Protein 6L0L (pdb70)

Secondary structure (P-SEA, 3-state):
cccbbbbbbbccccbbbbbbbbccccaaaaaaaaaaacccccccbbbbcccbbbbccccccccccccbbbbbbccccccccc

CATH classification: 3.10.20.90

Nearest PDB structures (foldseek):
  6l0l-assembly1_A  TM=9.220E-01  e=3.354E-15  Homo sapiens
  3vdz-assembly2_B  TM=9.145E-01  e=5.511E-09  unclassified
  6njd-assembly2_C  TM=9.138E-01  e=9.697E-09  Homo sapiens
  3ai5-assembly1_A  TM=9.252E-01  e=2.819E-08  Aequorea victoria
  4fjv-assembly1_B  TM=8.820E-01  e=3.403E-08  Homo sapiens

Radius of gyration: 11.99 Å; Cα contacts (8 Å, |Δi|>4): 154; chains: 1; bounding box: 40×27×23 Å

Foldseek 3Di:
DPQWAWEWEQEPVRDIQTGIGHQQAFVLVVQVRVCVGPNDNCVQWFWAFPNHTGDRVGGNVVVVVHHYGYIYIDTDCPPPPD

Sequence (82 aa):
GPGSLEIKIRTTEGRTLTVDVKPDRTIEELMEKLKEQTGVPPEQLRVIYNGRELEPRTTLEEYNITPGVTLELKTRSSGHGTGPGSLEIKIRTTEGRTLTVDVKPDRTIEELMEKLKEQTGVPPEQLRVIYNGRELEPRTTLEEYNITPGVTLELKTRSSGHGTGPGSLEIKIRTTEGRTLTVDVKPDRTIEELMEKLKEQTGVPPEQLRVIYNGRELEPRTTLEEYNITPGVTLELKTRSSGHGTGPGSLEIKIRTTEGRTLTVDVKPDRTIEELMEKLKEQTGVPPEQLRVIYNGRELEPRTTLEEYNITPGVTLELKTRSSGHGTGPGSLEIKIRTTEGRTLTVDVKPDRTIEELMEKLKEQTGVPPEQLRVIYNGRELEPRTTLEEYNITPGVTLELKTRSSGHGTGPGSLEIKIRTTEGRTLTVDVKPDRTIEELMEKLKEQTGVPPEQLRVIYNGRELEPRTTLEEYNITPGVTLELKTRSSGHGTGPGSLEIKIRTTEGRTLTVDVKPDRTIEELMEKLKEQTGVPPEQLRVIYNGRELEPRTTLEEYNITPGVTLELKTRSSGHGTGPGSLEIKIRTTEGRTLTVDVKPDRTIEELMEKLKEQTGVPPEQLRVIYNGRELEPRTTLEEYNITPGVTLELKTRSSGHGTGPGSLEIKIRTTEGRTLTVDVKPDRTIEELMEKLKEQTGVPPEQLRVIYNGRELEPRTTLEEYNITPGVTLELKTRSSGHGTGPGSLEIKIRTTEGRTLTVDVKPDRTIEELMEKLKEQTGVPPEQLRVIYNGRELEPRTTLEEYNITPGVTLELKTRSSGHGTGPGSLEIKIRTTEGRTLTVDVKPDRTIEELMEKLKEQTGVPPEQLRVIYNGRELEPRTTLEEYNITPGVTLELKTRSSGHGTGPGSLEIKIRTTEGRTLTVDVKPDRTIEELMEKLKEQTGVPPEQLRVIYNGRELEPRTTLEEYNITPGVTLELKTRSSGHGTGPGSLEIKIRTTEGRTLTVDVKPDRTIEELMEKLKEQTGVPPEQLRVIYNGRELEPRTTLEEYNITPGVTLELKTRSSGHGTGPGSLEIKIRTTEGRTLTVDVKPDRTIEELMEKLKEQTGVPPEQLRVIYNGRELEPRTTLEEYNITPGVTLELKTRSSGHGTGPGSLEIKIRTTEGRTLTVDVKPDRTIEELMEKLKEQTGVPPEQLRVIYNGRELEPRTTLEEYNITPGVTLELKTRSSGHGTGPGSLEIKIRTTEGRTLTVDVKPDRTIEELMEKLKEQTGVPPEQLRVIYNGRELEPRTTLEEYNITPGVTLELKTRSSGHGTGPGSLEIKIRTTEGRTLTVDVKPDRTIEELMEKLKEQTGVPPEQLRVIYNGRELEPRTTLEEYNITPGVTLELKTRSSGHGTGPGSLEIKIRTTEGRTLTVDVKPDRTIEELMEKLKEQTGVPPEQLRVIYNGRELEPRTTLEEYNITPGVTLELKTRSSGHGTGPGSLEIKIRTTEGRTLTVDVKPDRTIEELMEKLKEQTGVPPEQLRVIYNGRELEPRTTLEEYNITPGVTLELKTRSSGHGTGPGSLEIKIRTTEGRTLTVDVKPDRTIEELMEKLKEQTGVPPEQLRVIYNGRELEPRTTLEEYNITPGVTLELKTRSSGHGT

Solvent-accessible surface area: 5006 Å² total; per-residue (Å²): 123,101,39,46,11,106,0,64,0,97,8,62,109,63,136,67,8,73,17,105,8,71,39,82,101,40,0,97,39,0,15,95,53,0,79,131,86,34,42,26,47,33,116,93,2,83,0,17,32,132,72,136,80,1,35,44,181,36,30,0,110,118,21,88,2,53,79,48,31,40,0,50,6,100,75,80,101,86,76,171,48,184

Structure (mmCIF, N/CA/C/O backbone):
data_6L0L
#
_entry.id   6L0L
#
loop_
_atom_site.group_PDB
_atom_site.id
_atom_site.type_symbol
_atom_site.label_atom_id
_atom_site.label_alt_id
_atom_site.label_comp_id
_atom_site.label_asym_id
_atom_site.label_entity_id
_atom_site.label_seq_id
_atom_site.pdbx_PDB_ins_code
_atom_site.Cartn_x
_atom_site.Cartn_y
_atom_site.Cartn_z
_atom_site.occupancy
_atom_site.B_iso_or_equiv
_atom_site.auth_seq_id
_atom_site.auth_comp_id
_atom_site.auth_asym_id
_atom_site.auth_atom_id
_atom_site.pdbx_PDB_model_num
ATOM 1 N N . GLY A 1 1 ? 1.263 -9.336 -6.335 1.00 0.00 1 GLY A N 1
ATOM 2 C CA . GLY A 1 1 ? 0.305 -8.238 -6.554 1.00 0.00 1 GLY A CA 1
ATOM 3 C C . GLY A 1 1 ? 0.633 -7.003 -5.729 1.00 0.00 1 GLY A C 1
ATOM 4 O O . GLY A 1 1 ? 1.586 -7.029 -4.932 1.00 0.00 1 GLY A O 1
ATOM 7 N N . PRO A 1 2 ? -0.127 -5.872 -5.913 1.00 0.00 2 PRO A N 1
ATOM 8 C CA . PRO A 1 2 ? 0.094 -4.617 -5.147 1.00 0.00 2 PRO A CA 1
ATOM 9 C C . PRO A 1 2 ? -0.467 -4.675 -3.705 1.00 0.00 2 PRO A C 1
ATOM 10 O O . PRO A 1 2 ? -0.106 -3.841 -2.867 1.00 0.00 2 PRO A O 1
ATOM 21 N N . GLY A 1 3 ? -1.348 -5.665 -3.437 1.00 0.00 3 GLY A N 1
ATOM 22 C CA . GLY A 1 3 ? -2.071 -5.763 -2.166 1.00 0.00 3 GLY A CA 1
ATOM 23 C C . GLY A 1 3 ? -3.276 -4.830 -2.147 1.00 0.00 3 GLY A C 1
ATOM 24 O O . GLY A 1 3 ? -4.423 -5.271 -2.292 1.00 0.00 3 GLY A O 1
ATOM 28 N N . SER A 1 4 ? -2.997 -3.533 -1.960 1.00 0.00 4 SER A N 1
ATOM 29 C CA . SER A 1 4 ? -3.964 -2.449 -2.120 1.00 0.00 4 SER A CA 1
ATOM 30 C C . SER A 1 4 ? -3.519 -1.518 -3.271 1.00 0.00 4 SER A C 1
ATOM 31 O O . SER A 1 4 ? -2.494 -1.763 -3.919 1.00 0.00 4 SER A O 1
ATOM 39 N N . LEU A 1 5 ? -4.289 -0.438 -3.499 1.00 0.00 5 LEU A N 1
ATOM 40 C CA . LEU A 1 5 ? -4.065 0.503 -4.608 1.00 0.00 5 LEU A CA 1
ATOM 41 C C . LEU A 1 5 ? -4.743 1.858 -4.304 1.00 0.00 5 LEU A C 1
ATOM 42 O O . LEU A 1 5 ? -5.873 1.902 -3.810 1.00 0.00 5 LEU A O 1
ATOM 58 N N . GLU A 1 6 ? -4.030 2.958 -4.599 1.00 0.00 6 GLU A N 1
ATOM 59 C CA . GLU A 1 6 ? -4.470 4.322 -4.255 1.00 0.00 6 GLU A CA 1
ATOM 60 C C . GLU A 1 6 ? -5.207 4.960 -5.449 1.00 0.00 6 GLU A C 1
ATOM 61 O O . GLU A 1 6 ? -4.585 5.300 -6.457 1.00 0.00 6 GLU A O 1
ATOM 73 N N . ILE A 1 7 ? -6.527 5.100 -5.327 1.00 0.00 7 ILE A N 1
ATOM 74 C CA . ILE A 1 7 ? -7.390 5.704 -6.368 1.00 0.00 7 ILE A CA 1
ATOM 75 C C . ILE A 1 7 ? -7.903 7.087 -5.917 1.00 0.00 7 ILE A C 1
ATOM 76 O O . ILE A 1 7 ? -7.652 7.516 -4.785 1.00 0.00 7 ILE A O 1
ATOM 92 N N . LYS A 1 8 ? -8.636 7.765 -6.819 1.00 0.00 8 LYS A N 1
ATOM 93 C CA . LYS A 1 8 ? -9.269 9.072 -6.549 1.00 0.00 8 LYS A CA 1
ATOM 94 C C . LYS A 1 8 ? -10.766 9.005 -6.866 1.00 0.00 8 LYS A C 1
ATOM 95 O O . LYS A 1 8 ? -11.171 8.267 -7.762 1.00 0.00 8 LYS A O 1
ATOM 114 N N . ILE A 1 9 ? -11.594 9.760 -6.096 1.00 0.00 9 ILE A N 1
ATOM 115 C CA . ILE A 1 9 ? -13.063 9.813 -6.297 1.00 0.00 9 ILE A CA 1
ATOM 116 C C . ILE A 1 9 ? -13.532 11.287 -6.334 1.00 0.00 9 ILE A C 1
ATOM 117 O O . ILE A 1 9 ? -13.736 11.906 -5.288 1.00 0.00 9 ILE A O 1
ATOM 133 N N . ARG A 1 10 ? -13.643 11.847 -7.543 1.00 0.00 10 ARG A N 1
ATOM 134 C CA . ARG A 1 10 ? -14.299 13.143 -7.780 1.00 0.00 10 ARG A CA 1
ATOM 135 C C . ARG A 1 10 ? -15.805 13.044 -7.447 1.00 0.00 10 ARG A C 1
ATOM 136 O O . ARG A 1 10 ? -16.483 12.141 -7.924 1.00 0.00 10 ARG A O 1
ATOM 157 N N . THR A 1 11 ? -16.308 13.957 -6.606 1.00 0.00 11 THR A N 1
ATOM 158 C CA . THR A 1 11 ? -17.693 13.927 -6.116 1.00 0.00 11 THR A CA 1
ATOM 159 C C . THR A 1 11 ? -18.615 14.882 -6.903 1.00 0.00 11 THR A C 1
ATOM 160 O O . THR A 1 11 ? -18.151 15.656 -7.753 1.00 0.00 11 THR A O 1
ATOM 171 N N . THR A 1 12 ? -19.930 14.825 -6.590 1.00 0.00 12 THR A N 1
ATOM 172 C CA . THR A 1 12 ? -20.928 15.821 -7.057 1.00 0.00 12 THR A CA 1
ATOM 173 C C . THR A 1 12 ? -20.656 17.217 -6.444 1.00 0.00 12 THR A C 1
ATOM 174 O O . THR A 1 12 ? -21.176 18.223 -6.930 1.00 0.00 12 THR A O 1
ATOM 185 N N . GLU A 1 13 ? -19.835 17.249 -5.378 1.00 0.00 13 GLU A N 1
ATOM 186 C CA . GLU A 1 13 ? -19.423 18.493 -4.699 1.00 0.00 13 GLU A CA 1
ATOM 187 C C . GLU A 1 13 ? -18.325 19.216 -5.521 1.00 0.00 13 GLU A C 1
ATOM 188 O O . GLU A 1 13 ? -18.012 20.372 -5.256 1.00 0.00 13 GLU A O 1
ATOM 200 N N . GLY A 1 14 ? -17.729 18.496 -6.501 1.00 0.00 14 GLY A N 1
ATOM 201 C CA . GLY A 1 14 ? -16.710 19.059 -7.398 1.00 0.00 14 GLY A CA 1
ATOM 202 C C . GLY A 1 14 ? -15.285 18.880 -6.886 1.00 0.00 14 GLY A C 1
ATOM 203 O O . GLY A 1 14 ? -14.332 19.333 -7.530 1.00 0.00 14 GLY A O 1
ATOM 207 N N . ARG A 1 15 ? -15.137 18.231 -5.713 1.00 0.00 15 ARG A N 1
ATOM 208 C CA . ARG A 1 15 ? -13.822 17.952 -5.099 1.00 0.00 15 ARG A CA 1
ATOM 209 C C . ARG A 1 15 ? -13.360 16.544 -5.503 1.00 0.00 15 ARG A C 1
ATOM 210 O O . ARG A 1 15 ? -14.192 15.660 -5.696 1.00 0.00 15 ARG A O 1
ATOM 231 N N . THR A 1 16 ? -12.043 16.336 -5.628 1.00 0.00 16 THR A N 1
ATOM 232 C CA . THR A 1 16 ? -11.470 15.012 -5.913 1.00 0.00 16 THR A CA 1
ATOM 233 C C . THR A 1 16 ? -10.830 14.440 -4.628 1.00 0.00 16 THR A C 1
ATOM 234 O O . THR A 1 16 ? -9.929 15.052 -4.038 1.00 0.00 16 THR A O 1
ATOM 245 N N . LEU A 1 17 ? -11.339 13.274 -4.191 1.00 0.00 17 LEU A N 1
ATOM 246 C CA . LEU A 1 17 ? -10.861 12.555 -2.993 1.00 0.00 17 LEU A CA 1
ATOM 247 C C . LEU A 1 17 ? -9.695 11.655 -3.397 1.00 0.00 17 LEU A C 1
ATOM 248 O O . LEU A 1 17 ? -9.476 11.447 -4.586 1.00 0.00 17 LEU A O 1
ATOM 264 N N . THR A 1 18 ? -8.932 11.142 -2.425 1.00 0.00 18 THR A N 1
ATOM 265 C CA . THR A 1 18 ? -7.846 10.178 -2.698 1.00 0.00 18 THR A CA 1
ATOM 266 C C . THR A 1 18 ? -7.803 9.120 -1.573 1.00 0.00 18 THR A C 1
ATOM 267 O O . THR A 1 18 ? -7.391 9.428 -0.452 1.00 0.00 18 THR A O 1
ATOM 278 N N . VAL A 1 19 ? -8.270 7.881 -1.862 1.00 0.00 19 VAL A N 1
ATOM 279 C CA . VAL A 1 19 ? -8.297 6.772 -0.871 1.00 0.00 19 VAL A CA 1
ATOM 280 C C . VAL A 1 19 ? -7.551 5.548 -1.423 1.00 0.00 19 VAL A C 1
ATOM 281 O O . VAL A 1 19 ? -7.417 5.395 -2.638 1.00 0.00 19 VAL A O 1
ATOM 294 N N . ASP A 1 20 ? -7.074 4.678 -0.521 1.00 0.00 20 ASP A N 1
ATOM 295 C CA . ASP A 1 20 ? -6.462 3.388 -0.895 1.00 0.00 20 ASP A CA 1
ATOM 296 C C . ASP A 1 20 ? -7.409 2.233 -0.517 1.00 0.00 20 ASP A C 1
ATOM 297 O O . ASP A 1 20 ? -7.980 2.226 0.574 1.00 0.00 20 ASP A O 1
ATOM 306 N N . VAL A 1 21 ? -7.584 1.283 -1.447 1.00 0.00 21 VAL A N 1
ATOM 307 C CA . VAL A 1 21 ? -8.469 0.101 -1.307 1.00 0.00 21 VAL A CA 1
ATOM 308 C C . VAL A 1 21 ? -7.832 -1.108 -2.016 1.00 0.00 21 VAL A C 1
ATOM 309 O O . VAL A 1 21 ? -6.910 -0.945 -2.806 1.00 0.00 21 VAL A O 1
ATOM 322 N N . LYS A 1 22 ? -8.343 -2.315 -1.744 1.00 0.00 22 LYS A N 1
ATOM 323 C CA . LYS A 1 22 ? -7.813 -3.562 -2.338 1.00 0.00 22 LYS A CA 1
ATOM 324 C C . LYS A 1 22 ? -8.662 -3.973 -3.565 1.00 0.00 22 LYS A C 1
ATOM 325 O O . LYS A 1 22 ? -9.870 -3.748 -3.550 1.00 0.00 22 LYS A O 1
ATOM 344 N N . PRO A 1 23 ? -8.056 -4.612 -4.632 1.00 0.00 23 PRO A N 1
ATOM 345 C CA . PRO A 1 23 ? -8.799 -5.010 -5.869 1.00 0.00 23 PRO A CA 1
ATOM 346 C C . PRO A 1 23 ? -9.862 -6.113 -5.618 1.00 0.00 23 PRO A C 1
ATOM 347 O O . PRO A 1 23 ? -10.808 -6.260 -6.397 1.00 0.00 23 PRO A O 1
ATOM 358 N N . ASP A 1 24 ? -9.685 -6.865 -4.516 1.00 0.00 24 ASP A N 1
ATOM 359 C CA . ASP A 1 24 ? -10.625 -7.921 -4.081 1.00 0.00 24 ASP A CA 1
ATOM 360 C C . ASP A 1 24 ? -11.893 -7.344 -3.419 1.00 0.00 24 ASP A C 1
ATOM 361 O O . ASP A 1 24 ? -12.867 -8.074 -3.225 1.00 0.00 24 ASP A O 1
ATOM 370 N N . ARG A 1 25 ? -11.869 -6.039 -3.079 1.00 0.00 25 ARG A N 1
ATOM 371 C CA . ARG A 1 25 ? -12.998 -5.347 -2.418 1.00 0.00 25 ARG A CA 1
ATOM 372 C C . ARG A 1 25 ? -14.115 -5.029 -3.419 1.00 0.00 25 ARG A C 1
ATOM 373 O O . ARG A 1 25 ? -13.883 -4.998 -4.623 1.00 0.00 25 ARG A O 1
ATOM 394 N N . THR A 1 26 ? -15.330 -4.803 -2.905 1.00 0.00 26 THR A N 1
ATOM 395 C CA . THR A 1 26 ? -16.500 -4.433 -3.719 1.00 0.00 26 THR A CA 1
ATOM 396 C C . THR A 1 26 ? -16.629 -2.907 -3.809 1.00 0.00 26 THR A C 1
ATOM 397 O O . THR A 1 26 ? -15.950 -2.171 -3.077 1.00 0.00 26 THR A O 1
ATOM 408 N N . ILE A 1 27 ? -17.499 -2.431 -4.718 1.00 0.00 27 ILE A N 1
ATOM 409 C CA . ILE A 1 27 ? -17.750 -0.990 -4.913 1.00 0.00 27 ILE A CA 1
ATOM 410 C C . ILE A 1 27 ? -18.421 -0.395 -3.653 1.00 0.00 27 ILE A C 1
ATOM 411 O O . ILE A 1 27 ? -18.270 0.791 -3.384 1.00 0.00 27 ILE A O 1
ATOM 427 N N . GLU A 1 28 ? -19.118 -1.260 -2.867 1.00 0.00 28 GLU A N 1
ATOM 428 C CA . GLU A 1 28 ? -19.658 -0.924 -1.516 1.00 0.00 28 GLU A CA 1
ATOM 429 C C . GLU A 1 28 ? -18.590 -0.241 -0.636 1.00 0.00 28 GLU A C 1
ATOM 430 O O . GLU A 1 28 ? -18.890 0.727 0.073 1.00 0.00 28 GLU A O 1
ATOM 442 N N . GLU A 1 29 ? -17.349 -0.768 -0.712 1.00 0.00 29 GLU A N 1
ATOM 443 C CA . GLU A 1 29 ? -16.177 -0.188 -0.038 1.00 0.00 29 GLU A CA 1
ATOM 444 C C . GLU A 1 29 ? -15.913 1.230 -0.522 1.00 0.00 29 GLU A C 1
ATOM 445 O O . GLU A 1 29 ? -15.823 2.127 0.290 1.00 0.00 29 GLU A O 1
ATOM 457 N N . LEU A 1 30 ? -15.851 1.425 -1.848 1.00 0.00 30 LEU A N 1
ATOM 458 C CA . LEU A 1 30 ? -15.574 2.750 -2.454 1.00 0.00 30 LEU A CA 1
ATOM 459 C C . LEU A 1 30 ? -16.597 3.790 -1.983 1.00 0.00 30 LEU A C 1
ATOM 460 O O . LEU A 1 30 ? -16.233 4.899 -1.590 1.00 0.00 30 LEU A O 1
ATOM 476 N N . MET A 1 31 ? -17.871 3.364 -1.993 1.00 0.00 31 MET A N 1
ATOM 477 C CA . MET A 1 31 ? -19.024 4.174 -1.588 1.00 0.00 31 MET A CA 1
ATOM 478 C C . MET A 1 31 ? -18.967 4.519 -0.083 1.00 0.00 31 MET A C 1
ATOM 479 O O . MET A 1 31 ? -19.389 5.607 0.333 1.00 0.00 31 MET A O 1
ATOM 493 N N . GLU A 1 32 ? -18.401 3.589 0.708 1.00 0.00 32 GLU A N 1
ATOM 494 C CA . GLU A 1 32 ? -18.201 3.751 2.159 1.00 0.00 32 GLU A CA 1
ATOM 495 C C . GLU A 1 32 ? -17.137 4.823 2.446 1.00 0.00 32 GLU A C 1
ATOM 496 O O . GLU A 1 32 ? -17.305 5.678 3.333 1.00 0.00 32 GLU A O 1
ATOM 508 N N . LYS A 1 33 ? -16.037 4.749 1.677 1.00 0.00 33 LYS A N 1
ATOM 509 C CA . LYS A 1 33 ? -14.874 5.627 1.863 1.00 0.00 33 LYS A CA 1
ATOM 510 C C . LYS A 1 33 ? -15.257 7.070 1.501 1.00 0.00 33 LYS A C 1
ATOM 511 O O . LYS A 1 33 ? -15.077 7.971 2.305 1.00 0.00 33 LYS A O 1
ATOM 530 N N . LEU A 1 34 ? -15.833 7.264 0.291 1.00 0.00 34 LEU A N 1
ATOM 531 C CA . LEU A 1 34 ? -16.241 8.601 -0.194 1.00 0.00 34 LEU A CA 1
ATOM 532 C C . LEU A 1 34 ? -17.280 9.243 0.749 1.00 0.00 34 LEU A C 1
ATOM 533 O O . LEU A 1 34 ? -17.282 10.461 0.925 1.00 0.00 34 LEU A O 1
ATOM 549 N N . LYS A 1 35 ? -18.119 8.398 1.384 1.00 0.00 35 LYS A N 1
ATOM 550 C CA . LYS A 1 35 ? -19.069 8.838 2.423 1.00 0.00 35 LYS A CA 1
ATOM 551 C C . LYS A 1 35 ? -18.342 9.513 3.608 1.00 0.00 35 LYS A C 1
ATOM 552 O O . LYS A 1 35 ? -18.691 10.621 3.988 1.00 0.00 35 LYS A O 1
ATOM 571 N N . GLU A 1 36 ? -17.333 8.846 4.183 1.00 0.00 36 GLU A N 1
ATOM 572 C CA . GLU A 1 36 ? -16.607 9.393 5.357 1.00 0.00 36 GLU A CA 1
ATOM 573 C C . GLU A 1 36 ? -15.599 10.496 4.962 1.00 0.00 36 GLU A C 1
ATOM 574 O O . GLU A 1 36 ? -15.100 11.216 5.831 1.00 0.00 36 GLU A O 1
ATOM 586 N N . GLN A 1 37 ? -15.304 10.625 3.650 1.00 0.00 37 GLN A N 1
ATOM 587 C CA . GLN A 1 37 ? -14.374 11.650 3.128 1.00 0.00 37 GLN A CA 1
ATOM 588 C C . GLN A 1 37 ? -15.087 13.003 2.929 1.00 0.00 37 GLN A C 1
ATOM 589 O O . GLN A 1 37 ? -14.776 13.975 3.621 1.00 0.00 37 GLN A O 1
ATOM 603 N N . THR A 1 38 ? -16.047 13.054 1.994 1.00 0.00 38 THR A N 1
ATOM 604 C CA . THR A 1 38 ? -16.753 14.307 1.627 1.00 0.00 38 THR A CA 1
ATOM 605 C C . THR A 1 38 ? -18.056 14.486 2.445 1.00 0.00 38 THR A C 1
ATOM 606 O O . THR A 1 38 ? -18.562 15.606 2.553 1.00 0.00 38 THR A O 1
ATOM 617 N N . GLY A 1 39 ? -18.603 13.376 2.991 1.00 0.00 39 GLY A N 1
ATOM 618 C CA . GLY A 1 39 ? -19.786 13.430 3.868 1.00 0.00 39 GLY A CA 1
ATOM 619 C C . GLY A 1 39 ? -21.089 13.032 3.181 1.00 0.00 39 GLY A C 1
ATOM 620 O O . GLY A 1 39 ? -22.091 12.776 3.864 1.00 0.00 39 GLY A O 1
ATOM 624 N N . VAL A 1 40 ? -21.079 12.968 1.835 1.00 0.00 40 VAL A N 1
ATOM 625 C CA . VAL A 1 40 ? -22.298 12.751 1.028 1.00 0.00 40 VAL A CA 1
ATOM 626 C C . VAL A 1 40 ? -22.768 11.260 1.121 1.00 0.00 40 VAL A C 1
ATOM 627 O O . VAL A 1 40 ? -21.931 10.347 1.045 1.00 0.00 40 VAL A O 1
ATOM 640 N N . PRO A 1 41 ? -24.105 10.995 1.367 1.00 0.00 41 PRO A N 1
ATOM 641 C CA . PRO A 1 41 ? -24.655 9.616 1.426 1.00 0.00 41 PRO A CA 1
ATOM 642 C C . PRO A 1 41 ? -24.590 8.901 0.049 1.00 0.00 41 PRO A C 1
ATOM 643 O O . PRO A 1 41 ? -25.214 9.365 -0.917 1.00 0.00 41 PRO A O 1
ATOM 654 N N . PRO A 1 42 ? -23.852 7.744 -0.046 1.00 0.00 42 PRO A N 1
ATOM 655 C CA . PRO A 1 42 ? -23.589 7.042 -1.328 1.00 0.00 42 PRO A CA 1
ATOM 656 C C . PRO A 1 42 ? -24.852 6.471 -2.004 1.00 0.00 42 PRO A C 1
ATOM 657 O O . PRO A 1 42 ? -24.826 6.193 -3.203 1.00 0.00 42 PRO A O 1
ATOM 668 N N . GLU A 1 43 ? -25.948 6.298 -1.228 1.00 0.00 43 GLU A N 1
ATOM 669 C CA . GLU A 1 43 ? -27.235 5.787 -1.760 1.00 0.00 43 GLU A CA 1
ATOM 670 C C . GLU A 1 43 ? -27.827 6.740 -2.826 1.00 0.00 43 GLU A C 1
ATOM 671 O O . GLU A 1 43 ? -28.638 6.329 -3.657 1.00 0.00 43 GLU A O 1
ATOM 683 N N . GLN A 1 44 ? -27.393 8.014 -2.783 1.00 0.00 44 GLN A N 1
ATOM 684 C CA . GLN A 1 44 ? -27.843 9.064 -3.721 1.00 0.00 44 GLN A CA 1
ATOM 685 C C . GLN A 1 44 ? -26.785 9.333 -4.812 1.00 0.00 44 GLN A C 1
ATOM 686 O O . GLN A 1 44 ? -26.878 10.341 -5.518 1.00 0.00 44 GLN A O 1
ATOM 700 N N . LEU A 1 45 ? -25.772 8.451 -4.922 1.00 0.00 45 LEU A N 1
ATOM 701 C CA . LEU A 1 45 ? -24.648 8.589 -5.888 1.00 0.00 45 LEU A CA 1
ATOM 702 C C . LEU A 1 45 ? -24.437 7.309 -6.713 1.00 0.00 45 LEU A C 1
ATOM 703 O O . LEU A 1 45 ? -24.936 6.228 -6.376 1.00 0.00 45 LEU A O 1
ATOM 719 N N . ARG A 1 46 ? -23.671 7.481 -7.809 1.00 0.00 46 ARG A N 1
ATOM 720 C CA . ARG A 1 46 ? -23.189 6.410 -8.699 1.00 0.00 46 ARG A CA 1
ATOM 721 C C . ARG A 1 46 ? -21.676 6.614 -8.863 1.00 0.00 46 ARG A C 1
ATOM 722 O O . ARG A 1 46 ? -21.246 7.722 -9.204 1.00 0.00 46 ARG A O 1
ATOM 743 N N . VAL A 1 47 ? -20.880 5.563 -8.627 1.00 0.00 47 VAL A N 1
ATOM 744 C CA . VAL A 1 47 ? -19.423 5.605 -8.849 1.00 0.00 47 VAL A CA 1
ATOM 745 C C . VAL A 1 47 ? -19.145 5.369 -10.349 1.00 0.00 47 VAL A C 1
ATOM 746 O O . VAL A 1 47 ? -19.741 4.477 -10.942 1.00 0.00 47 VAL A O 1
ATOM 759 N N . ILE A 1 48 ? -18.267 6.193 -10.962 1.00 0.00 48 ILE A N 1
ATOM 760 C CA . ILE A 1 48 ? -18.032 6.189 -12.430 1.00 0.00 48 ILE A CA 1
ATOM 761 C C . ILE A 1 48 ? -16.517 6.079 -12.748 1.00 0.00 48 ILE A C 1
ATOM 762 O O . ILE A 1 48 ? -15.796 7.080 -12.724 1.00 0.00 48 ILE A O 1
ATOM 778 N N . TYR A 1 49 ? -16.057 4.864 -13.066 1.00 0.00 49 TYR A N 1
ATOM 779 C CA . TYR A 1 49 ? -14.657 4.605 -13.467 1.00 0.00 49 TYR A CA 1
ATOM 780 C C . TYR A 1 49 ? -14.434 4.936 -14.948 1.00 0.00 49 TYR A C 1
ATOM 781 O O . TYR A 1 49 ? -14.963 4.232 -15.817 1.00 0.00 49 TYR A O 1
ATOM 799 N N . ASN A 1 50 ? -13.681 6.022 -15.212 1.00 0.00 50 ASN A N 1
ATOM 800 C CA . ASN A 1 50 ? -13.138 6.350 -16.558 1.00 0.00 50 ASN A CA 1
ATOM 801 C C . ASN A 1 50 ? -14.262 6.451 -17.640 1.00 0.00 50 ASN A C 1
ATOM 802 O O . ASN A 1 50 ? -14.014 6.284 -18.843 1.00 0.00 50 ASN A O 1
ATOM 813 N N . GLY A 1 51 ? -15.495 6.745 -17.183 1.00 0.00 51 GLY A N 1
ATOM 814 C CA . GLY A 1 51 ? -16.671 6.839 -18.049 1.00 0.00 51 GLY A CA 1
ATOM 815 C C . GLY A 1 51 ? -17.501 5.562 -18.079 1.00 0.00 51 GLY A C 1
ATOM 816 O O . GLY A 1 51 ? -18.180 5.292 -19.074 1.00 0.00 51 GLY A O 1
ATOM 820 N N . ARG A 1 52 ? -17.456 4.774 -16.990 1.00 0.00 52 ARG A N 1
ATOM 821 C CA . ARG A 1 52 ? -18.289 3.556 -16.826 1.00 0.00 52 ARG A CA 1
ATOM 822 C C . ARG A 1 52 ? -18.969 3.577 -15.457 1.00 0.00 52 ARG A C 1
ATOM 823 O O . ARG A 1 52 ? -18.319 3.854 -14.459 1.00 0.00 52 ARG A O 1
ATOM 844 N N . GLU A 1 53 ? -20.266 3.231 -15.433 1.00 0.00 53 GLU A N 1
ATOM 845 C CA . GLU A 1 53 ? -21.075 3.197 -14.208 1.00 0.00 53 GLU A CA 1
ATOM 846 C C . GLU A 1 53 ? -20.765 1.917 -13.408 1.00 0.00 53 GLU A C 1
ATOM 847 O O . GLU A 1 53 ? -20.647 0.839 -13.994 1.00 0.00 53 GLU A O 1
ATOM 859 N N . LEU A 1 54 ? -20.588 2.048 -12.076 1.00 0.00 54 LEU A N 1
ATOM 860 C CA . LEU A 1 54 ? -20.173 0.936 -11.193 1.00 0.00 54 LEU A CA 1
ATOM 861 C C . LEU A 1 54 ? -21.263 0.674 -10.140 1.00 0.00 54 LEU A C 1
ATOM 862 O O . LEU A 1 54 ? -21.608 1.578 -9.360 1.00 0.00 54 LEU A O 1
ATOM 878 N N . GLU A 1 55 ? -21.798 -0.556 -10.135 1.00 0.00 55 GLU A N 1
ATOM 879 C CA . GLU A 1 55 ? -22.793 -0.997 -9.144 1.00 0.00 55 GLU A CA 1
ATOM 880 C C . GLU A 1 55 ? -22.100 -1.486 -7.853 1.00 0.00 55 GLU A C 1
ATOM 881 O O . GLU A 1 55 ? -21.077 -2.169 -7.950 1.00 0.00 55 GLU A O 1
ATOM 893 N N . PRO A 1 56 ? -22.680 -1.172 -6.629 1.00 0.00 56 PRO A N 1
ATOM 894 C CA . PRO A 1 56 ? -22.056 -1.501 -5.311 1.00 0.00 56 PRO A CA 1
ATOM 895 C C . PRO A 1 56 ? -21.795 -3.015 -5.132 1.00 0.00 56 PRO A C 1
ATOM 896 O O . PRO A 1 56 ? -20.772 -3.420 -4.563 1.00 0.00 56 PRO A O 1
ATOM 907 N N . ARG A 1 57 ? -22.702 -3.827 -5.701 1.00 0.00 57 ARG A N 1
ATOM 908 C CA . ARG A 1 57 ? -22.702 -5.300 -5.576 1.00 0.00 57 ARG A CA 1
ATOM 909 C C . ARG A 1 57 ? -21.501 -5.970 -6.288 1.00 0.00 57 ARG A C 1
ATOM 910 O O . ARG A 1 57 ? -21.194 -7.140 -6.025 1.00 0.00 57 ARG A O 1
ATOM 931 N N . THR A 1 58 ? -20.836 -5.224 -7.187 1.00 0.00 58 THR A N 1
ATOM 932 C CA . THR A 1 58 ? -19.747 -5.752 -8.031 1.00 0.00 58 THR A CA 1
ATOM 933 C C . THR A 1 58 ? -18.358 -5.447 -7.419 1.00 0.00 58 THR A C 1
ATOM 934 O O . THR A 1 58 ? -18.229 -4.527 -6.608 1.00 0.00 58 THR A O 1
ATOM 945 N N . THR A 1 59 ? -17.333 -6.234 -7.808 1.00 0.00 59 THR A N 1
ATOM 946 C CA . THR A 1 59 ? -15.960 -6.111 -7.282 1.00 0.00 59 THR A CA 1
ATOM 947 C C . THR A 1 59 ? -15.137 -5.086 -8.115 1.00 0.00 59 THR A C 1
ATOM 948 O O . THR A 1 59 ? -15.517 -4.728 -9.238 1.00 0.00 59 THR A O 1
ATOM 959 N N . LEU A 1 60 ? -13.998 -4.654 -7.548 1.00 0.00 60 LEU A N 1
ATOM 960 C CA . LEU A 1 60 ? -13.063 -3.684 -8.153 1.00 0.00 60 LEU A CA 1
ATOM 961 C C . LEU A 1 60 ? -12.298 -4.302 -9.333 1.00 0.00 60 LEU A C 1
ATOM 962 O O . LEU A 1 60 ? -12.119 -3.653 -10.370 1.00 0.00 60 LEU A O 1
ATOM 978 N N . GLU A 1 61 ? -11.844 -5.554 -9.139 1.00 0.00 61 GLU A N 1
ATOM 979 C CA . GLU A 1 61 ? -11.125 -6.343 -10.169 1.00 0.00 61 GLU A CA 1
ATOM 980 C C . GLU A 1 61 ? -11.963 -6.517 -11.465 1.00 0.00 61 GLU A C 1
ATOM 981 O O . GLU A 1 61 ? -11.408 -6.671 -12.562 1.00 0.00 61 GLU A O 1
ATOM 993 N N . GLU A 1 62 ? -13.298 -6.470 -11.308 1.00 0.00 62 GLU A N 1
ATOM 994 C CA . GLU A 1 62 ? -14.258 -6.599 -12.416 1.00 0.00 62 GLU A CA 1
ATOM 995 C C . GLU A 1 62 ? -14.273 -5.337 -13.295 1.00 0.00 62 GLU A C 1
ATOM 996 O O . GLU A 1 62 ? -14.586 -5.410 -14.486 1.00 0.00 62 GLU A O 1
ATOM 1008 N N . TYR A 1 63 ? -13.924 -4.188 -12.689 1.00 0.00 63 TYR A N 1
ATOM 1009 C CA . TYR A 1 63 ? -13.884 -2.880 -13.378 1.00 0.00 63 TYR A CA 1
ATOM 1010 C C . TYR A 1 63 ? -12.445 -2.400 -13.623 1.00 0.00 63 TYR A C 1
ATOM 1011 O O . TYR A 1 63 ? -12.262 -1.330 -14.208 1.00 0.00 63 TYR A O 1
ATOM 1029 N N . ASN A 1 64 ? -11.443 -3.182 -13.166 1.00 0.00 64 ASN A N 1
ATOM 1030 C CA . ASN A 1 64 ? -10.007 -2.831 -13.285 1.00 0.00 64 ASN A CA 1
ATOM 1031 C C . ASN A 1 64 ? -9.725 -1.490 -12.566 1.00 0.00 64 ASN A C 1
ATOM 1032 O O . ASN A 1 64 ? -9.101 -0.571 -13.115 1.00 0.00 64 ASN A O 1
ATOM 1043 N N . ILE A 1 65 ? -10.228 -1.393 -11.325 1.00 0.00 65 ILE A N 1
ATOM 1044 C CA . ILE A 1 65 ? -9.966 -0.243 -10.447 1.00 0.00 65 ILE A CA 1
ATOM 1045 C C . ILE A 1 65 ? -8.505 -0.331 -9.967 1.00 0.00 65 ILE A C 1
ATOM 1046 O O . ILE A 1 65 ? -8.204 -0.991 -8.975 1.00 0.00 65 ILE A O 1
ATOM 1062 N N . THR A 1 66 ? -7.613 0.254 -10.769 1.00 0.00 66 THR A N 1
ATOM 1063 C CA .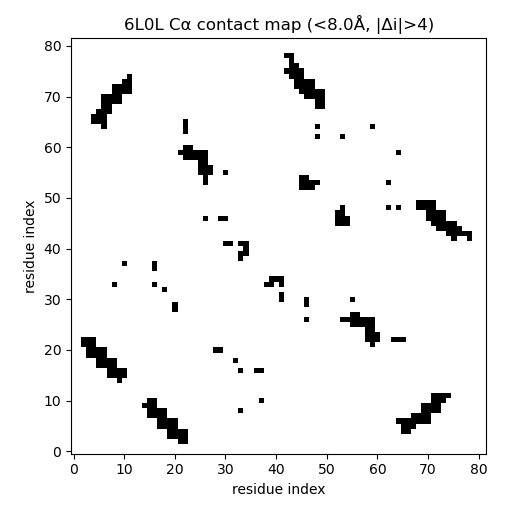 THR A 1 66 ? -6.157 0.250 -10.551 1.00 0.00 66 THR A CA 1
ATOM 1064 C C . THR A 1 66 ? -5.684 1.605 -9.961 1.00 0.00 66 THR A C 1
ATOM 1065 O O . THR A 1 66 ? -6.430 2.578 -10.026 1.00 0.00 66 THR A O 1
ATOM 1076 N N . PRO A 1 67 ? -4.446 1.692 -9.357 1.00 0.00 67 PRO A N 1
ATOM 1077 C CA . PRO A 1 67 ? -3.982 2.927 -8.681 1.00 0.00 67 PRO A CA 1
ATOM 1078 C C . PRO A 1 67 ? -3.725 4.091 -9.668 1.00 0.00 67 PRO A C 1
ATOM 1079 O O . PRO A 1 67 ? -3.143 3.890 -10.738 1.00 0.00 67 PRO A O 1
ATOM 1090 N N . GLY A 1 68 ? -4.199 5.296 -9.296 1.00 0.00 68 GLY A N 1
ATOM 1091 C CA . GLY A 1 68 ? -3.983 6.521 -10.067 1.00 0.00 68 GLY A CA 1
ATOM 1092 C C . GLY A 1 68 ? -5.175 6.916 -10.919 1.00 0.00 68 GLY A C 1
ATOM 1093 O O . GLY A 1 68 ? -5.122 7.943 -11.602 1.00 0.00 68 GLY A O 1
ATOM 1097 N N . VAL A 1 69 ? -6.258 6.116 -10.886 1.00 0.00 69 VAL A N 1
ATOM 1098 C CA . VAL A 1 69 ? -7.480 6.395 -11.674 1.00 0.00 69 VAL A CA 1
ATOM 1099 C C . VAL A 1 69 ? -8.397 7.405 -10.945 1.00 0.00 69 VAL A C 1
ATOM 1100 O O . VAL A 1 69 ? -8.267 7.609 -9.729 1.00 0.00 69 VAL A O 1
ATOM 1113 N N . THR A 1 70 ? -9.306 8.041 -11.708 1.00 0.00 70 THR A N 1
ATOM 1114 C CA . THR A 1 70 ? -10.282 9.004 -11.178 1.00 0.00 70 THR A CA 1
ATOM 1115 C C . THR A 1 70 ? -11.713 8.501 -11.442 1.00 0.00 70 THR A C 1
ATOM 1116 O O . THR A 1 70 ? -12.185 8.479 -12.588 1.00 0.00 70 THR A O 1
ATOM 1127 N N . LEU A 1 71 ? -12.348 8.044 -10.369 1.00 0.00 71 LEU A N 1
ATOM 1128 C CA . LEU A 1 71 ? -13.781 7.743 -10.317 1.00 0.00 71 LEU A CA 1
ATOM 1129 C C . LEU A 1 71 ? -14.550 9.056 -10.124 1.00 0.00 71 LEU A C 1
ATOM 1130 O O . LEU A 1 71 ? -14.071 9.951 -9.438 1.00 0.00 71 LEU A O 1
ATOM 1146 N N . GLU A 1 72 ? -15.718 9.175 -10.751 1.00 0.00 72 GLU A N 1
ATOM 1147 C CA . GLU A 1 72 ? -16.596 10.344 -10.607 1.00 0.00 72 GLU A CA 1
ATOM 1148 C C . GLU A 1 72 ? -17.898 9.922 -9.932 1.00 0.00 72 GLU A C 1
ATOM 1149 O O . GLU A 1 72 ? -18.279 8.754 -9.977 1.00 0.00 72 GLU A O 1
ATOM 1161 N N . LEU A 1 73 ? -18.562 10.874 -9.276 1.00 0.00 73 LEU A N 1
ATOM 1162 C CA . LEU A 1 73 ? -19.875 10.644 -8.661 1.00 0.00 73 LEU A CA 1
ATOM 1163 C C . LEU A 1 73 ? -20.940 11.396 -9.445 1.00 0.00 73 LEU A C 1
ATOM 1164 O O . LEU A 1 73 ? -20.984 12.627 -9.433 1.00 0.00 73 LEU A O 1
ATOM 1180 N N . LYS A 1 74 ? -21.746 10.627 -10.179 1.00 0.00 74 LYS A N 1
ATOM 1181 C CA . LYS A 1 74 ? -22.954 11.119 -10.846 1.00 0.00 74 LYS A CA 1
ATOM 1182 C C . LYS A 1 74 ? -24.139 10.747 -9.957 1.00 0.00 74 LYS A C 1
ATOM 1183 O O . LYS A 1 74 ? -24.154 9.664 -9.389 1.00 0.00 74 LYS A O 1
ATOM 1202 N N . THR A 1 75 ? -25.109 11.647 -9.821 1.00 0.00 75 THR A N 1
ATOM 1203 C CA . THR A 1 75 ? -26.207 11.499 -8.860 1.00 0.00 75 THR A CA 1
ATOM 1204 C C . THR A 1 75 ? -27.168 10.347 -9.259 1.00 0.00 75 THR A C 1
ATOM 1205 O O . THR A 1 75 ? -27.459 10.141 -10.442 1.00 0.00 75 THR A O 1
ATOM 1216 N N . ARG A 1 76 ? -27.635 9.620 -8.245 1.00 0.00 76 ARG A N 1
ATOM 1217 C CA . ARG A 1 76 ? -28.605 8.525 -8.375 1.00 0.00 76 ARG A CA 1
ATOM 1218 C C . ARG A 1 76 ? -29.909 9.008 -7.730 1.00 0.00 76 ARG A C 1
ATOM 1219 O O . ARG A 1 76 ? -30.267 8.601 -6.616 1.00 0.00 76 ARG A O 1
ATOM 1240 N N . SER A 1 77 ? -30.574 9.948 -8.434 1.00 0.00 77 SER A N 1
ATOM 1241 C CA . SER A 1 77 ? -31.750 10.671 -7.926 1.00 0.00 77 SER A CA 1
ATOM 1242 C C . SER A 1 77 ? -33.019 9.793 -8.005 1.00 0.00 77 SER A C 1
ATOM 1243 O O . SER A 1 77 ? -33.849 9.942 -8.910 1.00 0.00 77 SER A O 1
ATOM 1251 N N . SER A 1 78 ? -33.107 8.849 -7.056 1.00 0.00 78 SER A N 1
ATOM 1252 C CA . SER A 1 78 ? -34.242 7.941 -6.891 1.00 0.00 78 SER A CA 1
ATOM 1253 C C . SER A 1 78 ? -34.090 7.226 -5.539 1.00 0.00 78 SER A C 1
ATOM 1254 O O . SER A 1 78 ? -33.211 6.366 -5.383 1.00 0.00 78 SER A O 1
ATOM 1262 N N . GLY A 1 79 ? -34.898 7.636 -4.546 1.00 0.00 79 GLY A N 1
ATOM 1263 C CA . GLY A 1 79 ? -34.867 7.037 -3.214 1.00 0.00 79 GLY A CA 1
ATOM 1264 C C . GLY A 1 79 ? -35.512 5.658 -3.193 1.00 0.00 79 GLY A C 1
ATOM 1265 O O . GLY A 1 79 ? -36.434 5.395 -3.975 1.00 0.00 79 GLY A O 1
ATOM 1269 N N . HIS A 1 80 ? -35.016 4.772 -2.312 1.00 0.00 80 HIS A N 1
ATOM 1270 C CA . HIS A 1 80 ? -35.594 3.425 -2.116 1.00 0.00 80 HIS A CA 1
ATOM 1271 C C . HIS A 1 80 ? -37.046 3.528 -1.591 1.00 0.00 80 HIS A C 1
ATOM 1272 O O . HIS A 1 80 ? -37.900 2.696 -1.912 1.00 0.00 80 HIS A O 1
ATOM 1287 N N . GLY A 1 81 ? -37.292 4.584 -0.792 1.00 0.00 81 GLY A N 1
ATOM 1288 C CA . GLY A 1 81 ? -38.584 4.849 -0.165 1.00 0.00 81 GLY A CA 1
ATOM 1289 C C . GLY A 1 81 ? -38.415 5.562 1.171 1.00 0.00 81 GLY A C 1
ATOM 1290 O O . GLY A 1 81 ? -37.280 5.852 1.586 1.00 0.00 81 GLY A O 1
ATOM 1294 N N . THR A 1 82 ? -39.547 5.848 1.835 1.00 0.00 82 THR A N 1
ATOM 1295 C CA . THR A 1 82 ? -39.563 6.463 3.171 1.00 0.00 82 THR A CA 1
ATOM 1296 C C . THR A 1 82 ? -39.119 5.419 4.229 1.00 0.00 82 THR A C 1
ATOM 1307 N N . GLY A 1 1 ? 0.430 0.639 -1.259 1.00 0.00 1 GLY A N 2
ATOM 1308 C CA . GLY A 1 1 ? 1.482 -0.264 -1.772 1.00 0.00 1 GLY A CA 2
ATOM 1309 C C . GLY A 1 1 ? 0.907 -1.548 -2.364 1.00 0.00 1 GLY A C 2
ATOM 1310 O O . GLY A 1 1 ? -0.314 -1.647 -2.495 1.00 0.00 1 GLY A O 2
ATOM 1313 N N . PRO A 1 2 ? 1.782 -2.548 -2.749 1.00 0.00 2 PRO A N 2
ATOM 1314 C CA . PRO A 1 2 ? 1.355 -3.885 -3.255 1.00 0.00 2 PRO A CA 2
ATOM 1315 C C . PRO A 1 2 ? 0.277 -4.565 -2.374 1.00 0.00 2 PRO A C 2
ATOM 1316 O O . PRO A 1 2 ? 0.356 -4.525 -1.141 1.00 0.00 2 PRO A O 2
ATOM 1327 N N . GLY A 1 3 ? -0.719 -5.185 -3.025 1.00 0.00 3 GLY A N 2
ATOM 1328 C CA . GLY A 1 3 ? -1.885 -5.754 -2.331 1.00 0.00 3 GLY A CA 2
ATOM 1329 C C . GLY A 1 3 ? -3.079 -4.811 -2.355 1.00 0.00 3 GLY A C 2
ATOM 1330 O O . GLY A 1 3 ? -4.227 -5.249 -2.484 1.00 0.00 3 GLY A O 2
ATOM 1334 N N . SER A 1 4 ? -2.793 -3.509 -2.191 1.00 0.00 4 SER A N 2
ATOM 1335 C CA . SER A 1 4 ? -3.766 -2.428 -2.333 1.00 0.00 4 SER A CA 2
ATOM 1336 C C . SER A 1 4 ? -3.435 -1.578 -3.580 1.00 0.00 4 SER A C 2
ATOM 1337 O O . SER A 1 4 ? -2.516 -1.904 -4.346 1.00 0.00 4 SER A O 2
ATOM 1345 N N . LEU A 1 5 ? -4.205 -0.492 -3.766 1.00 0.00 5 LEU A N 2
ATOM 1346 C CA . LEU A 1 5 ? -4.039 0.453 -4.877 1.00 0.00 5 LEU A CA 2
ATOM 1347 C C . LEU A 1 5 ? -4.660 1.816 -4.505 1.00 0.00 5 LEU A C 2
ATOM 1348 O O . LEU A 1 5 ? -5.750 1.882 -3.924 1.00 0.00 5 LEU A O 2
ATOM 1364 N N . GLU A 1 6 ? -3.939 2.898 -4.828 1.00 0.00 6 GLU A N 2
ATOM 1365 C CA . GLU A 1 6 ? -4.344 4.268 -4.458 1.00 0.00 6 GLU A CA 2
ATOM 1366 C C . GLU A 1 6 ? -5.110 4.925 -5.616 1.00 0.00 6 GLU A C 2
ATOM 1367 O O . GLU A 1 6 ? -4.518 5.310 -6.631 1.00 0.00 6 GLU A O 2
ATOM 1379 N N . ILE A 1 7 ? -6.429 5.020 -5.458 1.00 0.00 7 ILE A N 2
ATOM 1380 C CA . ILE A 1 7 ? -7.326 5.643 -6.447 1.00 0.00 7 ILE A CA 2
ATOM 1381 C C . ILE A 1 7 ? -7.861 6.983 -5.910 1.00 0.00 7 ILE A C 2
ATOM 1382 O O . ILE A 1 7 ? -7.559 7.382 -4.778 1.00 0.00 7 ILE A O 2
ATOM 1398 N N . LYS A 1 8 ? -8.654 7.678 -6.743 1.00 0.00 8 LYS A N 2
ATOM 1399 C CA . LYS A 1 8 ? -9.210 9.009 -6.417 1.00 0.00 8 LYS A CA 2
ATOM 1400 C C . LYS A 1 8 ? -10.694 9.053 -6.801 1.00 0.00 8 LYS A C 2
ATOM 1401 O O . LYS A 1 8 ? -11.041 8.663 -7.909 1.00 0.00 8 LYS A O 2
ATOM 1420 N N . ILE A 1 9 ? -11.572 9.502 -5.881 1.00 0.00 9 ILE A N 2
ATOM 1421 C CA . ILE A 1 9 ? -13.027 9.581 -6.145 1.00 0.00 9 ILE A CA 2
ATOM 1422 C C . ILE A 1 9 ? -13.477 11.056 -6.136 1.00 0.00 9 ILE A C 2
ATOM 1423 O O . ILE A 1 9 ? -13.656 11.659 -5.076 1.00 0.00 9 ILE A O 2
ATOM 1439 N N . ARG A 1 10 ? -13.590 11.642 -7.327 1.00 0.00 10 ARG A N 2
ATOM 1440 C CA . ARG A 1 10 ? -14.241 12.943 -7.529 1.00 0.00 10 ARG A CA 2
ATOM 1441 C C . ARG A 1 10 ? -15.757 12.853 -7.219 1.00 0.00 10 ARG A C 2
ATOM 1442 O O . ARG A 1 10 ? -16.456 11.993 -7.751 1.00 0.00 10 ARG A O 2
ATOM 1463 N N . THR A 1 11 ? -16.236 13.722 -6.326 1.00 0.00 11 THR A N 2
ATOM 1464 C CA . THR A 1 11 ? -17.666 13.853 -6.007 1.00 0.00 11 THR A CA 2
ATOM 1465 C C . THR A 1 11 ? -18.402 14.745 -7.037 1.00 0.00 11 THR A C 2
ATOM 1466 O O . THR A 1 11 ? -17.765 15.370 -7.896 1.00 0.00 11 THR A O 2
ATOM 1477 N N . THR A 1 12 ? -19.745 14.816 -6.910 1.00 0.00 12 THR A N 2
ATOM 1478 C CA . THR A 1 12 ? -20.581 15.821 -7.608 1.00 0.00 12 THR A CA 2
ATOM 1479 C C . THR A 1 12 ? -20.170 17.253 -7.199 1.00 0.00 12 THR A C 2
ATOM 1480 O O . THR A 1 12 ? -20.254 18.191 -8.001 1.00 0.00 12 THR A O 2
ATOM 1491 N N . GLU A 1 13 ? -19.704 17.384 -5.939 1.00 0.00 13 GLU A N 2
ATOM 1492 C CA . GLU A 1 13 ? -19.277 18.660 -5.338 1.00 0.00 13 GLU A CA 2
ATOM 1493 C C . GLU A 1 13 ? -18.022 19.226 -6.044 1.00 0.00 13 GLU A C 2
ATOM 1494 O O . GLU A 1 13 ? -17.725 20.419 -5.934 1.00 0.00 13 GLU A O 2
ATOM 1506 N N . GLY A 1 14 ? -17.288 18.350 -6.764 1.00 0.00 14 GLY A N 2
ATOM 1507 C CA . GLY A 1 14 ? -16.109 18.754 -7.535 1.00 0.00 14 GLY A CA 2
ATOM 1508 C C . GLY A 1 14 ? -14.802 18.401 -6.839 1.00 0.00 14 GLY A C 2
ATOM 1509 O O . GLY A 1 14 ? -13.756 18.341 -7.489 1.00 0.00 14 GLY A O 2
ATOM 1513 N N . ARG A 1 15 ? -14.857 18.179 -5.507 1.00 0.00 15 ARG A N 2
ATOM 1514 C CA . ARG A 1 15 ? -13.682 17.763 -4.712 1.00 0.00 15 ARG A CA 2
ATOM 1515 C C . ARG A 1 15 ? -13.317 16.304 -5.053 1.00 0.00 15 ARG A C 2
ATOM 1516 O O . ARG A 1 15 ? -14.199 15.515 -5.390 1.00 0.00 15 ARG A O 2
ATOM 1537 N N . THR A 1 16 ? -12.030 15.950 -4.975 1.00 0.00 16 THR A N 2
ATOM 1538 C CA . THR A 1 16 ? -11.564 14.575 -5.239 1.00 0.00 16 THR A CA 2
ATOM 1539 C C . THR A 1 16 ? -10.993 13.962 -3.953 1.00 0.00 16 THR A C 2
ATOM 1540 O O . THR A 1 16 ? -10.328 14.645 -3.175 1.00 0.00 16 THR A O 2
ATOM 1551 N N . LEU A 1 17 ? -11.296 12.671 -3.734 1.00 0.00 17 LEU A N 2
ATOM 1552 C CA . LEU A 1 17 ? -10.990 11.946 -2.484 1.00 0.00 17 LEU A CA 2
ATOM 1553 C C . LEU A 1 17 ? -9.960 10.829 -2.765 1.00 0.00 17 LEU A C 2
ATOM 1554 O O . LEU A 1 17 ? -10.335 9.721 -3.172 1.00 0.00 17 LEU A O 2
ATOM 1570 N N . THR A 1 18 ? -8.666 11.136 -2.576 1.00 0.00 18 THR A N 2
ATOM 1571 C CA . THR A 1 18 ? -7.574 10.177 -2.827 1.00 0.00 18 THR A CA 2
ATOM 1572 C C . THR A 1 18 ? -7.468 9.164 -1.666 1.00 0.00 18 THR A C 2
ATOM 1573 O O . THR A 1 18 ? -6.955 9.494 -0.592 1.00 0.00 18 THR A O 2
ATOM 1584 N N . VAL A 1 19 ? -7.993 7.943 -1.882 1.00 0.00 19 VAL A N 2
ATOM 1585 C CA . VAL A 1 19 ? -7.973 6.856 -0.879 1.00 0.00 19 VAL A CA 2
ATOM 1586 C C . VAL A 1 19 ? -7.326 5.602 -1.481 1.00 0.00 19 VAL A C 2
ATOM 1587 O O . VAL A 1 19 ? -7.368 5.391 -2.699 1.00 0.00 19 VAL A O 2
ATOM 1600 N N . ASP A 1 20 ? -6.733 4.766 -0.621 1.00 0.00 20 ASP A N 2
ATOM 1601 C CA . ASP A 1 20 ? -6.136 3.485 -1.034 1.00 0.00 20 ASP A CA 2
ATOM 1602 C C . ASP A 1 20 ? -6.961 2.316 -0.478 1.00 0.00 20 ASP A C 2
ATOM 1603 O O . ASP A 1 20 ? -7.338 2.302 0.699 1.00 0.00 20 ASP A O 2
ATOM 1612 N N . VAL A 1 21 ? -7.255 1.361 -1.368 1.00 0.00 21 VAL A N 2
ATOM 1613 C CA . VAL A 1 21 ? -8.112 0.188 -1.117 1.00 0.00 21 VAL A CA 2
ATOM 1614 C C . VAL A 1 21 ? -7.573 -1.000 -1.931 1.00 0.00 21 VAL A C 2
ATOM 1615 O O . VAL A 1 21 ? -6.839 -0.806 -2.894 1.00 0.00 21 VAL A O 2
ATOM 1628 N N . LYS A 1 22 ? -7.935 -2.223 -1.541 1.00 0.00 22 LYS A N 2
ATOM 1629 C CA . LYS A 1 22 ? -7.540 -3.440 -2.280 1.00 0.00 22 LYS A CA 2
ATOM 1630 C C . LYS A 1 22 ? -8.455 -3.653 -3.510 1.00 0.00 22 LYS A C 2
ATOM 1631 O O . LYS A 1 22 ? -9.626 -3.266 -3.468 1.00 0.00 22 LYS A O 2
ATOM 1650 N N . PRO A 1 23 ? -7.943 -4.277 -4.627 1.00 0.00 23 PRO A N 2
ATOM 1651 C CA . PRO A 1 23 ? -8.792 -4.652 -5.798 1.00 0.00 23 PRO A CA 2
ATOM 1652 C C . PRO A 1 23 ? -9.828 -5.744 -5.437 1.00 0.00 23 PRO A C 2
ATOM 1653 O O . PRO A 1 23 ? -10.814 -5.953 -6.155 1.00 0.00 23 PRO A O 2
ATOM 1664 N N . ASP A 1 24 ? -9.578 -6.410 -4.300 1.00 0.00 24 ASP A N 2
ATOM 1665 C CA . ASP A 1 24 ? -10.396 -7.513 -3.771 1.00 0.00 24 ASP A CA 2
ATOM 1666 C C . ASP A 1 24 ? -11.694 -6.992 -3.116 1.00 0.00 24 ASP A C 2
ATOM 1667 O O . ASP A 1 24 ? -12.604 -7.776 -2.830 1.00 0.00 24 ASP A O 2
ATOM 1676 N N . ARG A 1 25 ? -11.756 -5.661 -2.871 1.00 0.00 25 ARG A N 2
ATOM 1677 C CA . ARG A 1 25 ? -12.917 -4.996 -2.230 1.00 0.00 25 ARG A CA 2
ATOM 1678 C C . ARG A 1 25 ? -14.050 -4.784 -3.254 1.00 0.00 25 ARG A C 2
ATOM 1679 O O . ARG A 1 25 ? -13.797 -4.759 -4.456 1.00 0.00 25 ARG A O 2
ATOM 1700 N N . THR A 1 26 ? -15.292 -4.632 -2.766 1.00 0.00 26 THR A N 2
ATOM 1701 C CA . THR A 1 26 ? -16.467 -4.334 -3.613 1.00 0.00 26 THR A CA 2
ATOM 1702 C C . THR A 1 26 ? -16.622 -2.814 -3.801 1.00 0.00 26 THR A C 2
ATOM 1703 O O . THR A 1 26 ? -15.967 -2.018 -3.112 1.00 0.00 26 THR A O 2
ATOM 1714 N N . ILE A 1 27 ? -17.488 -2.422 -4.752 1.00 0.00 27 ILE A N 2
ATOM 1715 C CA . ILE A 1 27 ? -17.780 -1.008 -5.046 1.00 0.00 27 ILE A CA 2
ATOM 1716 C C . ILE A 1 27 ? -18.492 -0.354 -3.841 1.00 0.00 27 ILE A C 2
ATOM 1717 O O . ILE A 1 27 ? -18.323 0.839 -3.598 1.00 0.00 27 ILE A O 2
ATOM 1733 N N . GLU A 1 28 ? -19.250 -1.175 -3.071 1.00 0.00 28 GLU A N 2
ATOM 1734 C CA . GLU A 1 28 ? -19.873 -0.762 -1.794 1.00 0.00 28 GLU A CA 2
ATOM 1735 C C . GLU A 1 28 ? -18.833 -0.196 -0.817 1.00 0.00 28 GLU A C 2
ATOM 1736 O O . GLU A 1 28 ? -19.069 0.845 -0.209 1.00 0.00 28 GLU A O 2
ATOM 1748 N N . GLU A 1 29 ? -17.676 -0.883 -0.714 1.00 0.00 29 GLU A N 2
ATOM 1749 C CA . GLU A 1 29 ? -16.551 -0.455 0.139 1.00 0.00 29 GLU A CA 2
ATOM 1750 C C . GLU A 1 29 ? -16.137 0.979 -0.212 1.00 0.00 29 GLU A C 2
ATOM 1751 O O . GLU A 1 29 ? -15.952 1.803 0.683 1.00 0.00 29 GLU A O 2
ATOM 1763 N N . LEU A 1 30 ? -16.065 1.264 -1.533 1.00 0.00 30 LEU A N 2
ATOM 1764 C CA . LEU A 1 30 ? -15.761 2.609 -2.059 1.00 0.00 30 LEU A CA 2
ATOM 1765 C C . LEU A 1 30 ? -16.828 3.621 -1.638 1.00 0.00 30 LEU A C 2
ATOM 1766 O O . LEU A 1 30 ? -16.486 4.719 -1.214 1.00 0.00 30 LEU A O 2
ATOM 1782 N N . MET A 1 31 ? -18.118 3.218 -1.763 1.00 0.00 31 MET A N 2
ATOM 1783 C CA . MET A 1 31 ? -19.280 4.081 -1.456 1.00 0.00 31 MET A CA 2
ATOM 1784 C C . MET A 1 31 ? -19.256 4.547 0.012 1.00 0.00 31 MET A C 2
ATOM 1785 O O . MET A 1 31 ? -19.666 5.669 0.323 1.00 0.00 31 MET A O 2
ATOM 1799 N N . GLU A 1 32 ? -18.742 3.675 0.896 1.00 0.00 32 GLU A N 2
ATOM 1800 C CA . GLU A 1 32 ? -18.520 4.006 2.313 1.00 0.00 32 GLU A CA 2
ATOM 1801 C C . GLU A 1 32 ? -17.308 4.931 2.492 1.00 0.00 32 GLU A C 2
ATOM 1802 O O . GLU A 1 32 ? -17.370 5.848 3.315 1.00 0.00 32 GLU A O 2
ATOM 1814 N N . LYS A 1 33 ? -16.220 4.696 1.723 1.00 0.00 33 LYS A N 2
ATOM 1815 C CA . LYS A 1 33 ? -14.996 5.516 1.829 1.00 0.00 33 LYS A CA 2
ATOM 1816 C C . LYS A 1 33 ? -15.310 6.977 1.477 1.00 0.00 33 LYS A C 2
ATOM 1817 O O . LYS A 1 33 ? -15.092 7.865 2.287 1.00 0.00 33 LYS A O 2
ATOM 1836 N N . LEU A 1 34 ? -15.888 7.192 0.284 1.00 0.00 34 LEU A N 2
ATOM 1837 C CA . LEU A 1 34 ? -16.247 8.533 -0.202 1.00 0.00 34 LEU A CA 2
ATOM 1838 C C . LEU A 1 34 ? -17.263 9.216 0.739 1.00 0.00 34 LEU A C 2
ATOM 1839 O O . LEU A 1 34 ? -17.164 10.417 0.971 1.00 0.00 34 LEU A O 2
ATOM 1855 N N . LYS A 1 35 ? -18.188 8.419 1.326 1.00 0.00 35 LYS A N 2
ATOM 1856 C CA . LYS A 1 35 ? -19.157 8.914 2.333 1.00 0.00 35 LYS A CA 2
ATOM 1857 C C . LYS A 1 35 ? -18.434 9.543 3.546 1.00 0.00 35 LYS A C 2
ATOM 1858 O O . LYS A 1 35 ? -18.708 10.688 3.901 1.00 0.00 35 LYS A O 2
ATOM 1877 N N . GLU A 1 36 ? -17.500 8.800 4.159 1.00 0.00 36 GLU A N 2
ATOM 1878 C CA . GLU A 1 36 ? -16.807 9.254 5.386 1.00 0.00 36 GLU A CA 2
ATOM 1879 C C . GLU A 1 36 ? -15.747 10.337 5.085 1.00 0.00 36 GLU A C 2
ATOM 1880 O O . GLU A 1 36 ? -15.303 11.029 6.003 1.00 0.00 36 GLU A O 2
ATOM 1892 N N . GLN A 1 37 ? -15.365 10.489 3.799 1.00 0.00 37 GLN A N 2
ATOM 1893 C CA . GLN A 1 37 ? -14.400 11.519 3.363 1.00 0.00 37 GLN A CA 2
ATOM 1894 C C . GLN A 1 37 ? -15.070 12.902 3.239 1.00 0.00 37 GLN A C 2
ATOM 1895 O O . GLN A 1 37 ? -14.611 13.871 3.850 1.00 0.00 37 GLN A O 2
ATOM 1909 N N . THR A 1 38 ? -16.155 12.990 2.441 1.00 0.00 38 THR A N 2
ATOM 1910 C CA . THR A 1 38 ? -16.828 14.280 2.136 1.00 0.00 38 THR A CA 2
ATOM 1911 C C . THR A 1 38 ? -18.096 14.494 2.986 1.00 0.00 38 THR A C 2
ATOM 1912 O O . THR A 1 38 ? -18.361 15.620 3.432 1.00 0.00 38 THR A O 2
ATOM 1923 N N . GLY A 1 39 ? -18.870 13.415 3.213 1.00 0.00 39 GLY A N 2
ATOM 1924 C CA . GLY A 1 39 ? -20.114 13.485 4.009 1.00 0.00 39 GLY A CA 2
ATOM 1925 C C . GLY A 1 39 ? -21.387 13.244 3.208 1.00 0.00 39 GLY A C 2
ATOM 1926 O O . GLY A 1 39 ? -22.458 13.032 3.801 1.00 0.00 39 GLY A O 2
ATOM 1930 N N . VAL A 1 40 ? -21.280 13.274 1.864 1.00 0.00 40 VAL A N 2
ATOM 1931 C CA . VAL A 1 40 ? -22.435 13.090 0.968 1.00 0.00 40 VAL A CA 2
ATOM 1932 C C . VAL A 1 40 ? -22.878 11.592 0.970 1.00 0.00 40 VAL A C 2
ATOM 1933 O O . VAL A 1 40 ? -22.022 10.700 0.891 1.00 0.00 40 VAL A O 2
ATOM 1946 N N . PRO A 1 41 ? -24.216 11.290 1.128 1.00 0.00 41 PRO A N 2
ATOM 1947 C CA . PRO A 1 41 ? -24.723 9.895 1.233 1.00 0.00 41 PRO A CA 2
ATOM 1948 C C . PRO A 1 41 ? -24.582 9.100 -0.090 1.00 0.00 41 PRO A C 2
ATOM 1949 O O . PRO A 1 41 ? -24.935 9.619 -1.152 1.00 0.00 41 PRO A O 2
ATOM 1960 N N . PRO A 1 42 ? -24.102 7.811 -0.039 1.00 0.00 42 PRO A N 2
ATOM 1961 C CA . PRO A 1 42 ? -23.861 6.993 -1.257 1.00 0.00 42 PRO A CA 2
ATOM 1962 C C . PRO A 1 42 ? -25.167 6.614 -1.997 1.00 0.00 42 PRO A C 2
ATOM 1963 O O . PRO A 1 42 ? -25.140 6.306 -3.188 1.00 0.00 42 PRO A O 2
ATOM 1974 N N . GLU A 1 43 ? -26.302 6.674 -1.270 1.00 0.00 43 GLU A N 2
ATOM 1975 C CA . GLU A 1 43 ? -27.656 6.431 -1.827 1.00 0.00 43 GLU A CA 2
ATOM 1976 C C . GLU A 1 43 ? -28.025 7.460 -2.930 1.00 0.00 43 GLU A C 2
ATOM 1977 O O . GLU A 1 43 ? -28.912 7.216 -3.758 1.00 0.00 43 GLU A O 2
ATOM 1989 N N . GLN A 1 44 ? -27.346 8.618 -2.898 1.00 0.00 44 GLN A N 2
ATOM 1990 C CA . GLN A 1 44 ? -27.597 9.739 -3.814 1.00 0.00 44 GLN A CA 2
ATOM 1991 C C . GLN A 1 44 ? -26.568 9.752 -4.968 1.00 0.00 44 GLN A C 2
ATOM 1992 O O . GLN A 1 44 ? -26.694 10.535 -5.910 1.00 0.00 44 GLN A O 2
ATOM 2006 N N . LEU A 1 45 ? -25.542 8.879 -4.901 1.00 0.00 45 LEU A N 2
ATOM 2007 C CA . LEU A 1 45 ? -24.443 8.862 -5.893 1.00 0.00 45 LEU A CA 2
ATOM 2008 C C . LEU A 1 45 ? -24.318 7.504 -6.588 1.00 0.00 45 LEU A C 2
ATOM 2009 O O . LEU A 1 45 ? -24.870 6.489 -6.147 1.00 0.00 45 LEU A O 2
ATOM 2025 N N . ARG A 1 46 ? -23.574 7.541 -7.701 1.00 0.00 46 ARG A N 2
ATOM 2026 C CA . ARG A 1 46 ? -23.182 6.383 -8.504 1.00 0.00 46 ARG A CA 2
ATOM 2027 C C . ARG A 1 46 ? -21.664 6.459 -8.678 1.00 0.00 46 ARG A C 2
ATOM 2028 O O . ARG A 1 46 ? -21.159 7.500 -9.131 1.00 0.00 46 ARG A O 2
ATOM 2049 N N . VAL A 1 47 ? -20.940 5.390 -8.314 1.00 0.00 47 VAL A N 2
ATOM 2050 C CA . VAL A 1 47 ? -19.489 5.309 -8.548 1.00 0.00 47 VAL A CA 2
ATOM 2051 C C . VAL A 1 47 ? -19.252 5.027 -10.045 1.00 0.00 47 VAL A C 2
ATOM 2052 O O . VAL A 1 47 ? -19.833 4.096 -10.601 1.00 0.00 47 VAL A O 2
ATOM 2065 N N . ILE A 1 48 ? -18.449 5.884 -10.690 1.00 0.00 48 ILE A N 2
ATOM 2066 C CA . ILE A 1 48 ? -18.184 5.840 -12.142 1.00 0.00 48 ILE A CA 2
ATOM 2067 C C . ILE A 1 48 ? -16.678 5.648 -12.374 1.00 0.00 48 ILE A C 2
ATOM 2068 O O . ILE A 1 48 ? -15.875 6.328 -11.754 1.00 0.00 48 ILE A O 2
ATOM 2084 N N . TYR A 1 49 ? -16.309 4.723 -13.263 1.00 0.00 49 TYR A N 2
ATOM 2085 C CA . TYR A 1 49 ? -14.910 4.514 -13.688 1.00 0.00 49 TYR A CA 2
ATOM 2086 C C . TYR A 1 49 ? -14.787 4.806 -15.176 1.00 0.00 49 TYR A C 2
ATOM 2087 O O . TYR A 1 49 ? -15.345 4.068 -15.994 1.00 0.00 49 TYR A O 2
ATOM 2105 N N . ASN A 1 50 ? -14.084 5.903 -15.513 1.00 0.00 50 ASN A N 2
ATOM 2106 C CA . ASN A 1 50 ? -13.655 6.208 -16.894 1.00 0.00 50 ASN A CA 2
ATOM 2107 C C . ASN A 1 50 ? -14.886 6.403 -17.842 1.00 0.00 50 ASN A C 2
ATOM 2108 O O . ASN A 1 50 ? -14.785 6.287 -19.069 1.00 0.00 50 ASN A O 2
ATOM 2119 N N . GLY A 1 51 ? -16.050 6.750 -17.232 1.00 0.00 51 GLY A N 2
ATOM 2120 C CA . GLY A 1 51 ? -17.313 6.977 -17.957 1.00 0.00 51 GLY A CA 2
ATOM 2121 C C . GLY A 1 51 ? -18.342 5.855 -17.777 1.00 0.00 51 GLY A C 2
ATOM 2122 O O . GLY A 1 51 ? -19.528 6.057 -18.054 1.00 0.00 51 GLY A O 2
ATOM 2126 N N . ARG A 1 52 ? -17.896 4.685 -17.286 1.00 0.00 52 ARG A N 2
ATOM 2127 C CA . ARG A 1 52 ? -18.769 3.506 -17.047 1.00 0.00 52 ARG A CA 2
ATOM 2128 C C . ARG A 1 52 ? -19.388 3.562 -15.637 1.00 0.00 52 ARG A C 2
ATOM 2129 O O . ARG A 1 52 ? -18.691 3.886 -14.681 1.00 0.00 52 ARG A O 2
ATOM 2150 N N . GLU A 1 53 ? -20.691 3.220 -15.512 1.00 0.00 53 GLU A N 2
ATOM 2151 C CA . GLU A 1 53 ? -21.347 3.102 -14.197 1.00 0.00 53 GLU A CA 2
ATOM 2152 C C . GLU A 1 53 ? -20.966 1.766 -13.544 1.00 0.00 53 GLU A C 2
ATOM 2153 O O . GLU A 1 53 ? -20.960 0.719 -14.208 1.00 0.00 53 GLU A O 2
ATOM 2165 N N . LEU A 1 54 ? -20.630 1.817 -12.249 1.00 0.00 54 LEU A N 2
ATOM 2166 C CA . LEU A 1 54 ? -20.175 0.646 -11.486 1.00 0.00 54 LEU A CA 2
ATOM 2167 C C . LEU A 1 54 ? -21.285 0.179 -10.546 1.00 0.00 54 LEU A C 2
ATOM 2168 O O . LEU A 1 54 ? -21.848 0.978 -9.786 1.00 0.00 54 LEU A O 2
ATOM 2184 N N . GLU A 1 55 ? -21.585 -1.123 -10.614 1.00 0.00 55 GLU A N 2
ATOM 2185 C CA . GLU A 1 55 ? -22.603 -1.753 -9.772 1.00 0.00 55 GLU A CA 2
ATOM 2186 C C . GLU A 1 55 ? -22.025 -1.980 -8.365 1.00 0.00 55 GLU A C 2
ATOM 2187 O O . GLU A 1 55 ? -20.921 -2.527 -8.256 1.00 0.00 55 GLU A O 2
ATOM 2199 N N . PRO A 1 56 ? -22.766 -1.582 -7.274 1.00 0.00 56 PRO A N 2
ATOM 2200 C CA . PRO A 1 56 ? -22.256 -1.643 -5.874 1.00 0.00 56 PRO A CA 2
ATOM 2201 C C . PRO A 1 56 ? -21.844 -3.076 -5.456 1.00 0.00 56 PRO A C 2
ATOM 2202 O O . PRO A 1 56 ? -20.803 -3.272 -4.809 1.00 0.00 56 PRO A O 2
ATOM 2213 N N . ARG A 1 57 ? -22.659 -4.055 -5.890 1.00 0.00 57 ARG A N 2
ATOM 2214 C CA . ARG A 1 57 ? -22.467 -5.495 -5.605 1.00 0.00 57 ARG A CA 2
ATOM 2215 C C . ARG A 1 57 ? -21.101 -6.020 -6.109 1.00 0.00 57 ARG A C 2
ATOM 2216 O O . ARG A 1 57 ? -20.475 -6.874 -5.469 1.00 0.00 57 ARG A O 2
ATOM 2237 N N . THR A 1 58 ? -20.656 -5.480 -7.252 1.00 0.00 58 THR A N 2
ATOM 2238 C CA . THR A 1 58 ? -19.515 -5.999 -8.017 1.00 0.00 58 THR A CA 2
ATOM 2239 C C . THR A 1 58 ? -18.164 -5.539 -7.408 1.00 0.00 58 THR A C 2
ATOM 2240 O O . THR A 1 58 ? -18.121 -4.569 -6.654 1.00 0.00 58 THR A O 2
ATOM 2251 N N . THR A 1 59 ? -17.079 -6.264 -7.729 1.00 0.00 59 THR A N 2
ATOM 2252 C CA . THR A 1 59 ? -15.734 -6.027 -7.174 1.00 0.00 59 THR A CA 2
ATOM 2253 C C . THR A 1 59 ? -14.950 -4.989 -8.017 1.00 0.00 59 THR A C 2
ATOM 2254 O O . THR A 1 59 ? -15.325 -4.688 -9.160 1.00 0.00 59 THR A O 2
ATOM 2265 N N . LEU A 1 60 ? -13.853 -4.471 -7.435 1.00 0.00 60 LEU A N 2
ATOM 2266 C CA . LEU A 1 60 ? -12.953 -3.486 -8.081 1.00 0.00 60 LEU A CA 2
ATOM 2267 C C . LEU A 1 60 ? -12.161 -4.120 -9.241 1.00 0.00 60 LEU A C 2
ATOM 2268 O O . LEU A 1 60 ? -12.066 -3.542 -10.331 1.00 0.00 60 LEU A O 2
ATOM 2284 N N . GLU A 1 61 ? -11.602 -5.312 -8.968 1.00 0.00 61 GLU A N 2
ATOM 2285 C CA . GLU A 1 61 ? -10.814 -6.119 -9.937 1.00 0.00 61 GLU A CA 2
ATOM 2286 C C . GLU A 1 61 ? -11.584 -6.363 -11.263 1.00 0.00 61 GLU A C 2
ATOM 2287 O O . GLU A 1 61 ? -10.975 -6.479 -12.335 1.00 0.00 61 GLU A O 2
ATOM 2299 N N . GLU A 1 62 ? -12.924 -6.438 -11.149 1.00 0.00 62 GLU A N 2
ATOM 2300 C CA . GLU A 1 62 ? -13.845 -6.615 -12.282 1.00 0.00 62 GLU A CA 2
ATOM 2301 C C . GLU A 1 62 ? -13.804 -5.409 -13.231 1.00 0.00 62 GLU A C 2
ATOM 2302 O O . GLU A 1 62 ? -13.708 -5.570 -14.447 1.00 0.00 62 GLU A O 2
ATOM 2314 N N . TYR A 1 63 ? -13.845 -4.201 -12.651 1.00 0.00 63 TYR A N 2
ATOM 2315 C CA . TYR A 1 63 ? -13.890 -2.936 -13.423 1.00 0.00 63 TYR A CA 2
ATOM 2316 C C . TYR A 1 63 ? -12.491 -2.383 -13.719 1.00 0.00 63 TYR A C 2
ATOM 2317 O O . TYR A 1 63 ? -12.381 -1.322 -14.344 1.00 0.00 63 TYR A O 2
ATOM 2335 N N . ASN A 1 64 ? -11.442 -3.105 -13.263 1.00 0.00 64 ASN A N 2
ATOM 2336 C CA . ASN A 1 64 ? -10.031 -2.696 -13.417 1.00 0.00 64 ASN A CA 2
ATOM 2337 C C . ASN A 1 64 ? -9.805 -1.331 -12.725 1.00 0.00 64 ASN A C 2
ATOM 2338 O O . ASN A 1 64 ? -9.274 -0.379 -13.306 1.00 0.00 64 ASN A O 2
ATOM 2349 N N . ILE A 1 65 ? -10.269 -1.241 -11.465 1.00 0.00 65 ILE A N 2
ATOM 2350 C CA . ILE A 1 65 ? -10.066 -0.048 -10.627 1.00 0.00 65 ILE A CA 2
ATOM 2351 C C . ILE A 1 65 ? -8.600 -0.032 -10.159 1.00 0.00 65 ILE A C 2
ATOM 2352 O O . ILE A 1 65 ? -8.275 -0.521 -9.082 1.00 0.00 65 ILE A O 2
ATOM 2368 N N . THR A 1 66 ? -7.724 0.467 -11.037 1.00 0.00 66 THR A N 2
ATOM 2369 C CA . THR A 1 66 ? -6.267 0.428 -10.863 1.00 0.00 66 THR A CA 2
ATOM 2370 C C . THR A 1 66 ? -5.735 1.752 -10.284 1.00 0.00 66 THR A C 2
ATOM 2371 O O . THR A 1 66 ? -6.393 2.784 -10.419 1.00 0.00 66 THR A O 2
ATOM 2382 N N . PRO A 1 67 ? -4.527 1.749 -9.622 1.00 0.00 67 PRO A N 2
ATOM 2383 C CA . PRO A 1 67 ? -4.010 2.937 -8.904 1.00 0.00 67 PRO A CA 2
ATOM 2384 C C . PRO A 1 67 ? -3.721 4.119 -9.858 1.00 0.00 67 PRO A C 2
ATOM 2385 O O . PRO A 1 67 ? -3.069 3.947 -10.897 1.00 0.00 67 PRO A O 2
ATOM 2396 N N . GLY A 1 68 ? -4.244 5.303 -9.498 1.00 0.00 68 GLY A N 2
ATOM 2397 C CA . GLY A 1 68 ? -4.016 6.540 -10.242 1.00 0.00 68 GLY A CA 2
ATOM 2398 C C . GLY A 1 68 ? -5.242 7.024 -11.003 1.00 0.00 68 GLY A C 2
ATOM 2399 O O . GLY A 1 68 ? -5.256 8.166 -11.478 1.00 0.00 68 GLY A O 2
ATOM 2403 N N . VAL A 1 69 ? -6.278 6.164 -11.132 1.00 0.00 69 VAL A N 2
ATOM 2404 C CA . VAL A 1 69 ? -7.513 6.523 -11.859 1.00 0.00 69 VAL A CA 2
ATOM 2405 C C . VAL A 1 69 ? -8.411 7.448 -11.025 1.00 0.00 69 VAL A C 2
ATOM 2406 O O . VAL A 1 69 ? -8.364 7.443 -9.784 1.00 0.00 69 VAL A O 2
ATOM 2419 N N . THR A 1 70 ? -9.228 8.239 -11.735 1.00 0.00 70 THR A N 2
ATOM 2420 C CA . THR A 1 70 ? -10.176 9.171 -11.131 1.00 0.00 70 THR A CA 2
ATOM 2421 C C . THR A 1 70 ? -11.608 8.656 -11.354 1.00 0.00 70 THR A C 2
ATOM 2422 O O . THR A 1 70 ? -12.168 8.777 -12.453 1.00 0.00 70 THR A O 2
ATOM 2433 N N . LEU A 1 71 ? -12.151 8.002 -10.323 1.00 0.00 71 LEU A N 2
ATOM 2434 C CA . LEU A 1 71 ? -13.585 7.702 -10.223 1.00 0.00 71 LEU A CA 2
ATOM 2435 C C . LEU A 1 71 ? -14.363 9.012 -10.068 1.00 0.00 71 LEU A C 2
ATOM 2436 O O . LEU A 1 71 ? -13.841 9.990 -9.529 1.00 0.00 71 LEU A O 2
ATOM 2452 N N . GLU A 1 72 ? -15.604 9.026 -10.549 1.00 0.00 72 GLU A N 2
ATOM 2453 C CA . GLU A 1 72 ? -16.489 10.192 -10.432 1.00 0.00 72 GLU A CA 2
ATOM 2454 C C . GLU A 1 72 ? -17.816 9.758 -9.818 1.00 0.00 72 GLU A C 2
ATOM 2455 O O . GLU A 1 72 ? -18.206 8.593 -9.917 1.00 0.00 72 GLU A O 2
ATOM 2467 N N . LEU A 1 73 ? -18.485 10.697 -9.149 1.00 0.00 73 LEU A N 2
ATOM 2468 C CA . LEU A 1 73 ? -19.793 10.463 -8.530 1.00 0.00 73 LEU A CA 2
ATOM 2469 C C . LEU A 1 73 ? -20.853 11.239 -9.287 1.00 0.00 73 LEU A C 2
ATOM 2470 O O . LEU A 1 73 ? -20.826 12.465 -9.309 1.00 0.00 73 LEU A O 2
ATOM 2486 N N . LYS A 1 74 ? -21.742 10.506 -9.964 1.00 0.00 74 LYS A N 2
ATOM 2487 C CA . LYS A 1 74 ? -22.903 11.071 -10.674 1.00 0.00 74 LYS A CA 2
ATOM 2488 C C . LYS A 1 74 ? -24.153 10.856 -9.811 1.00 0.00 74 LYS A C 2
ATOM 2489 O O . LYS A 1 74 ? -24.254 9.835 -9.130 1.00 0.00 74 LYS A O 2
ATOM 2508 N N . THR A 1 75 ? -25.088 11.818 -9.829 1.00 0.00 75 THR A N 2
ATOM 2509 C CA . THR A 1 75 ? -26.314 11.755 -9.005 1.00 0.00 75 THR A CA 2
ATOM 2510 C C . THR A 1 75 ? -27.210 10.555 -9.390 1.00 0.00 75 THR A C 2
ATOM 2511 O O . THR A 1 75 ? -27.264 10.150 -10.554 1.00 0.00 75 THR A O 2
ATOM 2522 N N . ARG A 1 76 ? -27.903 10.002 -8.385 1.00 0.00 76 ARG A N 2
ATOM 2523 C CA . ARG A 1 76 ? -28.780 8.841 -8.533 1.00 0.00 76 ARG A CA 2
ATOM 2524 C C . ARG A 1 76 ? -30.194 9.258 -8.124 1.00 0.00 76 ARG A C 2
ATOM 2525 O O . ARG A 1 76 ? -30.416 9.625 -6.966 1.00 0.00 76 ARG A O 2
ATOM 2546 N N . SER A 1 77 ? -31.126 9.239 -9.089 1.00 0.00 77 SER A N 2
ATOM 2547 C CA . SER A 1 77 ? -32.533 9.564 -8.853 1.00 0.00 77 SER A CA 2
ATOM 2548 C C . SER A 1 77 ? -33.182 8.439 -8.012 1.00 0.00 77 SER A C 2
ATOM 2549 O O . SER A 1 77 ? -33.576 7.396 -8.545 1.00 0.00 77 SER A O 2
ATOM 2557 N N . SER A 1 78 ? -33.216 8.645 -6.690 1.00 0.00 78 SER A N 2
ATOM 2558 C CA . SER A 1 78 ? -33.666 7.634 -5.725 1.00 0.00 78 SER A CA 2
ATOM 2559 C C . SER A 1 78 ? -34.402 8.310 -4.561 1.00 0.00 78 SER A C 2
ATOM 2560 O O . SER A 1 78 ? -34.066 9.441 -4.180 1.00 0.00 78 SER A O 2
ATOM 2568 N N . GLY A 1 79 ? -35.419 7.614 -4.022 1.00 0.00 79 GLY A N 2
ATOM 2569 C CA . GLY A 1 79 ? -36.009 7.963 -2.731 1.00 0.00 79 GLY A CA 2
ATOM 2570 C C . GLY A 1 79 ? -35.018 7.716 -1.595 1.00 0.00 79 GLY A C 2
ATOM 2571 O O . GLY A 1 79 ? -34.160 6.826 -1.714 1.00 0.00 79 GLY A O 2
ATOM 2575 N N . HIS A 1 80 ? -35.122 8.517 -0.515 1.00 0.00 80 HIS A N 2
ATOM 2576 C CA . HIS A 1 80 ? -34.201 8.464 0.641 1.00 0.00 80 HIS A CA 2
ATOM 2577 C C . HIS A 1 80 ? -34.113 7.037 1.247 1.00 0.00 80 HIS A C 2
ATOM 2578 O O . HIS A 1 80 ? -35.011 6.590 1.972 1.00 0.00 80 HIS A O 2
ATOM 2593 N N . GLY A 1 81 ? -33.011 6.336 0.917 1.00 0.00 81 GLY A N 2
ATOM 2594 C CA . GLY A 1 81 ? -32.875 4.905 1.171 1.00 0.00 81 GLY A CA 2
ATOM 2595 C C . GLY A 1 81 ? -32.291 4.581 2.534 1.00 0.00 81 GLY A C 2
ATOM 2596 O O . GLY A 1 81 ? -31.117 4.189 2.641 1.00 0.00 81 GLY A O 2
ATOM 2600 N N . THR A 1 82 ? -33.120 4.737 3.584 1.00 0.00 82 THR A N 2
ATOM 2601 C CA . THR A 1 82 ? -32.767 4.325 4.950 1.00 0.00 82 THR A CA 2
ATOM 2602 C C . THR A 1 82 ? -32.761 2.775 5.052 1.00 0.00 82 THR A C 2
ATOM 2613 N N . GLY A 1 1 ? 2.831 -6.873 3.607 1.00 0.00 1 GLY A N 3
ATOM 2614 C CA . GLY A 1 1 ? 2.790 -6.471 2.185 1.00 0.00 1 GLY A CA 3
ATOM 2615 C C . GLY A 1 1 ? 1.472 -6.863 1.522 1.00 0.00 1 GLY A C 3
ATOM 2616 O O . GLY A 1 1 ? 1.410 -7.908 0.862 1.00 0.00 1 GLY A O 3
ATOM 2619 N N . PRO A 1 2 ? 0.368 -6.064 1.712 1.00 0.00 2 PRO A N 3
ATOM 2620 C CA . PRO A 1 2 ? -0.923 -6.308 1.033 1.00 0.00 2 PRO A CA 3
ATOM 2621 C C . PRO A 1 2 ? -0.935 -5.721 -0.397 1.00 0.00 2 PRO A C 3
ATOM 2622 O O . PRO A 1 2 ? -0.310 -4.684 -0.661 1.00 0.00 2 PRO A O 3
ATOM 2633 N N . GLY A 1 3 ? -1.637 -6.401 -1.313 1.00 0.00 3 GLY A N 3
ATOM 2634 C CA . GLY A 1 3 ? -1.761 -5.953 -2.702 1.00 0.00 3 GLY A CA 3
ATOM 2635 C C . GLY A 1 3 ? -2.843 -4.894 -2.874 1.00 0.00 3 GLY A C 3
ATOM 2636 O O . GLY A 1 3 ? -3.867 -5.149 -3.504 1.00 0.00 3 GLY A O 3
ATOM 2640 N N . SER A 1 4 ? -2.620 -3.709 -2.285 1.00 0.00 4 SER A N 3
ATOM 2641 C CA . SER A 1 4 ? -3.563 -2.589 -2.337 1.00 0.00 4 SER A CA 3
ATOM 2642 C C . SER A 1 4 ? -3.167 -1.573 -3.436 1.00 0.00 4 SER A C 3
ATOM 2643 O O . SER A 1 4 ? -2.114 -1.698 -4.083 1.00 0.00 4 SER A O 3
ATOM 2651 N N . LEU A 1 5 ? -4.020 -0.558 -3.606 1.00 0.00 5 LEU A N 3
ATOM 2652 C CA . LEU A 1 5 ? -3.938 0.432 -4.687 1.00 0.00 5 LEU A CA 3
ATOM 2653 C C . LEU A 1 5 ? -4.683 1.707 -4.264 1.00 0.00 5 LEU A C 3
ATOM 2654 O O . LEU A 1 5 ? -5.731 1.625 -3.620 1.00 0.00 5 LEU A O 3
ATOM 2670 N N . GLU A 1 6 ? -4.151 2.881 -4.623 1.00 0.00 6 GLU A N 3
ATOM 2671 C CA . GLU A 1 6 ? -4.724 4.173 -4.193 1.00 0.00 6 GLU A CA 3
ATOM 2672 C C . GLU A 1 6 ? -5.373 4.900 -5.378 1.00 0.00 6 GLU A C 3
ATOM 2673 O O . GLU A 1 6 ? -4.688 5.301 -6.322 1.00 0.00 6 GLU A O 3
ATOM 2685 N N . ILE A 1 7 ? -6.703 5.048 -5.308 1.00 0.00 7 ILE A N 3
ATOM 2686 C CA . ILE A 1 7 ? -7.530 5.639 -6.378 1.00 0.00 7 ILE A CA 3
ATOM 2687 C C . ILE A 1 7 ? -8.107 6.996 -5.940 1.00 0.00 7 ILE A C 3
ATOM 2688 O O . ILE A 1 7 ? -7.864 7.458 -4.815 1.00 0.00 7 ILE A O 3
ATOM 2704 N N . LYS A 1 8 ? -8.895 7.617 -6.839 1.00 0.00 8 LYS A N 3
ATOM 2705 C CA . LYS A 1 8 ? -9.522 8.932 -6.605 1.00 0.00 8 LYS A CA 3
ATOM 2706 C C . LYS A 1 8 ? -11.024 8.886 -6.906 1.00 0.00 8 LYS A C 3
ATOM 2707 O O . LYS A 1 8 ? -11.453 8.120 -7.767 1.00 0.00 8 LYS A O 3
ATOM 2726 N N . ILE A 1 9 ? -11.823 9.696 -6.167 1.00 0.00 9 ILE A N 3
ATOM 2727 C CA . ILE A 1 9 ? -13.291 9.795 -6.371 1.00 0.00 9 ILE A CA 3
ATOM 2728 C C . ILE A 1 9 ? -13.695 11.286 -6.492 1.00 0.00 9 ILE A C 3
ATOM 2729 O O . ILE A 1 9 ? -13.711 12.024 -5.496 1.00 0.00 9 ILE A O 3
ATOM 2745 N N . ARG A 1 10 ? -14.014 11.711 -7.718 1.00 0.00 10 ARG A N 3
ATOM 2746 C CA . ARG A 1 10 ? -14.443 13.083 -8.028 1.00 0.00 10 ARG A CA 3
ATOM 2747 C C . ARG A 1 10 ? -15.957 13.226 -7.747 1.00 0.00 10 ARG A C 3
ATOM 2748 O O . ARG A 1 10 ? -16.786 12.708 -8.495 1.00 0.00 10 ARG A O 3
ATOM 2769 N N . THR A 1 11 ? -16.294 13.928 -6.665 1.00 0.00 11 THR A N 3
ATOM 2770 C CA . THR A 1 11 ? -17.660 13.996 -6.127 1.00 0.00 11 THR A CA 3
ATOM 2771 C C . THR A 1 11 ? -18.535 15.053 -6.836 1.00 0.00 11 THR A C 3
ATOM 2772 O O . THR A 1 11 ? -18.028 15.907 -7.576 1.00 0.00 11 THR A O 3
ATOM 2783 N N . THR A 1 12 ? -19.856 14.994 -6.567 1.00 0.00 12 THR A N 3
ATOM 2784 C CA . THR A 1 12 ? -20.824 16.043 -6.966 1.00 0.00 12 THR A CA 3
ATOM 2785 C C . THR A 1 12 ? -20.582 17.359 -6.203 1.00 0.00 12 THR A C 3
ATOM 2786 O O . THR A 1 12 ? -21.093 18.413 -6.600 1.00 0.00 12 THR A O 3
ATOM 2797 N N . GLU A 1 13 ? -19.818 17.273 -5.102 1.00 0.00 13 GLU A N 3
ATOM 2798 C CA . GLU A 1 13 ? -19.408 18.440 -4.307 1.00 0.00 13 GLU A CA 3
ATOM 2799 C C . GLU A 1 13 ? -18.355 19.267 -5.079 1.00 0.00 13 GLU A C 3
ATOM 2800 O O . GLU A 1 13 ? -18.163 20.454 -4.810 1.00 0.00 13 GLU A O 3
ATOM 2812 N N . GLY A 1 14 ? -17.671 18.610 -6.038 1.00 0.00 14 GLY A N 3
ATOM 2813 C CA . GLY A 1 14 ? -16.697 19.270 -6.917 1.00 0.00 14 GLY A CA 3
ATOM 2814 C C . GLY A 1 14 ? -15.260 19.108 -6.445 1.00 0.00 14 GLY A C 3
ATOM 2815 O O . GLY A 1 14 ? -14.369 19.838 -6.896 1.00 0.00 14 GLY A O 3
ATOM 2819 N N . ARG A 1 15 ? -15.035 18.146 -5.539 1.00 0.00 15 ARG A N 3
ATOM 2820 C CA . ARG A 1 15 ? -13.695 17.824 -5.007 1.00 0.00 15 ARG A CA 3
ATOM 2821 C C . ARG A 1 15 ? -13.292 16.414 -5.457 1.00 0.00 15 ARG A C 3
ATOM 2822 O O . ARG A 1 15 ? -14.155 15.564 -5.664 1.00 0.00 15 ARG A O 3
ATOM 2843 N N . THR A 1 16 ? -11.988 16.165 -5.617 1.00 0.00 16 THR A N 3
ATOM 2844 C CA . THR A 1 16 ? -11.475 14.827 -5.954 1.00 0.00 16 THR A CA 3
ATOM 2845 C C . THR A 1 16 ? -10.766 14.236 -4.722 1.00 0.00 16 THR A C 3
ATOM 2846 O O . THR A 1 16 ? -9.800 14.809 -4.216 1.00 0.00 16 THR A O 3
ATOM 2857 N N . LEU A 1 17 ? -11.278 13.097 -4.243 1.00 0.00 17 LEU A N 3
ATOM 2858 C CA . LEU A 1 17 ? -10.780 12.406 -3.041 1.00 0.00 17 LEU A CA 3
ATOM 2859 C C . LEU A 1 17 ? -9.632 11.493 -3.441 1.00 0.00 17 LEU A C 3
ATOM 2860 O O . LEU A 1 17 ? -9.461 11.226 -4.623 1.00 0.00 17 LEU A O 3
ATOM 2876 N N . THR A 1 18 ? -8.844 11.021 -2.473 1.00 0.00 18 THR A N 3
ATOM 2877 C CA . THR A 1 18 ? -7.759 10.064 -2.736 1.00 0.00 18 THR A CA 3
ATOM 2878 C C . THR A 1 18 ? -7.663 9.069 -1.557 1.00 0.00 18 THR A C 3
ATOM 2879 O O . THR A 1 18 ? -7.225 9.443 -0.459 1.00 0.00 18 THR A O 3
ATOM 2890 N N . VAL A 1 19 ? -8.122 7.816 -1.781 1.00 0.00 19 VAL A N 3
ATOM 2891 C CA . VAL A 1 19 ? -8.138 6.745 -0.750 1.00 0.00 19 VAL A CA 3
ATOM 2892 C C . VAL A 1 19 ? -7.451 5.473 -1.279 1.00 0.00 19 VAL A C 3
ATOM 2893 O O . VAL A 1 19 ? -7.474 5.206 -2.489 1.00 0.00 19 VAL A O 3
ATOM 2906 N N . ASP A 1 20 ? -6.849 4.686 -0.369 1.00 0.00 20 ASP A N 3
ATOM 2907 C CA . ASP A 1 20 ? -6.215 3.401 -0.716 1.00 0.00 20 ASP A CA 3
ATOM 2908 C C . ASP A 1 20 ? -7.116 2.223 -0.277 1.00 0.00 20 ASP A C 3
ATOM 2909 O O . ASP A 1 20 ? -7.610 2.178 0.857 1.00 0.00 20 ASP A O 3
ATOM 2918 N N . VAL A 1 21 ? -7.329 1.292 -1.215 1.00 0.00 21 VAL A N 3
ATOM 2919 C CA . VAL A 1 21 ? -8.244 0.134 -1.096 1.00 0.00 21 VAL A CA 3
ATOM 2920 C C . VAL A 1 21 ? -7.609 -1.072 -1.819 1.00 0.00 21 VAL A C 3
ATOM 2921 O O . VAL A 1 21 ? -6.511 -0.960 -2.354 1.00 0.00 21 VAL A O 3
ATOM 2934 N N . LYS A 1 22 ? -8.307 -2.217 -1.852 1.00 0.00 22 LYS A N 3
ATOM 2935 C CA . LYS A 1 22 ? -7.772 -3.469 -2.442 1.00 0.00 22 LYS A CA 3
ATOM 2936 C C . LYS A 1 22 ? -8.673 -3.932 -3.615 1.00 0.00 22 LYS A C 3
ATOM 2937 O O . LYS A 1 22 ? -9.875 -3.677 -3.581 1.00 0.00 22 LYS A O 3
ATOM 2956 N N . PRO A 1 23 ? -8.114 -4.627 -4.668 1.00 0.00 23 PRO A N 3
ATOM 2957 C CA . PRO A 1 23 ? -8.899 -5.079 -5.856 1.00 0.00 23 PRO A CA 3
ATOM 2958 C C . PRO A 1 23 ? -9.958 -6.159 -5.526 1.00 0.00 23 PRO A C 3
ATOM 2959 O O . PRO A 1 23 ? -10.938 -6.309 -6.265 1.00 0.00 23 PRO A O 3
ATOM 2970 N N . ASP A 1 24 ? -9.766 -6.889 -4.402 1.00 0.00 24 ASP A N 3
ATOM 2971 C CA . ASP A 1 24 ? -10.733 -7.913 -3.923 1.00 0.00 24 ASP A CA 3
ATOM 2972 C C . ASP A 1 24 ? -11.993 -7.265 -3.321 1.00 0.00 24 ASP A C 3
ATOM 2973 O O . ASP A 1 24 ? -13.008 -7.946 -3.124 1.00 0.00 24 ASP A O 3
ATOM 2982 N N . ARG A 1 25 ? -11.913 -5.953 -3.015 1.00 0.00 25 ARG A N 3
ATOM 2983 C CA . ARG A 1 25 ? -13.011 -5.206 -2.379 1.00 0.00 25 ARG A CA 3
ATOM 2984 C C . ARG A 1 25 ? -14.110 -4.908 -3.402 1.00 0.00 25 ARG A C 3
ATOM 2985 O O . ARG A 1 25 ? -13.855 -4.898 -4.603 1.00 0.00 25 ARG A O 3
ATOM 3006 N N . THR A 1 26 ? -15.334 -4.697 -2.915 1.00 0.00 26 THR A N 3
ATOM 3007 C CA . THR A 1 26 ? -16.490 -4.360 -3.756 1.00 0.00 26 THR A CA 3
ATOM 3008 C C . THR A 1 26 ? -16.626 -2.839 -3.868 1.00 0.00 26 THR A C 3
ATOM 3009 O O . THR A 1 26 ? -15.960 -2.090 -3.138 1.00 0.00 26 THR A O 3
ATOM 3020 N N . ILE A 1 27 ? -17.480 -2.379 -4.798 1.00 0.00 27 ILE A N 3
ATOM 3021 C CA . ILE A 1 27 ? -17.732 -0.943 -5.000 1.00 0.00 27 ILE A CA 3
ATOM 3022 C C . ILE A 1 27 ? -18.417 -0.355 -3.745 1.00 0.00 27 ILE A C 3
ATOM 3023 O O . ILE A 1 27 ? -18.227 0.813 -3.445 1.00 0.00 27 ILE A O 3
ATOM 3039 N N . GLU A 1 28 ? -19.164 -1.214 -2.998 1.00 0.00 28 GLU A N 3
ATOM 3040 C CA . GLU A 1 28 ? -19.753 -0.879 -1.671 1.00 0.00 28 GLU A CA 3
ATOM 3041 C C . GLU A 1 28 ? -18.711 -0.255 -0.727 1.00 0.00 28 GLU A C 3
ATOM 3042 O O . GLU A 1 28 ? -18.993 0.742 -0.060 1.00 0.00 28 GLU A O 3
ATOM 3054 N N . GLU A 1 29 ? -17.512 -0.866 -0.711 1.00 0.00 29 GLU A N 3
ATOM 3055 C CA . GLU A 1 29 ? -16.366 -0.407 0.088 1.00 0.00 29 GLU A CA 3
ATOM 3056 C C . GLU A 1 29 ? -15.993 1.033 -0.298 1.00 0.00 29 GLU A C 3
ATOM 3057 O O . GLU A 1 29 ? -15.835 1.883 0.571 1.00 0.00 29 GLU A O 3
ATOM 3069 N N . LEU A 1 30 ? -15.921 1.290 -1.623 1.00 0.00 30 LEU A N 3
ATOM 3070 C CA . LEU A 1 30 ? -15.583 2.621 -2.178 1.00 0.00 30 LEU A CA 3
ATOM 3071 C C . LEU A 1 30 ? -16.633 3.663 -1.781 1.00 0.00 30 LEU A C 3
ATOM 3072 O O . LEU A 1 30 ? -16.293 4.787 -1.428 1.00 0.00 30 LEU A O 3
ATOM 3088 N N . MET A 1 31 ? -17.909 3.247 -1.866 1.00 0.00 31 MET A N 3
ATOM 3089 C CA . MET A 1 31 ? -19.081 4.067 -1.533 1.00 0.00 31 MET A CA 3
ATOM 3090 C C . MET A 1 31 ? -19.024 4.544 -0.066 1.00 0.00 31 MET A C 3
ATOM 3091 O O . MET A 1 31 ? -19.402 5.677 0.250 1.00 0.00 31 MET A O 3
ATOM 3105 N N . GLU A 1 32 ? -18.505 3.679 0.808 1.00 0.00 32 GLU A N 3
ATOM 3106 C CA . GLU A 1 32 ? -18.323 3.989 2.235 1.00 0.00 32 GLU A CA 3
ATOM 3107 C C . GLU A 1 32 ? -17.150 4.956 2.453 1.00 0.00 32 GLU A C 3
ATOM 3108 O O . GLU A 1 32 ? -17.230 5.848 3.305 1.00 0.00 32 GLU A O 3
ATOM 3120 N N . LYS A 1 33 ? -16.067 4.761 1.673 1.00 0.00 33 LYS A N 3
ATOM 3121 C CA . LYS A 1 33 ? -14.870 5.625 1.746 1.00 0.00 33 LYS A CA 3
ATOM 3122 C C . LYS A 1 33 ? -15.237 7.069 1.383 1.00 0.00 33 LYS A C 3
ATOM 3123 O O . LYS A 1 33 ? -15.029 7.975 2.176 1.00 0.00 33 LYS A O 3
ATOM 3142 N N . LEU A 1 34 ? -15.827 7.258 0.188 1.00 0.00 34 LEU A N 3
ATOM 3143 C CA . LEU A 1 34 ? -16.211 8.590 -0.310 1.00 0.00 34 LEU A CA 3
ATOM 3144 C C . LEU A 1 34 ? -17.215 9.269 0.638 1.00 0.00 34 LEU A C 3
ATOM 3145 O O . LEU A 1 34 ? -17.137 10.473 0.841 1.00 0.00 34 LEU A O 3
ATOM 3161 N N . LYS A 1 35 ? -18.104 8.470 1.266 1.00 0.00 35 LYS A N 3
ATOM 3162 C CA . LYS A 1 35 ? -19.078 8.965 2.262 1.00 0.00 35 LYS A CA 3
ATOM 3163 C C . LYS A 1 35 ? -18.371 9.668 3.443 1.00 0.00 35 LYS A C 3
ATOM 3164 O O . LYS A 1 35 ? -18.715 10.794 3.783 1.00 0.00 35 LYS A O 3
ATOM 3183 N N . GLU A 1 36 ? -17.382 9.002 4.050 1.00 0.00 36 GLU A N 3
ATOM 3184 C CA . GLU A 1 36 ? -16.678 9.544 5.234 1.00 0.00 36 GLU A CA 3
ATOM 3185 C C . GLU A 1 36 ? -15.679 10.659 4.837 1.00 0.00 36 GLU A C 3
ATOM 3186 O O . GLU A 1 36 ? -15.281 11.462 5.680 1.00 0.00 36 GLU A O 3
ATOM 3198 N N . GLN A 1 37 ? -15.301 10.706 3.544 1.00 0.00 37 GLN A N 3
ATOM 3199 C CA . GLN A 1 37 ? -14.324 11.685 3.013 1.00 0.00 37 GLN A CA 3
ATOM 3200 C C . GLN A 1 37 ? -14.973 13.055 2.703 1.00 0.00 37 GLN A C 3
ATOM 3201 O O . GLN A 1 37 ? -14.441 14.102 3.091 1.00 0.00 37 GLN A O 3
ATOM 3215 N N . THR A 1 38 ? -16.120 13.040 2.006 1.00 0.00 38 THR A N 3
ATOM 3216 C CA . THR A 1 38 ? -16.769 14.275 1.495 1.00 0.00 38 THR A CA 3
ATOM 3217 C C . THR A 1 38 ? -18.164 14.497 2.131 1.00 0.00 38 THR A C 3
ATOM 3218 O O . THR A 1 38 ? -18.779 15.545 1.920 1.00 0.00 38 THR A O 3
ATOM 3229 N N . GLY A 1 39 ? -18.676 13.493 2.866 1.00 0.00 39 GLY A N 3
ATOM 3230 C CA . GLY A 1 39 ? -19.905 13.649 3.659 1.00 0.00 39 GLY A CA 3
ATOM 3231 C C . GLY A 1 39 ? -21.191 13.302 2.920 1.00 0.00 39 GLY A C 3
ATOM 3232 O O . GLY A 1 39 ? -22.225 13.087 3.565 1.00 0.00 39 GLY A O 3
ATOM 3236 N N . VAL A 1 40 ? -21.149 13.265 1.575 1.00 0.00 40 VAL A N 3
ATOM 3237 C CA . VAL A 1 40 ? -22.345 13.009 0.748 1.00 0.00 40 VAL A CA 3
ATOM 3238 C C . VAL A 1 40 ? -22.733 11.499 0.826 1.00 0.00 40 VAL A C 3
ATOM 3239 O O . VAL A 1 40 ? -21.851 10.637 0.721 1.00 0.00 40 VAL A O 3
ATOM 3252 N N . PRO A 1 41 ? -24.051 11.153 1.097 1.00 0.00 41 PRO A N 3
ATOM 3253 C CA . PRO A 1 41 ? -24.516 9.745 1.187 1.00 0.00 41 PRO A CA 3
ATOM 3254 C C . PRO A 1 41 ? -24.334 8.988 -0.154 1.00 0.00 41 PRO A C 3
ATOM 3255 O O . PRO A 1 41 ? -24.763 9.489 -1.197 1.00 0.00 41 PRO A O 3
ATOM 3266 N N . PRO A 1 42 ? -23.704 7.769 -0.138 1.00 0.00 42 PRO A N 3
ATOM 3267 C CA . PRO A 1 42 ? -23.350 7.031 -1.377 1.00 0.00 42 PRO A CA 3
ATOM 3268 C C . PRO A 1 42 ? -24.585 6.523 -2.140 1.00 0.00 42 PRO A C 3
ATOM 3269 O O . PRO A 1 42 ? -24.545 6.378 -3.360 1.00 0.00 42 PRO A O 3
ATOM 3280 N N . GLU A 1 43 ? -25.674 6.278 -1.397 1.00 0.00 43 GLU A N 3
ATOM 3281 C CA . GLU A 1 43 ? -26.959 5.795 -1.950 1.00 0.00 43 GLU A CA 3
ATOM 3282 C C . GLU A 1 43 ? -27.617 6.859 -2.862 1.00 0.00 43 GLU A C 3
ATOM 3283 O O . GLU A 1 43 ? -28.512 6.546 -3.655 1.00 0.00 43 GLU A O 3
ATOM 3295 N N . GLN A 1 44 ? -27.162 8.115 -2.721 1.00 0.00 44 GLN A N 3
ATOM 3296 C CA . GLN A 1 44 ? -27.636 9.265 -3.510 1.00 0.00 44 GLN A CA 3
ATOM 3297 C C . GLN A 1 44 ? -26.800 9.424 -4.812 1.00 0.00 44 GLN A C 3
ATOM 3298 O O . GLN A 1 44 ? -27.155 10.212 -5.697 1.00 0.00 44 GLN A O 3
ATOM 3312 N N . LEU A 1 45 ? -25.691 8.646 -4.924 1.00 0.00 45 LEU A N 3
ATOM 3313 C CA . LEU A 1 45 ? -24.720 8.733 -6.048 1.00 0.00 45 LEU A CA 3
ATOM 3314 C C . LEU A 1 45 ? -24.492 7.371 -6.729 1.00 0.00 45 LEU A C 3
ATOM 3315 O O . LEU A 1 45 ? -24.863 6.309 -6.210 1.00 0.00 45 LEU A O 3
ATOM 3331 N N . ARG A 1 46 ? -23.875 7.455 -7.915 1.00 0.00 46 ARG A N 3
ATOM 3332 C CA . ARG A 1 46 ? -23.356 6.321 -8.683 1.00 0.00 46 ARG A CA 3
ATOM 3333 C C . ARG A 1 46 ? -21.837 6.524 -8.794 1.00 0.00 46 ARG A C 3
ATOM 3334 O O . ARG A 1 46 ? -21.394 7.610 -9.197 1.00 0.00 46 ARG A O 3
ATOM 3355 N N . VAL A 1 47 ? -21.055 5.504 -8.429 1.00 0.00 47 VAL A N 3
ATOM 3356 C CA . VAL A 1 47 ? -19.593 5.520 -8.608 1.00 0.00 47 VAL A CA 3
ATOM 3357 C C . VAL A 1 47 ? -19.284 5.250 -10.090 1.00 0.00 47 VAL A C 3
ATOM 3358 O O . VAL A 1 47 ? -19.836 4.317 -10.663 1.00 0.00 47 VAL A O 3
ATOM 3371 N N . ILE A 1 48 ? -18.441 6.096 -10.716 1.00 0.00 48 ILE A N 3
ATOM 3372 C CA . ILE A 1 48 ? -18.230 6.099 -12.185 1.00 0.00 48 ILE A CA 3
ATOM 3373 C C . ILE A 1 48 ? -16.720 6.069 -12.531 1.00 0.00 48 ILE A C 3
ATOM 3374 O O . ILE A 1 48 ? -16.049 7.100 -12.486 1.00 0.00 48 ILE A O 3
ATOM 3390 N N . TYR A 1 49 ? -16.201 4.890 -12.906 1.00 0.00 49 TYR A N 3
ATOM 3391 C CA . TYR A 1 49 ? -14.777 4.711 -13.267 1.00 0.00 49 TYR A CA 3
ATOM 3392 C C . TYR A 1 49 ? -14.510 5.218 -14.691 1.00 0.00 49 TYR A C 3
ATOM 3393 O O . TYR A 1 49 ? -14.810 4.522 -15.668 1.00 0.00 49 TYR A O 3
ATOM 3411 N N . ASN A 1 50 ? -13.968 6.442 -14.786 1.00 0.00 50 ASN A N 3
ATOM 3412 C CA . ASN A 1 50 ? -13.448 7.015 -16.048 1.00 0.00 50 ASN A CA 3
ATOM 3413 C C . ASN A 1 50 ? -14.552 7.087 -17.157 1.00 0.00 50 ASN A C 3
ATOM 3414 O O . ASN A 1 50 ? -14.258 7.109 -18.356 1.00 0.00 50 ASN A O 3
ATOM 3425 N N . GLY A 1 51 ? -15.832 7.180 -16.726 1.00 0.00 51 GLY A N 3
ATOM 3426 C CA . GLY A 1 51 ? -16.985 7.212 -17.648 1.00 0.00 51 GLY A CA 3
ATOM 3427 C C . GLY A 1 51 ? -17.804 5.919 -17.666 1.00 0.00 51 GLY A C 3
ATOM 3428 O O . GLY A 1 51 ? -18.802 5.827 -18.388 1.00 0.00 51 GLY A O 3
ATOM 3432 N N . ARG A 1 52 ? -17.389 4.928 -16.864 1.00 0.00 52 ARG A N 3
ATOM 3433 C CA . ARG A 1 52 ? -18.070 3.618 -16.744 1.00 0.00 52 ARG A CA 3
ATOM 3434 C C . ARG A 1 52 ? -18.833 3.555 -15.419 1.00 0.00 52 ARG A C 3
ATOM 3435 O O . ARG A 1 52 ? -18.239 3.767 -14.365 1.00 0.00 52 ARG A O 3
ATOM 3456 N N . GLU A 1 53 ? -20.139 3.251 -15.483 1.00 0.00 53 GLU A N 3
ATOM 3457 C CA . GLU A 1 53 ? -20.984 3.119 -14.293 1.00 0.00 53 GLU A CA 3
ATOM 3458 C C . GLU A 1 53 ? -20.606 1.854 -13.507 1.00 0.00 53 GLU A C 3
ATOM 3459 O O . GLU A 1 53 ? -20.422 0.782 -14.099 1.00 0.00 53 GLU A O 3
ATOM 3471 N N . LEU A 1 54 ? -20.456 1.999 -12.183 1.00 0.00 54 LEU A N 3
ATOM 3472 C CA . LEU A 1 54 ? -20.056 0.903 -11.286 1.00 0.00 54 LEU A CA 3
ATOM 3473 C C . LEU A 1 54 ? -21.218 0.556 -10.351 1.00 0.00 54 LEU A C 3
ATOM 3474 O O . LEU A 1 54 ? -21.842 1.450 -9.755 1.00 0.00 54 LEU A O 3
ATOM 3490 N N . GLU A 1 55 ? -21.489 -0.747 -10.231 1.00 0.00 55 GLU A N 3
ATOM 3491 C CA . GLU A 1 55 ? -22.575 -1.281 -9.405 1.00 0.00 55 GLU A CA 3
ATOM 3492 C C . GLU A 1 55 ? -21.995 -1.662 -8.033 1.00 0.00 55 GLU A C 3
ATOM 3493 O O . GLU A 1 55 ? -20.935 -2.294 -7.998 1.00 0.00 55 GLU A O 3
ATOM 3505 N N . PRO A 1 56 ? -22.672 -1.295 -6.892 1.00 0.00 56 PRO A N 3
ATOM 3506 C CA . PRO A 1 56 ? -22.127 -1.486 -5.519 1.00 0.00 56 PRO A CA 3
ATOM 3507 C C . PRO A 1 56 ? -21.693 -2.946 -5.243 1.00 0.00 56 PRO A C 3
ATOM 3508 O O . PRO A 1 56 ? -20.570 -3.185 -4.771 1.00 0.00 56 PRO A O 3
ATOM 3519 N N . ARG A 1 57 ? -22.571 -3.903 -5.603 1.00 0.00 57 ARG A N 3
ATOM 3520 C CA . ARG A 1 57 ? -22.346 -5.350 -5.382 1.00 0.00 57 ARG A CA 3
ATOM 3521 C C . ARG A 1 57 ? -21.069 -5.866 -6.078 1.00 0.00 57 ARG A C 3
ATOM 3522 O O . ARG A 1 57 ? -20.396 -6.762 -5.562 1.00 0.00 57 ARG A O 3
ATOM 3543 N N . THR A 1 58 ? -20.762 -5.290 -7.251 1.00 0.00 58 THR A N 3
ATOM 3544 C CA . THR A 1 58 ? -19.675 -5.759 -8.120 1.00 0.00 58 THR A CA 3
ATOM 3545 C C . THR A 1 58 ? -18.290 -5.407 -7.524 1.00 0.00 58 THR A C 3
ATOM 3546 O O . THR A 1 58 ? -18.145 -4.400 -6.829 1.00 0.00 58 THR A O 3
ATOM 3557 N N . THR A 1 59 ? -17.289 -6.258 -7.791 1.00 0.00 59 THR A N 3
ATOM 3558 C CA . THR A 1 59 ? -15.927 -6.107 -7.250 1.00 0.00 59 THR A CA 3
ATOM 3559 C C . THR A 1 59 ? -15.101 -5.086 -8.093 1.00 0.00 59 THR A C 3
ATOM 3560 O O . THR A 1 59 ? -15.475 -4.750 -9.227 1.00 0.00 59 THR A O 3
ATOM 3571 N N . LEU A 1 60 ? -13.978 -4.611 -7.522 1.00 0.00 60 LEU A N 3
ATOM 3572 C CA . LEU A 1 60 ? -13.057 -3.637 -8.162 1.00 0.00 60 LEU A CA 3
ATOM 3573 C C . LEU A 1 60 ? -12.326 -4.265 -9.357 1.00 0.00 60 LEU A C 3
ATOM 3574 O O . LEU A 1 60 ? -12.227 -3.662 -10.434 1.00 0.00 60 LEU A O 3
ATOM 3590 N N . GLU A 1 61 ? -11.812 -5.480 -9.126 1.00 0.00 61 GLU A N 3
ATOM 3591 C CA . GLU A 1 61 ? -11.078 -6.283 -10.128 1.00 0.00 61 GLU A CA 3
ATOM 3592 C C . GLU A 1 61 ? -11.912 -6.555 -11.405 1.00 0.00 61 GLU A C 3
ATOM 3593 O O . GLU A 1 61 ? -11.355 -6.762 -12.487 1.00 0.00 61 GLU A O 3
ATOM 3605 N N . GLU A 1 62 ? -13.246 -6.544 -11.256 1.00 0.00 62 GLU A N 3
ATOM 3606 C CA . GLU A 1 62 ? -14.195 -6.736 -12.369 1.00 0.00 62 GLU A CA 3
ATOM 3607 C C . GLU A 1 62 ? -14.150 -5.533 -13.333 1.00 0.00 62 GLU A C 3
ATOM 3608 O O . GLU A 1 62 ? -14.304 -5.689 -14.547 1.00 0.00 62 GLU A O 3
ATOM 3620 N N . TYR A 1 63 ? -13.940 -4.337 -12.761 1.00 0.00 63 TYR A N 3
ATOM 3621 C CA . TYR A 1 63 ? -13.874 -3.068 -13.517 1.00 0.00 63 TYR A CA 3
ATOM 3622 C C . TYR A 1 63 ? -12.419 -2.662 -13.823 1.00 0.00 63 TYR A C 3
ATOM 3623 O O . TYR A 1 63 ? -12.197 -1.742 -14.623 1.00 0.00 63 TYR A O 3
ATOM 3641 N N . ASN A 1 64 ? -11.453 -3.360 -13.183 1.00 0.00 64 ASN A N 3
ATOM 3642 C CA . ASN A 1 64 ? -10.014 -3.048 -13.269 1.00 0.00 64 ASN A CA 3
ATOM 3643 C C . ASN A 1 64 ? -9.739 -1.656 -12.663 1.00 0.00 64 ASN A C 3
ATOM 3644 O O . ASN A 1 64 ? -9.318 -0.717 -13.351 1.00 0.00 64 ASN A O 3
ATOM 3655 N N . ILE A 1 65 ? -10.041 -1.536 -11.361 1.00 0.00 65 ILE A N 3
ATOM 3656 C CA . ILE A 1 65 ? -9.833 -0.298 -10.586 1.00 0.00 65 ILE A CA 3
ATOM 3657 C C . ILE A 1 65 ? -8.383 -0.290 -10.058 1.00 0.00 65 ILE A C 3
ATOM 3658 O O . ILE A 1 65 ? -8.094 -0.864 -9.009 1.00 0.00 65 ILE A O 3
ATOM 3674 N N . THR A 1 66 ? -7.474 0.301 -10.843 1.00 0.00 66 THR A N 3
ATOM 3675 C CA . THR A 1 66 ? -6.018 0.307 -10.569 1.00 0.00 66 THR A CA 3
ATOM 3676 C C . THR A 1 66 ? -5.570 1.647 -9.911 1.00 0.00 66 THR A C 3
ATOM 3677 O O . THR A 1 66 ? -6.365 2.582 -9.865 1.00 0.00 66 THR A O 3
ATOM 3688 N N . PRO A 1 67 ? -4.296 1.778 -9.371 1.00 0.00 67 PRO A N 3
ATOM 3689 C CA . PRO A 1 67 ? -3.867 3.012 -8.671 1.00 0.00 67 PRO A CA 3
ATOM 3690 C C . PRO A 1 67 ? -3.790 4.225 -9.632 1.00 0.00 67 PRO A C 3
ATOM 3691 O O . PRO A 1 67 ? -3.297 4.104 -10.760 1.00 0.00 67 PRO A O 3
ATOM 3702 N N . GLY A 1 68 ? -4.301 5.378 -9.176 1.00 0.00 68 GLY A N 3
ATOM 3703 C CA . GLY A 1 68 ? -4.208 6.624 -9.926 1.00 0.00 68 GLY A CA 3
ATOM 3704 C C . GLY A 1 68 ? -5.407 6.899 -10.815 1.00 0.00 68 GLY A C 3
ATOM 3705 O O . GLY A 1 68 ? -5.472 7.967 -11.428 1.00 0.00 68 GLY A O 3
ATOM 3709 N N . VAL A 1 69 ? -6.360 5.950 -10.898 1.00 0.00 69 VAL A N 3
ATOM 3710 C CA . VAL A 1 69 ? -7.562 6.119 -11.731 1.00 0.00 69 VAL A CA 3
ATOM 3711 C C . VAL A 1 69 ? -8.564 7.072 -11.054 1.00 0.00 69 VAL A C 3
ATOM 3712 O O . VAL A 1 69 ? -8.637 7.148 -9.813 1.00 0.00 69 VAL A O 3
ATOM 3725 N N . THR A 1 70 ? -9.316 7.809 -11.883 1.00 0.00 70 THR A N 3
ATOM 3726 C CA . THR A 1 70 ? -10.286 8.796 -11.419 1.00 0.00 70 THR A CA 3
ATOM 3727 C C . THR A 1 70 ? -11.714 8.253 -11.606 1.00 0.00 70 THR A C 3
ATOM 3728 O O . THR A 1 70 ? -12.213 8.114 -12.732 1.00 0.00 70 THR A O 3
ATOM 3739 N N . LEU A 1 71 ? -12.314 7.875 -10.482 1.00 0.00 71 LEU A N 3
ATOM 3740 C CA . LEU A 1 71 ? -13.756 7.630 -10.363 1.00 0.00 71 LEU A CA 3
ATOM 3741 C C . LEU A 1 71 ? -14.479 8.986 -10.282 1.00 0.00 71 LEU A C 3
ATOM 3742 O O . LEU A 1 71 ? -13.847 10.025 -10.065 1.00 0.00 71 LEU A O 3
ATOM 3758 N N . GLU A 1 72 ? -15.797 8.963 -10.472 1.00 0.00 72 GLU A N 3
ATOM 3759 C CA . GLU A 1 72 ? -16.660 10.145 -10.365 1.00 0.00 72 GLU A CA 3
ATOM 3760 C C . GLU A 1 72 ? -17.943 9.762 -9.624 1.00 0.00 72 GLU A C 3
ATOM 3761 O O . GLU A 1 72 ? -18.193 8.578 -9.365 1.00 0.00 72 GLU A O 3
ATOM 3773 N N . LEU A 1 73 ? -18.738 10.775 -9.268 1.00 0.00 73 LEU A N 3
ATOM 3774 C CA . LEU A 1 73 ? -20.059 10.595 -8.656 1.00 0.00 73 LEU A CA 3
ATOM 3775 C C . LEU A 1 73 ? -21.105 11.347 -9.481 1.00 0.00 73 LEU A C 3
ATOM 3776 O O . LEU A 1 73 ? -21.101 12.579 -9.533 1.00 0.00 73 LEU A O 3
ATOM 3792 N N . LYS A 1 74 ? -21.946 10.579 -10.186 1.00 0.00 74 LYS A N 3
ATOM 3793 C CA . LYS A 1 74 ? -23.125 11.094 -10.907 1.00 0.00 74 LYS A CA 3
ATOM 3794 C C . LYS A 1 74 ? -24.366 10.779 -10.062 1.00 0.00 74 LYS A C 3
ATOM 3795 O O . LYS A 1 74 ? -24.459 9.689 -9.498 1.00 0.00 74 LYS A O 3
ATOM 3814 N N . THR A 1 75 ? -25.306 11.728 -9.986 1.00 0.00 75 THR A N 3
ATOM 3815 C CA . THR A 1 75 ? -26.475 11.636 -9.095 1.00 0.00 75 THR A CA 3
ATOM 3816 C C . THR A 1 75 ? -27.386 10.433 -9.436 1.00 0.00 75 THR A C 3
ATOM 3817 O O . THR A 1 75 ? -27.897 10.317 -10.552 1.00 0.00 75 THR A O 3
ATOM 3828 N N . ARG A 1 76 ? -27.518 9.528 -8.461 1.00 0.00 76 ARG A N 3
ATOM 3829 C CA . ARG A 1 76 ? -28.424 8.373 -8.506 1.00 0.00 76 ARG A CA 3
ATOM 3830 C C . ARG A 1 76 ? -29.827 8.812 -8.068 1.00 0.00 76 ARG A C 3
ATOM 3831 O O . ARG A 1 76 ? -30.015 9.248 -6.924 1.00 0.00 76 ARG A O 3
ATOM 3852 N N . SER A 1 77 ? -30.789 8.721 -8.998 1.00 0.00 77 SER A N 3
ATOM 3853 C CA . SER A 1 77 ? -32.192 9.046 -8.741 1.00 0.00 77 SER A CA 3
ATOM 3854 C C . SER A 1 77 ? -32.806 7.949 -7.854 1.00 0.00 77 SER A C 3
ATOM 3855 O O . SER A 1 77 ? -32.992 6.811 -8.300 1.00 0.00 77 SER A O 3
ATOM 3863 N N . SER A 1 78 ? -33.055 8.294 -6.585 1.00 0.00 78 SER A N 3
ATOM 3864 C CA . SER A 1 78 ? -33.619 7.377 -5.591 1.00 0.00 78 SER A CA 3
ATOM 3865 C C . SER A 1 78 ? -35.157 7.370 -5.690 1.00 0.00 78 SER A C 3
ATOM 3866 O O . SER A 1 78 ? -35.768 8.403 -5.997 1.00 0.00 78 SER A O 3
ATOM 3874 N N . GLY A 1 79 ? -35.764 6.196 -5.429 1.00 0.00 79 GLY A N 3
ATOM 3875 C CA . GLY A 1 79 ? -37.219 6.027 -5.495 1.00 0.00 79 GLY A CA 3
ATOM 3876 C C . GLY A 1 79 ? -37.915 6.440 -4.204 1.00 0.00 79 GLY A C 3
ATOM 3877 O O . GLY A 1 79 ? -38.978 7.077 -4.236 1.00 0.00 79 GLY A O 3
ATOM 3881 N N . HIS A 1 80 ? -37.298 6.084 -3.064 1.00 0.00 80 HIS A N 3
ATOM 3882 C CA . HIS A 1 80 ? -37.888 6.293 -1.720 1.00 0.00 80 HIS A CA 3
ATOM 3883 C C . HIS A 1 80 ? -36.792 6.221 -0.631 1.00 0.00 80 HIS A C 3
ATOM 3884 O O . HIS A 1 80 ? -37.089 6.064 0.561 1.00 0.00 80 HIS A O 3
ATOM 3899 N N . GLY A 1 81 ? -35.535 6.407 -1.054 1.00 0.00 81 GLY A N 3
ATOM 3900 C CA . GLY A 1 81 ? -34.365 6.059 -0.237 1.00 0.00 81 GLY A CA 3
ATOM 3901 C C . GLY A 1 81 ? -33.868 4.653 -0.577 1.00 0.00 81 GLY A C 3
ATOM 3902 O O . GLY A 1 81 ? -34.268 4.083 -1.610 1.00 0.00 81 GLY A O 3
ATOM 3906 N N . THR A 1 82 ? -33.002 4.085 0.280 1.00 0.00 82 THR A N 3
ATOM 3907 C CA . THR A 1 82 ? -32.471 2.714 0.108 1.00 0.00 82 THR A CA 3
ATOM 3908 C C . THR A 1 82 ? -32.919 1.831 1.305 1.00 0.00 82 THR A C 3
ATOM 3919 N N . GLY A 1 1 ? 0.595 -1.536 0.030 1.00 0.00 1 GLY A N 4
ATOM 3920 C CA . GLY A 1 1 ? 1.547 -1.761 -1.081 1.00 0.00 1 GLY A CA 4
ATOM 3921 C C . GLY A 1 1 ? 0.838 -2.298 -2.322 1.00 0.00 1 GLY A C 4
ATOM 3922 O O . GLY A 1 1 ? -0.249 -1.812 -2.635 1.00 0.00 1 GLY A O 4
ATOM 3925 N N . PRO A 1 2 ? 1.409 -3.324 -3.046 1.00 0.00 2 PRO A N 4
ATOM 3926 C CA . PRO A 1 2 ? 0.774 -3.910 -4.260 1.00 0.00 2 PRO A CA 4
ATOM 3927 C C . PRO A 1 2 ? -0.531 -4.684 -3.957 1.00 0.00 2 PRO A C 4
ATOM 3928 O O . PRO A 1 2 ? -1.342 -4.902 -4.862 1.00 0.00 2 PRO A O 4
ATOM 3939 N N . GLY A 1 3 ? -0.699 -5.107 -2.685 1.00 0.00 3 GLY A N 4
ATOM 3940 C CA . GLY A 1 3 ? -1.942 -5.747 -2.215 1.00 0.00 3 GLY A CA 4
ATOM 3941 C C . GLY A 1 3 ? -3.132 -4.786 -2.203 1.00 0.00 3 GLY A C 4
ATOM 3942 O O . GLY A 1 3 ? -4.293 -5.220 -2.259 1.00 0.00 3 GLY A O 4
ATOM 3946 N N . SER A 1 4 ? -2.833 -3.480 -2.105 1.00 0.00 4 SER A N 4
ATOM 3947 C CA . SER A 1 4 ? -3.805 -2.392 -2.237 1.00 0.00 4 SER A CA 4
ATOM 3948 C C . SER A 1 4 ? -3.454 -1.525 -3.468 1.00 0.00 4 SER A C 4
ATOM 3949 O O . SER A 1 4 ? -2.585 -1.893 -4.273 1.00 0.00 4 SER A O 4
ATOM 3957 N N . LEU A 1 5 ? -4.160 -0.390 -3.612 1.00 0.00 5 LEU A N 4
ATOM 3958 C CA . LEU A 1 5 ? -3.990 0.557 -4.722 1.00 0.00 5 LEU A CA 4
ATOM 3959 C C . LEU A 1 5 ? -4.666 1.895 -4.380 1.00 0.00 5 LEU A C 4
ATOM 3960 O O . LEU A 1 5 ? -5.770 1.919 -3.826 1.00 0.00 5 LEU A O 4
ATOM 3976 N N . GLU A 1 6 ? -3.995 3.004 -4.719 1.00 0.00 6 GLU A N 4
ATOM 3977 C CA . GLU A 1 6 ? -4.449 4.356 -4.364 1.00 0.00 6 GLU A CA 4
ATOM 3978 C C . GLU A 1 6 ? -5.158 5.019 -5.560 1.00 0.00 6 GLU A C 4
ATOM 3979 O O . GLU A 1 6 ? -4.520 5.424 -6.537 1.00 0.00 6 GLU A O 4
ATOM 3991 N N . ILE A 1 7 ? -6.488 5.084 -5.470 1.00 0.00 7 ILE A N 4
ATOM 3992 C CA . ILE A 1 7 ? -7.361 5.709 -6.481 1.00 0.00 7 ILE A CA 4
ATOM 3993 C C . ILE A 1 7 ? -7.869 7.070 -5.972 1.00 0.00 7 ILE A C 4
ATOM 3994 O O . ILE A 1 7 ? -7.568 7.471 -4.843 1.00 0.00 7 ILE A O 4
ATOM 4010 N N . LYS A 1 8 ? -8.641 7.778 -6.817 1.00 0.00 8 LYS A N 4
ATOM 4011 C CA . LYS A 1 8 ? -9.213 9.095 -6.480 1.00 0.00 8 LYS A CA 4
ATOM 4012 C C . LYS A 1 8 ? -10.709 9.126 -6.858 1.00 0.00 8 LYS A C 4
ATOM 4013 O O . LYS A 1 8 ? -11.056 8.778 -7.982 1.00 0.00 8 LYS A O 4
ATOM 4032 N N . ILE A 1 9 ? -11.591 9.528 -5.914 1.00 0.00 9 ILE A N 4
ATOM 4033 C CA . ILE A 1 9 ? -13.045 9.646 -6.166 1.00 0.00 9 ILE A CA 4
ATOM 4034 C C . ILE A 1 9 ? -13.444 11.137 -6.204 1.00 0.00 9 ILE A C 4
ATOM 4035 O O . ILE A 1 9 ? -13.607 11.777 -5.156 1.00 0.00 9 ILE A O 4
ATOM 4051 N N . ARG A 1 10 ? -13.543 11.682 -7.418 1.00 0.00 10 ARG A N 4
ATOM 4052 C CA . ARG A 1 10 ? -14.146 12.995 -7.672 1.00 0.00 10 ARG A CA 4
ATOM 4053 C C . ARG A 1 10 ? -15.643 12.948 -7.300 1.00 0.00 10 ARG A C 4
ATOM 4054 O O . ARG A 1 10 ? -16.377 12.087 -7.783 1.00 0.00 10 ARG A O 4
ATOM 4075 N N . THR A 1 11 ? -16.070 13.847 -6.418 1.00 0.00 11 THR A N 4
ATOM 4076 C CA . THR A 1 11 ? -17.480 13.979 -6.018 1.00 0.00 11 THR A CA 4
ATOM 4077 C C . THR A 1 11 ? -18.259 14.919 -6.963 1.00 0.00 11 THR A C 4
ATOM 4078 O O . THR A 1 11 ? -17.676 15.544 -7.861 1.00 0.00 11 THR A O 4
ATOM 4089 N N . THR A 1 12 ? -19.581 15.016 -6.729 1.00 0.00 12 THR A N 4
ATOM 4090 C CA . THR A 1 12 ? -20.440 16.053 -7.330 1.00 0.00 12 THR A CA 4
ATOM 4091 C C . THR A 1 12 ? -20.047 17.452 -6.804 1.00 0.00 12 THR A C 4
ATOM 4092 O O . THR A 1 12 ? -20.216 18.455 -7.502 1.00 0.00 12 THR A O 4
ATOM 4103 N N . GLU A 1 13 ? -19.501 17.479 -5.565 1.00 0.00 13 GLU A N 4
ATOM 4104 C CA . GLU A 1 13 ? -19.007 18.702 -4.900 1.00 0.00 13 GLU A CA 4
ATOM 4105 C C . GLU A 1 13 ? -17.786 19.290 -5.643 1.00 0.00 13 GLU A C 4
ATOM 4106 O O . GLU A 1 13 ? -17.497 20.481 -5.530 1.00 0.00 13 GLU A O 4
ATOM 4118 N N . GLY A 1 14 ? -17.073 18.421 -6.386 1.00 0.00 14 GLY A N 4
ATOM 4119 C CA . GLY A 1 14 ? -15.917 18.823 -7.194 1.00 0.00 14 GLY A CA 4
ATOM 4120 C C . GLY A 1 14 ? -14.598 18.343 -6.607 1.00 0.00 14 GLY A C 4
ATOM 4121 O O . GLY A 1 14 ? -13.620 18.147 -7.344 1.00 0.00 14 GLY A O 4
ATOM 4125 N N . ARG A 1 15 ? -14.577 18.158 -5.268 1.00 0.00 15 ARG A N 4
ATOM 4126 C CA . ARG A 1 15 ? -13.394 17.660 -4.535 1.00 0.00 15 ARG A CA 4
ATOM 4127 C C . ARG A 1 15 ? -13.074 16.204 -4.928 1.00 0.00 15 ARG A C 4
ATOM 4128 O O . ARG A 1 15 ? -13.975 15.365 -5.006 1.00 0.00 15 ARG A O 4
ATOM 4149 N N . THR A 1 16 ? -11.791 15.928 -5.181 1.00 0.00 16 THR A N 4
ATOM 4150 C CA . THR A 1 16 ? -11.318 14.600 -5.577 1.00 0.00 16 THR A CA 4
ATOM 4151 C C . THR A 1 16 ? -10.618 13.923 -4.375 1.00 0.00 16 THR A C 4
ATOM 4152 O O . THR A 1 16 ? -9.650 14.450 -3.836 1.00 0.00 16 THR A O 4
ATOM 4163 N N . LEU A 1 17 ? -11.148 12.761 -3.962 1.00 0.00 17 LEU A N 4
ATOM 4164 C CA . LEU A 1 17 ? -10.795 12.088 -2.696 1.00 0.00 17 LEU A CA 4
ATOM 4165 C C . LEU A 1 17 ? -9.804 10.941 -2.950 1.00 0.00 17 LEU A C 4
ATOM 4166 O O . LEU A 1 17 ? -10.211 9.827 -3.311 1.00 0.00 17 LEU A O 4
ATOM 4182 N N . THR A 1 18 ? -8.506 11.231 -2.788 1.00 0.00 18 THR A N 4
ATOM 4183 C CA . THR A 1 18 ? -7.431 10.253 -3.011 1.00 0.00 18 THR A CA 4
ATOM 4184 C C . THR A 1 18 ? -7.333 9.274 -1.813 1.00 0.00 18 THR A C 4
ATOM 4185 O O . THR A 1 18 ? -6.818 9.634 -0.744 1.00 0.00 18 THR A O 4
ATOM 4196 N N . VAL A 1 19 ? -7.882 8.053 -1.990 1.00 0.00 19 VAL A N 4
ATOM 4197 C CA . VAL A 1 19 ? -7.900 6.994 -0.949 1.00 0.00 19 VAL A CA 4
ATOM 4198 C C . VAL A 1 19 ? -7.249 5.706 -1.493 1.00 0.00 19 VAL A C 4
ATOM 4199 O O . VAL A 1 19 ? -7.230 5.484 -2.709 1.00 0.00 19 VAL A O 4
ATOM 4212 N N . ASP A 1 20 ? -6.730 4.856 -0.590 1.00 0.00 20 ASP A N 4
ATOM 4213 C CA . ASP A 1 20 ? -6.116 3.568 -0.964 1.00 0.00 20 ASP A CA 4
ATOM 4214 C C . ASP A 1 20 ? 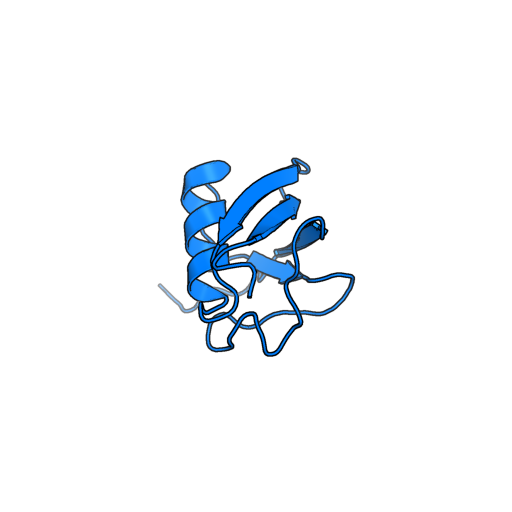-6.951 2.400 -0.403 1.00 0.00 20 ASP A C 4
ATOM 4215 O O . ASP A 1 20 ? -7.333 2.399 0.770 1.00 0.00 20 ASP A O 4
ATOM 4224 N N . VAL A 1 21 ? -7.259 1.436 -1.285 1.00 0.00 21 VAL A N 4
ATOM 4225 C CA . VAL A 1 21 ? -8.113 0.256 -1.011 1.00 0.00 21 VAL A CA 4
ATOM 4226 C C . VAL A 1 21 ? -7.592 -0.948 -1.817 1.00 0.00 21 VAL A C 4
ATOM 4227 O O . VAL A 1 21 ? -6.753 -0.785 -2.698 1.00 0.00 21 VAL A O 4
ATOM 4240 N N . LYS A 1 22 ? -8.110 -2.146 -1.527 1.00 0.00 22 LYS A N 4
ATOM 4241 C CA . LYS A 1 22 ? -7.666 -3.396 -2.184 1.00 0.00 22 LYS A CA 4
ATOM 4242 C C . LYS A 1 22 ? -8.576 -3.741 -3.391 1.00 0.00 22 LYS A C 4
ATOM 4243 O O . LYS A 1 22 ? -9.778 -3.492 -3.324 1.00 0.00 22 LYS A O 4
ATOM 4262 N N . PRO A 1 23 ? -8.024 -4.350 -4.506 1.00 0.00 23 PRO A N 4
ATOM 4263 C CA . PRO A 1 23 ? -8.833 -4.731 -5.713 1.00 0.00 23 PRO A CA 4
ATOM 4264 C C . PRO A 1 23 ? -9.862 -5.849 -5.412 1.00 0.00 23 PRO A C 4
ATOM 4265 O O . PRO A 1 23 ? -10.803 -6.078 -6.181 1.00 0.00 23 PRO A O 4
ATOM 4276 N N . ASP A 1 24 ? -9.659 -6.517 -4.267 1.00 0.00 24 ASP A N 4
ATOM 4277 C CA . ASP A 1 24 ? -10.485 -7.642 -3.792 1.00 0.00 24 ASP A CA 4
ATOM 4278 C C . ASP A 1 24 ? -11.804 -7.140 -3.166 1.00 0.00 24 ASP A C 4
ATOM 4279 O O . ASP A 1 24 ? -12.742 -7.924 -2.952 1.00 0.00 24 ASP A O 4
ATOM 4288 N N . ARG A 1 25 ? -11.839 -5.829 -2.848 1.00 0.00 25 ARG A N 4
ATOM 4289 C CA . ARG A 1 25 ? -12.998 -5.166 -2.226 1.00 0.00 25 ARG A CA 4
ATOM 4290 C C . ARG A 1 25 ? -14.140 -5.020 -3.251 1.00 0.00 25 ARG A C 4
ATOM 4291 O O . ARG A 1 25 ? -13.922 -5.179 -4.459 1.00 0.00 25 ARG A O 4
ATOM 4312 N N . THR A 1 26 ? -15.353 -4.732 -2.763 1.00 0.00 26 THR A N 4
ATOM 4313 C CA . THR A 1 26 ? -16.508 -4.411 -3.613 1.00 0.00 26 THR A CA 4
ATOM 4314 C C . THR A 1 26 ? -16.668 -2.891 -3.717 1.00 0.00 26 THR A C 4
ATOM 4315 O O . THR A 1 26 ? -16.054 -2.137 -2.943 1.00 0.00 26 THR A O 4
ATOM 4326 N N . ILE A 1 27 ? -17.477 -2.436 -4.686 1.00 0.00 27 ILE A N 4
ATOM 4327 C CA . ILE A 1 27 ? -17.729 -1.001 -4.906 1.00 0.00 27 ILE A CA 4
ATOM 4328 C C . ILE A 1 27 ? -18.485 -0.410 -3.689 1.00 0.00 27 ILE A C 4
ATOM 4329 O O . ILE A 1 27 ? -18.397 0.781 -3.441 1.00 0.00 27 ILE A O 4
ATOM 4345 N N . GLU A 1 28 ? -19.181 -1.287 -2.914 1.00 0.00 28 GLU A N 4
ATOM 4346 C CA . GLU A 1 28 ? -19.762 -0.944 -1.583 1.00 0.00 28 GLU A CA 4
ATOM 4347 C C . GLU A 1 28 ? -18.728 -0.248 -0.677 1.00 0.00 28 GLU A C 4
ATOM 4348 O O . GLU A 1 28 ? -19.033 0.749 -0.021 1.00 0.00 28 GLU A O 4
ATOM 4360 N N . GLU A 1 29 ? -17.505 -0.809 -0.671 1.00 0.00 29 GLU A N 4
ATOM 4361 C CA . GLU A 1 29 ? -16.376 -0.303 0.123 1.00 0.00 29 GLU A CA 4
ATOM 4362 C C . GLU A 1 29 ? -15.959 1.092 -0.361 1.00 0.00 29 GLU A C 4
ATOM 4363 O O . GLU A 1 29 ? -15.630 1.941 0.445 1.00 0.00 29 GLU A O 4
ATOM 4375 N N . LEU A 1 30 ? -16.018 1.320 -1.684 1.00 0.00 30 LEU A N 4
ATOM 4376 C CA . LEU A 1 30 ? -15.701 2.636 -2.279 1.00 0.00 30 LEU A CA 4
ATOM 4377 C C . LEU A 1 30 ? -16.754 3.675 -1.881 1.00 0.00 30 LEU A C 4
ATOM 4378 O O . LEU A 1 30 ? -16.410 4.785 -1.479 1.00 0.00 30 LEU A O 4
ATOM 4394 N N . MET A 1 31 ? -18.037 3.268 -1.982 1.00 0.00 31 MET A N 4
ATOM 4395 C CA . MET A 1 31 ? -19.204 4.082 -1.597 1.00 0.00 31 MET A CA 4
ATOM 4396 C C . MET A 1 31 ? -19.139 4.443 -0.099 1.00 0.00 31 MET A C 4
ATOM 4397 O O . MET A 1 31 ? -19.586 5.516 0.311 1.00 0.00 31 MET A O 4
ATOM 4411 N N . GLU A 1 32 ? -18.535 3.528 0.686 1.00 0.00 32 GLU A N 4
ATOM 4412 C CA . GLU A 1 32 ? -18.302 3.699 2.129 1.00 0.00 32 GLU A CA 4
ATOM 4413 C C . GLU A 1 32 ? -17.245 4.785 2.377 1.00 0.00 32 GLU A C 4
ATOM 4414 O O . GLU A 1 32 ? -17.411 5.641 3.250 1.00 0.00 32 GLU A O 4
ATOM 4426 N N . LYS A 1 33 ? -16.150 4.709 1.589 1.00 0.00 33 LYS A N 4
ATOM 4427 C CA . LYS A 1 33 ? -14.994 5.610 1.748 1.00 0.00 33 LYS A CA 4
ATOM 4428 C C . LYS A 1 33 ? -15.378 7.050 1.394 1.00 0.00 33 LYS A C 4
ATOM 4429 O O . LYS A 1 33 ? -15.201 7.942 2.206 1.00 0.00 33 LYS A O 4
ATOM 4448 N N . LEU A 1 34 ? -15.940 7.263 0.193 1.00 0.00 34 LEU A N 4
ATOM 4449 C CA . LEU A 1 34 ? -16.375 8.605 -0.258 1.00 0.00 34 LEU A CA 4
ATOM 4450 C C . LEU A 1 34 ? -17.433 9.189 0.698 1.00 0.00 34 LEU A C 4
ATOM 4451 O O . LEU A 1 34 ? -17.458 10.395 0.923 1.00 0.00 34 LEU A O 4
ATOM 4467 N N . LYS A 1 35 ? -18.260 8.312 1.306 1.00 0.00 35 LYS A N 4
ATOM 4468 C CA . LYS A 1 35 ? -19.231 8.720 2.343 1.00 0.00 35 LYS A CA 4
ATOM 4469 C C . LYS A 1 35 ? -18.514 9.271 3.596 1.00 0.00 35 LYS A C 4
ATOM 4470 O O . LYS A 1 35 ? -18.879 10.326 4.097 1.00 0.00 35 LYS A O 4
ATOM 4489 N N . GLU A 1 36 ? -17.482 8.570 4.088 1.00 0.00 36 GLU A N 4
ATOM 4490 C CA . GLU A 1 36 ? -16.746 8.998 5.301 1.00 0.00 36 GLU A CA 4
ATOM 4491 C C . GLU A 1 36 ? -15.724 10.123 4.992 1.00 0.00 36 GLU A C 4
ATOM 4492 O O . GLU A 1 36 ? -15.189 10.742 5.916 1.00 0.00 36 GLU A O 4
ATOM 4504 N N . GLN A 1 37 ? -15.478 10.393 3.688 1.00 0.00 37 GLN A N 4
ATOM 4505 C CA . GLN A 1 37 ? -14.506 11.416 3.225 1.00 0.00 37 GLN A CA 4
ATOM 4506 C C . GLN A 1 37 ? -15.159 12.797 2.995 1.00 0.00 37 GLN A C 4
ATOM 4507 O O . GLN A 1 37 ? -14.560 13.820 3.330 1.00 0.00 37 GLN A O 4
ATOM 4521 N N . THR A 1 38 ? -16.354 12.821 2.383 1.00 0.00 38 THR A N 4
ATOM 4522 C CA . THR A 1 38 ? -17.054 14.097 2.042 1.00 0.00 38 THR A CA 4
ATOM 4523 C C . THR A 1 38 ? -18.465 14.180 2.670 1.00 0.00 38 THR A C 4
ATOM 4524 O O . THR A 1 38 ? -19.118 15.227 2.585 1.00 0.00 38 THR A O 4
ATOM 4535 N N . GLY A 1 39 ? -18.941 13.072 3.267 1.00 0.00 39 GLY A N 4
ATOM 4536 C CA . GLY A 1 39 ? -20.224 13.059 3.986 1.00 0.00 39 GLY A CA 4
ATOM 4537 C C . GLY A 1 39 ? -21.453 12.933 3.096 1.00 0.00 39 GLY A C 4
ATOM 4538 O O . GLY A 1 39 ? -22.582 12.920 3.608 1.00 0.00 39 GLY A O 4
ATOM 4542 N N . VAL A 1 40 ? -21.246 12.834 1.774 1.00 0.00 40 VAL A N 4
ATOM 4543 C CA . VAL A 1 40 ? -22.348 12.757 0.801 1.00 0.00 40 VAL A CA 4
ATOM 4544 C C . VAL A 1 40 ? -22.913 11.304 0.783 1.00 0.00 40 VAL A C 4
ATOM 4545 O O . VAL A 1 40 ? -22.129 10.345 0.746 1.00 0.00 40 VAL A O 4
ATOM 4558 N N . PRO A 1 41 ? -24.275 11.109 0.877 1.00 0.00 41 PRO A N 4
ATOM 4559 C CA . PRO A 1 41 ? -24.885 9.759 0.949 1.00 0.00 41 PRO A CA 4
ATOM 4560 C C . PRO A 1 41 ? -24.790 9.007 -0.409 1.00 0.00 41 PRO A C 4
ATOM 4561 O O . PRO A 1 41 ? -25.336 9.477 -1.411 1.00 0.00 41 PRO A O 4
ATOM 4572 N N . PRO A 1 42 ? -24.080 7.828 -0.466 1.00 0.00 42 PRO A N 4
ATOM 4573 C CA . PRO A 1 42 ? -23.846 7.086 -1.735 1.00 0.00 42 PRO A CA 4
ATOM 4574 C C . PRO A 1 42 ? -25.138 6.483 -2.344 1.00 0.00 42 PRO A C 4
ATOM 4575 O O . PRO A 1 42 ? -25.140 6.076 -3.505 1.00 0.00 42 PRO A O 4
ATOM 4586 N N . GLU A 1 43 ? -26.224 6.439 -1.545 1.00 0.00 43 GLU A N 4
ATOM 4587 C CA . GLU A 1 43 ? -27.585 6.052 -2.014 1.00 0.00 43 GLU A CA 4
ATOM 4588 C C . GLU A 1 43 ? -28.093 7.020 -3.119 1.00 0.00 43 GLU A C 4
ATOM 4589 O O . GLU A 1 43 ? -28.919 6.660 -3.968 1.00 0.00 43 GLU A O 4
ATOM 4601 N N . GLN A 1 44 ? -27.568 8.252 -3.056 1.00 0.00 44 GLN A N 4
ATOM 4602 C CA . GLN A 1 44 ? -27.951 9.379 -3.915 1.00 0.00 44 GLN A CA 4
ATOM 4603 C C . GLN A 1 44 ? -26.858 9.645 -4.982 1.00 0.00 44 GLN A C 4
ATOM 4604 O O . GLN A 1 44 ? -26.950 10.597 -5.764 1.00 0.00 44 GLN A O 4
ATOM 4618 N N . LEU A 1 45 ? -25.818 8.785 -5.019 1.00 0.00 45 LEU A N 4
ATOM 4619 C CA . LEU A 1 45 ? -24.684 8.912 -5.964 1.00 0.00 45 LEU A CA 4
ATOM 4620 C C . LEU A 1 45 ? -24.453 7.607 -6.740 1.00 0.00 45 LEU A C 4
ATOM 4621 O O . LEU A 1 45 ? -24.948 6.534 -6.370 1.00 0.00 45 LEU A O 4
ATOM 4637 N N . ARG A 1 46 ? -23.698 7.746 -7.841 1.00 0.00 46 ARG A N 4
ATOM 4638 C CA . ARG A 1 46 ? -23.265 6.647 -8.713 1.00 0.00 46 ARG A CA 4
ATOM 4639 C C . ARG A 1 46 ? -21.743 6.736 -8.841 1.00 0.00 46 ARG A C 4
ATOM 4640 O O . ARG A 1 46 ? -21.229 7.782 -9.267 1.00 0.00 46 ARG A O 4
ATOM 4661 N N . VAL A 1 47 ? -21.029 5.667 -8.470 1.00 0.00 47 VAL A N 4
ATOM 4662 C CA . VAL A 1 47 ? -19.575 5.592 -8.669 1.00 0.00 47 VAL A CA 4
ATOM 4663 C C . VAL A 1 47 ? -19.311 5.269 -10.146 1.00 0.00 47 VAL A C 4
ATOM 4664 O O . VAL A 1 47 ? -19.915 4.346 -10.687 1.00 0.00 47 VAL A O 4
ATOM 4677 N N . ILE A 1 48 ? -18.451 6.065 -10.797 1.00 0.00 48 ILE A N 4
ATOM 4678 C CA . ILE A 1 48 ? -18.193 5.979 -12.248 1.00 0.00 48 ILE A CA 4
ATOM 4679 C C . ILE A 1 48 ? -16.681 5.814 -12.511 1.00 0.00 48 ILE A C 4
ATOM 4680 O O . ILE A 1 48 ? -15.887 6.592 -12.013 1.00 0.00 48 ILE A O 4
ATOM 4696 N N . TYR A 1 49 ? -16.299 4.796 -13.294 1.00 0.00 49 TYR A N 4
ATOM 4697 C CA . TYR A 1 49 ? -14.914 4.604 -13.779 1.00 0.00 49 TYR A CA 4
ATOM 4698 C C . TYR A 1 49 ? -14.892 4.811 -15.296 1.00 0.00 49 TYR A C 4
ATOM 4699 O O . TYR A 1 49 ? -15.456 4.002 -16.037 1.00 0.00 49 TYR A O 4
ATOM 4717 N N . ASN A 1 50 ? -14.278 5.925 -15.735 1.00 0.00 50 ASN A N 4
ATOM 4718 C CA . ASN A 1 50 ? -14.008 6.229 -17.163 1.00 0.00 50 ASN A CA 4
ATOM 4719 C C . ASN A 1 50 ? -15.309 6.335 -18.012 1.00 0.00 50 ASN A C 4
ATOM 4720 O O . ASN A 1 50 ? -15.274 6.189 -19.242 1.00 0.00 50 ASN A O 4
ATOM 4731 N N . GLY A 1 51 ? -16.443 6.618 -17.336 1.00 0.00 51 GLY A N 4
ATOM 4732 C CA . GLY A 1 51 ? -17.765 6.715 -17.989 1.00 0.00 51 GLY A CA 4
ATOM 4733 C C . GLY A 1 51 ? -18.671 5.511 -17.723 1.00 0.00 51 GLY A C 4
ATOM 4734 O O . GLY A 1 51 ? -19.875 5.568 -17.985 1.00 0.00 51 GLY A O 4
ATOM 4738 N N . ARG A 1 52 ? -18.082 4.417 -17.215 1.00 0.00 52 ARG A N 4
ATOM 4739 C CA . ARG A 1 52 ? -18.803 3.172 -16.872 1.00 0.00 52 ARG A CA 4
ATOM 4740 C C . ARG A 1 52 ? -19.362 3.269 -15.446 1.00 0.00 52 ARG A C 4
ATOM 4741 O O . ARG A 1 52 ? -18.664 3.737 -14.545 1.00 0.00 52 ARG A O 4
ATOM 4762 N N . GLU A 1 53 ? -20.618 2.823 -15.238 1.00 0.00 53 GLU A N 4
ATOM 4763 C CA . GLU A 1 53 ? -21.252 2.857 -13.908 1.00 0.00 53 GLU A CA 4
ATOM 4764 C C . GLU A 1 53 ? -20.871 1.596 -13.120 1.00 0.00 53 GLU A C 4
ATOM 4765 O O . GLU A 1 53 ? -20.916 0.473 -13.648 1.00 0.00 53 GLU A O 4
ATOM 4777 N N . LEU A 1 54 ? -20.477 1.802 -11.859 1.00 0.00 54 LEU A N 4
ATOM 4778 C CA . LEU A 1 54 ? -19.935 0.747 -11.002 1.00 0.00 54 LEU A CA 4
ATOM 4779 C C . LEU A 1 54 ? -20.994 0.325 -9.985 1.00 0.00 54 LEU A C 4
ATOM 4780 O O . LEU A 1 54 ? -21.438 1.137 -9.155 1.00 0.00 54 LEU A O 4
ATOM 4796 N N . GLU A 1 55 ? -21.383 -0.942 -10.075 1.00 0.00 55 GLU A N 4
ATOM 4797 C CA . GLU A 1 55 ? -22.414 -1.543 -9.231 1.00 0.00 55 GLU A CA 4
ATOM 4798 C C . GLU A 1 55 ? -21.794 -1.933 -7.874 1.00 0.00 55 GLU A C 4
ATOM 4799 O O . GLU A 1 55 ? -20.761 -2.608 -7.862 1.00 0.00 55 GLU A O 4
ATOM 4811 N N . PRO A 1 56 ? -22.406 -1.514 -6.715 1.00 0.00 56 PRO A N 4
ATOM 4812 C CA . PRO A 1 56 ? -21.884 -1.834 -5.353 1.00 0.00 56 PRO A CA 4
ATOM 4813 C C . PRO A 1 56 ? -21.732 -3.360 -5.138 1.00 0.00 56 PRO A C 4
ATOM 4814 O O . PRO A 1 56 ? -20.793 -3.824 -4.486 1.00 0.00 56 PRO A O 4
ATOM 4825 N N . ARG A 1 57 ? -22.620 -4.113 -5.802 1.00 0.00 57 ARG A N 4
ATOM 4826 C CA . ARG A 1 57 ? -22.676 -5.592 -5.777 1.00 0.00 57 ARG A CA 4
ATOM 4827 C C . ARG A 1 57 ? -21.600 -6.262 -6.675 1.00 0.00 57 ARG A C 4
ATOM 4828 O O . ARG A 1 57 ? -21.730 -7.438 -7.025 1.00 0.00 57 ARG A O 4
ATOM 4849 N N . THR A 1 58 ? -20.546 -5.522 -7.038 1.00 0.00 58 THR A N 4
ATOM 4850 C CA . THR A 1 58 ? -19.446 -6.027 -7.878 1.00 0.00 58 THR A CA 4
ATOM 4851 C C . THR A 1 58 ? -18.092 -5.611 -7.267 1.00 0.00 58 THR A C 4
ATOM 4852 O O . THR A 1 58 ? -18.021 -4.602 -6.560 1.00 0.00 58 THR A O 4
ATOM 4863 N N . THR A 1 59 ? -17.023 -6.390 -7.537 1.00 0.00 59 THR A N 4
ATOM 4864 C CA . THR A 1 59 ? -15.666 -6.099 -7.042 1.00 0.00 59 THR A CA 4
ATOM 4865 C C . THR A 1 59 ? -14.914 -5.088 -7.940 1.00 0.00 59 THR A C 4
ATOM 4866 O O . THR A 1 59 ? -15.312 -4.818 -9.083 1.00 0.00 59 THR A O 4
ATOM 4877 N N . LEU A 1 60 ? -13.807 -4.551 -7.386 1.00 0.00 60 LEU A N 4
ATOM 4878 C CA . LEU A 1 60 ? -12.963 -3.512 -8.021 1.00 0.00 60 LEU A CA 4
ATOM 4879 C C . LEU A 1 60 ? -12.201 -4.083 -9.227 1.00 0.00 60 LEU A C 4
ATOM 4880 O O . LEU A 1 60 ? -12.105 -3.443 -10.282 1.00 0.00 60 LEU A O 4
ATOM 4896 N N . GLU A 1 61 ? -11.670 -5.295 -9.030 1.00 0.00 61 GLU A N 4
ATOM 4897 C CA . GLU A 1 61 ? -10.911 -6.049 -10.051 1.00 0.00 61 GLU A CA 4
ATOM 4898 C C . GLU A 1 61 ? -11.700 -6.221 -11.379 1.00 0.00 61 GLU A C 4
ATOM 4899 O O . GLU A 1 61 ? -11.103 -6.264 -12.458 1.00 0.00 61 GLU A O 4
ATOM 4911 N N . GLU A 1 62 ? -13.040 -6.288 -11.273 1.00 0.00 62 GLU A N 4
ATOM 4912 C CA . GLU A 1 62 ? -13.953 -6.431 -12.426 1.00 0.00 62 GLU A CA 4
ATOM 4913 C C . GLU A 1 62 ? -13.991 -5.160 -13.293 1.00 0.00 62 GLU A C 4
ATOM 4914 O O . GLU A 1 62 ? -14.091 -5.235 -14.522 1.00 0.00 62 GLU A O 4
ATOM 4926 N N . TYR A 1 63 ? -13.916 -3.9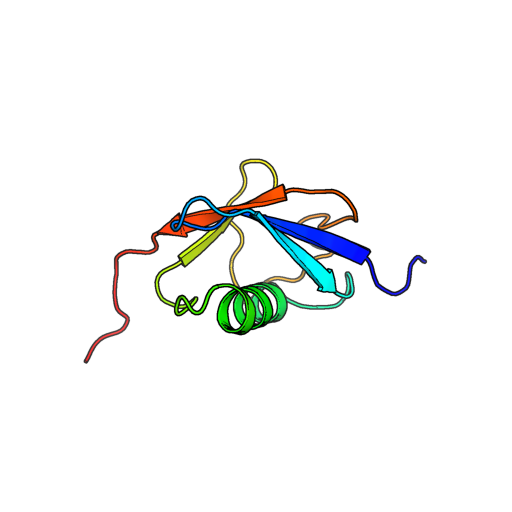97 -12.634 1.00 0.00 63 TYR A N 4
ATOM 4927 C CA . TYR A 1 63 ? -13.932 -2.684 -13.311 1.00 0.00 63 TYR A CA 4
ATOM 4928 C C . TYR A 1 63 ? -12.508 -2.174 -13.589 1.00 0.00 63 TYR A C 4
ATOM 4929 O O . TYR A 1 63 ? -12.343 -1.079 -14.142 1.00 0.00 63 TYR A O 4
ATOM 4947 N N . ASN A 1 64 ? -11.500 -2.989 -13.203 1.00 0.00 64 ASN A N 4
ATOM 4948 C CA . ASN A 1 64 ? -10.070 -2.654 -13.319 1.00 0.00 64 ASN A CA 4
ATOM 4949 C C . ASN A 1 64 ? -9.771 -1.334 -12.577 1.00 0.00 64 ASN A C 4
ATOM 4950 O O . ASN A 1 64 ? -9.123 -0.417 -13.102 1.00 0.00 64 ASN A O 4
ATOM 4961 N N . ILE A 1 65 ? -10.284 -1.254 -11.337 1.00 0.00 65 ILE A N 4
ATOM 4962 C CA . ILE A 1 65 ? -10.025 -0.126 -10.434 1.00 0.00 65 ILE A CA 4
ATOM 4963 C C . ILE A 1 65 ? -8.561 -0.215 -9.980 1.00 0.00 65 ILE A C 4
ATOM 4964 O O . ILE A 1 65 ? -8.237 -0.887 -9.004 1.00 0.00 65 ILE A O 4
ATOM 4980 N N . THR A 1 66 ? -7.691 0.384 -10.795 1.00 0.00 66 THR A N 4
ATOM 4981 C CA . THR A 1 66 ? -6.233 0.365 -10.630 1.00 0.00 66 THR A CA 4
ATOM 4982 C C . THR A 1 66 ? -5.738 1.729 -10.093 1.00 0.00 66 THR A C 4
ATOM 4983 O O . THR A 1 66 ? -6.463 2.718 -10.197 1.00 0.00 66 THR A O 4
ATOM 4994 N N . PRO A 1 67 ? -4.501 1.812 -9.489 1.00 0.00 67 PRO A N 4
ATOM 4995 C CA . PRO A 1 67 ? -4.016 3.059 -8.851 1.00 0.00 67 PRO A CA 4
ATOM 4996 C C . PRO A 1 67 ? -3.826 4.210 -9.872 1.00 0.00 67 PRO A C 4
ATOM 4997 O O . PRO A 1 67 ? -3.389 3.984 -11.007 1.00 0.00 67 PRO A O 4
ATOM 5008 N N . GLY A 1 68 ? -4.203 5.434 -9.458 1.00 0.00 68 GLY A N 4
ATOM 5009 C CA . GLY A 1 68 ? -4.015 6.636 -10.269 1.00 0.00 68 GLY A CA 4
ATOM 5010 C C . GLY A 1 68 ? -5.231 7.020 -11.107 1.00 0.00 68 GLY A C 4
ATOM 5011 O O . GLY A 1 68 ? -5.217 8.073 -11.755 1.00 0.00 68 GLY A O 4
ATOM 5015 N N . VAL A 1 69 ? -6.285 6.177 -11.111 1.00 0.00 69 VAL A N 4
ATOM 5016 C CA . VAL A 1 69 ? -7.528 6.467 -11.864 1.00 0.00 69 VAL A CA 4
ATOM 5017 C C . VAL A 1 69 ? -8.422 7.456 -11.086 1.00 0.00 69 VAL A C 4
ATOM 5018 O O . VAL A 1 69 ? -8.301 7.596 -9.853 1.00 0.00 69 VAL A O 4
ATOM 5031 N N . THR A 1 70 ? -9.307 8.147 -11.823 1.00 0.00 70 THR A N 4
ATOM 5032 C CA . THR A 1 70 ? -10.257 9.107 -11.254 1.00 0.00 70 THR A CA 4
ATOM 5033 C C . THR A 1 70 ? -11.698 8.602 -11.451 1.00 0.00 70 THR A C 4
ATOM 5034 O O . THR A 1 70 ? -12.259 8.668 -12.558 1.00 0.00 70 THR A O 4
ATOM 5045 N N . LEU A 1 71 ? -12.253 8.041 -10.375 1.00 0.00 71 LEU A N 4
ATOM 5046 C CA . LEU A 1 71 ? -13.687 7.759 -10.249 1.00 0.00 71 LEU A CA 4
ATOM 5047 C C . LEU A 1 71 ? -14.452 9.083 -10.122 1.00 0.00 71 LEU A C 4
ATOM 5048 O O . LEU A 1 71 ? -13.915 10.068 -9.623 1.00 0.00 71 LEU A O 4
ATOM 5064 N N . GLU A 1 72 ? -15.697 9.102 -10.597 1.00 0.00 72 GLU A N 4
ATOM 5065 C CA . GLU A 1 72 ? -16.573 10.280 -10.521 1.00 0.00 72 GLU A CA 4
ATOM 5066 C C . GLU A 1 72 ? -17.886 9.896 -9.834 1.00 0.00 72 GLU A C 4
ATOM 5067 O O . GLU A 1 72 ? -18.322 8.745 -9.912 1.00 0.00 72 GLU A O 4
ATOM 5079 N N . LEU A 1 73 ? -18.490 10.861 -9.140 1.00 0.00 73 LEU A N 4
ATOM 5080 C CA . LEU A 1 73 ? -19.825 10.718 -8.562 1.00 0.00 73 LEU A CA 4
ATOM 5081 C C . LEU A 1 73 ? -20.809 11.539 -9.381 1.00 0.00 73 LEU A C 4
ATOM 5082 O O . LEU A 1 73 ? -20.662 12.755 -9.503 1.00 0.00 73 LEU A O 4
ATOM 5098 N N . LYS A 1 74 ? -21.751 10.838 -10.013 1.00 0.00 74 LYS A N 4
ATOM 5099 C CA . LYS A 1 74 ? -22.905 11.441 -10.697 1.00 0.00 74 LYS A CA 4
ATOM 5100 C C . LYS A 1 74 ? -24.142 11.199 -9.828 1.00 0.00 74 LYS A C 4
ATOM 5101 O O . LYS A 1 74 ? -24.236 10.156 -9.176 1.00 0.00 74 LYS A O 4
ATOM 5120 N N . THR A 1 75 ? -25.080 12.157 -9.817 1.00 0.00 75 THR A N 4
ATOM 5121 C CA . THR A 1 75 ? -26.289 12.072 -8.988 1.00 0.00 75 THR A CA 4
ATOM 5122 C C . THR A 1 75 ? -27.185 10.891 -9.436 1.00 0.00 75 THR A C 4
ATOM 5123 O O . THR A 1 75 ? -27.266 10.566 -10.628 1.00 0.00 75 THR A O 4
ATOM 5134 N N . ARG A 1 76 ? -27.842 10.262 -8.462 1.00 0.00 76 ARG A N 4
ATOM 5135 C CA . ARG A 1 76 ? -28.648 9.057 -8.662 1.00 0.00 76 ARG A CA 4
ATOM 5136 C C . ARG A 1 76 ? -30.100 9.361 -8.285 1.00 0.00 76 ARG A C 4
ATOM 5137 O O . ARG A 1 76 ? -30.418 9.533 -7.099 1.00 0.00 76 ARG A O 4
ATOM 5158 N N . SER A 1 77 ? -30.954 9.478 -9.310 1.00 0.00 77 SER A N 4
ATOM 5159 C CA . SER A 1 77 ? -32.396 9.663 -9.138 1.00 0.00 77 SER A CA 4
ATOM 5160 C C . SER A 1 77 ? -33.033 8.316 -8.725 1.00 0.00 77 SER A C 4
ATOM 5161 O O . SER A 1 77 ? -33.478 7.531 -9.575 1.00 0.00 77 SER A O 4
ATOM 5169 N N . SER A 1 78 ? -32.967 8.032 -7.414 1.00 0.00 78 SER A N 4
ATOM 5170 C CA . SER A 1 78 ? -33.519 6.818 -6.803 1.00 0.00 78 SER A CA 4
ATOM 5171 C C . SER A 1 78 ? -34.196 7.200 -5.479 1.00 0.00 78 SER A C 4
ATOM 5172 O O . SER A 1 78 ? -35.418 7.350 -5.440 1.00 0.00 78 SER A O 4
ATOM 5180 N N . GLY A 1 79 ? -33.385 7.401 -4.410 1.00 0.00 79 GLY A N 4
ATOM 5181 C CA . GLY A 1 79 ? -33.890 7.761 -3.079 1.00 0.00 79 GLY A CA 4
ATOM 5182 C C . GLY A 1 79 ? -34.585 6.597 -2.372 1.00 0.00 79 GLY A C 4
ATOM 5183 O O . GLY A 1 79 ? -34.077 6.078 -1.384 1.00 0.00 79 GLY A O 4
ATOM 5187 N N . HIS A 1 80 ? -35.787 6.237 -2.893 1.00 0.00 80 HIS A N 4
ATOM 5188 C CA . HIS A 1 80 ? -36.617 5.081 -2.456 1.00 0.00 80 HIS A CA 4
ATOM 5189 C C . HIS A 1 80 ? -37.346 5.387 -1.124 1.00 0.00 80 HIS A C 4
ATOM 5190 O O . HIS A 1 80 ? -38.142 4.579 -0.642 1.00 0.00 80 HIS A O 4
ATOM 5205 N N . GLY A 1 81 ? -37.077 6.576 -0.552 1.00 0.00 81 GLY A N 4
ATOM 5206 C CA . GLY A 1 81 ? -37.619 6.989 0.746 1.00 0.00 81 GLY A CA 4
ATOM 5207 C C . GLY A 1 81 ? -36.760 6.522 1.925 1.00 0.00 81 GLY A C 4
ATOM 5208 O O . GLY A 1 81 ? -36.777 7.159 2.985 1.00 0.00 81 GLY A O 4
ATOM 5212 N N . THR A 1 82 ? -35.999 5.415 1.710 1.00 0.00 82 THR A N 4
ATOM 5213 C CA . THR A 1 82 ? -35.158 4.732 2.721 1.00 0.00 82 THR A CA 4
ATOM 5214 C C . THR A 1 82 ? -35.904 4.526 4.075 1.00 0.00 82 THR A C 4
ATOM 5225 N N . GLY A 1 1 ? -6.833 -11.659 -2.576 1.00 0.00 1 GLY A N 5
ATOM 5226 C CA . GLY A 1 1 ? -5.467 -11.537 -2.011 1.00 0.00 1 GLY A CA 5
ATOM 5227 C C . GLY A 1 1 ? -5.109 -10.097 -1.665 1.00 0.00 1 GLY A C 5
ATOM 5228 O O . GLY A 1 1 ? -5.957 -9.210 -1.821 1.00 0.00 1 GLY A O 5
ATOM 5231 N N . PRO A 1 2 ? -3.844 -9.832 -1.191 1.00 0.00 2 PRO A N 5
ATOM 5232 C CA . PRO A 1 2 ? -3.412 -8.495 -0.719 1.00 0.00 2 PRO A CA 5
ATOM 5233 C C . PRO A 1 2 ? -2.969 -7.569 -1.874 1.00 0.00 2 PRO A C 5
ATOM 5234 O O . PRO A 1 2 ? -3.258 -7.841 -3.045 1.00 0.00 2 PRO A O 5
ATOM 5245 N N . GLY A 1 3 ? -2.270 -6.471 -1.526 1.00 0.00 3 GLY A N 5
ATOM 5246 C CA . GLY A 1 3 ? -1.780 -5.512 -2.512 1.00 0.00 3 GLY A CA 5
ATOM 5247 C C . GLY A 1 3 ? -2.789 -4.411 -2.792 1.00 0.00 3 GLY A C 5
ATOM 5248 O O . GLY A 1 3 ? -3.334 -4.324 -3.902 1.00 0.00 3 GLY A O 5
ATOM 5252 N N . SER A 1 4 ? -3.042 -3.575 -1.775 1.00 0.00 4 SER A N 5
ATOM 5253 C CA . SER A 1 4 ? -3.951 -2.429 -1.881 1.00 0.00 4 SER A CA 5
ATOM 5254 C C . SER A 1 4 ? -3.402 -1.375 -2.864 1.00 0.00 4 SER A C 5
ATOM 5255 O O . SER A 1 4 ? -2.186 -1.194 -2.991 1.00 0.00 4 SER A O 5
ATOM 5263 N N . LEU A 1 5 ? -4.320 -0.690 -3.550 1.00 0.00 5 LEU A N 5
ATOM 5264 C CA . LEU A 1 5 ? -4.005 0.327 -4.556 1.00 0.00 5 LEU A CA 5
ATOM 5265 C C . LEU A 1 5 ? -4.704 1.657 -4.230 1.00 0.00 5 LEU A C 5
ATOM 5266 O O . LEU A 1 5 ? -5.882 1.692 -3.858 1.00 0.00 5 LEU A O 5
ATOM 5282 N N . GLU A 1 6 ? -3.941 2.749 -4.353 1.00 0.00 6 GLU A N 5
ATOM 5283 C CA . GLU A 1 6 ? -4.398 4.097 -3.996 1.00 0.00 6 GLU A CA 5
ATOM 5284 C C . GLU A 1 6 ? -5.096 4.743 -5.203 1.00 0.00 6 GLU A C 5
ATOM 5285 O O . GLU A 1 6 ? -4.444 5.138 -6.173 1.00 0.00 6 GLU A O 5
ATOM 5297 N N . ILE A 1 7 ? -6.427 4.806 -5.146 1.00 0.00 7 ILE A N 5
ATOM 5298 C CA . ILE A 1 7 ? -7.261 5.393 -6.211 1.00 0.00 7 ILE A CA 5
ATOM 5299 C C . ILE A 1 7 ? -7.839 6.745 -5.769 1.00 0.00 7 ILE A C 5
ATOM 5300 O O . ILE A 1 7 ? -7.567 7.224 -4.661 1.00 0.00 7 ILE A O 5
ATOM 5316 N N . LYS A 1 8 ? -8.658 7.346 -6.650 1.00 0.00 8 LYS A N 5
ATOM 5317 C CA . LYS A 1 8 ? -9.327 8.635 -6.393 1.00 0.00 8 LYS A CA 5
ATOM 5318 C C . LYS A 1 8 ? -10.826 8.538 -6.714 1.00 0.00 8 LYS A C 5
ATOM 5319 O O . LYS A 1 8 ? -11.224 7.744 -7.566 1.00 0.00 8 LYS A O 5
ATOM 5338 N N . ILE A 1 9 ? -11.661 9.315 -5.986 1.00 0.00 9 ILE A N 5
ATOM 5339 C CA . ILE A 1 9 ? -13.108 9.437 -6.266 1.00 0.00 9 ILE A CA 5
ATOM 5340 C C . ILE A 1 9 ? -13.471 10.936 -6.385 1.00 0.00 9 ILE A C 5
ATOM 5341 O O . ILE A 1 9 ? -13.482 11.667 -5.386 1.00 0.00 9 ILE A O 5
ATOM 5357 N N . ARG A 1 10 ? -13.759 11.376 -7.610 1.00 0.00 10 ARG A N 5
ATOM 5358 C CA . ARG A 1 10 ? -14.211 12.747 -7.906 1.00 0.00 10 ARG A CA 5
ATOM 5359 C C . ARG A 1 10 ? -15.733 12.864 -7.663 1.00 0.00 10 ARG A C 5
ATOM 5360 O O . ARG A 1 10 ? -16.531 12.276 -8.391 1.00 0.00 10 ARG A O 5
ATOM 5381 N N . THR A 1 11 ? -16.116 13.609 -6.619 1.00 0.00 11 THR A N 5
ATOM 5382 C CA . THR A 1 11 ? -17.524 13.793 -6.223 1.00 0.00 11 THR A CA 5
ATOM 5383 C C . THR A 1 11 ? -18.307 14.700 -7.208 1.00 0.00 11 THR A C 5
ATOM 5384 O O . THR A 1 11 ? -17.711 15.331 -8.088 1.00 0.00 11 THR A O 5
ATOM 5395 N N . THR A 1 12 ? -19.647 14.775 -7.024 1.00 0.00 12 THR A N 5
ATOM 5396 C CA . THR A 1 12 ? -20.512 15.780 -7.691 1.00 0.00 12 THR A CA 5
ATOM 5397 C C . THR A 1 12 ? -20.145 17.211 -7.238 1.00 0.00 12 THR A C 5
ATOM 5398 O O . THR A 1 12 ? -20.384 18.185 -7.963 1.00 0.00 12 THR A O 5
ATOM 5409 N N . GLU A 1 13 ? -19.557 17.306 -6.027 1.00 0.00 13 GLU A N 5
ATOM 5410 C CA . GLU A 1 13 ? -19.054 18.568 -5.451 1.00 0.00 13 GLU A CA 5
ATOM 5411 C C . GLU A 1 13 ? -17.893 19.126 -6.309 1.00 0.00 13 GLU A C 5
ATOM 5412 O O . GLU A 1 13 ? -17.600 20.328 -6.283 1.00 0.00 13 GLU A O 5
ATOM 5424 N N . GLY A 1 14 ? -17.228 18.209 -7.050 1.00 0.00 14 GLY A N 5
ATOM 5425 C CA . GLY A 1 14 ? -16.103 18.545 -7.917 1.00 0.00 14 GLY A CA 5
ATOM 5426 C C . GLY A 1 14 ? -14.780 18.125 -7.312 1.00 0.00 14 GLY A C 5
ATOM 5427 O O . GLY A 1 14 ? -13.834 17.822 -8.047 1.00 0.00 14 GLY A O 5
ATOM 5431 N N . ARG A 1 15 ? -14.726 18.112 -5.955 1.00 0.00 15 ARG A N 5
ATOM 5432 C CA . ARG A 1 15 ? -13.527 17.734 -5.184 1.00 0.00 15 ARG A CA 5
ATOM 5433 C C . ARG A 1 15 ? -13.149 16.265 -5.466 1.00 0.00 15 ARG A C 5
ATOM 5434 O O . ARG A 1 15 ? -14.021 15.390 -5.547 1.00 0.00 15 ARG A O 5
ATOM 5455 N N . THR A 1 16 ? -11.854 16.011 -5.656 1.00 0.00 16 THR A N 5
ATOM 5456 C CA . THR A 1 16 ? -11.332 14.661 -5.903 1.00 0.00 16 THR A CA 5
ATOM 5457 C C . THR A 1 16 ? -10.661 14.129 -4.626 1.00 0.00 16 THR A C 5
ATOM 5458 O O . THR A 1 16 ? -9.648 14.668 -4.162 1.00 0.00 16 THR A O 5
ATOM 5469 N N . LEU A 1 17 ? -11.272 13.086 -4.061 1.00 0.00 17 LEU A N 5
ATOM 5470 C CA . LEU A 1 17 ? -10.803 12.398 -2.853 1.00 0.00 17 LEU A CA 5
ATOM 5471 C C . LEU A 1 17 ? -9.750 11.372 -3.271 1.00 0.00 17 LEU A C 5
ATOM 5472 O O . L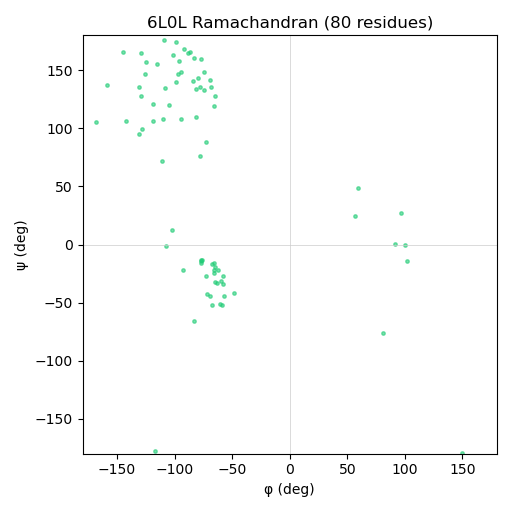EU A 1 17 ? -9.710 10.986 -4.438 1.00 0.00 17 LEU A O 5
ATOM 5488 N N . THR A 1 18 ? -8.906 10.929 -2.343 1.00 0.00 18 THR A N 5
ATOM 5489 C CA . THR A 1 18 ? -7.856 9.936 -2.636 1.00 0.00 18 THR A CA 5
ATOM 5490 C C . THR A 1 18 ? -7.780 8.915 -1.482 1.00 0.00 18 THR A C 5
ATOM 5491 O O . THR A 1 18 ? -7.427 9.283 -0.350 1.00 0.00 18 THR A O 5
ATOM 5502 N N . VAL A 1 19 ? -8.151 7.644 -1.761 1.00 0.00 19 VAL A N 5
ATOM 5503 C CA . VAL A 1 19 ? -8.165 6.558 -0.751 1.00 0.00 19 VAL A CA 5
ATOM 5504 C C . VAL A 1 19 ? -7.429 5.311 -1.278 1.00 0.00 19 VAL A C 5
ATOM 5505 O O . VAL A 1 19 ? -7.452 5.032 -2.480 1.00 0.00 19 VAL A O 5
ATOM 5518 N N . ASP A 1 20 ? -6.760 4.573 -0.374 1.00 0.00 20 ASP A N 5
ATOM 5519 C CA . ASP A 1 20 ? -6.134 3.273 -0.706 1.00 0.00 20 ASP A CA 5
ATOM 5520 C C . ASP A 1 20 ? -7.088 2.130 -0.314 1.00 0.00 20 ASP A C 5
ATOM 5521 O O . ASP A 1 20 ? -7.600 2.087 0.812 1.00 0.00 20 ASP A O 5
ATOM 5530 N N . VAL A 1 21 ? -7.344 1.230 -1.269 1.00 0.00 21 VAL A N 5
ATOM 5531 C CA . VAL A 1 21 ? -8.306 0.114 -1.146 1.00 0.00 21 VAL A CA 5
ATOM 5532 C C . VAL A 1 21 ? -7.786 -1.098 -1.941 1.00 0.00 21 VAL A C 5
ATOM 5533 O O . VAL A 1 21 ? -7.105 -0.925 -2.945 1.00 0.00 21 VAL A O 5
ATOM 5546 N N . LYS A 1 22 ? -8.118 -2.315 -1.496 1.00 0.00 22 LYS A N 5
ATOM 5547 C CA . LYS A 1 22 ? -7.748 -3.550 -2.217 1.00 0.00 22 LYS A CA 5
ATOM 5548 C C . LYS A 1 22 ? -8.605 -3.710 -3.491 1.00 0.00 22 LYS A C 5
ATOM 5549 O O . LYS A 1 22 ? -9.774 -3.341 -3.476 1.00 0.00 22 LYS A O 5
ATOM 5568 N N . PRO A 1 23 ? -8.046 -4.290 -4.604 1.00 0.00 23 PRO A N 5
ATOM 5569 C CA . PRO A 1 23 ? -8.852 -4.655 -5.808 1.00 0.00 23 PRO A CA 5
ATOM 5570 C C . PRO A 1 23 ? -9.846 -5.808 -5.496 1.00 0.00 23 PRO A C 5
ATOM 5571 O O . PRO A 1 23 ? -10.828 -6.025 -6.213 1.00 0.00 23 PRO A O 5
ATOM 5582 N N . ASP A 1 24 ? -9.554 -6.509 -4.383 1.00 0.00 24 ASP A N 5
ATOM 5583 C CA . ASP A 1 24 ? -10.376 -7.587 -3.803 1.00 0.00 24 ASP A CA 5
ATOM 5584 C C . ASP A 1 24 ? -11.704 -7.047 -3.213 1.00 0.00 24 ASP A C 5
ATOM 5585 O O . ASP A 1 24 ? -12.668 -7.806 -3.029 1.00 0.00 24 ASP A O 5
ATOM 5594 N N . ARG A 1 25 ? -11.742 -5.725 -2.934 1.00 0.00 25 ARG A N 5
ATOM 5595 C CA . ARG A 1 25 ? -12.912 -5.050 -2.332 1.00 0.00 25 ARG A CA 5
ATOM 5596 C C . ARG A 1 25 ? -14.059 -4.930 -3.355 1.00 0.00 25 ARG A C 5
ATOM 5597 O O . ARG A 1 25 ? -13.844 -5.087 -4.558 1.00 0.00 25 ARG A O 5
ATOM 5618 N N . THR A 1 26 ? -15.271 -4.645 -2.857 1.00 0.00 26 THR A N 5
ATOM 5619 C CA . THR A 1 26 ? -16.451 -4.336 -3.693 1.00 0.00 26 THR A CA 5
ATOM 5620 C C . THR A 1 26 ? -16.615 -2.814 -3.798 1.00 0.00 26 THR A C 5
ATOM 5621 O O . THR A 1 26 ? -16.015 -2.071 -3.013 1.00 0.00 26 THR A O 5
ATOM 5632 N N . ILE A 1 27 ? -17.406 -2.343 -4.785 1.00 0.00 27 ILE A N 5
ATOM 5633 C CA . ILE A 1 27 ? -17.629 -0.896 -4.999 1.00 0.00 27 ILE A CA 5
ATOM 5634 C C . ILE A 1 27 ? -18.376 -0.296 -3.781 1.00 0.00 27 ILE A C 5
ATOM 5635 O O . ILE A 1 27 ? -18.207 0.882 -3.479 1.00 0.00 27 ILE A O 5
ATOM 5651 N N . GLU A 1 28 ? -19.144 -1.157 -3.059 1.00 0.00 28 GLU A N 5
ATOM 5652 C CA . GLU A 1 28 ? -19.793 -0.823 -1.766 1.00 0.00 28 GLU A CA 5
ATOM 5653 C C . GLU A 1 28 ? -18.793 -0.187 -0.782 1.00 0.00 28 GLU A C 5
ATOM 5654 O O . GLU A 1 28 ? -19.111 0.814 -0.136 1.00 0.00 28 GLU A O 5
ATOM 5666 N N . GLU A 1 29 ? -17.582 -0.787 -0.709 1.00 0.00 29 GLU A N 5
ATOM 5667 C CA . GLU A 1 29 ? -16.458 -0.282 0.098 1.00 0.00 29 GLU A CA 5
ATOM 5668 C C . GLU A 1 29 ? -16.135 1.162 -0.268 1.00 0.00 29 GLU A C 5
ATOM 5669 O O . GLU A 1 29 ? -16.022 2.003 0.615 1.00 0.00 29 GLU A O 5
ATOM 5681 N N . LEU A 1 30 ? -16.028 1.430 -1.579 1.00 0.00 30 LEU A N 5
ATOM 5682 C CA . LEU A 1 30 ? -15.679 2.764 -2.105 1.00 0.00 30 LEU A CA 5
ATOM 5683 C C . LEU A 1 30 ? -16.745 3.795 -1.741 1.00 0.00 30 LEU A C 5
ATOM 5684 O O . LEU A 1 30 ? -16.418 4.920 -1.383 1.00 0.00 30 LEU A O 5
ATOM 5700 N N . MET A 1 31 ? -18.015 3.368 -1.839 1.00 0.00 31 MET A N 5
ATOM 5701 C CA . MET A 1 31 ? -19.190 4.187 -1.510 1.00 0.00 31 MET A CA 5
ATOM 5702 C C . MET A 1 31 ? -19.186 4.589 -0.015 1.00 0.00 31 MET A C 5
ATOM 5703 O O . MET A 1 31 ? -19.574 5.707 0.335 1.00 0.00 31 MET A O 5
ATOM 5717 N N . GLU A 1 32 ? -18.688 3.674 0.839 1.00 0.00 32 GLU A N 5
ATOM 5718 C CA . GLU A 1 32 ? -18.498 3.928 2.283 1.00 0.00 32 GLU A CA 5
ATOM 5719 C C . GLU A 1 32 ? -17.355 4.928 2.525 1.00 0.00 32 GLU A C 5
ATOM 5720 O O . GLU A 1 32 ? -17.456 5.798 3.395 1.00 0.00 32 GLU A O 5
ATOM 5732 N N . LYS A 1 33 ? -16.265 4.773 1.750 1.00 0.00 33 LYS A N 5
ATOM 5733 C CA . LYS A 1 33 ? -15.056 5.594 1.906 1.00 0.00 33 LYS A CA 5
ATOM 5734 C C . LYS A 1 33 ? -15.334 7.054 1.512 1.00 0.00 33 LYS A C 5
ATOM 5735 O O . LYS A 1 33 ? -15.075 7.955 2.298 1.00 0.00 33 LYS A O 5
ATOM 5754 N N . LEU A 1 34 ? -15.913 7.273 0.310 1.00 0.00 34 LEU A N 5
ATOM 5755 C CA . LEU A 1 34 ? -16.274 8.631 -0.160 1.00 0.00 34 LEU A CA 5
ATOM 5756 C C . LEU A 1 34 ? -17.299 9.283 0.794 1.00 0.00 34 LEU A C 5
ATOM 5757 O O . LEU A 1 34 ? -17.258 10.493 1.015 1.00 0.00 34 LEU A O 5
ATOM 5773 N N . LYS A 1 35 ? -18.176 8.450 1.391 1.00 0.00 35 LYS A N 5
ATOM 5774 C CA . LYS A 1 35 ? -19.140 8.890 2.419 1.00 0.00 35 LYS A CA 5
ATOM 5775 C C . LYS A 1 35 ? -18.421 9.457 3.666 1.00 0.00 35 LYS A C 5
ATOM 5776 O O . LYS A 1 35 ? -18.789 10.523 4.149 1.00 0.00 35 LYS A O 5
ATOM 5795 N N . GLU A 1 36 ? -17.397 8.761 4.178 1.00 0.00 36 GLU A N 5
ATOM 5796 C CA . GLU A 1 36 ? -16.672 9.226 5.387 1.00 0.00 36 GLU A CA 5
ATOM 5797 C C . GLU A 1 36 ? -15.632 10.324 5.053 1.00 0.00 36 GLU A C 5
ATOM 5798 O O . GLU A 1 36 ? -15.150 11.015 5.960 1.00 0.00 36 GLU A O 5
ATOM 5810 N N . GLN A 1 37 ? -15.308 10.494 3.748 1.00 0.00 37 GLN A N 5
ATOM 5811 C CA . GLN A 1 37 ? -14.348 11.520 3.277 1.00 0.00 37 GLN A CA 5
ATOM 5812 C C . GLN A 1 37 ? -15.026 12.899 3.123 1.00 0.00 37 GLN A C 5
ATOM 5813 O O . GLN A 1 37 ? -14.593 13.873 3.743 1.00 0.00 37 GLN A O 5
ATOM 5827 N N . THR A 1 38 ? -16.083 12.976 2.287 1.00 0.00 38 THR A N 5
ATOM 5828 C CA . THR A 1 38 ? -16.770 14.260 1.968 1.00 0.00 38 THR A CA 5
ATOM 5829 C C . THR A 1 38 ? -18.102 14.410 2.739 1.00 0.00 38 THR A C 5
ATOM 5830 O O . THR A 1 38 ? -18.623 15.525 2.865 1.00 0.00 38 THR A O 5
ATOM 5841 N N . GLY A 1 39 ? -18.653 13.293 3.253 1.00 0.00 39 GLY A N 5
ATOM 5842 C CA . GLY A 1 39 ? -19.882 13.328 4.076 1.00 0.00 39 GLY A CA 5
ATOM 5843 C C . GLY A 1 39 ? -21.169 13.056 3.302 1.00 0.00 39 GLY A C 5
ATOM 5844 O O . GLY A 1 39 ? -22.251 12.977 3.908 1.00 0.00 39 GLY A O 5
ATOM 5848 N N . VAL A 1 40 ? -21.057 12.887 1.970 1.00 0.00 40 VAL A N 5
ATOM 5849 C CA . VAL A 1 40 ? -22.224 12.748 1.080 1.00 0.00 40 VAL A CA 5
ATOM 5850 C C . VAL A 1 40 ? -22.760 11.284 1.104 1.00 0.00 40 VAL A C 5
ATOM 5851 O O . VAL A 1 40 ? -21.962 10.343 1.029 1.00 0.00 40 VAL A O 5
ATOM 5864 N N . PRO A 1 41 ? -24.116 11.067 1.278 1.00 0.00 41 PRO A N 5
ATOM 5865 C CA . PRO A 1 41 ? -24.718 9.709 1.324 1.00 0.00 41 PRO A CA 5
ATOM 5866 C C . PRO A 1 41 ? -24.581 8.963 -0.030 1.00 0.00 41 PRO A C 5
ATOM 5867 O O . PRO A 1 41 ? -24.970 9.503 -1.067 1.00 0.00 41 PRO A O 5
ATOM 5878 N N . PRO A 1 42 ? -24.028 7.705 -0.034 1.00 0.00 42 PRO A N 5
ATOM 5879 C CA . PRO A 1 42 ? -23.772 6.934 -1.278 1.00 0.00 42 PRO A CA 5
ATOM 5880 C C . PRO A 1 42 ? -25.065 6.492 -2.002 1.00 0.00 42 PRO A C 5
ATOM 5881 O O . PRO A 1 42 ? -25.048 6.232 -3.205 1.00 0.00 42 PRO A O 5
ATOM 5892 N N . GLU A 1 43 ? -26.179 6.430 -1.252 1.00 0.00 43 GLU A N 5
ATOM 5893 C CA . GLU A 1 43 ? -27.524 6.121 -1.798 1.00 0.00 43 GLU A CA 5
ATOM 5894 C C . GLU A 1 43 ? -27.989 7.206 -2.803 1.00 0.00 43 GLU A C 5
ATOM 5895 O O . GLU A 1 43 ? -28.809 6.944 -3.690 1.00 0.00 43 GLU A O 5
ATOM 5907 N N . GLN A 1 44 ? -27.431 8.416 -2.637 1.00 0.00 44 GLN A N 5
ATOM 5908 C CA . GLN A 1 44 ? -27.749 9.598 -3.456 1.00 0.00 44 GLN A CA 5
ATOM 5909 C C . GLN A 1 44 ? -26.807 9.692 -4.689 1.00 0.00 44 GLN A C 5
ATOM 5910 O O . GLN A 1 44 ? -27.027 10.514 -5.584 1.00 0.00 44 GLN A O 5
ATOM 5924 N N . LEU A 1 45 ? -25.752 8.838 -4.731 1.00 0.00 45 LEU A N 5
ATOM 5925 C CA . LEU A 1 45 ? -24.709 8.875 -5.796 1.00 0.00 45 LEU A CA 5
ATOM 5926 C C . LEU A 1 45 ? -24.549 7.511 -6.498 1.00 0.00 45 LEU A C 5
ATOM 5927 O O . LEU A 1 45 ? -25.088 6.492 -6.061 1.00 0.00 45 LEU A O 5
ATOM 5943 N N . ARG A 1 46 ? -23.796 7.539 -7.613 1.00 0.00 46 ARG A N 5
ATOM 5944 C CA . ARG A 1 46 ? -23.346 6.355 -8.364 1.00 0.00 46 ARG A CA 5
ATOM 5945 C C . ARG A 1 46 ? -21.861 6.546 -8.689 1.00 0.00 46 ARG A C 5
ATOM 5946 O O . ARG A 1 46 ? -21.483 7.595 -9.217 1.00 0.00 46 ARG A O 5
ATOM 5967 N N . VAL A 1 47 ? -21.034 5.539 -8.380 1.00 0.00 47 VAL A N 5
ATOM 5968 C CA . VAL A 1 47 ? -19.601 5.559 -8.721 1.00 0.00 47 VAL A CA 5
ATOM 5969 C C . VAL A 1 47 ? -19.443 5.266 -10.223 1.00 0.00 47 VAL A C 5
ATOM 5970 O O . VAL A 1 47 ? -20.015 4.298 -10.723 1.00 0.00 47 VAL A O 5
ATOM 5983 N N . ILE A 1 48 ? -18.701 6.134 -10.941 1.00 0.00 48 ILE A N 5
ATOM 5984 C CA . ILE A 1 48 ? -18.544 6.067 -12.411 1.00 0.00 48 ILE A CA 5
ATOM 5985 C C . ILE A 1 48 ? -17.040 6.098 -12.775 1.00 0.00 48 ILE A C 5
ATOM 5986 O O . ILE A 1 48 ? -16.343 7.049 -12.444 1.00 0.00 48 ILE A O 5
ATOM 6002 N N . TYR A 1 49 ? -16.545 5.048 -13.437 1.00 0.00 49 TYR A N 5
ATOM 6003 C CA . TYR A 1 49 ? -15.151 4.983 -13.927 1.00 0.00 49 TYR A CA 5
ATOM 6004 C C . TYR A 1 49 ? -15.122 5.396 -15.405 1.00 0.00 49 TYR A C 5
ATOM 6005 O O . TYR A 1 49 ? -15.458 4.588 -16.279 1.00 0.00 49 TYR A O 5
ATOM 6023 N N . ASN A 1 50 ? -14.760 6.671 -15.657 1.00 0.00 50 ASN A N 5
ATOM 6024 C CA . ASN A 1 50 ? -14.475 7.202 -17.011 1.00 0.00 50 ASN A CA 5
ATOM 6025 C C . ASN A 1 50 ? -15.661 7.020 -17.992 1.00 0.00 50 ASN A C 5
ATOM 6026 O O . ASN A 1 50 ? -15.461 6.800 -19.190 1.00 0.00 50 ASN A O 5
ATOM 6037 N N . GLY A 1 51 ? -16.895 7.148 -17.467 1.00 0.00 51 GLY A N 5
ATOM 6038 C CA . GLY A 1 51 ? -18.119 7.024 -18.279 1.00 0.00 51 GLY A CA 5
ATOM 6039 C C . GLY A 1 51 ? -18.792 5.654 -18.180 1.00 0.00 51 GLY A C 5
ATOM 6040 O O . GLY A 1 51 ? -19.808 5.417 -18.838 1.00 0.00 51 GLY A O 5
ATOM 6044 N N . ARG A 1 52 ? -18.217 4.750 -17.370 1.00 0.00 52 ARG A N 5
ATOM 6045 C CA . ARG A 1 52 ? -18.787 3.411 -17.091 1.00 0.00 52 ARG A CA 5
ATOM 6046 C C . ARG A 1 52 ? -19.411 3.407 -15.692 1.00 0.00 52 ARG A C 5
ATOM 6047 O O . ARG A 1 52 ? -18.761 3.820 -14.732 1.00 0.00 52 ARG A O 5
ATOM 6068 N N . GLU A 1 53 ? -20.657 2.925 -15.578 1.00 0.00 53 GLU A N 5
ATOM 6069 C CA . GLU A 1 53 ? -21.383 2.894 -14.300 1.00 0.00 53 GLU A CA 5
ATOM 6070 C C . GLU A 1 53 ? -20.960 1.655 -13.485 1.00 0.00 53 GLU A C 5
ATOM 6071 O O . GLU A 1 53 ? -21.049 0.519 -13.970 1.00 0.00 53 GLU A O 5
ATOM 6083 N N . LEU A 1 54 ? -20.453 1.892 -12.262 1.00 0.00 54 LEU A N 5
ATOM 6084 C CA . LEU A 1 54 ? -19.919 0.828 -11.391 1.00 0.00 54 LEU A CA 5
ATOM 6085 C C . LEU A 1 54 ? -20.992 0.403 -10.394 1.00 0.00 54 LEU A C 5
ATOM 6086 O O . LEU A 1 54 ? -21.389 1.200 -9.524 1.00 0.00 54 LEU A O 5
ATOM 6102 N N . GLU A 1 55 ? -21.462 -0.842 -10.534 1.00 0.00 55 GLU A N 5
ATOM 6103 C CA . GLU A 1 55 ? -22.459 -1.419 -9.632 1.00 0.00 55 GLU A CA 5
ATOM 6104 C C . GLU A 1 55 ? -21.815 -1.720 -8.274 1.00 0.00 55 GLU A C 5
ATOM 6105 O O . GLU A 1 55 ? -20.753 -2.357 -8.246 1.00 0.00 55 GLU A O 5
ATOM 6117 N N . PRO A 1 56 ? -22.459 -1.288 -7.131 1.00 0.00 56 PRO A N 5
ATOM 6118 C CA . PRO A 1 56 ? -21.868 -1.399 -5.772 1.00 0.00 56 PRO A CA 5
ATOM 6119 C C . PRO A 1 56 ? -21.464 -2.847 -5.410 1.00 0.00 56 PRO A C 5
ATOM 6120 O O . PRO A 1 56 ? -20.377 -3.080 -4.866 1.00 0.00 56 PRO A O 5
ATOM 6131 N N . ARG A 1 57 ? -22.336 -3.801 -5.762 1.00 0.00 57 ARG A N 5
ATOM 6132 C CA . ARG A 1 57 ? -22.168 -5.236 -5.438 1.00 0.00 57 ARG A CA 5
ATOM 6133 C C . ARG A 1 57 ? -20.871 -5.843 -6.028 1.00 0.00 57 ARG A C 5
ATOM 6134 O O . ARG A 1 57 ? -20.266 -6.738 -5.429 1.00 0.00 57 ARG A O 5
ATOM 6155 N N . THR A 1 58 ? -20.453 -5.327 -7.192 1.00 0.00 58 THR A N 5
ATOM 6156 C CA . THR A 1 58 ? -19.350 -5.890 -7.991 1.00 0.00 58 THR A CA 5
ATOM 6157 C C . THR A 1 58 ? -17.980 -5.444 -7.435 1.00 0.00 58 THR A C 5
ATOM 6158 O O . THR A 1 58 ? -17.878 -4.372 -6.835 1.00 0.00 58 THR A O 5
ATOM 6169 N N . THR A 1 59 ? -16.939 -6.274 -7.637 1.00 0.00 59 THR A N 5
ATOM 6170 C CA . THR A 1 59 ? -15.574 -5.999 -7.148 1.00 0.00 59 THR A CA 5
ATOM 6171 C C . THR A 1 59 ? -14.819 -4.991 -8.043 1.00 0.00 59 THR A C 5
ATOM 6172 O O . THR A 1 59 ? -15.195 -4.746 -9.199 1.00 0.00 59 THR A O 5
ATOM 6183 N N . LEU A 1 60 ? -13.740 -4.429 -7.463 1.00 0.00 60 LEU A N 5
ATOM 6184 C CA . LEU A 1 60 ? -12.893 -3.387 -8.076 1.00 0.00 60 LEU A CA 5
ATOM 6185 C C . LEU A 1 60 ? -12.107 -3.926 -9.277 1.00 0.00 60 LEU A C 5
ATOM 6186 O O . LEU A 1 60 ? -12.000 -3.262 -10.319 1.00 0.00 60 LEU A O 5
ATOM 6202 N N . GLU A 1 61 ? -11.557 -5.130 -9.097 1.00 0.00 61 GLU A N 5
ATOM 6203 C CA . GLU A 1 61 ? -10.785 -5.850 -10.132 1.00 0.00 61 GLU A CA 5
ATOM 6204 C C . GLU A 1 61 ? -11.544 -5.944 -11.488 1.00 0.00 61 GLU A C 5
ATOM 6205 O O . GLU A 1 61 ? -10.919 -5.917 -12.557 1.00 0.00 61 GLU A O 5
ATOM 6217 N N . GLU A 1 62 ? -12.893 -6.010 -11.410 1.00 0.00 62 GLU A N 5
ATOM 6218 C CA . GLU A 1 62 ? -13.799 -6.104 -12.578 1.00 0.00 62 GLU A CA 5
ATOM 6219 C C . GLU A 1 62 ? -13.818 -4.806 -13.411 1.00 0.00 62 GLU A C 5
ATOM 6220 O O . GLU A 1 62 ? -13.909 -4.847 -14.645 1.00 0.00 62 GLU A O 5
ATOM 6232 N N . TYR A 1 63 ? -13.723 -3.657 -12.723 1.00 0.00 63 TYR A N 5
ATOM 6233 C CA . TYR A 1 63 ? -13.848 -2.316 -13.352 1.00 0.00 63 TYR A CA 5
ATOM 6234 C C . TYR A 1 63 ? -12.480 -1.665 -13.640 1.00 0.00 63 TYR A C 5
ATOM 6235 O O . TYR A 1 63 ? -12.426 -0.471 -13.977 1.00 0.00 63 TYR A O 5
ATOM 6253 N N . ASN A 1 64 ? -11.392 -2.464 -13.516 1.00 0.00 64 ASN A N 5
ATOM 6254 C CA . ASN A 1 64 ? -9.990 -2.011 -13.736 1.00 0.00 64 ASN A CA 5
ATOM 6255 C C . ASN A 1 64 ? -9.652 -0.850 -12.777 1.00 0.00 64 ASN A C 5
ATOM 6256 O O . ASN A 1 64 ? -9.013 0.145 -13.159 1.00 0.00 64 ASN A O 5
ATOM 6267 N N . ILE A 1 65 ? -10.098 -0.993 -11.522 1.00 0.00 65 ILE A N 5
ATOM 6268 C CA . ILE A 1 65 ? -9.795 -0.029 -10.466 1.00 0.00 65 ILE A CA 5
ATOM 6269 C C . ILE A 1 65 ? -8.345 -0.270 -9.999 1.00 0.00 65 ILE A C 5
ATOM 6270 O O . ILE A 1 65 ? -8.085 -1.086 -9.111 1.00 0.00 65 ILE A O 5
ATOM 6286 N N . THR A 1 66 ? -7.413 0.380 -10.706 1.00 0.00 66 THR A N 5
ATOM 6287 C CA . THR A 1 66 ? -5.959 0.260 -10.499 1.00 0.00 66 THR A CA 5
ATOM 6288 C C . THR A 1 66 ? -5.379 1.566 -9.889 1.00 0.00 66 THR A C 5
ATOM 6289 O O . THR A 1 66 ? -6.051 2.598 -9.929 1.00 0.00 66 THR A O 5
ATOM 6300 N N . PRO A 1 67 ? -4.126 1.557 -9.291 1.00 0.00 67 PRO A N 5
ATOM 6301 C CA . PRO A 1 67 ? -3.604 2.722 -8.524 1.00 0.00 67 PRO A CA 5
ATOM 6302 C C . PRO A 1 67 ? -3.449 3.992 -9.397 1.00 0.00 67 PRO A C 5
ATOM 6303 O O . PRO A 1 67 ? -2.771 3.975 -10.434 1.00 0.00 67 PRO A O 5
ATOM 6314 N N . GLY A 1 68 ? -4.139 5.069 -8.984 1.00 0.00 68 GLY A N 5
ATOM 6315 C CA . GLY A 1 68 ? -4.039 6.376 -9.624 1.00 0.00 68 GLY A CA 5
ATOM 6316 C C . GLY A 1 68 ? -5.184 6.685 -10.577 1.00 0.00 68 GLY A C 5
ATOM 6317 O O . GLY A 1 68 ? -5.146 7.718 -11.246 1.00 0.00 68 GLY A O 5
ATOM 6321 N N . VAL A 1 69 ? -6.199 5.796 -10.662 1.00 0.00 69 VAL A N 5
ATOM 6322 C CA . VAL A 1 69 ? -7.388 6.041 -11.509 1.00 0.00 69 VAL A CA 5
ATOM 6323 C C . VAL A 1 69 ? -8.367 6.999 -10.805 1.00 0.00 69 VAL A C 5
ATOM 6324 O O . VAL A 1 69 ? -8.481 6.988 -9.572 1.00 0.00 69 VAL A O 5
ATOM 6337 N N . THR A 1 70 ? -9.043 7.840 -11.599 1.00 0.00 70 THR A N 5
ATOM 6338 C CA . THR A 1 70 ? -10.053 8.782 -11.106 1.00 0.00 70 THR A CA 5
ATOM 6339 C C . THR A 1 70 ? -11.464 8.234 -11.394 1.00 0.00 70 THR A C 5
ATOM 6340 O O . THR A 1 70 ? -11.866 8.081 -12.557 1.00 0.00 70 THR A O 5
ATOM 6351 N N . LEU A 1 71 ? -12.169 7.892 -10.313 1.00 0.00 71 LEU A N 5
ATOM 6352 C CA . LEU A 1 71 ? -13.607 7.580 -10.323 1.00 0.00 71 LEU A CA 5
ATOM 6353 C C . LEU A 1 71 ? -14.401 8.891 -10.300 1.00 0.00 71 LEU A C 5
ATOM 6354 O O . LEU A 1 71 ? -13.828 9.973 -10.160 1.00 0.00 71 LEU A O 5
ATOM 6370 N N . GLU A 1 72 ? -15.715 8.783 -10.449 1.00 0.00 72 GLU A N 5
ATOM 6371 C CA . GLU A 1 72 ? -16.631 9.928 -10.519 1.00 0.00 72 GLU A CA 5
ATOM 6372 C C . GLU A 1 72 ? -17.869 9.609 -9.676 1.00 0.00 72 GLU A C 5
ATOM 6373 O O . GLU A 1 72 ? -18.080 8.455 -9.284 1.00 0.00 72 GLU A O 5
ATOM 6385 N N . LEU A 1 73 ? -18.674 10.636 -9.374 1.00 0.00 73 LEU A N 5
ATOM 6386 C CA . LEU A 1 73 ? -19.990 10.472 -8.727 1.00 0.00 73 LEU A CA 5
ATOM 6387 C C . LEU A 1 73 ? -21.061 11.188 -9.555 1.00 0.00 73 LEU A C 5
ATOM 6388 O O . LEU A 1 73 ? -20.917 12.370 -9.874 1.00 0.00 73 LEU A O 5
ATOM 6404 N N . LYS A 1 74 ? -22.092 10.431 -9.959 1.00 0.00 74 LYS A N 5
ATOM 6405 C CA . LYS A 1 74 ? -23.292 10.944 -10.652 1.00 0.00 74 LYS A CA 5
ATOM 6406 C C . LYS A 1 74 ? -24.484 10.851 -9.698 1.00 0.00 74 LYS A C 5
ATOM 6407 O O . LYS A 1 74 ? -24.551 9.930 -8.882 1.00 0.00 74 LYS A O 5
ATOM 6426 N N . THR A 1 75 ? -25.423 11.795 -9.818 1.00 0.00 75 THR A N 5
ATOM 6427 C CA . THR A 1 75 ? -26.613 11.848 -8.963 1.00 0.00 75 THR A CA 5
ATOM 6428 C C . THR A 1 75 ? -27.572 10.670 -9.264 1.00 0.00 75 THR A C 5
ATOM 6429 O O . THR A 1 75 ? -28.116 10.555 -10.372 1.00 0.00 75 THR A O 5
ATOM 6440 N N . ARG A 1 76 ? -27.722 9.783 -8.265 1.00 0.00 76 ARG A N 5
ATOM 6441 C CA . ARG A 1 76 ? -28.646 8.642 -8.297 1.00 0.00 76 ARG A CA 5
ATOM 6442 C C . ARG A 1 76 ? -30.077 9.188 -8.117 1.00 0.00 76 ARG A C 5
ATOM 6443 O O . ARG A 1 76 ? -30.566 9.357 -6.991 1.00 0.00 76 ARG A O 5
ATOM 6464 N N . SER A 1 77 ? -30.694 9.518 -9.255 1.00 0.00 77 SER A N 5
ATOM 6465 C CA . SER A 1 77 ? -32.051 10.067 -9.335 1.00 0.00 77 SER A CA 5
ATOM 6466 C C . SER A 1 77 ? -32.533 9.940 -10.784 1.00 0.00 77 SER A C 5
ATOM 6467 O O . SER A 1 77 ? -33.569 9.324 -11.058 1.00 0.00 77 SER A O 5
ATOM 6475 N N . SER A 1 78 ? -31.719 10.471 -11.711 1.00 0.00 78 SER A N 5
ATOM 6476 C CA . SER A 1 78 ? -31.994 10.437 -13.156 1.00 0.00 78 SER A CA 5
ATOM 6477 C C . SER A 1 78 ? -30.665 10.295 -13.939 1.00 0.00 78 SER A C 5
ATOM 6478 O O . SER A 1 78 ? -29.584 10.177 -13.338 1.00 0.00 78 SER A O 5
ATOM 6486 N N . GLY A 1 79 ? -30.769 10.290 -15.276 1.00 0.00 79 GLY A N 5
ATOM 6487 C CA . GLY A 1 79 ? -29.614 10.234 -16.172 1.00 0.00 79 GLY A CA 5
ATOM 6488 C C . GLY A 1 79 ? -29.991 10.795 -17.534 1.00 0.00 79 GLY A C 5
ATOM 6489 O O . GLY A 1 79 ? -30.271 11.996 -17.650 1.00 0.00 79 GLY A O 5
ATOM 6493 N N . HIS A 1 80 ? -30.033 9.924 -18.554 1.00 0.00 80 HIS A N 5
ATOM 6494 C CA . HIS A 1 80 ? -30.515 10.276 -19.897 1.00 0.00 80 HIS A CA 5
ATOM 6495 C C . HIS A 1 80 ? -30.962 8.994 -20.616 1.00 0.00 80 HIS A C 5
ATOM 6496 O O . HIS A 1 80 ? -30.193 8.379 -21.367 1.00 0.00 80 HIS A O 5
ATOM 6511 N N . GLY A 1 81 ? -32.180 8.550 -20.282 1.00 0.00 81 GLY A N 5
ATOM 6512 C CA . GLY A 1 81 ? -32.838 7.450 -20.987 1.00 0.00 81 GLY A CA 5
ATOM 6513 C C . GLY A 1 81 ? -33.588 7.949 -22.203 1.00 0.00 81 GLY A C 5
ATOM 6514 O O . GLY A 1 81 ? -33.450 7.404 -23.300 1.00 0.00 81 GLY A O 5
ATOM 6518 N N . THR A 1 82 ? -34.412 8.984 -21.985 1.00 0.00 82 THR A N 5
ATOM 6519 C CA . THR A 1 82 ? -35.128 9.703 -23.046 1.00 0.00 82 THR A CA 5
ATOM 6520 C C . THR A 1 82 ? -34.595 11.157 -23.094 1.00 0.00 82 THR A C 5
ATOM 6531 N N . GLY A 1 1 ? 2.275 -6.522 2.026 1.00 0.00 1 GLY A N 6
ATOM 6532 C CA . GLY A 1 1 ? 1.208 -5.878 2.831 1.00 0.00 1 GLY A CA 6
ATOM 6533 C C . GLY A 1 1 ? -0.191 -6.355 2.427 1.00 0.00 1 GLY A C 6
ATOM 6534 O O . GLY A 1 1 ? -0.353 -7.537 2.112 1.00 0.00 1 GLY A O 6
ATOM 6537 N N . PRO A 1 2 ? -1.233 -5.457 2.431 1.00 0.00 2 PRO A N 6
ATOM 6538 C CA . PRO A 1 2 ? -2.628 -5.828 2.060 1.00 0.00 2 PRO A CA 6
ATOM 6539 C C . PRO A 1 2 ? -2.834 -6.037 0.545 1.00 0.00 2 PRO A C 6
ATOM 6540 O O . PRO A 1 2 ? -3.788 -6.711 0.139 1.00 0.00 2 PRO A O 6
ATOM 6551 N N . GLY A 1 3 ? -1.929 -5.470 -0.271 1.00 0.00 3 GLY A N 6
ATOM 6552 C CA . GLY A 1 3 ? -2.066 -5.501 -1.729 1.00 0.00 3 GLY A CA 6
ATOM 6553 C C . GLY A 1 3 ? -3.071 -4.476 -2.237 1.00 0.00 3 GLY A C 6
ATOM 6554 O O . GLY A 1 3 ? -3.712 -4.685 -3.273 1.00 0.00 3 GLY A O 6
ATOM 6558 N N . SER A 1 4 ? -3.199 -3.366 -1.494 1.00 0.00 4 SER A N 6
ATOM 6559 C CA . SER A 1 4 ? -4.123 -2.277 -1.807 1.00 0.00 4 SER A CA 6
ATOM 6560 C C . SER A 1 4 ? -3.515 -1.307 -2.827 1.00 0.00 4 SER A C 6
ATOM 6561 O O . SER A 1 4 ? -2.313 -1.016 -2.791 1.00 0.00 4 SER A O 6
ATOM 6569 N N . LEU A 1 5 ? -4.367 -0.815 -3.722 1.00 0.00 5 LEU A N 6
ATOM 6570 C CA . LEU A 1 5 ? -4.048 0.231 -4.700 1.00 0.00 5 LEU A CA 6
ATOM 6571 C C . LEU A 1 5 ? -4.749 1.553 -4.307 1.00 0.00 5 LEU A C 6
ATOM 6572 O O . LEU A 1 5 ? -5.887 1.550 -3.819 1.00 0.00 5 LEU A O 6
ATOM 6588 N N . GLU A 1 6 ? -4.046 2.674 -4.499 1.00 0.00 6 GLU A N 6
ATOM 6589 C CA . GLU A 1 6 ? -4.522 4.000 -4.086 1.00 0.00 6 GLU A CA 6
ATOM 6590 C C . GLU A 1 6 ? -5.205 4.691 -5.268 1.00 0.00 6 GLU A C 6
ATOM 6591 O O . GLU A 1 6 ? -4.557 5.002 -6.267 1.00 0.00 6 GLU A O 6
ATOM 6603 N N . ILE A 1 7 ? -6.512 4.913 -5.159 1.00 0.00 7 ILE A N 6
ATOM 6604 C CA . ILE A 1 7 ? -7.308 5.583 -6.204 1.00 0.00 7 ILE A CA 6
ATOM 6605 C C . ILE A 1 7 ? -7.866 6.918 -5.683 1.00 0.00 7 ILE A C 6
ATOM 6606 O O . ILE A 1 7 ? -7.632 7.301 -4.529 1.00 0.00 7 ILE A O 6
ATOM 6622 N N . LYS A 1 8 ? -8.612 7.615 -6.554 1.00 0.00 8 LYS A N 6
ATOM 6623 C CA . LYS A 1 8 ? -9.230 8.918 -6.264 1.00 0.00 8 LYS A CA 6
ATOM 6624 C C . LYS A 1 8 ? -10.706 8.895 -6.683 1.00 0.00 8 LYS A C 6
ATOM 6625 O O . LYS A 1 8 ? -11.060 8.196 -7.631 1.00 0.00 8 LYS A O 6
ATOM 6644 N N . ILE A 1 9 ? -11.581 9.604 -5.927 1.00 0.00 9 ILE A N 6
ATOM 6645 C CA . ILE A 1 9 ? -13.029 9.703 -6.243 1.00 0.00 9 ILE A CA 6
ATOM 6646 C C . ILE A 1 9 ? -13.459 11.190 -6.308 1.00 0.00 9 ILE A C 6
ATOM 6647 O O . ILE A 1 9 ? -13.599 11.861 -5.278 1.00 0.00 9 ILE A O 6
ATOM 6663 N N . ARG A 1 10 ? -13.614 11.687 -7.534 1.00 0.00 10 ARG A N 6
ATOM 6664 C CA . ARG A 1 10 ? -14.239 12.982 -7.840 1.00 0.00 10 ARG A CA 6
ATOM 6665 C C . ARG A 1 10 ? -15.759 12.927 -7.528 1.00 0.00 10 ARG A C 6
ATOM 6666 O O . ARG A 1 10 ? -16.488 12.128 -8.115 1.00 0.00 10 ARG A O 6
ATOM 6687 N N . THR A 1 11 ? -16.207 13.755 -6.582 1.00 0.00 11 THR A N 6
ATOM 6688 C CA . THR A 1 11 ? -17.619 13.847 -6.169 1.00 0.00 11 THR A CA 6
ATOM 6689 C C . THR A 1 11 ? -18.462 14.756 -7.101 1.00 0.00 11 THR A C 6
ATOM 6690 O O . THR A 1 11 ? -17.919 15.469 -7.958 1.00 0.00 11 THR A O 6
ATOM 6701 N N . THR A 1 12 ? -19.798 14.733 -6.887 1.00 0.00 12 THR A N 6
ATOM 6702 C CA . THR A 1 12 ? -20.739 15.723 -7.463 1.00 0.00 12 THR A CA 6
ATOM 6703 C C . THR A 1 12 ? -20.511 17.128 -6.855 1.00 0.00 12 THR A C 6
ATOM 6704 O O . THR A 1 12 ? -20.905 18.142 -7.444 1.00 0.00 12 THR A O 6
ATOM 6715 N N . GLU A 1 13 ? -19.869 17.163 -5.667 1.00 0.00 13 GLU A N 6
ATOM 6716 C CA . GLU A 1 13 ? -19.527 18.413 -4.957 1.00 0.00 13 GLU A CA 6
ATOM 6717 C C . GLU A 1 13 ? -18.434 19.196 -5.725 1.00 0.00 13 GLU A C 6
ATOM 6718 O O . GLU A 1 13 ? -18.229 20.390 -5.489 1.00 0.00 13 GLU A O 6
ATOM 6730 N N . GLY A 1 14 ? -17.733 18.494 -6.642 1.00 0.00 14 GLY A N 6
ATOM 6731 C CA . GLY A 1 14 ? -16.718 19.108 -7.508 1.00 0.00 14 GLY A CA 6
ATOM 6732 C C . GLY A 1 14 ? -15.315 19.048 -6.917 1.00 0.00 14 GLY A C 6
ATOM 6733 O O . GLY A 1 14 ? -14.417 19.779 -7.347 1.00 0.00 14 GLY A O 6
ATOM 6737 N N . ARG A 1 15 ? -15.139 18.175 -5.919 1.00 0.00 15 ARG A N 6
ATOM 6738 C CA . ARG A 1 15 ? -13.847 17.943 -5.239 1.00 0.00 15 ARG A CA 6
ATOM 6739 C C . ARG A 1 15 ? -13.384 16.505 -5.511 1.00 0.00 15 ARG A C 6
ATOM 6740 O O . ARG A 1 15 ? -14.213 15.635 -5.780 1.00 0.00 15 ARG A O 6
ATOM 6761 N N . THR A 1 16 ? -12.071 16.257 -5.443 1.00 0.00 16 THR A N 6
ATOM 6762 C CA . THR A 1 16 ? -11.502 14.916 -5.649 1.00 0.00 16 THR A CA 6
ATOM 6763 C C . THR A 1 16 ? -10.925 14.384 -4.325 1.00 0.00 16 THR A C 6
ATOM 6764 O O . THR A 1 16 ? -10.212 15.096 -3.617 1.00 0.00 16 THR A O 6
ATOM 6775 N N . LEU A 1 17 ? -11.272 13.133 -4.000 1.00 0.00 17 LEU A N 6
ATOM 6776 C CA . LEU A 1 17 ? -10.849 12.437 -2.769 1.00 0.00 17 LEU A CA 6
ATOM 6777 C C . LEU A 1 17 ? -9.701 11.490 -3.105 1.00 0.00 17 LEU A C 6
ATOM 6778 O O . LEU A 1 17 ? -9.453 11.244 -4.272 1.00 0.00 17 LEU A O 6
ATOM 6794 N N . THR A 1 18 ? -8.989 10.983 -2.094 1.00 0.00 18 THR A N 6
ATOM 6795 C CA . THR A 1 18 ? -7.949 9.956 -2.286 1.00 0.00 18 THR A CA 6
ATOM 6796 C C . THR A 1 18 ? -8.121 8.864 -1.219 1.00 0.00 18 THR A C 6
ATOM 6797 O O . THR A 1 18 ? -8.042 9.157 -0.014 1.00 0.00 18 THR A O 6
ATOM 6808 N N . VAL A 1 19 ? -8.379 7.615 -1.660 1.00 0.00 19 VAL A N 6
ATOM 6809 C CA . VAL A 1 19 ? -8.589 6.460 -0.761 1.00 0.00 19 VAL A CA 6
ATOM 6810 C C . VAL A 1 19 ? -7.651 5.302 -1.167 1.00 0.00 19 VAL A C 6
ATOM 6811 O O . VAL A 1 19 ? -7.355 5.120 -2.355 1.00 0.00 19 VAL A O 6
ATOM 6824 N N . ASP A 1 20 ? -7.172 4.535 -0.174 1.00 0.00 20 ASP A N 6
ATOM 6825 C CA . ASP A 1 20 ? -6.316 3.355 -0.399 1.00 0.00 20 ASP A CA 6
ATOM 6826 C C . ASP A 1 20 ? -7.148 2.080 -0.135 1.00 0.00 20 ASP A C 6
ATOM 6827 O O . ASP A 1 20 ? -7.563 1.806 0.998 1.00 0.00 20 ASP A O 6
ATOM 6836 N N . VAL A 1 21 ? -7.439 1.329 -1.207 1.00 0.00 21 VAL A N 6
ATOM 6837 C CA . VAL A 1 21 ? -8.363 0.168 -1.184 1.00 0.00 21 VAL A CA 6
ATOM 6838 C C . VAL A 1 21 ? -7.793 -1.001 -1.997 1.00 0.00 21 VAL A C 6
ATOM 6839 O O . VAL A 1 21 ? -7.060 -0.791 -2.955 1.00 0.00 21 VAL A O 6
ATOM 6852 N N . LYS A 1 22 ? -8.144 -2.230 -1.601 1.00 0.00 22 LYS A N 6
ATOM 6853 C CA . LYS A 1 22 ? -7.741 -3.450 -2.315 1.00 0.00 22 LYS A CA 6
ATOM 6854 C C . LYS A 1 22 ? -8.582 -3.611 -3.600 1.00 0.00 22 LYS A C 6
ATOM 6855 O O . LYS A 1 22 ? -9.753 -3.231 -3.604 1.00 0.00 22 LYS A O 6
ATOM 6874 N N . PRO A 1 23 ? -8.010 -4.194 -4.702 1.00 0.00 23 PRO A N 6
ATOM 6875 C CA . PRO A 1 23 ? -8.795 -4.550 -5.918 1.00 0.00 23 PRO A CA 6
ATOM 6876 C C . PRO A 1 23 ? -9.842 -5.648 -5.606 1.00 0.00 23 PRO A C 6
ATOM 6877 O O . PRO A 1 23 ? -10.843 -5.801 -6.308 1.00 0.00 23 PRO A O 6
ATOM 6888 N N . ASP A 1 24 ? -9.586 -6.372 -4.505 1.00 0.00 24 ASP A N 6
ATOM 6889 C CA . ASP A 1 24 ? -10.456 -7.428 -3.968 1.00 0.00 24 ASP A CA 6
ATOM 6890 C C . ASP A 1 24 ? -11.806 -6.873 -3.471 1.00 0.00 24 ASP A C 6
ATOM 6891 O O . ASP A 1 24 ? -12.806 -7.595 -3.455 1.00 0.00 24 ASP A O 6
ATOM 6900 N N . ARG A 1 25 ? -11.808 -5.582 -3.075 1.00 0.00 25 ARG A N 6
ATOM 6901 C CA . ARG A 1 25 ? -12.969 -4.904 -2.461 1.00 0.00 25 ARG A CA 6
ATOM 6902 C C . ARG A 1 25 ? -14.147 -4.772 -3.441 1.00 0.00 25 ARG A C 6
ATOM 6903 O O . ARG A 1 25 ? -13.964 -4.877 -4.651 1.00 0.00 25 ARG A O 6
ATOM 6924 N N . THR A 1 26 ? -15.355 -4.562 -2.895 1.00 0.00 26 THR A N 6
ATOM 6925 C CA . THR A 1 26 ? -16.566 -4.272 -3.684 1.00 0.00 26 THR A CA 6
ATOM 6926 C C . THR A 1 26 ? -16.679 -2.759 -3.907 1.00 0.00 26 THR A C 6
ATOM 6927 O O . THR A 1 26 ? -16.027 -1.967 -3.214 1.00 0.00 26 THR A O 6
ATOM 6938 N N . ILE A 1 27 ? -17.492 -2.358 -4.889 1.00 0.00 27 ILE A N 6
ATOM 6939 C CA . ILE A 1 27 ? -17.756 -0.936 -5.172 1.00 0.00 27 ILE A CA 6
ATOM 6940 C C . ILE A 1 27 ? -18.515 -0.299 -3.977 1.00 0.00 27 ILE A C 6
ATOM 6941 O O . ILE A 1 27 ? -18.385 0.898 -3.728 1.00 0.00 27 ILE A O 6
ATOM 6957 N N . GLU A 1 28 ? -19.260 -1.148 -3.222 1.00 0.00 28 GLU A N 6
ATOM 6958 C CA . GLU A 1 28 ? -19.896 -0.773 -1.931 1.00 0.00 28 GLU A CA 6
ATOM 6959 C C . GLU A 1 28 ? -18.878 -0.147 -0.964 1.00 0.00 28 GLU A C 6
ATOM 6960 O O . GLU A 1 28 ? -19.170 0.866 -0.324 1.00 0.00 28 GLU A O 6
ATOM 6972 N N . GLU A 1 29 ? -17.685 -0.785 -0.883 1.00 0.00 29 GLU A N 6
ATOM 6973 C CA . GLU A 1 29 ? -16.556 -0.313 -0.059 1.00 0.00 29 GLU A CA 6
ATOM 6974 C C . GLU A 1 29 ? -16.201 1.122 -0.430 1.00 0.00 29 GLU A C 6
ATOM 6975 O O . GLU A 1 29 ? -16.047 1.952 0.443 1.00 0.00 29 GLU A O 6
ATOM 6987 N N . LEU A 1 30 ? -16.124 1.396 -1.748 1.00 0.00 30 LEU A N 6
ATOM 6988 C CA . LEU A 1 30 ? -15.777 2.727 -2.279 1.00 0.00 30 LEU A CA 6
ATOM 6989 C C . LEU A 1 30 ? -16.814 3.773 -1.867 1.00 0.00 30 LEU A C 6
ATOM 6990 O O . LEU A 1 30 ? -16.448 4.883 -1.499 1.00 0.00 30 LEU A O 6
ATOM 7006 N N . MET A 1 31 ? -18.101 3.385 -1.938 1.00 0.00 31 MET A N 6
ATOM 7007 C CA . MET A 1 31 ? -19.244 4.236 -1.550 1.00 0.00 31 MET A CA 6
ATOM 7008 C C . MET A 1 31 ? -19.146 4.635 -0.059 1.00 0.00 31 MET A C 6
ATOM 7009 O O . MET A 1 31 ? -19.505 5.753 0.328 1.00 0.00 31 MET A O 6
ATOM 7023 N N . GLU A 1 32 ? -18.616 3.710 0.750 1.00 0.00 32 GLU A N 6
ATOM 7024 C CA . GLU A 1 32 ? -18.349 3.935 2.179 1.00 0.00 32 GLU A CA 6
ATOM 7025 C C . GLU A 1 32 ? -17.149 4.880 2.378 1.00 0.00 32 GLU A C 6
ATOM 7026 O O . GLU A 1 32 ? -17.194 5.773 3.229 1.00 0.00 32 GLU A O 6
ATOM 7038 N N . LYS A 1 33 ? -16.079 4.660 1.582 1.00 0.00 33 LYS A N 6
ATOM 7039 C CA . LYS A 1 33 ? -14.830 5.445 1.687 1.00 0.00 33 LYS A CA 6
ATOM 7040 C C . LYS A 1 33 ? -15.098 6.928 1.361 1.00 0.00 33 LYS A C 6
ATOM 7041 O O . LYS A 1 33 ? -14.701 7.809 2.110 1.00 0.00 33 LYS A O 6
ATOM 7060 N N . LEU A 1 34 ? -15.798 7.182 0.241 1.00 0.00 34 LEU A N 6
ATOM 7061 C CA . LEU A 1 34 ? -16.124 8.551 -0.199 1.00 0.00 34 LEU A CA 6
ATOM 7062 C C . LEU A 1 34 ? -17.082 9.226 0.796 1.00 0.00 34 LEU A C 6
ATOM 7063 O O . LEU A 1 34 ? -16.970 10.425 1.037 1.00 0.00 34 LEU A O 6
ATOM 7079 N N . LYS A 1 35 ? -17.991 8.432 1.397 1.00 0.00 35 LYS A N 6
ATOM 7080 C CA . LYS A 1 35 ? -18.918 8.914 2.443 1.00 0.00 35 LYS A CA 6
ATOM 7081 C C . LYS A 1 35 ? -18.154 9.499 3.655 1.00 0.00 35 LYS A C 6
ATOM 7082 O O . LYS A 1 35 ? -18.445 10.608 4.091 1.00 0.00 35 LYS A O 6
ATOM 7101 N N . GLU A 1 36 ? -17.178 8.752 4.186 1.00 0.00 36 GLU A N 6
ATOM 7102 C CA . GLU A 1 36 ? -16.412 9.179 5.379 1.00 0.00 36 GLU A CA 6
ATOM 7103 C C . GLU A 1 36 ? -15.413 10.313 5.043 1.00 0.00 36 GLU A C 6
ATOM 7104 O O . GLU A 1 36 ? -14.972 11.037 5.940 1.00 0.00 36 GLU A O 6
ATOM 7116 N N . GLN A 1 37 ? -15.064 10.455 3.747 1.00 0.00 37 GLN A N 6
ATOM 7117 C CA . GLN A 1 37 ? -14.168 11.526 3.264 1.00 0.00 37 GLN A CA 6
ATOM 7118 C C . GLN A 1 37 ? -14.919 12.874 3.146 1.00 0.00 37 GLN A C 6
ATOM 7119 O O . GLN A 1 37 ? -14.686 13.793 3.939 1.00 0.00 37 GLN A O 6
ATOM 7133 N N . THR A 1 38 ? -15.853 12.967 2.183 1.00 0.00 38 THR A N 6
ATOM 7134 C CA . THR A 1 38 ? -16.523 14.241 1.831 1.00 0.00 38 THR A CA 6
ATOM 7135 C C . THR A 1 38 ? -17.816 14.458 2.641 1.00 0.00 38 THR A C 6
ATOM 7136 O O . THR A 1 38 ? -18.255 15.604 2.799 1.00 0.00 38 THR A O 6
ATOM 7147 N N . GLY A 1 39 ? -18.439 13.365 3.120 1.00 0.00 39 GLY A N 6
ATOM 7148 C CA . GLY A 1 39 ? -19.628 13.456 3.981 1.00 0.00 39 GLY A CA 6
ATOM 7149 C C . GLY A 1 39 ? -20.955 13.268 3.262 1.00 0.00 39 GLY A C 6
ATOM 7150 O O . GLY A 1 39 ? -21.991 13.110 3.925 1.00 0.00 39 GLY A O 6
ATOM 7154 N N . VAL A 1 40 ? -20.943 13.286 1.916 1.00 0.00 40 VAL A N 6
ATOM 7155 C CA . VAL A 1 40 ? -22.174 13.137 1.106 1.00 0.00 40 VAL A CA 6
ATOM 7156 C C . VAL A 1 40 ? -22.670 11.657 1.152 1.00 0.00 40 VAL A C 6
ATOM 7157 O O . VAL A 1 40 ? -21.854 10.735 1.006 1.00 0.00 40 VAL A O 6
ATOM 7170 N N . PRO A 1 41 ? -24.003 11.404 1.430 1.00 0.00 41 PRO A N 6
ATOM 7171 C CA . PRO A 1 41 ? -24.555 10.027 1.540 1.00 0.00 41 PRO A CA 6
ATOM 7172 C C . PRO A 1 41 ? -24.512 9.265 0.184 1.00 0.00 41 PRO A C 6
ATOM 7173 O O . PRO A 1 41 ? -25.067 9.756 -0.806 1.00 0.00 41 PRO A O 6
ATOM 7184 N N . PRO A 1 42 ? -23.862 8.044 0.131 1.00 0.00 42 PRO A N 6
ATOM 7185 C CA . PRO A 1 42 ? -23.610 7.293 -1.138 1.00 0.00 42 PRO A CA 6
ATOM 7186 C C . PRO A 1 42 ? -24.902 6.864 -1.864 1.00 0.00 42 PRO A C 6
ATOM 7187 O O . PRO A 1 42 ? -24.869 6.550 -3.055 1.00 0.00 42 PRO A O 6
ATOM 7198 N N . GLU A 1 43 ? -26.021 6.854 -1.122 1.00 0.00 43 GLU A N 6
ATOM 7199 C CA . GLU A 1 43 ? -27.365 6.544 -1.652 1.00 0.00 43 GLU A CA 6
ATOM 7200 C C . GLU A 1 43 ? -27.785 7.528 -2.771 1.00 0.00 43 GLU A C 6
ATOM 7201 O O . GLU A 1 43 ? -28.588 7.184 -3.646 1.00 0.00 43 GLU A O 6
ATOM 7213 N N . GLN A 1 44 ? -27.233 8.754 -2.709 1.00 0.00 44 GLN A N 6
ATOM 7214 C CA . GLN A 1 44 ? -27.497 9.826 -3.690 1.00 0.00 44 GLN A CA 6
ATOM 7215 C C . GLN A 1 44 ? -26.433 9.859 -4.802 1.00 0.00 44 GLN A C 6
ATOM 7216 O O . GLN A 1 44 ? -26.440 10.783 -5.620 1.00 0.00 44 GLN A O 6
ATOM 7230 N N . LEU A 1 45 ? -25.517 8.869 -4.824 1.00 0.00 45 LEU A N 6
ATOM 7231 C CA . LEU A 1 45 ? -24.375 8.835 -5.773 1.00 0.00 45 LEU A CA 6
ATOM 7232 C C . LEU A 1 45 ? -24.276 7.498 -6.521 1.00 0.00 45 LEU A C 6
ATOM 7233 O O . LEU A 1 45 ? -24.831 6.479 -6.099 1.00 0.00 45 LEU A O 6
ATOM 7249 N N . ARG A 1 46 ? -23.543 7.545 -7.649 1.00 0.00 46 ARG A N 6
ATOM 7250 C CA . ARG A 1 46 ? -23.203 6.389 -8.492 1.00 0.00 46 ARG A CA 6
ATOM 7251 C C . ARG A 1 46 ? -21.692 6.452 -8.742 1.00 0.00 46 ARG A C 6
ATOM 7252 O O . ARG A 1 46 ? -21.198 7.485 -9.214 1.00 0.00 46 ARG A O 6
ATOM 7273 N N . VAL A 1 47 ? -20.967 5.376 -8.426 1.00 0.00 47 VAL A N 6
ATOM 7274 C CA . VAL A 1 47 ? -19.525 5.290 -8.694 1.00 0.00 47 VAL A CA 6
ATOM 7275 C C . VAL A 1 47 ? -19.312 5.001 -10.193 1.00 0.00 47 VAL A C 6
ATOM 7276 O O . VAL A 1 47 ? -19.919 4.082 -10.736 1.00 0.00 47 VAL A O 6
ATOM 7289 N N . ILE A 1 48 ? -18.478 5.827 -10.856 1.00 0.00 48 ILE A N 6
ATOM 7290 C CA . ILE A 1 48 ? -18.261 5.788 -12.322 1.00 0.00 48 ILE A CA 6
ATOM 7291 C C . ILE A 1 48 ? -16.750 5.655 -12.622 1.00 0.00 48 ILE A C 6
ATOM 7292 O O . ILE A 1 48 ? -15.946 6.417 -12.087 1.00 0.00 48 ILE A O 6
ATOM 7308 N N . TYR A 1 49 ? -16.372 4.692 -13.479 1.00 0.00 49 TYR A N 6
ATOM 7309 C CA . TYR A 1 49 ? -14.979 4.517 -13.942 1.00 0.00 49 TYR A CA 6
ATOM 7310 C C . TYR A 1 49 ? -14.901 4.714 -15.457 1.00 0.00 49 TYR A C 6
ATOM 7311 O O . TYR A 1 49 ? -15.417 3.898 -16.222 1.00 0.00 49 TYR A O 6
ATOM 7329 N N . ASN A 1 50 ? -14.291 5.834 -15.854 1.00 0.00 50 ASN A N 6
ATOM 7330 C CA . ASN A 1 50 ? -13.904 6.144 -17.242 1.00 0.00 50 ASN A CA 6
ATOM 7331 C C . ASN A 1 50 ? -15.158 6.365 -18.135 1.00 0.00 50 ASN A C 6
ATOM 7332 O O . ASN A 1 50 ? -15.102 6.243 -19.362 1.00 0.00 50 ASN A O 6
ATOM 7343 N N . GLY A 1 51 ? -16.275 6.751 -17.485 1.00 0.00 51 GLY A N 6
ATOM 7344 C CA . GLY A 1 51 ? -17.565 6.951 -18.165 1.00 0.00 51 GLY A CA 6
ATOM 7345 C C . GLY A 1 51 ? -18.481 5.732 -18.098 1.00 0.00 51 GLY A C 6
ATOM 7346 O O . GLY A 1 51 ? -19.565 5.744 -18.677 1.00 0.00 51 GLY A O 6
ATOM 7350 N N . ARG A 1 52 ? -18.033 4.675 -17.396 1.00 0.00 52 ARG A N 6
ATOM 7351 C CA . ARG A 1 52 ? -18.804 3.426 -17.189 1.00 0.00 52 ARG A CA 6
ATOM 7352 C C . ARG A 1 52 ? -19.413 3.410 -15.778 1.00 0.00 52 ARG A C 6
ATOM 7353 O O . ARG A 1 52 ? -18.745 3.789 -14.819 1.00 0.00 52 ARG A O 6
ATOM 7374 N N . GLU A 1 53 ? -20.676 2.949 -15.656 1.00 0.00 53 GLU A N 6
ATOM 7375 C CA . GLU A 1 53 ? -21.372 2.874 -14.359 1.00 0.00 53 GLU A CA 6
ATOM 7376 C C . GLU A 1 53 ? -20.961 1.592 -13.623 1.00 0.00 53 GLU A C 6
ATOM 7377 O O . GLU A 1 53 ? -21.003 0.497 -14.199 1.00 0.00 53 GLU A O 6
ATOM 7389 N N . LEU A 1 54 ? -20.538 1.737 -12.360 1.00 0.00 54 LEU A N 6
ATOM 7390 C CA . LEU A 1 54 ? -20.044 0.618 -11.548 1.00 0.00 54 LEU A CA 6
ATOM 7391 C C . LEU A 1 54 ? -21.130 0.166 -10.566 1.00 0.00 54 LEU A C 6
ATOM 7392 O O . LEU A 1 54 ? -21.624 0.971 -9.762 1.00 0.00 54 LEU A O 6
ATOM 7408 N N . GLU A 1 55 ? -21.491 -1.118 -10.656 1.00 0.00 55 GLU A N 6
ATOM 7409 C CA . GLU A 1 55 ? -22.467 -1.746 -9.770 1.00 0.00 55 GLU A CA 6
ATOM 7410 C C . GLU A 1 55 ? -21.828 -2.001 -8.387 1.00 0.00 55 GLU A C 6
ATOM 7411 O O . GLU A 1 55 ? -20.755 -2.607 -8.327 1.00 0.00 55 GLU A O 6
ATOM 7423 N N . PRO A 1 56 ? -22.478 -1.522 -7.268 1.00 0.00 56 PRO A N 6
ATOM 7424 C CA . PRO A 1 56 ? -22.000 -1.710 -5.869 1.00 0.00 56 PRO A CA 6
ATOM 7425 C C . PRO A 1 56 ? -21.646 -3.180 -5.555 1.00 0.00 56 PRO A C 6
ATOM 7426 O O . PRO A 1 56 ? -20.562 -3.480 -5.037 1.00 0.00 56 PRO A O 6
ATOM 7437 N N . ARG A 1 57 ? -22.581 -4.068 -5.938 1.00 0.00 57 ARG A N 6
ATOM 7438 C CA . ARG A 1 57 ? -22.495 -5.533 -5.749 1.00 0.00 57 ARG A CA 6
ATOM 7439 C C . ARG A 1 57 ? -21.193 -6.134 -6.327 1.00 0.00 57 ARG A C 6
ATOM 7440 O O . ARG A 1 57 ? -20.667 -7.125 -5.803 1.00 0.00 57 ARG A O 6
ATOM 7461 N N . THR A 1 58 ? -20.690 -5.520 -7.402 1.00 0.00 58 THR A N 6
ATOM 7462 C CA . THR A 1 58 ? -19.522 -6.007 -8.155 1.00 0.00 58 THR A CA 6
ATOM 7463 C C . THR A 1 58 ? -18.211 -5.480 -7.522 1.00 0.00 58 THR A C 6
ATOM 7464 O O . THR A 1 58 ? -18.220 -4.460 -6.833 1.00 0.00 58 THR A O 6
ATOM 7475 N N . THR A 1 59 ? -17.097 -6.207 -7.732 1.00 0.00 59 THR A N 6
ATOM 7476 C CA . THR A 1 59 ? -15.780 -5.859 -7.173 1.00 0.00 59 THR A CA 6
ATOM 7477 C C . THR A 1 59 ? -14.955 -4.951 -8.118 1.00 0.00 59 THR A C 6
ATOM 7478 O O . THR A 1 59 ? -15.267 -4.813 -9.310 1.00 0.00 59 THR A O 6
ATOM 7489 N N . LEU A 1 60 ? -13.885 -4.353 -7.547 1.00 0.00 60 LEU A N 6
ATOM 7490 C CA . LEU A 1 60 ? -12.982 -3.391 -8.228 1.00 0.00 60 LEU A CA 6
ATOM 7491 C C . LEU A 1 60 ? -12.185 -4.073 -9.350 1.00 0.00 60 LEU A C 6
ATOM 7492 O O . LEU A 1 60 ? -11.996 -3.509 -10.433 1.00 0.00 60 LEU A O 6
ATOM 7508 N N . GLU A 1 61 ? -11.718 -5.288 -9.040 1.00 0.00 61 GLU A N 6
ATOM 7509 C CA . GLU A 1 61 ? -10.907 -6.125 -9.943 1.00 0.00 61 GLU A CA 6
ATOM 7510 C C . GLU A 1 61 ? -11.629 -6.416 -11.281 1.00 0.00 61 GLU A C 6
ATOM 7511 O O . GLU A 1 61 ? -10.982 -6.552 -12.323 1.00 0.00 61 GLU A O 6
ATOM 7523 N N . GLU A 1 62 ? -12.972 -6.471 -11.236 1.00 0.00 62 GLU A N 6
ATOM 7524 C CA . GLU A 1 62 ? -13.815 -6.694 -12.425 1.00 0.00 62 GLU A CA 6
ATOM 7525 C C . GLU A 1 62 ? -13.781 -5.476 -13.364 1.00 0.00 62 GLU A C 6
ATOM 7526 O O . GLU A 1 62 ? -13.771 -5.632 -14.589 1.00 0.00 62 GLU A O 6
ATOM 7538 N N . TYR A 1 63 ? -13.735 -4.274 -12.769 1.00 0.00 63 TYR A N 6
ATOM 7539 C CA . TYR A 1 63 ? -13.719 -2.997 -13.516 1.00 0.00 63 TYR A CA 6
ATOM 7540 C C . TYR A 1 63 ? -12.286 -2.499 -13.787 1.00 0.00 63 TYR A C 6
ATOM 7541 O O . TYR A 1 63 ? -12.114 -1.483 -14.472 1.00 0.00 63 TYR A O 6
ATOM 7559 N N . ASN A 1 64 ? -11.282 -3.221 -13.249 1.00 0.00 64 ASN A N 6
ATOM 7560 C CA . ASN A 1 64 ? -9.854 -2.851 -13.348 1.00 0.00 64 ASN A CA 6
ATOM 7561 C C . ASN A 1 64 ? -9.623 -1.451 -12.733 1.00 0.00 64 ASN A C 6
ATOM 7562 O O . ASN A 1 64 ? -9.092 -0.527 -13.373 1.00 0.00 64 ASN A O 6
ATOM 7573 N N . ILE A 1 65 ? -10.089 -1.300 -11.484 1.00 0.00 65 ILE A N 6
ATOM 7574 C CA . ILE A 1 65 ? -9.863 -0.085 -10.691 1.00 0.00 65 ILE A CA 6
ATOM 7575 C C . ILE A 1 65 ? -8.413 -0.112 -10.180 1.00 0.00 65 ILE A C 6
ATOM 7576 O O . ILE A 1 65 ? -8.129 -0.685 -9.134 1.00 0.00 65 ILE A O 6
ATOM 7592 N N . THR A 1 66 ? -7.502 0.424 -11.004 1.00 0.00 66 THR A N 6
ATOM 7593 C CA . THR A 1 66 ? -6.044 0.421 -10.760 1.00 0.00 66 THR A CA 6
ATOM 7594 C C . THR A 1 66 ? -5.562 1.740 -10.095 1.00 0.00 66 THR A C 6
ATOM 7595 O O . THR A 1 66 ? -6.269 2.740 -10.157 1.00 0.00 66 THR A O 6
ATOM 7606 N N . PRO A 1 67 ? -4.340 1.766 -9.439 1.00 0.00 67 PRO A N 6
ATOM 7607 C CA . PRO A 1 67 ? -3.882 2.943 -8.661 1.00 0.00 67 PRO A CA 6
ATOM 7608 C C . PRO A 1 67 ? -3.634 4.189 -9.544 1.00 0.00 67 PRO A C 6
ATOM 7609 O O . PRO A 1 67 ? -2.975 4.109 -10.591 1.00 0.00 67 PRO A O 6
ATOM 7620 N N . GLY A 1 68 ? -4.202 5.329 -9.117 1.00 0.00 68 GLY A N 6
ATOM 7621 C CA . GLY A 1 68 ? -4.016 6.610 -9.795 1.00 0.00 68 GLY A CA 6
ATOM 7622 C C . GLY A 1 68 ? -5.263 7.084 -10.522 1.00 0.00 68 GLY A C 6
ATOM 7623 O O . GLY A 1 68 ? -5.371 8.272 -10.845 1.00 0.00 68 GLY A O 6
ATOM 7627 N N . VAL A 1 69 ? -6.211 6.163 -10.781 1.00 0.00 69 VAL A N 6
ATOM 7628 C CA . VAL A 1 69 ? -7.447 6.482 -11.523 1.00 0.00 69 VAL A CA 6
ATOM 7629 C C . VAL A 1 69 ? -8.383 7.365 -10.668 1.00 0.00 69 VAL A C 6
ATOM 7630 O O . VAL A 1 69 ? -8.376 7.278 -9.431 1.00 0.00 69 VAL A O 6
ATOM 7643 N N . THR A 1 70 ? -9.162 8.227 -11.337 1.00 0.00 70 THR A N 6
ATOM 7644 C CA . THR A 1 70 ? -10.069 9.174 -10.679 1.00 0.00 70 THR A CA 6
ATOM 7645 C C . THR A 1 70 ? -11.516 8.846 -11.057 1.00 0.00 70 THR A C 6
ATOM 7646 O O . THR A 1 70 ? -11.980 9.243 -12.126 1.00 0.00 70 THR A O 6
ATOM 7657 N N . LEU A 1 71 ? -12.199 8.093 -10.180 1.00 0.00 71 LEU A N 6
ATOM 7658 C CA . LEU A 1 71 ? -13.634 7.767 -10.306 1.00 0.00 71 LEU A CA 6
ATOM 7659 C C . LEU A 1 71 ? -14.481 9.039 -10.205 1.00 0.00 71 LEU A C 6
ATOM 7660 O O . LEU A 1 71 ? -14.034 10.048 -9.674 1.00 0.00 71 LEU A O 6
ATOM 7676 N N . GLU A 1 72 ? -15.706 8.978 -10.721 1.00 0.00 72 GLU A N 6
ATOM 7677 C CA . GLU A 1 72 ? -16.644 10.105 -10.703 1.00 0.00 72 GLU A CA 6
ATOM 7678 C C . GLU A 1 72 ? -17.930 9.683 -10.004 1.00 0.00 72 GLU A C 6
ATOM 7679 O O . GLU A 1 72 ? -18.300 8.509 -10.028 1.00 0.00 72 GLU A O 6
ATOM 7691 N N . LEU A 1 73 ? -18.584 10.638 -9.350 1.00 0.00 73 LEU A N 6
ATOM 7692 C CA . LEU A 1 73 ? -19.886 10.431 -8.721 1.00 0.00 73 LEU A CA 6
ATOM 7693 C C . LEU A 1 73 ? -20.950 11.184 -9.501 1.00 0.00 73 LEU A C 6
ATOM 7694 O O . LEU A 1 73 ? -20.799 12.377 -9.787 1.00 0.00 73 LEU A O 6
ATOM 7710 N N . LYS A 1 74 ? -21.982 10.446 -9.920 1.00 0.00 74 LYS A N 6
ATOM 7711 C CA . LYS A 1 74 ? -23.183 10.988 -10.579 1.00 0.00 74 LYS A CA 6
ATOM 7712 C C . LYS A 1 74 ? -24.371 10.801 -9.630 1.00 0.00 74 LYS A C 6
ATOM 7713 O O . LYS A 1 74 ? -24.384 9.858 -8.850 1.00 0.00 74 LYS A O 6
ATOM 7732 N N . THR A 1 75 ? -25.348 11.707 -9.693 1.00 0.00 75 THR A N 6
ATOM 7733 C CA . THR A 1 75 ? -26.511 11.682 -8.797 1.00 0.00 75 THR A CA 6
ATOM 7734 C C . THR A 1 75 ? -27.384 10.433 -9.058 1.00 0.00 75 THR A C 6
ATOM 7735 O O . THR A 1 75 ? -27.796 10.186 -10.195 1.00 0.00 75 THR A O 6
ATOM 7746 N N . ARG A 1 76 ? -27.590 9.621 -8.013 1.00 0.00 76 ARG A N 6
ATOM 7747 C CA . ARG A 1 76 ? -28.519 8.484 -8.034 1.00 0.00 76 ARG A CA 6
ATOM 7748 C C . ARG A 1 76 ? -29.925 9.024 -7.716 1.00 0.00 76 ARG A C 6
ATOM 7749 O O . ARG A 1 76 ? -30.317 9.132 -6.550 1.00 0.00 76 ARG A O 6
ATOM 7770 N N . SER A 1 77 ? -30.636 9.424 -8.771 1.00 0.00 77 SER A N 6
ATOM 7771 C CA . SER A 1 77 ? -32.011 9.935 -8.691 1.00 0.00 77 SER A CA 6
ATOM 7772 C C . SER A 1 77 ? -32.792 9.473 -9.930 1.00 0.00 77 SER A C 6
ATOM 7773 O O . SER A 1 77 ? -32.200 8.962 -10.894 1.00 0.00 77 SER A O 6
ATOM 7781 N N . SER A 1 78 ? -34.116 9.629 -9.878 1.00 0.00 78 SER A N 6
ATOM 7782 C CA . SER A 1 78 ? -35.020 9.335 -11.004 1.00 0.00 78 SER A CA 6
ATOM 7783 C C . SER A 1 78 ? -35.332 10.627 -11.791 1.00 0.00 78 SER A C 6
ATOM 7784 O O . SER A 1 78 ? -35.913 10.564 -12.884 1.00 0.00 78 SER A O 6
ATOM 7792 N N . GLY A 1 79 ? -34.912 11.792 -11.232 1.00 0.00 79 GLY A N 6
ATOM 7793 C CA . GLY A 1 79 ? -35.259 13.102 -11.786 1.00 0.00 79 GLY A CA 6
ATOM 7794 C C . GLY A 1 79 ? -36.752 13.354 -11.680 1.00 0.00 79 GLY A C 6
ATOM 7795 O O . GLY A 1 79 ? -37.458 13.304 -12.694 1.00 0.00 79 GLY A O 6
ATOM 7799 N N . HIS A 1 80 ? -37.213 13.602 -10.428 1.00 0.00 80 HIS A N 6
ATOM 7800 C CA . HIS A 1 80 ? -38.644 13.659 -10.039 1.00 0.00 80 HIS A CA 6
ATOM 7801 C C . HIS A 1 80 ? -39.285 12.260 -10.180 1.00 0.00 80 HIS A C 6
ATOM 7802 O O . HIS A 1 80 ? -39.488 11.781 -11.299 1.00 0.00 80 HIS A O 6
ATOM 7817 N N . GLY A 1 81 ? -39.584 11.615 -9.037 1.00 0.00 81 GLY A N 6
ATOM 7818 C CA . GLY A 1 81 ? -40.231 10.298 -9.014 1.00 0.00 81 GLY A CA 6
ATOM 7819 C C . GLY A 1 81 ? -41.719 10.389 -9.348 1.00 0.00 81 GLY A C 6
ATOM 7820 O O . GLY A 1 81 ? -42.575 10.196 -8.479 1.00 0.00 81 GLY A O 6
ATOM 7824 N N . THR A 1 82 ? -42.022 10.701 -10.617 1.00 0.00 82 THR A N 6
ATOM 7825 C CA . THR A 1 82 ? -43.386 10.905 -11.114 1.00 0.00 82 THR A CA 6
ATOM 7826 C C . THR A 1 82 ? -43.547 10.197 -12.487 1.00 0.00 82 THR A C 6
ATOM 7837 N N . GLY A 1 1 ? -1.179 -1.454 2.237 1.00 0.00 1 GLY A N 7
ATOM 7838 C CA . GLY A 1 1 ? -0.088 -2.454 2.219 1.00 0.00 1 GLY A CA 7
ATOM 7839 C C . GLY A 1 1 ? 0.149 -3.032 0.829 1.00 0.00 1 GLY A C 7
ATOM 7840 O O . GLY A 1 1 ? -0.361 -2.480 -0.157 1.00 0.00 1 GLY A O 7
ATOM 7843 N N . PRO A 1 2 ? 0.931 -4.150 0.713 1.00 0.00 2 PRO A N 7
ATOM 7844 C CA . PRO A 1 2 ? 1.232 -4.794 -0.587 1.00 0.00 2 PRO A CA 7
ATOM 7845 C C . PRO A 1 2 ? -0.046 -5.316 -1.287 1.00 0.00 2 PRO A C 7
ATOM 7846 O O . PRO A 1 2 ? -0.579 -6.382 -0.939 1.00 0.00 2 PRO A O 7
ATOM 7857 N N . GLY A 1 3 ? -0.563 -4.511 -2.229 1.00 0.00 3 GLY A N 7
ATOM 7858 C CA . GLY A 1 3 ? -1.723 -4.883 -3.043 1.00 0.00 3 GLY A CA 7
ATOM 7859 C C . GLY A 1 3 ? -2.809 -3.813 -3.069 1.00 0.00 3 GLY A C 7
ATOM 7860 O O . GLY A 1 3 ? -3.550 -3.719 -4.055 1.00 0.00 3 GLY A O 7
ATOM 7864 N N . SER A 1 4 ? -2.926 -3.013 -1.985 1.00 0.00 4 SER A N 7
ATOM 7865 C CA . SER A 1 4 ? -3.926 -1.938 -1.904 1.00 0.00 4 SER A CA 7
ATOM 7866 C C . SER A 1 4 ? -3.504 -0.764 -2.813 1.00 0.00 4 SER A C 7
ATOM 7867 O O . SER A 1 4 ? -2.450 -0.144 -2.606 1.00 0.00 4 SER A O 7
ATOM 7875 N N . LEU A 1 5 ? -4.327 -0.506 -3.834 1.00 0.00 5 LEU A N 7
ATOM 7876 C CA . LEU A 1 5 ? -4.070 0.484 -4.895 1.00 0.00 5 LEU A CA 7
ATOM 7877 C C . LEU A 1 5 ? -4.730 1.842 -4.576 1.00 0.00 5 LEU A C 7
ATOM 7878 O O . LEU A 1 5 ? -5.884 1.900 -4.131 1.00 0.00 5 LEU A O 7
ATOM 7894 N N . GLU A 1 6 ? -3.971 2.926 -4.809 1.00 0.00 6 GLU A N 7
ATOM 7895 C CA . GLU A 1 6 ? -4.401 4.296 -4.482 1.00 0.00 6 GLU A CA 7
ATOM 7896 C C . GLU A 1 6 ? -5.185 4.902 -5.653 1.00 0.00 6 GLU A C 7
ATOM 7897 O O . GLU A 1 6 ? -4.614 5.218 -6.697 1.00 0.00 6 GLU A O 7
ATOM 7909 N N . ILE A 1 7 ? -6.495 5.049 -5.469 1.00 0.00 7 ILE A N 7
ATOM 7910 C CA . ILE A 1 7 ? -7.396 5.654 -6.461 1.00 0.00 7 ILE A CA 7
ATOM 7911 C C . ILE A 1 7 ? -7.892 7.034 -5.987 1.00 0.00 7 ILE A C 7
ATOM 7912 O O . ILE A 1 7 ? -7.636 7.451 -4.849 1.00 0.00 7 ILE A O 7
ATOM 7928 N N . LYS A 1 8 ? -8.602 7.739 -6.883 1.00 0.00 8 LYS A N 7
ATOM 7929 C CA . LYS A 1 8 ? -9.261 9.028 -6.575 1.00 0.00 8 LYS A CA 7
ATOM 7930 C C . LYS A 1 8 ? -10.776 8.907 -6.787 1.00 0.00 8 LYS A C 7
ATOM 7931 O O . LYS A 1 8 ? -11.225 8.079 -7.581 1.00 0.00 8 LYS A O 7
ATOM 7950 N N . ILE A 1 9 ? -11.570 9.704 -6.030 1.00 0.00 9 ILE A N 7
ATOM 7951 C CA . ILE A 1 9 ? -13.045 9.755 -6.181 1.00 0.00 9 ILE A CA 7
ATOM 7952 C C . ILE A 1 9 ? -13.495 11.234 -6.264 1.00 0.00 9 ILE A C 7
ATOM 7953 O O . ILE A 1 9 ? -13.602 11.926 -5.242 1.00 0.00 9 ILE A O 7
ATOM 7969 N N . ARG A 1 10 ? -13.710 11.719 -7.490 1.00 0.00 10 ARG A N 7
ATOM 7970 C CA . ARG A 1 10 ? -14.256 13.057 -7.749 1.00 0.00 10 ARG A CA 7
ATOM 7971 C C . ARG A 1 10 ? -15.784 13.065 -7.492 1.00 0.00 10 ARG A C 7
ATOM 7972 O O . ARG A 1 10 ? -16.549 12.395 -8.190 1.00 0.00 10 ARG A O 7
ATOM 7993 N N . THR A 1 11 ? -16.207 13.811 -6.469 1.00 0.00 11 THR A N 7
ATOM 7994 C CA . THR A 1 11 ? -17.605 13.858 -6.008 1.00 0.00 11 THR A CA 7
ATOM 7995 C C . THR A 1 11 ? -18.487 14.833 -6.830 1.00 0.00 11 THR A C 7
ATOM 7996 O O . THR A 1 11 ? -17.993 15.552 -7.703 1.00 0.00 11 THR A O 7
ATOM 8007 N N . THR A 1 12 ? -19.801 14.860 -6.497 1.00 0.00 12 THR A N 7
ATOM 8008 C CA . THR A 1 12 ? -20.755 15.883 -6.995 1.00 0.00 12 THR A CA 7
ATOM 8009 C C . THR A 1 12 ? -20.484 17.269 -6.366 1.00 0.00 12 THR A C 7
ATOM 8010 O O . THR A 1 12 ? -21.053 18.280 -6.804 1.00 0.00 12 THR A O 7
ATOM 8021 N N . GLU A 1 13 ? -19.638 17.302 -5.318 1.00 0.00 13 GLU A N 7
ATOM 8022 C CA . GLU A 1 13 ? -19.189 18.558 -4.681 1.00 0.00 13 GLU A CA 7
ATOM 8023 C C . GLU A 1 13 ? -18.123 19.239 -5.568 1.00 0.00 13 GLU A C 7
ATOM 8024 O O . GLU A 1 13 ? -17.830 20.431 -5.410 1.00 0.00 13 GLU A O 7
ATOM 8036 N N . GLY A 1 14 ? -17.538 18.444 -6.490 1.00 0.00 14 GLY A N 7
ATOM 8037 C CA . GLY A 1 14 ? -16.489 18.902 -7.399 1.00 0.00 14 GLY A CA 7
ATOM 8038 C C . GLY A 1 14 ? -15.104 18.494 -6.922 1.00 0.00 14 GLY A C 7
ATOM 8039 O O . GLY A 1 14 ? -14.167 18.411 -7.726 1.00 0.00 14 GLY A O 7
ATOM 8043 N N . ARG A 1 15 ? -14.986 18.241 -5.598 1.00 0.00 15 ARG A N 7
ATOM 8044 C CA . ARG A 1 15 ? -13.717 17.885 -4.944 1.00 0.00 15 ARG A CA 7
ATOM 8045 C C . ARG A 1 15 ? -13.257 16.478 -5.364 1.00 0.00 15 ARG A C 7
ATOM 8046 O O . ARG A 1 15 ? -14.075 15.568 -5.530 1.00 0.00 15 ARG A O 7
ATOM 8067 N N . THR A 1 16 ? -11.946 16.325 -5.552 1.00 0.00 16 THR A N 7
ATOM 8068 C CA . THR A 1 16 ? -11.319 15.033 -5.835 1.00 0.00 16 THR A CA 7
ATOM 8069 C C . THR A 1 16 ? -10.727 14.463 -4.533 1.00 0.00 16 THR A C 7
ATOM 8070 O O . THR A 1 16 ? -9.900 15.106 -3.878 1.00 0.00 16 THR A O 7
ATOM 8081 N N . LEU A 1 17 ? -11.198 13.270 -4.156 1.00 0.00 17 LEU A N 7
ATOM 8082 C CA . LEU A 1 17 ? -10.726 12.534 -2.970 1.00 0.00 17 LEU A CA 7
ATOM 8083 C C . LEU A 1 17 ? -9.582 11.613 -3.394 1.00 0.00 17 LEU A C 7
ATOM 8084 O O . LEU A 1 17 ? -9.398 11.388 -4.587 1.00 0.00 17 LEU A O 7
ATOM 8100 N N . THR A 1 18 ? -8.810 11.090 -2.434 1.00 0.00 18 THR A N 7
ATOM 8101 C CA . THR A 1 18 ? -7.717 10.147 -2.721 1.00 0.00 18 THR A CA 7
ATOM 8102 C C . THR A 1 18 ? -7.601 9.128 -1.569 1.00 0.00 18 THR A C 7
ATOM 8103 O O . THR A 1 18 ? -7.242 9.497 -0.446 1.00 0.00 18 THR A O 7
ATOM 8114 N N . VAL A 1 19 ? -7.949 7.854 -1.843 1.00 0.00 19 VAL A N 7
ATOM 8115 C CA . VAL A 1 19 ? -7.835 6.750 -0.861 1.00 0.00 19 VAL A CA 7
ATOM 8116 C C . VAL A 1 19 ? -7.172 5.533 -1.523 1.00 0.00 19 VAL A C 7
ATOM 8117 O O . VAL A 1 19 ? -7.235 5.374 -2.744 1.00 0.00 19 VAL A O 7
ATOM 8130 N N . ASP A 1 20 ? -6.540 4.681 -0.704 1.00 0.00 20 ASP A N 7
ATOM 8131 C CA . ASP A 1 20 ? -6.015 3.378 -1.151 1.00 0.00 20 ASP A CA 7
ATOM 8132 C C . ASP A 1 20 ? -6.943 2.276 -0.627 1.00 0.00 20 ASP A C 7
ATOM 8133 O O . ASP A 1 20 ? -7.365 2.304 0.536 1.00 0.00 20 ASP A O 7
ATOM 8142 N N . VAL A 1 21 ? -7.289 1.342 -1.515 1.00 0.00 21 VAL A N 7
ATOM 8143 C CA . VAL A 1 21 ? -8.225 0.231 -1.245 1.00 0.00 21 VAL A CA 7
ATOM 8144 C C . VAL A 1 21 ? -7.728 -1.033 -1.953 1.00 0.00 21 VAL A C 7
ATOM 8145 O O . VAL A 1 21 ? -6.966 -0.954 -2.919 1.00 0.00 21 VAL A O 7
ATOM 8158 N N . LYS A 1 22 ? -8.181 -2.193 -1.475 1.00 0.00 22 LYS A N 7
ATOM 8159 C CA . LYS A 1 22 ? -7.802 -3.491 -2.050 1.00 0.00 22 LYS A CA 7
ATOM 8160 C C . LYS A 1 22 ? -8.707 -3.822 -3.264 1.00 0.00 22 LYS A C 7
ATOM 8161 O O . LYS A 1 22 ? -9.920 -3.634 -3.181 1.00 0.00 22 LYS A O 7
ATOM 8180 N N . PRO A 1 23 ? -8.128 -4.318 -4.408 1.00 0.00 23 PRO A N 7
ATOM 8181 C CA . PRO A 1 23 ? -8.892 -4.614 -5.654 1.00 0.00 23 PRO A CA 7
ATOM 8182 C C . PRO A 1 23 ? -9.964 -5.726 -5.484 1.00 0.00 23 PRO A C 7
ATOM 8183 O O . PRO A 1 23 ? -10.876 -5.840 -6.310 1.00 0.00 23 PRO A O 7
ATOM 8194 N N . ASP A 1 24 ? -9.861 -6.527 -4.410 1.00 0.00 24 ASP A N 7
ATOM 8195 C CA . ASP A 1 24 ? -10.826 -7.616 -4.135 1.00 0.00 24 ASP A CA 7
ATOM 8196 C C . ASP A 1 24 ? -12.048 -7.113 -3.344 1.00 0.00 24 ASP A C 7
ATOM 8197 O O . ASP A 1 24 ? -12.993 -7.875 -3.131 1.00 0.00 24 ASP A O 7
ATOM 8206 N N . ARG A 1 25 ? -12.032 -5.825 -2.923 1.00 0.00 25 ARG A N 7
ATOM 8207 C CA . ARG A 1 25 ? -13.173 -5.203 -2.205 1.00 0.00 25 ARG A CA 7
ATOM 8208 C C . ARG A 1 25 ? -14.334 -4.949 -3.178 1.00 0.00 25 ARG A C 7
ATOM 8209 O O . ARG A 1 25 ? -14.166 -5.066 -4.392 1.00 0.00 25 ARG A O 7
ATOM 8230 N N . THR A 1 26 ? -15.502 -4.605 -2.632 1.00 0.00 26 THR A N 7
ATOM 8231 C CA . THR A 1 26 ? -16.696 -4.283 -3.421 1.00 0.00 26 THR A CA 7
ATOM 8232 C C . THR A 1 26 ? -16.775 -2.773 -3.657 1.00 0.00 26 THR A C 7
ATOM 8233 O O . THR A 1 26 ? -16.094 -1.989 -2.978 1.00 0.00 26 THR A O 7
ATOM 8244 N N . ILE A 1 27 ? -17.608 -2.370 -4.633 1.00 0.00 27 ILE A N 7
ATOM 8245 C CA . ILE A 1 27 ? -17.852 -0.952 -4.931 1.00 0.00 27 ILE A CA 7
ATOM 8246 C C . ILE A 1 27 ? -18.597 -0.313 -3.738 1.00 0.00 27 ILE A C 7
ATOM 8247 O O . ILE A 1 27 ? -18.431 0.869 -3.481 1.00 0.00 27 ILE A O 7
ATOM 8263 N N . GLU A 1 28 ? -19.377 -1.153 -2.997 1.00 0.00 28 GLU A N 7
ATOM 8264 C CA . GLU A 1 28 ? -19.997 -0.803 -1.690 1.00 0.00 28 GLU A CA 7
ATOM 8265 C C . GLU A 1 28 ? -18.976 -0.144 -0.748 1.00 0.00 28 GLU A C 7
ATOM 8266 O O . GLU A 1 28 ? -19.273 0.865 -0.105 1.00 0.00 28 GLU A O 7
ATOM 8278 N N . GLU A 1 29 ? -17.766 -0.740 -0.697 1.00 0.00 29 GLU A N 7
ATOM 8279 C CA . GLU A 1 29 ? -16.662 -0.256 0.145 1.00 0.00 29 GLU A CA 7
ATOM 8280 C C . GLU A 1 29 ? -16.215 1.131 -0.300 1.00 0.00 29 GLU A C 7
ATOM 8281 O O . GLU A 1 29 ? -15.997 1.992 0.533 1.00 0.00 29 GLU A O 7
ATOM 8293 N N . LEU A 1 30 ? -16.126 1.332 -1.629 1.00 0.00 30 LEU A N 7
ATOM 8294 C CA . LEU A 1 30 ? -15.751 2.632 -2.225 1.00 0.00 30 LEU A CA 7
ATOM 8295 C C . LEU A 1 30 ? -16.768 3.707 -1.850 1.00 0.00 30 LEU A C 7
ATOM 8296 O O . LEU A 1 30 ? -16.393 4.826 -1.520 1.00 0.00 30 LEU A O 7
ATOM 8312 N N . MET A 1 31 ? -18.058 3.320 -1.912 1.00 0.00 31 MET A N 7
ATOM 8313 C CA . MET A 1 31 ? -19.196 4.183 -1.584 1.00 0.00 31 MET A CA 7
ATOM 8314 C C . MET A 1 31 ? -19.152 4.611 -0.102 1.00 0.00 31 MET A C 7
ATOM 8315 O O . MET A 1 31 ? -19.575 5.714 0.244 1.00 0.00 31 MET A O 7
ATOM 8329 N N . GLU A 1 32 ? -18.594 3.736 0.745 1.00 0.00 32 GLU A N 7
ATOM 8330 C CA . GLU A 1 32 ? -18.374 4.020 2.175 1.00 0.00 32 GLU A CA 7
ATOM 8331 C C . GLU A 1 32 ? -17.134 4.888 2.402 1.00 0.00 32 GLU A C 7
ATOM 8332 O O . GLU A 1 32 ? -17.122 5.705 3.327 1.00 0.00 32 GLU A O 7
ATOM 8344 N N . LYS A 1 33 ? -16.096 4.699 1.570 1.00 0.00 33 LYS A N 7
ATOM 8345 C CA . LYS A 1 33 ? -14.850 5.483 1.671 1.00 0.00 33 LYS A CA 7
ATOM 8346 C C . LYS A 1 33 ? -15.121 6.953 1.326 1.00 0.00 33 LYS A C 7
ATOM 8347 O O . LYS A 1 33 ? -14.767 7.835 2.092 1.00 0.00 33 LYS A O 7
ATOM 8366 N N . LEU A 1 34 ? -15.803 7.207 0.201 1.00 0.00 34 LEU A N 7
ATOM 8367 C CA . LEU A 1 34 ? -16.191 8.577 -0.196 1.00 0.00 34 LEU A CA 7
ATOM 8368 C C . LEU A 1 34 ? -17.183 9.180 0.825 1.00 0.00 34 LEU A C 7
ATOM 8369 O O . LEU A 1 34 ? -17.122 10.373 1.111 1.00 0.00 34 LEU A O 7
ATOM 8385 N N . LYS A 1 35 ? -18.046 8.325 1.417 1.00 0.00 35 LYS A N 7
ATOM 8386 C CA . LYS A 1 35 ? -19.001 8.742 2.466 1.00 0.00 35 LYS A CA 7
ATOM 8387 C C . LYS A 1 35 ? -18.259 9.256 3.728 1.00 0.00 35 LYS A C 7
ATOM 8388 O O . LYS A 1 35 ? -18.614 10.301 4.268 1.00 0.00 35 LYS A O 7
ATOM 8407 N N . GLU A 1 36 ? -17.214 8.539 4.171 1.00 0.00 36 GLU A N 7
ATOM 8408 C CA . GLU A 1 36 ? -16.453 8.925 5.386 1.00 0.00 36 GLU A CA 7
ATOM 8409 C C . GLU A 1 36 ? -15.510 10.119 5.102 1.00 0.00 36 GLU A C 7
ATOM 8410 O O . GLU A 1 36 ? -15.159 10.863 6.022 1.00 0.00 36 GLU A O 7
ATOM 8422 N N . GLN A 1 37 ? -15.123 10.303 3.818 1.00 0.00 37 GLN A N 7
ATOM 8423 C CA . GLN A 1 37 ? -14.220 11.397 3.393 1.00 0.00 37 GLN A CA 7
ATOM 8424 C C . GLN A 1 37 ? -14.971 12.743 3.321 1.00 0.00 37 GLN A C 7
ATOM 8425 O O . GLN A 1 37 ? -14.695 13.652 4.109 1.00 0.00 37 GLN A O 7
ATOM 8439 N N . THR A 1 38 ? -15.922 12.857 2.372 1.00 0.00 38 THR A N 7
ATOM 8440 C CA . THR A 1 38 ? -16.636 14.127 2.088 1.00 0.00 38 THR A CA 7
ATOM 8441 C C . THR A 1 38 ? -17.966 14.230 2.862 1.00 0.00 38 THR A C 7
ATOM 8442 O O . THR A 1 38 ? -18.419 15.343 3.155 1.00 0.00 38 THR A O 7
ATOM 8453 N N . GLY A 1 39 ? -18.581 13.078 3.204 1.00 0.00 39 GLY A N 7
ATOM 8454 C CA . GLY A 1 39 ? -19.853 13.062 3.952 1.00 0.00 39 GLY A CA 7
ATOM 8455 C C . GLY A 1 39 ? -21.095 12.968 3.075 1.00 0.00 39 GLY A C 7
ATOM 8456 O O . GLY A 1 39 ? -22.223 13.027 3.594 1.00 0.00 39 GLY A O 7
ATOM 8460 N N . VAL A 1 40 ? -20.901 12.798 1.751 1.00 0.00 40 VAL A N 7
ATOM 8461 C CA . VAL A 1 40 ? -22.008 12.719 0.783 1.00 0.00 40 VAL A CA 7
ATOM 8462 C C . VAL A 1 40 ? -22.648 11.295 0.843 1.00 0.00 40 VAL A C 7
ATOM 8463 O O . VAL A 1 40 ? -21.920 10.297 0.792 1.00 0.00 40 VAL A O 7
ATOM 8476 N N . PRO A 1 41 ? -24.010 11.178 1.020 1.00 0.00 41 PRO A N 7
ATOM 8477 C CA . PRO A 1 41 ? -24.699 9.868 1.161 1.00 0.00 41 PRO A CA 7
ATOM 8478 C C . PRO A 1 41 ? -24.726 9.080 -0.180 1.00 0.00 41 PRO A C 7
ATOM 8479 O O . PRO A 1 41 ? -25.393 9.505 -1.128 1.00 0.00 41 PRO A O 7
ATOM 8490 N N . PRO A 1 42 ? -24.002 7.912 -0.270 1.00 0.00 42 PRO A N 7
ATOM 8491 C CA . PRO A 1 42 ? -23.777 7.176 -1.551 1.00 0.00 42 PRO A CA 7
ATOM 8492 C C . PRO A 1 42 ? -25.067 6.616 -2.185 1.00 0.00 42 PRO A C 7
ATOM 8493 O O . PRO A 1 42 ? -25.064 6.218 -3.352 1.00 0.00 42 PRO A O 7
ATOM 8504 N N . GLU A 1 43 ? -26.151 6.599 -1.403 1.00 0.00 43 GLU A N 7
ATOM 8505 C CA . GLU A 1 43 ? -27.503 6.219 -1.870 1.00 0.00 43 GLU A CA 7
ATOM 8506 C C . GLU A 1 43 ? -27.997 7.155 -3.001 1.00 0.00 43 GLU A C 7
ATOM 8507 O O . GLU A 1 43 ? -28.809 6.758 -3.841 1.00 0.00 43 GLU A O 7
ATOM 8519 N N . GLN A 1 44 ? -27.485 8.401 -3.001 1.00 0.00 44 GLN A N 7
ATOM 8520 C CA . GLN A 1 44 ? -27.849 9.440 -3.977 1.00 0.00 44 GLN A CA 7
ATOM 8521 C C . GLN A 1 44 ? -26.776 9.577 -5.080 1.00 0.00 44 GLN A C 7
ATOM 8522 O O . GLN A 1 44 ? -26.838 10.510 -5.884 1.00 0.00 44 GLN A O 7
ATOM 8536 N N . LEU A 1 45 ? -25.773 8.666 -5.093 1.00 0.00 45 LEU A N 7
ATOM 8537 C CA . LEU A 1 45 ? -24.655 8.700 -6.073 1.00 0.00 45 LEU A CA 7
ATOM 8538 C C . LEU A 1 45 ? -24.508 7.372 -6.827 1.00 0.00 45 LEU A C 7
ATOM 8539 O O . LEU A 1 45 ? -24.996 6.323 -6.401 1.00 0.00 45 LEU A O 7
ATOM 8555 N N . ARG A 1 46 ? -23.793 7.469 -7.957 1.00 0.00 46 ARG A N 7
ATOM 8556 C CA . ARG A 1 46 ? -23.347 6.338 -8.778 1.00 0.00 46 ARG A CA 7
ATOM 8557 C C . ARG A 1 46 ? -21.831 6.491 -8.957 1.00 0.00 46 ARG A C 7
ATOM 8558 O O . ARG A 1 46 ? -21.380 7.537 -9.452 1.00 0.00 46 ARG A O 7
ATOM 8579 N N . VAL A 1 47 ? -21.054 5.483 -8.538 1.00 0.00 47 VAL A N 7
ATOM 8580 C CA . VAL A 1 47 ? -19.587 5.490 -8.721 1.00 0.00 47 VAL A CA 7
ATOM 8581 C C . VAL A 1 47 ? -19.271 5.158 -10.190 1.00 0.00 47 VAL A C 7
ATOM 8582 O O . VAL A 1 47 ? -19.830 4.213 -10.744 1.00 0.00 47 VAL A O 7
ATOM 8595 N N . ILE A 1 48 ? -18.404 5.971 -10.817 1.00 0.00 48 ILE A N 7
ATOM 8596 C CA . ILE A 1 48 ? -18.115 5.910 -12.262 1.00 0.00 48 ILE A CA 7
ATOM 8597 C C . ILE A 1 48 ? -16.593 5.824 -12.499 1.00 0.00 48 ILE A C 7
ATOM 8598 O O . ILE A 1 48 ? -15.881 6.792 -12.252 1.00 0.00 48 ILE A O 7
ATOM 8614 N N . TYR A 1 49 ? -16.105 4.667 -12.972 1.00 0.00 49 TYR A N 7
ATOM 8615 C CA . TYR A 1 49 ? -14.686 4.500 -13.376 1.00 0.00 49 TYR A CA 7
ATOM 8616 C C . TYR A 1 49 ? -14.500 4.911 -14.838 1.00 0.00 49 TYR A C 7
ATOM 8617 O O . TYR A 1 49 ? -14.970 4.210 -15.734 1.00 0.00 49 TYR A O 7
ATOM 8635 N N . ASN A 1 50 ? -13.837 6.057 -15.055 1.00 0.00 50 ASN A N 7
ATOM 8636 C CA . ASN A 1 50 ? -13.304 6.463 -16.379 1.00 0.00 50 ASN A CA 7
ATOM 8637 C C . ASN A 1 50 ? -14.427 6.590 -17.464 1.00 0.00 50 ASN A C 7
ATOM 8638 O O . ASN A 1 50 ? -14.149 6.581 -18.669 1.00 0.00 50 ASN A O 7
ATOM 8649 N N . GLY A 1 51 ? -15.695 6.747 -17.016 1.00 0.00 51 GLY A N 7
ATOM 8650 C CA . GLY A 1 51 ? -16.861 6.834 -17.915 1.00 0.00 51 GLY A CA 7
ATOM 8651 C C . GLY A 1 51 ? -17.712 5.559 -17.948 1.00 0.00 51 GLY A C 7
ATOM 8652 O O . GLY A 1 51 ? -18.552 5.399 -18.836 1.00 0.00 51 GLY A O 7
ATOM 8656 N N . ARG A 1 52 ? -17.499 4.665 -16.967 1.00 0.00 52 ARG A N 7
ATOM 8657 C CA . ARG A 1 52 ? -18.249 3.399 -16.811 1.00 0.00 52 ARG A CA 7
ATOM 8658 C C . ARG A 1 52 ? -18.982 3.393 -15.463 1.00 0.00 52 ARG A C 7
ATOM 8659 O O . ARG A 1 52 ? -18.370 3.708 -14.444 1.00 0.00 52 ARG A O 7
ATOM 8680 N N . GLU A 1 53 ? -20.274 3.004 -15.459 1.00 0.00 53 GLU A N 7
ATOM 8681 C CA . GLU A 1 53 ? -21.069 2.897 -14.221 1.00 0.00 53 GLU A CA 7
ATOM 8682 C C . GLU A 1 53 ? -20.686 1.620 -13.458 1.00 0.00 53 GLU A C 7
ATOM 8683 O O . GLU A 1 53 ? -20.604 0.532 -14.047 1.00 0.00 53 GLU A O 7
ATOM 8695 N N . LEU A 1 54 ? -20.433 1.767 -12.151 1.00 0.00 54 LEU A N 7
ATOM 8696 C CA . LEU A 1 54 ? -19.986 0.663 -11.285 1.00 0.00 54 LEU A CA 7
ATOM 8697 C C . LEU A 1 54 ? -21.139 0.224 -10.379 1.00 0.00 54 LEU A C 7
ATOM 8698 O O . LEU A 1 54 ? -21.646 1.027 -9.578 1.00 0.00 54 LEU A O 7
ATOM 8714 N N . GLU A 1 55 ? -21.553 -1.043 -10.525 1.00 0.00 55 GLU A N 7
ATOM 8715 C CA . GLU A 1 55 ? -22.578 -1.660 -9.682 1.00 0.00 55 GLU A CA 7
ATOM 8716 C C . GLU A 1 55 ? -21.997 -1.917 -8.277 1.00 0.00 55 GLU A C 7
ATOM 8717 O O . GLU A 1 55 ? -20.969 -2.588 -8.178 1.00 0.00 55 GLU A O 7
ATOM 8729 N N . PRO A 1 56 ? -22.647 -1.366 -7.194 1.00 0.00 56 PRO A N 7
ATOM 8730 C CA . PRO A 1 56 ? -22.193 -1.503 -5.778 1.00 0.00 56 PRO A CA 7
ATOM 8731 C C . PRO A 1 56 ? -21.772 -2.944 -5.398 1.00 0.00 56 PRO A C 7
ATOM 8732 O O . PRO A 1 56 ? -20.708 -3.165 -4.802 1.00 0.00 56 PRO A O 7
ATOM 8743 N N . ARG A 1 57 ? -22.623 -3.901 -5.790 1.00 0.00 57 ARG A N 7
ATOM 8744 C CA . ARG A 1 57 ? -22.471 -5.337 -5.479 1.00 0.00 57 ARG A CA 7
ATOM 8745 C C . ARG A 1 57 ? -21.162 -5.944 -6.036 1.00 0.00 57 ARG A C 7
ATOM 8746 O O . ARG A 1 57 ? -20.593 -6.855 -5.433 1.00 0.00 57 ARG A O 7
ATOM 8767 N N . THR A 1 58 ? -20.711 -5.428 -7.186 1.00 0.00 58 THR A N 7
ATOM 8768 C CA . THR A 1 58 ? -19.545 -5.969 -7.919 1.00 0.00 58 THR A CA 7
ATOM 8769 C C . THR A 1 58 ? -18.221 -5.539 -7.239 1.00 0.00 58 THR A C 7
ATOM 8770 O O . THR A 1 58 ? -18.203 -4.570 -6.476 1.00 0.00 58 THR A O 7
ATOM 8781 N N . THR A 1 59 ? -17.123 -6.278 -7.504 1.00 0.00 59 THR A N 7
ATOM 8782 C CA . THR A 1 59 ? -15.786 -5.951 -6.966 1.00 0.00 59 THR A CA 7
ATOM 8783 C C . THR A 1 59 ? -15.009 -5.007 -7.914 1.00 0.00 59 THR A C 7
ATOM 8784 O O . THR A 1 59 ? -15.396 -4.798 -9.076 1.00 0.00 59 THR A O 7
ATOM 8795 N N . LEU A 1 60 ? -13.896 -4.470 -7.386 1.00 0.00 60 LEU A N 7
ATOM 8796 C CA . LEU A 1 60 ? -13.059 -3.439 -8.043 1.00 0.00 60 LEU A CA 7
ATOM 8797 C C . LEU A 1 60 ? -12.313 -4.007 -9.261 1.00 0.00 60 LEU A C 7
ATOM 8798 O O . LEU A 1 60 ? -12.264 -3.386 -10.332 1.00 0.00 60 LEU A O 7
ATOM 8814 N N . GLU A 1 61 ? -11.723 -5.181 -9.052 1.00 0.00 61 GLU A N 7
ATOM 8815 C CA . GLU A 1 61 ? -10.905 -5.900 -10.051 1.00 0.00 61 GLU A CA 7
ATOM 8816 C C . GLU A 1 61 ? -11.671 -6.158 -11.375 1.00 0.00 61 GLU A C 7
ATOM 8817 O O . GLU A 1 61 ? -11.060 -6.257 -12.445 1.00 0.00 61 GLU A O 7
ATOM 8829 N N . GLU A 1 62 ? -13.010 -6.239 -11.279 1.00 0.00 62 GLU A N 7
ATOM 8830 C CA . GLU A 1 62 ? -13.905 -6.460 -12.431 1.00 0.00 62 GLU A CA 7
ATOM 8831 C C . GLU A 1 62 ? -13.995 -5.219 -13.327 1.00 0.00 62 GLU A C 7
ATOM 8832 O O . GLU A 1 62 ? -14.154 -5.325 -14.546 1.00 0.00 62 GLU A O 7
ATOM 8844 N N . TYR A 1 63 ? -13.881 -4.044 -12.706 1.00 0.00 63 TYR A N 7
ATOM 8845 C CA . TYR A 1 63 ? -13.946 -2.750 -13.411 1.00 0.00 63 TYR A CA 7
ATOM 8846 C C . TYR A 1 63 ? -12.553 -2.209 -13.742 1.00 0.00 63 TYR A C 7
ATOM 8847 O O . TYR A 1 63 ? -12.450 -1.122 -14.314 1.00 0.00 63 TYR A O 7
ATOM 8865 N N . ASN A 1 64 ? -11.504 -2.980 -13.384 1.00 0.00 64 ASN A N 7
ATOM 8866 C CA . ASN A 1 64 ? -10.094 -2.584 -13.568 1.00 0.00 64 ASN A CA 7
ATOM 8867 C C . ASN A 1 64 ? -9.807 -1.289 -12.767 1.00 0.00 64 ASN A C 7
ATOM 8868 O O . ASN A 1 64 ? -9.149 -0.351 -13.243 1.00 0.00 64 ASN A O 7
ATOM 8879 N N . ILE A 1 65 ? -10.339 -1.255 -11.523 1.00 0.00 65 ILE A N 7
ATOM 8880 C CA . ILE A 1 65 ? -10.042 -0.182 -10.559 1.00 0.00 65 ILE A CA 7
ATOM 8881 C C . ILE A 1 65 ? -8.581 -0.340 -10.119 1.00 0.00 65 ILE A C 7
ATOM 8882 O O . ILE A 1 65 ? -8.277 -1.091 -9.199 1.00 0.00 65 ILE A O 7
ATOM 8898 N N . THR A 1 66 ? -7.696 0.293 -10.890 1.00 0.00 66 THR A N 7
ATOM 8899 C CA . THR A 1 66 ? -6.238 0.242 -10.714 1.00 0.00 66 THR A CA 7
ATOM 8900 C C . THR A 1 66 ? -5.717 1.568 -10.098 1.00 0.00 66 THR A C 7
ATOM 8901 O O . THR A 1 66 ? -6.469 2.539 -10.040 1.00 0.00 66 THR A O 7
ATOM 8912 N N . PRO A 1 67 ? -4.435 1.642 -9.595 1.00 0.00 67 PRO A N 7
ATOM 8913 C CA . PRO A 1 67 ? -3.912 2.876 -8.963 1.00 0.00 67 PRO A CA 7
ATOM 8914 C C . PRO A 1 67 ? -3.742 4.031 -9.982 1.00 0.00 67 PRO A C 7
ATOM 8915 O O . PRO A 1 67 ? -3.464 3.803 -11.167 1.00 0.00 67 PRO A O 7
ATOM 8926 N N . GLY A 1 68 ? -3.961 5.263 -9.503 1.00 0.00 68 GLY A N 7
ATOM 8927 C CA . GLY A 1 68 ? -3.776 6.466 -10.301 1.00 0.00 68 GLY A CA 7
ATOM 8928 C C . GLY A 1 68 ? -4.966 6.816 -11.183 1.00 0.00 68 GLY A C 7
ATOM 8929 O O . GLY A 1 68 ? -4.848 7.698 -12.035 1.00 0.00 68 GLY A O 7
ATOM 8933 N N . VAL A 1 69 ? -6.120 6.149 -10.981 1.00 0.00 69 VAL A N 7
ATOM 8934 C CA . VAL A 1 69 ? -7.346 6.406 -11.774 1.00 0.00 69 VAL A CA 7
ATOM 8935 C C . VAL A 1 69 ? -8.300 7.366 -11.033 1.00 0.00 69 VAL A C 7
ATOM 8936 O O . VAL A 1 69 ? -8.150 7.591 -9.822 1.00 0.00 69 VAL A O 7
ATOM 8949 N N . THR A 1 70 ? -9.277 7.916 -11.773 1.00 0.00 70 THR A N 7
ATOM 8950 C CA . THR A 1 70 ? -10.290 8.836 -11.239 1.00 0.00 70 THR A CA 7
ATOM 8951 C C . THR A 1 70 ? -11.697 8.223 -11.390 1.00 0.00 70 THR A C 7
ATOM 8952 O O . THR A 1 70 ? -12.184 7.985 -12.503 1.00 0.00 70 THR A O 7
ATOM 8963 N N . LEU A 1 71 ? -12.311 7.925 -10.247 1.00 0.00 71 LEU A N 7
ATOM 8964 C CA . LEU A 1 71 ? -13.744 7.614 -10.139 1.00 0.00 71 LEU A CA 7
ATOM 8965 C C . LEU A 1 71 ? -14.526 8.930 -10.045 1.00 0.00 71 LEU A C 7
ATOM 8966 O O . LEU A 1 71 ? -13.962 9.965 -9.698 1.00 0.00 71 LEU A O 7
ATOM 8982 N N . GLU A 1 72 ? -15.817 8.880 -10.369 1.00 0.00 72 GLU A N 7
ATOM 8983 C CA . GLU A 1 72 ? -16.703 10.059 -10.339 1.00 0.00 72 GLU A CA 7
ATOM 8984 C C . GLU A 1 72 ? -18.048 9.671 -9.724 1.00 0.00 72 GLU A C 7
ATOM 8985 O O . GLU A 1 72 ? -18.422 8.501 -9.715 1.00 0.00 72 GLU A O 7
ATOM 8997 N N . LEU A 1 73 ? -18.757 10.674 -9.193 1.00 0.00 73 LEU A N 7
ATOM 8998 C CA . LEU A 1 73 ? -20.070 10.500 -8.555 1.00 0.00 73 LEU A CA 7
ATOM 8999 C C . LEU A 1 73 ? -21.131 11.277 -9.335 1.00 0.00 73 LEU A C 7
ATOM 9000 O O . LEU A 1 73 ? -21.079 12.502 -9.417 1.00 0.00 73 LEU A O 7
ATOM 9016 N N . LYS A 1 74 ? -22.049 10.536 -9.966 1.00 0.00 74 LYS A N 7
ATOM 9017 C CA . LYS A 1 74 ? -23.203 11.099 -10.693 1.00 0.00 74 LYS A CA 7
ATOM 9018 C C . LYS A 1 74 ? -24.482 10.821 -9.881 1.00 0.00 74 LYS A C 7
ATOM 9019 O O . LYS A 1 74 ? -24.637 9.730 -9.330 1.00 0.00 74 LYS A O 7
ATOM 9038 N N . THR A 1 75 ? -25.388 11.808 -9.829 1.00 0.00 75 THR A N 7
ATOM 9039 C CA . THR A 1 75 ? -26.604 11.753 -8.987 1.00 0.00 75 THR A CA 7
ATOM 9040 C C . THR A 1 75 ? -27.562 10.609 -9.399 1.00 0.00 75 THR A C 7
ATOM 9041 O O . THR A 1 75 ? -27.755 10.342 -10.590 1.00 0.00 75 THR A O 7
ATOM 9052 N N . ARG A 1 76 ? -28.146 9.948 -8.386 1.00 0.00 76 ARG A N 7
ATOM 9053 C CA . ARG A 1 76 ? -29.047 8.786 -8.547 1.00 0.00 76 ARG A CA 7
ATOM 9054 C C . ARG A 1 76 ? -30.406 9.121 -7.899 1.00 0.00 76 ARG A C 7
ATOM 9055 O O . ARG A 1 76 ? -30.454 9.762 -6.836 1.00 0.00 76 ARG A O 7
ATOM 9076 N N . SER A 1 77 ? -31.500 8.676 -8.543 1.00 0.00 77 SER A N 7
ATOM 9077 C CA . SER A 1 77 ? -32.877 8.901 -8.069 1.00 0.00 77 SER A CA 7
ATOM 9078 C C . SER A 1 77 ? -33.185 8.048 -6.810 1.00 0.00 77 SER A C 7
ATOM 9079 O O . SER A 1 77 ? -33.570 6.876 -6.912 1.00 0.00 77 SER A O 7
ATOM 9087 N N . SER A 1 78 ? -32.947 8.645 -5.631 1.00 0.00 78 SER A N 7
ATOM 9088 C CA . SER A 1 78 ? -33.271 8.049 -4.319 1.00 0.00 78 SER A CA 7
ATOM 9089 C C . SER A 1 78 ? -34.465 8.805 -3.699 1.00 0.00 78 SER A C 7
ATOM 9090 O O . SER A 1 78 ? -34.507 10.035 -3.756 1.00 0.00 78 SER A O 7
ATOM 9098 N N . GLY A 1 79 ? -35.432 8.067 -3.119 1.00 0.00 79 GLY A N 7
ATOM 9099 C CA . GLY A 1 79 ? -36.620 8.677 -2.509 1.00 0.00 79 GLY A CA 7
ATOM 9100 C C . GLY A 1 79 ? -37.810 7.720 -2.416 1.00 0.00 79 GLY A C 7
ATOM 9101 O O . GLY A 1 79 ? -38.661 7.695 -3.316 1.00 0.00 79 GLY A O 7
ATOM 9105 N N . HIS A 1 80 ? -37.850 6.905 -1.341 1.00 0.00 80 HIS A N 7
ATOM 9106 C CA . HIS A 1 80 ? -39.047 6.112 -0.963 1.00 0.00 80 HIS A CA 7
ATOM 9107 C C . HIS A 1 80 ? -39.758 6.842 0.190 1.00 0.00 80 HIS A C 7
ATOM 9108 O O . HIS A 1 80 ? -39.427 6.641 1.366 1.00 0.00 80 HIS A O 7
ATOM 9123 N N . GLY A 1 81 ? -40.689 7.743 -0.169 1.00 0.00 81 GLY A N 7
ATOM 9124 C CA . GLY A 1 81 ? -41.370 8.610 0.796 1.00 0.00 81 GLY A CA 7
ATOM 9125 C C . GLY A 1 81 ? -40.576 9.887 1.048 1.00 0.00 81 GLY A C 7
ATOM 9126 O O . GLY A 1 81 ? -41.058 10.992 0.783 1.00 0.00 81 GLY A O 7
ATOM 9130 N N . THR A 1 82 ? -39.345 9.716 1.565 1.00 0.00 82 THR A N 7
ATOM 9131 C CA . THR A 1 82 ? -38.367 10.804 1.758 1.00 0.00 82 THR A CA 7
ATOM 9132 C C . THR A 1 82 ? -36.974 10.332 1.256 1.00 0.00 82 THR A C 7
ATOM 9143 N N . GLY A 1 1 ? 3.133 -5.036 0.851 1.00 0.00 1 GLY A N 8
ATOM 9144 C CA . GLY A 1 1 ? 3.576 -4.547 -0.471 1.00 0.00 1 GLY A CA 8
ATOM 9145 C C . GLY A 1 1 ? 2.440 -3.925 -1.274 1.00 0.00 1 GLY A C 8
ATOM 9146 O O . GLY A 1 1 ? 1.474 -3.440 -0.679 1.00 0.00 1 GLY A O 8
ATOM 9149 N N . PRO A 1 2 ? 2.514 -3.930 -2.648 1.00 0.00 2 PRO A N 8
ATOM 9150 C CA . PRO A 1 2 ? 1.476 -3.328 -3.531 1.00 0.00 2 PRO A CA 8
ATOM 9151 C C . PRO A 1 2 ? 0.243 -4.248 -3.773 1.00 0.00 2 PRO A C 8
ATOM 9152 O O . PRO A 1 2 ? -0.326 -4.248 -4.873 1.00 0.00 2 PRO A O 8
ATOM 9163 N N . GLY A 1 3 ? -0.169 -5.008 -2.734 1.00 0.00 3 GLY A N 8
ATOM 9164 C CA . GLY A 1 3 ? -1.385 -5.832 -2.792 1.00 0.00 3 GLY A CA 8
ATOM 9165 C C . GLY A 1 3 ? -2.654 -4.988 -2.871 1.00 0.00 3 GLY A C 8
ATOM 9166 O O . GLY A 1 3 ? -3.660 -5.412 -3.453 1.00 0.00 3 GLY A O 8
ATOM 9170 N N . SER A 1 4 ? -2.600 -3.797 -2.257 1.00 0.00 4 SER A N 8
ATOM 9171 C CA . SER A 1 4 ? -3.619 -2.754 -2.406 1.00 0.00 4 SER A CA 8
ATOM 9172 C C . SER A 1 4 ? -3.214 -1.781 -3.542 1.00 0.00 4 SER A C 8
ATOM 9173 O O . SER A 1 4 ? -2.204 -1.987 -4.232 1.00 0.00 4 SER A O 8
ATOM 9181 N N . LEU A 1 5 ? -4.004 -0.718 -3.709 1.00 0.00 5 LEU A N 8
ATOM 9182 C CA . LEU A 1 5 ? -3.803 0.317 -4.732 1.00 0.00 5 LEU A CA 8
ATOM 9183 C C . LEU A 1 5 ? -4.457 1.628 -4.264 1.00 0.00 5 LEU A C 8
ATOM 9184 O O . LEU A 1 5 ? -5.253 1.627 -3.322 1.00 0.00 5 LEU A O 8
ATOM 9200 N N . GLU A 1 6 ? -4.097 2.746 -4.898 1.00 0.00 6 GLU A N 8
ATOM 9201 C CA . GLU A 1 6 ? -4.552 4.088 -4.483 1.00 0.00 6 GLU A CA 8
ATOM 9202 C C . GLU A 1 6 ? -5.257 4.798 -5.649 1.00 0.00 6 GLU A C 8
ATOM 9203 O O . GLU A 1 6 ? -4.631 5.130 -6.657 1.00 0.00 6 GLU A O 8
ATOM 9215 N N . ILE A 1 7 ? -6.569 5.006 -5.506 1.00 0.00 7 ILE A N 8
ATOM 9216 C CA . ILE A 1 7 ? -7.409 5.658 -6.527 1.00 0.00 7 ILE A CA 8
ATOM 9217 C C . ILE A 1 7 ? -7.976 6.972 -5.983 1.00 0.00 7 ILE A C 8
ATOM 9218 O O . ILE A 1 7 ? -7.742 7.326 -4.821 1.00 0.00 7 ILE A O 8
ATOM 9234 N N . LYS A 1 8 ? -8.730 7.690 -6.830 1.00 0.00 8 LYS A N 8
ATOM 9235 C CA . LYS A 1 8 ? -9.373 8.960 -6.457 1.00 0.00 8 LYS A CA 8
ATOM 9236 C C . LYS A 1 8 ? -10.865 8.919 -6.832 1.00 0.00 8 LYS A C 8
ATOM 9237 O O . LYS A 1 8 ? -11.214 8.398 -7.888 1.00 0.00 8 LYS A O 8
ATOM 9256 N N . ILE A 1 9 ? -11.745 9.439 -5.947 1.00 0.00 9 ILE A N 8
ATOM 9257 C CA . ILE A 1 9 ? -13.196 9.534 -6.208 1.00 0.00 9 ILE A CA 8
ATOM 9258 C C . ILE A 1 9 ? -13.614 11.020 -6.208 1.00 0.00 9 ILE A C 8
ATOM 9259 O O . ILE A 1 9 ? -13.780 11.636 -5.143 1.00 0.00 9 ILE A O 8
ATOM 9275 N N . ARG A 1 10 ? -13.715 11.588 -7.407 1.00 0.00 10 ARG A N 8
ATOM 9276 C CA . ARG A 1 10 ? -14.261 12.937 -7.628 1.00 0.00 10 ARG A CA 8
ATOM 9277 C C . ARG A 1 10 ? -15.766 12.959 -7.288 1.00 0.00 10 ARG A C 8
ATOM 9278 O O . ARG A 1 10 ? -16.530 12.144 -7.801 1.00 0.00 10 ARG A O 8
ATOM 9299 N N . THR A 1 11 ? -16.170 13.852 -6.391 1.00 0.00 11 THR A N 8
ATOM 9300 C CA . THR A 1 11 ? -17.566 13.974 -5.949 1.00 0.00 11 THR A CA 8
ATOM 9301 C C . THR A 1 11 ? -18.383 14.928 -6.839 1.00 0.00 11 THR A C 8
ATOM 9302 O O . THR A 1 11 ? -17.834 15.605 -7.720 1.00 0.00 11 THR A O 8
ATOM 9313 N N . THR A 1 12 ? -19.701 14.988 -6.571 1.00 0.00 12 THR A N 8
ATOM 9314 C CA . THR A 1 12 ? -20.596 16.027 -7.119 1.00 0.00 12 THR A CA 8
ATOM 9315 C C . THR A 1 12 ? -20.269 17.410 -6.523 1.00 0.00 12 THR A C 8
ATOM 9316 O O . THR A 1 12 ? -20.697 18.437 -7.053 1.00 0.00 12 THR A O 8
ATOM 9327 N N . GLU A 1 13 ? -19.513 17.415 -5.406 1.00 0.00 13 GLU A N 8
ATOM 9328 C CA . GLU A 1 13 ? -19.024 18.644 -4.763 1.00 0.00 13 GLU A CA 8
ATOM 9329 C C . GLU A 1 13 ? -17.804 19.196 -5.533 1.00 0.00 13 GLU A C 8
ATOM 9330 O O . GLU A 1 13 ? -17.439 20.362 -5.381 1.00 0.00 13 GLU A O 8
ATOM 9342 N N . GLY A 1 14 ? -17.174 18.329 -6.353 1.00 0.00 14 GLY A N 8
ATOM 9343 C CA . GLY A 1 14 ? -16.042 18.709 -7.201 1.00 0.00 14 GLY A CA 8
ATOM 9344 C C . GLY A 1 14 ? -14.706 18.228 -6.648 1.00 0.00 14 GLY A C 8
ATOM 9345 O O . GLY A 1 14 ? -13.746 18.048 -7.414 1.00 0.00 14 GLY A O 8
ATOM 9349 N N . ARG A 1 15 ? -14.643 18.028 -5.313 1.00 0.00 15 ARG A N 8
ATOM 9350 C CA . ARG A 1 15 ? -13.425 17.557 -4.617 1.00 0.00 15 ARG A CA 8
ATOM 9351 C C . ARG A 1 15 ? -13.106 16.092 -4.993 1.00 0.00 15 ARG A C 8
ATOM 9352 O O . ARG A 1 15 ? -14.009 15.261 -5.084 1.00 0.00 15 ARG A O 8
ATOM 9373 N N . THR A 1 16 ? -11.819 15.795 -5.185 1.00 0.00 16 THR A N 8
ATOM 9374 C CA . THR A 1 16 ? -11.346 14.484 -5.647 1.00 0.00 16 THR A CA 8
ATOM 9375 C C . THR A 1 16 ? -10.639 13.750 -4.481 1.00 0.00 16 THR A C 8
ATOM 9376 O O . THR A 1 16 ? -9.572 14.169 -4.026 1.00 0.00 16 THR A O 8
ATOM 9387 N N . LEU A 1 17 ? -11.269 12.657 -4.014 1.00 0.00 17 LEU A N 8
ATOM 9388 C CA . LEU A 1 17 ? -10.926 11.963 -2.754 1.00 0.00 17 LEU A CA 8
ATOM 9389 C C . LEU A 1 17 ? -9.937 10.817 -3.004 1.00 0.00 17 LEU A C 8
ATOM 9390 O O . LEU A 1 17 ? -10.339 9.709 -3.385 1.00 0.00 17 LEU A O 8
ATOM 9406 N N . THR A 1 18 ? -8.647 11.099 -2.792 1.00 0.00 18 THR A N 8
ATOM 9407 C CA . THR A 1 18 ? -7.574 10.120 -2.993 1.00 0.00 18 THR A CA 8
ATOM 9408 C C . THR A 1 18 ? -7.526 9.136 -1.797 1.00 0.00 18 THR A C 8
ATOM 9409 O O . THR A 1 18 ? -7.036 9.489 -0.717 1.00 0.00 18 THR A O 8
ATOM 9420 N N . VAL A 1 19 ? -8.092 7.928 -1.985 1.00 0.00 19 VAL A N 8
ATOM 9421 C CA . VAL A 1 19 ? -8.149 6.880 -0.942 1.00 0.00 19 VAL A CA 8
ATOM 9422 C C . VAL A 1 19 ? -7.423 5.606 -1.409 1.00 0.00 19 VAL A C 8
ATOM 9423 O O . VAL A 1 19 ? -7.375 5.308 -2.613 1.00 0.00 19 VAL A O 8
ATOM 9436 N N . ASP A 1 20 ? -6.854 4.861 -0.448 1.00 0.00 20 ASP A N 8
ATOM 9437 C CA . ASP A 1 20 ? -6.226 3.558 -0.718 1.00 0.00 20 ASP A CA 8
ATOM 9438 C C . ASP A 1 20 ? -7.246 2.439 -0.417 1.00 0.00 20 ASP A C 8
ATOM 9439 O O . ASP A 1 20 ? -7.925 2.458 0.620 1.00 0.00 20 ASP A O 8
ATOM 9448 N N . VAL A 1 21 ? -7.377 1.506 -1.363 1.00 0.00 21 VAL A N 8
ATOM 9449 C CA . VAL A 1 21 ? -8.307 0.362 -1.317 1.00 0.00 21 VAL A CA 8
ATOM 9450 C C . VAL A 1 21 ? -7.669 -0.832 -2.043 1.00 0.00 21 VAL A C 8
ATOM 9451 O O . VAL A 1 21 ? -6.747 -0.661 -2.843 1.00 0.00 21 VAL A O 8
ATOM 9464 N N . LYS A 1 22 ? -8.176 -2.031 -1.772 1.00 0.00 22 LYS A N 8
ATOM 9465 C CA . LYS A 1 22 ? -7.661 -3.277 -2.364 1.00 0.00 22 LYS A CA 8
ATOM 9466 C C . LYS A 1 22 ? -8.569 -3.679 -3.545 1.00 0.00 22 LYS A C 8
ATOM 9467 O O . LYS A 1 22 ? -9.765 -3.414 -3.486 1.00 0.00 22 LYS A O 8
ATOM 9486 N N . PRO A 1 23 ? -8.034 -4.321 -4.640 1.00 0.00 23 PRO A N 8
ATOM 9487 C CA . PRO A 1 23 ? -8.865 -4.733 -5.814 1.00 0.00 23 PRO A CA 8
ATOM 9488 C C . PRO A 1 23 ? -9.904 -5.821 -5.444 1.00 0.00 23 PRO A C 8
ATOM 9489 O O . PRO A 1 23 ? -10.906 -6.007 -6.142 1.00 0.00 23 PRO A O 8
ATOM 9500 N N . ASP A 1 24 ? -9.652 -6.500 -4.313 1.00 0.00 24 ASP A N 8
ATOM 9501 C CA . ASP A 1 24 ? -10.533 -7.543 -3.753 1.00 0.00 24 ASP A CA 8
ATOM 9502 C C . ASP A 1 24 ? -11.753 -6.936 -3.033 1.00 0.00 24 ASP A C 8
ATOM 9503 O O . ASP A 1 24 ? -12.716 -7.652 -2.720 1.00 0.00 24 ASP A O 8
ATOM 9512 N N . ARG A 1 25 ? -11.708 -5.611 -2.777 1.00 0.00 25 ARG A N 8
ATOM 9513 C CA . ARG A 1 25 ? -12.806 -4.880 -2.120 1.00 0.00 25 ARG A CA 8
ATOM 9514 C C . ARG A 1 25 ? -13.976 -4.697 -3.103 1.00 0.00 25 ARG A C 8
ATOM 9515 O O . ARG A 1 25 ? -13.803 -4.838 -4.321 1.00 0.00 25 ARG A O 8
ATOM 9536 N N . THR A 1 26 ? -15.161 -4.390 -2.565 1.00 0.00 26 THR A N 8
ATOM 9537 C CA . THR A 1 26 ? -16.377 -4.161 -3.365 1.00 0.00 26 THR A CA 8
ATOM 9538 C C . THR A 1 26 ? -16.517 -2.675 -3.709 1.00 0.00 26 THR A C 8
ATOM 9539 O O . THR A 1 26 ? -15.809 -1.828 -3.150 1.00 0.00 26 THR A O 8
ATOM 9550 N N . ILE A 1 27 ? -17.421 -2.354 -4.641 1.00 0.00 27 ILE A N 8
ATOM 9551 C CA . ILE A 1 27 ? -17.721 -0.960 -4.989 1.00 0.00 27 ILE A CA 8
ATOM 9552 C C . ILE A 1 27 ? -18.444 -0.291 -3.801 1.00 0.00 27 ILE A C 8
ATOM 9553 O O . ILE A 1 27 ? -18.286 0.903 -3.580 1.00 0.00 27 ILE A O 8
ATOM 9569 N N . GLU A 1 28 ? -19.183 -1.110 -3.005 1.00 0.00 28 GLU A N 8
ATOM 9570 C CA . GLU A 1 28 ? -19.776 -0.689 -1.708 1.00 0.00 28 GLU A CA 8
ATOM 9571 C C . GLU A 1 28 ? -18.716 -0.119 -0.746 1.00 0.00 28 GLU A C 8
ATOM 9572 O O . GLU A 1 28 ? -19.012 0.805 0.018 1.00 0.00 28 GLU A O 8
ATOM 9584 N N . GLU A 1 29 ? -17.501 -0.706 -0.777 1.00 0.00 29 GLU A N 8
ATOM 9585 C CA . GLU A 1 29 ? -16.341 -0.187 -0.032 1.00 0.00 29 GLU A CA 8
ATOM 9586 C C . GLU A 1 29 ? -16.004 1.229 -0.493 1.00 0.00 29 GLU A C 8
ATOM 9587 O O . GLU A 1 29 ? -15.822 2.096 0.334 1.00 0.00 29 GLU A O 8
ATOM 9599 N N . LEU A 1 30 ? -15.969 1.456 -1.816 1.00 0.00 30 LEU A N 8
ATOM 9600 C CA . LEU A 1 30 ? -15.675 2.792 -2.388 1.00 0.00 30 LEU A CA 8
ATOM 9601 C C . LEU A 1 30 ? -16.724 3.815 -1.950 1.00 0.00 30 LEU A C 8
ATOM 9602 O O . LEU A 1 30 ? -16.379 4.937 -1.575 1.00 0.00 30 LEU A O 8
ATOM 9618 N N . MET A 1 31 ? -18.000 3.381 -1.990 1.00 0.00 31 MET A N 8
ATOM 9619 C CA . MET A 1 31 ? -19.164 4.175 -1.575 1.00 0.00 31 MET A CA 8
ATOM 9620 C C . MET A 1 31 ? -19.057 4.534 -0.076 1.00 0.00 31 MET A C 8
ATOM 9621 O O . MET A 1 31 ? -19.418 5.637 0.335 1.00 0.00 31 MET A O 8
ATOM 9635 N N . GLU A 1 32 ? -18.501 3.599 0.715 1.00 0.00 32 GLU A N 8
ATOM 9636 C CA . GLU A 1 32 ? -18.233 3.797 2.150 1.00 0.00 32 GLU A CA 8
ATOM 9637 C C . GLU A 1 32 ? -17.166 4.881 2.365 1.00 0.00 32 GLU A C 8
ATOM 9638 O O . GLU A 1 32 ? -17.339 5.774 3.203 1.00 0.00 32 GLU A O 8
ATOM 9650 N N . LYS A 1 33 ? -16.063 4.765 1.599 1.00 0.00 33 LYS A N 8
ATOM 9651 C CA . LYS A 1 33 ? -14.895 5.654 1.731 1.00 0.00 33 LYS A CA 8
ATOM 9652 C C . LYS A 1 33 ? -15.300 7.107 1.434 1.00 0.00 33 LYS A C 8
ATOM 9653 O O . LYS A 1 33 ? -15.087 7.985 2.256 1.00 0.00 33 LYS A O 8
ATOM 9672 N N . LEU A 1 34 ? -15.928 7.333 0.264 1.00 0.00 34 LEU A N 8
ATOM 9673 C CA . LEU A 1 34 ? -16.363 8.682 -0.162 1.00 0.00 34 LEU A CA 8
ATOM 9674 C C . LEU A 1 34 ? -17.398 9.272 0.823 1.00 0.00 34 LEU A C 8
ATOM 9675 O O . LEU A 1 34 ? -17.402 10.479 1.060 1.00 0.00 34 LEU A O 8
ATOM 9691 N N . LYS A 1 35 ? -18.230 8.403 1.438 1.00 0.00 35 LYS A N 8
ATOM 9692 C CA . LYS A 1 35 ? -19.209 8.814 2.468 1.00 0.00 35 LYS A CA 8
ATOM 9693 C C . LYS A 1 35 ? -18.509 9.373 3.723 1.00 0.00 35 LYS A C 8
ATOM 9694 O O . LYS A 1 35 ? -18.865 10.439 4.214 1.00 0.00 35 LYS A O 8
ATOM 9713 N N . GLU A 1 36 ? -17.499 8.655 4.233 1.00 0.00 36 GLU A N 8
ATOM 9714 C CA . GLU A 1 36 ? -16.778 9.059 5.462 1.00 0.00 36 GLU A CA 8
ATOM 9715 C C . GLU A 1 36 ? -15.785 10.215 5.180 1.00 0.00 36 GLU A C 8
ATOM 9716 O O . GLU A 1 36 ? -15.311 10.868 6.119 1.00 0.00 36 GLU A O 8
ATOM 9728 N N . GLN A 1 37 ? -15.494 10.477 3.885 1.00 0.00 37 GLN A N 8
ATOM 9729 C CA . GLN A 1 37 ? -14.609 11.589 3.455 1.00 0.00 37 GLN A CA 8
ATOM 9730 C C . GLN A 1 37 ? -15.394 12.914 3.357 1.00 0.00 37 GLN A C 8
ATOM 9731 O O . GLN A 1 37 ? -15.187 13.827 4.163 1.00 0.00 37 GLN A O 8
ATOM 9745 N N . THR A 1 38 ? -16.313 12.996 2.382 1.00 0.00 38 THR A N 8
ATOM 9746 C CA . THR A 1 38 ? -17.017 14.256 2.032 1.00 0.00 38 THR A CA 8
ATOM 9747 C C . THR A 1 38 ? -18.404 14.350 2.708 1.00 0.00 38 THR A C 8
ATOM 9748 O O . THR A 1 38 ? -19.018 15.421 2.705 1.00 0.00 38 THR A O 8
ATOM 9759 N N . GLY A 1 39 ? -18.908 13.224 3.257 1.00 0.00 39 GLY A N 8
ATOM 9760 C CA . GLY A 1 39 ? -20.150 13.215 4.047 1.00 0.00 39 GLY A CA 8
ATOM 9761 C C . GLY A 1 39 ? -21.418 12.926 3.248 1.00 0.00 39 GLY A C 8
ATOM 9762 O O . GLY A 1 39 ? -22.460 12.636 3.850 1.00 0.00 39 GLY A O 8
ATOM 9766 N N . VAL A 1 40 ? -21.347 13.006 1.909 1.00 0.00 40 VAL A N 8
ATOM 9767 C CA . VAL A 1 40 ? -22.534 12.873 1.037 1.00 0.00 40 VAL A CA 8
ATOM 9768 C C . VAL A 1 40 ? -23.018 11.387 0.989 1.00 0.00 40 VAL A C 8
ATOM 9769 O O . VAL A 1 40 ? -22.191 10.478 0.821 1.00 0.00 40 VAL A O 8
ATOM 9782 N N . PRO A 1 41 ? -24.356 11.104 1.219 1.00 0.00 41 PRO A N 8
ATOM 9783 C CA . PRO A 1 41 ? -24.904 9.724 1.208 1.00 0.00 41 PRO A CA 8
ATOM 9784 C C . PRO A 1 41 ? -24.815 9.068 -0.198 1.00 0.00 41 PRO A C 8
ATOM 9785 O O . PRO A 1 41 ? -25.378 9.601 -1.160 1.00 0.00 41 PRO A O 8
ATOM 9796 N N . PRO A 1 42 ? -24.134 7.877 -0.314 1.00 0.00 42 PRO A N 8
ATOM 9797 C CA . PRO A 1 42 ? -23.802 7.238 -1.619 1.00 0.00 42 PRO A CA 8
ATOM 9798 C C . PRO A 1 42 ? -25.035 6.707 -2.370 1.00 0.00 42 PRO A C 8
ATOM 9799 O O . PRO A 1 42 ? -24.949 6.397 -3.556 1.00 0.00 42 PRO A O 8
ATOM 9810 N N . GLU A 1 43 ? -26.162 6.595 -1.650 1.00 0.00 43 GLU A N 8
ATOM 9811 C CA . GLU A 1 43 ? -27.472 6.221 -2.216 1.00 0.00 43 GLU A CA 8
ATOM 9812 C C . GLU A 1 43 ? -27.920 7.226 -3.314 1.00 0.00 43 GLU A C 8
ATOM 9813 O O . GLU A 1 43 ? -28.618 6.858 -4.266 1.00 0.00 43 GLU A O 8
ATOM 9825 N N . GLN A 1 44 ? -27.489 8.494 -3.156 1.00 0.00 44 GLN A N 8
ATOM 9826 C CA . GLN A 1 44 ? -27.788 9.588 -4.101 1.00 0.00 44 GLN A CA 8
ATOM 9827 C C . GLN A 1 44 ? -26.703 9.719 -5.184 1.00 0.00 44 GLN A C 8
ATOM 9828 O O . GLN A 1 44 ? -26.760 10.649 -5.997 1.00 0.00 44 GLN A O 8
ATOM 9842 N N . LEU A 1 45 ? -25.698 8.819 -5.172 1.00 0.00 45 LEU A N 8
ATOM 9843 C CA . LEU A 1 45 ? -24.538 8.883 -6.089 1.00 0.00 45 LEU A CA 8
ATOM 9844 C C . LEU A 1 45 ? -24.322 7.558 -6.833 1.00 0.00 45 LEU A C 8
ATOM 9845 O O . LEU A 1 45 ? -24.824 6.501 -6.437 1.00 0.00 45 LEU A O 8
ATOM 9861 N N . ARG A 1 46 ? -23.565 7.663 -7.938 1.00 0.00 46 ARG A N 8
ATOM 9862 C CA . ARG A 1 46 ? -23.081 6.531 -8.732 1.00 0.00 46 ARG A CA 8
ATOM 9863 C C . ARG A 1 46 ? -21.558 6.625 -8.756 1.00 0.00 46 ARG A C 8
ATOM 9864 O O . ARG A 1 46 ? -21.026 7.685 -9.110 1.00 0.00 46 ARG A O 8
ATOM 9885 N N . VAL A 1 47 ? -20.871 5.543 -8.393 1.00 0.00 47 VAL A N 8
ATOM 9886 C CA . VAL A 1 47 ? -19.423 5.430 -8.583 1.00 0.00 47 VAL A CA 8
ATOM 9887 C C . VAL A 1 47 ? -19.168 5.147 -10.077 1.00 0.00 47 VAL A C 8
ATOM 9888 O O . VAL A 1 47 ? -19.676 4.168 -10.620 1.00 0.00 47 VAL A O 8
ATOM 9901 N N . ILE A 1 48 ? -18.428 6.051 -10.734 1.00 0.00 48 ILE A N 8
ATOM 9902 C CA . ILE A 1 48 ? -18.230 6.046 -12.195 1.00 0.00 48 ILE A CA 8
ATOM 9903 C C . ILE A 1 48 ? -16.727 5.966 -12.534 1.00 0.00 48 ILE A C 8
ATOM 9904 O O . ILE A 1 48 ? -15.990 6.923 -12.317 1.00 0.00 48 ILE A O 8
ATOM 9920 N N . TYR A 1 49 ? -16.291 4.829 -13.087 1.00 0.00 49 TYR A N 8
ATOM 9921 C CA . TYR A 1 49 ? -14.896 4.635 -13.529 1.00 0.00 49 TYR A CA 8
ATOM 9922 C C . TYR A 1 49 ? -14.781 4.951 -15.013 1.00 0.00 49 TYR A C 8
ATOM 9923 O O . TYR A 1 49 ? -15.288 4.190 -15.843 1.00 0.00 49 TYR A O 8
ATOM 9941 N N . ASN A 1 50 ? -14.158 6.102 -15.322 1.00 0.00 50 ASN A N 8
ATOM 9942 C CA . ASN A 1 50 ? -13.738 6.462 -16.695 1.00 0.00 50 ASN A CA 8
ATOM 9943 C C . ASN A 1 50 ? -14.963 6.575 -17.661 1.00 0.00 50 ASN A C 8
ATOM 9944 O O . ASN A 1 50 ? -14.828 6.460 -18.889 1.00 0.00 50 ASN A O 8
ATOM 9955 N N . GLY A 1 51 ? -16.155 6.843 -17.071 1.00 0.00 51 GLY A N 8
ATOM 9956 C CA . GLY A 1 51 ? -17.413 6.995 -17.823 1.00 0.00 51 GLY A CA 8
ATOM 9957 C C . GLY A 1 51 ? -18.376 5.814 -17.677 1.00 0.00 51 GLY A C 8
ATOM 9958 O O . GLY A 1 51 ? -19.530 5.906 -18.106 1.00 0.00 51 GLY A O 8
ATOM 9962 N N . ARG A 1 52 ? -17.908 4.710 -17.065 1.00 0.00 52 ARG A N 8
ATOM 9963 C CA . ARG A 1 52 ? -18.713 3.481 -16.848 1.00 0.00 52 ARG A CA 8
ATOM 9964 C C . ARG A 1 52 ? -19.334 3.486 -15.440 1.00 0.00 52 ARG A C 8
ATOM 9965 O O . ARG A 1 52 ? -18.663 3.862 -14.478 1.00 0.00 52 ARG A O 8
ATOM 9986 N N . GLU A 1 53 ? -20.608 3.040 -15.328 1.00 0.00 53 GLU A N 8
ATOM 9987 C CA . GLU A 1 53 ? -21.306 2.952 -14.036 1.00 0.00 53 GLU A CA 8
ATOM 9988 C C . GLU A 1 53 ? -20.898 1.660 -13.305 1.00 0.00 53 GLU A C 8
ATOM 9989 O O . GLU A 1 53 ? -20.918 0.573 -13.891 1.00 0.00 53 GLU A O 8
ATOM 10001 N N . LEU A 1 54 ? -20.515 1.792 -12.028 1.00 0.00 54 LEU A N 8
ATOM 10002 C CA . LEU A 1 54 ? -20.020 0.670 -11.220 1.00 0.00 54 LEU A CA 8
ATOM 10003 C C . LEU A 1 54 ? -21.091 0.243 -10.216 1.00 0.00 54 LEU A C 8
ATOM 10004 O O . LEU A 1 54 ? -21.466 1.032 -9.335 1.00 0.00 54 LEU A O 8
ATOM 10020 N N . GLU A 1 55 ? -21.578 -0.993 -10.371 1.00 0.00 55 GLU A N 8
ATOM 10021 C CA . GLU A 1 55 ? -22.569 -1.590 -9.475 1.00 0.00 55 GLU A CA 8
ATOM 10022 C C . GLU A 1 55 ? -21.943 -1.894 -8.105 1.00 0.00 55 GLU A C 8
ATOM 10023 O O . GLU A 1 55 ? -20.876 -2.517 -8.063 1.00 0.00 55 GLU A O 8
ATOM 10035 N N . PRO A 1 56 ? -22.612 -1.481 -6.976 1.00 0.00 56 PRO A N 8
ATOM 10036 C CA . PRO A 1 56 ? -22.073 -1.639 -5.595 1.00 0.00 56 PRO A CA 8
ATOM 10037 C C . PRO A 1 56 ? -21.789 -3.124 -5.237 1.00 0.00 56 PRO A C 8
ATOM 10038 O O . PRO A 1 56 ? -20.802 -3.439 -4.551 1.00 0.00 56 PRO A O 8
ATOM 10049 N N . ARG A 1 57 ? -22.650 -4.008 -5.764 1.00 0.00 57 ARG A N 8
ATOM 10050 C CA . ARG A 1 57 ? -22.581 -5.475 -5.579 1.00 0.00 57 ARG A CA 8
ATOM 10051 C C . ARG A 1 57 ? -21.302 -6.104 -6.176 1.00 0.00 57 ARG A C 8
ATOM 10052 O O . ARG A 1 57 ? -20.857 -7.162 -5.714 1.00 0.00 57 ARG A O 8
ATOM 10073 N N . THR A 1 58 ? -20.712 -5.444 -7.181 1.00 0.00 58 THR A N 8
ATOM 10074 C CA . THR A 1 58 ? -19.510 -5.937 -7.893 1.00 0.00 58 THR A CA 8
ATOM 10075 C C . THR A 1 58 ? -18.211 -5.497 -7.158 1.00 0.00 58 THR A C 8
ATOM 10076 O O . THR A 1 58 ? -18.257 -4.594 -6.322 1.00 0.00 58 THR A O 8
ATOM 10087 N N . THR A 1 59 ? -17.063 -6.151 -7.458 1.00 0.00 59 THR A N 8
ATOM 10088 C CA . THR A 1 59 ? -15.745 -5.788 -6.886 1.00 0.00 59 THR A CA 8
ATOM 10089 C C . THR A 1 59 ? -14.929 -4.900 -7.851 1.00 0.00 59 THR A C 8
ATOM 10090 O O . THR A 1 59 ? -15.323 -4.684 -9.009 1.00 0.00 59 THR A O 8
ATOM 10101 N N . LEU A 1 60 ? -13.779 -4.401 -7.349 1.00 0.00 60 LEU A N 8
ATOM 10102 C CA . LEU A 1 60 ? -12.896 -3.447 -8.061 1.00 0.00 60 LEU A CA 8
ATOM 10103 C C . LEU A 1 60 ? -12.159 -4.113 -9.232 1.00 0.00 60 LEU A C 8
ATOM 10104 O O . LEU A 1 60 ? -12.074 -3.545 -10.328 1.00 0.00 60 LEU A O 8
ATOM 10120 N N . GLU A 1 61 ? -11.626 -5.312 -8.969 1.00 0.00 61 GLU A N 8
ATOM 10121 C CA . GLU A 1 61 ? -10.863 -6.114 -9.956 1.00 0.00 61 GLU A CA 8
ATOM 10122 C C . GLU A 1 61 ? -11.678 -6.400 -11.244 1.00 0.00 61 GLU A C 8
ATOM 10123 O O . GLU A 1 61 ? -11.105 -6.566 -12.326 1.00 0.00 61 GLU A O 8
ATOM 10135 N N . GLU A 1 62 ? -13.015 -6.424 -11.105 1.00 0.00 62 GLU A N 8
ATOM 10136 C CA . GLU A 1 62 ? -13.950 -6.664 -12.222 1.00 0.00 62 GLU A CA 8
ATOM 10137 C C . GLU A 1 62 ? -14.043 -5.447 -13.156 1.00 0.00 62 GLU A C 8
ATOM 10138 O O . GLU A 1 62 ? -14.258 -5.598 -14.362 1.00 0.00 62 GLU A O 8
ATOM 10150 N N . TYR A 1 63 ? -13.880 -4.248 -12.583 1.00 0.00 63 TYR A N 8
ATOM 10151 C CA . TYR A 1 63 ? -13.915 -2.978 -13.339 1.00 0.00 63 TYR A CA 8
ATOM 10152 C C . TYR A 1 63 ? -12.503 -2.448 -13.626 1.00 0.00 63 TYR A C 8
ATOM 10153 O O . TYR A 1 63 ? -12.377 -1.335 -14.145 1.00 0.00 63 TYR A O 8
ATOM 10171 N N . ASN A 1 64 ? -11.463 -3.242 -13.284 1.00 0.00 64 ASN A N 8
ATOM 10172 C CA . ASN A 1 64 ? -10.042 -2.879 -13.502 1.00 0.00 64 ASN A CA 8
ATOM 10173 C C . ASN A 1 64 ? -9.699 -1.551 -12.783 1.00 0.00 64 ASN A C 8
ATOM 10174 O O . ASN A 1 64 ? -9.017 -0.663 -13.331 1.00 0.00 64 ASN A O 8
ATOM 10185 N N . ILE A 1 65 ? -10.203 -1.423 -11.544 1.00 0.00 65 ILE A N 8
ATOM 10186 C CA . ILE A 1 65 ? -9.930 -0.266 -10.686 1.00 0.00 65 ILE A CA 8
ATOM 10187 C C . ILE A 1 65 ? -8.471 -0.349 -10.203 1.00 0.00 65 ILE A C 8
ATOM 10188 O O . ILE A 1 65 ? -8.170 -0.988 -9.194 1.00 0.00 65 ILE A O 8
ATOM 10204 N N . THR A 1 66 ? -7.583 0.235 -11.009 1.00 0.00 66 THR A N 8
ATOM 10205 C CA . THR A 1 66 ? -6.126 0.234 -10.792 1.00 0.00 66 THR A CA 8
ATOM 10206 C C . THR A 1 66 ? -5.643 1.620 -10.292 1.00 0.00 66 THR A C 8
ATOM 10207 O O . THR A 1 66 ? -6.351 2.608 -10.480 1.00 0.00 66 THR A O 8
ATOM 10218 N N . PRO A 1 67 ? -4.428 1.719 -9.631 1.00 0.00 67 PRO A N 8
ATOM 10219 C CA . PRO A 1 67 ? -3.976 2.972 -8.973 1.00 0.00 67 PRO A CA 8
ATOM 10220 C C . PRO A 1 67 ? -3.739 4.134 -9.967 1.00 0.00 67 PRO A C 8
ATOM 10221 O O . PRO A 1 67 ? -3.214 3.923 -11.065 1.00 0.00 67 PRO A O 8
ATOM 10232 N N . GLY A 1 68 ? -4.143 5.355 -9.565 1.00 0.00 68 GLY A N 8
ATOM 10233 C CA . GLY A 1 68 ? -3.915 6.564 -10.358 1.00 0.00 68 GLY A CA 8
ATOM 10234 C C . GLY A 1 68 ? -5.124 7.009 -11.167 1.00 0.00 68 GLY A C 8
ATOM 10235 O O . GLY A 1 68 ? -5.085 8.077 -11.784 1.00 0.00 68 GLY A O 8
ATOM 10239 N N . VAL A 1 69 ? -6.204 6.203 -11.177 1.00 0.00 69 VAL A N 8
ATOM 10240 C CA . VAL A 1 69 ? -7.429 6.527 -11.943 1.00 0.00 69 VAL A CA 8
ATOM 10241 C C . VAL A 1 69 ? -8.353 7.475 -11.151 1.00 0.00 69 VAL A C 8
ATOM 10242 O O . VAL A 1 69 ? -8.295 7.533 -9.910 1.00 0.00 69 VAL A O 8
ATOM 10255 N N . THR A 1 70 ? -9.198 8.222 -11.885 1.00 0.00 70 THR A N 8
ATOM 10256 C CA . THR A 1 70 ? -10.188 9.132 -11.294 1.00 0.00 70 THR A CA 8
ATOM 10257 C C . THR A 1 70 ? -11.614 8.596 -11.535 1.00 0.00 70 THR A C 8
ATOM 10258 O O . THR A 1 70 ? -12.118 8.619 -12.668 1.00 0.00 70 THR A O 8
ATOM 10269 N N . LEU A 1 71 ? -12.219 8.065 -10.471 1.00 0.00 71 LEU A N 8
ATOM 10270 C CA . LEU A 1 71 ? -13.664 7.793 -10.402 1.00 0.00 71 LEU A CA 8
ATOM 10271 C C . LEU A 1 71 ? -14.418 9.122 -10.249 1.00 0.00 71 LEU A C 8
ATOM 10272 O O . LEU A 1 71 ? -13.828 10.138 -9.872 1.00 0.00 71 LEU A O 8
ATOM 10288 N N . GLU A 1 72 ? -15.719 9.102 -10.540 1.00 0.00 72 GLU A N 8
ATOM 10289 C CA . GLU A 1 72 ? -16.595 10.277 -10.441 1.00 0.00 72 GLU A CA 8
ATOM 10290 C C . GLU A 1 72 ? -17.908 9.879 -9.777 1.00 0.00 72 GLU A C 8
ATOM 10291 O O . GLU A 1 72 ? -18.268 8.698 -9.753 1.00 0.00 72 GLU A O 8
ATOM 10303 N N . LEU A 1 73 ? -18.594 10.866 -9.204 1.00 0.00 73 LEU A N 8
ATOM 10304 C CA . LEU A 1 73 ? -19.925 10.693 -8.617 1.00 0.00 73 LEU A CA 8
ATOM 10305 C C . LEU A 1 73 ? -20.958 11.467 -9.431 1.00 0.00 73 LEU A C 8
ATOM 10306 O O . LEU A 1 73 ? -20.858 12.688 -9.581 1.00 0.00 73 LEU A O 8
ATOM 10322 N N . LYS A 1 74 ? -21.905 10.722 -10.013 1.00 0.00 74 LYS A N 8
ATOM 10323 C CA . LYS A 1 74 ? -23.081 11.271 -10.728 1.00 0.00 74 LYS A CA 8
ATOM 10324 C C . LYS A 1 74 ? -24.332 11.026 -9.869 1.00 0.00 74 LYS A C 8
ATOM 10325 O O . LYS A 1 74 ? -24.356 10.078 -9.092 1.00 0.00 74 LYS A O 8
ATOM 10344 N N . THR A 1 75 ? -25.363 11.868 -10.020 1.00 0.00 75 THR A N 8
ATOM 10345 C CA . THR A 1 75 ? -26.602 11.765 -9.224 1.00 0.00 75 THR A CA 8
ATOM 10346 C C . THR A 1 75 ? -27.393 10.481 -9.580 1.00 0.00 75 THR A C 8
ATOM 10347 O O . THR A 1 75 ? -27.567 10.163 -10.760 1.00 0.00 75 THR A O 8
ATOM 10358 N N . ARG A 1 76 ? -27.839 9.741 -8.548 1.00 0.00 76 ARG A N 8
ATOM 10359 C CA . ARG A 1 76 ? -28.600 8.489 -8.699 1.00 0.00 76 ARG A CA 8
ATOM 10360 C C . ARG A 1 76 ? -29.966 8.655 -8.009 1.00 0.00 76 ARG A C 8
ATOM 10361 O O . ARG A 1 76 ? -30.089 8.426 -6.795 1.00 0.00 76 ARG A O 8
ATOM 10382 N N . SER A 1 77 ? -30.967 9.138 -8.767 1.00 0.00 77 SER A N 8
ATOM 10383 C CA . SER A 1 77 ? -32.356 9.269 -8.277 1.00 0.00 77 SER A CA 8
ATOM 10384 C C . SER A 1 77 ? -33.124 7.939 -8.452 1.00 0.00 77 SER A C 8
ATOM 10385 O O . SER A 1 77 ? -34.229 7.786 -7.914 1.00 0.00 77 SER A O 8
ATOM 10393 N N . SER A 1 78 ? -32.510 6.997 -9.209 1.00 0.00 78 SER A N 8
ATOM 10394 C CA . SER A 1 78 ? -33.045 5.656 -9.515 1.00 0.00 78 SER A CA 8
ATOM 10395 C C . SER A 1 78 ? -34.280 5.714 -10.448 1.00 0.00 78 SER A C 8
ATOM 10396 O O . SER A 1 78 ? -34.920 6.760 -10.606 1.00 0.00 78 SER A O 8
ATOM 10404 N N . GLY A 1 79 ? -34.588 4.571 -11.080 1.00 0.00 79 GLY A N 8
ATOM 10405 C CA . GLY A 1 79 ? -35.777 4.435 -11.922 1.00 0.00 79 GLY A CA 8
ATOM 10406 C C . GLY A 1 79 ? -37.005 3.995 -11.137 1.00 0.00 79 GLY A C 8
ATOM 10407 O O . GLY A 1 79 ? -38.028 3.657 -11.746 1.00 0.00 79 GLY A O 8
ATOM 10411 N N . HIS A 1 80 ? -36.893 4.014 -9.779 1.00 0.00 80 HIS A N 8
ATOM 10412 C CA . HIS A 1 80 ? -37.978 3.653 -8.842 1.00 0.00 80 HIS A CA 8
ATOM 10413 C C . HIS A 1 80 ? -38.386 2.171 -9.025 1.00 0.00 80 HIS A C 8
ATOM 10414 O O . HIS A 1 80 ? -39.286 1.850 -9.805 1.00 0.00 80 HIS A O 8
ATOM 10429 N N . GLY A 1 81 ? -37.665 1.281 -8.330 1.00 0.00 81 GLY A N 8
ATOM 10430 C CA . GLY A 1 81 ? -37.887 -0.167 -8.409 1.00 0.00 81 GLY A CA 8
ATOM 10431 C C . GLY A 1 81 ? -36.645 -0.938 -8.008 1.00 0.00 81 GLY A C 8
ATOM 10432 O O . GLY A 1 81 ? -36.737 -1.970 -7.340 1.00 0.00 81 GLY A O 8
ATOM 10436 N N . THR A 1 82 ? -35.471 -0.439 -8.450 1.00 0.00 82 THR A N 8
ATOM 10437 C CA . THR A 1 82 ? -34.145 -0.988 -8.096 1.00 0.00 82 THR A CA 8
ATOM 10438 C C . THR A 1 82 ? -33.179 0.191 -7.779 1.00 0.00 82 THR A C 8
ATOM 10449 N N . GLY A 1 1 ? 2.541 -7.751 -2.365 1.00 0.00 1 GLY A N 9
ATOM 10450 C CA . GLY A 1 1 ? 2.714 -6.807 -1.241 1.00 0.00 1 GLY A CA 9
ATOM 10451 C C . GLY A 1 1 ? 1.459 -6.723 -0.370 1.00 0.00 1 GLY A C 9
ATOM 10452 O O . GLY A 1 1 ? 0.827 -7.762 -0.124 1.00 0.00 1 GLY A O 9
ATOM 10455 N N . PRO A 1 2 ? 1.082 -5.493 0.142 1.00 0.00 2 PRO A N 9
ATOM 10456 C CA . PRO A 1 2 ? -0.172 -5.272 0.919 1.00 0.00 2 PRO A CA 9
ATOM 10457 C C . PRO A 1 2 ? -1.449 -5.670 0.148 1.00 0.00 2 PRO A C 9
ATOM 10458 O O . PRO A 1 2 ? -2.452 -6.054 0.758 1.00 0.00 2 PRO A O 9
ATOM 10469 N N . GLY A 1 3 ? -1.377 -5.564 -1.194 1.00 0.00 3 GLY A N 9
ATOM 10470 C CA . GLY A 1 3 ? -2.505 -5.851 -2.078 1.00 0.00 3 GLY A CA 9
ATOM 10471 C C . GLY A 1 3 ? -3.559 -4.758 -2.040 1.00 0.00 3 GLY A C 9
ATOM 10472 O O . GLY A 1 3 ? -4.755 -5.047 -2.085 1.00 0.00 3 GLY A O 9
ATOM 10476 N N . SER A 1 4 ? -3.103 -3.500 -1.916 1.00 0.00 4 SER A N 9
ATOM 10477 C CA . SER A 1 4 ? -3.958 -2.318 -1.853 1.00 0.00 4 SER A CA 9
ATOM 10478 C C . SER A 1 4 ? -3.439 -1.232 -2.823 1.00 0.00 4 SER A C 9
ATOM 10479 O O . SER A 1 4 ? -2.280 -0.807 -2.734 1.00 0.00 4 SER A O 9
ATOM 10487 N N . LEU A 1 5 ? -4.312 -0.813 -3.745 1.00 0.00 5 LEU A N 9
ATOM 10488 C CA . LEU A 1 5 ? -4.040 0.233 -4.749 1.00 0.00 5 LEU A CA 9
ATOM 10489 C C . LEU A 1 5 ? -4.715 1.563 -4.355 1.00 0.00 5 LEU A C 9
ATOM 10490 O O . LEU A 1 5 ? -5.796 1.566 -3.757 1.00 0.00 5 LEU A O 9
ATOM 10506 N N . GLU A 1 6 ? -4.071 2.692 -4.688 1.00 0.00 6 GLU A N 9
ATOM 10507 C CA . GLU A 1 6 ? -4.591 4.033 -4.358 1.00 0.00 6 GLU A CA 9
ATOM 10508 C C . GLU A 1 6 ? -5.283 4.651 -5.580 1.00 0.00 6 GLU A C 9
ATOM 10509 O O . GLU A 1 6 ? -4.677 4.758 -6.648 1.00 0.00 6 GLU A O 9
ATOM 10521 N N . ILE A 1 7 ? -6.549 5.051 -5.411 1.00 0.00 7 ILE A N 9
ATOM 10522 C CA . ILE A 1 7 ? -7.374 5.673 -6.469 1.00 0.00 7 ILE A CA 9
ATOM 10523 C C . ILE A 1 7 ? -7.936 7.019 -5.987 1.00 0.00 7 ILE A C 9
ATOM 10524 O O . ILE A 1 7 ? -7.795 7.383 -4.810 1.00 0.00 7 ILE A O 9
ATOM 10540 N N . LYS A 1 8 ? -8.588 7.749 -6.910 1.00 0.00 8 LYS A N 9
ATOM 10541 C CA . LYS A 1 8 ? -9.302 8.998 -6.590 1.00 0.00 8 LYS A CA 9
ATOM 10542 C C . LYS A 1 8 ? -10.797 8.840 -6.879 1.00 0.00 8 LYS A C 9
ATOM 10543 O O . LYS A 1 8 ? -11.177 8.064 -7.756 1.00 0.00 8 LYS A O 9
ATOM 10562 N N . ILE A 1 9 ? -11.644 9.539 -6.097 1.00 0.00 9 ILE A N 9
ATOM 10563 C CA . ILE A 1 9 ? -13.097 9.624 -6.346 1.00 0.00 9 ILE A CA 9
ATOM 10564 C C . ILE A 1 9 ? -13.498 11.112 -6.326 1.00 0.00 9 ILE A C 9
ATOM 10565 O O . ILE A 1 9 ? -13.546 11.728 -5.257 1.00 0.00 9 ILE A O 9
ATOM 10581 N N . ARG A 1 10 ? -13.728 11.694 -7.510 1.00 0.00 10 ARG A N 9
ATOM 10582 C CA . ARG A 1 10 ? -14.244 13.064 -7.637 1.00 0.00 10 ARG A CA 9
ATOM 10583 C C . ARG A 1 10 ? -15.755 13.080 -7.319 1.00 0.00 10 ARG A C 9
ATOM 10584 O O . ARG A 1 10 ? -16.511 12.269 -7.857 1.00 0.00 10 ARG A O 9
ATOM 10605 N N . THR A 1 11 ? -16.174 14.007 -6.452 1.00 0.00 11 THR A N 9
ATOM 10606 C CA . THR A 1 11 ? -17.567 14.113 -5.984 1.00 0.00 11 THR A CA 9
ATOM 10607 C C . THR A 1 11 ? -18.408 15.054 -6.878 1.00 0.00 11 THR A C 9
ATOM 10608 O O . THR A 1 11 ? -17.882 15.680 -7.811 1.00 0.00 11 THR A O 9
ATOM 10619 N N . THR A 1 12 ? -19.716 15.161 -6.558 1.00 0.00 12 THR A N 9
ATOM 10620 C CA . THR A 1 12 ? -20.621 16.177 -7.143 1.00 0.00 12 THR A CA 9
ATOM 10621 C C . THR A 1 12 ? -20.253 17.595 -6.677 1.00 0.00 12 THR A C 9
ATOM 10622 O O . THR A 1 12 ? -20.606 18.582 -7.333 1.00 0.00 12 THR A O 9
ATOM 10633 N N . GLU A 1 13 ? -19.540 17.669 -5.536 1.00 0.00 13 GLU A N 9
ATOM 10634 C CA . GLU A 1 13 ? -19.044 18.932 -4.964 1.00 0.00 13 GLU A CA 9
ATOM 10635 C C . GLU A 1 13 ? -17.945 19.531 -5.867 1.00 0.00 13 GLU A C 9
ATOM 10636 O O . GLU A 1 13 ? -17.658 20.724 -5.792 1.00 0.00 13 GLU A O 9
ATOM 10648 N N . GLY A 1 14 ? -17.332 18.673 -6.712 1.00 0.00 14 GLY A N 9
ATOM 10649 C CA . GLY A 1 14 ? -16.275 19.080 -7.640 1.00 0.00 14 GLY A CA 9
ATOM 10650 C C . GLY A 1 14 ? -14.895 18.723 -7.122 1.00 0.00 14 GLY A C 9
ATOM 10651 O O . GLY A 1 14 ? -13.945 18.648 -7.906 1.00 0.00 14 GLY A O 9
ATOM 10655 N N . ARG A 1 15 ? -14.790 18.494 -5.796 1.00 0.00 15 ARG A N 9
ATOM 10656 C CA . ARG A 1 15 ? -13.520 18.135 -5.129 1.00 0.00 15 ARG A CA 9
ATOM 10657 C C . ARG A 1 15 ? -13.117 16.695 -5.493 1.00 0.00 15 ARG A C 9
ATOM 10658 O O . ARG A 1 15 ? -13.958 15.905 -5.928 1.00 0.00 15 ARG A O 9
ATOM 10679 N N . THR A 1 16 ? -11.840 16.360 -5.296 1.00 0.00 16 THR A N 9
ATOM 10680 C CA . THR A 1 16 ? -11.310 15.017 -5.570 1.00 0.00 16 THR A CA 9
ATOM 10681 C C . THR A 1 16 ? -10.759 14.394 -4.270 1.00 0.00 16 THR A C 9
ATOM 10682 O O . THR A 1 16 ? -9.922 14.995 -3.582 1.00 0.00 16 THR A O 9
ATOM 10693 N N . LEU A 1 17 ? -11.265 13.195 -3.945 1.00 0.00 17 LEU A N 9
ATOM 10694 C CA . LEU A 1 17 ? -10.859 12.413 -2.765 1.00 0.00 17 LEU A CA 9
ATOM 10695 C C . LEU A 1 17 ? -9.743 11.467 -3.200 1.00 0.00 17 LEU A C 9
ATOM 10696 O O . LEU A 1 17 ? -9.689 11.103 -4.369 1.00 0.00 17 LEU A O 9
ATOM 10712 N N . THR A 1 18 ? -8.861 11.067 -2.282 1.00 0.00 18 THR A N 9
ATOM 10713 C CA . THR A 1 18 ? -7.753 10.146 -2.600 1.00 0.00 18 THR A CA 9
ATOM 10714 C C . THR A 1 18 ? -7.679 9.062 -1.510 1.00 0.00 18 THR A C 9
ATOM 10715 O O . THR A 1 18 ? -7.225 9.338 -0.392 1.00 0.00 18 THR A O 9
ATOM 10726 N N . VAL A 1 19 ? -8.178 7.849 -1.819 1.00 0.00 19 VAL A N 9
ATOM 10727 C CA . VAL A 1 19 ? -8.234 6.726 -0.854 1.00 0.00 19 VAL A CA 9
ATOM 10728 C C . VAL A 1 19 ? -7.393 5.542 -1.361 1.00 0.00 19 VAL A C 9
ATOM 10729 O O . VAL A 1 19 ? -7.247 5.349 -2.574 1.00 0.00 19 VAL A O 9
ATOM 10742 N N . ASP A 1 20 ? -6.829 4.767 -0.429 1.00 0.00 20 ASP A N 9
ATOM 10743 C CA . ASP A 1 20 ? -6.167 3.489 -0.745 1.00 0.00 20 ASP A CA 9
ATOM 10744 C C . ASP A 1 20 ? -7.103 2.339 -0.327 1.00 0.00 20 ASP A C 9
ATOM 10745 O O . ASP A 1 20 ? -7.633 2.335 0.785 1.00 0.00 20 ASP A O 9
ATOM 10754 N N . VAL A 1 21 ? -7.326 1.398 -1.249 1.00 0.00 21 VAL A N 9
ATOM 10755 C CA . VAL A 1 21 ? -8.295 0.285 -1.118 1.00 0.00 21 VAL A CA 9
ATOM 10756 C C . VAL A 1 21 ? -7.744 -0.952 -1.839 1.00 0.00 21 VAL A C 9
ATOM 10757 O O . VAL A 1 21 ? -6.841 -0.835 -2.663 1.00 0.00 21 VAL A O 9
ATOM 10770 N N . LYS A 1 22 ? -8.307 -2.125 -1.548 1.00 0.00 22 LYS A N 9
ATOM 10771 C CA . LYS A 1 22 ? -7.853 -3.396 -2.143 1.00 0.00 22 LYS A CA 9
ATOM 10772 C C . LYS A 1 22 ? -8.700 -3.733 -3.397 1.00 0.00 22 LYS A C 9
ATOM 10773 O O . LYS A 1 22 ? -9.900 -3.462 -3.394 1.00 0.00 22 LYS A O 9
ATOM 10792 N N . PRO A 1 23 ? -8.093 -4.325 -4.484 1.00 0.00 23 PRO A N 9
ATOM 10793 C CA . PRO A 1 23 ? -8.825 -4.687 -5.737 1.00 0.00 23 PRO A CA 9
ATOM 10794 C C . PRO A 1 23 ? -9.913 -5.766 -5.505 1.00 0.00 23 PRO A C 9
ATOM 10795 O O . PRO A 1 23 ? -10.918 -5.817 -6.215 1.00 0.00 23 PRO A O 9
ATOM 10806 N N . ASP A 1 24 ? -9.693 -6.607 -4.486 1.00 0.00 24 ASP A N 9
ATOM 10807 C CA . ASP A 1 24 ? -10.624 -7.692 -4.092 1.00 0.00 24 ASP A CA 9
ATOM 10808 C C . ASP A 1 24 ? -11.876 -7.155 -3.365 1.00 0.00 24 ASP A C 9
ATOM 10809 O O . ASP A 1 24 ? -12.834 -7.910 -3.144 1.00 0.00 24 ASP A O 9
ATOM 10818 N N . ARG A 1 25 ? -11.851 -5.861 -2.980 1.00 0.00 25 ARG A N 9
ATOM 10819 C CA . ARG A 1 25 ? -12.988 -5.198 -2.309 1.00 0.00 25 ARG A CA 9
ATOM 10820 C C . ARG A 1 25 ? -14.154 -4.991 -3.275 1.00 0.00 25 ARG A C 9
ATOM 10821 O O . ARG A 1 25 ? -13.988 -5.083 -4.488 1.00 0.00 25 ARG A O 9
ATOM 10842 N N . THR A 1 26 ? -15.331 -4.705 -2.713 1.00 0.00 26 THR A N 9
ATOM 10843 C CA . THR A 1 26 ? -16.553 -4.442 -3.478 1.00 0.00 26 THR A CA 9
ATOM 10844 C C . THR A 1 26 ? -16.696 -2.934 -3.703 1.00 0.00 26 THR A C 9
ATOM 10845 O O . THR A 1 26 ? -16.053 -2.132 -3.007 1.00 0.00 26 THR A O 9
ATOM 10856 N N . ILE A 1 27 ? -17.527 -2.543 -4.680 1.00 0.00 27 ILE A N 9
ATOM 10857 C CA . ILE A 1 27 ? -17.783 -1.120 -4.981 1.00 0.00 27 ILE A CA 9
ATOM 10858 C C . ILE A 1 27 ? -18.487 -0.443 -3.780 1.00 0.00 27 ILE A C 9
ATOM 10859 O O . ILE A 1 27 ? -18.309 0.752 -3.553 1.00 0.00 27 ILE A O 9
ATOM 10875 N N . GLU A 1 28 ? -19.225 -1.252 -2.984 1.00 0.00 28 GLU A N 9
ATOM 10876 C CA . GLU A 1 28 ? -19.847 -0.817 -1.710 1.00 0.00 28 GLU A CA 9
ATOM 10877 C C . GLU A 1 28 ? -18.804 -0.257 -0.718 1.00 0.00 28 GLU A C 9
ATOM 10878 O O . GLU A 1 28 ? -19.071 0.734 -0.030 1.00 0.00 28 GLU A O 9
ATOM 10890 N N . GLU A 1 29 ? -17.622 -0.914 -0.658 1.00 0.00 29 GLU A N 9
ATOM 10891 C CA . GLU A 1 29 ? -16.475 -0.465 0.170 1.00 0.00 29 GLU A CA 9
ATOM 10892 C C . GLU A 1 29 ? -16.061 0.965 -0.229 1.00 0.00 29 GLU A C 9
ATOM 10893 O O . GLU A 1 29 ? -15.830 1.812 0.630 1.00 0.00 29 GLU A O 9
ATOM 10905 N N . LEU A 1 30 ? -16.017 1.214 -1.556 1.00 0.00 30 LEU A N 9
ATOM 10906 C CA . LEU A 1 30 ? -15.694 2.542 -2.121 1.00 0.00 30 LEU A CA 9
ATOM 10907 C C . LEU A 1 30 ? -16.731 3.585 -1.707 1.00 0.00 30 LEU A C 9
ATOM 10908 O O . LEU A 1 30 ? -16.374 4.703 -1.355 1.00 0.00 30 LEU A O 9
ATOM 10924 N N . MET A 1 31 ? -18.015 3.181 -1.764 1.00 0.00 31 MET A N 9
ATOM 10925 C CA . MET A 1 31 ? -19.160 4.037 -1.418 1.00 0.00 31 MET A CA 9
ATOM 10926 C C . MET A 1 31 ? -19.084 4.506 0.054 1.00 0.00 31 MET A C 9
ATOM 10927 O O . MET A 1 31 ? -19.501 5.621 0.378 1.00 0.00 31 MET A O 9
ATOM 10941 N N . GLU A 1 32 ? -18.489 3.665 0.917 1.00 0.00 32 GLU A N 9
ATOM 10942 C CA . GLU A 1 32 ? -18.275 3.990 2.335 1.00 0.00 32 GLU A CA 9
ATOM 10943 C C . GLU A 1 32 ? -17.081 4.947 2.507 1.00 0.00 32 GLU A C 9
ATOM 10944 O O . GLU A 1 32 ? -17.122 5.845 3.349 1.00 0.00 32 GLU A O 9
ATOM 10956 N N . LYS A 1 33 ? -16.018 4.709 1.714 1.00 0.00 33 LYS A N 9
ATOM 10957 C CA . LYS A 1 33 ? -14.804 5.560 1.689 1.00 0.00 33 LYS A CA 9
ATOM 10958 C C . LYS A 1 33 ? -15.123 7.013 1.286 1.00 0.00 33 LYS A C 9
ATOM 10959 O O . LYS A 1 33 ? -14.730 7.949 1.978 1.00 0.00 33 LYS A O 9
ATOM 10978 N N . LEU A 1 34 ? -15.849 7.195 0.176 1.00 0.00 34 LEU A N 9
ATOM 10979 C CA . LEU A 1 34 ? -16.231 8.538 -0.302 1.00 0.00 34 LEU A CA 9
ATOM 10980 C C . LEU A 1 34 ? -17.232 9.198 0.666 1.00 0.00 34 LEU A C 9
ATOM 10981 O O . LEU A 1 34 ? -17.193 10.415 0.860 1.00 0.00 34 LEU A O 9
ATOM 10997 N N . LYS A 1 35 ? -18.088 8.375 1.309 1.00 0.00 35 LYS A N 9
ATOM 10998 C CA . LYS A 1 35 ? -19.047 8.843 2.330 1.00 0.00 35 LYS A CA 9
ATOM 10999 C C . LYS A 1 35 ? -18.313 9.436 3.555 1.00 0.00 35 LYS A C 9
ATOM 11000 O O . LYS A 1 35 ? -18.637 10.541 3.986 1.00 0.00 35 LYS A O 9
ATOM 11019 N N . GLU A 1 36 ? -17.321 8.705 4.092 1.00 0.00 36 GLU A N 9
ATOM 11020 C CA . GLU A 1 36 ? -16.582 9.127 5.307 1.00 0.00 36 GLU A CA 9
ATOM 11021 C C . GLU A 1 36 ? -15.677 10.343 5.008 1.00 0.00 36 GLU A C 9
ATOM 11022 O O . GLU A 1 36 ? -15.317 11.094 5.921 1.00 0.00 36 GLU A O 9
ATOM 11034 N N . GLN A 1 37 ? -15.318 10.522 3.716 1.00 0.00 37 GLN A N 9
ATOM 11035 C CA . GLN A 1 37 ? -14.500 11.658 3.259 1.00 0.00 37 GLN A CA 9
ATOM 11036 C C . GLN A 1 37 ? -15.328 12.958 3.164 1.00 0.00 37 GLN A C 9
ATOM 11037 O O . GLN A 1 37 ? -15.162 13.861 3.989 1.00 0.00 37 GLN A O 9
ATOM 11051 N N . THR A 1 38 ? -16.255 13.025 2.194 1.00 0.00 38 THR A N 9
ATOM 11052 C CA . THR A 1 38 ? -16.972 14.280 1.854 1.00 0.00 38 THR A CA 9
ATOM 11053 C C . THR A 1 38 ? -18.296 14.420 2.640 1.00 0.00 38 THR A C 9
ATOM 11054 O O . THR A 1 38 ? -18.753 15.546 2.878 1.00 0.00 38 THR A O 9
ATOM 11065 N N . GLY A 1 39 ? -18.902 13.286 3.043 1.00 0.00 39 GLY A N 9
ATOM 11066 C CA . GLY A 1 39 ? -20.110 13.296 3.886 1.00 0.00 39 GLY A CA 9
ATOM 11067 C C . GLY A 1 39 ? -21.422 13.143 3.127 1.00 0.00 39 GLY A C 9
ATOM 11068 O O . GLY A 1 39 ? -22.485 13.037 3.756 1.00 0.00 39 GLY A O 9
ATOM 11072 N N . VAL A 1 40 ? -21.362 13.154 1.786 1.00 0.00 40 VAL A N 9
ATOM 11073 C CA . VAL A 1 40 ? -22.556 13.000 0.933 1.00 0.00 40 VAL A CA 9
ATOM 11074 C C . VAL A 1 40 ? -22.998 11.503 0.926 1.00 0.00 40 VAL A C 9
ATOM 11075 O O . VAL A 1 40 ? -22.136 10.615 0.817 1.00 0.00 40 VAL A O 9
ATOM 11088 N N . PRO A 1 41 ? -24.334 11.192 1.113 1.00 0.00 41 PRO A N 9
ATOM 11089 C CA . PRO A 1 41 ? -24.829 9.792 1.167 1.00 0.00 41 PRO A CA 9
ATOM 11090 C C . PRO A 1 41 ? -24.642 9.063 -0.189 1.00 0.00 41 PRO A C 9
ATOM 11091 O O . PRO A 1 41 ? -25.146 9.543 -1.205 1.00 0.00 41 PRO A O 9
ATOM 11102 N N . PRO A 1 42 ? -23.911 7.894 -0.221 1.00 0.00 42 PRO A N 9
ATOM 11103 C CA . PRO A 1 42 ? -23.591 7.173 -1.480 1.00 0.00 42 PRO A CA 9
ATOM 11104 C C . PRO A 1 42 ? -24.840 6.635 -2.207 1.00 0.00 42 PRO A C 9
ATOM 11105 O O . PRO A 1 42 ? -24.794 6.399 -3.411 1.00 0.00 42 PRO A O 9
ATOM 11116 N N . GLU A 1 43 ? -25.940 6.443 -1.456 1.00 0.00 43 GLU A N 9
ATOM 11117 C CA . GLU A 1 43 ? -27.258 6.050 -2.015 1.00 0.00 43 GLU A CA 9
ATOM 11118 C C . GLU A 1 43 ? -27.789 7.107 -3.019 1.00 0.00 43 GLU A C 9
ATOM 11119 O O . GLU A 1 43 ? -28.560 6.793 -3.926 1.00 0.00 43 GLU A O 9
ATOM 11131 N N . GLN A 1 44 ? -27.369 8.362 -2.820 1.00 0.00 44 GLN A N 9
ATOM 11132 C CA . GLN A 1 44 ? -27.755 9.502 -3.672 1.00 0.00 44 GLN A CA 9
ATOM 11133 C C . GLN A 1 44 ? -26.785 9.647 -4.872 1.00 0.00 44 GLN A C 9
ATOM 11134 O O . GLN A 1 44 ? -27.006 10.472 -5.761 1.00 0.00 44 GLN A O 9
ATOM 11148 N N . LEU A 1 45 ? -25.710 8.827 -4.897 1.00 0.00 45 LEU A N 9
ATOM 11149 C CA . LEU A 1 45 ? -24.652 8.885 -5.935 1.00 0.00 45 LEU A CA 9
ATOM 11150 C C . LEU A 1 45 ? -24.466 7.534 -6.638 1.00 0.00 45 LEU A C 9
ATOM 11151 O O . LEU A 1 45 ? -24.970 6.496 -6.193 1.00 0.00 45 LEU A O 9
ATOM 11167 N N . ARG A 1 46 ? -23.748 7.591 -7.773 1.00 0.00 46 ARG A N 9
ATOM 11168 C CA . ARG A 1 46 ? -23.287 6.418 -8.526 1.00 0.00 46 ARG A CA 9
ATOM 11169 C C . ARG A 1 46 ? -21.765 6.526 -8.664 1.00 0.00 46 ARG A C 9
ATOM 11170 O O . ARG A 1 46 ? -21.263 7.588 -9.062 1.00 0.00 46 ARG A O 9
ATOM 11191 N N . VAL A 1 47 ? -21.043 5.451 -8.314 1.00 0.00 47 VAL A N 9
ATOM 11192 C CA . VAL A 1 47 ? -19.593 5.365 -8.524 1.00 0.00 47 VAL A CA 9
ATOM 11193 C C . VAL A 1 47 ? -19.332 5.079 -10.015 1.00 0.00 47 VAL A C 9
ATOM 11194 O O . VAL A 1 47 ? -19.820 4.085 -10.553 1.00 0.00 47 VAL A O 9
ATOM 11207 N N . ILE A 1 48 ? -18.597 5.991 -10.672 1.00 0.00 48 ILE A N 9
ATOM 11208 C CA . ILE A 1 48 ? -18.395 5.988 -12.133 1.00 0.00 48 ILE A CA 9
ATOM 11209 C C . ILE A 1 48 ? -16.887 5.965 -12.469 1.00 0.00 48 ILE A C 9
ATOM 11210 O O . ILE A 1 48 ? -16.195 6.972 -12.311 1.00 0.00 48 ILE A O 9
ATOM 11226 N N . TYR A 1 49 ? -16.393 4.816 -12.936 1.00 0.00 49 TYR A N 9
ATOM 11227 C CA . TYR A 1 49 ? -15.004 4.670 -13.403 1.00 0.00 49 TYR A CA 9
ATOM 11228 C C . TYR A 1 49 ? -14.888 5.095 -14.867 1.00 0.00 49 TYR A C 9
ATOM 11229 O O . TYR A 1 49 ? -15.374 4.379 -15.754 1.00 0.00 49 TYR A O 9
ATOM 11247 N N . ASN A 1 50 ? -14.294 6.283 -15.097 1.00 0.00 50 ASN A N 9
ATOM 11248 C CA . ASN A 1 50 ? -13.814 6.711 -16.431 1.00 0.00 50 ASN A CA 9
ATOM 11249 C C . ASN A 1 50 ? -14.985 6.839 -17.467 1.00 0.00 50 ASN A C 9
ATOM 11250 O O . ASN A 1 50 ? -14.769 6.821 -18.682 1.00 0.00 50 ASN A O 9
ATOM 11261 N N . GLY A 1 51 ? -16.223 7.015 -16.958 1.00 0.00 51 GLY A N 9
ATOM 11262 C CA . GLY A 1 51 ? -17.424 7.130 -17.810 1.00 0.00 51 GLY A CA 9
ATOM 11263 C C . GLY A 1 51 ? -18.243 5.840 -17.883 1.00 0.00 51 GLY A C 9
ATOM 11264 O O . GLY A 1 51 ? -19.097 5.705 -18.760 1.00 0.00 51 GLY A O 9
ATOM 11268 N N . ARG A 1 52 ? -17.975 4.898 -16.955 1.00 0.00 52 ARG A N 9
ATOM 11269 C CA . ARG A 1 52 ? -18.710 3.613 -16.834 1.00 0.00 52 ARG A CA 9
ATOM 11270 C C . ARG A 1 52 ? -19.251 3.461 -15.403 1.00 0.00 52 ARG A C 9
ATOM 11271 O O . ARG A 1 52 ? -18.516 3.674 -14.439 1.00 0.00 52 ARG A O 9
ATOM 11292 N N . GLU A 1 53 ? -20.543 3.086 -15.283 1.00 0.00 53 GLU A N 9
ATOM 11293 C CA . GLU A 1 53 ? -21.205 2.887 -13.982 1.00 0.00 53 GLU A CA 9
ATOM 11294 C C . GLU A 1 53 ? -20.740 1.572 -13.340 1.00 0.00 53 GLU A C 9
ATOM 11295 O O . GLU A 1 53 ? -20.637 0.539 -14.017 1.00 0.00 53 GLU A O 9
ATOM 11307 N N . LEU A 1 54 ? -20.460 1.628 -12.033 1.00 0.00 54 LEU A N 9
ATOM 11308 C CA . LEU A 1 54 ? -19.972 0.478 -11.264 1.00 0.00 54 LEU A CA 9
ATOM 11309 C C . LEU A 1 54 ? -21.086 -0.065 -10.352 1.00 0.00 54 LEU A C 9
ATOM 11310 O O . LEU A 1 54 ? -21.615 0.670 -9.507 1.00 0.00 54 LEU A O 9
ATOM 11326 N N . GLU A 1 55 ? -21.437 -1.345 -10.562 1.00 0.00 55 GLU A N 9
ATOM 11327 C CA . GLU A 1 55 ? -22.431 -2.062 -9.746 1.00 0.00 55 GLU A CA 9
ATOM 11328 C C . GLU A 1 55 ? -21.866 -2.324 -8.334 1.00 0.00 55 GLU A C 9
ATOM 11329 O O . GLU A 1 55 ? -20.767 -2.878 -8.224 1.00 0.00 55 GLU A O 9
ATOM 11341 N N . PRO A 1 56 ? -22.618 -1.955 -7.245 1.00 0.00 56 PRO A N 9
ATOM 11342 C CA . PRO A 1 56 ? -22.162 -2.127 -5.839 1.00 0.00 56 PRO A CA 9
ATOM 11343 C C . PRO A 1 56 ? -21.932 -3.616 -5.470 1.00 0.00 56 PRO A C 9
ATOM 11344 O O . PRO A 1 56 ? -21.049 -3.939 -4.666 1.00 0.00 56 PRO A O 9
ATOM 11355 N N . ARG A 1 57 ? -22.709 -4.498 -6.126 1.00 0.00 57 ARG A N 9
ATOM 11356 C CA . ARG A 1 57 ? -22.648 -5.971 -5.952 1.00 0.00 57 ARG A CA 9
ATOM 11357 C C . ARG A 1 57 ? -21.311 -6.565 -6.447 1.00 0.00 57 ARG A C 9
ATOM 11358 O O . ARG A 1 57 ? -20.921 -7.664 -6.037 1.00 0.00 57 ARG A O 9
ATOM 11379 N N . THR A 1 58 ? -20.623 -5.829 -7.327 1.00 0.00 58 THR A N 9
ATOM 11380 C CA . THR A 1 58 ? -19.405 -6.296 -8.011 1.00 0.00 58 THR A CA 9
ATOM 11381 C C . THR A 1 58 ? -18.128 -5.731 -7.336 1.00 0.00 58 THR A C 9
ATOM 11382 O O . THR A 1 58 ? -18.193 -4.745 -6.593 1.00 0.00 58 THR A O 9
ATOM 11393 N N . THR A 1 59 ? -16.973 -6.389 -7.586 1.00 0.00 59 THR A N 9
ATOM 11394 C CA . THR A 1 59 ? -15.667 -6.001 -7.024 1.00 0.00 59 THR A CA 9
ATOM 11395 C C . THR A 1 59 ? -14.901 -5.014 -7.947 1.00 0.00 59 THR A C 9
ATOM 11396 O O . THR A 1 59 ? -15.293 -4.775 -9.100 1.00 0.00 59 THR A O 9
ATOM 11407 N N . LEU A 1 60 ? -13.790 -4.463 -7.406 1.00 0.00 60 LEU A N 9
ATOM 11408 C CA . LEU A 1 60 ? -12.939 -3.443 -8.072 1.00 0.00 60 LEU A CA 9
ATOM 11409 C C . LEU A 1 60 ? -12.136 -4.046 -9.235 1.00 0.00 60 LEU A C 9
ATOM 11410 O O . LEU A 1 60 ? -12.001 -3.431 -10.300 1.00 0.00 60 LEU A O 9
ATOM 11426 N N . GLU A 1 61 ? -11.602 -5.253 -8.995 1.00 0.00 61 GLU A N 9
ATOM 11427 C CA . GLU A 1 61 ? -10.745 -5.982 -9.955 1.00 0.00 61 GLU A CA 9
ATOM 11428 C C . GLU A 1 61 ? -11.485 -6.265 -11.283 1.00 0.00 61 GLU A C 9
ATOM 11429 O O . GLU A 1 61 ? -10.871 -6.311 -12.357 1.00 0.00 61 GLU A O 9
ATOM 11441 N N . GLU A 1 62 ? -12.813 -6.425 -11.181 1.00 0.00 62 GLU A N 9
ATOM 11442 C CA . GLU A 1 62 ? -13.708 -6.636 -12.327 1.00 0.00 62 GLU A CA 9
ATOM 11443 C C . GLU A 1 62 ? -13.834 -5.364 -13.182 1.00 0.00 62 GLU A C 9
ATOM 11444 O O . GLU A 1 62 ? -14.004 -5.446 -14.402 1.00 0.00 62 GLU A O 9
ATOM 11456 N N . TYR A 1 63 ? -13.746 -4.195 -12.530 1.00 0.00 63 TYR A N 9
ATOM 11457 C CA . TYR A 1 63 ? -13.891 -2.885 -13.199 1.00 0.00 63 TYR A CA 9
ATOM 11458 C C . TYR A 1 63 ? -12.546 -2.231 -13.525 1.00 0.00 63 TYR A C 9
ATOM 11459 O O . TYR A 1 63 ? -12.536 -1.057 -13.907 1.00 0.00 63 TYR A O 9
ATOM 11477 N N . ASN A 1 64 ? -11.434 -2.986 -13.381 1.00 0.00 64 ASN A N 9
ATOM 11478 C CA . ASN A 1 64 ? -10.071 -2.510 -13.728 1.00 0.00 64 ASN A CA 9
ATOM 11479 C C . ASN A 1 64 ? -9.714 -1.250 -12.901 1.00 0.00 64 ASN A C 9
ATOM 11480 O O . ASN A 1 64 ? -9.023 -0.333 -13.372 1.00 0.00 64 ASN A O 9
ATOM 11491 N N . ILE A 1 65 ? -10.210 -1.221 -11.648 1.00 0.00 65 ILE A N 9
ATOM 11492 C CA . ILE A 1 65 ? -9.937 -0.128 -10.708 1.00 0.00 65 ILE A CA 9
ATOM 11493 C C . ILE A 1 65 ? -8.475 -0.240 -10.240 1.00 0.00 65 ILE A C 9
ATOM 11494 O O . ILE A 1 65 ? -8.182 -0.907 -9.253 1.00 0.00 65 ILE A O 9
ATOM 11510 N N . THR A 1 66 ? -7.570 0.333 -11.041 1.00 0.00 66 THR A N 9
ATOM 11511 C CA . THR A 1 66 ? -6.114 0.285 -10.827 1.00 0.00 66 THR A CA 9
ATOM 11512 C C . THR A 1 66 ? -5.588 1.633 -10.277 1.00 0.00 66 THR A C 9
ATOM 11513 O O . THR A 1 66 ? -6.282 2.642 -10.384 1.00 0.00 66 THR A O 9
ATOM 11524 N N . PRO A 1 67 ? -4.352 1.675 -9.660 1.00 0.00 67 PRO A N 9
ATOM 11525 C CA . PRO A 1 67 ? -3.830 2.908 -9.033 1.00 0.00 67 PRO A CA 9
ATOM 11526 C C . PRO A 1 67 ? -3.561 4.030 -10.063 1.00 0.00 67 PRO A C 9
ATOM 11527 O O . PRO A 1 67 ? -2.951 3.794 -11.108 1.00 0.00 67 PRO A O 9
ATOM 11538 N N . GLY A 1 68 ? -4.034 5.246 -9.752 1.00 0.00 68 GLY A N 9
ATOM 11539 C CA . GLY A 1 68 ? -3.821 6.416 -10.607 1.00 0.00 68 GLY A CA 9
ATOM 11540 C C . GLY A 1 68 ? -5.011 6.755 -11.491 1.00 0.00 68 GLY A C 9
ATOM 11541 O O . GLY A 1 68 ? -4.899 7.625 -12.362 1.00 0.00 68 GLY A O 9
ATOM 11545 N N . VAL A 1 69 ? -6.163 6.097 -11.259 1.00 0.00 69 VAL A N 9
ATOM 11546 C CA . VAL A 1 69 ? -7.416 6.389 -11.995 1.00 0.00 69 VAL A CA 9
ATOM 11547 C C . VAL A 1 69 ? -8.318 7.328 -11.176 1.00 0.00 69 VAL A C 9
ATOM 11548 O O . VAL A 1 69 ? -8.133 7.475 -9.954 1.00 0.00 69 VAL A O 9
ATOM 11561 N N . THR A 1 70 ? -9.290 7.960 -11.860 1.00 0.00 70 THR A N 9
ATOM 11562 C CA . THR A 1 70 ? -10.277 8.841 -11.220 1.00 0.00 70 THR A CA 9
ATOM 11563 C C . THR A 1 70 ? -11.700 8.296 -11.445 1.00 0.00 70 THR A C 9
ATOM 11564 O O . THR A 1 70 ? -12.192 8.236 -12.582 1.00 0.00 70 THR A O 9
ATOM 11575 N N . LEU A 1 71 ? -12.307 7.840 -10.348 1.00 0.00 71 LEU A N 9
ATOM 11576 C CA . LEU A 1 71 ? -13.746 7.563 -10.249 1.00 0.00 71 LEU A CA 9
ATOM 11577 C C . LEU A 1 71 ? -14.502 8.890 -10.095 1.00 0.00 71 LEU A C 9
ATOM 11578 O O . LEU A 1 71 ? -13.908 9.925 -9.777 1.00 0.00 71 LEU A O 9
ATOM 11594 N N . GLU A 1 72 ? -15.814 8.850 -10.322 1.00 0.00 72 GLU A N 9
ATOM 11595 C CA . GLU A 1 72 ? -16.679 10.036 -10.301 1.00 0.00 72 GLU A CA 9
ATOM 11596 C C . GLU A 1 72 ? -17.968 9.716 -9.542 1.00 0.00 72 GLU A C 9
ATOM 11597 O O . GLU A 1 72 ? -18.352 8.548 -9.429 1.00 0.00 72 GLU A O 9
ATOM 11609 N N . LEU A 1 73 ? -18.616 10.753 -9.009 1.00 0.00 73 LEU A N 9
ATOM 11610 C CA . LEU A 1 73 ? -19.933 10.645 -8.369 1.00 0.00 73 LEU A CA 9
ATOM 11611 C C . LEU A 1 73 ? -20.948 11.444 -9.171 1.00 0.00 73 LEU A C 9
ATOM 11612 O O . LEU A 1 73 ? -20.883 12.676 -9.228 1.00 0.00 73 LEU A O 9
ATOM 11628 N N . LYS A 1 74 ? -21.844 10.718 -9.846 1.00 0.00 74 LYS A N 9
ATOM 11629 C CA . LYS A 1 74 ? -22.979 11.293 -10.584 1.00 0.00 74 LYS A CA 9
ATOM 11630 C C . LYS A 1 74 ? -24.238 11.150 -9.724 1.00 0.00 74 LYS A C 9
ATOM 11631 O O . LYS A 1 74 ? -24.401 10.133 -9.040 1.00 0.00 74 LYS A O 9
ATOM 11650 N N . THR A 1 75 ? -25.109 12.176 -9.753 1.00 0.00 75 THR A N 9
ATOM 11651 C CA . THR A 1 75 ? -26.355 12.187 -8.976 1.00 0.00 75 THR A CA 9
ATOM 11652 C C . THR A 1 75 ? -27.287 11.042 -9.426 1.00 0.00 75 THR A C 9
ATOM 11653 O O . THR A 1 75 ? -27.780 11.028 -10.563 1.00 0.00 75 THR A O 9
ATOM 11664 N N . ARG A 1 76 ? -27.466 10.074 -8.525 1.00 0.00 76 ARG A N 9
ATOM 11665 C CA . ARG A 1 76 ? -28.340 8.917 -8.719 1.00 0.00 76 ARG A CA 9
ATOM 11666 C C . ARG A 1 76 ? -29.805 9.337 -8.560 1.00 0.00 76 ARG A C 9
ATOM 11667 O O . ARG A 1 76 ? -30.376 9.275 -7.460 1.00 0.00 76 ARG A O 9
ATOM 11688 N N . SER A 1 77 ? -30.371 9.860 -9.655 1.00 0.00 77 SER A N 9
ATOM 11689 C CA . SER A 1 77 ? -31.795 10.158 -9.747 1.00 0.00 77 SER A CA 9
ATOM 11690 C C . SER A 1 77 ? -32.559 8.849 -10.015 1.00 0.00 77 SER A C 9
ATOM 11691 O O . SER A 1 77 ? -32.723 8.423 -11.162 1.00 0.00 77 SER A O 9
ATOM 11699 N N . SER A 1 78 ? -32.918 8.176 -8.919 1.00 0.00 78 SER A N 9
ATOM 11700 C CA . SER A 1 78 ? -33.697 6.929 -8.938 1.00 0.00 78 SER A CA 9
ATOM 11701 C C . SER A 1 78 ? -35.144 7.210 -8.488 1.00 0.00 78 SER A C 9
ATOM 11702 O O . SER A 1 78 ? -36.057 6.436 -8.805 1.00 0.00 78 SER A O 9
ATOM 11710 N N . GLY A 1 79 ? -35.334 8.340 -7.764 1.00 0.00 79 GLY A N 9
ATOM 11711 C CA . GLY A 1 79 ? -36.626 8.718 -7.198 1.00 0.00 79 GLY A CA 9
ATOM 11712 C C . GLY A 1 79 ? -36.992 7.826 -6.021 1.00 0.00 79 GLY A C 9
ATOM 11713 O O . GLY A 1 79 ? -36.485 8.025 -4.915 1.00 0.00 79 GLY A O 9
ATOM 11717 N N . HIS A 1 80 ? -37.853 6.823 -6.275 1.00 0.00 80 HIS A N 9
ATOM 11718 C CA . HIS A 1 80 ? -38.244 5.796 -5.281 1.00 0.00 80 HIS A CA 9
ATOM 11719 C C . HIS A 1 80 ? -37.793 4.419 -5.794 1.00 0.00 80 HIS A C 9
ATOM 11720 O O . HIS A 1 80 ? -37.965 4.115 -6.978 1.00 0.00 80 HIS A O 9
ATOM 11735 N N . GLY A 1 81 ? -37.229 3.601 -4.890 1.00 0.00 81 GLY A N 9
ATOM 11736 C CA . GLY A 1 81 ? -36.679 2.292 -5.241 1.00 0.00 81 GLY A CA 9
ATOM 11737 C C . GLY A 1 81 ? -35.834 1.723 -4.105 1.00 0.00 81 GLY A C 9
ATOM 11738 O O . GLY A 1 81 ? -34.609 1.888 -4.093 1.00 0.00 81 GLY A O 9
ATOM 11742 N N . THR A 1 82 ? -36.501 1.102 -3.118 1.00 0.00 82 THR A N 9
ATOM 11743 C CA . THR A 1 82 ? -35.851 0.444 -1.969 1.00 0.00 82 THR A CA 9
ATOM 11744 C C . THR A 1 82 ? -35.969 -1.097 -2.116 1.00 0.00 82 THR A C 9
ATOM 11755 N N . GLY A 1 1 ? -0.133 1.129 -2.028 1.00 0.00 1 GLY A N 10
ATOM 11756 C CA . GLY A 1 1 ? 0.944 0.279 -1.486 1.00 0.00 1 GLY A CA 10
ATOM 11757 C C . GLY A 1 1 ? 0.924 -1.134 -2.065 1.00 0.00 1 GLY A C 10
ATOM 11758 O O . GLY A 1 1 ? 0.425 -1.322 -3.181 1.00 0.00 1 GLY A O 10
ATOM 11761 N N . PRO A 1 2 ? 1.471 -2.160 -1.327 1.00 0.00 2 PRO A N 10
ATOM 11762 C CA . PRO A 1 2 ? 1.559 -3.557 -1.812 1.00 0.00 2 PRO A CA 10
ATOM 11763 C C . PRO A 1 2 ? 0.166 -4.204 -1.951 1.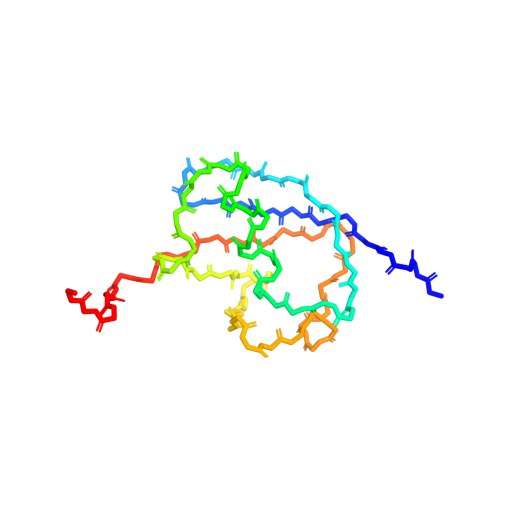00 0.00 2 PRO A C 10
ATOM 11764 O O . PRO A 1 2 ? -0.453 -4.586 -0.948 1.00 0.00 2 PRO A O 10
ATOM 11775 N N . GLY A 1 3 ? -0.329 -4.273 -3.200 1.00 0.00 3 GLY A N 10
ATOM 11776 C CA . GLY A 1 3 ? -1.654 -4.828 -3.502 1.00 0.00 3 GLY A CA 10
ATOM 11777 C C . GLY A 1 3 ? -2.758 -3.789 -3.380 1.00 0.00 3 GLY A C 10
ATOM 11778 O O . GLY A 1 3 ? -3.511 -3.560 -4.339 1.00 0.00 3 GLY A O 10
ATOM 11782 N N . SER A 1 4 ? -2.855 -3.157 -2.193 1.00 0.00 4 SER A N 10
ATOM 11783 C CA . SER A 1 4 ? -3.847 -2.117 -1.914 1.00 0.00 4 SER A CA 10
ATOM 11784 C C . SER A 1 4 ? -3.537 -0.860 -2.756 1.00 0.00 4 SER A C 10
ATOM 11785 O O . SER A 1 4 ? -2.617 -0.093 -2.446 1.00 0.00 4 SER A O 10
ATOM 11793 N N . LEU A 1 5 ? -4.309 -0.694 -3.823 1.00 0.00 5 LEU A N 10
ATOM 11794 C CA . LEU A 1 5 ? -4.094 0.324 -4.857 1.00 0.00 5 LEU A CA 10
ATOM 11795 C C . LEU A 1 5 ? -4.793 1.652 -4.514 1.00 0.00 5 LEU A C 10
ATOM 11796 O O . LEU A 1 5 ? -5.938 1.666 -4.061 1.00 0.00 5 LEU A O 10
ATOM 11812 N N . GLU A 1 6 ? -4.087 2.770 -4.754 1.00 0.00 6 GLU A N 10
ATOM 11813 C CA . GLU A 1 6 ? -4.554 4.108 -4.361 1.00 0.00 6 GLU A CA 10
ATOM 11814 C C . GLU A 1 6 ? -5.289 4.781 -5.525 1.00 0.00 6 GLU A C 10
ATOM 11815 O O . GLU A 1 6 ? -4.691 5.078 -6.561 1.00 0.00 6 GLU A O 10
ATOM 11827 N N . ILE A 1 7 ? -6.593 5.004 -5.337 1.00 0.00 7 ILE A N 10
ATOM 11828 C CA . ILE A 1 7 ? -7.480 5.600 -6.350 1.00 0.00 7 ILE A CA 10
ATOM 11829 C C . ILE A 1 7 ? -8.060 6.928 -5.847 1.00 0.00 7 ILE A C 10
ATOM 11830 O O . ILE A 1 7 ? -7.991 7.244 -4.651 1.00 0.00 7 ILE A O 10
ATOM 11846 N N . LYS A 1 8 ? -8.633 7.689 -6.785 1.00 0.00 8 LYS A N 10
ATOM 11847 C CA . LYS A 1 8 ? -9.294 8.970 -6.510 1.00 0.00 8 LYS A CA 10
ATOM 11848 C C . LYS A 1 8 ? -10.792 8.851 -6.797 1.00 0.00 8 LYS A C 10
ATOM 11849 O O . LYS A 1 8 ? -11.195 8.096 -7.680 1.00 0.00 8 LYS A O 10
ATOM 11868 N N . ILE A 1 9 ? -11.617 9.588 -6.020 1.00 0.00 9 ILE A N 10
ATOM 11869 C CA . ILE A 1 9 ? -13.077 9.626 -6.199 1.00 0.00 9 ILE A CA 10
ATOM 11870 C C . ILE A 1 9 ? -13.544 11.103 -6.223 1.00 0.00 9 ILE A C 10
ATOM 11871 O O . ILE A 1 9 ? -13.751 11.718 -5.174 1.00 0.00 9 ILE A O 10
ATOM 11887 N N . ARG A 1 10 ? -13.639 11.674 -7.427 1.00 0.00 10 ARG A N 10
ATOM 11888 C CA . ARG A 1 10 ? -14.242 12.999 -7.650 1.00 0.00 10 ARG A CA 10
ATOM 11889 C C . ARG A 1 10 ? -15.759 12.935 -7.357 1.00 0.00 10 ARG A C 10
ATOM 11890 O O . ARG A 1 10 ? -16.439 12.059 -7.869 1.00 0.00 10 ARG A O 10
ATOM 11911 N N . THR A 1 11 ? -16.271 13.856 -6.528 1.00 0.00 11 THR A N 10
ATOM 11912 C CA . THR A 1 11 ? -17.699 13.876 -6.139 1.00 0.00 11 THR A CA 10
ATOM 11913 C C . THR A 1 11 ? -18.552 14.687 -7.137 1.00 0.00 11 THR A C 10
ATOM 11914 O O . THR A 1 11 ? -18.019 15.248 -8.107 1.00 0.00 11 THR A O 10
ATOM 11925 N N . THR A 1 12 ? -19.878 14.749 -6.884 1.00 0.00 12 THR A N 10
ATOM 11926 C CA . THR A 1 12 ? -20.810 15.646 -7.609 1.00 0.00 12 THR A CA 10
ATOM 11927 C C . THR A 1 12 ? -20.433 17.130 -7.405 1.00 0.00 12 THR A C 10
ATOM 11928 O O . THR A 1 12 ? -20.728 17.974 -8.254 1.00 0.00 12 THR A O 10
ATOM 11939 N N . GLU A 1 13 ? -19.765 17.413 -6.270 1.00 0.00 13 GLU A N 10
ATOM 11940 C CA . GLU A 1 13 ? -19.296 18.762 -5.906 1.00 0.00 13 GLU A CA 10
ATOM 11941 C C . GLU A 1 13 ? -18.027 19.137 -6.696 1.00 0.00 13 GLU A C 10
ATOM 11942 O O . GLU A 1 13 ? -17.623 20.296 -6.716 1.00 0.00 13 GLU A O 10
ATOM 11954 N N . GLY A 1 14 ? -17.392 18.125 -7.316 1.00 0.00 14 GLY A N 10
ATOM 11955 C CA . GLY A 1 14 ? -16.190 18.320 -8.123 1.00 0.00 14 GLY A CA 10
ATOM 11956 C C . GLY A 1 14 ? -14.906 18.151 -7.325 1.00 0.00 14 GLY A C 10
ATOM 11957 O O . GLY A 1 14 ? -13.819 18.093 -7.919 1.00 0.00 14 GLY A O 10
ATOM 11961 N N . ARG A 1 15 ? -15.024 18.084 -5.975 1.00 0.00 15 ARG A N 10
ATOM 11962 C CA . ARG A 1 15 ? -13.868 17.864 -5.092 1.00 0.00 15 ARG A CA 10
ATOM 11963 C C . ARG A 1 15 ? -13.353 16.420 -5.265 1.00 0.00 15 ARG A C 10
ATOM 11964 O O . ARG A 1 15 ? -14.132 15.459 -5.224 1.00 0.00 15 ARG A O 10
ATOM 11985 N N . THR A 1 16 ? -12.049 16.290 -5.505 1.00 0.00 16 THR A N 10
ATOM 11986 C CA . THR A 1 16 ? -11.395 14.998 -5.693 1.00 0.00 16 THR A CA 10
ATOM 11987 C C . THR A 1 16 ? -10.968 14.430 -4.328 1.00 0.00 16 THR A C 10
ATOM 11988 O O . THR A 1 16 ? -10.301 15.110 -3.544 1.00 0.00 16 THR A O 10
ATOM 11999 N N . LEU A 1 17 ? -11.399 13.196 -4.050 1.00 0.00 17 LEU A N 10
ATOM 12000 C CA . LEU A 1 17 ? -11.021 12.441 -2.846 1.00 0.00 17 LEU A CA 10
ATOM 12001 C C . LEU A 1 17 ? -9.921 11.450 -3.219 1.00 0.00 17 LEU A C 10
ATOM 12002 O O . LEU A 1 17 ? -9.703 11.206 -4.400 1.00 0.00 17 LEU A O 10
ATOM 12018 N N . THR A 1 18 ? -9.219 10.891 -2.228 1.00 0.00 18 THR A N 10
ATOM 12019 C CA . THR A 1 18 ? -8.165 9.892 -2.467 1.00 0.00 18 THR A CA 10
ATOM 12020 C C . THR A 1 18 ? -8.104 8.902 -1.289 1.00 0.00 18 THR A C 10
ATOM 12021 O O . THR A 1 18 ? -7.951 9.322 -0.134 1.00 0.00 18 THR A O 10
ATOM 12032 N N . VAL A 1 19 ? -8.248 7.598 -1.591 1.00 0.00 19 VAL A N 10
ATOM 12033 C CA . VAL A 1 19 ? -8.062 6.493 -0.622 1.00 0.00 19 VAL A CA 10
ATOM 12034 C C . VAL A 1 19 ? -7.400 5.301 -1.328 1.00 0.00 19 VAL A C 10
ATOM 12035 O O . VAL A 1 19 ? -7.548 5.125 -2.545 1.00 0.00 19 VAL A O 10
ATOM 12048 N N . ASP A 1 20 ? -6.679 4.484 -0.555 1.00 0.00 20 ASP A N 10
ATOM 12049 C CA . ASP A 1 20 ? -6.118 3.208 -1.037 1.00 0.00 20 ASP A CA 10
ATOM 12050 C C . ASP A 1 20 ? -7.031 2.066 -0.584 1.00 0.00 20 ASP A C 10
ATOM 12051 O O . ASP A 1 20 ? -7.533 2.078 0.539 1.00 0.00 20 ASP A O 10
ATOM 12060 N N . VAL A 1 21 ? -7.261 1.107 -1.481 1.00 0.00 21 VAL A N 10
ATOM 12061 C CA . VAL A 1 21 ? -8.191 -0.024 -1.289 1.00 0.00 21 VAL A CA 10
ATOM 12062 C C . VAL A 1 21 ? -7.661 -1.254 -2.039 1.00 0.00 21 VAL A C 10
ATOM 12063 O O . VAL A 1 21 ? -6.925 -1.118 -3.019 1.00 0.00 21 VAL A O 10
ATOM 12076 N N . LYS A 1 22 ? -8.052 -2.444 -1.580 1.00 0.00 22 LYS A N 10
ATOM 12077 C CA . LYS A 1 22 ? -7.632 -3.711 -2.192 1.00 0.00 22 LYS A CA 10
ATOM 12078 C C . LYS A 1 22 ? -8.510 -4.012 -3.437 1.00 0.00 22 LYS A C 10
ATOM 12079 O O . LYS A 1 22 ? -9.718 -3.771 -3.403 1.00 0.00 22 LYS A O 10
ATOM 12098 N N . PRO A 1 23 ? -7.908 -4.544 -4.553 1.00 0.00 23 PRO A N 10
ATOM 12099 C CA . PRO A 1 23 ? -8.629 -4.813 -5.840 1.00 0.00 23 PRO A CA 10
ATOM 12100 C C . PRO A 1 23 ? -9.752 -5.874 -5.724 1.00 0.00 23 PRO A C 10
ATOM 12101 O O . PRO A 1 23 ? -10.632 -5.951 -6.585 1.00 0.00 23 PRO A O 10
ATOM 12112 N N . ASP A 1 24 ? -9.706 -6.675 -4.652 1.00 0.00 24 ASP A N 10
ATOM 12113 C CA . ASP A 1 24 ? -10.695 -7.741 -4.380 1.00 0.00 24 ASP A CA 10
ATOM 12114 C C . ASP A 1 24 ? -11.935 -7.210 -3.624 1.00 0.00 24 ASP A C 10
ATOM 12115 O O . ASP A 1 24 ? -12.902 -7.957 -3.438 1.00 0.00 24 ASP A O 10
ATOM 12124 N N . ARG A 1 25 ? -11.896 -5.932 -3.181 1.00 0.00 25 ARG A N 10
ATOM 12125 C CA . ARG A 1 25 ? -13.024 -5.299 -2.453 1.00 0.00 25 ARG A CA 10
ATOM 12126 C C . ARG A 1 25 ? -14.187 -5.023 -3.412 1.00 0.00 25 ARG A C 10
ATOM 12127 O O . ARG A 1 25 ? -14.019 -5.091 -4.631 1.00 0.00 25 ARG A O 10
ATOM 12148 N N . THR A 1 26 ? -15.366 -4.723 -2.860 1.00 0.00 26 THR A N 10
ATOM 12149 C CA . THR A 1 26 ? -16.548 -4.355 -3.657 1.00 0.00 26 THR A CA 10
ATOM 12150 C C . THR A 1 26 ? -16.629 -2.835 -3.803 1.00 0.00 26 THR A C 10
ATOM 12151 O O . THR A 1 26 ? -15.964 -2.088 -3.068 1.00 0.00 26 THR A O 10
ATOM 12162 N N . ILE A 1 27 ? -17.442 -2.377 -4.764 1.00 0.00 27 ILE A N 10
ATOM 12163 C CA . ILE A 1 27 ? -17.649 -0.944 -5.018 1.00 0.00 27 ILE A CA 10
ATOM 12164 C C . ILE A 1 27 ? -18.370 -0.287 -3.808 1.00 0.00 27 ILE A C 10
ATOM 12165 O O . ILE A 1 27 ? -18.209 0.908 -3.571 1.00 0.00 27 ILE A O 10
ATOM 12181 N N . GLU A 1 28 ? -19.118 -1.112 -3.026 1.00 0.00 28 GLU A N 10
ATOM 12182 C CA . GLU A 1 28 ? -19.721 -0.713 -1.726 1.00 0.00 28 GLU A CA 10
ATOM 12183 C C . GLU A 1 28 ? -18.681 -0.073 -0.795 1.00 0.00 28 GLU A C 10
ATOM 12184 O O . GLU A 1 28 ? -18.959 0.948 -0.171 1.00 0.00 28 GLU A O 10
ATOM 12196 N N . GLU A 1 29 ? -17.486 -0.699 -0.734 1.00 0.00 29 GLU A N 10
ATOM 12197 C CA . GLU A 1 29 ? -16.368 -0.241 0.112 1.00 0.00 29 GLU A CA 10
ATOM 12198 C C . GLU A 1 29 ? -15.976 1.185 -0.249 1.00 0.00 29 GLU A C 10
ATOM 12199 O O . GLU A 1 29 ? -15.782 2.019 0.628 1.00 0.00 29 GLU A O 10
ATOM 12211 N N . LEU A 1 30 ? -15.929 1.450 -1.560 1.00 0.00 30 LEU A N 10
ATOM 12212 C CA . LEU A 1 30 ? -15.601 2.773 -2.111 1.00 0.00 30 LEU A CA 10
ATOM 12213 C C . LEU A 1 30 ? -16.662 3.802 -1.701 1.00 0.00 30 LEU A C 10
ATOM 12214 O O . LEU A 1 30 ? -16.325 4.914 -1.292 1.00 0.00 30 LEU A O 10
ATOM 12230 N N . MET A 1 31 ? -17.944 3.383 -1.809 1.00 0.00 31 MET A N 10
ATOM 12231 C CA . MET A 1 31 ? -19.116 4.200 -1.443 1.00 0.00 31 MET A CA 10
ATOM 12232 C C . MET A 1 31 ? -19.070 4.605 0.050 1.00 0.00 31 MET A C 10
ATOM 12233 O O . MET A 1 31 ? -19.506 5.700 0.421 1.00 0.00 31 MET A O 10
ATOM 12247 N N . GLU A 1 32 ? -18.510 3.712 0.885 1.00 0.00 32 GLU A N 10
ATOM 12248 C CA . GLU A 1 32 ? -18.316 3.961 2.322 1.00 0.00 32 GLU A CA 10
ATOM 12249 C C . GLU A 1 32 ? -17.190 4.985 2.565 1.00 0.00 32 GLU A C 10
ATOM 12250 O O . GLU A 1 32 ? -17.318 5.862 3.435 1.00 0.00 32 GLU A O 10
ATOM 12262 N N . LYS A 1 33 ? -16.082 4.839 1.811 1.00 0.00 33 LYS A N 10
ATOM 12263 C CA . LYS A 1 33 ? -14.906 5.726 1.937 1.00 0.00 33 LYS A CA 10
ATOM 12264 C C . LYS A 1 33 ? -15.303 7.176 1.606 1.00 0.00 33 LYS A C 10
ATOM 12265 O O . LYS A 1 33 ? -15.188 8.054 2.442 1.00 0.00 33 LYS A O 10
ATOM 12284 N N . LEU A 1 34 ? -15.820 7.397 0.388 1.00 0.00 34 LEU A N 10
ATOM 12285 C CA . LEU A 1 34 ? -16.254 8.730 -0.078 1.00 0.00 34 LEU A CA 10
ATOM 12286 C C . LEU A 1 34 ? -17.313 9.350 0.860 1.00 0.00 34 LEU A C 10
ATOM 12287 O O . LEU A 1 34 ? -17.308 10.562 1.075 1.00 0.00 34 LEU A O 10
ATOM 12303 N N . LYS A 1 35 ? -18.181 8.497 1.450 1.00 0.00 35 LYS A N 10
ATOM 12304 C CA . LYS A 1 35 ? -19.163 8.927 2.464 1.00 0.00 35 LYS A CA 10
ATOM 12305 C C . LYS A 1 35 ? -18.470 9.543 3.705 1.00 0.00 35 LYS A C 10
ATOM 12306 O O . LYS A 1 35 ? -18.847 10.625 4.143 1.00 0.00 35 LYS A O 10
ATOM 12325 N N . GLU A 1 36 ? -17.460 8.855 4.265 1.00 0.00 36 GLU A N 10
ATOM 12326 C CA . GLU A 1 36 ? -16.776 9.330 5.493 1.00 0.00 36 GLU A CA 10
ATOM 12327 C C . GLU A 1 36 ? -15.861 10.545 5.188 1.00 0.00 36 GLU A C 10
ATOM 12328 O O . GLU A 1 36 ? -15.521 11.305 6.100 1.00 0.00 36 GLU A O 10
ATOM 12340 N N . GLN A 1 37 ? -15.481 10.722 3.896 1.00 0.00 37 GLN A N 10
ATOM 12341 C CA . GLN A 1 37 ? -14.601 11.825 3.451 1.00 0.00 37 GLN A CA 10
ATOM 12342 C C . GLN A 1 37 ? -15.390 13.145 3.273 1.00 0.00 37 GLN A C 10
ATOM 12343 O O . GLN A 1 37 ? -15.209 14.095 4.047 1.00 0.00 37 GLN A O 10
ATOM 12357 N N . THR A 1 38 ? -16.279 13.186 2.264 1.00 0.00 38 THR A N 10
ATOM 12358 C CA . THR A 1 38 ? -17.010 14.420 1.878 1.00 0.00 38 THR A CA 10
ATOM 12359 C C . THR A 1 38 ? -18.368 14.534 2.608 1.00 0.00 38 THR A C 10
ATOM 12360 O O . THR A 1 38 ? -18.955 15.618 2.646 1.00 0.00 38 THR A O 10
ATOM 12371 N N . GLY A 1 39 ? -18.870 13.414 3.165 1.00 0.00 39 GLY A N 10
ATOM 12372 C CA . GLY A 1 39 ? -20.077 13.432 4.005 1.00 0.00 39 GLY A CA 10
ATOM 12373 C C . GLY A 1 39 ? -21.364 13.075 3.273 1.00 0.00 39 GLY A C 10
ATOM 12374 O O . GLY A 1 39 ? -22.373 12.779 3.924 1.00 0.00 39 GLY A O 10
ATOM 12378 N N . VAL A 1 40 ? -21.343 13.101 1.926 1.00 0.00 40 VAL A N 10
ATOM 12379 C CA . VAL A 1 40 ? -22.550 12.865 1.111 1.00 0.00 40 VAL A CA 10
ATOM 12380 C C . VAL A 1 40 ? -22.971 11.359 1.171 1.00 0.00 40 VAL A C 10
ATOM 12381 O O . VAL A 1 40 ? -22.122 10.472 0.980 1.00 0.00 40 VAL A O 10
ATOM 12394 N N . PRO A 1 41 ? -24.273 11.046 1.521 1.00 0.00 41 PRO A N 10
ATOM 12395 C CA . PRO A 1 41 ? -24.782 9.651 1.561 1.00 0.00 41 PRO A CA 10
ATOM 12396 C C . PRO A 1 41 ? -24.733 8.976 0.167 1.00 0.00 41 PRO A C 10
ATOM 12397 O O . PRO A 1 41 ? -25.351 9.490 -0.772 1.00 0.00 41 PRO A O 10
ATOM 12408 N N . PRO A 1 42 ? -24.016 7.803 0.025 1.00 0.00 42 PRO A N 10
ATOM 12409 C CA . PRO A 1 42 ? -23.743 7.156 -1.290 1.00 0.00 42 PRO A CA 10
ATOM 12410 C C . PRO A 1 42 ? -25.003 6.661 -2.031 1.00 0.00 42 PRO A C 10
ATOM 12411 O O . PRO A 1 42 ? -24.919 6.294 -3.203 1.00 0.00 42 PRO A O 10
ATOM 12422 N N . GLU A 1 43 ? -26.156 6.649 -1.336 1.00 0.00 43 GLU A N 10
ATOM 12423 C CA . GLU A 1 43 ? -27.467 6.333 -1.946 1.00 0.00 43 GLU A CA 10
ATOM 12424 C C . GLU A 1 43 ? -27.824 7.351 -3.054 1.00 0.00 43 GLU A C 10
ATOM 12425 O O . GLU A 1 43 ? -28.532 7.029 -4.013 1.00 0.00 43 GLU A O 10
ATOM 12437 N N . GLN A 1 44 ? -27.307 8.580 -2.899 1.00 0.00 44 GLN A N 10
ATOM 12438 C CA . GLN A 1 44 ? -27.526 9.688 -3.843 1.00 0.00 44 GLN A CA 10
ATOM 12439 C C . GLN A 1 44 ? -26.451 9.712 -4.942 1.00 0.00 44 GLN A C 10
ATOM 12440 O O . GLN A 1 44 ? -26.456 10.622 -5.770 1.00 0.00 44 GLN A O 10
ATOM 12454 N N . LEU A 1 45 ? -25.510 8.739 -4.929 1.00 0.00 45 LEU A N 10
ATOM 12455 C CA . LEU A 1 45 ? -24.349 8.723 -5.852 1.00 0.00 45 LEU A CA 10
ATOM 12456 C C . LEU A 1 45 ? -24.254 7.413 -6.634 1.00 0.00 45 LEU A C 10
ATOM 12457 O O . LEU A 1 45 ? -24.754 6.363 -6.215 1.00 0.00 45 LEU A O 10
ATOM 12473 N N . ARG A 1 46 ? -23.578 7.522 -7.782 1.00 0.00 46 ARG A N 10
ATOM 12474 C CA . ARG A 1 46 ? -23.167 6.408 -8.629 1.00 0.00 46 ARG A CA 10
ATOM 12475 C C . ARG A 1 46 ? -21.650 6.533 -8.758 1.00 0.00 46 ARG A C 10
ATOM 12476 O O . ARG A 1 46 ? -21.168 7.600 -9.158 1.00 0.00 46 ARG A O 10
ATOM 12497 N N . VAL A 1 47 ? -20.907 5.484 -8.406 1.00 0.00 47 VAL A N 10
ATOM 12498 C CA . VAL A 1 47 ? -19.451 5.460 -8.592 1.00 0.00 47 VAL A CA 10
ATOM 12499 C C . VAL A 1 47 ? -19.164 5.211 -10.085 1.00 0.00 47 VAL A C 10
ATOM 12500 O O . VAL A 1 47 ? -19.699 4.269 -10.657 1.00 0.00 47 VAL A O 10
ATOM 12513 N N . ILE A 1 48 ? -18.356 6.088 -10.712 1.00 0.00 48 ILE A N 10
ATOM 12514 C CA . ILE A 1 48 ? -18.181 6.130 -12.181 1.00 0.00 48 ILE A CA 10
ATOM 12515 C C . ILE A 1 48 ? -16.682 6.061 -12.547 1.00 0.00 48 ILE A C 10
ATOM 12516 O O . ILE A 1 48 ? -15.974 7.073 -12.501 1.00 0.00 48 ILE A O 10
ATOM 12532 N N . TYR A 1 49 ? -16.204 4.868 -12.918 1.00 0.00 49 TYR A N 10
ATOM 12533 C CA . TYR A 1 49 ? -14.815 4.674 -13.365 1.00 0.00 49 TYR A CA 10
ATOM 12534 C C . TYR A 1 49 ? -14.661 5.111 -14.823 1.00 0.00 49 TYR A C 10
ATOM 12535 O O . TYR A 1 49 ? -15.206 4.459 -15.722 1.00 0.00 49 TYR A O 10
ATOM 12553 N N . ASN A 1 50 ? -13.965 6.244 -15.033 1.00 0.00 50 ASN A N 10
ATOM 12554 C CA . ASN A 1 50 ? -13.477 6.679 -16.364 1.00 0.00 50 ASN A CA 10
ATOM 12555 C C . ASN A 1 50 ? -14.648 6.891 -17.382 1.00 0.00 50 ASN A C 10
ATOM 12556 O O . ASN A 1 50 ? -14.433 6.955 -18.597 1.00 0.00 50 ASN A O 10
ATOM 12567 N N . GLY A 1 51 ? -15.887 7.041 -16.857 1.00 0.00 51 GLY A N 10
ATOM 12568 C CA . GLY A 1 51 ? -17.099 7.193 -17.685 1.00 0.00 51 GLY A CA 10
ATOM 12569 C C . GLY A 1 51 ? -17.985 5.940 -17.732 1.00 0.00 51 GLY A C 10
ATOM 12570 O O . GLY A 1 51 ? -18.804 5.800 -18.645 1.00 0.00 51 GLY A O 10
ATOM 12574 N N . ARG A 1 52 ? -17.840 5.042 -16.737 1.00 0.00 52 ARG A N 10
ATOM 12575 C CA . ARG A 1 52 ? -18.636 3.792 -16.633 1.00 0.00 52 ARG A CA 10
ATOM 12576 C C . ARG A 1 52 ? -19.296 3.680 -15.252 1.00 0.00 52 ARG A C 10
ATOM 12577 O O . ARG A 1 52 ? -18.624 3.873 -14.239 1.00 0.00 52 ARG A O 10
ATOM 12598 N N . GLU A 1 53 ? -20.596 3.318 -15.229 1.00 0.00 53 GLU A N 10
ATOM 12599 C CA . GLU A 1 53 ? -21.363 3.134 -13.985 1.00 0.00 53 GLU A CA 10
ATOM 12600 C C . GLU A 1 53 ? -20.959 1.809 -13.306 1.00 0.00 53 GLU A C 10
ATOM 12601 O O . GLU A 1 53 ? -21.010 0.739 -13.931 1.00 0.00 53 GLU A O 10
ATOM 12613 N N . LEU A 1 54 ? -20.549 1.899 -12.037 1.00 0.00 54 LEU A N 10
ATOM 12614 C CA . LEU A 1 54 ? -20.064 0.755 -11.257 1.00 0.00 54 LEU A CA 10
ATOM 12615 C C . LEU A 1 54 ? -21.147 0.308 -10.273 1.00 0.00 54 LEU A C 10
ATOM 12616 O O . LEU A 1 54 ? -21.566 1.092 -9.405 1.00 0.00 54 LEU A O 10
ATOM 12632 N N . GLU A 1 55 ? -21.594 -0.940 -10.425 1.00 0.00 55 GLU A N 10
ATOM 12633 C CA . GLU A 1 55 ? -22.577 -1.560 -9.532 1.00 0.00 55 GLU A CA 10
ATOM 12634 C C . GLU A 1 55 ? -21.914 -1.879 -8.180 1.00 0.00 55 GLU A C 10
ATOM 12635 O O . GLU A 1 55 ? -20.857 -2.516 -8.169 1.00 0.00 55 GLU A O 10
ATOM 12647 N N . PRO A 1 56 ? -22.537 -1.448 -7.022 1.00 0.00 56 PRO A N 10
ATOM 12648 C CA . PRO A 1 56 ? -21.910 -1.538 -5.676 1.00 0.00 56 PRO A CA 10
ATOM 12649 C C . PRO A 1 56 ? -21.545 -2.990 -5.286 1.00 0.00 56 PRO A C 10
ATOM 12650 O O . PRO A 1 56 ? -20.503 -3.238 -4.665 1.00 0.00 56 PRO A O 10
ATOM 12661 N N . ARG A 1 57 ? -22.397 -3.929 -5.722 1.00 0.00 57 ARG A N 10
ATOM 12662 C CA . ARG A 1 57 ? -22.263 -5.369 -5.440 1.00 0.00 57 ARG A CA 10
ATOM 12663 C C . ARG A 1 57 ? -20.971 -5.976 -6.049 1.00 0.00 57 ARG A C 10
ATOM 12664 O O . ARG A 1 57 ? -20.365 -6.883 -5.466 1.00 0.00 57 ARG A O 10
ATOM 12685 N N . THR A 1 58 ? -20.568 -5.443 -7.212 1.00 0.00 58 THR A N 10
ATOM 12686 C CA . THR A 1 58 ? -19.456 -5.971 -8.020 1.00 0.00 58 THR A CA 10
ATOM 12687 C C . THR A 1 58 ? -18.096 -5.536 -7.429 1.00 0.00 58 THR A C 10
ATOM 12688 O O . THR A 1 58 ? -18.021 -4.517 -6.738 1.00 0.00 58 THR A O 10
ATOM 12699 N N . THR A 1 59 ? -17.032 -6.321 -7.690 1.00 0.00 59 THR A N 10
ATOM 12700 C CA . THR A 1 59 ? -15.681 -6.036 -7.182 1.00 0.00 59 THR A CA 10
ATOM 12701 C C . THR A 1 59 ? -14.896 -5.089 -8.119 1.00 0.00 59 THR A C 10
ATOM 12702 O O . THR A 1 59 ? -15.274 -4.867 -9.278 1.00 0.00 59 THR A O 10
ATOM 12713 N N . LEU A 1 60 ? -13.795 -4.537 -7.571 1.00 0.00 60 LEU A N 10
ATOM 12714 C CA . LEU A 1 60 ? -12.948 -3.512 -8.219 1.00 0.00 60 LEU A CA 10
ATOM 12715 C C . LEU A 1 60 ? -12.228 -4.067 -9.468 1.00 0.00 60 LEU A C 10
ATOM 12716 O O . LEU A 1 60 ? -12.205 -3.422 -10.522 1.00 0.00 60 LEU A O 10
ATOM 12732 N N . GLU A 1 61 ? -11.636 -5.256 -9.304 1.00 0.00 61 GLU A N 10
ATOM 12733 C CA . GLU A 1 61 ? -10.882 -5.975 -10.365 1.00 0.00 61 GLU A CA 10
ATOM 12734 C C . GLU A 1 61 ? -11.693 -6.152 -11.676 1.00 0.00 61 GLU A C 10
ATOM 12735 O O . GLU A 1 61 ? -11.127 -6.100 -12.775 1.00 0.00 61 GLU A O 10
ATOM 12747 N N . GLU A 1 62 ? -13.018 -6.323 -11.532 1.00 0.00 62 GLU A N 10
ATOM 12748 C CA . GLU A 1 62 ? -13.955 -6.507 -12.661 1.00 0.00 62 GLU A CA 10
ATOM 12749 C C . GLU A 1 62 ? -14.067 -5.235 -13.520 1.00 0.00 62 GLU A C 10
ATOM 12750 O O . GLU A 1 62 ? -14.276 -5.308 -14.737 1.00 0.00 62 GLU A O 10
ATOM 12762 N N . TYR A 1 63 ? -13.934 -4.071 -12.861 1.00 0.00 63 TYR A N 10
ATOM 12763 C CA . TYR A 1 63 ? -14.016 -2.749 -13.510 1.00 0.00 63 TYR A CA 10
ATOM 12764 C C . TYR A 1 63 ? -12.627 -2.158 -13.798 1.00 0.00 63 TYR A C 10
ATOM 12765 O O . TYR A 1 63 ? -12.546 -1.021 -14.262 1.00 0.00 63 TYR A O 10
ATOM 12783 N N . ASN A 1 64 ? -11.552 -2.930 -13.507 1.00 0.00 64 ASN A N 10
ATOM 12784 C CA . ASN A 1 64 ? -10.146 -2.507 -13.737 1.00 0.00 64 ASN A CA 10
ATOM 12785 C C . ASN A 1 64 ? -9.833 -1.244 -12.893 1.00 0.00 64 ASN A C 10
ATOM 12786 O O . ASN A 1 64 ? -9.193 -0.293 -13.362 1.00 0.00 64 ASN A O 10
ATOM 12797 N N . ILE A 1 65 ? -10.302 -1.252 -11.632 1.00 0.00 65 ILE A N 10
ATOM 12798 C CA . ILE A 1 65 ? -9.993 -0.181 -10.669 1.00 0.00 65 ILE A CA 10
ATOM 12799 C C . ILE A 1 65 ? -8.536 -0.364 -10.208 1.00 0.00 65 ILE A C 10
ATOM 12800 O O . ILE A 1 65 ? -8.262 -1.104 -9.265 1.00 0.00 65 ILE A O 10
ATOM 12816 N N . THR A 1 66 ? -7.621 0.231 -10.977 1.00 0.00 66 THR A N 10
ATOM 12817 C CA . THR A 1 66 ? -6.166 0.165 -10.753 1.00 0.00 66 THR A CA 10
ATOM 12818 C C . THR A 1 66 ? -5.650 1.473 -10.095 1.00 0.00 66 THR A C 10
ATOM 12819 O O . THR A 1 66 ? -6.375 2.467 -10.079 1.00 0.00 66 THR A O 10
ATOM 12830 N N . PRO A 1 67 ? -4.392 1.505 -9.519 1.00 0.00 67 PRO A N 10
ATOM 12831 C CA . PRO A 1 67 ? -3.884 2.710 -8.826 1.00 0.00 67 PRO A CA 10
ATOM 12832 C C . PRO A 1 67 ? -3.622 3.885 -9.799 1.00 0.00 67 PRO A C 10
ATOM 12833 O O . PRO A 1 67 ? -3.026 3.704 -10.865 1.00 0.00 67 PRO A O 10
ATOM 12844 N N . GLY A 1 68 ? -4.107 5.081 -9.418 1.00 0.00 68 GLY A N 10
ATOM 12845 C CA . GLY A 1 68 ? -3.901 6.312 -10.185 1.00 0.00 68 GLY A CA 10
ATOM 12846 C C . GLY A 1 68 ? -5.084 6.690 -11.062 1.00 0.00 68 GLY A C 10
ATOM 12847 O O . GLY A 1 68 ? -4.982 7.642 -11.841 1.00 0.00 68 GLY A O 10
ATOM 12851 N N . VAL A 1 69 ? -6.220 5.976 -10.929 1.00 0.00 69 VAL A N 10
ATOM 12852 C CA . VAL A 1 69 ? -7.437 6.250 -11.733 1.00 0.00 69 VAL A CA 10
ATOM 12853 C C . VAL A 1 69 ? -8.413 7.151 -10.953 1.00 0.00 69 VAL A C 10
ATOM 12854 O O . VAL A 1 69 ? -8.419 7.147 -9.712 1.00 0.00 69 VAL A O 10
ATOM 12867 N N . THR A 1 70 ? -9.229 7.924 -11.688 1.00 0.00 70 THR A N 10
ATOM 12868 C CA . THR A 1 70 ? -10.229 8.830 -11.100 1.00 0.00 70 THR A CA 10
ATOM 12869 C C . THR A 1 70 ? -11.654 8.301 -11.346 1.00 0.00 70 THR A C 10
ATOM 12870 O O . THR A 1 70 ? -12.163 8.313 -12.479 1.00 0.00 70 THR A O 10
ATOM 12881 N N . LEU A 1 71 ? -12.249 7.778 -10.280 1.00 0.00 71 LEU A N 10
ATOM 12882 C CA . LEU A 1 71 ? -13.689 7.511 -10.193 1.00 0.00 71 LEU A CA 10
ATOM 12883 C C . LEU A 1 71 ? -14.423 8.844 -10.007 1.00 0.00 71 LEU A C 10
ATOM 12884 O O . LEU A 1 71 ? -13.846 9.817 -9.515 1.00 0.00 71 LEU A O 10
ATOM 12900 N N . GLU A 1 72 ? -15.688 8.881 -10.409 1.00 0.00 72 GLU A N 10
ATOM 12901 C CA . GLU A 1 72 ? -16.534 10.073 -10.317 1.00 0.00 72 GLU A CA 10
ATOM 12902 C C . GLU A 1 72 ? -17.844 9.709 -9.630 1.00 0.00 72 GLU A C 10
ATOM 12903 O O . GLU A 1 72 ? -18.183 8.535 -9.502 1.00 0.00 72 GLU A O 10
ATOM 12915 N N . LEU A 1 73 ? -18.559 10.723 -9.150 1.00 0.00 73 LEU A N 10
ATOM 12916 C CA . LEU A 1 73 ? -19.871 10.545 -8.519 1.00 0.00 73 LEU A CA 10
ATOM 12917 C C . LEU A 1 73 ? -20.919 11.344 -9.283 1.00 0.00 73 LEU A C 10
ATOM 12918 O O . LEU A 1 73 ? -20.817 12.565 -9.408 1.00 0.00 73 LEU A O 10
ATOM 12934 N N . LYS A 1 74 ? -21.880 10.615 -9.855 1.00 0.00 74 LYS A N 10
ATOM 12935 C CA . LYS A 1 74 ? -23.057 11.175 -10.543 1.00 0.00 74 LYS A CA 10
ATOM 12936 C C . LYS A 1 74 ? -24.282 10.934 -9.654 1.00 0.00 74 LYS A C 10
ATOM 12937 O O . LYS A 1 74 ? -24.315 9.941 -8.933 1.00 0.00 74 LYS A O 10
ATOM 12956 N N . THR A 1 75 ? -25.273 11.835 -9.696 1.00 0.00 75 THR A N 10
ATOM 12957 C CA . THR A 1 75 ? -26.463 11.727 -8.837 1.00 0.00 75 THR A CA 10
ATOM 12958 C C . THR A 1 75 ? -27.300 10.485 -9.213 1.00 0.00 75 THR A C 10
ATOM 12959 O O . THR A 1 75 ? -27.781 10.378 -10.346 1.00 0.00 75 THR A O 10
ATOM 12970 N N . ARG A 1 76 ? -27.408 9.533 -8.268 1.00 0.00 76 ARG A N 10
ATOM 12971 C CA . ARG A 1 76 ? -28.255 8.339 -8.404 1.00 0.00 76 ARG A CA 10
ATOM 12972 C C . ARG A 1 76 ? -29.715 8.746 -8.188 1.00 0.00 76 ARG A C 10
ATOM 12973 O O . ARG A 1 76 ? -30.272 8.598 -7.095 1.00 0.00 76 ARG A O 10
ATOM 12994 N N . SER A 1 77 ? -30.274 9.377 -9.224 1.00 0.00 77 SER A N 10
ATOM 12995 C CA . SER A 1 77 ? -31.635 9.892 -9.228 1.00 0.00 77 SER A CA 10
ATOM 12996 C C . SER A 1 77 ? -32.597 8.804 -9.721 1.00 0.00 77 SER A C 10
ATOM 12997 O O . SER A 1 77 ? -32.346 8.169 -10.758 1.00 0.00 77 SER A O 10
ATOM 13005 N N . SER A 1 78 ? -33.682 8.583 -8.968 1.00 0.00 78 SER A N 10
ATOM 13006 C CA . SER A 1 78 ? -34.755 7.648 -9.356 1.00 0.00 78 SER A CA 10
ATOM 13007 C C . SER A 1 78 ? -35.750 8.327 -10.332 1.00 0.00 78 SER A C 10
ATOM 13008 O O . SER A 1 78 ? -36.598 7.661 -10.942 1.00 0.00 78 SER A O 10
ATOM 13016 N N . GLY A 1 79 ? -35.623 9.660 -10.459 1.00 0.00 79 GLY A N 10
ATOM 13017 C CA . GLY A 1 79 ? -36.430 10.466 -11.368 1.00 0.00 79 GLY A CA 10
ATOM 13018 C C . GLY A 1 79 ? -36.245 11.948 -11.070 1.00 0.00 79 GLY A C 10
ATOM 13019 O O . GLY A 1 79 ? -35.104 12.426 -10.991 1.00 0.00 79 GLY A O 10
ATOM 13023 N N . HIS A 1 80 ? -37.361 12.667 -10.871 1.00 0.00 80 HIS A N 10
ATOM 13024 C CA . HIS A 1 80 ? -37.363 14.099 -10.505 1.00 0.00 80 HIS A CA 10
ATOM 13025 C C . HIS A 1 80 ? -38.773 14.487 -10.028 1.00 0.00 80 HIS A C 10
ATOM 13026 O O . HIS A 1 80 ? -38.928 15.232 -9.053 1.00 0.00 80 HIS A O 10
ATOM 13041 N N . GLY A 1 81 ? -39.791 13.974 -10.745 1.00 0.00 81 GLY A N 10
ATOM 13042 C CA . GLY A 1 81 ? -41.197 14.180 -10.380 1.00 0.00 81 GLY A CA 10
ATOM 13043 C C . GLY A 1 81 ? -42.148 13.406 -11.284 1.00 0.00 81 GLY A C 10
ATOM 13044 O O . GLY A 1 81 ? -43.243 13.886 -11.603 1.00 0.00 81 GLY A O 10
ATOM 13048 N N . THR A 1 82 ? -41.709 12.210 -11.721 1.00 0.00 82 THR A N 10
ATOM 13049 C CA . THR A 1 82 ? -42.515 11.306 -12.565 1.00 0.00 82 THR A CA 10
ATOM 13050 C C . THR A 1 82 ? -43.645 10.653 -11.732 1.00 0.00 82 THR A C 10
ATOM 13061 N N . GLY A 1 1 ? -0.049 -0.067 -5.281 1.00 0.00 1 GLY A N 11
ATOM 13062 C CA . GLY A 1 1 ? 1.268 -0.711 -5.108 1.00 0.00 1 GLY A CA 11
ATOM 13063 C C . GLY A 1 1 ? 1.133 -2.210 -4.874 1.00 0.00 1 GLY A C 11
ATOM 13064 O O . GLY A 1 1 ? 0.147 -2.805 -5.332 1.00 0.00 1 GLY A O 11
ATOM 13067 N N . PRO A 1 2 ? 2.114 -2.865 -4.169 1.00 0.00 2 PRO A N 11
ATOM 13068 C CA . PRO A 1 2 ? 2.042 -4.311 -3.847 1.00 0.00 2 PRO A CA 11
ATOM 13069 C C . PRO A 1 2 ? 0.881 -4.609 -2.866 1.00 0.00 2 PRO A C 11
ATOM 13070 O O . PRO A 1 2 ? 0.966 -4.284 -1.674 1.00 0.00 2 PRO A O 11
ATOM 13081 N N . GLY A 1 3 ? -0.202 -5.199 -3.394 1.00 0.00 3 GLY A N 11
ATOM 13082 C CA . GLY A 1 3 ? -1.409 -5.492 -2.621 1.00 0.00 3 GLY A CA 11
ATOM 13083 C C . GLY A 1 3 ? -2.509 -4.492 -2.930 1.00 0.00 3 GLY A C 11
ATOM 13084 O O . GLY A 1 3 ? -3.240 -4.657 -3.915 1.00 0.00 3 GLY A O 11
ATOM 13088 N N . SER A 1 4 ? -2.618 -3.446 -2.096 1.00 0.00 4 SER A N 11
ATOM 13089 C CA . SER A 1 4 ? -3.599 -2.369 -2.276 1.00 0.00 4 SER A CA 11
ATOM 13090 C C . SER A 1 4 ? -3.150 -1.379 -3.376 1.00 0.00 4 SER A C 11
ATOM 13091 O O . SER A 1 4 ? -1.998 -1.399 -3.821 1.00 0.00 4 SER A O 11
ATOM 13099 N N . LEU A 1 5 ? -4.073 -0.497 -3.779 1.00 0.00 5 LEU A N 11
ATOM 13100 C CA . LEU A 1 5 ? -3.866 0.493 -4.847 1.00 0.00 5 LEU A CA 11
ATOM 13101 C C . LEU A 1 5 ? -4.548 1.821 -4.480 1.00 0.00 5 LEU A C 11
ATOM 13102 O O . LEU A 1 5 ? -5.651 1.832 -3.917 1.00 0.00 5 LEU A O 11
ATOM 13118 N N . GLU A 1 6 ? -3.871 2.935 -4.786 1.00 0.00 6 GLU A N 11
ATOM 13119 C CA . GLU A 1 6 ? -4.323 4.281 -4.408 1.00 0.00 6 GLU A CA 11
ATOM 13120 C C . GLU A 1 6 ? -5.080 4.947 -5.569 1.00 0.00 6 GLU A C 11
ATOM 13121 O O . GLU A 1 6 ? -4.471 5.422 -6.532 1.00 0.00 6 GLU A O 11
ATOM 13133 N N . ILE A 1 7 ? -6.411 4.950 -5.466 1.00 0.00 7 ILE A N 11
ATOM 13134 C CA . ILE A 1 7 ? -7.308 5.585 -6.447 1.00 0.00 7 ILE A CA 11
ATOM 13135 C C . ILE A 1 7 ? -7.837 6.925 -5.905 1.00 0.00 7 ILE A C 11
ATOM 13136 O O . ILE A 1 7 ? -7.477 7.349 -4.799 1.00 0.00 7 ILE A O 11
ATOM 13152 N N . LYS A 1 8 ? -8.686 7.598 -6.705 1.00 0.00 8 LYS A N 11
ATOM 13153 C CA . LYS A 1 8 ? -9.357 8.857 -6.309 1.00 0.00 8 LYS A CA 11
ATOM 13154 C C . LYS A 1 8 ? -10.851 8.790 -6.677 1.00 0.00 8 LYS A C 11
ATOM 13155 O O . LYS A 1 8 ? -11.223 8.075 -7.606 1.00 0.00 8 LYS A O 11
ATOM 13174 N N . ILE A 1 9 ? -11.703 9.520 -5.922 1.00 0.00 9 ILE A N 11
ATOM 13175 C CA . ILE A 1 9 ? -13.148 9.646 -6.217 1.00 0.00 9 ILE A CA 11
ATOM 13176 C C . ILE A 1 9 ? -13.522 11.148 -6.260 1.00 0.00 9 ILE A C 11
ATOM 13177 O O . ILE A 1 9 ? -13.723 11.786 -5.220 1.00 0.00 9 ILE A O 11
ATOM 13193 N N . ARG A 1 10 ? -13.547 11.709 -7.471 1.00 0.00 10 ARG A N 11
ATOM 13194 C CA . ARG A 1 10 ? -14.090 13.049 -7.739 1.00 0.00 10 ARG A CA 11
ATOM 13195 C C . ARG A 1 10 ? -15.615 13.066 -7.470 1.00 0.00 10 ARG A C 11
ATOM 13196 O O . ARG A 1 10 ? -16.384 12.402 -8.163 1.00 0.00 10 ARG A O 11
ATOM 13217 N N . THR A 1 11 ? -16.024 13.791 -6.432 1.00 0.00 11 THR A N 11
ATOM 13218 C CA . THR A 1 11 ? -17.441 13.941 -6.056 1.00 0.00 11 THR A CA 11
ATOM 13219 C C . THR A 1 11 ? -18.233 14.863 -7.017 1.00 0.00 11 THR A C 11
ATOM 13220 O O . THR A 1 11 ? -17.654 15.514 -7.896 1.00 0.00 11 THR A O 11
ATOM 13231 N N . THR A 1 12 ? -19.568 14.922 -6.799 1.00 0.00 12 THR A N 11
ATOM 13232 C CA . THR A 1 12 ? -20.444 15.972 -7.370 1.00 0.00 12 THR A CA 11
ATOM 13233 C C . THR A 1 12 ? -20.023 17.365 -6.855 1.00 0.00 12 THR A C 11
ATOM 13234 O O . THR A 1 12 ? -20.200 18.377 -7.545 1.00 0.00 12 THR A O 11
ATOM 13245 N N . GLU A 1 13 ? -19.453 17.384 -5.630 1.00 0.00 13 GLU A N 11
ATOM 13246 C CA . GLU A 1 13 ? -18.919 18.601 -4.979 1.00 0.00 13 GLU A CA 11
ATOM 13247 C C . GLU A 1 13 ? -17.686 19.136 -5.747 1.00 0.00 13 GLU A C 11
ATOM 13248 O O . GLU A 1 13 ? -17.355 20.322 -5.661 1.00 0.00 13 GLU A O 11
ATOM 13260 N N . GLY A 1 14 ? -17.016 18.237 -6.494 1.00 0.00 14 GLY A N 11
ATOM 13261 C CA . GLY A 1 14 ? -15.880 18.595 -7.345 1.00 0.00 14 GLY A CA 11
ATOM 13262 C C . GLY A 1 14 ? -14.539 18.210 -6.738 1.00 0.00 14 GLY A C 11
ATOM 13263 O O . GLY A 1 14 ? -13.535 18.154 -7.455 1.00 0.00 14 GLY A O 11
ATOM 13267 N N . ARG A 1 15 ? -14.517 17.958 -5.412 1.00 0.00 15 ARG A N 11
ATOM 13268 C CA . ARG A 1 15 ? -13.291 17.558 -4.690 1.00 0.00 15 ARG A CA 11
ATOM 13269 C C . ARG A 1 15 ? -12.870 16.127 -5.088 1.00 0.00 15 ARG A C 11
ATOM 13270 O O . ARG A 1 15 ? -13.724 15.268 -5.329 1.00 0.00 15 ARG A O 11
ATOM 13291 N N . THR A 1 16 ? -11.555 15.885 -5.145 1.00 0.00 16 THR A N 11
ATOM 13292 C CA . THR A 1 16 ? -10.982 14.593 -5.553 1.00 0.00 16 THR A CA 11
ATOM 13293 C C . THR A 1 16 ? -10.489 13.819 -4.308 1.00 0.00 16 THR A C 11
ATOM 13294 O O . THR A 1 16 ? -9.491 14.197 -3.678 1.00 0.00 16 THR A O 11
ATOM 13305 N N . LEU A 1 17 ? -11.215 12.748 -3.963 1.00 0.00 17 LEU A N 11
ATOM 13306 C CA . LEU A 1 17 ? -11.019 11.985 -2.719 1.00 0.00 17 LEU A CA 11
ATOM 13307 C C . LEU A 1 17 ? -10.034 10.822 -2.921 1.00 0.00 17 LEU A C 11
ATOM 13308 O O . LEU A 1 17 ? -10.424 9.726 -3.341 1.00 0.00 17 LEU A O 11
ATOM 13324 N N . THR A 1 18 ? -8.758 11.078 -2.618 1.00 0.00 18 THR A N 11
ATOM 13325 C CA . THR A 1 18 ? -7.673 10.109 -2.807 1.00 0.00 18 THR A CA 11
ATOM 13326 C C . THR A 1 18 ? -7.633 9.084 -1.651 1.00 0.00 18 THR A C 11
ATOM 13327 O O . THR A 1 18 ? -7.281 9.434 -0.518 1.00 0.00 18 THR A O 11
ATOM 13338 N N . VAL A 1 19 ? -8.027 7.829 -1.945 1.00 0.00 19 VAL A N 11
ATOM 13339 C CA . VAL A 1 19 ? -8.004 6.709 -0.974 1.00 0.00 19 VAL A CA 11
ATOM 13340 C C . VAL A 1 19 ? -7.179 5.538 -1.515 1.00 0.00 19 VAL A C 11
ATOM 13341 O O . VAL A 1 19 ? -6.873 5.482 -2.705 1.00 0.00 19 VAL A O 11
ATOM 13354 N N . ASP A 1 20 ? -6.850 4.592 -0.625 1.00 0.00 20 ASP A N 11
ATOM 13355 C CA . ASP A 1 20 ? -6.143 3.353 -0.991 1.00 0.00 20 ASP A CA 11
ATOM 13356 C C . ASP A 1 20 ? -6.961 2.141 -0.510 1.00 0.00 20 ASP A C 11
ATOM 13357 O O . ASP A 1 20 ? -7.339 2.059 0.659 1.00 0.00 20 ASP A O 11
ATOM 13366 N N . VAL A 1 21 ? -7.256 1.230 -1.446 1.00 0.00 21 VAL A N 11
ATOM 13367 C CA . VAL A 1 21 ? -8.095 0.026 -1.222 1.00 0.00 21 VAL A CA 11
ATOM 13368 C C . VAL A 1 21 ? -7.538 -1.154 -2.033 1.00 0.00 21 VAL A C 11
ATOM 13369 O O . VAL A 1 21 ? -6.810 -0.955 -3.001 1.00 0.00 21 VAL A O 11
ATOM 13382 N N . LYS A 1 22 ? -7.899 -2.377 -1.635 1.00 0.00 22 LYS A N 11
ATOM 13383 C CA . LYS A 1 22 ? -7.497 -3.597 -2.359 1.00 0.00 22 LYS A CA 11
ATOM 13384 C C . LYS A 1 22 ? -8.456 -3.835 -3.546 1.00 0.00 22 LYS A C 11
ATOM 13385 O O . LYS A 1 22 ? -9.645 -3.534 -3.431 1.00 0.00 22 LYS A O 11
ATOM 13404 N N . PRO A 1 23 ? -7.966 -4.387 -4.705 1.00 0.00 23 PRO A N 11
ATOM 13405 C CA . PRO A 1 23 ? -8.828 -4.694 -5.887 1.00 0.00 23 PRO A CA 11
ATOM 13406 C C . PRO A 1 23 ? -9.844 -5.831 -5.597 1.00 0.00 23 PRO A C 11
ATOM 13407 O O . PRO A 1 23 ? -10.779 -6.067 -6.375 1.00 0.00 23 PRO A O 11
ATOM 13418 N N . ASP A 1 24 ? -9.635 -6.515 -4.463 1.00 0.00 24 ASP A N 11
ATOM 13419 C CA . ASP A 1 24 ? -10.490 -7.612 -3.977 1.00 0.00 24 ASP A CA 11
ATOM 13420 C C . ASP A 1 24 ? -11.788 -7.082 -3.346 1.00 0.00 24 ASP A C 11
ATOM 13421 O O . ASP A 1 24 ? -12.731 -7.850 -3.144 1.00 0.00 24 ASP A O 11
ATOM 13430 N N . ARG A 1 25 ? -11.811 -5.773 -3.019 1.00 0.00 25 ARG A N 11
ATOM 13431 C CA . ARG A 1 25 ? -12.934 -5.123 -2.316 1.00 0.00 25 ARG A CA 11
ATOM 13432 C C . ARG A 1 25 ? -14.107 -4.864 -3.287 1.00 0.00 25 ARG A C 11
ATOM 13433 O O . ARG A 1 25 ? -13.908 -4.862 -4.499 1.00 0.00 25 ARG A O 11
ATOM 13454 N N . THR A 1 26 ? -15.320 -4.662 -2.748 1.00 0.00 26 THR A N 11
ATOM 13455 C CA . THR A 1 26 ? -16.510 -4.310 -3.556 1.00 0.00 26 THR A CA 11
ATOM 13456 C C . THR A 1 26 ? -16.609 -2.790 -3.721 1.00 0.00 26 THR A C 11
ATOM 13457 O O . THR A 1 26 ? -15.952 -2.032 -2.992 1.00 0.00 26 THR A O 11
ATOM 13468 N N . ILE A 1 27 ? -17.435 -2.346 -4.693 1.00 0.00 27 ILE A N 11
ATOM 13469 C CA . ILE A 1 27 ? -17.683 -0.914 -4.940 1.00 0.00 27 ILE A CA 11
ATOM 13470 C C . ILE A 1 27 ? -18.401 -0.293 -3.719 1.00 0.00 27 ILE A C 11
ATOM 13471 O O . ILE A 1 27 ? -18.216 0.884 -3.441 1.00 0.00 27 ILE A O 11
ATOM 13487 N N . GLU A 1 28 ? -19.164 -1.138 -2.967 1.00 0.00 28 GLU A N 11
ATOM 13488 C CA . GLU A 1 28 ? -19.773 -0.783 -1.654 1.00 0.00 28 GLU A CA 11
ATOM 13489 C C . GLU A 1 28 ? -18.754 -0.118 -0.713 1.00 0.00 28 GLU A C 11
ATOM 13490 O O . GLU A 1 28 ? -19.071 0.855 -0.023 1.00 0.00 28 GLU A O 11
ATOM 13502 N N . GLU A 1 29 ? -17.532 -0.670 -0.714 1.00 0.00 29 GLU A N 11
ATOM 13503 C CA . GLU A 1 29 ? -16.444 -0.222 0.159 1.00 0.00 29 GLU A CA 11
ATOM 13504 C C . GLU A 1 29 ? -15.887 1.132 -0.307 1.00 0.00 29 GLU A C 11
ATOM 13505 O O . GLU A 1 29 ? -15.437 1.914 0.515 1.00 0.00 29 GLU A O 11
ATOM 13517 N N . LEU A 1 30 ? -15.957 1.409 -1.624 1.00 0.00 30 LEU A N 11
ATOM 13518 C CA . LEU A 1 30 ? -15.599 2.736 -2.180 1.00 0.00 30 LEU A CA 11
ATOM 13519 C C . LEU A 1 30 ? -16.641 3.781 -1.767 1.00 0.00 30 LEU A C 11
ATOM 13520 O O . LEU A 1 30 ? -16.296 4.888 -1.351 1.00 0.00 30 LEU A O 11
ATOM 13536 N N . MET A 1 31 ? -17.923 3.374 -1.890 1.00 0.00 31 MET A N 11
ATOM 13537 C CA . MET A 1 31 ? -19.096 4.182 -1.525 1.00 0.00 31 MET A CA 11
ATOM 13538 C C . MET A 1 31 ? -19.065 4.524 -0.022 1.00 0.00 31 MET A C 11
ATOM 13539 O O . MET A 1 31 ? -19.523 5.595 0.390 1.00 0.00 31 MET A O 11
ATOM 13553 N N . GLU A 1 32 ? -18.484 3.594 0.769 1.00 0.00 32 GLU A N 11
ATOM 13554 C CA . GLU A 1 32 ? -18.222 3.784 2.204 1.00 0.00 32 GLU A CA 11
ATOM 13555 C C . GLU A 1 32 ? -17.233 4.939 2.419 1.00 0.00 32 GLU A C 11
ATOM 13556 O O . GLU A 1 32 ? -17.505 5.860 3.194 1.00 0.00 32 GLU A O 11
ATOM 13568 N N . LYS A 1 33 ? -16.085 4.861 1.706 1.00 0.00 33 LYS A N 11
ATOM 13569 C CA . LYS A 1 33 ? -14.977 5.821 1.858 1.00 0.00 33 LYS A CA 11
ATOM 13570 C C . LYS A 1 33 ? -15.463 7.252 1.577 1.00 0.00 33 LYS A C 11
ATOM 13571 O O . LYS A 1 33 ? -15.443 8.091 2.462 1.00 0.00 33 LYS A O 11
ATOM 13590 N N . LEU A 1 34 ? -15.966 7.487 0.354 1.00 0.00 34 LEU A N 11
ATOM 13591 C CA . LEU A 1 34 ? -16.427 8.821 -0.092 1.00 0.00 34 LEU A CA 11
ATOM 13592 C C . LEU A 1 34 ? -17.527 9.395 0.834 1.00 0.00 34 LEU A C 11
ATOM 13593 O O . LEU A 1 34 ? -17.569 10.605 1.059 1.00 0.00 34 LEU A O 11
ATOM 13609 N N . LYS A 1 35 ? -18.368 8.509 1.403 1.00 0.00 35 LYS A N 11
ATOM 13610 C CA . LYS A 1 35 ? -19.380 8.887 2.413 1.00 0.00 35 LYS A CA 11
ATOM 13611 C C . LYS A 1 35 ? -18.723 9.515 3.666 1.00 0.00 35 LYS A C 11
ATOM 13612 O O . LYS A 1 35 ? -19.113 10.600 4.084 1.00 0.00 35 LYS A O 11
ATOM 13631 N N . GLU A 1 36 ? -17.728 8.836 4.245 1.00 0.00 36 GLU A N 11
ATOM 13632 C CA . GLU A 1 36 ? -17.085 9.293 5.496 1.00 0.00 36 GLU A CA 11
ATOM 13633 C C . GLU A 1 36 ? -16.072 10.433 5.248 1.00 0.00 36 GLU A C 11
ATOM 13634 O O . GLU A 1 36 ? -15.662 11.111 6.198 1.00 0.00 36 GLU A O 11
ATOM 13646 N N . GLN A 1 37 ? -15.679 10.642 3.971 1.00 0.00 37 GLN A N 11
ATOM 13647 C CA . GLN A 1 37 ? -14.769 11.736 3.580 1.00 0.00 37 GLN A CA 11
ATOM 13648 C C . GLN A 1 37 ? -15.521 13.074 3.460 1.00 0.00 37 GLN A C 11
ATOM 13649 O O . GLN A 1 37 ? -15.297 13.990 4.254 1.00 0.00 37 GLN A O 11
ATOM 13663 N N . THR A 1 38 ? -16.428 13.168 2.474 1.00 0.00 38 THR A N 11
ATOM 13664 C CA . THR A 1 38 ? -17.123 14.432 2.137 1.00 0.00 38 THR A CA 11
ATOM 13665 C C . THR A 1 38 ? -18.495 14.543 2.841 1.00 0.00 38 THR A C 11
ATOM 13666 O O . THR A 1 38 ? -19.049 15.643 2.942 1.00 0.00 38 THR A O 11
ATOM 13677 N N . GLY A 1 39 ? -19.047 13.401 3.313 1.00 0.00 39 GLY A N 11
ATOM 13678 C CA . GLY A 1 39 ? -20.314 13.397 4.072 1.00 0.00 39 GLY A CA 11
ATOM 13679 C C . GLY A 1 39 ? -21.535 13.013 3.244 1.00 0.00 39 GLY A C 11
ATOM 13680 O O . GLY A 1 39 ? -22.574 12.634 3.810 1.00 0.00 39 GLY A O 11
ATOM 13684 N N . VAL A 1 40 ? -21.402 13.095 1.905 1.00 0.00 40 VAL A N 11
ATOM 13685 C CA . VAL A 1 40 ? -22.509 12.876 0.958 1.00 0.00 40 VAL A CA 11
ATOM 13686 C C . VAL A 1 40 ? -22.982 11.389 1.005 1.00 0.00 40 VAL A C 11
ATOM 13687 O O . VAL A 1 40 ? -22.141 10.484 1.072 1.00 0.00 40 VAL A O 11
ATOM 13700 N N . PRO A 1 41 ? -24.335 11.106 1.026 1.00 0.00 41 PRO A N 11
ATOM 13701 C CA . PRO A 1 41 ? -24.862 9.722 1.113 1.00 0.00 41 PRO A CA 11
ATOM 13702 C C . PRO A 1 41 ? -24.639 8.936 -0.208 1.00 0.00 41 PRO A C 11
ATOM 13703 O O . PRO A 1 41 ? -25.041 9.408 -1.276 1.00 0.00 41 PRO A O 11
ATOM 13714 N N . PRO A 1 42 ? -24.000 7.721 -0.153 1.00 0.00 42 PRO A N 11
ATOM 13715 C CA . PRO A 1 42 ? -23.602 6.960 -1.366 1.00 0.00 42 PRO A CA 11
ATOM 13716 C C . PRO A 1 42 ? -24.808 6.467 -2.193 1.00 0.00 42 PRO A C 11
ATOM 13717 O O . PRO A 1 42 ? -24.712 6.352 -3.411 1.00 0.00 42 PRO A O 11
ATOM 13728 N N . GLU A 1 43 ? -25.941 6.207 -1.509 1.00 0.00 43 GLU A N 11
ATOM 13729 C CA . GLU A 1 43 ? -27.192 5.737 -2.155 1.00 0.00 43 GLU A CA 11
ATOM 13730 C C . GLU A 1 43 ? -27.774 6.808 -3.106 1.00 0.00 43 GLU A C 11
ATOM 13731 O O . GLU A 1 43 ? -28.575 6.496 -3.991 1.00 0.00 43 GLU A O 11
ATOM 13743 N N . GLN A 1 44 ? -27.367 8.068 -2.892 1.00 0.00 44 GLN A N 11
ATOM 13744 C CA . GLN A 1 44 ? -27.795 9.227 -3.694 1.00 0.00 44 GLN A CA 11
ATOM 13745 C C . GLN A 1 44 ? -26.828 9.459 -4.889 1.00 0.00 44 GLN A C 11
ATOM 13746 O O . GLN A 1 44 ? -27.079 10.309 -5.751 1.00 0.00 44 GLN A O 11
ATOM 13760 N N . LEU A 1 45 ? -25.728 8.673 -4.952 1.00 0.00 45 LEU A N 11
ATOM 13761 C CA . LEU A 1 45 ? -24.679 8.799 -5.994 1.00 0.00 45 LEU A CA 11
ATOM 13762 C C . LEU A 1 45 ? -24.446 7.465 -6.733 1.00 0.00 45 LEU A C 11
ATOM 13763 O O . LEU A 1 45 ? -24.949 6.407 -6.338 1.00 0.00 45 LEU A O 11
ATOM 13779 N N . ARG A 1 46 ? -23.667 7.572 -7.826 1.00 0.00 46 ARG A N 11
ATOM 13780 C CA . ARG A 1 46 ? -23.205 6.446 -8.658 1.00 0.00 46 ARG A CA 11
ATOM 13781 C C . ARG A 1 46 ? -21.685 6.603 -8.817 1.00 0.00 46 ARG A C 11
ATOM 13782 O O . ARG A 1 46 ? -21.232 7.668 -9.259 1.00 0.00 46 ARG A O 11
ATOM 13803 N N . VAL A 1 47 ? -20.904 5.576 -8.450 1.00 0.00 47 VAL A N 11
ATOM 13804 C CA . VAL A 1 47 ? -19.446 5.577 -8.680 1.00 0.00 47 VAL A CA 11
ATOM 13805 C C . VAL A 1 47 ? -19.182 5.264 -10.168 1.00 0.00 47 VAL A C 11
ATOM 13806 O O . VAL A 1 47 ? -19.800 4.355 -10.722 1.00 0.00 47 VAL A O 11
ATOM 13819 N N . ILE A 1 48 ? -18.303 6.053 -10.817 1.00 0.00 48 ILE A N 11
ATOM 13820 C CA . ILE A 1 48 ? -18.053 5.976 -12.278 1.00 0.00 48 ILE A CA 11
ATOM 13821 C C . ILE A 1 48 ? -16.540 5.817 -12.565 1.00 0.00 48 ILE A C 11
ATOM 13822 O O . ILE A 1 48 ? -15.749 6.657 -12.159 1.00 0.00 48 ILE A O 11
ATOM 13838 N N . TYR A 1 49 ? -16.162 4.749 -13.289 1.00 0.00 49 TYR A N 11
ATOM 13839 C CA . TYR A 1 49 ? -14.767 4.517 -13.744 1.00 0.00 49 TYR A CA 11
ATOM 13840 C C . TYR A 1 49 ? -14.692 4.640 -15.268 1.00 0.00 49 TYR A C 11
ATOM 13841 O O . TYR A 1 49 ? -15.258 3.804 -15.982 1.00 0.00 49 TYR A O 11
ATOM 13859 N N . ASN A 1 50 ? -14.017 5.705 -15.749 1.00 0.00 50 ASN A N 11
ATOM 13860 C CA . ASN A 1 50 ? -13.675 5.903 -17.180 1.00 0.00 50 ASN A CA 11
ATOM 13861 C C . ASN A 1 50 ? -14.955 6.094 -18.052 1.00 0.00 50 ASN A C 11
ATOM 13862 O O . ASN A 1 50 ? -14.922 5.932 -19.271 1.00 0.00 50 ASN A O 11
ATOM 13873 N N . GLY A 1 51 ? -16.069 6.507 -17.405 1.00 0.00 51 GLY A N 11
ATOM 13874 C CA . GLY A 1 51 ? -17.366 6.693 -18.082 1.00 0.00 51 GLY A CA 11
ATOM 13875 C C . GLY A 1 51 ? -18.318 5.513 -17.900 1.00 0.00 51 GLY A C 11
ATOM 13876 O O . GLY A 1 51 ? -19.450 5.552 -18.385 1.00 0.00 51 GLY A O 11
ATOM 13880 N N . ARG A 1 52 ? -17.851 4.456 -17.216 1.00 0.00 52 ARG A N 11
ATOM 13881 C CA . ARG A 1 52 ? -18.651 3.247 -16.919 1.00 0.00 52 ARG A CA 11
ATOM 13882 C C . ARG A 1 52 ? -19.279 3.355 -15.521 1.00 0.00 52 ARG A C 11
ATOM 13883 O O . ARG A 1 52 ? -18.605 3.761 -14.575 1.00 0.00 52 ARG A O 11
ATOM 13904 N N . GLU A 1 53 ? -20.570 2.986 -15.400 1.00 0.00 53 GLU A N 11
ATOM 13905 C CA . GLU A 1 53 ? -21.282 2.980 -14.115 1.00 0.00 53 GLU A CA 11
ATOM 13906 C C . GLU A 1 53 ? -20.912 1.721 -13.317 1.00 0.00 53 GLU A C 11
ATOM 13907 O O . GLU A 1 53 ? -20.927 0.607 -13.856 1.00 0.00 53 GLU A O 11
ATOM 13919 N N . LEU A 1 54 ? -20.557 1.912 -12.036 1.00 0.00 54 LEU A N 11
ATOM 13920 C CA . LEU A 1 54 ? -20.081 0.829 -11.161 1.00 0.00 54 LEU A CA 11
ATOM 13921 C C . LEU A 1 54 ? -21.165 0.480 -10.136 1.00 0.00 54 LEU A C 11
ATOM 13922 O O . LEU A 1 54 ? -21.481 1.303 -9.262 1.00 0.00 54 LEU A O 11
ATOM 13938 N N . GLU A 1 55 ? -21.739 -0.729 -10.260 1.00 0.00 55 GLU A N 11
ATOM 13939 C CA . GLU A 1 55 ? -22.721 -1.247 -9.297 1.00 0.00 55 GLU A CA 11
ATOM 13940 C C . GLU A 1 55 ? -22.022 -1.589 -7.971 1.00 0.00 55 GLU A C 11
ATOM 13941 O O . GLU A 1 55 ? -20.963 -2.227 -8.005 1.00 0.00 55 GLU A O 11
ATOM 13953 N N . PRO A 1 56 ? -22.613 -1.191 -6.788 1.00 0.00 56 PRO A N 11
ATOM 13954 C CA . PRO A 1 56 ? -21.978 -1.385 -5.457 1.00 0.00 56 PRO A CA 11
ATOM 13955 C C . PRO A 1 56 ? -21.637 -2.867 -5.166 1.00 0.00 56 PRO A C 11
ATOM 13956 O O . PRO A 1 56 ? -20.557 -3.167 -4.636 1.00 0.00 56 PRO A O 11
ATOM 13967 N N . ARG A 1 57 ? -22.547 -3.775 -5.563 1.00 0.00 57 ARG A N 11
ATOM 13968 C CA . ARG A 1 57 ? -22.405 -5.234 -5.353 1.00 0.00 57 ARG A CA 11
ATOM 13969 C C . ARG A 1 57 ? -21.159 -5.812 -6.060 1.00 0.00 57 ARG A C 11
ATOM 13970 O O . ARG A 1 57 ? -20.554 -6.774 -5.571 1.00 0.00 57 ARG A O 11
ATOM 13991 N N . THR A 1 58 ? -20.793 -5.213 -7.206 1.00 0.00 58 THR A N 11
ATOM 13992 C CA . THR A 1 58 ? -19.705 -5.704 -8.064 1.00 0.00 58 THR A CA 11
ATOM 13993 C C . THR A 1 58 ? -18.321 -5.363 -7.447 1.00 0.00 58 THR A C 11
ATOM 13994 O O . THR A 1 58 ? -18.201 -4.411 -6.670 1.00 0.00 58 THR A O 11
ATOM 14005 N N . THR A 1 59 ? -17.296 -6.158 -7.786 1.00 0.00 59 THR A N 11
ATOM 14006 C CA . THR A 1 59 ? -15.940 -6.016 -7.231 1.00 0.00 59 THR A CA 11
ATOM 14007 C C . THR A 1 59 ? -15.113 -5.006 -8.068 1.00 0.00 59 THR A C 11
ATOM 14008 O O . THR A 1 59 ? -15.464 -4.703 -9.216 1.00 0.00 59 THR A O 11
ATOM 14019 N N . LEU A 1 60 ? -14.008 -4.521 -7.476 1.00 0.00 60 LEU A N 11
ATOM 14020 C CA . LEU A 1 60 ? -13.077 -3.560 -8.104 1.00 0.00 60 LEU A CA 11
ATOM 14021 C C . LEU A 1 60 ? -12.341 -4.189 -9.297 1.00 0.00 60 LEU A C 11
ATOM 14022 O O . LEU A 1 60 ? -12.201 -3.564 -10.355 1.00 0.00 60 LEU A O 11
ATOM 14038 N N . GLU A 1 61 ? -11.866 -5.428 -9.089 1.00 0.00 61 GLU A N 11
ATOM 14039 C CA . GLU A 1 61 ? -11.125 -6.212 -10.101 1.00 0.00 61 GLU A CA 11
ATOM 14040 C C . GLU A 1 61 ? -11.939 -6.406 -11.401 1.00 0.00 61 GLU A C 11
ATOM 14041 O O . GLU A 1 61 ? -11.366 -6.463 -12.495 1.00 0.00 61 GLU A O 11
ATOM 14053 N N . GLU A 1 62 ? -13.278 -6.453 -11.255 1.00 0.00 62 GLU A N 11
ATOM 14054 C CA . GLU A 1 62 ? -14.227 -6.633 -12.372 1.00 0.00 62 GLU A CA 11
ATOM 14055 C C . GLU A 1 62 ? -14.239 -5.409 -13.308 1.00 0.00 62 GLU A C 11
ATOM 14056 O O . GLU A 1 62 ? -14.512 -5.532 -14.505 1.00 0.00 62 GLU A O 11
ATOM 14068 N N . TYR A 1 63 ? -13.936 -4.232 -12.735 1.00 0.00 63 TYR A N 11
ATOM 14069 C CA . TYR A 1 63 ? -13.881 -2.951 -13.470 1.00 0.00 63 TYR A CA 11
ATOM 14070 C C . TYR A 1 63 ? -12.434 -2.529 -13.778 1.00 0.00 63 TYR A C 11
ATOM 14071 O O . TYR A 1 63 ? -12.230 -1.558 -14.514 1.00 0.00 63 TYR A O 11
ATOM 14089 N N . ASN A 1 64 ? -11.455 -3.267 -13.207 1.00 0.00 64 ASN A N 11
ATOM 14090 C CA . ASN A 1 64 ? -10.016 -2.940 -13.294 1.00 0.00 64 ASN A CA 11
ATOM 14091 C C . ASN A 1 64 ? -9.728 -1.568 -12.654 1.00 0.00 64 ASN A C 11
ATOM 14092 O O . ASN A 1 64 ? -9.055 -0.712 -13.244 1.00 0.00 64 ASN A O 11
ATOM 14103 N N . ILE A 1 65 ? -10.267 -1.381 -11.430 1.00 0.00 65 ILE A N 11
ATOM 14104 C CA . ILE A 1 65 ? -10.016 -0.182 -10.612 1.00 0.00 65 ILE A CA 11
ATOM 14105 C C . ILE A 1 65 ? -8.533 -0.185 -10.177 1.00 0.00 65 ILE A C 11
ATOM 14106 O O . ILE A 1 65 ? -8.166 -0.837 -9.200 1.00 0.00 65 ILE A O 11
ATOM 14122 N N . THR A 1 66 ? -7.700 0.495 -10.971 1.00 0.00 66 THR A N 11
ATOM 14123 C CA . THR A 1 66 ? -6.231 0.530 -10.816 1.00 0.00 66 THR A CA 11
ATOM 14124 C C . THR A 1 66 ? -5.774 1.890 -10.233 1.00 0.00 66 THR A C 11
ATOM 14125 O O . THR A 1 66 ? -6.524 2.859 -10.314 1.00 0.00 66 THR A O 11
ATOM 14136 N N . PRO A 1 67 ? -4.539 1.992 -9.624 1.00 0.00 67 PRO A N 11
ATOM 14137 C CA . PRO A 1 67 ? -4.101 3.221 -8.914 1.00 0.00 67 PRO A CA 11
ATOM 14138 C C . PRO A 1 67 ? -3.880 4.418 -9.867 1.00 0.00 67 PRO A C 11
ATOM 14139 O O . PRO A 1 67 ? -3.405 4.252 -10.999 1.00 0.00 67 PRO A O 11
ATOM 14150 N N . GLY A 1 68 ? -4.263 5.617 -9.395 1.00 0.00 68 GLY A N 11
ATOM 14151 C CA . GLY A 1 68 ? -4.060 6.869 -10.123 1.00 0.00 68 GLY A CA 11
ATOM 14152 C C . GLY A 1 68 ? -5.289 7.321 -10.899 1.00 0.00 68 GLY A C 11
ATOM 14153 O O . GLY A 1 68 ? -5.337 8.464 -11.357 1.00 0.00 68 GLY A O 11
ATOM 14157 N N . VAL A 1 69 ? -6.290 6.431 -11.047 1.00 0.00 69 VAL A N 11
ATOM 14158 C CA . VAL A 1 69 ? -7.521 6.738 -11.797 1.00 0.00 69 VAL A CA 11
ATOM 14159 C C . VAL A 1 69 ? -8.456 7.654 -10.988 1.00 0.00 69 VAL A C 11
ATOM 14160 O O . VAL A 1 69 ? -8.394 7.695 -9.746 1.00 0.00 69 VAL A O 11
ATOM 14173 N N . THR A 1 70 ? -9.320 8.387 -11.703 1.00 0.00 70 THR A N 11
ATOM 14174 C CA . THR A 1 70 ? -10.241 9.354 -11.098 1.00 0.00 70 THR A CA 11
ATOM 14175 C C . THR A 1 70 ? -11.695 8.883 -11.299 1.00 0.00 70 THR A C 11
ATOM 14176 O O . THR A 1 70 ? -12.282 9.080 -12.373 1.00 0.00 70 THR A O 11
ATOM 14187 N N . LEU A 1 71 ? -12.240 8.199 -10.281 1.00 0.00 71 LEU A N 11
ATOM 14188 C CA . LEU A 1 71 ? -13.674 7.837 -10.218 1.00 0.00 71 LEU A CA 11
ATOM 14189 C C . LEU A 1 71 ? -14.512 9.113 -10.077 1.00 0.00 71 LEU A C 11
ATOM 14190 O O . LEU A 1 71 ? -14.009 10.132 -9.614 1.00 0.00 71 LEU A O 11
ATOM 14206 N N . GLU A 1 72 ? -15.779 9.060 -10.496 1.00 0.00 72 GLU A N 11
ATOM 14207 C CA . GLU A 1 72 ? -16.675 10.226 -10.446 1.00 0.00 72 GLU A CA 11
ATOM 14208 C C . GLU A 1 72 ? -18.008 9.839 -9.814 1.00 0.00 72 GLU A C 11
ATOM 14209 O O . GLU A 1 72 ? -18.454 8.701 -9.932 1.00 0.00 72 GLU A O 11
ATOM 14221 N N . LEU A 1 73 ? -18.620 10.798 -9.111 1.00 0.00 73 LEU A N 11
ATOM 14222 C CA . LEU A 1 73 ? -19.955 10.634 -8.522 1.00 0.00 73 LEU A CA 11
ATOM 14223 C C . LEU A 1 73 ? -20.993 11.370 -9.367 1.00 0.00 73 LEU A C 11
ATOM 14224 O O . LEU A 1 73 ? -20.924 12.588 -9.526 1.00 0.00 73 LEU A O 11
ATOM 14240 N N . LYS A 1 74 ? -21.912 10.599 -9.968 1.00 0.00 74 LYS A N 11
ATOM 14241 C CA . LYS A 1 74 ? -23.074 11.127 -10.713 1.00 0.00 74 LYS A CA 11
ATOM 14242 C C . LYS A 1 74 ? -24.338 10.863 -9.883 1.00 0.00 74 LYS A C 11
ATOM 14243 O O . LYS A 1 74 ? -24.441 9.810 -9.258 1.00 0.00 74 LYS A O 11
ATOM 14262 N N . THR A 1 75 ? -25.288 11.812 -9.871 1.00 0.00 75 THR A N 11
ATOM 14263 C CA . THR A 1 75 ? -26.488 11.725 -9.010 1.00 0.00 75 THR A CA 11
ATOM 14264 C C . THR A 1 75 ? -27.410 10.549 -9.426 1.00 0.00 75 THR A C 11
ATOM 14265 O O . THR A 1 75 ? -27.866 10.475 -10.568 1.00 0.00 75 THR A O 11
ATOM 14276 N N . ARG A 1 76 ? -27.623 9.614 -8.484 1.00 0.00 76 ARG A N 11
ATOM 14277 C CA . ARG A 1 76 ? -28.537 8.470 -8.637 1.00 0.00 76 ARG A CA 11
ATOM 14278 C C . ARG A 1 76 ? -29.998 8.965 -8.572 1.00 0.00 76 ARG A C 11
ATOM 14279 O O . ARG A 1 76 ? -30.550 9.201 -7.488 1.00 0.00 76 ARG A O 11
ATOM 14300 N N . SER A 1 77 ? -30.576 9.202 -9.759 1.00 0.00 77 SER A N 11
ATOM 14301 C CA . SER A 1 77 ? -31.970 9.641 -9.906 1.00 0.00 77 SER A CA 11
ATOM 14302 C C . SER A 1 77 ? -32.930 8.443 -9.733 1.00 0.00 77 SER A C 11
ATOM 14303 O O . SER A 1 77 ? -33.220 7.722 -10.697 1.00 0.00 77 SER A O 11
ATOM 14311 N N . SER A 1 78 ? -33.353 8.192 -8.478 1.00 0.00 78 SER A N 11
ATOM 14312 C CA . SER A 1 78 ? -34.387 7.185 -8.142 1.00 0.00 78 SER A CA 11
ATOM 14313 C C . SER A 1 78 ? -35.225 7.674 -6.939 1.00 0.00 78 SER A C 11
ATOM 14314 O O . SER A 1 78 ? -35.855 6.874 -6.236 1.00 0.00 78 SER A O 11
ATOM 14322 N N . GLY A 1 79 ? -35.258 9.008 -6.739 1.00 0.00 79 GLY A N 11
ATOM 14323 C CA . GLY A 1 79 ? -36.000 9.625 -5.635 1.00 0.00 79 GLY A CA 11
ATOM 14324 C C . GLY A 1 79 ? -37.444 9.933 -6.015 1.00 0.00 79 GLY A C 11
ATOM 14325 O O . GLY A 1 79 ? -37.859 11.095 -6.020 1.00 0.00 79 GLY A O 11
ATOM 14329 N N . HIS A 1 80 ? -38.200 8.874 -6.365 1.00 0.00 80 HIS A N 11
ATOM 14330 C CA . HIS A 1 80 ? -39.627 8.973 -6.738 1.00 0.00 80 HIS A CA 11
ATOM 14331 C C . HIS A 1 80 ? -40.496 8.613 -5.520 1.00 0.00 80 HIS A C 11
ATOM 14332 O O . HIS A 1 80 ? -40.382 7.507 -4.976 1.00 0.00 80 HIS A O 11
ATOM 14347 N N . GLY A 1 81 ? -41.362 9.556 -5.113 1.00 0.00 81 GLY A N 11
ATOM 14348 C CA . GLY A 1 81 ? -42.133 9.442 -3.876 1.00 0.00 81 GLY A CA 11
ATOM 14349 C C . GLY A 1 81 ? -41.261 9.647 -2.637 1.00 0.00 81 GLY A C 11
ATOM 14350 O O . GLY A 1 81 ? -41.455 8.979 -1.619 1.00 0.00 81 GLY A O 11
ATOM 14354 N N . THR A 1 82 ? -40.299 10.583 -2.741 1.00 0.00 82 THR A N 11
ATOM 14355 C CA . THR A 1 82 ? -39.339 10.889 -1.660 1.00 0.00 82 THR A CA 11
ATOM 14356 C C . THR A 1 82 ? -40.029 11.716 -0.526 1.00 0.00 82 THR A C 11
ATOM 14367 N N . GLY A 1 1 ? 1.632 -7.325 3.292 1.00 0.00 1 GLY A N 12
ATOM 14368 C CA . GLY A 1 1 ? 0.922 -6.206 3.956 1.00 0.00 1 GLY A CA 12
ATOM 14369 C C . GLY A 1 1 ? -0.376 -5.846 3.243 1.00 0.00 1 GLY A C 12
ATOM 14370 O O . GLY A 1 1 ? -0.906 -6.677 2.494 1.00 0.00 1 GLY A O 12
ATOM 14373 N N . PRO A 1 2 ? -0.944 -4.618 3.493 1.00 0.00 2 PRO A N 12
ATOM 14374 C CA . PRO A 1 2 ? -2.141 -4.116 2.773 1.00 0.00 2 PRO A CA 12
ATOM 14375 C C . PRO A 1 2 ? -1.938 -4.079 1.243 1.00 0.00 2 PRO A C 12
ATOM 14376 O O . PRO A 1 2 ? -1.223 -3.212 0.723 1.00 0.00 2 PRO A O 12
ATOM 14387 N N . GLY A 1 3 ? -2.531 -5.067 0.548 1.00 0.00 3 GLY A N 12
ATOM 14388 C CA . GLY A 1 3 ? -2.491 -5.146 -0.915 1.00 0.00 3 GLY A CA 12
ATOM 14389 C C . GLY A 1 3 ? -3.499 -4.201 -1.554 1.00 0.00 3 GLY A C 12
ATOM 14390 O O . GLY A 1 3 ? -4.464 -4.632 -2.192 1.00 0.00 3 GLY A O 12
ATOM 14394 N N . SER A 1 4 ? -3.267 -2.896 -1.362 1.00 0.00 4 SER A N 12
ATOM 14395 C CA . SER A 1 4 ? -4.165 -1.837 -1.796 1.00 0.00 4 SER A CA 12
ATOM 14396 C C . SER A 1 4 ? -3.498 -0.944 -2.851 1.00 0.00 4 SER A C 12
ATOM 14397 O O . SER A 1 4 ? -2.262 -0.870 -2.957 1.00 0.00 4 SER A O 12
ATOM 14405 N N . LEU A 1 5 ? -4.345 -0.252 -3.614 1.00 0.00 5 LEU A N 12
ATOM 14406 C CA . LEU A 1 5 ? -3.944 0.629 -4.711 1.00 0.00 5 LEU A CA 12
ATOM 14407 C C . LEU A 1 5 ? -4.650 1.985 -4.563 1.00 0.00 5 LEU A C 12
ATOM 14408 O O . LEU A 1 5 ? -5.829 2.050 -4.189 1.00 0.00 5 LEU A O 12
ATOM 14424 N N . GLU A 1 6 ? -3.907 3.063 -4.838 1.00 0.00 6 GLU A N 12
ATOM 14425 C CA . GLU A 1 6 ? -4.358 4.435 -4.576 1.00 0.00 6 GLU A CA 12
ATOM 14426 C C . GLU A 1 6 ? -5.176 4.973 -5.759 1.00 0.00 6 GLU A C 12
ATOM 14427 O O . GLU A 1 6 ? -4.654 5.139 -6.862 1.00 0.00 6 GLU A O 12
ATOM 14439 N N . ILE A 1 7 ? -6.463 5.224 -5.517 1.00 0.00 7 ILE A N 12
ATOM 14440 C CA . ILE A 1 7 ? -7.391 5.797 -6.508 1.00 0.00 7 ILE A CA 12
ATOM 14441 C C . ILE A 1 7 ? -7.987 7.118 -5.987 1.00 0.00 7 ILE A C 12
ATOM 14442 O O . ILE A 1 7 ? -7.913 7.427 -4.792 1.00 0.00 7 ILE A O 12
ATOM 14458 N N . LYS A 1 8 ? -8.569 7.893 -6.912 1.00 0.00 8 LYS A N 12
ATOM 14459 C CA . LYS A 1 8 ? -9.291 9.140 -6.599 1.00 0.00 8 LYS A CA 12
ATOM 14460 C C . LYS A 1 8 ? -10.798 8.919 -6.747 1.00 0.00 8 LYS A C 12
ATOM 14461 O O . LYS A 1 8 ? -11.218 8.087 -7.547 1.00 0.00 8 LYS A O 12
ATOM 14480 N N . ILE A 1 9 ? -11.604 9.638 -5.934 1.00 0.00 9 ILE A N 12
ATOM 14481 C CA . ILE A 1 9 ? -13.076 9.641 -6.045 1.00 0.00 9 ILE A CA 12
ATOM 14482 C C . ILE A 1 9 ? -13.552 11.111 -6.025 1.00 0.00 9 ILE A C 12
ATOM 14483 O O . ILE A 1 9 ? -13.740 11.704 -4.960 1.00 0.00 9 ILE A O 12
ATOM 14499 N N . ARG A 1 10 ? -13.676 11.715 -7.205 1.00 0.00 10 ARG A N 12
ATOM 14500 C CA . ARG A 1 10 ? -14.228 13.064 -7.361 1.00 0.00 10 ARG A CA 12
ATOM 14501 C C . ARG A 1 10 ? -15.758 13.035 -7.155 1.00 0.00 10 ARG A C 12
ATOM 14502 O O . ARG A 1 10 ? -16.453 12.242 -7.782 1.00 0.00 10 ARG A O 12
ATOM 14523 N N . THR A 1 11 ? -16.272 13.899 -6.273 1.00 0.00 11 THR A N 12
ATOM 14524 C CA . THR A 1 11 ? -17.708 13.963 -5.942 1.00 0.00 11 THR A CA 12
ATOM 14525 C C . THR A 1 11 ? -18.484 14.854 -6.946 1.00 0.00 11 THR A C 12
ATOM 14526 O O . THR A 1 11 ? -17.875 15.507 -7.812 1.00 0.00 11 THR A O 12
ATOM 14537 N N . THR A 1 12 ? -19.831 14.873 -6.814 1.00 0.00 12 THR A N 12
ATOM 14538 C CA . THR A 1 12 ? -20.724 15.790 -7.572 1.00 0.00 12 THR A CA 12
ATOM 14539 C C . THR A 1 12 ? -20.400 17.269 -7.267 1.00 0.00 12 THR A C 12
ATOM 14540 O O . THR A 1 12 ? -20.640 18.162 -8.096 1.00 0.00 12 THR A O 12
ATOM 14551 N N . GLU A 1 13 ? -19.864 17.498 -6.057 1.00 0.00 13 GLU A N 12
ATOM 14552 C CA . GLU A 1 13 ? -19.464 18.828 -5.568 1.00 0.00 13 GLU A CA 12
ATOM 14553 C C . GLU A 1 13 ? -18.277 19.380 -6.383 1.00 0.00 13 GLU A C 12
ATOM 14554 O O . GLU A 1 13 ? -18.109 20.597 -6.502 1.00 0.00 13 GLU A O 12
ATOM 14566 N N . GLY A 1 14 ? -17.456 18.455 -6.929 1.00 0.00 14 GLY A N 12
ATOM 14567 C CA . GLY A 1 14 ? -16.303 18.798 -7.766 1.00 0.00 14 GLY A CA 12
ATOM 14568 C C . GLY A 1 14 ? -14.978 18.537 -7.072 1.00 0.00 14 GLY A C 12
ATOM 14569 O O . GLY A 1 14 ? -13.924 18.564 -7.727 1.00 0.00 14 GLY A O 12
ATOM 14573 N N . ARG A 1 15 ? -15.029 18.291 -5.735 1.00 0.00 15 ARG A N 12
ATOM 14574 C CA . ARG A 1 15 ? -13.833 17.994 -4.922 1.00 0.00 15 ARG A CA 12
ATOM 14575 C C . ARG A 1 15 ? -13.297 16.601 -5.307 1.00 0.00 15 ARG A C 12
ATOM 14576 O O . ARG A 1 15 ? -14.088 15.700 -5.590 1.00 0.00 15 ARG A O 12
ATOM 14597 N N . THR A 1 16 ? -11.970 16.424 -5.345 1.00 0.00 16 THR A N 12
ATOM 14598 C CA . THR A 1 16 ? -11.360 15.132 -5.715 1.00 0.00 16 THR A CA 12
ATOM 14599 C C . THR A 1 16 ? -10.739 14.465 -4.473 1.00 0.00 16 THR A C 12
ATOM 14600 O O . THR A 1 16 ? -9.714 14.914 -3.954 1.00 0.00 16 THR A O 12
ATOM 14611 N N . LEU A 1 17 ? -11.385 13.390 -4.004 1.00 0.00 17 LEU A N 12
ATOM 14612 C CA . LEU A 1 17 ? -10.947 12.618 -2.833 1.00 0.00 17 LEU A CA 12
ATOM 14613 C C . LEU A 1 17 ? -9.855 11.643 -3.275 1.00 0.00 17 LEU A C 12
ATOM 14614 O O . LEU A 1 17 ? -9.720 11.387 -4.473 1.00 0.00 17 LEU A O 12
ATOM 14630 N N . THR A 1 18 ? -9.076 11.102 -2.331 1.00 0.00 18 THR A N 12
ATOM 14631 C CA . THR A 1 18 ? -8.047 10.098 -2.649 1.00 0.00 18 THR A CA 12
ATOM 14632 C C . THR A 1 18 ? -7.870 9.113 -1.470 1.00 0.00 18 THR A C 12
ATOM 14633 O O . THR A 1 18 ? -7.580 9.539 -0.345 1.00 0.00 18 THR A O 12
ATOM 14644 N N . VAL A 1 19 ? -8.075 7.807 -1.739 1.00 0.00 19 VAL A N 12
ATOM 14645 C CA . VAL A 1 19 ? -7.810 6.706 -0.776 1.00 0.00 19 VAL A CA 12
ATOM 14646 C C . VAL A 1 19 ? -7.091 5.556 -1.484 1.00 0.00 19 VAL A C 12
ATOM 14647 O O . VAL A 1 19 ? -7.104 5.466 -2.713 1.00 0.00 19 VAL A O 12
ATOM 14660 N N . ASP A 1 20 ? -6.479 4.668 -0.686 1.00 0.00 20 ASP A N 12
ATOM 14661 C CA . ASP A 1 20 ? -5.904 3.405 -1.176 1.00 0.00 20 ASP A CA 12
ATOM 14662 C C . ASP A 1 20 ? -6.807 2.260 -0.689 1.00 0.00 20 ASP A C 12
ATOM 14663 O O . ASP A 1 20 ? -7.126 2.167 0.502 1.00 0.00 20 ASP A O 12
ATOM 14672 N N . VAL A 1 21 ? -7.279 1.440 -1.632 1.00 0.00 21 VAL A N 12
ATOM 14673 C CA . VAL A 1 21 ? -8.237 0.342 -1.374 1.00 0.00 21 VAL A CA 12
ATOM 14674 C C . VAL A 1 21 ? -7.805 -0.919 -2.128 1.00 0.00 21 VAL A C 12
ATOM 14675 O O . VAL A 1 21 ? -7.189 -0.831 -3.195 1.00 0.00 21 VAL A O 12
ATOM 14688 N N . LYS A 1 22 ? -8.125 -2.089 -1.565 1.00 0.00 22 LYS A N 12
ATOM 14689 C CA . LYS A 1 22 ? -7.796 -3.375 -2.189 1.00 0.00 22 LYS A CA 12
ATOM 14690 C C . LYS A 1 22 ? -8.681 -3.609 -3.426 1.00 0.00 22 LYS A C 12
ATOM 14691 O O . LYS A 1 22 ? -9.878 -3.325 -3.374 1.00 0.00 22 LYS A O 12
ATOM 14710 N N . PRO A 1 23 ? -8.117 -4.158 -4.544 1.00 0.00 23 PRO A N 12
ATOM 14711 C CA . PRO A 1 23 ? -8.906 -4.508 -5.758 1.00 0.00 23 PRO A CA 12
ATOM 14712 C C . PRO A 1 23 ? -9.904 -5.670 -5.491 1.00 0.00 23 PRO A C 12
ATOM 14713 O O . PRO A 1 23 ? -10.835 -5.900 -6.270 1.00 0.00 23 PRO A O 12
ATOM 14724 N N . ASP A 1 24 ? -9.694 -6.363 -4.360 1.00 0.00 24 ASP A N 12
ATOM 14725 C CA . ASP A 1 24 ? -10.536 -7.479 -3.885 1.00 0.00 24 ASP A CA 12
ATOM 14726 C C . ASP A 1 24 ? -11.893 -6.979 -3.353 1.00 0.00 24 ASP A C 12
ATOM 14727 O O . ASP A 1 24 ? -12.862 -7.745 -3.293 1.00 0.00 24 ASP A O 12
ATOM 14736 N N . ARG A 1 25 ? -11.936 -5.683 -2.963 1.00 0.00 25 ARG A N 12
ATOM 14737 C CA . ARG A 1 25 ? -13.107 -5.053 -2.312 1.00 0.00 25 ARG A CA 12
ATOM 14738 C C . ARG A 1 25 ? -14.279 -4.868 -3.295 1.00 0.00 25 ARG A C 12
ATOM 14739 O O . ARG A 1 25 ? -14.089 -4.947 -4.509 1.00 0.00 25 ARG A O 12
ATOM 14760 N N . THR A 1 26 ? -15.483 -4.625 -2.751 1.00 0.00 26 THR A N 12
ATOM 14761 C CA . THR A 1 26 ? -16.692 -4.322 -3.541 1.00 0.00 26 THR A CA 12
ATOM 14762 C C . THR A 1 26 ? -16.790 -2.816 -3.800 1.00 0.00 26 THR A C 12
ATOM 14763 O O . THR A 1 26 ? -16.072 -2.013 -3.182 1.00 0.00 26 THR A O 12
ATOM 14774 N N . ILE A 1 27 ? -17.689 -2.438 -4.720 1.00 0.00 27 ILE A N 12
ATOM 14775 C CA . ILE A 1 27 ? -17.981 -1.029 -5.016 1.00 0.00 27 ILE A CA 12
ATOM 14776 C C . ILE A 1 27 ? -18.671 -0.375 -3.796 1.00 0.00 27 ILE A C 12
ATOM 14777 O O . ILE A 1 27 ? -18.511 0.820 -3.564 1.00 0.00 27 ILE A O 12
ATOM 14793 N N . GLU A 1 28 ? -19.388 -1.207 -2.996 1.00 0.00 28 GLU A N 12
ATOM 14794 C CA . GLU A 1 28 ? -19.987 -0.807 -1.698 1.00 0.00 28 GLU A CA 12
ATOM 14795 C C . GLU A 1 28 ? -18.931 -0.208 -0.747 1.00 0.00 28 GLU A C 12
ATOM 14796 O O . GLU A 1 28 ? -19.197 0.783 -0.061 1.00 0.00 28 GLU A O 12
ATOM 14808 N N . GLU A 1 29 ? -17.746 -0.854 -0.719 1.00 0.00 29 GLU A N 12
ATOM 14809 C CA . GLU A 1 29 ? -16.582 -0.399 0.066 1.00 0.00 29 GLU A CA 12
ATOM 14810 C C . GLU A 1 29 ? -16.178 1.016 -0.347 1.00 0.00 29 GLU A C 12
ATOM 14811 O O . GLU A 1 29 ? -15.923 1.850 0.510 1.00 0.00 29 GLU A O 12
ATOM 14823 N N . LEU A 1 30 ? -16.160 1.269 -1.673 1.00 0.00 30 LEU A N 12
ATOM 14824 C CA . LEU A 1 30 ? -15.833 2.597 -2.236 1.00 0.00 30 LEU A CA 12
ATOM 14825 C C . LEU A 1 30 ? -16.846 3.643 -1.772 1.00 0.00 30 LEU A C 12
ATOM 14826 O O . LEU A 1 30 ? -16.461 4.745 -1.392 1.00 0.00 30 LEU A O 12
ATOM 14842 N N . MET A 1 31 ? -18.138 3.250 -1.801 1.00 0.00 31 MET A N 12
ATOM 14843 C CA . MET A 1 31 ? -19.267 4.092 -1.368 1.00 0.00 31 MET A CA 12
ATOM 14844 C C . MET A 1 31 ? -19.121 4.491 0.115 1.00 0.00 31 MET A C 12
ATOM 14845 O O . MET A 1 31 ? -19.516 5.586 0.500 1.00 0.00 31 MET A O 12
ATOM 14859 N N . GLU A 1 32 ? -18.512 3.591 0.914 1.00 0.00 32 GLU A N 12
ATOM 14860 C CA . GLU A 1 32 ? -18.182 3.836 2.334 1.00 0.00 32 GLU A CA 12
ATOM 14861 C C . GLU A 1 32 ? -16.993 4.799 2.483 1.00 0.00 32 GLU A C 12
ATOM 14862 O O . GLU A 1 32 ? -16.997 5.637 3.390 1.00 0.00 32 GLU A O 12
ATOM 14874 N N . LYS A 1 33 ? -15.979 4.662 1.595 1.00 0.00 33 LYS A N 12
ATOM 14875 C CA . LYS A 1 33 ? -14.761 5.508 1.629 1.00 0.00 33 LYS A CA 12
ATOM 14876 C C . LYS A 1 33 ? -15.154 6.971 1.415 1.00 0.00 33 LYS A C 12
ATOM 14877 O O . LYS A 1 33 ? -14.970 7.789 2.296 1.00 0.00 33 LYS A O 12
ATOM 14896 N N . LEU A 1 34 ? -15.771 7.261 0.265 1.00 0.00 34 LEU A N 12
ATOM 14897 C CA . LEU A 1 34 ? -16.229 8.621 -0.080 1.00 0.00 34 LEU A CA 12
ATOM 14898 C C . LEU A 1 34 ? -17.230 9.158 0.969 1.00 0.00 34 LEU A C 12
ATOM 14899 O O . LEU A 1 34 ? -17.200 10.339 1.299 1.00 0.00 34 LEU A O 12
ATOM 14915 N N . LYS A 1 35 ? -18.063 8.261 1.535 1.00 0.00 35 LYS A N 12
ATOM 14916 C CA . LYS A 1 35 ? -19.012 8.622 2.603 1.00 0.00 35 LYS A CA 12
ATOM 14917 C C . LYS A 1 35 ? -18.267 9.091 3.883 1.00 0.00 35 LYS A C 12
ATOM 14918 O O . LYS A 1 35 ? -18.700 10.048 4.519 1.00 0.00 35 LYS A O 12
ATOM 14937 N N . GLU A 1 36 ? -17.133 8.453 4.233 1.00 0.00 36 GLU A N 12
ATOM 14938 C CA . GLU A 1 36 ? -16.359 8.840 5.445 1.00 0.00 36 GLU A CA 12
ATOM 14939 C C . GLU A 1 36 ? -15.438 10.047 5.156 1.00 0.00 36 GLU A C 12
ATOM 14940 O O . GLU A 1 36 ? -15.077 10.780 6.078 1.00 0.00 36 GLU A O 12
ATOM 14952 N N . GLN A 1 37 ? -15.073 10.249 3.869 1.00 0.00 37 GLN A N 12
ATOM 14953 C CA . GLN A 1 37 ? -14.195 11.359 3.444 1.00 0.00 37 GLN A CA 12
ATOM 14954 C C . GLN A 1 37 ? -14.973 12.684 3.431 1.00 0.00 37 GLN A C 12
ATOM 14955 O O . GLN A 1 37 ? -14.718 13.576 4.248 1.00 0.00 37 GLN A O 12
ATOM 14969 N N . THR A 1 38 ? -15.945 12.789 2.510 1.00 0.00 38 THR A N 12
ATOM 14970 C CA . THR A 1 38 ? -16.702 14.037 2.276 1.00 0.00 38 THR A CA 12
ATOM 14971 C C . THR A 1 38 ? -18.016 14.083 3.087 1.00 0.00 38 THR A C 12
ATOM 14972 O O . THR A 1 38 ? -18.500 15.174 3.411 1.00 0.00 38 THR A O 12
ATOM 14983 N N . GLY A 1 39 ? -18.590 12.906 3.424 1.00 0.00 39 GLY A N 12
ATOM 14984 C CA . GLY A 1 39 ? -19.845 12.850 4.197 1.00 0.00 39 GLY A CA 12
ATOM 14985 C C . GLY A 1 39 ? -21.115 12.821 3.356 1.00 0.00 39 GLY A C 12
ATOM 14986 O O . GLY A 1 39 ? -22.216 12.714 3.915 1.00 0.00 39 GLY A O 12
ATOM 14990 N N . VAL A 1 40 ? -20.978 12.921 2.017 1.00 0.00 40 VAL A N 12
ATOM 14991 C CA . VAL A 1 40 ? -22.125 12.887 1.091 1.00 0.00 40 VAL A CA 12
ATOM 14992 C C . VAL A 1 40 ? -22.705 11.439 1.040 1.00 0.00 40 VAL A C 12
ATOM 14993 O O . VAL A 1 40 ? -21.936 10.472 0.929 1.00 0.00 40 VAL A O 12
ATOM 15006 N N . PRO A 1 41 ? -24.060 11.258 1.209 1.00 0.00 41 PRO A N 12
ATOM 15007 C CA . PRO A 1 41 ? -24.688 9.918 1.270 1.00 0.00 41 PRO A CA 12
ATOM 15008 C C . PRO A 1 41 ? -24.687 9.218 -0.115 1.00 0.00 41 PRO A C 12
ATOM 15009 O O . PRO A 1 41 ? -25.283 9.737 -1.065 1.00 0.00 41 PRO A O 12
ATOM 15020 N N . PRO A 1 42 ? -24.033 8.013 -0.245 1.00 0.00 42 PRO A N 12
ATOM 15021 C CA . PRO A 1 42 ? -23.855 7.322 -1.549 1.00 0.00 42 PRO A CA 12
ATOM 15022 C C . PRO A 1 42 ? -25.180 6.814 -2.167 1.00 0.00 42 PRO A C 12
ATOM 15023 O O . PRO A 1 42 ? -25.197 6.380 -3.318 1.00 0.00 42 PRO A O 12
ATOM 15034 N N . GLU A 1 43 ? -26.275 6.880 -1.385 1.00 0.00 43 GLU A N 12
ATOM 15035 C CA . GLU A 1 43 ? -27.643 6.580 -1.867 1.00 0.00 43 GLU A CA 12
ATOM 15036 C C . GLU A 1 43 ? -28.069 7.561 -2.986 1.00 0.00 43 GLU A C 12
ATOM 15037 O O . GLU A 1 43 ? -28.872 7.217 -3.859 1.00 0.00 43 GLU A O 12
ATOM 15049 N N . GLN A 1 44 ? -27.520 8.788 -2.927 1.00 0.00 44 GLN A N 12
ATOM 15050 C CA . GLN A 1 44 ? -27.792 9.860 -3.904 1.00 0.00 44 GLN A CA 12
ATOM 15051 C C . GLN A 1 44 ? -26.682 9.942 -4.970 1.00 0.00 44 GLN A C 12
ATOM 15052 O O . GLN A 1 44 ? -26.717 10.827 -5.834 1.00 0.00 44 GLN A O 12
ATOM 15066 N N . LEU A 1 45 ? -25.696 9.017 -4.906 1.00 0.00 45 LEU A N 12
ATOM 15067 C CA . LEU A 1 45 ? -24.524 9.002 -5.815 1.00 0.00 45 LEU A CA 12
ATOM 15068 C C . LEU A 1 45 ? -24.389 7.650 -6.537 1.00 0.00 45 LEU A C 12
ATOM 15069 O O . LEU A 1 45 ? -24.997 6.647 -6.153 1.00 0.00 45 LEU A O 12
ATOM 15085 N N . ARG A 1 46 ? -23.581 7.674 -7.608 1.00 0.00 46 ARG A N 12
ATOM 15086 C CA . ARG A 1 46 ? -23.175 6.498 -8.385 1.00 0.00 46 ARG A CA 12
ATOM 15087 C C . ARG A 1 46 ? -21.655 6.556 -8.520 1.00 0.00 46 ARG A C 12
ATOM 15088 O O . ARG A 1 46 ? -21.126 7.585 -8.968 1.00 0.00 46 ARG A O 12
ATOM 15109 N N . VAL A 1 47 ? -20.964 5.480 -8.140 1.00 0.00 47 VAL A N 12
ATOM 15110 C CA . VAL A 1 47 ? -19.519 5.358 -8.366 1.00 0.00 47 VAL A CA 12
ATOM 15111 C C . VAL A 1 47 ? -19.283 5.054 -9.858 1.00 0.00 47 VAL A C 12
ATOM 15112 O O . VAL A 1 47 ? -19.855 4.109 -10.399 1.00 0.00 47 VAL A O 12
ATOM 15125 N N . ILE A 1 48 ? -18.495 5.913 -10.514 1.00 0.00 48 ILE A N 12
ATOM 15126 C CA . ILE A 1 48 ? -18.161 5.813 -11.946 1.00 0.00 48 ILE A CA 12
ATOM 15127 C C . ILE A 1 48 ? -16.648 5.600 -12.077 1.00 0.00 48 ILE A C 12
ATOM 15128 O O . ILE A 1 48 ? -15.891 6.121 -11.278 1.00 0.00 48 ILE A O 12
ATOM 15144 N N . TYR A 1 49 ? -16.229 4.822 -13.077 1.00 0.00 49 TYR A N 12
ATOM 15145 C CA . TYR A 1 49 ? -14.812 4.638 -13.443 1.00 0.00 49 TYR A CA 12
ATOM 15146 C C . TYR A 1 49 ? -14.680 4.788 -14.948 1.00 0.00 49 TYR A C 12
ATOM 15147 O O . TYR A 1 49 ? -15.247 3.983 -15.693 1.00 0.00 49 TYR A O 12
ATOM 15165 N N . ASN A 1 50 ? -13.951 5.835 -15.380 1.00 0.00 50 ASN A N 12
ATOM 15166 C CA . ASN A 1 50 ? -13.551 6.034 -16.788 1.00 0.00 50 ASN A CA 12
ATOM 15167 C C . ASN A 1 50 ? -14.798 6.112 -17.720 1.00 0.00 50 ASN A C 12
ATOM 15168 O O . ASN A 1 50 ? -14.763 5.735 -18.894 1.00 0.00 50 ASN A O 12
ATOM 15179 N N . GLY A 1 51 ? -15.903 6.649 -17.159 1.00 0.00 51 GLY A N 12
ATOM 15180 C CA . GLY A 1 51 ? -17.171 6.829 -17.879 1.00 0.00 51 GLY A CA 12
ATOM 15181 C C . GLY A 1 51 ? -18.057 5.589 -17.883 1.00 0.00 51 GLY A C 12
ATOM 15182 O O . GLY A 1 51 ? -18.952 5.470 -18.721 1.00 0.00 51 GLY A O 12
ATOM 15186 N N . ARG A 1 52 ? -17.816 4.673 -16.928 1.00 0.00 52 ARG A N 12
ATOM 15187 C CA . ARG A 1 52 ? -18.607 3.437 -16.759 1.00 0.00 52 ARG A CA 12
ATOM 15188 C C . ARG A 1 52 ? -19.257 3.424 -15.375 1.00 0.00 52 ARG A C 12
ATOM 15189 O O . ARG A 1 52 ? -18.600 3.727 -14.381 1.00 0.00 52 ARG A O 12
ATOM 15210 N N . GLU A 1 53 ? -20.549 3.062 -15.318 1.00 0.00 53 GLU A N 12
ATOM 15211 C CA . GLU A 1 53 ? -21.301 2.998 -14.063 1.00 0.00 53 GLU A CA 12
ATOM 15212 C C . GLU A 1 53 ? -20.977 1.697 -13.321 1.00 0.00 53 GLU A C 12
ATOM 15213 O O . GLU A 1 53 ? -21.136 0.598 -13.871 1.00 0.00 53 GLU A O 12
ATOM 15225 N N . LEU A 1 54 ? -20.494 1.823 -12.083 1.00 0.00 54 LEU A N 12
ATOM 15226 C CA . LEU A 1 54 ? -20.047 0.681 -11.277 1.00 0.00 54 LEU A CA 12
ATOM 15227 C C . LEU A 1 54 ? -21.185 0.201 -10.364 1.00 0.00 54 LEU A C 12
ATOM 15228 O O . LEU A 1 54 ? -21.6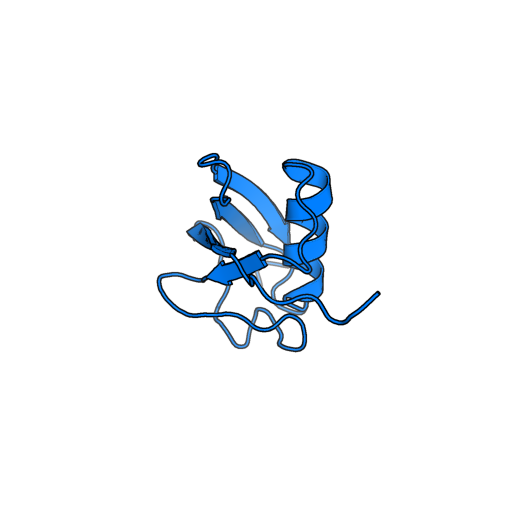32 0.933 -9.467 1.00 0.00 54 LEU A O 12
ATOM 15244 N N . GLU A 1 55 ? -21.648 -1.029 -10.627 1.00 0.00 55 GLU A N 12
ATOM 15245 C CA . GLU A 1 55 ? -22.683 -1.705 -9.843 1.00 0.00 55 GLU A CA 12
ATOM 15246 C C . GLU A 1 55 ? -22.141 -2.051 -8.438 1.00 0.00 55 GLU A C 12
ATOM 15247 O O . GLU A 1 55 ? -21.068 -2.649 -8.346 1.00 0.00 55 GLU A O 12
ATOM 15259 N N . PRO A 1 56 ? -22.882 -1.698 -7.329 1.00 0.00 56 PRO A N 12
ATOM 15260 C CA . PRO A 1 56 ? -22.441 -1.969 -5.926 1.00 0.00 56 PRO A CA 12
ATOM 15261 C C . PRO A 1 56 ? -22.279 -3.482 -5.634 1.00 0.00 56 PRO A C 12
ATOM 15262 O O . PRO A 1 56 ? -21.474 -3.882 -4.785 1.00 0.00 56 PRO A O 12
ATOM 15273 N N . ARG A 1 57 ? -23.019 -4.310 -6.397 1.00 0.00 57 ARG A N 12
ATOM 15274 C CA . ARG A 1 57 ? -22.979 -5.785 -6.299 1.00 0.00 57 ARG A CA 12
ATOM 15275 C C . ARG A 1 57 ? -21.600 -6.354 -6.728 1.00 0.00 57 ARG A C 12
ATOM 15276 O O . ARG A 1 57 ? -21.228 -7.462 -6.342 1.00 0.00 57 ARG A O 12
ATOM 15297 N N . THR A 1 58 ? -20.870 -5.578 -7.536 1.00 0.00 58 THR A N 12
ATOM 15298 C CA . THR A 1 58 ? -19.630 -6.011 -8.198 1.00 0.00 58 THR A CA 12
ATOM 15299 C C . THR A 1 58 ? -18.378 -5.535 -7.416 1.00 0.00 58 THR A C 12
ATOM 15300 O O . THR A 1 58 ? -18.478 -4.665 -6.545 1.00 0.00 58 THR A O 12
ATOM 15311 N N . THR A 1 59 ? -17.208 -6.136 -7.718 1.00 0.00 59 THR A N 12
ATOM 15312 C CA . THR A 1 59 ? -15.915 -5.788 -7.100 1.00 0.00 59 THR A CA 12
ATOM 15313 C C . THR A 1 59 ? -15.069 -4.887 -8.032 1.00 0.00 59 THR A C 12
ATOM 15314 O O . THR A 1 59 ? -15.427 -4.652 -9.195 1.00 0.00 59 THR A O 12
ATOM 15325 N N . LEU A 1 60 ? -13.931 -4.416 -7.487 1.00 0.00 60 LEU A N 12
ATOM 15326 C CA . LEU A 1 60 ? -13.010 -3.455 -8.140 1.00 0.00 60 LEU A CA 12
ATOM 15327 C C . LEU A 1 60 ? -12.225 -4.113 -9.287 1.00 0.00 60 LEU A C 12
ATOM 15328 O O . LEU A 1 60 ? -12.070 -3.531 -10.369 1.00 0.00 60 LEU A O 12
ATOM 15344 N N . GLU A 1 61 ? -11.726 -5.323 -9.010 1.00 0.00 61 GLU A N 12
ATOM 15345 C CA . GLU A 1 61 ? -10.955 -6.156 -9.962 1.00 0.00 61 GLU A CA 12
ATOM 15346 C C . GLU A 1 61 ? -11.710 -6.378 -11.296 1.00 0.00 61 GLU A C 12
ATOM 15347 O O . GLU A 1 61 ? -11.085 -6.463 -12.362 1.00 0.00 61 GLU A O 12
ATOM 15359 N N . GLU A 1 62 ? -13.052 -6.439 -11.217 1.00 0.00 62 GLU A N 12
ATOM 15360 C CA . GLU A 1 62 ? -13.932 -6.650 -12.381 1.00 0.00 62 GLU A CA 12
ATOM 15361 C C . GLU A 1 62 ? -13.928 -5.446 -13.329 1.00 0.00 62 GLU A C 12
ATOM 15362 O O . GLU A 1 62 ? -14.113 -5.603 -14.537 1.00 0.00 62 GLU A O 12
ATOM 15374 N N . TYR A 1 63 ? -13.728 -4.245 -12.770 1.00 0.00 63 TYR A N 12
ATOM 15375 C CA . TYR A 1 63 ? -13.680 -2.993 -13.548 1.00 0.00 63 TYR A CA 12
ATOM 15376 C C . TYR A 1 63 ? -12.239 -2.569 -13.856 1.00 0.00 63 TYR A C 12
ATOM 15377 O O . TYR A 1 63 ? -12.039 -1.665 -14.668 1.00 0.00 63 TYR A O 12
ATOM 15395 N N . ASN A 1 64 ? -11.254 -3.251 -13.225 1.00 0.00 64 ASN A N 12
ATOM 15396 C CA . ASN A 1 64 ? -9.827 -2.874 -13.272 1.00 0.00 64 ASN A CA 12
ATOM 15397 C C . ASN A 1 64 ? -9.638 -1.483 -12.625 1.00 0.00 64 ASN A C 12
ATOM 15398 O O . ASN A 1 64 ? -9.135 -0.528 -13.235 1.00 0.00 64 ASN A O 12
ATOM 15409 N N . ILE A 1 65 ? -10.119 -1.383 -11.376 1.00 0.00 65 ILE A N 12
ATOM 15410 C CA . ILE A 1 65 ? -9.859 -0.229 -10.512 1.00 0.00 65 ILE A CA 12
ATOM 15411 C C . ILE A 1 65 ? -8.400 -0.329 -10.042 1.00 0.00 65 ILE A C 12
ATOM 15412 O O . ILE A 1 65 ? -8.095 -1.020 -9.073 1.00 0.00 65 ILE A O 12
ATOM 15428 N N . THR A 1 66 ? -7.511 0.275 -10.835 1.00 0.00 66 THR A N 12
ATOM 15429 C CA . THR A 1 66 ? -6.053 0.250 -10.630 1.00 0.00 66 THR A CA 12
ATOM 15430 C C . THR A 1 66 ? -5.536 1.643 -10.188 1.00 0.00 66 THR A C 12
ATOM 15431 O O . THR A 1 66 ? -6.257 2.631 -10.346 1.00 0.00 66 THR A O 12
ATOM 15442 N N . PRO A 1 67 ? -4.285 1.762 -9.609 1.00 0.00 67 PRO A N 12
ATOM 15443 C CA . PRO A 1 67 ? -3.799 3.040 -9.030 1.00 0.00 67 PRO A CA 12
ATOM 15444 C C . PRO A 1 67 ? -3.553 4.127 -10.107 1.00 0.00 67 PRO A C 12
ATOM 15445 O O . PRO A 1 67 ? -2.964 3.847 -11.158 1.00 0.00 67 PRO A O 12
ATOM 15456 N N . GLY A 1 68 ? -4.023 5.360 -9.832 1.00 0.00 68 GLY A N 12
ATOM 15457 C CA . GLY A 1 68 ? -3.855 6.502 -10.743 1.00 0.00 68 GLY A CA 12
ATOM 15458 C C . GLY A 1 68 ? -5.129 6.892 -11.482 1.00 0.00 68 GLY A C 12
ATOM 15459 O O . GLY A 1 68 ? -5.121 7.862 -12.255 1.00 0.00 68 GLY A O 12
ATOM 15463 N N . VAL A 1 69 ? -6.239 6.169 -11.232 1.00 0.00 69 VAL A N 12
ATOM 15464 C CA . VAL A 1 69 ? -7.523 6.394 -11.938 1.00 0.00 69 VAL A CA 12
ATOM 15465 C C . VAL A 1 69 ? -8.445 7.291 -11.092 1.00 0.00 69 VAL A C 12
ATOM 15466 O O . VAL A 1 69 ? -8.415 7.242 -9.853 1.00 0.00 69 VAL A O 12
ATOM 15479 N N . THR A 1 70 ? -9.242 8.122 -11.774 1.00 0.00 70 THR A N 12
ATOM 15480 C CA . THR A 1 70 ? -10.171 9.058 -11.133 1.00 0.00 70 THR A CA 12
ATOM 15481 C C . THR A 1 70 ? -11.609 8.548 -11.290 1.00 0.00 70 THR A C 12
ATOM 15482 O O . THR A 1 70 ? -12.195 8.624 -12.382 1.00 0.00 70 THR A O 12
ATOM 15493 N N . LEU A 1 71 ? -12.133 7.961 -10.205 1.00 0.00 71 LEU A N 12
ATOM 15494 C CA . LEU A 1 71 ? -13.565 7.671 -10.053 1.00 0.00 71 LEU A CA 12
ATOM 15495 C C . LEU A 1 71 ? -14.321 8.993 -9.893 1.00 0.00 71 LEU A C 12
ATOM 15496 O O . LEU A 1 71 ? -13.773 9.961 -9.369 1.00 0.00 71 LEU A O 12
ATOM 15512 N N . GLU A 1 72 ? -15.561 9.039 -10.377 1.00 0.00 72 GLU A N 12
ATOM 15513 C CA . GLU A 1 72 ? -16.424 10.226 -10.257 1.00 0.00 72 GLU A CA 12
ATOM 15514 C C . GLU A 1 72 ? -17.779 9.805 -9.683 1.00 0.00 72 GLU A C 12
ATOM 15515 O O . GLU A 1 72 ? -18.204 8.663 -9.846 1.00 0.00 72 GLU A O 12
ATOM 15527 N N . LEU A 1 73 ? -18.440 10.735 -8.990 1.00 0.00 73 LEU A N 12
ATOM 15528 C CA . LEU A 1 73 ? -19.758 10.508 -8.388 1.00 0.00 73 LEU A CA 12
ATOM 15529 C C . LEU A 1 73 ? -20.797 11.305 -9.151 1.00 0.00 73 LEU A C 12
ATOM 15530 O O . LEU A 1 73 ? -20.727 12.527 -9.197 1.00 0.00 73 LEU A O 12
ATOM 15546 N N . LYS A 1 74 ? -21.709 10.585 -9.813 1.00 0.00 74 LYS A N 12
ATOM 15547 C CA . LYS A 1 74 ? -22.861 11.164 -10.529 1.00 0.00 74 LYS A CA 12
ATOM 15548 C C . LYS A 1 74 ? -24.134 10.938 -9.699 1.00 0.00 74 LYS A C 12
ATOM 15549 O O . LYS A 1 74 ? -24.170 10.036 -8.870 1.00 0.00 74 LYS A O 12
ATOM 15568 N N . THR A 1 75 ? -25.175 11.755 -9.923 1.00 0.00 75 THR A N 12
ATOM 15569 C CA . THR A 1 75 ? -26.430 11.671 -9.148 1.00 0.00 75 THR A CA 12
ATOM 15570 C C . THR A 1 75 ? -27.201 10.372 -9.476 1.00 0.00 75 THR A C 12
ATOM 15571 O O . THR A 1 75 ? -27.346 10.004 -10.642 1.00 0.00 75 THR A O 12
ATOM 15582 N N . ARG A 1 76 ? -27.666 9.682 -8.424 1.00 0.00 76 ARG A N 12
ATOM 15583 C CA . ARG A 1 76 ? -28.397 8.403 -8.529 1.00 0.00 76 ARG A CA 12
ATOM 15584 C C . ARG A 1 76 ? -29.892 8.682 -8.754 1.00 0.00 76 ARG A C 12
ATOM 15585 O O . ARG A 1 76 ? -30.387 9.748 -8.363 1.00 0.00 76 ARG A O 12
ATOM 15606 N N . SER A 1 77 ? -30.589 7.723 -9.408 1.00 0.00 77 SER A N 12
ATOM 15607 C CA . SER A 1 77 ? -32.036 7.795 -9.689 1.00 0.00 77 SER A CA 12
ATOM 15608 C C . SER A 1 77 ? -32.863 7.987 -8.391 1.00 0.00 77 SER A C 12
ATOM 15609 O O . SER A 1 77 ? -33.207 7.020 -7.701 1.00 0.00 77 SER A O 12
ATOM 15617 N N . SER A 1 78 ? -33.111 9.256 -8.048 1.00 0.00 78 SER A N 12
ATOM 15618 C CA . SER A 1 78 ? -33.914 9.659 -6.874 1.00 0.00 78 SER A CA 12
ATOM 15619 C C . SER A 1 78 ? -35.017 10.643 -7.328 1.00 0.00 78 SER A C 12
ATOM 15620 O O . SER A 1 78 ? -35.665 11.300 -6.499 1.00 0.00 78 SER A O 12
ATOM 15628 N N . GLY A 1 79 ? -35.245 10.690 -8.666 1.00 0.00 79 GLY A N 12
ATOM 15629 C CA . GLY A 1 79 ? -36.231 11.570 -9.288 1.00 0.00 79 GLY A CA 12
ATOM 15630 C C . GLY A 1 79 ? -37.643 11.010 -9.194 1.00 0.00 79 GLY A C 12
ATOM 15631 O O . GLY A 1 79 ? -38.210 10.543 -10.188 1.00 0.00 79 GLY A O 12
ATOM 15635 N N . HIS A 1 80 ? -38.187 11.022 -7.969 1.00 0.00 80 HIS A N 12
ATOM 15636 C CA . HIS A 1 80 ? -39.570 10.618 -7.664 1.00 0.00 80 HIS A CA 12
ATOM 15637 C C . HIS A 1 80 ? -40.213 11.735 -6.835 1.00 0.00 80 HIS A C 12
ATOM 15638 O O . HIS A 1 80 ? -39.834 11.955 -5.681 1.00 0.00 80 HIS A O 12
ATOM 15653 N N . GLY A 1 81 ? -41.171 12.442 -7.448 1.00 0.00 81 GLY A N 12
ATOM 15654 C CA . GLY A 1 81 ? -41.720 13.684 -6.902 1.00 0.00 81 GLY A CA 12
ATOM 15655 C C . GLY A 1 81 ? -41.142 14.904 -7.602 1.00 0.00 81 GLY A C 12
ATOM 15656 O O . GLY A 1 81 ? -41.644 16.019 -7.436 1.00 0.00 81 GLY A O 12
ATOM 15660 N N . THR A 1 82 ? -40.062 14.682 -8.375 1.00 0.00 82 THR A N 12
ATOM 15661 C CA . THR A 1 82 ? -39.396 15.699 -9.198 1.00 0.00 82 THR A CA 12
ATOM 15662 C C . THR A 1 82 ? -39.428 15.249 -10.681 1.00 0.00 82 THR A C 12
ATOM 15673 N N . GLY A 1 1 ? -1.545 1.349 -0.070 1.00 0.00 1 GLY A N 13
ATOM 15674 C CA . GLY A 1 1 ? -0.795 0.287 0.642 1.00 0.00 1 GLY A CA 13
ATOM 15675 C C . GLY A 1 1 ? -0.236 -0.767 -0.306 1.00 0.00 1 GLY A C 13
ATOM 15676 O O . GLY A 1 1 ? -0.610 -0.779 -1.481 1.00 0.00 1 GLY A O 13
ATOM 15679 N N . PRO A 1 2 ? 0.688 -1.659 0.170 1.00 0.00 2 PRO A N 13
ATOM 15680 C CA . PRO A 1 2 ? 1.229 -2.783 -0.641 1.00 0.00 2 PRO A CA 13
ATOM 15681 C C . PRO A 1 2 ? 0.111 -3.711 -1.168 1.00 0.00 2 PRO A C 13
ATOM 15682 O O . PRO A 1 2 ? -0.507 -4.464 -0.402 1.00 0.00 2 PRO A O 13
ATOM 15693 N N . GLY A 1 3 ? -0.173 -3.595 -2.472 1.00 0.00 3 GLY A N 13
ATOM 15694 C CA . GLY A 1 3 ? -1.263 -4.325 -3.126 1.00 0.00 3 GLY A CA 13
ATOM 15695 C C . GLY A 1 3 ? -2.562 -3.533 -3.158 1.00 0.00 3 GLY A C 13
ATOM 15696 O O . GLY A 1 3 ? -3.287 -3.547 -4.167 1.00 0.00 3 GLY A O 13
ATOM 15700 N N . SER A 1 4 ? -2.872 -2.862 -2.033 1.00 0.00 4 SER A N 13
ATOM 15701 C CA . SER A 1 4 ? -4.036 -1.989 -1.915 1.00 0.00 4 SER A CA 13
ATOM 15702 C C . SER A 1 4 ? -3.826 -0.718 -2.762 1.00 0.00 4 SER A C 13
ATOM 15703 O O . SER A 1 4 ? -3.152 0.228 -2.342 1.00 0.00 4 SER A O 13
ATOM 15711 N N . LEU A 1 5 ? -4.416 -0.742 -3.958 1.00 0.00 5 LEU A N 13
ATOM 15712 C CA . LEU A 1 5 ? -4.218 0.272 -5.006 1.00 0.00 5 LEU A CA 13
ATOM 15713 C C . LEU A 1 5 ? -4.839 1.630 -4.632 1.00 0.00 5 LEU A C 13
ATOM 15714 O O . LEU A 1 5 ? -5.963 1.694 -4.119 1.00 0.00 5 LEU A O 13
ATOM 15730 N N . GLU A 1 6 ? -4.081 2.709 -4.894 1.00 0.00 6 GLU A N 13
ATOM 15731 C CA . GLU A 1 6 ? -4.459 4.071 -4.497 1.00 0.00 6 GLU A CA 13
ATOM 15732 C C . GLU A 1 6 ? -5.105 4.829 -5.666 1.00 0.00 6 GLU A C 13
ATOM 15733 O O . GLU A 1 6 ? -4.423 5.299 -6.586 1.00 0.00 6 GLU A O 13
ATOM 15745 N N . ILE A 1 7 ? -6.434 4.917 -5.619 1.00 0.00 7 ILE A N 13
ATOM 15746 C CA . ILE A 1 7 ? -7.250 5.621 -6.618 1.00 0.00 7 ILE A CA 13
ATOM 15747 C C . ILE A 1 7 ? -7.773 6.951 -6.040 1.00 0.00 7 ILE A C 13
ATOM 15748 O O . ILE A 1 7 ? -7.451 7.317 -4.903 1.00 0.00 7 ILE A O 13
ATOM 15764 N N . LYS A 1 8 ? -8.593 7.669 -6.835 1.00 0.00 8 LYS A N 13
ATOM 15765 C CA . LYS A 1 8 ? -9.214 8.947 -6.432 1.00 0.00 8 LYS A CA 13
ATOM 15766 C C . LYS A 1 8 ? -10.719 8.924 -6.771 1.00 0.00 8 LYS A C 13
ATOM 15767 O O . LYS A 1 8 ? -11.116 8.297 -7.750 1.00 0.00 8 LYS A O 13
ATOM 15786 N N . ILE A 1 9 ? -11.564 9.576 -5.936 1.00 0.00 9 ILE A N 13
ATOM 15787 C CA . ILE A 1 9 ? -13.019 9.689 -6.181 1.00 0.00 9 ILE A CA 13
ATOM 15788 C C . ILE A 1 9 ? -13.420 11.182 -6.189 1.00 0.00 9 ILE A C 13
ATOM 15789 O O . ILE A 1 9 ? -13.533 11.817 -5.132 1.00 0.00 9 ILE A O 13
ATOM 15805 N N . ARG A 1 10 ? -13.574 11.740 -7.389 1.00 0.00 10 ARG A N 13
ATOM 15806 C CA . ARG A 1 10 ? -14.156 13.075 -7.606 1.00 0.00 10 ARG A CA 13
ATOM 15807 C C . ARG A 1 10 ? -15.675 13.023 -7.326 1.00 0.00 10 ARG A C 13
ATOM 15808 O O . ARG A 1 10 ? -16.384 12.219 -7.924 1.00 0.00 10 ARG A O 13
ATOM 15829 N N . THR A 1 11 ? -16.157 13.860 -6.405 1.00 0.00 11 THR A N 13
ATOM 15830 C CA . THR A 1 11 ? -17.577 13.898 -6.005 1.00 0.00 11 THR A CA 13
ATOM 15831 C C . THR A 1 11 ? -18.386 14.919 -6.834 1.00 0.00 11 THR A C 13
ATOM 15832 O O . THR A 1 11 ? -17.820 15.629 -7.673 1.00 0.00 11 THR A O 13
ATOM 15843 N N . THR A 1 12 ? -19.713 14.998 -6.573 1.00 0.00 12 THR A N 13
ATOM 15844 C CA . THR A 1 12 ? -20.626 15.966 -7.228 1.00 0.00 12 THR A CA 13
ATOM 15845 C C . THR A 1 12 ? -20.271 17.427 -6.866 1.00 0.00 12 THR A C 13
ATOM 15846 O O . THR A 1 12 ? -20.473 18.332 -7.677 1.00 0.00 12 THR A O 13
ATOM 15857 N N . GLU A 1 13 ? -19.727 17.639 -5.654 1.00 0.00 13 GLU A N 13
ATOM 15858 C CA . GLU A 1 13 ? -19.282 18.972 -5.188 1.00 0.00 13 GLU A CA 13
ATOM 15859 C C . GLU A 1 13 ? -17.903 19.331 -5.786 1.00 0.00 13 GLU A C 13
ATOM 15860 O O . GLU A 1 13 ? -17.406 20.436 -5.573 1.00 0.00 13 GLU A O 13
ATOM 15872 N N . GLY A 1 14 ? -17.292 18.385 -6.526 1.00 0.00 14 GLY A N 13
ATOM 15873 C CA . GLY A 1 14 ? -16.110 18.665 -7.358 1.00 0.00 14 GLY A CA 13
ATOM 15874 C C . GLY A 1 14 ? -14.778 18.428 -6.659 1.00 0.00 14 GLY A C 13
ATOM 15875 O O . GLY A 1 14 ? -13.722 18.690 -7.246 1.00 0.00 14 GLY A O 13
ATOM 15879 N N . ARG A 1 15 ? -14.818 17.952 -5.402 1.00 0.00 15 ARG A N 13
ATOM 15880 C CA . ARG A 1 15 ? -13.596 17.630 -4.635 1.00 0.00 15 ARG A CA 13
ATOM 15881 C C . ARG A 1 15 ? -13.146 16.198 -4.962 1.00 0.00 15 ARG A C 13
ATOM 15882 O O . ARG A 1 15 ? -13.981 15.311 -5.141 1.00 0.00 15 ARG A O 13
ATOM 15903 N N . THR A 1 16 ? -11.830 15.978 -5.036 1.00 0.00 16 THR A N 13
ATOM 15904 C CA . THR A 1 16 ? -11.256 14.661 -5.340 1.00 0.00 16 THR A CA 13
ATOM 15905 C C . THR A 1 16 ? -10.756 13.998 -4.041 1.00 0.00 16 THR A C 13
ATOM 15906 O O . THR A 1 16 ? -10.106 14.645 -3.210 1.00 0.00 16 THR A O 13
ATOM 15917 N N . LEU A 1 17 ? -11.097 12.714 -3.868 1.00 0.00 17 LEU A N 13
ATOM 15918 C CA . LEU A 1 17 ? -10.854 11.955 -2.629 1.00 0.00 17 LEU A CA 13
ATOM 15919 C C . LEU A 1 17 ? -9.902 10.770 -2.902 1.00 0.00 17 LEU A C 13
ATOM 15920 O O . LEU A 1 17 ? -10.347 9.692 -3.316 1.00 0.00 17 LEU A O 13
ATOM 15936 N N . THR A 1 18 ? -8.595 10.980 -2.683 1.00 0.00 18 THR A N 13
ATOM 15937 C CA . THR A 1 18 ? -7.566 9.953 -2.922 1.00 0.00 18 THR A CA 13
ATOM 15938 C C . THR A 1 18 ? -7.496 8.953 -1.745 1.00 0.00 18 THR A C 13
ATOM 15939 O O . THR A 1 18 ? -7.093 9.322 -0.636 1.00 0.00 18 THR A O 13
ATOM 15950 N N . VAL A 1 19 ? -7.914 7.697 -1.991 1.00 0.00 19 VAL A N 13
ATOM 15951 C CA . VAL A 1 19 ? -7.859 6.597 -0.999 1.00 0.00 19 VAL A CA 13
ATOM 15952 C C . VAL A 1 19 ? -7.237 5.341 -1.626 1.00 0.00 19 VAL A C 13
ATOM 15953 O O . VAL A 1 19 ? -7.238 5.182 -2.850 1.00 0.00 19 VAL A O 13
ATOM 15966 N N . ASP A 1 20 ? -6.732 4.435 -0.772 1.00 0.00 20 ASP A N 13
ATOM 15967 C CA . ASP A 1 20 ? -6.161 3.151 -1.218 1.00 0.00 20 ASP A CA 13
ATOM 15968 C C . ASP A 1 20 ? -6.973 2.000 -0.619 1.00 0.00 20 ASP A C 13
ATOM 15969 O O . ASP A 1 20 ? -7.300 2.001 0.571 1.00 0.00 20 ASP A O 13
ATOM 15978 N N . VAL A 1 21 ? -7.319 1.036 -1.472 1.00 0.00 21 VAL A N 13
ATOM 15979 C CA . VAL A 1 21 ? -8.140 -0.137 -1.119 1.00 0.00 21 VAL A CA 13
ATOM 15980 C C . VAL A 1 21 ? -7.677 -1.345 -1.945 1.00 0.00 21 VAL A C 13
ATOM 15981 O O . VAL A 1 21 ? -7.099 -1.184 -3.028 1.00 0.00 21 VAL A O 13
ATOM 15994 N N . LYS A 1 22 ? -7.929 -2.551 -1.417 1.00 0.00 22 LYS A N 13
ATOM 15995 C CA . LYS A 1 22 ? -7.584 -3.809 -2.097 1.00 0.00 22 LYS A CA 13
ATOM 15996 C C . LYS A 1 22 ? -8.483 -3.994 -3.345 1.00 0.00 22 LYS A C 13
ATOM 15997 O O . LYS A 1 22 ? -9.660 -3.632 -3.301 1.00 0.00 22 LYS A O 13
ATOM 16016 N N . PRO A 1 23 ? -7.941 -4.530 -4.485 1.00 0.00 23 PRO A N 13
ATOM 16017 C CA . PRO A 1 23 ? -8.761 -4.840 -5.691 1.00 0.00 23 PRO A CA 13
ATOM 16018 C C . PRO A 1 23 ? -9.791 -5.961 -5.419 1.00 0.00 23 PRO A C 13
ATOM 16019 O O . PRO A 1 23 ? -10.735 -6.156 -6.190 1.00 0.00 23 PRO A O 13
ATOM 16030 N N . ASP A 1 24 ? -9.582 -6.672 -4.298 1.00 0.00 24 ASP A N 13
ATOM 16031 C CA . ASP A 1 24 ? -10.457 -7.750 -3.804 1.00 0.00 24 ASP A CA 13
ATOM 16032 C C . ASP A 1 24 ? -11.746 -7.177 -3.165 1.00 0.00 24 ASP A C 13
ATOM 16033 O O . ASP A 1 24 ? -12.716 -7.913 -2.936 1.00 0.00 24 ASP A O 13
ATOM 16042 N N . ARG A 1 25 ? -11.737 -5.860 -2.877 1.00 0.00 25 ARG A N 13
ATOM 16043 C CA . ARG A 1 25 ? -12.872 -5.145 -2.257 1.00 0.00 25 ARG A CA 13
ATOM 16044 C C . ARG A 1 25 ? -13.953 -4.851 -3.305 1.00 0.00 25 ARG A C 13
ATOM 16045 O O . ARG A 1 25 ? -13.676 -4.842 -4.501 1.00 0.00 25 ARG A O 13
ATOM 16066 N N . THR A 1 26 ? -15.179 -4.610 -2.840 1.00 0.00 26 THR A N 13
ATOM 16067 C CA . THR A 1 26 ? -16.314 -4.255 -3.703 1.00 0.00 26 THR A CA 13
ATOM 16068 C C . THR A 1 26 ? -16.451 -2.728 -3.789 1.00 0.00 26 THR A C 13
ATOM 16069 O O . THR A 1 26 ? -15.799 -1.991 -3.034 1.00 0.00 26 THR A O 13
ATOM 16080 N N . ILE A 1 27 ? -17.281 -2.251 -4.734 1.00 0.00 27 ILE A N 13
ATOM 16081 C CA . ILE A 1 27 ? -17.523 -0.808 -4.920 1.00 0.00 27 ILE A CA 13
ATOM 16082 C C . ILE A 1 27 ? -18.220 -0.230 -3.658 1.00 0.00 27 ILE A C 13
ATOM 16083 O O . ILE A 1 27 ? -18.096 0.952 -3.377 1.00 0.00 27 ILE A O 13
ATOM 16099 N N . GLU A 1 28 ? -18.914 -1.113 -2.888 1.00 0.00 28 GLU A N 13
ATOM 16100 C CA . GLU A 1 28 ? -19.473 -0.798 -1.543 1.00 0.00 28 GLU A CA 13
ATOM 16101 C C . GLU A 1 28 ? -18.428 -0.118 -0.631 1.00 0.00 28 GLU A C 13
ATOM 16102 O O . GLU A 1 28 ? -18.740 0.845 0.069 1.00 0.00 28 GLU A O 13
ATOM 16114 N N . GLU A 1 29 ? -17.193 -0.658 -0.667 1.00 0.00 29 GLU A N 13
ATOM 16115 C CA . GLU A 1 29 ? -16.037 -0.117 0.071 1.00 0.00 29 GLU A CA 13
ATOM 16116 C C . GLU A 1 29 ? -15.701 1.303 -0.380 1.00 0.00 29 GLU A C 13
ATOM 16117 O O . GLU A 1 29 ? -15.419 2.151 0.438 1.00 0.00 29 GLU A O 13
ATOM 16129 N N . LEU A 1 30 ? -15.760 1.549 -1.686 1.00 0.00 30 LEU A N 13
ATOM 16130 C CA . LEU A 1 30 ? -15.482 2.881 -2.249 1.00 0.00 30 LEU A CA 13
ATOM 16131 C C . LEU A 1 30 ? -16.548 3.882 -1.801 1.00 0.00 30 LEU A C 13
ATOM 16132 O O . LEU A 1 30 ? -16.223 4.995 -1.404 1.00 0.00 30 LEU A O 13
ATOM 16148 N N . MET A 1 31 ? -17.813 3.427 -1.837 1.00 0.00 31 MET A N 13
ATOM 16149 C CA . MET A 1 31 ? -18.990 4.205 -1.430 1.00 0.00 31 MET A CA 13
ATOM 16150 C C . MET A 1 31 ? -18.962 4.497 0.090 1.00 0.00 31 MET A C 13
ATOM 16151 O O . MET A 1 31 ? -19.448 5.535 0.535 1.00 0.00 31 MET A O 13
ATOM 16165 N N . GLU A 1 32 ? -18.348 3.569 0.850 1.00 0.00 32 GLU A N 13
ATOM 16166 C CA . GLU A 1 32 ? -18.156 3.673 2.311 1.00 0.00 32 GLU A CA 13
ATOM 16167 C C . GLU A 1 32 ? -17.119 4.769 2.619 1.00 0.00 32 GLU A C 13
ATOM 16168 O O . GLU A 1 32 ? -17.336 5.643 3.465 1.00 0.00 32 GLU A O 13
ATOM 16180 N N . LYS A 1 33 ? -15.984 4.680 1.900 1.00 0.00 33 LYS A N 13
ATOM 16181 C CA . LYS A 1 33 ? -14.851 5.612 2.017 1.00 0.00 33 LYS A CA 13
ATOM 16182 C C . LYS A 1 33 ? -15.310 7.054 1.716 1.00 0.00 33 LYS A C 13
ATOM 16183 O O . LYS A 1 33 ? -15.285 7.899 2.601 1.00 0.00 33 LYS A O 13
ATOM 16202 N N . LEU A 1 34 ? -15.804 7.300 0.483 1.00 0.00 34 LEU A N 13
ATOM 16203 C CA . LEU A 1 34 ? -16.223 8.647 0.030 1.00 0.00 34 LEU A CA 13
ATOM 16204 C C . LEU A 1 34 ? -17.297 9.251 0.952 1.00 0.00 34 LEU A C 13
ATOM 16205 O O . LEU A 1 34 ? -17.295 10.457 1.195 1.00 0.00 34 LEU A O 13
ATOM 16221 N N . LYS A 1 35 ? -18.183 8.394 1.498 1.00 0.00 35 LYS A N 13
ATOM 16222 C CA . LYS A 1 35 ? -19.229 8.818 2.448 1.00 0.00 35 LYS A CA 13
ATOM 16223 C C . LYS A 1 35 ? -18.619 9.447 3.721 1.00 0.00 35 LYS A C 13
ATOM 16224 O O . LYS A 1 35 ? -19.046 10.520 4.142 1.00 0.00 35 LYS A O 13
ATOM 16243 N N . GLU A 1 36 ? -17.616 8.791 4.318 1.00 0.00 36 GLU A N 13
ATOM 16244 C CA . GLU A 1 36 ? -16.987 9.293 5.565 1.00 0.00 36 GLU A CA 13
ATOM 16245 C C . GLU A 1 36 ? -15.978 10.428 5.279 1.00 0.00 36 GLU A C 13
ATOM 16246 O O . GLU A 1 36 ? -15.539 11.117 6.204 1.00 0.00 36 GLU A O 13
ATOM 16258 N N . GLN A 1 37 ? -15.601 10.608 3.997 1.00 0.00 37 GLN A N 13
ATOM 16259 C CA . GLN A 1 37 ? -14.693 11.690 3.570 1.00 0.00 37 GLN A CA 13
ATOM 16260 C C . GLN A 1 37 ? -15.448 13.014 3.382 1.00 0.00 37 GLN A C 13
ATOM 16261 O O . GLN A 1 37 ? -15.228 13.971 4.126 1.00 0.00 37 GLN A O 13
ATOM 16275 N N . THR A 1 38 ? -16.333 13.064 2.374 1.00 0.00 38 THR A N 13
ATOM 16276 C CA . THR A 1 38 ? -17.041 14.301 1.991 1.00 0.00 38 THR A CA 13
ATOM 16277 C C . THR A 1 38 ? -18.375 14.442 2.742 1.00 0.00 38 THR A C 13
ATOM 16278 O O . THR A 1 38 ? -18.830 15.567 2.977 1.00 0.00 38 THR A O 13
ATOM 16289 N N . GLY A 1 39 ? -18.994 13.303 3.116 1.00 0.00 39 GLY A N 13
ATOM 16290 C CA . GLY A 1 39 ? -20.260 13.306 3.860 1.00 0.00 39 GLY A CA 13
ATOM 16291 C C . GLY A 1 39 ? -21.475 12.966 3.012 1.00 0.00 39 GLY A C 13
ATOM 16292 O O . GLY A 1 39 ? -22.522 12.612 3.561 1.00 0.00 39 GLY A O 13
ATOM 16296 N N . VAL A 1 40 ? -21.346 13.067 1.680 1.00 0.00 40 VAL A N 13
ATOM 16297 C CA . VAL A 1 40 ? -22.474 12.873 0.740 1.00 0.00 40 VAL A CA 13
ATOM 16298 C C . VAL A 1 40 ? -22.958 11.379 0.766 1.00 0.00 40 VAL A C 13
ATOM 16299 O O . VAL A 1 40 ? -22.121 10.464 0.719 1.00 0.00 40 VAL A O 13
ATOM 16312 N N . PRO A 1 41 ? -24.310 11.109 0.923 1.00 0.00 41 PRO A N 13
ATOM 16313 C CA . PRO A 1 41 ? -24.859 9.729 1.000 1.00 0.00 41 PRO A CA 13
ATOM 16314 C C . PRO A 1 41 ? -24.699 8.964 -0.342 1.00 0.00 41 PRO A C 13
ATOM 16315 O O . PRO A 1 41 ? -25.226 9.409 -1.363 1.00 0.00 41 PRO A O 13
ATOM 16326 N N . PRO A 1 42 ? -23.973 7.799 -0.357 1.00 0.00 42 PRO A N 13
ATOM 16327 C CA . PRO A 1 42 ? -23.609 7.089 -1.611 1.00 0.00 42 PRO A CA 13
ATOM 16328 C C . PRO A 1 42 ? -24.828 6.511 -2.362 1.00 0.00 42 PRO A C 13
ATOM 16329 O O . PRO A 1 42 ? -24.776 6.328 -3.577 1.00 0.00 42 PRO A O 13
ATOM 16340 N N . GLU A 1 43 ? -25.918 6.246 -1.623 1.00 0.00 43 GLU A N 13
ATOM 16341 C CA . GLU A 1 43 ? -27.192 5.751 -2.200 1.00 0.00 43 GLU A CA 13
ATOM 16342 C C . GLU A 1 43 ? -27.793 6.781 -3.191 1.00 0.00 43 GLU A C 13
ATOM 16343 O O . GLU A 1 43 ? -28.443 6.417 -4.176 1.00 0.00 43 GLU A O 13
ATOM 16355 N N . GLN A 1 44 ? -27.522 8.071 -2.908 1.00 0.00 44 GLN A N 13
ATOM 16356 C CA . GLN A 1 44 ? -27.985 9.222 -3.706 1.00 0.00 44 GLN A CA 13
ATOM 16357 C C . GLN A 1 44 ? -27.099 9.419 -4.965 1.00 0.00 44 GLN A C 13
ATOM 16358 O O . GLN A 1 44 ? -27.457 10.171 -5.872 1.00 0.00 44 GLN A O 13
ATOM 16372 N N . LEU A 1 45 ? -25.942 8.729 -5.007 1.00 0.00 45 LEU A N 13
ATOM 16373 C CA . LEU A 1 45 ? -24.928 8.876 -6.080 1.00 0.00 45 LEU A CA 13
ATOM 16374 C C . LEU A 1 45 ? -24.676 7.544 -6.811 1.00 0.00 45 LEU A C 13
ATOM 16375 O O . LEU A 1 45 ? -25.198 6.491 -6.436 1.00 0.00 45 LEU A O 13
ATOM 16391 N N . ARG A 1 46 ? -23.859 7.640 -7.872 1.00 0.00 46 ARG A N 13
ATOM 16392 C CA . ARG A 1 46 ? -23.404 6.518 -8.704 1.00 0.00 46 ARG A CA 13
ATOM 16393 C C . ARG A 1 46 ? -21.897 6.694 -8.936 1.00 0.00 46 ARG A C 13
ATOM 16394 O O . ARG A 1 46 ? -21.471 7.759 -9.407 1.00 0.00 46 ARG A O 13
ATOM 16415 N N . VAL A 1 47 ? -21.096 5.674 -8.590 1.00 0.00 47 VAL A N 13
ATOM 16416 C CA . VAL A 1 47 ? -19.645 5.699 -8.834 1.00 0.00 47 VAL A CA 13
ATOM 16417 C C . VAL A 1 47 ? -19.380 5.398 -10.320 1.00 0.00 47 VAL A C 13
ATOM 16418 O O . VAL A 1 47 ? -19.949 4.458 -10.870 1.00 0.00 47 VAL A O 13
ATOM 16431 N N . ILE A 1 48 ? -18.541 6.230 -10.963 1.00 0.00 48 ILE A N 13
ATOM 16432 C CA . ILE A 1 48 ? -18.245 6.146 -12.410 1.00 0.00 48 ILE A CA 13
ATOM 16433 C C . ILE A 1 48 ? -16.720 6.042 -12.622 1.00 0.00 48 ILE A C 13
ATOM 16434 O O . ILE A 1 48 ? -15.987 6.950 -12.267 1.00 0.00 48 ILE A O 13
ATOM 16450 N N . TYR A 1 49 ? -16.263 4.928 -13.201 1.00 0.00 49 TYR A N 13
ATOM 16451 C CA . TYR A 1 49 ? -14.843 4.707 -13.558 1.00 0.00 49 TYR A CA 13
ATOM 16452 C C . TYR A 1 49 ? -14.617 4.997 -15.047 1.00 0.00 49 TYR A C 13
ATOM 16453 O O . TYR A 1 49 ? -15.034 4.206 -15.895 1.00 0.00 49 TYR A O 13
ATOM 16471 N N . ASN A 1 50 ? -13.981 6.143 -15.339 1.00 0.00 50 ASN A N 13
ATOM 16472 C CA . ASN A 1 50 ? -13.504 6.508 -16.700 1.00 0.00 50 ASN A CA 13
ATOM 16473 C C . ASN A 1 50 ? -14.676 6.551 -17.737 1.00 0.00 50 ASN A C 13
ATOM 16474 O O . ASN A 1 50 ? -14.476 6.370 -18.943 1.00 0.00 50 ASN A O 13
ATOM 16485 N N . GLY A 1 51 ? -15.903 6.836 -17.242 1.00 0.00 51 GLY A N 13
ATOM 16486 C CA . GLY A 1 51 ? -17.104 6.910 -18.093 1.00 0.00 51 GLY A CA 13
ATOM 16487 C C . GLY A 1 51 ? -18.042 5.712 -17.939 1.00 0.00 51 GLY A C 13
ATOM 16488 O O . GLY A 1 51 ? -19.178 5.750 -18.422 1.00 0.00 51 GLY A O 13
ATOM 16492 N N . ARG A 1 52 ? -17.564 4.651 -17.270 1.00 0.00 52 ARG A N 13
ATOM 16493 C CA . ARG A 1 52 ? -18.337 3.415 -17.016 1.00 0.00 52 ARG A CA 13
ATOM 16494 C C . ARG A 1 52 ? -19.030 3.504 -15.653 1.00 0.00 52 ARG A C 13
ATOM 16495 O O . ARG A 1 52 ? -18.398 3.888 -14.675 1.00 0.00 52 ARG A O 13
ATOM 16516 N N . GLU A 1 53 ? -20.315 3.119 -15.591 1.00 0.00 53 GLU A N 13
ATOM 16517 C CA . GLU A 1 53 ? -21.074 3.099 -14.330 1.00 0.00 53 GLU A CA 13
ATOM 16518 C C . GLU A 1 53 ? -20.689 1.857 -13.506 1.00 0.00 53 GLU A C 13
ATOM 16519 O O . GLU A 1 53 ? -20.498 0.776 -14.071 1.00 0.00 53 GLU A O 13
ATOM 16531 N N . LEU A 1 54 ? -20.562 2.015 -12.178 1.00 0.00 54 LEU A N 13
ATOM 16532 C CA . LEU A 1 54 ? -20.141 0.925 -11.272 1.00 0.00 54 LEU A CA 13
ATOM 16533 C C . LEU A 1 54 ? -21.273 0.579 -10.293 1.00 0.00 54 LEU A C 13
ATOM 16534 O O . LEU A 1 54 ? -21.816 1.468 -9.616 1.00 0.00 54 LEU A O 13
ATOM 16550 N N . GLU A 1 55 ? -21.620 -0.710 -10.242 1.00 0.00 55 GLU A N 13
ATOM 16551 C CA . GLU A 1 55 ? -22.573 -1.265 -9.274 1.00 0.00 55 GLU A CA 13
ATOM 16552 C C . GLU A 1 55 ? -21.855 -1.539 -7.936 1.00 0.00 55 GLU A C 13
ATOM 16553 O O . GLU A 1 55 ? -20.781 -2.150 -7.959 1.00 0.00 55 GLU A O 13
ATOM 16565 N N . PRO A 1 56 ? -22.444 -1.122 -6.759 1.00 0.00 56 PRO A N 13
ATOM 16566 C CA . PRO A 1 56 ? -21.814 -1.297 -5.422 1.00 0.00 56 PRO A CA 13
ATOM 16567 C C . PRO A 1 56 ? -21.461 -2.772 -5.128 1.00 0.00 56 PRO A C 13
ATOM 16568 O O . PRO A 1 56 ? -20.358 -3.073 -4.650 1.00 0.00 56 PRO A O 13
ATOM 16579 N N . ARG A 1 57 ? -22.392 -3.670 -5.496 1.00 0.00 57 ARG A N 13
ATOM 16580 C CA . ARG A 1 57 ? -22.296 -5.126 -5.248 1.00 0.00 57 ARG A CA 13
ATOM 16581 C C . ARG A 1 57 ? -21.053 -5.763 -5.906 1.00 0.00 57 ARG A C 13
ATOM 16582 O O . ARG A 1 57 ? -20.539 -6.774 -5.420 1.00 0.00 57 ARG A O 13
ATOM 16603 N N . THR A 1 58 ? -20.585 -5.157 -7.004 1.00 0.00 58 THR A N 13
ATOM 16604 C CA . THR A 1 58 ? -19.516 -5.719 -7.846 1.00 0.00 58 THR A CA 13
ATOM 16605 C C . THR A 1 58 ? -18.116 -5.361 -7.301 1.00 0.00 58 THR A C 13
ATOM 16606 O O . THR A 1 58 ? -17.945 -4.326 -6.666 1.00 0.00 58 THR A O 13
ATOM 16617 N N . THR A 1 59 ? -17.125 -6.231 -7.568 1.00 0.00 59 THR A N 13
ATOM 16618 C CA . THR A 1 59 ? -15.745 -6.065 -7.091 1.00 0.00 59 THR A CA 13
ATOM 16619 C C . THR A 1 59 ? -14.966 -5.054 -7.978 1.00 0.00 59 THR A C 13
ATOM 16620 O O . THR A 1 59 ? -15.367 -4.763 -9.115 1.00 0.00 59 THR A O 13
ATOM 16631 N N . LEU A 1 60 ? -13.843 -4.552 -7.440 1.00 0.00 60 LEU A N 13
ATOM 16632 C CA . LEU A 1 60 ? -12.945 -3.591 -8.113 1.00 0.00 60 LEU A CA 13
ATOM 16633 C C . LEU A 1 60 ? -12.230 -4.251 -9.303 1.00 0.00 60 LEU A C 13
ATOM 16634 O O . LEU A 1 60 ? -12.174 -3.686 -10.400 1.00 0.00 60 LEU A O 13
ATOM 16650 N N . GLU A 1 61 ? -11.684 -5.449 -9.047 1.00 0.00 61 GLU A N 13
ATOM 16651 C CA . GLU A 1 61 ? -10.956 -6.263 -10.048 1.00 0.00 61 GLU A CA 13
ATOM 16652 C C . GLU A 1 61 ? -11.830 -6.611 -11.283 1.00 0.00 61 GLU A C 13
ATOM 16653 O O . GLU A 1 61 ? -11.300 -6.930 -12.349 1.00 0.00 61 GLU A O 13
ATOM 16665 N N . GLU A 1 62 ? -13.161 -6.554 -11.107 1.00 0.00 62 GLU A N 13
ATOM 16666 C CA . GLU A 1 62 ? -14.138 -6.796 -12.182 1.00 0.00 62 GLU A CA 13
ATOM 16667 C C . GLU A 1 62 ? -14.161 -5.627 -13.178 1.00 0.00 62 GLU A C 13
ATOM 16668 O O . GLU A 1 62 ? -14.287 -5.829 -14.388 1.00 0.00 62 GLU A O 13
ATOM 16680 N N . TYR A 1 63 ? -14.025 -4.407 -12.643 1.00 0.00 63 TYR A N 13
ATOM 16681 C CA . TYR A 1 63 ? -14.000 -3.166 -13.446 1.00 0.00 63 TYR A CA 13
ATOM 16682 C C . TYR A 1 63 ? -12.558 -2.753 -13.793 1.00 0.00 63 TYR A C 13
ATOM 16683 O O . TYR A 1 63 ? -12.356 -1.813 -14.571 1.00 0.00 63 TYR A O 13
ATOM 16701 N N . ASN A 1 64 ? -11.582 -3.468 -13.200 1.00 0.00 64 ASN A N 13
ATOM 16702 C CA . ASN A 1 64 ? -10.143 -3.167 -13.307 1.00 0.00 64 ASN A CA 13
ATOM 16703 C C . ASN A 1 64 ? -9.855 -1.747 -12.771 1.00 0.00 64 ASN A C 13
ATOM 16704 O O . ASN A 1 64 ? -9.233 -0.907 -13.446 1.00 0.00 64 ASN A O 13
ATOM 16715 N N . ILE A 1 65 ? -10.363 -1.491 -11.547 1.00 0.00 65 ILE A N 13
ATOM 16716 C CA . ILE A 1 65 ? -10.108 -0.241 -10.810 1.00 0.00 65 ILE A CA 13
ATOM 16717 C C . ILE A 1 65 ? -8.634 -0.234 -10.364 1.00 0.00 65 ILE A C 13
ATOM 16718 O O . ILE A 1 65 ? -8.308 -0.740 -9.303 1.00 0.00 65 ILE A O 13
ATOM 16734 N N . THR A 1 66 ? -7.761 0.259 -11.242 1.00 0.00 66 THR A N 13
ATOM 16735 C CA . THR A 1 66 ? -6.299 0.304 -11.031 1.00 0.00 66 THR A CA 13
ATOM 16736 C C . THR A 1 66 ? -5.857 1.653 -10.409 1.00 0.00 66 THR A C 13
ATOM 16737 O O . THR A 1 66 ? -6.582 2.638 -10.522 1.00 0.00 66 THR A O 13
ATOM 16748 N N . PRO A 1 67 ? -4.647 1.725 -9.744 1.00 0.00 67 PRO A N 13
ATOM 16749 C CA . PRO A 1 67 ? -4.211 2.937 -9.007 1.00 0.00 67 PRO A CA 13
ATOM 16750 C C . PRO A 1 67 ? -3.913 4.140 -9.930 1.00 0.00 67 PRO A C 13
ATOM 16751 O O . PRO A 1 67 ? -3.335 3.978 -11.009 1.00 0.00 67 PRO A O 13
ATOM 16762 N N . GLY A 1 68 ? -4.327 5.338 -9.482 1.00 0.00 68 GLY A N 13
ATOM 16763 C CA . GLY A 1 68 ? -4.065 6.585 -10.194 1.00 0.00 68 GLY A CA 13
ATOM 16764 C C . GLY A 1 68 ? -5.237 7.052 -11.043 1.00 0.00 68 GLY A C 13
ATOM 16765 O O . GLY A 1 68 ? -5.192 8.151 -11.594 1.00 0.00 68 GLY A O 13
ATOM 16769 N N . VAL A 1 69 ? -6.290 6.220 -11.165 1.00 0.00 69 VAL A N 13
ATOM 16770 C CA . VAL A 1 69 ? -7.517 6.590 -11.903 1.00 0.00 69 VAL A CA 13
ATOM 16771 C C . VAL A 1 69 ? -8.417 7.501 -11.040 1.00 0.00 69 VAL A C 13
ATOM 16772 O O . VAL A 1 69 ? -8.276 7.549 -9.806 1.00 0.00 69 VAL A O 13
ATOM 16785 N N . THR A 1 70 ? -9.340 8.219 -11.696 1.00 0.00 70 THR A N 13
ATOM 16786 C CA . THR A 1 70 ? -10.278 9.121 -11.026 1.00 0.00 70 THR A CA 13
ATOM 16787 C C . THR A 1 70 ? -11.722 8.677 -11.319 1.00 0.00 70 THR A C 13
ATOM 16788 O O . THR A 1 70 ? -12.202 8.771 -12.457 1.00 0.00 70 THR A O 13
ATOM 16799 N N . LEU A 1 71 ? -12.362 8.127 -10.292 1.00 0.00 71 LEU A N 13
ATOM 16800 C CA . LEU A 1 71 ? -13.799 7.844 -10.266 1.00 0.00 71 LEU A CA 13
ATOM 16801 C C . LEU A 1 71 ? -14.576 9.162 -10.113 1.00 0.00 71 LEU A C 13
ATOM 16802 O O . LEU A 1 71 ? -14.029 10.157 -9.638 1.00 0.00 71 LEU A O 13
ATOM 16818 N N . GLU A 1 72 ? -15.850 9.161 -10.519 1.00 0.00 72 GLU A N 13
ATOM 16819 C CA . GLU A 1 72 ? -16.711 10.352 -10.483 1.00 0.00 72 GLU A CA 13
ATOM 16820 C C . GLU A 1 72 ? -18.095 9.982 -9.931 1.00 0.00 72 GLU A C 13
ATOM 16821 O O . GLU A 1 72 ? -18.627 8.924 -10.260 1.00 0.00 72 GLU A O 13
ATOM 16833 N N . LEU A 1 73 ? -18.665 10.852 -9.080 1.00 0.00 73 LEU A N 13
ATOM 16834 C CA . LEU A 1 73 ? -20.007 10.657 -8.514 1.00 0.00 73 LEU A CA 13
ATOM 16835 C C . LEU A 1 73 ? -21.037 11.453 -9.318 1.00 0.00 73 LEU A C 13
ATOM 16836 O O . LEU A 1 73 ? -20.935 12.676 -9.441 1.00 0.00 73 LEU A O 13
ATOM 16852 N N . LYS A 1 74 ? -21.987 10.726 -9.908 1.00 0.00 74 LYS A N 13
ATOM 16853 C CA . LYS A 1 74 ? -23.146 11.283 -10.628 1.00 0.00 74 LYS A CA 13
ATOM 16854 C C . LYS A 1 74 ? -24.411 10.984 -9.812 1.00 0.00 74 LYS A C 13
ATOM 16855 O O . LYS A 1 74 ? -24.471 9.958 -9.144 1.00 0.00 74 LYS A O 13
ATOM 16874 N N . THR A 1 75 ? -25.409 11.876 -9.870 1.00 0.00 75 THR A N 13
ATOM 16875 C CA . THR A 1 75 ? -26.667 11.725 -9.111 1.00 0.00 75 THR A CA 13
ATOM 16876 C C . THR A 1 75 ? -27.445 10.452 -9.536 1.00 0.00 75 THR A C 13
ATOM 16877 O O . THR A 1 75 ? -27.365 10.012 -10.689 1.00 0.00 75 THR A O 13
ATOM 16888 N N . ARG A 1 76 ? -28.183 9.866 -8.583 1.00 0.00 76 ARG A N 13
ATOM 16889 C CA . ARG A 1 76 ? -28.997 8.662 -8.799 1.00 0.00 76 ARG A CA 13
ATOM 16890 C C . ARG A 1 76 ? -30.471 9.077 -8.702 1.00 0.00 76 ARG A C 13
ATOM 16891 O O . ARG A 1 76 ? -31.069 9.037 -7.617 1.00 0.00 76 ARG A O 13
ATOM 16912 N N . SER A 1 77 ? -30.995 9.594 -9.838 1.00 0.00 77 SER A N 13
ATOM 16913 C CA . SER A 1 77 ? -32.403 10.032 -9.995 1.00 0.00 77 SER A CA 13
ATOM 16914 C C . SER A 1 77 ? -32.770 11.181 -9.028 1.00 0.00 77 SER A C 13
ATOM 16915 O O . SER A 1 77 ? -33.948 11.494 -8.822 1.00 0.00 77 SER A O 13
ATOM 16923 N N . SER A 1 78 ? -31.726 11.821 -8.488 1.00 0.00 78 SER A N 13
ATOM 16924 C CA . SER A 1 78 ? -31.821 12.842 -7.445 1.00 0.00 78 SER A CA 13
ATOM 16925 C C . SER A 1 78 ? -31.410 14.213 -7.992 1.00 0.00 78 SER A C 13
ATOM 16926 O O . SER A 1 78 ? -30.769 14.310 -9.052 1.00 0.00 78 SER A O 13
ATOM 16934 N N . GLY A 1 79 ? -31.798 15.273 -7.264 1.00 0.00 79 GLY A N 13
ATOM 16935 C CA . GLY A 1 79 ? -31.432 16.635 -7.625 1.00 0.00 79 GLY A CA 13
ATOM 16936 C C . GLY A 1 79 ? -30.059 16.992 -7.089 1.00 0.00 79 GLY A C 13
ATOM 16937 O O . GLY A 1 79 ? -29.106 17.160 -7.860 1.00 0.00 79 GLY A O 13
ATOM 16941 N N . HIS A 1 80 ? -29.971 17.045 -5.748 1.00 0.00 80 HIS A N 13
ATOM 16942 C CA . HIS A 1 80 ? -28.773 17.464 -5.003 1.00 0.00 80 HIS A CA 13
ATOM 16943 C C . HIS A 1 80 ? -28.268 18.832 -5.515 1.00 0.00 80 HIS A C 13
ATOM 16944 O O . HIS A 1 80 ? -27.278 18.915 -6.258 1.00 0.00 80 HIS A O 13
ATOM 16959 N N . GLY A 1 81 ? -29.031 19.887 -5.182 1.00 0.00 81 GLY A N 13
ATOM 16960 C CA . GLY A 1 81 ? -28.682 21.265 -5.539 1.00 0.00 81 GLY A CA 13
ATOM 16961 C C . GLY A 1 81 ? -27.487 21.771 -4.743 1.00 0.00 81 GLY A C 13
ATOM 16962 O O . GLY A 1 81 ? -26.623 22.476 -5.274 1.00 0.00 81 GLY A O 13
ATOM 16966 N N . THR A 1 82 ? -27.459 21.383 -3.460 1.00 0.00 82 THR A N 13
ATOM 16967 C CA . THR A 1 82 ? -26.360 21.659 -2.532 1.00 0.00 82 THR A CA 13
ATOM 16968 C C . THR A 1 82 ? -26.391 20.611 -1.386 1.00 0.00 82 THR A C 13
ATOM 16979 N N . GLY A 1 1 ? 1.338 1.812 -2.444 1.00 0.00 1 GLY A N 14
ATOM 16980 C CA . GLY A 1 1 ? 1.974 0.573 -1.943 1.00 0.00 1 GLY A CA 14
ATOM 16981 C C . GLY A 1 1 ? 1.480 -0.672 -2.664 1.00 0.00 1 GLY A C 14
ATOM 16982 O O . GLY A 1 1 ? 0.524 -0.583 -3.443 1.00 0.00 1 GLY A O 14
ATOM 16985 N N . PRO A 1 2 ? 2.132 -1.860 -2.448 1.00 0.00 2 PRO A N 14
ATOM 16986 C CA . PRO A 1 2 ? 1.619 -3.164 -2.930 1.00 0.00 2 PRO A CA 14
ATOM 16987 C C . PRO A 1 2 ? 0.365 -3.607 -2.139 1.00 0.00 2 PRO A C 14
ATOM 16988 O O . PRO A 1 2 ? 0.148 -3.161 -1.004 1.00 0.00 2 PRO A O 14
ATOM 16999 N N . GLY A 1 3 ? -0.431 -4.499 -2.740 1.00 0.00 3 GLY A N 14
ATOM 17000 C CA . GLY A 1 3 ? -1.691 -4.951 -2.155 1.00 0.00 3 GLY A CA 14
ATOM 17001 C C . GLY A 1 3 ? -2.826 -3.980 -2.460 1.00 0.00 3 GLY A C 14
ATOM 17002 O O . GLY A 1 3 ? -3.572 -4.190 -3.414 1.00 0.00 3 GLY A O 14
ATOM 17006 N N . SER A 1 4 ? -2.960 -2.917 -1.640 1.00 0.00 4 SER A N 14
ATOM 17007 C CA . SER A 1 4 ? -3.923 -1.834 -1.884 1.00 0.00 4 SER A CA 14
ATOM 17008 C C . SER A 1 4 ? -3.434 -0.936 -3.040 1.00 0.00 4 SER A C 14
ATOM 17009 O O . SER A 1 4 ? -2.235 -0.666 -3.170 1.00 0.00 4 SER A O 14
ATOM 17017 N N . LEU A 1 5 ? -4.375 -0.506 -3.883 1.00 0.00 5 LEU A N 14
ATOM 17018 C CA . LEU A 1 5 ? -4.134 0.430 -4.997 1.00 0.00 5 LEU A CA 14
ATOM 17019 C C . LEU A 1 5 ? -4.816 1.780 -4.718 1.00 0.00 5 LEU A C 14
ATOM 17020 O O . LEU A 1 5 ? -5.943 1.827 -4.210 1.00 0.00 5 LEU A O 14
ATOM 17036 N N . GLU A 1 6 ? -4.116 2.873 -5.043 1.00 0.00 6 GLU A N 14
ATOM 17037 C CA . GLU A 1 6 ? -4.553 4.233 -4.714 1.00 0.00 6 GLU A CA 14
ATOM 17038 C C . GLU A 1 6 ? -5.354 4.834 -5.880 1.00 0.00 6 GLU A C 14
ATOM 17039 O O . GLU A 1 6 ? -4.815 5.051 -6.963 1.00 0.00 6 GLU A O 14
ATOM 17051 N N . ILE A 1 7 ? -6.643 5.084 -5.647 1.00 0.00 7 ILE A N 14
ATOM 17052 C CA . ILE A 1 7 ? -7.566 5.682 -6.632 1.00 0.00 7 ILE A CA 14
ATOM 17053 C C . ILE A 1 7 ? -8.071 7.051 -6.147 1.00 0.00 7 ILE A C 14
ATOM 17054 O O . ILE A 1 7 ? -7.902 7.410 -4.974 1.00 0.00 7 ILE A O 14
ATOM 17070 N N . LYS A 1 8 ? -8.695 7.814 -7.063 1.00 0.00 8 LYS A N 14
ATOM 17071 C CA . LYS A 1 8 ? -9.373 9.088 -6.735 1.00 0.00 8 LYS A CA 14
ATOM 17072 C C . LYS A 1 8 ? -10.877 8.961 -6.979 1.00 0.00 8 LYS A C 14
ATOM 17073 O O . LYS A 1 8 ? -11.294 8.179 -7.830 1.00 0.00 8 LYS A O 14
ATOM 17092 N N . ILE A 1 9 ? -11.693 9.703 -6.198 1.00 0.00 9 ILE A N 14
ATOM 17093 C CA . ILE A 1 9 ? -13.158 9.738 -6.370 1.00 0.00 9 ILE A CA 14
ATOM 17094 C C . ILE A 1 9 ? -13.634 11.211 -6.376 1.00 0.00 9 ILE A C 14
ATOM 17095 O O . ILE A 1 9 ? -13.791 11.834 -5.313 1.00 0.00 9 ILE A O 14
ATOM 17111 N N . ARG A 1 10 ? -13.811 11.766 -7.583 1.00 0.00 10 ARG A N 14
ATOM 17112 C CA . ARG A 1 10 ? -14.375 13.109 -7.803 1.00 0.00 10 ARG A CA 14
ATOM 17113 C C . ARG A 1 10 ? -15.871 13.133 -7.426 1.00 0.00 10 ARG A C 14
ATOM 17114 O O . ARG A 1 10 ? -16.692 12.505 -8.094 1.00 0.00 10 ARG A O 14
ATOM 17135 N N . THR A 1 11 ? -16.207 13.837 -6.343 1.00 0.00 11 THR A N 14
ATOM 17136 C CA . THR A 1 11 ? -17.591 13.954 -5.855 1.00 0.00 11 THR A CA 14
ATOM 17137 C C . THR A 1 11 ? -18.453 14.908 -6.716 1.00 0.00 11 THR A C 14
ATOM 17138 O O . THR A 1 11 ? -17.943 15.636 -7.579 1.00 0.00 11 THR A O 14
ATOM 17149 N N . THR A 1 12 ? -19.767 14.910 -6.428 1.00 0.00 12 THR A N 14
ATOM 17150 C CA . THR A 1 12 ? -20.713 15.931 -6.921 1.00 0.00 12 THR A CA 14
ATOM 17151 C C . THR A 1 12 ? -20.458 17.305 -6.262 1.00 0.00 12 THR A C 14
ATOM 17152 O O . THR A 1 12 ? -20.930 18.334 -6.755 1.00 0.00 12 THR A O 14
ATOM 17163 N N . GLU A 1 13 ? -19.682 17.308 -5.157 1.00 0.00 13 GLU A N 14
ATOM 17164 C CA . GLU A 1 13 ? -19.331 18.530 -4.410 1.00 0.00 13 GLU A CA 14
ATOM 17165 C C . GLU A 1 13 ? -18.256 19.339 -5.167 1.00 0.00 13 GLU A C 14
ATOM 17166 O O . GLU A 1 13 ? -17.984 20.494 -4.822 1.00 0.00 13 GLU A O 14
ATOM 17178 N N . GLY A 1 14 ? -17.644 18.717 -6.199 1.00 0.00 14 GLY A N 14
ATOM 17179 C CA . GLY A 1 14 ? -16.595 19.348 -7.005 1.00 0.00 14 GLY A CA 14
ATOM 17180 C C . GLY A 1 14 ? -15.200 18.933 -6.562 1.00 0.00 14 GLY A C 14
ATOM 17181 O O . GLY A 1 14 ? -14.255 18.960 -7.361 1.00 0.00 14 GLY A O 14
ATOM 17185 N N . ARG A 1 15 ? -15.070 18.571 -5.269 1.00 0.00 15 ARG A N 14
ATOM 17186 C CA . ARG A 1 15 ? -13.803 18.103 -4.679 1.00 0.00 15 ARG A CA 14
ATOM 17187 C C . ARG A 1 15 ? -13.473 16.682 -5.174 1.00 0.00 15 ARG A C 14
ATOM 17188 O O . ARG A 1 15 ? -14.378 15.872 -5.392 1.00 0.00 15 ARG A O 14
ATOM 17209 N N . THR A 1 16 ? -12.182 16.398 -5.375 1.00 0.00 16 THR A N 14
ATOM 17210 C CA . THR A 1 16 ? -11.705 15.056 -5.728 1.00 0.00 16 THR A CA 14
ATOM 17211 C C . THR A 1 16 ? -11.001 14.437 -4.510 1.00 0.00 16 THR A C 14
ATOM 17212 O O . THR A 1 16 ? -10.067 15.020 -3.956 1.00 0.00 16 THR A O 14
ATOM 17223 N N . LEU A 1 17 ? -11.495 13.273 -4.096 1.00 0.00 17 LEU A N 14
ATOM 17224 C CA . LEU A 1 17 ? -10.978 12.511 -2.956 1.00 0.00 17 LEU A CA 14
ATOM 17225 C C . LEU A 1 17 ? -9.874 11.588 -3.461 1.00 0.00 17 LEU A C 14
ATOM 17226 O O . LEU A 1 17 ? -9.801 11.336 -4.659 1.00 0.00 17 LEU A O 14
ATOM 17242 N N . THR A 1 18 ? -9.006 11.095 -2.572 1.00 0.00 18 THR A N 14
ATOM 17243 C CA . THR A 1 18 ? -7.959 10.126 -2.938 1.00 0.00 18 THR A CA 14
ATOM 17244 C C . THR A 1 18 ? -7.734 9.152 -1.762 1.00 0.00 18 THR A C 14
ATOM 17245 O O . THR A 1 18 ? -7.371 9.590 -0.664 1.00 0.00 18 THR A O 14
ATOM 17256 N N . VAL A 1 19 ? -7.990 7.847 -1.987 1.00 0.00 19 VAL A N 14
ATOM 17257 C CA . VAL A 1 19 ? -7.759 6.778 -0.982 1.00 0.00 19 VAL A CA 14
ATOM 17258 C C . VAL A 1 19 ? -7.092 5.561 -1.631 1.00 0.00 19 VAL A C 14
ATOM 17259 O O . VAL A 1 19 ? -7.206 5.352 -2.840 1.00 0.00 19 VAL A O 14
ATOM 17272 N N . ASP A 1 20 ? -6.418 4.746 -0.802 1.00 0.00 20 ASP A N 14
ATOM 17273 C CA . ASP A 1 20 ? -5.856 3.453 -1.229 1.00 0.00 20 ASP A CA 14
ATOM 17274 C C . ASP A 1 20 ? -6.756 2.336 -0.671 1.00 0.00 20 ASP A C 14
ATOM 17275 O O . ASP A 1 20 ? -7.046 2.295 0.529 1.00 0.00 20 ASP A O 14
ATOM 17284 N N . VAL A 1 21 ? -7.255 1.491 -1.574 1.00 0.00 21 VAL A N 14
ATOM 17285 C CA . VAL A 1 21 ? -8.206 0.402 -1.274 1.00 0.00 21 VAL A CA 14
ATOM 17286 C C . VAL A 1 21 ? -7.737 -0.901 -1.927 1.00 0.00 21 VAL A C 14
ATOM 17287 O O . VAL A 1 21 ? -7.043 -0.883 -2.949 1.00 0.00 21 VAL A O 14
ATOM 17300 N N . LYS A 1 22 ? -8.147 -2.022 -1.338 1.00 0.00 22 LYS A N 14
ATOM 17301 C CA . LYS A 1 22 ? -7.776 -3.359 -1.812 1.00 0.00 22 LYS A CA 14
ATOM 17302 C C . LYS A 1 22 ? -8.647 -3.739 -3.036 1.00 0.00 22 LYS A C 14
ATOM 17303 O O . LYS A 1 22 ? -9.849 -3.494 -3.014 1.00 0.00 22 LYS A O 14
ATOM 17322 N N . PRO A 1 23 ? -8.059 -4.326 -4.129 1.00 0.00 23 PRO A N 14
ATOM 17323 C CA . PRO A 1 23 ? -8.824 -4.713 -5.352 1.00 0.00 23 PRO A CA 14
ATOM 17324 C C . PRO A 1 23 ? -9.793 -5.894 -5.109 1.00 0.00 23 PRO A C 14
ATOM 17325 O O . PRO A 1 23 ? -10.637 -6.198 -5.965 1.00 0.00 23 PRO A O 14
ATOM 17336 N N . ASP A 1 24 ? -9.661 -6.540 -3.931 1.00 0.00 24 ASP A N 14
ATOM 17337 C CA . ASP A 1 24 ? -10.560 -7.620 -3.474 1.00 0.00 24 ASP A CA 14
ATOM 17338 C C . ASP A 1 24 ? -11.947 -7.058 -3.081 1.00 0.00 24 ASP A C 14
ATOM 17339 O O . ASP A 1 24 ? -12.941 -7.798 -3.026 1.00 0.00 24 ASP A O 14
ATOM 17348 N N . ARG A 1 25 ? -11.985 -5.735 -2.810 1.00 0.00 25 ARG A N 14
ATOM 17349 C CA . ARG A 1 25 ? -13.158 -5.040 -2.252 1.00 0.00 25 ARG A CA 14
ATOM 17350 C C . ARG A 1 25 ? -14.287 -4.909 -3.289 1.00 0.00 25 ARG A C 14
ATOM 17351 O O . ARG A 1 25 ? -14.060 -5.057 -4.488 1.00 0.00 25 ARG A O 14
ATOM 17372 N N . THR A 1 26 ? -15.506 -4.656 -2.793 1.00 0.00 26 THR A N 14
ATOM 17373 C CA . THR A 1 26 ? -16.662 -4.294 -3.622 1.00 0.00 26 THR A CA 14
ATOM 17374 C C . THR A 1 26 ? -16.714 -2.775 -3.803 1.00 0.00 26 THR A C 14
ATOM 17375 O O . THR A 1 26 ? -16.030 -2.025 -3.090 1.00 0.00 26 THR A O 14
ATOM 17386 N N . ILE A 1 27 ? -17.513 -2.323 -4.782 1.00 0.00 27 ILE A N 14
ATOM 17387 C CA . ILE A 1 27 ? -17.715 -0.895 -5.044 1.00 0.00 27 ILE A CA 14
ATOM 17388 C C . ILE A 1 27 ? -18.440 -0.261 -3.829 1.00 0.00 27 ILE A C 14
ATOM 17389 O O . ILE A 1 27 ? -18.217 0.902 -3.529 1.00 0.00 27 ILE A O 14
ATOM 17405 N N . GLU A 1 28 ? -19.270 -1.081 -3.115 1.00 0.00 28 GLU A N 14
ATOM 17406 C CA . GLU A 1 28 ? -19.858 -0.736 -1.787 1.00 0.00 28 GLU A CA 14
ATOM 17407 C C . GLU A 1 28 ? -18.805 -0.146 -0.829 1.00 0.00 28 GLU A C 14
ATOM 17408 O O . GLU A 1 28 ? -19.055 0.876 -0.193 1.00 0.00 28 GLU A O 14
ATOM 17420 N N . GLU A 1 29 ? -17.634 -0.811 -0.761 1.00 0.00 29 GLU A N 14
ATOM 17421 C CA . GLU A 1 29 ? -16.522 -0.426 0.130 1.00 0.00 29 GLU A CA 14
ATOM 17422 C C . GLU A 1 29 ? -16.005 0.972 -0.242 1.00 0.00 29 GLU A C 14
ATOM 17423 O O . GLU A 1 29 ? -15.691 1.768 0.633 1.00 0.00 29 GLU A O 14
ATOM 17435 N N . LEU A 1 30 ? -15.953 1.251 -1.563 1.00 0.00 30 LEU A N 14
ATOM 17436 C CA . LEU A 1 30 ? -15.554 2.573 -2.093 1.00 0.00 30 LEU A CA 14
ATOM 17437 C C . LEU A 1 30 ? -16.559 3.638 -1.661 1.00 0.00 30 LEU A C 14
ATOM 17438 O O . LEU A 1 30 ? -16.179 4.727 -1.246 1.00 0.00 30 LEU A O 14
ATOM 17454 N N . MET A 1 31 ? -17.847 3.272 -1.774 1.00 0.00 31 MET A N 14
ATOM 17455 C CA . MET A 1 31 ? -18.983 4.132 -1.440 1.00 0.00 31 MET A CA 14
ATOM 17456 C C . MET A 1 31 ? -18.999 4.458 0.070 1.00 0.00 31 MET A C 14
ATOM 17457 O O . MET A 1 31 ? -19.488 5.514 0.472 1.00 0.00 31 MET A O 14
ATOM 17471 N N . GLU A 1 32 ? -18.412 3.556 0.882 1.00 0.00 32 GLU A N 14
ATOM 17472 C CA . GLU A 1 32 ? -18.203 3.782 2.324 1.00 0.00 32 GLU A CA 14
ATOM 17473 C C . GLU A 1 32 ? -17.077 4.804 2.563 1.00 0.00 32 GLU A C 14
ATOM 17474 O O . GLU A 1 32 ? -17.203 5.673 3.432 1.00 0.00 32 GLU A O 14
ATOM 17486 N N . LYS A 1 33 ? -15.973 4.672 1.789 1.00 0.00 33 LYS A N 14
ATOM 17487 C CA . LYS A 1 33 ? -14.801 5.567 1.910 1.00 0.00 33 LYS A CA 14
ATOM 17488 C C . LYS A 1 33 ? -15.214 7.014 1.596 1.00 0.00 33 LYS A C 14
ATOM 17489 O O . LYS A 1 33 ? -15.111 7.878 2.448 1.00 0.00 33 LYS A O 14
ATOM 17508 N N . LEU A 1 34 ? -15.746 7.240 0.384 1.00 0.00 34 LEU A N 14
ATOM 17509 C CA . LEU A 1 34 ? -16.186 8.575 -0.072 1.00 0.00 34 LEU A CA 14
ATOM 17510 C C . LEU A 1 34 ? -17.280 9.162 0.845 1.00 0.00 34 LEU A C 14
ATOM 17511 O O . LEU A 1 34 ? -17.337 10.378 1.025 1.00 0.00 34 LEU A O 14
ATOM 17527 N N . LYS A 1 35 ? -18.112 8.287 1.449 1.00 0.00 35 LYS A N 14
ATOM 17528 C CA . LYS A 1 35 ? -19.121 8.697 2.449 1.00 0.00 35 LYS A CA 14
ATOM 17529 C C . LYS A 1 35 ? -18.461 9.366 3.676 1.00 0.00 35 LYS A C 14
ATOM 17530 O O . LYS A 1 35 ? -18.858 10.457 4.064 1.00 0.00 35 LYS A O 14
ATOM 17549 N N . GLU A 1 36 ? -17.464 8.703 4.281 1.00 0.00 36 GLU A N 14
ATOM 17550 C CA . GLU A 1 36 ? -16.803 9.218 5.504 1.00 0.00 36 GLU A CA 14
ATOM 17551 C C . GLU A 1 36 ? -15.867 10.408 5.183 1.00 0.00 36 GLU A C 14
ATOM 17552 O O . GLU A 1 36 ? -15.620 11.249 6.053 1.00 0.00 36 GLU A O 14
ATOM 17564 N N . GLN A 1 37 ? -15.373 10.478 3.920 1.00 0.00 37 GLN A N 14
ATOM 17565 C CA . GLN A 1 37 ? -14.458 11.549 3.467 1.00 0.00 37 GLN A CA 14
ATOM 17566 C C . GLN A 1 37 ? -15.170 12.911 3.346 1.00 0.00 37 GLN A C 14
ATOM 17567 O O . GLN A 1 37 ? -14.749 13.892 3.967 1.00 0.00 37 GLN A O 14
ATOM 17581 N N . THR A 1 38 ? -16.242 12.963 2.536 1.00 0.00 38 THR A N 14
ATOM 17582 C CA . THR A 1 38 ? -16.931 14.235 2.191 1.00 0.00 38 THR A CA 14
ATOM 17583 C C . THR A 1 38 ? -18.294 14.364 2.906 1.00 0.00 38 THR A C 14
ATOM 17584 O O . THR A 1 38 ? -18.801 15.480 3.072 1.00 0.00 38 THR A O 14
ATOM 17595 N N . GLY A 1 39 ? -18.883 13.223 3.323 1.00 0.00 39 GLY A N 14
ATOM 17596 C CA . GLY A 1 39 ? -20.143 13.220 4.088 1.00 0.00 39 GLY A CA 14
ATOM 17597 C C . GLY A 1 39 ? -21.385 12.944 3.254 1.00 0.00 39 GLY A C 14
ATOM 17598 O O . GLY A 1 39 ? -22.478 12.774 3.811 1.00 0.00 39 GLY A O 14
ATOM 17602 N N . VAL A 1 40 ? -21.229 12.885 1.921 1.00 0.00 40 VAL A N 14
ATOM 17603 C CA . VAL A 1 40 ? -22.360 12.719 0.990 1.00 0.00 40 VAL A CA 14
ATOM 17604 C C . VAL A 1 40 ? -22.872 11.243 1.018 1.00 0.00 40 VAL A C 14
ATOM 17605 O O . VAL A 1 40 ? -22.056 10.314 0.951 1.00 0.00 40 VAL A O 14
ATOM 17618 N N . PRO A 1 41 ? -24.226 10.996 1.192 1.00 0.00 41 PRO A N 14
ATOM 17619 C CA . PRO A 1 41 ? -24.799 9.626 1.250 1.00 0.00 41 PRO A CA 14
ATOM 17620 C C . PRO A 1 41 ? -24.665 8.896 -0.113 1.00 0.00 41 PRO A C 14
ATOM 17621 O O . PRO A 1 41 ? -25.171 9.395 -1.116 1.00 0.00 41 PRO A O 14
ATOM 17632 N N . PRO A 1 42 ? -23.970 7.713 -0.168 1.00 0.00 42 PRO A N 14
ATOM 17633 C CA . PRO A 1 42 ? -23.674 7.009 -1.445 1.00 0.00 42 PRO A CA 14
ATOM 17634 C C . PRO A 1 42 ? -24.928 6.466 -2.173 1.00 0.00 42 PRO A C 14
ATOM 17635 O O . PRO A 1 42 ? -24.848 6.133 -3.355 1.00 0.00 42 PRO A O 14
ATOM 17646 N N . GLU A 1 43 ? -26.076 6.385 -1.467 1.00 0.00 43 GLU A N 14
ATOM 17647 C CA . GLU A 1 43 ? -27.379 6.002 -2.081 1.00 0.00 43 GLU A CA 14
ATOM 17648 C C . GLU A 1 43 ? -27.814 7.047 -3.134 1.00 0.00 43 GLU A C 14
ATOM 17649 O O . GLU A 1 43 ? -28.513 6.731 -4.107 1.00 0.00 43 GLU A O 14
ATOM 17661 N N . GLN A 1 44 ? -27.359 8.287 -2.917 1.00 0.00 44 GLN A N 14
ATOM 17662 C CA . GLN A 1 44 ? -27.639 9.451 -3.769 1.00 0.00 44 GLN A CA 14
ATOM 17663 C C . GLN A 1 44 ? -26.662 9.517 -4.971 1.00 0.00 44 GLN A C 14
ATOM 17664 O O . GLN A 1 44 ? -26.837 10.340 -5.875 1.00 0.00 44 GLN A O 14
ATOM 17678 N N . LEU A 1 45 ? -25.634 8.635 -4.986 1.00 0.00 45 LEU A N 14
ATOM 17679 C CA . LEU A 1 45 ? -24.542 8.669 -5.989 1.00 0.00 45 LEU A CA 14
ATOM 17680 C C . LEU A 1 45 ? -24.399 7.339 -6.749 1.00 0.00 45 LEU A C 14
ATOM 17681 O O . LEU A 1 45 ? -25.009 6.319 -6.408 1.00 0.00 45 LEU A O 14
ATOM 17697 N N . ARG A 1 46 ? -23.572 7.422 -7.806 1.00 0.00 46 ARG A N 14
ATOM 17698 C CA . ARG A 1 46 ? -23.140 6.314 -8.663 1.00 0.00 46 ARG A CA 14
ATOM 17699 C C . ARG A 1 46 ? -21.643 6.514 -8.938 1.00 0.00 46 ARG A C 14
ATOM 17700 O O . ARG A 1 46 ? -21.252 7.574 -9.451 1.00 0.00 46 ARG A O 14
ATOM 17721 N N . VAL A 1 47 ? -20.813 5.520 -8.583 1.00 0.00 47 VAL A N 14
ATOM 17722 C CA . VAL A 1 47 ? -19.359 5.592 -8.820 1.00 0.00 47 VAL A CA 14
ATOM 17723 C C . VAL A 1 47 ? -19.081 5.320 -10.309 1.00 0.00 47 VAL A C 14
ATOM 17724 O O . VAL A 1 47 ? -19.708 4.443 -10.898 1.00 0.00 47 VAL A O 14
ATOM 17737 N N . ILE A 1 48 ? -18.167 6.102 -10.917 1.00 0.00 48 ILE A N 14
ATOM 17738 C CA . ILE A 1 48 ? -17.925 6.091 -12.379 1.00 0.00 48 ILE A CA 14
ATOM 17739 C C . ILE A 1 48 ? -16.416 5.958 -12.686 1.00 0.00 48 ILE A C 14
ATOM 17740 O O . ILE A 1 48 ? -15.666 6.914 -12.512 1.00 0.00 48 ILE A O 14
ATOM 17756 N N . TYR A 1 49 ? -15.992 4.779 -13.170 1.00 0.00 49 TYR A N 14
ATOM 17757 C CA . TYR A 1 49 ? -14.588 4.519 -13.561 1.00 0.00 49 TYR A CA 14
ATOM 17758 C C . TYR A 1 49 ? -14.402 4.838 -15.041 1.00 0.00 49 TYR A C 14
ATOM 17759 O O . TYR A 1 49 ? -14.885 4.090 -15.895 1.00 0.00 49 TYR A O 14
ATOM 17777 N N . ASN A 1 50 ? -13.726 5.961 -15.323 1.00 0.00 50 ASN A N 14
ATOM 17778 C CA . ASN A 1 50 ? -13.279 6.326 -16.681 1.00 0.00 50 ASN A CA 14
ATOM 17779 C C . ASN A 1 50 ? -14.481 6.436 -17.678 1.00 0.00 50 ASN A C 14
ATOM 17780 O O . ASN A 1 50 ? -14.329 6.259 -18.893 1.00 0.00 50 ASN A O 14
ATOM 17791 N N . GLY A 1 51 ? -15.674 6.773 -17.136 1.00 0.00 51 GLY A N 14
ATOM 17792 C CA . GLY A 1 51 ? -16.910 6.918 -17.931 1.00 0.00 51 GLY A CA 14
ATOM 17793 C C . GLY A 1 51 ? -17.906 5.769 -17.745 1.00 0.00 51 GLY A C 14
ATOM 17794 O O . GLY A 1 51 ? -19.080 5.907 -18.106 1.00 0.00 51 GLY A O 14
ATOM 17798 N N . ARG A 1 52 ? -17.449 4.652 -17.163 1.00 0.00 52 ARG A N 14
ATOM 17799 C CA . ARG A 1 52 ? -18.270 3.439 -16.960 1.00 0.00 52 ARG A CA 14
ATOM 17800 C C . ARG A 1 52 ? -18.942 3.481 -15.584 1.00 0.00 52 ARG A C 14
ATOM 17801 O O . ARG A 1 52 ? -18.293 3.836 -14.599 1.00 0.00 52 ARG A O 14
ATOM 17822 N N . GLU A 1 53 ? -20.237 3.105 -15.521 1.00 0.00 53 GLU A N 14
ATOM 17823 C CA . GLU A 1 53 ? -20.985 3.077 -14.257 1.00 0.00 53 GLU A CA 14
ATOM 17824 C C . GLU A 1 53 ? -20.663 1.800 -13.475 1.00 0.00 53 GLU A C 14
ATOM 17825 O O . GLU A 1 53 ? -20.651 0.700 -14.036 1.00 0.00 53 GLU A O 14
ATOM 17837 N N . LEU A 1 54 ? -20.392 1.961 -12.177 1.00 0.00 54 LEU A N 14
ATOM 17838 C CA . LEU A 1 54 ? -19.970 0.866 -11.305 1.00 0.00 54 LEU A CA 14
ATOM 17839 C C . LEU A 1 54 ? -21.106 0.490 -10.355 1.00 0.00 54 LEU A C 14
ATOM 17840 O O . LEU A 1 54 ? -21.465 1.276 -9.459 1.00 0.00 54 LEU A O 14
ATOM 17856 N N . GLU A 1 55 ? -21.676 -0.699 -10.581 1.00 0.00 55 GLU A N 14
ATOM 17857 C CA . GLU A 1 55 ? -22.668 -1.304 -9.697 1.00 0.00 55 GLU A CA 14
ATOM 17858 C C . GLU A 1 55 ? -22.022 -1.610 -8.327 1.00 0.00 55 GLU A C 14
ATOM 17859 O O . GLU A 1 55 ? -20.986 -2.289 -8.291 1.00 0.00 55 GLU A O 14
ATOM 17871 N N . PRO A 1 56 ? -22.623 -1.127 -7.189 1.00 0.00 56 PRO A N 14
ATOM 17872 C CA . PRO A 1 56 ? -22.040 -1.279 -5.828 1.00 0.00 56 PRO A CA 14
ATOM 17873 C C . PRO A 1 56 ? -21.876 -2.763 -5.406 1.00 0.00 56 PRO A C 14
ATOM 17874 O O . PRO A 1 56 ? -20.970 -3.108 -4.634 1.00 0.00 56 PRO A O 14
ATOM 17885 N N . ARG A 1 57 ? -22.723 -3.623 -5.991 1.00 0.00 57 ARG A N 14
ATOM 17886 C CA . ARG A 1 57 ? -22.753 -5.080 -5.738 1.00 0.00 57 ARG A CA 14
ATOM 17887 C C . ARG A 1 57 ? -21.463 -5.786 -6.222 1.00 0.00 57 ARG A C 14
ATOM 17888 O O . ARG A 1 57 ? -21.064 -6.826 -5.681 1.00 0.00 57 ARG A O 14
ATOM 17909 N N . THR A 1 58 ? -20.818 -5.189 -7.235 1.00 0.00 58 THR A N 14
ATOM 17910 C CA . THR A 1 58 ? -19.678 -5.784 -7.958 1.00 0.00 58 THR A CA 14
ATOM 17911 C C . THR A 1 58 ? -18.339 -5.421 -7.278 1.00 0.00 58 THR A C 14
ATOM 17912 O O . THR A 1 58 ? -18.279 -4.448 -6.531 1.00 0.00 58 THR A O 14
ATOM 17923 N N . THR A 1 59 ? -17.270 -6.205 -7.550 1.00 0.00 59 THR A N 14
ATOM 17924 C CA . THR A 1 59 ? -15.916 -5.952 -7.015 1.00 0.00 59 THR A CA 14
ATOM 17925 C C . THR A 1 59 ? -15.086 -5.045 -7.953 1.00 0.00 59 THR A C 14
ATOM 17926 O O . THR A 1 59 ? -15.458 -4.809 -9.117 1.00 0.00 59 THR A O 14
ATOM 17937 N N . LEU A 1 60 ? -13.958 -4.551 -7.406 1.00 0.00 60 LEU A N 14
ATOM 17938 C CA . LEU A 1 60 ? -13.040 -3.600 -8.067 1.00 0.00 60 LEU A CA 14
ATOM 17939 C C . LEU A 1 60 ? -12.322 -4.262 -9.249 1.00 0.00 60 LEU A C 14
ATOM 17940 O O . LEU A 1 60 ? -12.232 -3.691 -10.344 1.00 0.00 60 LEU A O 14
ATOM 17956 N N . GLU A 1 61 ? -11.807 -5.467 -8.980 1.00 0.00 61 GLU A N 14
ATOM 17957 C CA . GLU A 1 61 ? -11.104 -6.317 -9.965 1.00 0.00 61 GLU A CA 14
ATOM 17958 C C . GLU A 1 61 ? -11.936 -6.543 -11.260 1.00 0.00 61 GLU A C 14
ATOM 17959 O O . GLU A 1 61 ? -11.375 -6.656 -12.353 1.00 0.00 61 GLU A O 14
ATOM 17971 N N . GLU A 1 62 ? -13.277 -6.573 -11.113 1.00 0.00 62 GLU A N 14
ATOM 17972 C CA . GLU A 1 62 ? -14.223 -6.778 -12.227 1.00 0.00 62 GLU A CA 14
ATOM 17973 C C . GLU A 1 62 ? -14.358 -5.531 -13.117 1.00 0.00 62 GLU A C 14
ATOM 17974 O O . GLU A 1 62 ? -14.725 -5.644 -14.292 1.00 0.00 62 GLU A O 14
ATOM 17986 N N . TYR A 1 63 ? -14.083 -4.348 -12.548 1.00 0.00 63 TYR A N 14
ATOM 17987 C CA . TYR A 1 63 ? -14.152 -3.063 -13.279 1.00 0.00 63 TYR A CA 14
ATOM 17988 C C . TYR A 1 63 ? -12.760 -2.494 -13.587 1.00 0.00 63 TYR A C 14
ATOM 17989 O O . TYR A 1 63 ? -12.672 -1.346 -14.046 1.00 0.00 63 TYR A O 14
ATOM 18007 N N . ASN A 1 64 ? -11.691 -3.282 -13.336 1.00 0.00 64 ASN A N 14
ATOM 18008 C CA . ASN A 1 64 ? -10.289 -2.869 -13.612 1.00 0.00 64 ASN A CA 14
ATOM 18009 C C . ASN A 1 64 ? -9.923 -1.586 -12.822 1.00 0.00 64 ASN A C 14
ATOM 18010 O O . ASN A 1 64 ? -9.204 -0.703 -13.314 1.00 0.00 64 ASN A O 14
ATOM 18021 N N . ILE A 1 65 ? -10.432 -1.496 -11.576 1.00 0.00 65 ILE A N 14
ATOM 18022 C CA . ILE A 1 65 ? -10.126 -0.374 -10.669 1.00 0.00 65 ILE A CA 14
ATOM 18023 C C . ILE A 1 65 ? -8.660 -0.499 -10.223 1.00 0.00 65 ILE A C 14
ATOM 18024 O O . ILE A 1 65 ? -8.351 -1.208 -9.270 1.00 0.00 65 ILE A O 14
ATOM 18040 N N . THR A 1 66 ? -7.774 0.108 -11.018 1.00 0.00 66 THR A N 14
ATOM 18041 C CA . THR A 1 66 ? -6.315 0.095 -10.812 1.00 0.00 66 THR A CA 14
ATOM 18042 C C . THR A 1 66 ? -5.827 1.447 -10.230 1.00 0.00 66 THR A C 14
ATOM 18043 O O . THR A 1 66 ? -6.599 2.397 -10.201 1.00 0.00 66 THR A O 14
ATOM 18054 N N . PRO A 1 67 ? -4.542 1.566 -9.730 1.00 0.00 67 PRO A N 14
ATOM 18055 C CA . PRO A 1 67 ? -4.052 2.837 -9.141 1.00 0.00 67 PRO A CA 14
ATOM 18056 C C . PRO A 1 67 ? -3.844 3.947 -10.203 1.00 0.00 67 PRO A C 14
ATOM 18057 O O . PRO A 1 67 ? -3.594 3.657 -11.379 1.00 0.00 67 PRO A O 14
ATOM 18068 N N . GLY A 1 68 ? -3.984 5.216 -9.767 1.00 0.00 68 GLY A N 14
ATOM 18069 C CA . GLY A 1 68 ? -3.753 6.380 -10.624 1.00 0.00 68 GLY A CA 14
ATOM 18070 C C . GLY A 1 68 ? -4.956 6.781 -11.468 1.00 0.00 68 GLY A C 14
ATOM 18071 O O . GLY A 1 68 ? -4.865 7.729 -12.253 1.00 0.00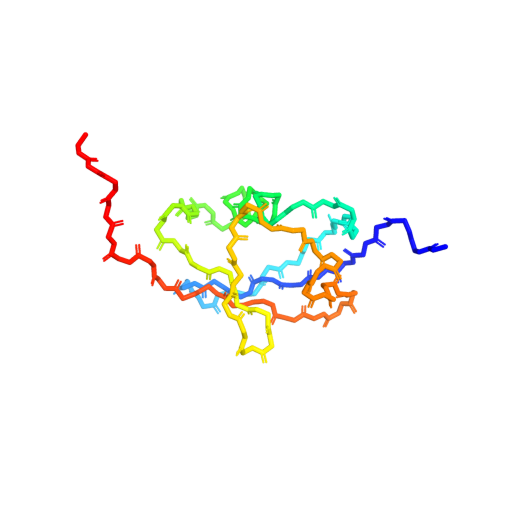 68 GLY A O 14
ATOM 18075 N N . VAL A 1 69 ? -6.094 6.086 -11.299 1.00 0.00 69 VAL A N 14
ATOM 18076 C CA . VAL A 1 69 ? -7.329 6.367 -12.066 1.00 0.00 69 VAL A CA 14
ATOM 18077 C C . VAL A 1 69 ? -8.239 7.341 -11.294 1.00 0.00 69 VAL A C 14
ATOM 18078 O O . VAL A 1 69 ? -8.077 7.526 -10.075 1.00 0.00 69 VAL A O 14
ATOM 18091 N N . THR A 1 70 ? -9.186 7.962 -12.013 1.00 0.00 70 THR A N 14
ATOM 18092 C CA . THR A 1 70 ? -10.134 8.920 -11.436 1.00 0.00 70 THR A CA 14
ATOM 18093 C C . THR A 1 70 ? -11.572 8.387 -11.593 1.00 0.00 70 THR A C 14
ATOM 18094 O O . THR A 1 70 ? -12.142 8.391 -12.694 1.00 0.00 70 THR A O 14
ATOM 18105 N N . LEU A 1 71 ? -12.110 7.853 -10.491 1.00 0.00 71 LEU A N 14
ATOM 18106 C CA . LEU A 1 71 ? -13.546 7.568 -10.344 1.00 0.00 71 LEU A CA 14
ATOM 18107 C C . LEU A 1 71 ? -14.297 8.894 -10.141 1.00 0.00 71 LEU A C 14
ATOM 18108 O O . LEU A 1 71 ? -13.704 9.892 -9.731 1.00 0.00 71 LEU A O 14
ATOM 18124 N N . GLU A 1 72 ? -15.595 8.898 -10.454 1.00 0.00 72 GLU A N 14
ATOM 18125 C CA . GLU A 1 72 ? -16.466 10.071 -10.279 1.00 0.00 72 GLU A CA 14
ATOM 18126 C C . GLU A 1 72 ? -17.731 9.666 -9.522 1.00 0.00 72 GLU A C 14
ATOM 18127 O O . GLU A 1 72 ? -17.986 8.478 -9.307 1.00 0.00 72 GLU A O 14
ATOM 18139 N N . LEU A 1 73 ? -18.504 10.676 -9.110 1.00 0.00 73 LEU A N 14
ATOM 18140 C CA . LEU A 1 73 ? -19.813 10.501 -8.478 1.00 0.00 73 LEU A CA 14
ATOM 18141 C C . LEU A 1 73 ? -20.860 11.261 -9.287 1.00 0.00 73 LEU A C 14
ATOM 18142 O O . LEU A 1 73 ? -20.845 12.491 -9.340 1.00 0.00 73 LEU A O 14
ATOM 18158 N N . LYS A 1 74 ? -21.698 10.505 -9.994 1.00 0.00 74 LYS A N 14
ATOM 18159 C CA . LYS A 1 74 ? -22.885 11.020 -10.693 1.00 0.00 74 LYS A CA 14
ATOM 18160 C C . LYS A 1 74 ? -24.107 10.730 -9.820 1.00 0.00 74 LYS A C 14
ATOM 18161 O O . LYS A 1 74 ? -24.192 9.655 -9.235 1.00 0.00 74 LYS A O 14
ATOM 18180 N N . THR A 1 75 ? -25.039 11.684 -9.728 1.00 0.00 75 THR A N 14
ATOM 18181 C CA . THR A 1 75 ? -26.232 11.535 -8.881 1.00 0.00 75 THR A CA 14
ATOM 18182 C C . THR A 1 75 ? -27.137 10.385 -9.384 1.00 0.00 75 THR A C 14
ATOM 18183 O O . THR A 1 75 ? -27.523 10.350 -10.561 1.00 0.00 75 THR A O 14
ATOM 18194 N N . ARG A 1 76 ? -27.404 9.423 -8.478 1.00 0.00 76 ARG A N 14
ATOM 18195 C CA . ARG A 1 76 ? -28.413 8.372 -8.660 1.00 0.00 76 ARG A CA 14
ATOM 18196 C C . ARG A 1 76 ? -29.789 9.068 -8.722 1.00 0.00 76 ARG A C 14
ATOM 18197 O O . ARG A 1 76 ? -30.459 9.255 -7.699 1.00 0.00 76 ARG A O 14
ATOM 18218 N N . SER A 1 77 ? -30.152 9.498 -9.935 1.00 0.00 77 SER A N 14
ATOM 18219 C CA . SER A 1 77 ? -31.339 10.323 -10.196 1.00 0.00 77 SER A CA 14
ATOM 18220 C C . SER A 1 77 ? -32.108 9.734 -11.381 1.00 0.00 77 SER A C 14
ATOM 18221 O O . SER A 1 77 ? -33.235 9.260 -11.218 1.00 0.00 77 SER A O 14
ATOM 18229 N N . SER A 1 78 ? -31.472 9.727 -12.567 1.00 0.00 78 SER A N 14
ATOM 18230 C CA . SER A 1 78 ? -32.027 9.110 -13.781 1.00 0.00 78 SER A CA 14
ATOM 18231 C C . SER A 1 78 ? -31.739 7.601 -13.776 1.00 0.00 78 SER A C 14
ATOM 18232 O O . SER A 1 78 ? -30.833 7.137 -13.068 1.00 0.00 78 SER A O 14
ATOM 18240 N N . GLY A 1 79 ? -32.526 6.845 -14.553 1.00 0.00 79 GLY A N 14
ATOM 18241 C CA . GLY A 1 79 ? -32.327 5.408 -14.702 1.00 0.00 79 GLY A CA 14
ATOM 18242 C C . GLY A 1 79 ? -33.602 4.687 -15.117 1.00 0.00 79 GLY A C 14
ATOM 18243 O O . GLY A 1 79 ? -34.485 5.284 -15.752 1.00 0.00 79 GLY A O 14
ATOM 18247 N N . HIS A 1 80 ? -33.687 3.396 -14.745 1.00 0.00 80 HIS A N 14
ATOM 18248 C CA . HIS A 1 80 ? -34.827 2.517 -15.061 1.00 0.00 80 HIS A CA 14
ATOM 18249 C C . HIS A 1 80 ? -34.893 1.355 -14.049 1.00 0.00 80 HIS A C 14
ATOM 18250 O O . HIS A 1 80 ? -35.974 0.995 -13.574 1.00 0.00 80 HIS A O 14
ATOM 18265 N N . GLY A 1 81 ? -33.717 0.777 -13.743 1.00 0.00 81 GLY A N 14
ATOM 18266 C CA . GLY A 1 81 ? -33.621 -0.438 -12.935 1.00 0.00 81 GLY A CA 14
ATOM 18267 C C . GLY A 1 81 ? -33.997 -1.664 -13.765 1.00 0.00 81 GLY A C 14
ATOM 18268 O O . GLY A 1 81 ? -33.177 -2.143 -14.557 1.00 0.00 81 GLY A O 14
ATOM 18272 N N . THR A 1 82 ? -35.261 -2.118 -13.632 1.00 0.00 82 THR A N 14
ATOM 18273 C CA . THR A 1 82 ? -35.826 -3.287 -14.353 1.00 0.00 82 THR A CA 14
ATOM 18274 C C . THR A 1 82 ? -37.344 -3.050 -14.576 1.00 0.00 82 THR A C 14
ATOM 18285 N N . GLY A 1 1 ? 5.139 -0.625 -1.902 1.00 0.00 1 GLY A N 15
ATOM 18286 C CA . GLY A 1 1 ? 3.657 -0.585 -1.857 1.00 0.00 1 GLY A CA 15
ATOM 18287 C C . GLY A 1 1 ? 3.045 -1.978 -1.733 1.00 0.00 1 GLY A C 15
ATOM 18288 O O . GLY A 1 1 ? 3.641 -2.947 -2.224 1.00 0.00 1 GLY A O 15
ATOM 18291 N N . PRO A 1 2 ? 1.851 -2.127 -1.067 1.00 0.00 2 PRO A N 15
ATOM 18292 C CA . PRO A 1 2 ? 1.170 -3.434 -0.899 1.00 0.00 2 PRO A CA 15
ATOM 18293 C C . PRO A 1 2 ? 0.160 -3.730 -2.036 1.00 0.00 2 PRO A C 15
ATOM 18294 O O . PRO A 1 2 ? 0.196 -3.087 -3.095 1.00 0.00 2 PRO A O 15
ATOM 18305 N N . GLY A 1 3 ? -0.741 -4.708 -1.794 1.00 0.00 3 GLY A N 15
ATOM 18306 C CA . GLY A 1 3 ? -1.810 -5.050 -2.739 1.00 0.00 3 GLY A CA 15
ATOM 18307 C C . GLY A 1 3 ? -2.885 -3.965 -2.850 1.00 0.00 3 GLY A C 15
ATOM 18308 O O . GLY A 1 3 ? -3.586 -3.892 -3.865 1.00 0.00 3 GLY A O 15
ATOM 18312 N N . SER A 1 4 ? -3.020 -3.131 -1.793 1.00 0.00 4 SER A N 15
ATOM 18313 C CA . SER A 1 4 ? -3.951 -1.997 -1.782 1.00 0.00 4 SER A CA 15
ATOM 18314 C C . SER A 1 4 ? -3.453 -0.891 -2.732 1.00 0.00 4 SER A C 15
ATOM 18315 O O . SER A 1 4 ? -2.356 -0.342 -2.556 1.00 0.00 4 SER A O 15
ATOM 18323 N N . LEU A 1 5 ? -4.279 -0.596 -3.731 1.00 0.00 5 LEU A N 15
ATOM 18324 C CA . LEU A 1 5 ? -3.996 0.383 -4.783 1.00 0.00 5 LEU A CA 15
ATOM 18325 C C . LEU A 1 5 ? -4.665 1.733 -4.470 1.00 0.00 5 LEU A C 15
ATOM 18326 O O . LEU A 1 5 ? -5.808 1.783 -4.001 1.00 0.00 5 LEU A O 15
ATOM 18342 N N . GLU A 1 6 ? -3.930 2.825 -4.722 1.00 0.00 6 GLU A N 15
ATOM 18343 C CA . GLU A 1 6 ? -4.379 4.183 -4.370 1.00 0.00 6 GLU A CA 15
ATOM 18344 C C . GLU A 1 6 ? -5.095 4.845 -5.557 1.00 0.00 6 GLU A C 15
ATOM 18345 O O . GLU A 1 6 ? -4.463 5.225 -6.546 1.00 0.00 6 GLU A O 15
ATOM 18357 N N . ILE A 1 7 ? -6.415 4.970 -5.444 1.00 0.00 7 ILE A N 15
ATOM 18358 C CA . ILE A 1 7 ? -7.271 5.585 -6.475 1.00 0.00 7 ILE A CA 15
ATOM 18359 C C . ILE A 1 7 ? -7.803 6.951 -5.998 1.00 0.00 7 ILE A C 15
ATOM 18360 O O . ILE A 1 7 ? -7.452 7.426 -4.911 1.00 0.00 7 ILE A O 15
ATOM 18376 N N . LYS A 1 8 ? -8.665 7.567 -6.830 1.00 0.00 8 LYS A N 15
ATOM 18377 C CA . LYS A 1 8 ? -9.308 8.868 -6.536 1.00 0.00 8 LYS A CA 15
ATOM 18378 C C . LYS A 1 8 ? -10.822 8.775 -6.781 1.00 0.00 8 LYS A C 15
ATOM 18379 O O . LYS A 1 8 ? -11.251 7.993 -7.623 1.00 0.00 8 LYS A O 15
ATOM 18398 N N . ILE A 1 9 ? -11.631 9.538 -6.002 1.00 0.00 9 ILE A N 15
ATOM 18399 C CA . ILE A 1 9 ? -13.096 9.627 -6.215 1.00 0.00 9 ILE A CA 15
ATOM 18400 C C . ILE A 1 9 ? -13.517 11.119 -6.295 1.00 0.00 9 ILE A C 15
ATOM 18401 O O . ILE A 1 9 ? -13.621 11.812 -5.273 1.00 0.00 9 ILE A O 15
ATOM 18417 N N . ARG A 1 10 ? -13.709 11.591 -7.526 1.00 0.00 10 ARG A N 15
ATOM 18418 C CA . ARG A 1 10 ? -14.280 12.912 -7.827 1.00 0.00 10 ARG A CA 15
ATOM 18419 C C . ARG A 1 10 ? -15.774 12.958 -7.434 1.00 0.00 10 ARG A C 15
ATOM 18420 O O . ARG A 1 10 ? -16.597 12.258 -8.022 1.00 0.00 10 ARG A O 15
ATOM 18441 N N . THR A 1 11 ? -16.109 13.763 -6.420 1.00 0.00 11 THR A N 15
ATOM 18442 C CA . THR A 1 11 ? -17.492 13.922 -5.940 1.00 0.00 11 THR A CA 15
ATOM 18443 C C . THR A 1 11 ? -18.315 14.891 -6.826 1.00 0.00 11 THR A C 15
ATOM 18444 O O . THR A 1 11 ? -17.750 15.656 -7.611 1.00 0.00 11 THR A O 15
ATOM 18455 N N . THR A 1 12 ? -19.661 14.875 -6.661 1.00 0.00 12 THR A N 15
ATOM 18456 C CA . THR A 1 12 ? -20.557 15.907 -7.245 1.00 0.00 12 THR A CA 15
ATOM 18457 C C . THR A 1 12 ? -20.399 17.266 -6.526 1.00 0.00 12 THR A C 15
ATOM 18458 O O . THR A 1 12 ? -20.887 18.288 -7.011 1.00 0.00 12 THR A O 15
ATOM 18469 N N . GLU A 1 13 ? -19.719 17.253 -5.366 1.00 0.00 13 GLU A N 15
ATOM 18470 C CA . GLU A 1 13 ? -19.522 18.436 -4.514 1.00 0.00 13 GLU A CA 15
ATOM 18471 C C . GLU A 1 13 ? -18.494 19.411 -5.120 1.00 0.00 13 GLU A C 15
ATOM 18472 O O . GLU A 1 13 ? -18.389 20.557 -4.674 1.00 0.00 13 GLU A O 15
ATOM 18484 N N . GLY A 1 14 ? -17.728 18.936 -6.129 1.00 0.00 14 GLY A N 15
ATOM 18485 C CA . GLY A 1 14 ? -16.744 19.770 -6.833 1.00 0.00 14 GLY A CA 15
ATOM 18486 C C . GLY A 1 14 ? -15.310 19.363 -6.532 1.00 0.00 14 GLY A C 15
ATOM 18487 O O . GLY A 1 14 ? -14.396 19.727 -7.272 1.00 0.00 14 GLY A O 15
ATOM 18491 N N . ARG A 1 15 ? -15.121 18.598 -5.442 1.00 0.00 15 ARG A N 15
ATOM 18492 C CA . ARG A 1 15 ? -13.791 18.129 -4.995 1.00 0.00 15 ARG A CA 15
ATOM 18493 C C . ARG A 1 15 ? -13.486 16.723 -5.552 1.00 0.00 15 ARG A C 15
ATOM 18494 O O . ARG A 1 15 ? -14.380 16.042 -6.060 1.00 0.00 15 ARG A O 15
ATOM 18515 N N . THR A 1 16 ? -12.209 16.319 -5.466 1.00 0.00 16 THR A N 15
ATOM 18516 C CA . THR A 1 16 ? -11.755 14.947 -5.758 1.00 0.00 16 THR A CA 15
ATOM 18517 C C . THR A 1 16 ? -10.949 14.434 -4.559 1.00 0.00 16 THR A C 15
ATOM 18518 O O . THR A 1 16 ? -10.019 15.100 -4.099 1.00 0.00 16 THR A O 15
ATOM 18529 N N . LEU A 1 17 ? -11.329 13.251 -4.066 1.00 0.00 17 LEU A N 15
ATOM 18530 C CA . LEU A 1 17 ? -10.683 12.585 -2.924 1.00 0.00 17 LEU A CA 15
ATOM 18531 C C . LEU A 1 17 ? -9.600 11.647 -3.468 1.00 0.00 17 LEU A C 15
ATOM 18532 O O . LEU A 1 17 ? -9.619 11.322 -4.648 1.00 0.00 17 LEU A O 15
ATOM 18548 N N . THR A 1 18 ? -8.664 11.220 -2.619 1.00 0.00 18 THR A N 15
ATOM 18549 C CA . THR A 1 18 ? -7.637 10.231 -2.992 1.00 0.00 18 THR A CA 15
ATOM 18550 C C . THR A 1 18 ? -7.467 9.230 -1.836 1.00 0.00 18 THR A C 15
ATOM 18551 O O . THR A 1 18 ? -6.927 9.587 -0.784 1.00 0.00 18 THR A O 15
ATOM 18562 N N . VAL A 1 19 ? -7.962 7.988 -2.016 1.00 0.00 19 VAL A N 15
ATOM 18563 C CA . VAL A 1 19 ? -7.901 6.932 -0.975 1.00 0.00 19 VAL A CA 15
ATOM 18564 C C . VAL A 1 19 ? -7.310 5.644 -1.563 1.00 0.00 19 VAL A C 15
ATOM 18565 O O . VAL A 1 19 ? -7.461 5.372 -2.759 1.00 0.00 19 VAL A O 15
ATOM 18578 N N . ASP A 1 20 ? -6.636 4.858 -0.713 1.00 0.00 20 ASP A N 15
ATOM 18579 C CA . ASP A 1 20 ? -6.105 3.533 -1.092 1.00 0.00 20 ASP A CA 15
ATOM 18580 C C . ASP A 1 20 ? -7.052 2.438 -0.576 1.00 0.00 20 ASP A C 15
ATOM 18581 O O . ASP A 1 20 ? -7.566 2.523 0.548 1.00 0.00 20 ASP A O 15
ATOM 18590 N N . VAL A 1 21 ? -7.307 1.437 -1.430 1.00 0.00 21 VAL A N 15
ATOM 18591 C CA . VAL A 1 21 ? -8.246 0.322 -1.178 1.00 0.00 21 VAL A CA 15
ATOM 18592 C C . VAL A 1 21 ? -7.735 -0.951 -1.875 1.00 0.00 21 VAL A C 15
ATOM 18593 O O . VAL A 1 21 ? -6.943 -0.874 -2.814 1.00 0.00 21 VAL A O 15
ATOM 18606 N N . LYS A 1 22 ? -8.211 -2.114 -1.415 1.00 0.00 22 LYS A N 15
ATOM 18607 C CA . LYS A 1 22 ? -7.854 -3.417 -2.004 1.00 0.00 22 LYS A CA 15
ATOM 18608 C C . LYS A 1 22 ? -8.739 -3.712 -3.236 1.00 0.00 22 LYS A C 15
ATOM 18609 O O . LYS A 1 22 ? -9.930 -3.416 -3.198 1.00 0.00 22 LYS A O 15
ATOM 18628 N N . PRO A 1 23 ? -8.165 -4.303 -4.341 1.00 0.00 23 PRO A N 15
ATOM 18629 C CA . PRO A 1 23 ? -8.938 -4.673 -5.562 1.00 0.00 23 PRO A CA 15
ATOM 18630 C C . PRO A 1 23 ? -9.965 -5.809 -5.299 1.00 0.00 23 PRO A C 15
ATOM 18631 O O . PRO A 1 23 ? -10.902 -6.003 -6.081 1.00 0.00 23 PRO A O 15
ATOM 18642 N N . ASP A 1 24 ? -9.764 -6.541 -4.181 1.00 0.00 24 ASP A N 15
ATOM 18643 C CA . ASP A 1 24 ? -10.686 -7.591 -3.693 1.00 0.00 24 ASP A CA 15
ATOM 18644 C C . ASP A 1 24 ? -11.988 -6.978 -3.118 1.00 0.00 24 ASP A C 15
ATOM 18645 O O . ASP A 1 24 ? -13.009 -7.665 -3.002 1.00 0.00 24 ASP A O 15
ATOM 18654 N N . ARG A 1 25 ? -11.950 -5.674 -2.783 1.00 0.00 25 ARG A N 15
ATOM 18655 C CA . ARG A 1 25 ? -13.107 -4.963 -2.199 1.00 0.00 25 ARG A CA 15
ATOM 18656 C C . ARG A 1 25 ? -14.191 -4.732 -3.267 1.00 0.00 25 ARG A C 15
ATOM 18657 O O . ARG A 1 25 ? -13.883 -4.681 -4.456 1.00 0.00 25 ARG A O 15
ATOM 18678 N N . THR A 1 26 ? -15.453 -4.613 -2.835 1.00 0.00 26 THR A N 15
ATOM 18679 C CA . THR A 1 26 ? -16.593 -4.313 -3.723 1.00 0.00 26 THR A CA 15
ATOM 18680 C C . THR A 1 26 ? -16.737 -2.798 -3.889 1.00 0.00 26 THR A C 15
ATOM 18681 O O . THR A 1 26 ? -16.117 -2.023 -3.146 1.00 0.00 26 THR A O 15
ATOM 18692 N N . ILE A 1 27 ? -17.552 -2.382 -4.873 1.00 0.00 27 ILE A N 15
ATOM 18693 C CA . ILE A 1 27 ? -17.803 -0.959 -5.155 1.00 0.00 27 ILE A CA 15
ATOM 18694 C C . ILE A 1 27 ? -18.494 -0.285 -3.947 1.00 0.00 27 ILE A C 15
ATOM 18695 O O . ILE A 1 27 ? -18.272 0.897 -3.697 1.00 0.00 27 ILE A O 15
ATOM 18711 N N . GLU A 1 28 ? -19.276 -1.079 -3.171 1.00 0.00 28 GLU A N 15
ATOM 18712 C CA . GLU A 1 28 ? -19.905 -0.631 -1.900 1.00 0.00 28 GLU A CA 15
ATOM 18713 C C . GLU A 1 28 ? -18.876 -0.066 -0.904 1.00 0.00 28 GLU A C 15
ATOM 18714 O O . GLU A 1 28 ? -19.158 0.906 -0.195 1.00 0.00 28 GLU A O 15
ATOM 18726 N N . GLU A 1 29 ? -17.704 -0.717 -0.856 1.00 0.00 29 GLU A N 15
ATOM 18727 C CA . GLU A 1 29 ? -16.573 -0.310 -0.002 1.00 0.00 29 GLU A CA 15
ATOM 18728 C C . GLU A 1 29 ? -16.060 1.079 -0.403 1.00 0.00 29 GLU A C 15
ATOM 18729 O O . GLU A 1 29 ? -15.699 1.871 0.462 1.00 0.00 29 GLU A O 15
ATOM 18741 N N . LEU A 1 30 ? -16.064 1.369 -1.720 1.00 0.00 30 LEU A N 15
ATOM 18742 C CA . LEU A 1 30 ? -15.700 2.703 -2.246 1.00 0.00 30 LEU A CA 15
ATOM 18743 C C . LEU A 1 30 ? -16.727 3.742 -1.811 1.00 0.00 30 LEU A C 15
ATOM 18744 O O . LEU A 1 30 ? -16.361 4.824 -1.350 1.00 0.00 30 LEU A O 15
ATOM 18760 N N . MET A 1 31 ? -18.015 3.363 -1.963 1.00 0.00 31 MET A N 15
ATOM 18761 C CA . MET A 1 31 ? -19.174 4.187 -1.580 1.00 0.00 31 MET A CA 15
ATOM 18762 C C . MET A 1 31 ? -19.110 4.543 -0.080 1.00 0.00 31 MET A C 15
ATOM 18763 O O . MET A 1 31 ? -19.523 5.633 0.331 1.00 0.00 31 MET A O 15
ATOM 18777 N N . GLU A 1 32 ? -18.541 3.609 0.710 1.00 0.00 32 GLU A N 15
ATOM 18778 C CA . GLU A 1 32 ? -18.330 3.773 2.153 1.00 0.00 32 GLU A CA 15
ATOM 18779 C C . GLU A 1 32 ? -17.245 4.826 2.406 1.00 0.00 32 GLU A C 15
ATOM 18780 O O . GLU A 1 32 ? -17.432 5.726 3.222 1.00 0.00 32 GLU A O 15
ATOM 18792 N N . LYS A 1 33 ? -16.124 4.708 1.663 1.00 0.00 33 LYS A N 15
ATOM 18793 C CA . LYS A 1 33 ? -14.942 5.564 1.866 1.00 0.00 33 LYS A CA 15
ATOM 18794 C C . LYS A 1 33 ? -15.260 7.027 1.522 1.00 0.00 33 LYS A C 15
ATOM 18795 O O . LYS A 1 33 ? -15.049 7.901 2.350 1.00 0.00 33 LYS A O 15
ATOM 18814 N N . LEU A 1 34 ? -15.826 7.271 0.324 1.00 0.00 34 LEU A N 15
ATOM 18815 C CA . LEU A 1 34 ? -16.192 8.635 -0.130 1.00 0.00 34 LEU A CA 15
ATOM 18816 C C . LEU A 1 34 ? -17.226 9.275 0.823 1.00 0.00 34 LEU A C 15
ATOM 18817 O O . LEU A 1 34 ? -17.186 10.481 1.059 1.00 0.00 34 LEU A O 15
ATOM 18833 N N . LYS A 1 35 ? -18.110 8.437 1.409 1.00 0.00 35 LYS A N 15
ATOM 18834 C CA . LYS A 1 35 ? -19.091 8.883 2.419 1.00 0.00 35 LYS A CA 15
ATOM 18835 C C . LYS A 1 35 ? -18.394 9.374 3.709 1.00 0.00 35 LYS A C 15
ATOM 18836 O O . LYS A 1 35 ? -18.740 10.428 4.234 1.00 0.00 35 LYS A O 15
ATOM 18855 N N . GLU A 1 36 ? -17.407 8.619 4.208 1.00 0.00 36 GLU A N 15
ATOM 18856 C CA . GLU A 1 36 ? -16.708 8.964 5.474 1.00 0.00 36 GLU A CA 15
ATOM 18857 C C . GLU A 1 36 ? -15.601 10.029 5.243 1.00 0.00 36 GLU A C 15
ATOM 18858 O O . GLU A 1 36 ? -15.033 10.554 6.210 1.00 0.00 36 GLU A O 15
ATOM 18870 N N . GLN A 1 37 ? -15.301 10.338 3.959 1.00 0.00 37 GLN A N 15
ATOM 18871 C CA . GLN A 1 37 ? -14.339 11.399 3.577 1.00 0.00 37 GLN A CA 15
ATOM 18872 C C . GLN A 1 37 ? -15.037 12.771 3.484 1.00 0.00 37 GLN A C 15
ATOM 18873 O O . GLN A 1 37 ? -14.807 13.648 4.319 1.00 0.00 37 GLN A O 15
ATOM 18887 N N . THR A 1 38 ? -15.918 12.933 2.479 1.00 0.00 38 THR A N 15
ATOM 18888 C CA . THR A 1 38 ? -16.569 14.232 2.170 1.00 0.00 38 THR A CA 15
ATOM 18889 C C . THR A 1 38 ? -17.961 14.345 2.832 1.00 0.00 38 THR A C 15
ATOM 18890 O O . THR A 1 38 ? -18.513 15.445 2.914 1.00 0.00 38 THR A O 15
ATOM 18901 N N . GLY A 1 39 ? -18.525 13.213 3.299 1.00 0.00 39 GLY A N 15
ATOM 18902 C CA . GLY A 1 39 ? -19.844 13.217 3.960 1.00 0.00 39 GLY A CA 15
ATOM 18903 C C . GLY A 1 39 ? -21.019 13.092 3.000 1.00 0.00 39 GLY A C 15
ATOM 18904 O O . GLY A 1 39 ? -22.180 13.184 3.426 1.00 0.00 39 GLY A O 15
ATOM 18908 N N . VAL A 1 40 ? -20.723 12.850 1.704 1.00 0.00 40 VAL A N 15
ATOM 18909 C CA . VAL A 1 40 ? -21.748 12.790 0.650 1.00 0.00 40 VAL A CA 15
ATOM 18910 C C . VAL A 1 40 ? -22.464 11.409 0.694 1.00 0.00 40 VAL A C 15
ATOM 18911 O O . VAL A 1 40 ? -21.794 10.371 0.778 1.00 0.00 40 VAL A O 15
ATOM 18924 N N . PRO A 1 41 ? -23.840 11.373 0.717 1.00 0.00 41 PRO A N 15
ATOM 18925 C CA . PRO A 1 41 ? -24.601 10.109 0.823 1.00 0.00 41 PRO A CA 15
ATOM 18926 C C . PRO A 1 41 ? -24.480 9.242 -0.460 1.00 0.00 41 PRO A C 15
ATOM 18927 O O . PRO A 1 41 ? -24.863 9.690 -1.542 1.00 0.00 41 PRO A O 15
ATOM 18938 N N . PRO A 1 42 ? -23.936 7.983 -0.366 1.00 0.00 42 PRO A N 15
ATOM 18939 C CA . PRO A 1 42 ? -23.798 7.077 -1.535 1.00 0.00 42 PRO A CA 15
ATOM 18940 C C . PRO A 1 42 ? -25.160 6.556 -2.047 1.00 0.00 42 PRO A C 15
ATOM 18941 O O . PRO A 1 42 ? -25.265 6.081 -3.175 1.00 0.00 42 PRO A O 15
ATOM 18952 N N . GLU A 1 43 ? -26.197 6.676 -1.195 1.00 0.00 43 GLU A N 15
ATOM 18953 C CA . GLU A 1 43 ? -27.602 6.389 -1.567 1.00 0.00 43 GLU A CA 15
ATOM 18954 C C . GLU A 1 43 ? -28.123 7.404 -2.616 1.00 0.00 43 GLU A C 15
ATOM 18955 O O . GLU A 1 43 ? -29.110 7.145 -3.310 1.00 0.00 43 GLU A O 15
ATOM 18967 N N . GLN A 1 44 ? -27.428 8.551 -2.714 1.00 0.00 44 GLN A N 15
ATOM 18968 C CA . GLN A 1 44 ? -27.765 9.653 -3.632 1.00 0.00 44 GLN A CA 15
ATOM 18969 C C . GLN A 1 44 ? -26.725 9.749 -4.783 1.00 0.00 44 GLN A C 15
ATOM 18970 O O . GLN A 1 44 ? -26.875 10.572 -5.693 1.00 0.00 44 GLN A O 15
ATOM 18984 N N . LEU A 1 45 ? -25.668 8.895 -4.754 1.00 0.00 45 LEU A N 15
ATOM 18985 C CA . LEU A 1 45 ? -24.554 8.935 -5.748 1.00 0.00 45 LEU A CA 15
ATOM 18986 C C . LEU A 1 45 ? -24.263 7.552 -6.367 1.00 0.00 45 LEU A C 15
ATOM 18987 O O . LEU A 1 45 ? -24.742 6.525 -5.886 1.00 0.00 45 LEU A O 15
ATOM 19003 N N . ARG A 1 46 ? -23.477 7.577 -7.463 1.00 0.00 46 ARG A N 15
ATOM 19004 C CA . ARG A 1 46 ? -23.032 6.390 -8.222 1.00 0.00 46 ARG A CA 15
ATOM 19005 C C . ARG A 1 46 ? -21.522 6.499 -8.442 1.00 0.00 46 ARG A C 15
ATOM 19006 O O . ARG A 1 46 ? -21.063 7.541 -8.918 1.00 0.00 46 ARG A O 15
ATOM 19027 N N . VAL A 1 47 ? -20.762 5.443 -8.121 1.00 0.00 47 VAL A N 15
ATOM 19028 C CA . VAL A 1 47 ? -19.321 5.381 -8.434 1.00 0.00 47 VAL A CA 15
ATOM 19029 C C . VAL A 1 47 ? -19.156 5.083 -9.940 1.00 0.00 47 VAL A C 15
ATOM 19030 O O . VAL A 1 47 ? -19.832 4.202 -10.475 1.00 0.00 47 VAL A O 15
ATOM 19043 N N . ILE A 1 48 ? -18.292 5.863 -10.616 1.00 0.00 48 ILE A N 15
ATOM 19044 C CA . ILE A 1 48 ? -18.111 5.828 -12.084 1.00 0.00 48 ILE A CA 15
ATOM 19045 C C . ILE A 1 48 ? -16.611 5.666 -12.416 1.00 0.00 48 ILE A C 15
ATOM 19046 O O . ILE A 1 48 ? -15.795 6.395 -11.880 1.00 0.00 48 ILE A O 15
ATOM 19062 N N . TYR A 1 49 ? -16.259 4.717 -13.294 1.00 0.00 49 TYR A N 15
ATOM 19063 C CA . TYR A 1 49 ? -14.861 4.508 -13.755 1.00 0.00 49 TYR A CA 15
ATOM 19064 C C . TYR A 1 49 ? -14.772 4.725 -15.259 1.00 0.00 49 TYR A C 15
ATOM 19065 O O . TYR A 1 49 ? -15.406 3.987 -16.023 1.00 0.00 49 TYR A O 15
ATOM 19083 N N . ASN A 1 50 ? -13.994 5.752 -15.671 1.00 0.00 50 ASN A N 15
ATOM 19084 C CA . ASN A 1 50 ? -13.624 6.001 -17.082 1.00 0.00 50 ASN A CA 15
ATOM 19085 C C . ASN A 1 50 ? -14.901 6.202 -17.958 1.00 0.00 50 ASN A C 15
ATOM 19086 O O . ASN A 1 50 ? -14.920 5.890 -19.155 1.00 0.00 50 ASN A O 15
ATOM 19097 N N . GLY A 1 51 ? -15.973 6.724 -17.321 1.00 0.00 51 GLY A N 15
ATOM 19098 C CA . GLY A 1 51 ? -17.257 6.957 -17.985 1.00 0.00 51 GLY A CA 15
ATOM 19099 C C . GLY A 1 51 ? -18.159 5.725 -18.013 1.00 0.00 51 GLY A C 15
ATOM 19100 O O . GLY A 1 51 ? -18.931 5.552 -18.953 1.00 0.00 51 GLY A O 15
ATOM 19104 N N . ARG A 1 52 ? -18.048 4.858 -16.986 1.00 0.00 52 ARG A N 15
ATOM 19105 C CA . ARG A 1 52 ? -18.870 3.627 -16.848 1.00 0.00 52 ARG A CA 15
ATOM 19106 C C . ARG A 1 52 ? -19.504 3.571 -15.452 1.00 0.00 52 ARG A C 15
ATOM 19107 O O . ARG A 1 52 ? -18.814 3.800 -14.458 1.00 0.00 52 ARG A O 15
ATOM 19128 N N . GLU A 1 53 ? -20.813 3.250 -15.387 1.00 0.00 53 GLU A N 15
ATOM 19129 C CA . GLU A 1 53 ? -21.550 3.143 -14.117 1.00 0.00 53 GLU A CA 15
ATOM 19130 C C . GLU A 1 53 ? -21.173 1.834 -13.411 1.00 0.00 53 GLU A C 15
ATOM 19131 O O . GLU A 1 53 ? -21.362 0.739 -13.966 1.00 0.00 53 GLU A O 15
ATOM 19143 N N . LEU A 1 54 ? -20.597 1.957 -12.206 1.00 0.00 54 LEU A N 15
ATOM 19144 C CA . LEU A 1 54 ? -20.109 0.808 -11.431 1.00 0.00 54 LEU A CA 15
ATOM 19145 C C . LEU A 1 54 ? -21.192 0.314 -10.469 1.00 0.00 54 LEU A C 15
ATOM 19146 O O . LEU A 1 54 ? -21.630 1.052 -9.572 1.00 0.00 54 LEU A O 15
ATOM 19162 N N . GLU A 1 55 ? -21.611 -0.936 -10.684 1.00 0.00 55 GLU A N 15
ATOM 19163 C CA . GLU A 1 55 ? -22.569 -1.634 -9.834 1.00 0.00 55 GLU A CA 15
ATOM 19164 C C . GLU A 1 55 ? -21.947 -1.926 -8.453 1.00 0.00 55 GLU A C 15
ATOM 19165 O O . GLU A 1 55 ? -20.851 -2.485 -8.397 1.00 0.00 55 GLU A O 15
ATOM 19177 N N . PRO A 1 56 ? -22.659 -1.569 -7.323 1.00 0.00 56 PRO A N 15
ATOM 19178 C CA . PRO A 1 56 ? -22.144 -1.746 -5.931 1.00 0.00 56 PRO A CA 15
ATOM 19179 C C . PRO A 1 56 ? -21.899 -3.239 -5.591 1.00 0.00 56 PRO A C 15
ATOM 19180 O O . PRO A 1 56 ? -20.920 -3.594 -4.915 1.00 0.00 56 PRO A O 15
ATOM 19191 N N . ARG A 1 57 ? -22.805 -4.079 -6.113 1.00 0.00 57 ARG A N 15
ATOM 19192 C CA . ARG A 1 57 ? -22.730 -5.564 -6.076 1.00 0.00 57 ARG A CA 15
ATOM 19193 C C . ARG A 1 57 ? -21.400 -6.114 -6.649 1.00 0.00 57 ARG A C 15
ATOM 19194 O O . ARG A 1 57 ? -20.877 -7.129 -6.167 1.00 0.00 57 ARG A O 15
ATOM 19215 N N . THR A 1 58 ? -20.868 -5.439 -7.676 1.00 0.00 58 THR A N 15
ATOM 19216 C CA . THR A 1 58 ? -19.673 -5.893 -8.411 1.00 0.00 58 THR A CA 15
ATOM 19217 C C . THR A 1 58 ? -18.369 -5.426 -7.706 1.00 0.00 58 THR A C 15
ATOM 19218 O O . THR A 1 58 ? -18.380 -4.463 -6.932 1.00 0.00 58 THR A O 15
ATOM 19229 N N . THR A 1 59 ? -17.260 -6.147 -7.963 1.00 0.00 59 THR A N 15
ATOM 19230 C CA . THR A 1 59 ? -15.952 -5.927 -7.314 1.00 0.00 59 THR A CA 15
ATOM 19231 C C . THR A 1 59 ? -15.089 -4.921 -8.128 1.00 0.00 59 THR A C 15
ATOM 19232 O O . THR A 1 59 ? -15.378 -4.645 -9.302 1.00 0.00 59 THR A O 15
ATOM 19243 N N . LEU A 1 60 ? -14.018 -4.413 -7.489 1.00 0.00 60 LEU A N 15
ATOM 19244 C CA . LEU A 1 60 ? -13.060 -3.454 -8.080 1.00 0.00 60 LEU A CA 15
ATOM 19245 C C . LEU A 1 60 ? -12.262 -4.092 -9.223 1.00 0.00 60 LEU A C 15
ATOM 19246 O O . LEU A 1 60 ? -12.139 -3.512 -10.310 1.00 0.00 60 LEU A O 15
ATOM 19262 N N . GLU A 1 61 ? -11.710 -5.284 -8.934 1.00 0.00 61 GLU A N 15
ATOM 19263 C CA . GLU A 1 61 ? -10.889 -6.071 -9.882 1.00 0.00 61 GLU A CA 15
ATOM 19264 C C . GLU A 1 61 ? -11.620 -6.300 -11.227 1.00 0.00 61 GLU A C 15
ATOM 19265 O O . GLU A 1 61 ? -10.987 -6.308 -12.288 1.00 0.00 61 GLU A O 15
ATOM 19277 N N . GLU A 1 62 ? -12.961 -6.429 -11.152 1.00 0.00 62 GLU A N 15
ATOM 19278 C CA . GLU A 1 62 ? -13.841 -6.630 -12.318 1.00 0.00 62 GLU A CA 15
ATOM 19279 C C . GLU A 1 62 ? -13.823 -5.405 -13.240 1.00 0.00 62 GLU A C 15
ATOM 19280 O O . GLU A 1 62 ? -13.765 -5.534 -14.466 1.00 0.00 62 GLU A O 15
ATOM 19292 N N . TYR A 1 63 ? -13.861 -4.212 -12.628 1.00 0.00 63 TYR A N 15
ATOM 19293 C CA . TYR A 1 63 ? -13.858 -2.930 -13.357 1.00 0.00 63 TYR A CA 15
ATOM 19294 C C . TYR A 1 63 ? -12.437 -2.407 -13.614 1.00 0.00 63 TYR A C 15
ATOM 19295 O O . TYR A 1 63 ? -12.297 -1.314 -14.167 1.00 0.00 63 TYR A O 15
ATOM 19313 N N . ASN A 1 64 ? -11.401 -3.192 -13.220 1.00 0.00 64 ASN A N 15
ATOM 19314 C CA . ASN A 1 64 ? -9.975 -2.828 -13.395 1.00 0.00 64 ASN A CA 15
ATOM 19315 C C . ASN A 1 64 ? -9.691 -1.476 -12.687 1.00 0.00 64 ASN A C 15
ATOM 19316 O O . ASN A 1 64 ? -9.116 -0.539 -13.254 1.00 0.00 64 ASN A O 15
ATOM 19327 N N . ILE A 1 65 ? -10.168 -1.384 -11.434 1.00 0.00 65 ILE A N 15
ATOM 19328 C CA . ILE A 1 65 ? -9.910 -0.226 -10.567 1.00 0.00 65 ILE A CA 15
ATOM 19329 C C . ILE A 1 65 ? -8.453 -0.312 -10.079 1.00 0.00 65 ILE A C 15
ATOM 19330 O O . ILE A 1 65 ? -8.166 -0.943 -9.068 1.00 0.00 65 ILE A O 15
ATOM 19346 N N . THR A 1 66 ? -7.547 0.242 -10.896 1.00 0.00 66 THR A N 15
ATOM 19347 C CA . THR A 1 66 ? -6.088 0.218 -10.682 1.00 0.00 66 THR A CA 15
ATOM 19348 C C . THR A 1 66 ? -5.579 1.564 -10.094 1.00 0.00 66 THR A C 15
ATOM 19349 O O . THR A 1 66 ? -6.297 2.560 -10.159 1.00 0.00 66 THR A O 15
ATOM 19360 N N . PRO A 1 67 ? -4.332 1.628 -9.495 1.00 0.00 67 PRO A N 15
ATOM 19361 C CA . PRO A 1 67 ? -3.851 2.840 -8.782 1.00 0.00 67 PRO A CA 15
ATOM 19362 C C . PRO A 1 67 ? -3.663 4.060 -9.720 1.00 0.00 67 PRO A C 15
ATOM 19363 O O . PRO A 1 67 ? -3.017 3.963 -10.775 1.00 0.00 67 PRO A O 15
ATOM 19374 N N . GLY A 1 68 ? -4.254 5.198 -9.326 1.00 0.00 68 GLY A N 15
ATOM 19375 C CA . GLY A 1 68 ? -4.093 6.469 -10.029 1.00 0.00 68 GLY A CA 15
ATOM 19376 C C . GLY A 1 68 ? -5.339 6.886 -10.787 1.00 0.00 68 GLY A C 15
ATOM 19377 O O . GLY A 1 68 ? -5.467 8.056 -11.157 1.00 0.00 68 GLY A O 15
ATOM 19381 N N . VAL A 1 69 ? -6.262 5.928 -11.023 1.00 0.00 69 VAL A N 15
ATOM 19382 C CA . VAL A 1 69 ? -7.484 6.183 -11.802 1.00 0.00 69 VAL A CA 15
ATOM 19383 C C . VAL A 1 69 ? -8.449 7.109 -11.034 1.00 0.00 69 VAL A C 15
ATOM 19384 O O . VAL A 1 69 ? -8.533 7.061 -9.795 1.00 0.00 69 VAL A O 15
ATOM 19397 N N . THR A 1 70 ? -9.153 7.964 -11.786 1.00 0.00 70 THR A N 15
ATOM 19398 C CA . THR A 1 70 ? -10.070 8.961 -11.233 1.00 0.00 70 THR A CA 15
ATOM 19399 C C . THR A 1 70 ? -11.513 8.479 -11.411 1.00 0.00 70 THR A C 15
ATOM 19400 O O . THR A 1 70 ? -12.067 8.546 -12.510 1.00 0.00 70 THR A O 15
ATOM 19411 N N . LEU A 1 71 ? -12.082 7.931 -10.340 1.00 0.00 71 LEU A N 15
ATOM 19412 C CA . LEU A 1 71 ? -13.526 7.648 -10.253 1.00 0.00 71 LEU A CA 15
ATOM 19413 C C . LEU A 1 71 ? -14.299 8.968 -10.167 1.00 0.00 71 LEU A C 15
ATOM 19414 O O . LEU A 1 71 ? -13.722 10.006 -9.848 1.00 0.00 71 LEU A O 15
ATOM 19430 N N . GLU A 1 72 ? -15.595 8.920 -10.473 1.00 0.00 72 GLU A N 15
ATOM 19431 C CA . GLU A 1 72 ? -16.488 10.085 -10.405 1.00 0.00 72 GLU A CA 15
ATOM 19432 C C . GLU A 1 72 ? -17.785 9.674 -9.708 1.00 0.00 72 GLU A C 15
ATOM 19433 O O . GLU A 1 72 ? -18.079 8.481 -9.572 1.00 0.00 72 GLU A O 15
ATOM 19445 N N . LEU A 1 73 ? -18.532 10.672 -9.231 1.00 0.00 73 LEU A N 15
ATOM 19446 C CA . LEU A 1 73 ? -19.855 10.477 -8.630 1.00 0.00 73 LEU A CA 15
ATOM 19447 C C . LEU A 1 73 ? -20.907 11.169 -9.492 1.00 0.00 73 LEU A C 15
ATOM 19448 O O . LEU A 1 73 ? -20.800 12.364 -9.771 1.00 0.00 73 LEU A O 15
ATOM 19464 N N . LYS A 1 74 ? -21.868 10.376 -9.989 1.00 0.00 74 LYS A N 15
ATOM 19465 C CA . LYS A 1 74 ? -23.051 10.866 -10.718 1.00 0.00 74 LYS A CA 15
ATOM 19466 C C . LYS A 1 74 ? -24.295 10.619 -9.856 1.00 0.00 74 LYS A C 15
ATOM 19467 O O . LYS A 1 74 ? -24.322 9.674 -9.068 1.00 0.00 74 LYS A O 15
ATOM 19486 N N . THR A 1 75 ? -25.318 11.465 -10.027 1.00 0.00 75 THR A N 15
ATOM 19487 C CA . THR A 1 75 ? -26.527 11.455 -9.179 1.00 0.00 75 THR A CA 15
ATOM 19488 C C . THR A 1 75 ? -27.333 10.145 -9.367 1.00 0.00 75 THR A C 15
ATOM 19489 O O . THR A 1 75 ? -27.783 9.832 -10.478 1.00 0.00 75 THR A O 15
ATOM 19500 N N . ARG A 1 76 ? -27.479 9.376 -8.273 1.00 0.00 76 ARG A N 15
ATOM 19501 C CA . ARG A 1 76 ? -28.156 8.069 -8.277 1.00 0.00 76 ARG A CA 15
ATOM 19502 C C . ARG A 1 76 ? -29.657 8.243 -8.506 1.00 0.00 76 ARG A C 15
ATOM 19503 O O . ARG A 1 76 ? -30.272 9.127 -7.905 1.00 0.00 76 ARG A O 15
ATOM 19524 N N . SER A 1 77 ? -30.214 7.361 -9.364 1.00 0.00 77 SER A N 15
ATOM 19525 C CA . SER A 1 77 ? -31.563 7.488 -9.939 1.00 0.00 77 SER A CA 15
ATOM 19526 C C . SER A 1 77 ? -31.598 8.716 -10.890 1.00 0.00 77 SER A C 15
ATOM 19527 O O . SER A 1 77 ? -31.472 9.866 -10.443 1.00 0.00 77 SER A O 15
ATOM 19535 N N . SER A 1 78 ? -31.787 8.450 -12.197 1.00 0.00 78 SER A N 15
ATOM 19536 C CA . SER A 1 78 ? -31.615 9.448 -13.282 1.00 0.00 78 SER A CA 15
ATOM 19537 C C . SER A 1 78 ? -32.886 10.321 -13.494 1.00 0.00 78 SER A C 15
ATOM 19538 O O . SER A 1 78 ? -33.246 10.646 -14.634 1.00 0.00 78 SER A O 15
ATOM 19546 N N . GLY A 1 79 ? -33.528 10.739 -12.385 1.00 0.00 79 GLY A N 15
ATOM 19547 C CA . GLY A 1 79 ? -34.755 11.537 -12.438 1.00 0.00 79 GLY A CA 15
ATOM 19548 C C . GLY A 1 79 ? -35.959 10.742 -12.936 1.00 0.00 79 GLY A C 15
ATOM 19549 O O . GLY A 1 79 ? -36.877 11.308 -13.537 1.00 0.00 79 GLY A O 15
ATOM 19553 N N . HIS A 1 80 ? -35.930 9.420 -12.686 1.00 0.00 80 HIS A N 15
ATOM 19554 C CA . HIS A 1 80 ? -36.976 8.479 -13.107 1.00 0.00 80 HIS A CA 15
ATOM 19555 C C . HIS A 1 80 ? -38.214 8.640 -12.199 1.00 0.00 80 HIS A C 15
ATOM 19556 O O . HIS A 1 80 ? -38.287 8.045 -11.116 1.00 0.00 80 HIS A O 15
ATOM 19571 N N . GLY A 1 81 ? -39.145 9.492 -12.645 1.00 0.00 81 GLY A N 15
ATOM 19572 C CA . GLY A 1 81 ? -40.379 9.783 -11.904 1.00 0.00 81 GLY A CA 15
ATOM 19573 C C . GLY A 1 81 ? -41.047 11.081 -12.351 1.00 0.00 81 GLY A C 15
ATOM 19574 O O . GLY A 1 81 ? -41.953 11.578 -11.668 1.00 0.00 81 GLY A O 15
ATOM 19578 N N . THR A 1 82 ? -40.588 11.646 -13.484 1.00 0.00 82 THR A N 15
ATOM 19579 C CA . THR A 1 82 ? -41.136 12.887 -14.063 1.00 0.00 82 THR A CA 15
ATOM 19580 C C . THR A 1 82 ? -42.277 12.548 -15.059 1.00 0.00 82 THR A C 15
ATOM 19591 N N . GLY A 1 1 ? 2.430 -3.147 -6.193 1.00 0.00 1 GLY A N 16
ATOM 19592 C CA . GLY A 1 1 ? 1.773 -2.272 -5.198 1.00 0.00 1 GLY A CA 16
ATOM 19593 C C . GLY A 1 1 ? 1.820 -2.860 -3.791 1.00 0.00 1 GLY A C 16
ATOM 19594 O O . GLY A 1 1 ? 2.278 -3.993 -3.619 1.00 0.00 1 GLY A O 16
ATOM 19597 N N . PRO A 1 2 ? 1.325 -2.125 -2.749 1.00 0.00 2 PRO A N 16
ATOM 19598 C CA . PRO A 1 2 ? 1.365 -2.593 -1.338 1.00 0.00 2 PRO A CA 16
ATOM 19599 C C . PRO A 1 2 ? 0.179 -3.520 -0.957 1.00 0.00 2 PRO A C 16
ATOM 19600 O O . PRO A 1 2 ? -0.166 -3.633 0.225 1.00 0.00 2 PRO A O 16
ATOM 19611 N N . GLY A 1 3 ? -0.412 -4.202 -1.954 1.00 0.00 3 GLY A N 16
ATOM 19612 C CA . GLY A 1 3 ? -1.627 -4.997 -1.756 1.00 0.00 3 GLY A CA 16
ATOM 19613 C C . GLY A 1 3 ? -2.867 -4.181 -2.084 1.00 0.00 3 GLY A C 16
ATOM 19614 O O . GLY A 1 3 ? -3.642 -4.540 -2.982 1.00 0.00 3 GLY A O 16
ATOM 19618 N N . SER A 1 4 ? -3.056 -3.078 -1.335 1.00 0.00 4 SER A N 16
ATOM 19619 C CA . SER A 1 4 ? -4.070 -2.058 -1.642 1.00 0.00 4 SER A CA 16
ATOM 19620 C C . SER A 1 4 ? -3.588 -1.156 -2.807 1.00 0.00 4 SER A C 16
ATOM 19621 O O . SER A 1 4 ? -2.484 -1.348 -3.331 1.00 0.00 4 SER A O 16
ATOM 19629 N N . LEU A 1 5 ? -4.415 -0.169 -3.204 1.00 0.00 5 LEU A N 16
ATOM 19630 C CA . LEU A 1 5 ? -4.118 0.707 -4.352 1.00 0.00 5 LEU A CA 16
ATOM 19631 C C . LEU A 1 5 ? -4.772 2.095 -4.206 1.00 0.00 5 LEU A C 16
ATOM 19632 O O . LEU A 1 5 ? -5.951 2.220 -3.864 1.00 0.00 5 LEU A O 16
ATOM 19648 N N . GLU A 1 6 ? -3.961 3.129 -4.496 1.00 0.00 6 GLU A N 16
ATOM 19649 C CA . GLU A 1 6 ? -4.310 4.539 -4.279 1.00 0.00 6 GLU A CA 16
ATOM 19650 C C . GLU A 1 6 ? -5.101 5.095 -5.481 1.00 0.00 6 GLU A C 16
ATOM 19651 O O . GLU A 1 6 ? -4.519 5.524 -6.479 1.00 0.00 6 GLU A O 16
ATOM 19663 N N . ILE A 1 7 ? -6.427 5.048 -5.387 1.00 0.00 7 ILE A N 16
ATOM 19664 C CA . ILE A 1 7 ? -7.337 5.593 -6.419 1.00 0.00 7 ILE A CA 16
ATOM 19665 C C . ILE A 1 7 ? -7.872 6.971 -5.992 1.00 0.00 7 ILE A C 16
ATOM 19666 O O . ILE A 1 7 ? -7.536 7.464 -4.914 1.00 0.00 7 ILE A O 16
ATOM 19682 N N . LYS A 1 8 ? -8.714 7.584 -6.849 1.00 0.00 8 LYS A N 16
ATOM 19683 C CA . LYS A 1 8 ? -9.296 8.925 -6.609 1.00 0.00 8 LYS A CA 16
ATOM 19684 C C . LYS A 1 8 ? -10.803 8.898 -6.940 1.00 0.00 8 LYS A C 16
ATOM 19685 O O . LYS A 1 8 ? -11.197 8.251 -7.906 1.00 0.00 8 LYS A O 16
ATOM 19704 N N . ILE A 1 9 ? -11.650 9.567 -6.114 1.00 0.00 9 ILE A N 16
ATOM 19705 C CA . ILE A 1 9 ? -13.110 9.682 -6.368 1.00 0.00 9 ILE A CA 16
ATOM 19706 C C . ILE A 1 9 ? -13.517 11.178 -6.412 1.00 0.00 9 ILE A C 16
ATOM 19707 O O . ILE A 1 9 ? -13.617 11.832 -5.366 1.00 0.00 9 ILE A O 16
ATOM 19723 N N . ARG A 1 10 ? -13.698 11.716 -7.624 1.00 0.00 10 ARG A N 16
ATOM 19724 C CA . ARG A 1 10 ? -14.287 13.053 -7.833 1.00 0.00 10 ARG A CA 16
ATOM 19725 C C . ARG A 1 10 ? -15.767 13.049 -7.383 1.00 0.00 10 ARG A C 16
ATOM 19726 O O . ARG A 1 10 ? -16.557 12.229 -7.852 1.00 0.00 10 ARG A O 16
ATOM 19747 N N . THR A 1 11 ? -16.118 13.948 -6.462 1.00 0.00 11 THR A N 16
ATOM 19748 C CA . THR A 1 11 ? -17.499 14.100 -5.969 1.00 0.00 11 THR A CA 16
ATOM 19749 C C . THR A 1 11 ? -18.318 15.097 -6.817 1.00 0.00 11 THR A C 16
ATOM 19750 O O . THR A 1 11 ? -17.778 15.775 -7.706 1.00 0.00 11 THR A O 16
ATOM 19761 N N . THR A 1 12 ? -19.626 15.194 -6.503 1.00 0.00 12 THR A N 16
ATOM 19762 C CA . THR A 1 12 ? -20.504 16.270 -7.004 1.00 0.00 12 THR A CA 16
ATOM 19763 C C . THR A 1 12 ? -20.145 17.627 -6.357 1.00 0.00 12 THR A C 16
ATOM 19764 O O . THR A 1 12 ? -20.557 18.681 -6.848 1.00 0.00 12 THR A O 16
ATOM 19775 N N . GLU A 1 13 ? -19.378 17.581 -5.248 1.00 0.00 13 GLU A N 16
ATOM 19776 C CA . GLU A 1 13 ? -18.842 18.781 -4.583 1.00 0.00 13 GLU A CA 16
ATOM 19777 C C . GLU A 1 13 ? -17.699 19.371 -5.438 1.00 0.00 13 GLU A C 16
ATOM 19778 O O . GLU A 1 13 ? -17.457 20.578 -5.431 1.00 0.00 13 GLU A O 16
ATOM 19790 N N . GLY A 1 14 ? -17.018 18.477 -6.186 1.00 0.00 14 GLY A N 16
ATOM 19791 C CA . GLY A 1 14 ? -15.899 18.834 -7.056 1.00 0.00 14 GLY A CA 16
ATOM 19792 C C . GLY A 1 14 ? -14.571 18.282 -6.551 1.00 0.00 14 GLY A C 16
ATOM 19793 O O . GLY A 1 14 ? -13.675 17.997 -7.356 1.00 0.00 14 GLY A O 16
ATOM 19797 N N . ARG A 1 15 ? -14.453 18.130 -5.215 1.00 0.00 15 ARG A N 16
ATOM 19798 C CA . ARG A 1 15 ? -13.229 17.620 -4.547 1.00 0.00 15 ARG A CA 16
ATOM 19799 C C . ARG A 1 15 ? -12.903 16.164 -4.977 1.00 0.00 15 ARG A C 16
ATOM 19800 O O . ARG A 1 15 ? -13.811 15.349 -5.191 1.00 0.00 15 ARG A O 16
ATOM 19821 N N . THR A 1 16 ? -11.596 15.859 -5.092 1.00 0.00 16 THR A N 16
ATOM 19822 C CA . THR A 1 16 ? -11.098 14.544 -5.533 1.00 0.00 16 THR A CA 16
ATOM 19823 C C . THR A 1 16 ? -10.513 13.764 -4.326 1.00 0.00 16 THR A C 16
ATOM 19824 O O . THR A 1 16 ? -9.513 14.177 -3.728 1.00 0.00 16 THR A O 16
ATOM 19835 N N . LEU A 1 17 ? -11.158 12.633 -3.993 1.00 0.00 17 LEU A N 16
ATOM 19836 C CA . LEU A 1 17 ? -10.878 11.848 -2.774 1.00 0.00 17 LEU A CA 16
ATOM 19837 C C . LEU A 1 17 ? -9.840 10.753 -3.067 1.00 0.00 17 LEU A C 16
ATOM 19838 O O . LEU A 1 17 ? -10.195 9.658 -3.519 1.00 0.00 17 LEU A O 16
ATOM 19854 N N . THR A 1 18 ? -8.562 11.072 -2.842 1.00 0.00 18 THR A N 16
ATOM 19855 C CA . THR A 1 18 ? -7.453 10.143 -3.098 1.00 0.00 18 THR A CA 16
ATOM 19856 C C . THR A 1 18 ? -7.312 9.150 -1.915 1.00 0.00 18 THR A C 16
ATOM 19857 O O . THR A 1 18 ? -6.739 9.491 -0.872 1.00 0.00 18 THR A O 16
ATOM 19868 N N . VAL A 1 19 ? -7.879 7.936 -2.079 1.00 0.00 19 VAL A N 16
ATOM 19869 C CA . VAL A 1 19 ? -7.931 6.899 -1.018 1.00 0.00 19 VAL A CA 16
ATOM 19870 C C . VAL A 1 19 ? -7.247 5.605 -1.497 1.00 0.00 19 VAL A C 16
ATOM 19871 O O . VAL A 1 19 ? -7.251 5.308 -2.696 1.00 0.00 19 VAL A O 16
ATOM 19884 N N . ASP A 1 20 ? -6.668 4.837 -0.562 1.00 0.00 20 ASP A N 16
ATOM 19885 C CA . ASP A 1 20 ? -6.058 3.527 -0.870 1.00 0.00 20 ASP A CA 16
ATOM 19886 C C . ASP A 1 20 ? -6.980 2.399 -0.354 1.00 0.00 20 ASP A C 16
ATOM 19887 O O . ASP A 1 20 ? -7.360 2.379 0.822 1.00 0.00 20 ASP A O 16
ATOM 19896 N N . VAL A 1 21 ? -7.382 1.504 -1.275 1.00 0.00 21 VAL A N 16
ATOM 19897 C CA . VAL A 1 21 ? -8.333 0.393 -1.024 1.00 0.00 21 VAL A CA 16
ATOM 19898 C C . VAL A 1 21 ? -7.847 -0.885 -1.727 1.00 0.00 21 VAL A C 16
ATOM 19899 O O . VAL A 1 21 ? -7.063 -0.811 -2.668 1.00 0.00 21 VAL A O 16
ATOM 19912 N N . LYS A 1 22 ? -8.324 -2.044 -1.271 1.00 0.00 22 LYS A N 16
ATOM 19913 C CA . LYS A 1 22 ? -7.927 -3.345 -1.842 1.00 0.00 22 LYS A CA 16
ATOM 19914 C C . LYS A 1 22 ? -8.770 -3.645 -3.101 1.00 0.00 22 LYS A C 16
ATOM 19915 O O . LYS A 1 22 ? -9.973 -3.395 -3.083 1.00 0.00 22 LYS A O 16
ATOM 19934 N N . PRO A 1 23 ? -8.164 -4.201 -4.206 1.00 0.00 23 PRO A N 16
ATOM 19935 C CA . PRO A 1 23 ? -8.917 -4.569 -5.444 1.00 0.00 23 PRO A CA 16
ATOM 19936 C C . PRO A 1 23 ? -9.896 -5.746 -5.214 1.00 0.00 23 PRO A C 16
ATOM 19937 O O . PRO A 1 23 ? -10.777 -6.014 -6.041 1.00 0.00 23 PRO A O 16
ATOM 19948 N N . ASP A 1 24 ? -9.715 -6.424 -4.068 1.00 0.00 24 ASP A N 16
ATOM 19949 C CA . ASP A 1 24 ? -10.560 -7.537 -3.607 1.00 0.00 24 ASP A CA 16
ATOM 19950 C C . ASP A 1 24 ? -11.946 -7.028 -3.171 1.00 0.00 24 ASP A C 16
ATOM 19951 O O . ASP A 1 24 ? -12.919 -7.791 -3.167 1.00 0.00 24 ASP A O 16
ATOM 19960 N N . ARG A 1 25 ? -12.006 -5.730 -2.807 1.00 0.00 25 ARG A N 16
ATOM 19961 C CA . ARG A 1 25 ? -13.201 -5.095 -2.235 1.00 0.00 25 ARG A CA 16
ATOM 19962 C C . ARG A 1 25 ? -14.295 -4.908 -3.294 1.00 0.00 25 ARG A C 16
ATOM 19963 O O . ARG A 1 25 ? -14.048 -5.067 -4.492 1.00 0.00 25 ARG A O 16
ATOM 19984 N N . THR A 1 26 ? -15.505 -4.574 -2.830 1.00 0.00 26 THR A N 16
ATOM 19985 C CA . THR A 1 26 ? -16.654 -4.280 -3.696 1.00 0.00 26 THR A CA 16
ATOM 19986 C C . THR A 1 26 ? -16.764 -2.768 -3.915 1.00 0.00 26 THR A C 16
ATOM 19987 O O . THR A 1 26 ? -16.114 -1.978 -3.210 1.00 0.00 26 THR A O 16
ATOM 19998 N N . ILE A 1 27 ? -17.587 -2.366 -4.889 1.00 0.00 27 ILE A N 16
ATOM 19999 C CA . ILE A 1 27 ? -17.843 -0.947 -5.175 1.00 0.00 27 ILE A CA 16
ATOM 20000 C C . ILE A 1 27 ? -18.594 -0.298 -3.988 1.00 0.00 27 ILE A C 16
ATOM 20001 O O . ILE A 1 27 ? -18.462 0.899 -3.768 1.00 0.00 27 ILE A O 16
ATOM 20017 N N . GLU A 1 28 ? -19.327 -1.128 -3.198 1.00 0.00 28 GLU A N 16
ATOM 20018 C CA . GLU A 1 28 ? -19.950 -0.727 -1.903 1.00 0.00 28 GLU A CA 16
ATOM 20019 C C . GLU A 1 28 ? -18.914 -0.078 -0.958 1.00 0.00 28 GLU A C 16
ATOM 20020 O O . GLU A 1 28 ? -19.205 0.912 -0.282 1.00 0.00 28 GLU A O 16
ATOM 20032 N N . GLU A 1 29 ? -17.717 -0.694 -0.914 1.00 0.00 29 GLU A N 16
ATOM 20033 C CA . GLU A 1 29 ? -16.568 -0.194 -0.139 1.00 0.00 29 GLU A CA 16
ATOM 20034 C C . GLU A 1 29 ? -16.085 1.164 -0.655 1.00 0.00 29 GLU A C 16
ATOM 20035 O O . GLU A 1 29 ? -15.668 1.992 0.130 1.00 0.00 29 GLU A O 16
ATOM 20047 N N . LEU A 1 30 ? -16.161 1.394 -1.968 1.00 0.00 30 LEU A N 16
ATOM 20048 C CA . LEU A 1 30 ? -15.806 2.708 -2.549 1.00 0.00 30 LEU A CA 16
ATOM 20049 C C . LEU A 1 30 ? -16.833 3.760 -2.143 1.00 0.00 30 LEU A C 16
ATOM 20050 O O . LEU A 1 30 ? -16.464 4.875 -1.789 1.00 0.00 30 LEU A O 16
ATOM 20066 N N . MET A 1 31 ? -18.118 3.353 -2.167 1.00 0.00 31 MET A N 16
ATOM 20067 C CA . MET A 1 31 ? -19.259 4.182 -1.739 1.00 0.00 31 MET A CA 16
ATOM 20068 C C . MET A 1 31 ? -19.126 4.556 -0.243 1.00 0.00 31 MET A C 16
ATOM 20069 O O . MET A 1 31 ? -19.522 5.651 0.177 1.00 0.00 31 MET A O 16
ATOM 20083 N N . GLU A 1 32 ? -18.528 3.637 0.535 1.00 0.00 32 GLU A N 16
ATOM 20084 C CA . GLU A 1 32 ? -18.227 3.837 1.959 1.00 0.00 32 GLU A CA 16
ATOM 20085 C C . GLU A 1 32 ? -17.120 4.877 2.140 1.00 0.00 32 GLU A C 16
ATOM 20086 O O . GLU A 1 32 ? -17.251 5.810 2.933 1.00 0.00 32 GLU A O 16
ATOM 20098 N N . LYS A 1 33 ? -16.030 4.674 1.390 1.00 0.00 33 LYS A N 16
ATOM 20099 C CA . LYS A 1 33 ? -14.813 5.505 1.468 1.00 0.00 33 LYS A CA 16
ATOM 20100 C C . LYS A 1 33 ? -15.112 6.964 1.113 1.00 0.00 33 LYS A C 16
ATOM 20101 O O . LYS A 1 33 ? -14.670 7.863 1.813 1.00 0.00 33 LYS A O 16
ATOM 20120 N N . LEU A 1 34 ? -15.898 7.192 0.051 1.00 0.00 34 LEU A N 16
ATOM 20121 C CA . LEU A 1 34 ? -16.282 8.556 -0.359 1.00 0.00 34 LEU A CA 16
ATOM 20122 C C . LEU A 1 34 ? -17.256 9.184 0.656 1.00 0.00 34 LEU A C 16
ATOM 20123 O O . LEU A 1 34 ? -17.184 10.385 0.915 1.00 0.00 34 LEU A O 16
ATOM 20139 N N . LYS A 1 35 ? -18.125 8.349 1.262 1.00 0.00 35 LYS A N 16
ATOM 20140 C CA . LYS A 1 35 ? -19.072 8.793 2.307 1.00 0.00 35 LYS A CA 16
ATOM 20141 C C . LYS A 1 35 ? -18.324 9.352 3.536 1.00 0.00 35 LYS A C 16
ATOM 20142 O O . LYS A 1 35 ? -18.612 10.460 3.987 1.00 0.00 35 LYS A O 16
ATOM 20161 N N . GLU A 1 36 ? -17.361 8.581 4.060 1.00 0.00 36 GLU A N 16
ATOM 20162 C CA . GLU A 1 36 ? -16.593 8.964 5.266 1.00 0.00 36 GLU A CA 16
ATOM 20163 C C . GLU A 1 36 ? -15.637 10.152 4.976 1.00 0.00 36 GLU A C 16
ATOM 20164 O O . GLU A 1 36 ? -15.308 10.920 5.887 1.00 0.00 36 GLU A O 16
ATOM 20176 N N . GLN A 1 37 ? -15.222 10.301 3.697 1.00 0.00 37 GLN A N 16
ATOM 20177 C CA . GLN A 1 37 ? -14.341 11.403 3.241 1.00 0.00 37 GLN A CA 16
ATOM 20178 C C . GLN A 1 37 ? -15.078 12.759 3.200 1.00 0.00 37 GLN A C 16
ATOM 20179 O O . GLN A 1 37 ? -14.773 13.654 3.988 1.00 0.00 37 GLN A O 16
ATOM 20193 N N . THR A 1 38 ? -16.050 12.895 2.287 1.00 0.00 38 THR A N 16
ATOM 20194 C CA . THR A 1 38 ? -16.707 14.194 1.999 1.00 0.00 38 THR A CA 16
ATOM 20195 C C . THR A 1 38 ? -18.007 14.381 2.816 1.00 0.00 38 THR A C 16
ATOM 20196 O O . THR A 1 38 ? -18.378 15.519 3.129 1.00 0.00 38 THR A O 16
ATOM 20207 N N . GLY A 1 39 ? -18.689 13.264 3.158 1.00 0.00 39 GLY A N 16
ATOM 20208 C CA . GLY A 1 39 ? -19.908 13.303 3.990 1.00 0.00 39 GLY A CA 16
ATOM 20209 C C . GLY A 1 39 ? -21.193 13.035 3.219 1.00 0.00 39 GLY A C 16
ATOM 20210 O O . GLY A 1 39 ? -22.250 12.832 3.833 1.00 0.00 39 GLY A O 16
ATOM 20214 N N . VAL A 1 40 ? -21.103 13.034 1.876 1.00 0.00 40 VAL A N 16
ATOM 20215 C CA . VAL A 1 40 ? -22.264 12.869 0.986 1.00 0.00 40 VAL A CA 16
ATOM 20216 C C . VAL A 1 40 ? -22.786 11.400 1.053 1.00 0.00 40 VAL A C 16
ATOM 20217 O O . VAL A 1 40 ? -21.972 10.463 1.044 1.00 0.00 40 VAL A O 16
ATOM 20230 N N . PRO A 1 41 ? -24.142 11.181 1.190 1.00 0.00 41 PRO A N 16
ATOM 20231 C CA . PRO A 1 41 ? -24.738 9.824 1.255 1.00 0.00 41 PRO A CA 16
ATOM 20232 C C . PRO A 1 41 ? -24.478 9.024 -0.047 1.00 0.00 41 PRO A C 16
ATOM 20233 O O . PRO A 1 41 ? -24.792 9.518 -1.136 1.00 0.00 41 PRO A O 16
ATOM 20244 N N . PRO A 1 42 ? -23.915 7.777 0.054 1.00 0.00 42 PRO A N 16
ATOM 20245 C CA . PRO A 1 42 ? -23.468 7.010 -1.126 1.00 0.00 42 PRO A CA 16
ATOM 20246 C C . PRO A 1 42 ? -24.624 6.632 -2.071 1.00 0.00 42 PRO A C 16
ATOM 20247 O O . PRO A 1 42 ? -24.469 6.700 -3.290 1.00 0.00 42 PRO A O 16
ATOM 20258 N N . GLU A 1 43 ? -25.782 6.272 -1.481 1.00 0.00 43 GLU A N 16
ATOM 20259 C CA . GLU A 1 43 ? -27.002 5.870 -2.223 1.00 0.00 43 GLU A CA 16
ATOM 20260 C C . GLU A 1 43 ? -27.527 6.993 -3.150 1.00 0.00 43 GLU A C 16
ATOM 20261 O O . GLU A 1 43 ? -28.148 6.716 -4.171 1.00 0.00 43 GLU A O 16
ATOM 20273 N N . GLN A 1 44 ? -27.238 8.249 -2.787 1.00 0.00 44 GLN A N 16
ATOM 20274 C CA . GLN A 1 44 ? -27.660 9.448 -3.544 1.00 0.00 44 GLN A CA 16
ATOM 20275 C C . GLN A 1 44 ? -26.823 9.603 -4.832 1.00 0.00 44 GLN A C 16
ATOM 20276 O O . GLN A 1 44 ? -27.227 10.304 -5.761 1.00 0.00 44 GLN A O 16
ATOM 20290 N N . LEU A 1 45 ? -25.659 8.930 -4.872 1.00 0.00 45 LEU A N 16
ATOM 20291 C CA . LEU A 1 45 ? -24.703 8.999 -5.994 1.00 0.00 45 LEU A CA 16
ATOM 20292 C C . LEU A 1 45 ? -24.506 7.624 -6.655 1.00 0.00 45 LEU A C 16
ATOM 20293 O O . LEU A 1 45 ? -25.068 6.605 -6.228 1.00 0.00 45 LEU A O 16
ATOM 20309 N N . ARG A 1 46 ? -23.696 7.645 -7.728 1.00 0.00 46 ARG A N 16
ATOM 20310 C CA . ARG A 1 46 ? -23.234 6.464 -8.468 1.00 0.00 46 ARG A CA 16
ATOM 20311 C C . ARG A 1 46 ? -21.719 6.581 -8.632 1.00 0.00 46 ARG A C 16
ATOM 20312 O O . ARG A 1 46 ? -21.227 7.640 -9.048 1.00 0.00 46 ARG A O 16
ATOM 20333 N N . VAL A 1 47 ? -20.992 5.507 -8.294 1.00 0.00 47 VAL A N 16
ATOM 20334 C CA . VAL A 1 47 ? -19.557 5.406 -8.575 1.00 0.00 47 VAL A CA 16
ATOM 20335 C C . VAL A 1 47 ? -19.392 5.104 -10.071 1.00 0.00 47 VAL A C 16
ATOM 20336 O O . VAL A 1 47 ? -19.948 4.130 -10.574 1.00 0.00 47 VAL A O 16
ATOM 20349 N N . ILE A 1 48 ? -18.676 5.987 -10.771 1.00 0.00 48 ILE A N 16
ATOM 20350 C CA . ILE A 1 48 ? -18.504 5.939 -12.235 1.00 0.00 48 ILE A CA 16
ATOM 20351 C C . ILE A 1 48 ? -17.003 5.804 -12.561 1.00 0.00 48 ILE A C 16
ATOM 20352 O O . ILE A 1 48 ? -16.176 6.383 -11.875 1.00 0.00 48 ILE A O 16
ATOM 20368 N N . TYR A 1 49 ? -16.667 5.045 -13.612 1.00 0.00 49 TYR A N 16
ATOM 20369 C CA . TYR A 1 49 ? -15.279 4.795 -14.046 1.00 0.00 49 TYR A CA 16
ATOM 20370 C C . TYR A 1 49 ? -15.210 4.941 -15.562 1.00 0.00 49 TYR A C 16
ATOM 20371 O O . TYR A 1 49 ? -15.763 4.102 -16.284 1.00 0.00 49 TYR A O 16
ATOM 20389 N N . ASN A 1 50 ? -14.569 6.031 -16.023 1.00 0.00 50 ASN A N 16
ATOM 20390 C CA . ASN A 1 50 ? -14.351 6.317 -17.455 1.00 0.00 50 ASN A CA 16
ATOM 20391 C C . ASN A 1 50 ? -15.692 6.475 -18.222 1.00 0.00 50 ASN A C 16
ATOM 20392 O O . ASN A 1 50 ? -15.728 6.365 -19.455 1.00 0.00 50 ASN A O 16
ATOM 20403 N N . GLY A 1 51 ? -16.778 6.782 -17.473 1.00 0.00 51 GLY A N 16
ATOM 20404 C CA . GLY A 1 51 ? -18.128 6.947 -18.038 1.00 0.00 51 GLY A CA 16
ATOM 20405 C C . GLY A 1 51 ? -19.062 5.776 -17.741 1.00 0.00 51 GLY A C 16
ATOM 20406 O O . GLY A 1 51 ? -20.272 5.884 -17.960 1.00 0.00 51 GLY A O 16
ATOM 20410 N N . ARG A 1 52 ? -18.504 4.656 -17.243 1.00 0.00 52 ARG A N 16
ATOM 20411 C CA . ARG A 1 52 ? -19.272 3.431 -16.944 1.00 0.00 52 ARG A CA 16
ATOM 20412 C C . ARG A 1 52 ? -19.861 3.486 -15.529 1.00 0.00 52 ARG A C 16
ATOM 20413 O O . ARG A 1 52 ? -19.161 3.843 -14.586 1.00 0.00 52 ARG A O 16
ATOM 20434 N N . GLU A 1 53 ? -21.149 3.126 -15.396 1.00 0.00 53 GLU A N 16
ATOM 20435 C CA . GLU A 1 53 ? -21.805 2.992 -14.089 1.00 0.00 53 GLU A CA 16
ATOM 20436 C C . GLU A 1 53 ? -21.326 1.693 -13.414 1.00 0.00 53 GLU A C 16
ATOM 20437 O O . GLU A 1 53 ? -21.443 0.606 -13.999 1.00 0.00 53 GLU A O 16
ATOM 20449 N N . LEU A 1 54 ? -20.776 1.815 -12.200 1.00 0.00 54 LEU A N 16
ATOM 20450 C CA . LEU A 1 54 ? -20.216 0.679 -11.456 1.00 0.00 54 LEU A CA 16
ATOM 20451 C C . LEU A 1 54 ? -21.257 0.146 -10.470 1.00 0.00 54 LEU A C 16
ATOM 20452 O O . LEU A 1 54 ? -21.773 0.896 -9.629 1.00 0.00 54 LEU A O 16
ATOM 20468 N N . GLU A 1 55 ? -21.559 -1.149 -10.605 1.00 0.00 55 GLU A N 16
ATOM 20469 C CA . GLU A 1 55 ? -22.529 -1.841 -9.754 1.00 0.00 55 GLU A CA 16
ATOM 20470 C C . GLU A 1 55 ? -21.911 -2.069 -8.363 1.00 0.00 55 GLU A C 16
ATOM 20471 O O . GLU A 1 55 ? -20.795 -2.596 -8.286 1.00 0.00 55 GLU A O 16
ATOM 20483 N N . PRO A 1 56 ? -22.635 -1.700 -7.251 1.00 0.00 56 PRO A N 16
ATOM 20484 C CA . PRO A 1 56 ? -22.094 -1.763 -5.868 1.00 0.00 56 PRO A CA 16
ATOM 20485 C C . PRO A 1 56 ? -21.614 -3.185 -5.495 1.00 0.00 56 PRO A C 16
ATOM 20486 O O . PRO A 1 56 ? -20.537 -3.355 -4.909 1.00 0.00 56 PRO A O 16
ATOM 20497 N N . ARG A 1 57 ? -22.413 -4.185 -5.907 1.00 0.00 57 ARG A N 16
ATOM 20498 C CA . ARG A 1 57 ? -22.167 -5.616 -5.636 1.00 0.00 57 ARG A CA 16
ATOM 20499 C C . ARG A 1 57 ? -20.816 -6.107 -6.210 1.00 0.00 57 ARG A C 16
ATOM 20500 O O . ARG A 1 57 ? -20.145 -6.960 -5.608 1.00 0.00 57 ARG A O 16
ATOM 20521 N N . THR A 1 58 ? -20.439 -5.547 -7.371 1.00 0.00 58 THR A N 16
ATOM 20522 C CA . THR A 1 58 ? -19.297 -6.011 -8.165 1.00 0.00 58 THR A CA 16
ATOM 20523 C C . THR A 1 58 ? -17.969 -5.533 -7.543 1.00 0.00 58 THR A C 16
ATOM 20524 O O . THR A 1 58 ? -17.923 -4.477 -6.911 1.00 0.00 58 THR A O 16
ATOM 20535 N N . THR A 1 59 ? -16.907 -6.337 -7.698 1.00 0.00 59 THR A N 16
ATOM 20536 C CA . THR A 1 59 ? -15.587 -6.048 -7.126 1.00 0.00 59 THR A CA 16
ATOM 20537 C C . THR A 1 59 ? -14.758 -5.116 -8.037 1.00 0.00 59 THR A C 16
ATOM 20538 O O . THR A 1 59 ? -15.048 -4.963 -9.234 1.00 0.00 59 THR A O 16
ATOM 20549 N N . LEU A 1 60 ? -13.724 -4.499 -7.428 1.00 0.00 60 LEU A N 16
ATOM 20550 C CA . LEU A 1 60 ? -12.846 -3.490 -8.070 1.00 0.00 60 LEU A CA 16
ATOM 20551 C C . LEU A 1 60 ? -12.049 -4.094 -9.229 1.00 0.00 60 LEU A C 16
ATOM 20552 O O . LEU A 1 60 ? -11.920 -3.487 -10.297 1.00 0.00 60 LEU A O 16
ATOM 20568 N N . GLU A 1 61 ? -11.507 -5.286 -8.962 1.00 0.00 61 GLU A N 16
ATOM 20569 C CA . GLU A 1 61 ? -10.738 -6.098 -9.929 1.00 0.00 61 GLU A CA 16
ATOM 20570 C C . GLU A 1 61 ? -11.462 -6.272 -11.290 1.00 0.00 61 GLU A C 16
ATOM 20571 O O . GLU A 1 61 ? -10.807 -6.349 -12.341 1.00 0.00 61 GLU A O 16
ATOM 20583 N N . GLU A 1 62 ? -12.810 -6.320 -11.257 1.00 0.00 62 GLU A N 16
ATOM 20584 C CA . GLU A 1 62 ? -13.641 -6.491 -12.463 1.00 0.00 62 GLU A CA 16
ATOM 20585 C C . GLU A 1 62 ? -13.613 -5.224 -13.338 1.00 0.00 62 GLU A C 16
ATOM 20586 O O . GLU A 1 62 ? -13.561 -5.316 -14.567 1.00 0.00 62 GLU A O 16
ATOM 20598 N N . TYR A 1 63 ? -13.631 -4.045 -12.692 1.00 0.00 63 TYR A N 16
ATOM 20599 C CA . TYR A 1 63 ? -13.590 -2.743 -13.399 1.00 0.00 63 TYR A CA 16
ATOM 20600 C C . TYR A 1 63 ? -12.145 -2.234 -13.555 1.00 0.00 63 TYR A C 16
ATOM 20601 O O . TYR A 1 63 ? -11.938 -1.134 -14.085 1.00 0.00 63 TYR A O 16
ATOM 20619 N N . ASN A 1 64 ? -11.161 -3.047 -13.092 1.00 0.00 64 ASN A N 16
ATOM 20620 C CA . ASN A 1 64 ? -9.715 -2.733 -13.140 1.00 0.00 64 ASN A CA 16
ATOM 20621 C C . ASN A 1 64 ? -9.426 -1.399 -12.425 1.00 0.00 64 ASN A C 16
ATOM 20622 O O . ASN A 1 64 ? -8.708 -0.525 -12.940 1.00 0.00 64 ASN A O 16
ATOM 20633 N N . ILE A 1 65 ? -10.027 -1.260 -11.229 1.00 0.00 65 ILE A N 16
ATOM 20634 C CA . ILE A 1 65 ? -9.832 -0.095 -10.351 1.00 0.00 65 ILE A CA 16
ATOM 20635 C C . ILE A 1 65 ? -8.402 -0.173 -9.773 1.00 0.00 65 ILE A C 16
ATOM 20636 O O . ILE A 1 65 ? -8.157 -0.856 -8.778 1.00 0.00 65 ILE A O 16
ATOM 20652 N N . THR A 1 66 ? -7.466 0.474 -10.477 1.00 0.00 66 THR A N 16
ATOM 20653 C CA . THR A 1 66 ? -6.015 0.380 -10.226 1.00 0.00 66 THR A CA 16
ATOM 20654 C C . THR A 1 66 ? -5.456 1.741 -9.736 1.00 0.00 66 THR A C 16
ATOM 20655 O O . THR A 1 66 ? -6.128 2.764 -9.905 1.00 0.00 66 THR A O 16
ATOM 20666 N N . PRO A 1 67 ? -4.219 1.791 -9.109 1.00 0.00 67 PRO A N 16
ATOM 20667 C CA . PRO A 1 67 ? -3.708 3.022 -8.452 1.00 0.00 67 PRO A CA 16
ATOM 20668 C C . PRO A 1 67 ? -3.546 4.208 -9.439 1.00 0.00 67 PRO A C 16
ATOM 20669 O O . PRO A 1 67 ? -2.720 4.170 -10.353 1.00 0.00 67 PRO A O 16
ATOM 20680 N N . GLY A 1 68 ? -4.391 5.234 -9.260 1.00 0.00 68 GLY A N 16
ATOM 20681 C CA . GLY A 1 68 ? -4.317 6.469 -10.040 1.00 0.00 68 GLY A CA 16
ATOM 20682 C C . GLY A 1 68 ? -5.502 6.680 -10.967 1.00 0.00 68 GLY A C 16
ATOM 20683 O O . GLY A 1 68 ? -5.511 7.657 -11.717 1.00 0.00 68 GLY A O 16
ATOM 20687 N N . VAL A 1 69 ? -6.496 5.766 -10.942 1.00 0.00 69 VAL A N 16
ATOM 20688 C CA . VAL A 1 69 ? -7.733 5.931 -11.732 1.00 0.00 69 VAL A CA 16
ATOM 20689 C C . VAL A 1 69 ? -8.662 6.958 -11.047 1.00 0.00 69 VAL A C 16
ATOM 20690 O O . VAL A 1 69 ? -8.704 7.046 -9.807 1.00 0.00 69 VAL A O 16
ATOM 20703 N N . THR A 1 70 ? -9.374 7.752 -11.864 1.00 0.00 70 THR A N 16
ATOM 20704 C CA . THR A 1 70 ? -10.328 8.756 -11.379 1.00 0.00 70 THR A CA 16
ATOM 20705 C C . THR A 1 70 ? -11.769 8.260 -11.578 1.00 0.00 70 THR A C 16
ATOM 20706 O O . THR A 1 70 ? -12.249 8.122 -12.712 1.00 0.00 70 THR A O 16
ATOM 20717 N N . LEU A 1 71 ? -12.402 7.928 -10.466 1.00 0.00 71 LEU A N 16
ATOM 20718 C CA . LEU A 1 71 ? -13.844 7.680 -10.373 1.00 0.00 71 LEU A CA 16
ATOM 20719 C C . LEU A 1 71 ? -14.576 9.027 -10.271 1.00 0.00 71 LEU A C 16
ATOM 20720 O O . LEU A 1 71 ? -13.977 10.029 -9.872 1.00 0.00 71 LEU A O 16
ATOM 20736 N N . GLU A 1 72 ? -15.857 9.049 -10.648 1.00 0.00 72 GLU A N 16
ATOM 20737 C CA . GLU A 1 72 ? -16.710 10.249 -10.535 1.00 0.00 72 GLU A CA 16
ATOM 20738 C C . GLU A 1 72 ? -18.033 9.882 -9.855 1.00 0.00 72 GLU A C 16
ATOM 20739 O O . GLU A 1 72 ? -18.455 8.724 -9.888 1.00 0.00 72 GLU A O 16
ATOM 20751 N N . LEU A 1 73 ? -18.665 10.879 -9.221 1.00 0.00 73 LEU A N 16
ATOM 20752 C CA . LEU A 1 73 ? -19.980 10.724 -8.586 1.00 0.00 73 LEU A CA 16
ATOM 20753 C C . LEU A 1 73 ? -21.046 11.459 -9.394 1.00 0.00 73 LEU A C 16
ATOM 20754 O O . LEU A 1 73 ? -21.026 12.683 -9.502 1.00 0.00 73 LEU A O 16
ATOM 20770 N N . LYS A 1 74 ? -21.937 10.667 -10.006 1.00 0.00 74 LYS A N 16
ATOM 20771 C CA . LYS A 1 74 ? -23.125 11.163 -10.721 1.00 0.00 74 LYS A CA 16
ATOM 20772 C C . LYS A 1 74 ? -24.344 10.953 -9.812 1.00 0.00 74 LYS A C 16
ATOM 20773 O O . LYS A 1 74 ? -24.448 9.903 -9.180 1.00 0.00 74 LYS A O 16
ATOM 20792 N N . THR A 1 75 ? -25.252 11.943 -9.752 1.00 0.00 75 THR A N 16
ATOM 20793 C CA . THR A 1 75 ? -26.474 11.852 -8.931 1.00 0.00 75 THR A CA 16
ATOM 20794 C C . THR A 1 75 ? -27.364 10.679 -9.418 1.00 0.00 75 THR A C 16
ATOM 20795 O O . THR A 1 75 ? -27.792 10.659 -10.579 1.00 0.00 75 THR A O 16
ATOM 20806 N N . ARG A 1 76 ? -27.560 9.679 -8.530 1.00 0.00 76 ARG A N 16
ATOM 20807 C CA . ARG A 1 76 ? -28.329 8.462 -8.819 1.00 0.00 76 ARG A CA 16
ATOM 20808 C C . ARG A 1 76 ? -29.798 8.799 -9.152 1.00 0.00 76 ARG A C 16
ATOM 20809 O O . ARG A 1 76 ? -30.612 9.055 -8.256 1.00 0.00 76 ARG A O 16
ATOM 20830 N N . SER A 1 77 ? -30.079 8.858 -10.468 1.00 0.00 77 SER A N 16
ATOM 20831 C CA . SER A 1 77 ? -31.414 9.131 -11.008 1.00 0.00 77 SER A CA 16
ATOM 20832 C C . SER A 1 77 ? -32.342 7.927 -10.762 1.00 0.00 77 SER A C 16
ATOM 20833 O O . SER A 1 77 ? -33.206 7.983 -9.875 1.00 0.00 77 SER A O 16
ATOM 20841 N N . SER A 1 78 ? -32.120 6.843 -11.543 1.00 0.00 78 SER A N 16
ATOM 20842 C CA . SER A 1 78 ? -32.847 5.551 -11.457 1.00 0.00 78 SER A CA 16
ATOM 20843 C C . SER A 1 78 ? -34.350 5.663 -11.814 1.00 0.00 78 SER A C 16
ATOM 20844 O O . SER A 1 78 ? -34.974 6.728 -11.660 1.00 0.00 78 SER A O 16
ATOM 20852 N N . GLY A 1 79 ? -34.919 4.532 -12.285 1.00 0.00 79 GLY A N 16
ATOM 20853 C CA . GLY A 1 79 ? -36.292 4.494 -12.787 1.00 0.00 79 GLY A CA 16
ATOM 20854 C C . GLY A 1 79 ? -36.479 5.411 -13.995 1.00 0.00 79 GLY A C 16
ATOM 20855 O O . GLY A 1 79 ? -37.360 6.281 -13.987 1.00 0.00 79 GLY A O 16
ATOM 20859 N N . HIS A 1 80 ? -35.607 5.206 -15.019 1.00 0.00 80 HIS A N 16
ATOM 20860 C CA . HIS A 1 80 ? -35.495 6.049 -16.234 1.00 0.00 80 HIS A CA 16
ATOM 20861 C C . HIS A 1 80 ? -34.933 7.448 -15.872 1.00 0.00 80 HIS A C 16
ATOM 20862 O O . HIS A 1 80 ? -33.759 7.741 -16.146 1.00 0.00 80 HIS A O 16
ATOM 20877 N N . GLY A 1 81 ? -35.772 8.288 -15.237 1.00 0.00 81 GLY A N 16
ATOM 20878 C CA . GLY A 1 81 ? -35.374 9.620 -14.774 1.00 0.00 81 GLY A CA 16
ATOM 20879 C C . GLY A 1 81 ? -35.359 10.652 -15.895 1.00 0.00 81 GLY A C 16
ATOM 20880 O O . GLY A 1 81 ? -36.300 11.442 -16.027 1.00 0.00 81 GLY A O 16
ATOM 20884 N N . THR A 1 82 ? -34.290 10.632 -16.705 1.00 0.00 82 THR A N 16
ATOM 20885 C CA . THR A 1 82 ? -34.118 11.530 -17.858 1.00 0.00 82 THR A CA 16
ATOM 20886 C C . THR A 1 82 ? -34.739 10.877 -19.125 1.00 0.00 82 THR A C 16
ATOM 20897 N N . GLY A 1 1 ? -0.178 0.822 -1.100 1.00 0.00 1 GLY A N 17
ATOM 20898 C CA . GLY A 1 1 ? 0.959 0.064 -0.535 1.00 0.00 1 GLY A CA 17
ATOM 20899 C C . GLY A 1 1 ? 1.369 -1.108 -1.416 1.00 0.00 1 GLY A C 17
ATOM 20900 O O . GLY A 1 1 ? 1.108 -1.081 -2.626 1.00 0.00 1 GLY A O 17
ATOM 20903 N N . PRO A 1 2 ? 2.014 -2.173 -0.837 1.00 0.00 2 PRO A N 17
ATOM 20904 C CA . PRO A 1 2 ? 2.505 -3.357 -1.600 1.00 0.00 2 PRO A CA 17
ATOM 20905 C C . PRO A 1 2 ? 1.400 -4.400 -1.926 1.00 0.00 2 PRO A C 17
ATOM 20906 O O . PRO A 1 2 ? 1.690 -5.596 -2.056 1.00 0.00 2 PRO A O 17
ATOM 20917 N N . GLY A 1 3 ? 0.155 -3.931 -2.093 1.00 0.00 3 GLY A N 17
ATOM 20918 C CA . GLY A 1 3 ? -0.975 -4.785 -2.446 1.00 0.00 3 GLY A CA 17
ATOM 20919 C C . GLY A 1 3 ? -2.221 -3.962 -2.710 1.00 0.00 3 GLY A C 17
ATOM 20920 O O . GLY A 1 3 ? -2.868 -4.098 -3.761 1.00 0.00 3 GLY A O 17
ATOM 20924 N N . SER A 1 4 ? -2.559 -3.106 -1.730 1.00 0.00 4 SER A N 17
ATOM 20925 C CA . SER A 1 4 ? -3.675 -2.164 -1.835 1.00 0.00 4 SER A CA 17
ATOM 20926 C C . SER A 1 4 ? -3.279 -0.989 -2.757 1.00 0.00 4 SER A C 17
ATOM 20927 O O . SER A 1 4 ? -2.188 -0.419 -2.622 1.00 0.00 4 SER A O 17
ATOM 20935 N N . LEU A 1 5 ? -4.177 -0.649 -3.680 1.00 0.00 5 LEU A N 17
ATOM 20936 C CA . LEU A 1 5 ? -3.981 0.408 -4.692 1.00 0.00 5 LEU A CA 17
ATOM 20937 C C . LEU A 1 5 ? -4.694 1.709 -4.270 1.00 0.00 5 LEU A C 17
ATOM 20938 O O . LEU A 1 5 ? -5.789 1.670 -3.706 1.00 0.00 5 LEU A O 17
ATOM 20954 N N . GLU A 1 6 ? -4.066 2.864 -4.545 1.00 0.00 6 GLU A N 17
ATOM 20955 C CA . GLU A 1 6 ? -4.581 4.175 -4.104 1.00 0.00 6 GLU A CA 17
ATOM 20956 C C . GLU A 1 6 ? -5.232 4.919 -5.283 1.00 0.00 6 GLU A C 17
ATOM 20957 O O . GLU A 1 6 ? -4.553 5.397 -6.194 1.00 0.00 6 GLU A O 17
ATOM 20969 N N . ILE A 1 7 ? -6.568 4.975 -5.251 1.00 0.00 7 ILE A N 17
ATOM 20970 C CA . ILE A 1 7 ? -7.397 5.592 -6.296 1.00 0.00 7 ILE A CA 17
ATOM 20971 C C . ILE A 1 7 ? -7.916 6.961 -5.834 1.00 0.00 7 ILE A C 17
ATOM 20972 O O . ILE A 1 7 ? -7.577 7.423 -4.745 1.00 0.00 7 ILE A O 17
ATOM 20988 N N . LYS A 1 8 ? -8.745 7.604 -6.684 1.00 0.00 8 LYS A N 17
ATOM 20989 C CA . LYS A 1 8 ? -9.403 8.895 -6.376 1.00 0.00 8 LYS A CA 17
ATOM 20990 C C . LYS A 1 8 ? -10.895 8.823 -6.749 1.00 0.00 8 LYS A C 17
ATOM 20991 O O . LYS A 1 8 ? -11.249 8.160 -7.726 1.00 0.00 8 LYS A O 17
ATOM 21010 N N . ILE A 1 9 ? -11.770 9.481 -5.956 1.00 0.00 9 ILE A N 17
ATOM 21011 C CA . ILE A 1 9 ? -13.220 9.572 -6.243 1.00 0.00 9 ILE A CA 17
ATOM 21012 C C . ILE A 1 9 ? -13.628 11.065 -6.320 1.00 0.00 9 ILE A C 17
ATOM 21013 O O . ILE A 1 9 ? -13.865 11.716 -5.293 1.00 0.00 9 ILE A O 17
ATOM 21029 N N . ARG A 1 10 ? -13.643 11.611 -7.539 1.00 0.00 10 ARG A N 17
ATOM 21030 C CA . ARG A 1 10 ? -14.152 12.965 -7.819 1.00 0.00 10 ARG A CA 17
ATOM 21031 C C . ARG A 1 10 ? -15.679 13.019 -7.591 1.00 0.00 10 ARG A C 17
ATOM 21032 O O . ARG A 1 10 ? -16.438 12.359 -8.290 1.00 0.00 10 ARG A O 17
ATOM 21053 N N . THR A 1 11 ? -16.111 13.785 -6.594 1.00 0.00 11 THR A N 17
ATOM 21054 C CA . THR A 1 11 ? -17.531 13.913 -6.231 1.00 0.00 11 THR A CA 17
ATOM 21055 C C . THR A 1 11 ? -18.324 14.800 -7.224 1.00 0.00 11 THR A C 17
ATOM 21056 O O . THR A 1 11 ? -17.748 15.439 -8.111 1.00 0.00 11 THR A O 17
ATOM 21067 N N . THR A 1 12 ? -19.661 14.835 -7.027 1.00 0.00 12 THR A N 17
ATOM 21068 C CA . THR A 1 12 ? -20.559 15.836 -7.652 1.00 0.00 12 THR A CA 17
ATOM 21069 C C . THR A 1 12 ? -20.244 17.259 -7.130 1.00 0.00 12 THR A C 17
ATOM 21070 O O . THR A 1 12 ? -20.627 18.255 -7.753 1.00 0.00 12 THR A O 17
ATOM 21081 N N . GLU A 1 13 ? -19.564 17.322 -5.967 1.00 0.00 13 GLU A N 17
ATOM 21082 C CA . GLU A 1 13 ? -19.165 18.576 -5.307 1.00 0.00 13 GLU A CA 17
ATOM 21083 C C . GLU A 1 13 ? -17.876 19.149 -5.947 1.00 0.00 13 GLU A C 17
ATOM 21084 O O . GLU A 1 13 ? -17.551 20.323 -5.749 1.00 0.00 13 GLU A O 17
ATOM 21096 N N . GLY A 1 14 ? -17.140 18.299 -6.700 1.00 0.00 14 GLY A N 17
ATOM 21097 C CA . GLY A 1 14 ? -15.935 18.719 -7.434 1.00 0.00 14 GLY A CA 17
ATOM 21098 C C . GLY A 1 14 ? -14.656 18.128 -6.857 1.00 0.00 14 GLY A C 17
ATOM 21099 O O . GLY A 1 14 ? -13.738 17.766 -7.613 1.00 0.00 14 GLY A O 17
ATOM 21103 N N . ARG A 1 15 ? -14.601 18.034 -5.509 1.00 0.00 15 ARG A N 17
ATOM 21104 C CA . ARG A 1 15 ? -13.414 17.550 -4.764 1.00 0.00 15 ARG A CA 17
ATOM 21105 C C . ARG A 1 15 ? -13.085 16.084 -5.123 1.00 0.00 15 ARG A C 17
ATOM 21106 O O . ARG A 1 15 ? -13.987 15.254 -5.247 1.00 0.00 15 ARG A O 17
ATOM 21127 N N . THR A 1 16 ? -11.792 15.775 -5.262 1.00 0.00 16 THR A N 17
ATOM 21128 C CA . THR A 1 16 ? -11.322 14.458 -5.722 1.00 0.00 16 THR A CA 17
ATOM 21129 C C . THR A 1 16 ? -10.654 13.708 -4.544 1.00 0.00 16 THR A C 17
ATOM 21130 O O . THR A 1 16 ? -9.586 14.105 -4.063 1.00 0.00 16 THR A O 17
ATOM 21141 N N . LEU A 1 17 ? -11.324 12.633 -4.089 1.00 0.00 17 LEU A N 17
ATOM 21142 C CA . LEU A 1 17 ? -11.039 11.940 -2.812 1.00 0.00 17 LEU A CA 17
ATOM 21143 C C . LEU A 1 17 ? -10.040 10.789 -3.018 1.00 0.00 17 LEU A C 17
ATOM 21144 O O . LEU A 1 17 ? -10.438 9.664 -3.354 1.00 0.00 17 LEU A O 17
ATOM 21160 N N . THR A 1 18 ? -8.749 11.090 -2.843 1.00 0.00 18 THR A N 17
ATOM 21161 C CA . THR A 1 18 ? -7.675 10.101 -2.984 1.00 0.00 18 THR A CA 17
ATOM 21162 C C . THR A 1 18 ? -7.639 9.172 -1.746 1.00 0.00 18 THR A C 17
ATOM 21163 O O . THR A 1 18 ? -7.292 9.616 -0.652 1.00 0.00 18 THR A O 17
ATOM 21174 N N . VAL A 1 19 ? -8.043 7.897 -1.923 1.00 0.00 19 VAL A N 17
ATOM 21175 C CA . VAL A 1 19 ? -8.090 6.884 -0.841 1.00 0.00 19 VAL A CA 17
ATOM 21176 C C . VAL A 1 19 ? -7.416 5.571 -1.302 1.00 0.00 19 VAL A C 17
ATOM 21177 O O . VAL A 1 19 ? -7.457 5.226 -2.491 1.00 0.00 19 VAL A O 17
ATOM 21190 N N . ASP A 1 20 ? -6.795 4.845 -0.354 1.00 0.00 20 ASP A N 17
ATOM 21191 C CA . ASP A 1 20 ? -6.170 3.532 -0.620 1.00 0.00 20 ASP A CA 17
ATOM 21192 C C . ASP A 1 20 ? -7.161 2.401 -0.278 1.00 0.00 20 ASP A C 17
ATOM 21193 O O . ASP A 1 20 ? -7.699 2.342 0.831 1.00 0.00 20 ASP A O 17
ATOM 21202 N N . VAL A 1 21 ? -7.425 1.542 -1.268 1.00 0.00 21 VAL A N 17
ATOM 21203 C CA . VAL A 1 21 ? -8.341 0.383 -1.168 1.00 0.00 21 VAL A CA 17
ATOM 21204 C C . VAL A 1 21 ? -7.695 -0.843 -1.842 1.00 0.00 21 VAL A C 17
ATOM 21205 O O . VAL A 1 21 ? -6.682 -0.716 -2.517 1.00 0.00 21 VAL A O 17
ATOM 21218 N N . LYS A 1 22 ? -8.293 -2.029 -1.666 1.00 0.00 22 LYS A N 17
ATOM 21219 C CA . LYS A 1 22 ? -7.776 -3.280 -2.261 1.00 0.00 22 LYS A CA 17
ATOM 21220 C C . LYS A 1 22 ? -8.596 -3.649 -3.513 1.00 0.00 22 LYS A C 17
ATOM 21221 O O . LYS A 1 22 ? -9.805 -3.434 -3.514 1.00 0.00 22 LYS A O 17
ATOM 21240 N N . PRO A 1 23 ? -7.965 -4.251 -4.585 1.00 0.00 23 PRO A N 17
ATOM 21241 C CA . PRO A 1 23 ? -8.698 -4.679 -5.820 1.00 0.00 23 PRO A CA 17
ATOM 21242 C C . PRO A 1 23 ? -9.701 -5.828 -5.540 1.00 0.00 23 PRO A C 17
ATOM 21243 O O . PRO A 1 23 ? -10.591 -6.116 -6.356 1.00 0.00 23 PRO A O 17
ATOM 21254 N N . ASP A 1 24 ? -9.539 -6.449 -4.362 1.00 0.00 24 ASP A N 17
ATOM 21255 C CA . ASP A 1 24 ? -10.358 -7.577 -3.881 1.00 0.00 24 ASP A CA 17
ATOM 21256 C C . ASP A 1 24 ? -11.721 -7.095 -3.351 1.00 0.00 24 ASP A C 17
ATOM 21257 O O . ASP A 1 24 ? -12.653 -7.893 -3.203 1.00 0.00 24 ASP A O 17
ATOM 21266 N N . ARG A 1 25 ? -11.810 -5.782 -3.058 1.00 0.00 25 ARG A N 17
ATOM 21267 C CA . ARG A 1 25 ? -12.988 -5.150 -2.424 1.00 0.00 25 ARG A CA 17
ATOM 21268 C C . ARG A 1 25 ? -14.108 -4.924 -3.453 1.00 0.00 25 ARG A C 17
ATOM 21269 O O . ARG A 1 25 ? -13.856 -4.936 -4.654 1.00 0.00 25 ARG A O 17
ATOM 21290 N N . THR A 1 26 ? -15.339 -4.717 -2.968 1.00 0.00 26 THR A N 17
ATOM 21291 C CA . THR A 1 26 ? -16.498 -4.360 -3.812 1.00 0.00 26 THR A CA 17
ATOM 21292 C C . THR A 1 26 ? -16.637 -2.834 -3.887 1.00 0.00 26 THR A C 17
ATOM 21293 O O . THR A 1 26 ? -15.985 -2.103 -3.124 1.00 0.00 26 THR A O 17
ATOM 21304 N N . ILE A 1 27 ? -17.473 -2.351 -4.825 1.00 0.00 27 ILE A N 17
ATOM 21305 C CA . ILE A 1 27 ? -17.706 -0.908 -5.014 1.00 0.00 27 ILE A CA 17
ATOM 21306 C C . ILE A 1 27 ? -18.394 -0.314 -3.762 1.00 0.00 27 ILE A C 17
ATOM 21307 O O . ILE A 1 27 ? -18.198 0.854 -3.456 1.00 0.00 27 ILE A O 17
ATOM 21323 N N . GLU A 1 28 ? -19.142 -1.169 -3.023 1.00 0.00 28 GLU A N 17
ATOM 21324 C CA . GLU A 1 28 ? -19.738 -0.848 -1.696 1.00 0.00 28 GLU A CA 17
ATOM 21325 C C . GLU A 1 28 ? -18.714 -0.223 -0.728 1.00 0.00 28 GLU A C 17
ATOM 21326 O O . GLU A 1 28 ? -19.027 0.717 0.010 1.00 0.00 28 GLU A O 17
ATOM 21338 N N . GLU A 1 29 ? -17.495 -0.778 -0.759 1.00 0.00 29 GLU A N 17
ATOM 21339 C CA . GLU A 1 29 ? -16.366 -0.318 0.063 1.00 0.00 29 GLU A CA 17
ATOM 21340 C C . GLU A 1 29 ? -15.934 1.094 -0.357 1.00 0.00 29 GLU A C 17
ATOM 21341 O O . GLU A 1 29 ? -15.640 1.926 0.492 1.00 0.00 29 GLU A O 17
ATOM 21353 N N . LEU A 1 30 ? -15.941 1.355 -1.681 1.00 0.00 30 LEU A N 17
ATOM 21354 C CA . LEU A 1 30 ? -15.601 2.683 -2.239 1.00 0.00 30 LEU A CA 17
ATOM 21355 C C . LEU A 1 30 ? -16.654 3.717 -1.837 1.00 0.00 30 LEU A C 17
ATOM 21356 O O . LEU A 1 30 ? -16.319 4.853 -1.516 1.00 0.00 30 LEU A O 17
ATOM 21372 N N . MET A 1 31 ? -17.929 3.281 -1.872 1.00 0.00 31 MET A N 17
ATOM 21373 C CA . MET A 1 31 ? -19.095 4.089 -1.496 1.00 0.00 31 MET A CA 17
ATOM 21374 C C . MET A 1 31 ? -19.021 4.487 -0.009 1.00 0.00 31 MET A C 17
ATOM 21375 O O . MET A 1 31 ? -19.424 5.591 0.370 1.00 0.00 31 MET A O 17
ATOM 21389 N N . GLU A 1 32 ? -18.457 3.577 0.807 1.00 0.00 32 GLU A N 17
ATOM 21390 C CA . GLU A 1 32 ? -18.163 3.827 2.229 1.00 0.00 32 GLU A CA 17
ATOM 21391 C C . GLU A 1 32 ? -17.097 4.928 2.352 1.00 0.00 32 GLU A C 17
ATOM 21392 O O . GLU A 1 32 ? -17.237 5.854 3.145 1.00 0.00 32 GLU A O 17
ATOM 21404 N N . LYS A 1 33 ? -16.035 4.801 1.530 1.00 0.00 33 LYS A N 17
ATOM 21405 C CA . LYS A 1 33 ? -14.853 5.676 1.612 1.00 0.00 33 LYS A CA 17
ATOM 21406 C C . LYS A 1 33 ? -15.179 7.118 1.214 1.00 0.00 33 LYS A C 17
ATOM 21407 O O . LYS A 1 33 ? -14.814 8.045 1.927 1.00 0.00 33 LYS A O 17
ATOM 21426 N N . LEU A 1 34 ? -15.894 7.303 0.099 1.00 0.00 34 LEU A N 17
ATOM 21427 C CA . LEU A 1 34 ? -16.311 8.643 -0.357 1.00 0.00 34 LEU A CA 17
ATOM 21428 C C . LEU A 1 34 ? -17.293 9.275 0.647 1.00 0.00 34 LEU A C 17
ATOM 21429 O O . LEU A 1 34 ? -17.269 10.487 0.857 1.00 0.00 34 LEU A O 17
ATOM 21445 N N . LYS A 1 35 ? -18.110 8.432 1.310 1.00 0.00 35 LYS A N 17
ATOM 21446 C CA . LYS A 1 35 ? -19.040 8.878 2.368 1.00 0.00 35 LYS A CA 17
ATOM 21447 C C . LYS A 1 35 ? -18.270 9.464 3.578 1.00 0.00 35 LYS A C 17
ATOM 21448 O O . LYS A 1 35 ? -18.561 10.570 4.009 1.00 0.00 35 LYS A O 17
ATOM 21467 N N . GLU A 1 36 ? -17.272 8.729 4.099 1.00 0.00 36 GLU A N 17
ATOM 21468 C CA . GLU A 1 36 ? -16.493 9.153 5.298 1.00 0.00 36 GLU A CA 17
ATOM 21469 C C . GLU A 1 36 ? -15.520 10.317 4.971 1.00 0.00 36 GLU A C 17
ATOM 21470 O O . GLU A 1 36 ? -14.999 10.971 5.883 1.00 0.00 36 GLU A O 17
ATOM 21482 N N . GLN A 1 37 ? -15.279 10.564 3.663 1.00 0.00 37 GLN A N 17
ATOM 21483 C CA . GLN A 1 37 ? -14.430 11.681 3.190 1.00 0.00 37 GLN A CA 17
ATOM 21484 C C . GLN A 1 37 ? -15.227 13.006 3.124 1.00 0.00 37 GLN A C 17
ATOM 21485 O O . GLN A 1 37 ? -14.980 13.925 3.914 1.00 0.00 37 GLN A O 17
ATOM 21499 N N . THR A 1 38 ? -16.197 13.079 2.195 1.00 0.00 38 THR A N 17
ATOM 21500 C CA . THR A 1 38 ? -16.925 14.334 1.880 1.00 0.00 38 THR A CA 17
ATOM 21501 C C . THR A 1 38 ? -18.253 14.450 2.664 1.00 0.00 38 THR A C 17
ATOM 21502 O O . THR A 1 38 ? -18.784 15.556 2.822 1.00 0.00 38 THR A O 17
ATOM 21513 N N . GLY A 1 39 ? -18.783 13.311 3.144 1.00 0.00 39 GLY A N 17
ATOM 21514 C CA . GLY A 1 39 ? -19.999 13.297 3.973 1.00 0.00 39 GLY A CA 17
ATOM 21515 C C . GLY A 1 39 ? -21.296 13.161 3.188 1.00 0.00 39 GLY A C 17
ATOM 21516 O O . GLY A 1 39 ? -22.386 13.237 3.777 1.00 0.00 39 GLY A O 17
ATOM 21520 N N . VAL A 1 40 ? -21.195 12.940 1.866 1.00 0.00 40 VAL A N 17
ATOM 21521 C CA . VAL A 1 40 ? -22.370 12.805 0.986 1.00 0.00 40 VAL A CA 17
ATOM 21522 C C . VAL A 1 40 ? -22.862 11.328 1.011 1.00 0.00 40 VAL A C 17
ATOM 21523 O O . VAL A 1 40 ? -22.031 10.410 0.953 1.00 0.00 40 VAL A O 17
ATOM 21536 N N . PRO A 1 41 ? -24.210 11.065 1.168 1.00 0.00 41 PRO A N 17
ATOM 21537 C CA . PRO A 1 41 ? -24.762 9.687 1.234 1.00 0.00 41 PRO A CA 17
ATOM 21538 C C . PRO A 1 41 ? -24.578 8.937 -0.114 1.00 0.00 41 PRO A C 17
ATOM 21539 O O . PRO A 1 41 ? -25.040 9.422 -1.149 1.00 0.00 41 PRO A O 17
ATOM 21550 N N . PRO A 1 42 ? -23.883 7.755 -0.118 1.00 0.00 42 PRO A N 17
ATOM 21551 C CA . PRO A 1 42 ? -23.585 6.997 -1.362 1.00 0.00 42 PRO A CA 17
ATOM 21552 C C . PRO A 1 42 ? -24.852 6.472 -2.074 1.00 0.00 42 PRO A C 17
ATOM 21553 O O . PRO A 1 42 ? -24.829 6.234 -3.278 1.00 0.00 42 PRO A O 17
ATOM 21564 N N . GLU A 1 43 ? -25.950 6.319 -1.313 1.00 0.00 43 GLU A N 17
ATOM 21565 C CA . GLU A 1 43 ? -27.271 5.899 -1.852 1.00 0.00 43 GLU A CA 17
ATOM 21566 C C . GLU A 1 43 ? -27.839 6.947 -2.849 1.00 0.00 43 GLU A C 17
ATOM 21567 O O . GLU A 1 43 ? -28.678 6.627 -3.707 1.00 0.00 43 GLU A O 17
ATOM 21579 N N . GLN A 1 44 ? -27.368 8.196 -2.707 1.00 0.00 44 GLN A N 17
ATOM 21580 C CA . GLN A 1 44 ? -27.767 9.344 -3.543 1.00 0.00 44 GLN A CA 17
ATOM 21581 C C . GLN A 1 44 ? -26.828 9.493 -4.773 1.00 0.00 44 GLN A C 17
ATOM 21582 O O . GLN A 1 44 ? -27.056 10.337 -5.641 1.00 0.00 44 GLN A O 17
ATOM 21596 N N . LEU A 1 45 ? -25.752 8.674 -4.836 1.00 0.00 45 LEU A N 17
ATOM 21597 C CA . LEU A 1 45 ? -24.702 8.773 -5.885 1.00 0.00 45 LEU A CA 17
ATOM 21598 C C . LEU A 1 45 ? -24.481 7.428 -6.607 1.00 0.00 45 LEU A C 17
ATOM 21599 O O . LEU A 1 45 ? -24.944 6.370 -6.164 1.00 0.00 45 LEU A O 17
ATOM 21615 N N . ARG A 1 46 ? -23.763 7.520 -7.742 1.00 0.00 46 ARG A N 17
ATOM 21616 C CA . ARG A 1 46 ? -23.280 6.379 -8.537 1.00 0.00 46 ARG A CA 17
ATOM 21617 C C . ARG A 1 46 ? -21.763 6.559 -8.683 1.00 0.00 46 ARG A C 17
ATOM 21618 O O . ARG A 1 46 ? -21.315 7.647 -9.076 1.00 0.00 46 ARG A O 17
ATOM 21639 N N . VAL A 1 47 ? -20.982 5.518 -8.377 1.00 0.00 47 VAL A N 17
ATOM 21640 C CA . VAL A 1 47 ? -19.528 5.525 -8.632 1.00 0.00 47 VAL A CA 17
ATOM 21641 C C . VAL A 1 47 ? -19.296 5.243 -10.129 1.00 0.00 47 VAL A C 17
ATOM 21642 O O . VAL A 1 47 ? -19.916 4.340 -10.682 1.00 0.00 47 VAL A O 17
ATOM 21655 N N . ILE A 1 48 ? -18.436 6.048 -10.782 1.00 0.00 48 ILE A N 17
ATOM 21656 C CA . ILE A 1 48 ? -18.224 6.003 -12.248 1.00 0.00 48 ILE A CA 17
ATOM 21657 C C . ILE A 1 48 ? -16.714 5.899 -12.571 1.00 0.00 48 ILE A C 17
ATOM 21658 O O . ILE A 1 48 ? -15.968 6.843 -12.334 1.00 0.00 48 ILE A O 17
ATOM 21674 N N . TYR A 1 49 ? -16.275 4.755 -13.123 1.00 0.00 49 TYR A N 17
ATOM 21675 C CA . TYR A 1 49 ? -14.870 4.545 -13.547 1.00 0.00 49 TYR A CA 17
ATOM 21676 C C . TYR A 1 49 ? -14.714 4.877 -15.034 1.00 0.00 49 TYR A C 17
ATOM 21677 O O . TYR A 1 49 ? -15.291 4.186 -15.880 1.00 0.00 49 TYR A O 17
ATOM 21695 N N . ASN A 1 50 ? -13.951 5.950 -15.326 1.00 0.00 50 ASN A N 17
ATOM 21696 C CA . ASN A 1 50 ? -13.442 6.262 -16.688 1.00 0.00 50 ASN A CA 17
ATOM 21697 C C . ASN A 1 50 ? -14.604 6.446 -17.715 1.00 0.00 50 ASN A C 17
ATOM 21698 O O . ASN A 1 50 ? -14.419 6.313 -18.931 1.00 0.00 50 ASN A O 17
ATOM 21709 N N . GLY A 1 51 ? -15.801 6.791 -17.194 1.00 0.00 51 GLY A N 17
ATOM 21710 C CA . GLY A 1 51 ? -17.005 6.961 -18.014 1.00 0.00 51 GLY A CA 17
ATOM 21711 C C . GLY A 1 51 ? -17.889 5.712 -18.067 1.00 0.00 51 GLY A C 17
ATOM 21712 O O . GLY A 1 51 ? -18.592 5.505 -19.055 1.00 0.00 51 GLY A O 17
ATOM 21716 N N . ARG A 1 52 ? -17.852 4.883 -17.004 1.00 0.00 52 ARG A N 17
ATOM 21717 C CA . ARG A 1 52 ? -18.704 3.668 -16.874 1.00 0.00 52 ARG A CA 17
ATOM 21718 C C . ARG A 1 52 ? -19.362 3.631 -15.476 1.00 0.00 52 ARG A C 17
ATOM 21719 O O . ARG A 1 52 ? -18.688 3.884 -14.485 1.00 0.00 52 ARG A O 17
ATOM 21740 N N . GLU A 1 53 ? -20.666 3.264 -15.410 1.00 0.00 53 GLU A N 17
ATOM 21741 C CA . GLU A 1 53 ? -21.398 3.116 -14.135 1.00 0.00 53 GLU A CA 17
ATOM 21742 C C . GLU A 1 53 ? -20.944 1.843 -13.409 1.00 0.00 53 GLU A C 17
ATOM 21743 O O . GLU A 1 53 ? -20.831 0.775 -14.021 1.00 0.00 53 GLU A O 17
ATOM 21755 N N . LEU A 1 54 ? -20.664 1.976 -12.106 1.00 0.00 54 LEU A N 17
ATOM 21756 C CA . LEU A 1 54 ? -20.179 0.873 -11.265 1.00 0.00 54 LEU A CA 17
ATOM 21757 C C . LEU A 1 54 ? -21.266 0.486 -10.259 1.00 0.00 54 LEU A C 17
ATOM 21758 O O . LEU A 1 54 ? -21.661 1.313 -9.418 1.00 0.00 54 LEU A O 17
ATOM 21774 N N . GLU A 1 55 ? -21.757 -0.755 -10.368 1.00 0.00 55 GLU A N 17
ATOM 21775 C CA . GLU A 1 55 ? -22.694 -1.327 -9.407 1.00 0.00 55 GLU A CA 17
ATOM 21776 C C . GLU A 1 55 ? -21.978 -1.641 -8.076 1.00 0.00 55 GLU A C 17
ATOM 21777 O O . GLU A 1 55 ? -20.934 -2.304 -8.104 1.00 0.00 55 GLU A O 17
ATOM 21789 N N . PRO A 1 56 ? -22.523 -1.141 -6.907 1.00 0.00 56 PRO A N 17
ATOM 21790 C CA . PRO A 1 56 ? -22.001 -1.421 -5.540 1.00 0.00 56 PRO A CA 17
ATOM 21791 C C . PRO A 1 56 ? -21.597 -2.899 -5.326 1.00 0.00 56 PRO A C 17
ATOM 21792 O O . PRO A 1 56 ? -20.477 -3.197 -4.883 1.00 0.00 56 PRO A O 17
ATOM 21803 N N . ARG A 1 57 ? -22.530 -3.796 -5.695 1.00 0.00 57 ARG A N 17
ATOM 21804 C CA . ARG A 1 57 ? -22.418 -5.258 -5.533 1.00 0.00 57 ARG A CA 17
ATOM 21805 C C . ARG A 1 57 ? -21.138 -5.835 -6.176 1.00 0.00 57 ARG A C 17
ATOM 21806 O O . ARG A 1 57 ? -20.552 -6.796 -5.665 1.00 0.00 57 ARG A O 17
ATOM 21827 N N . THR A 1 58 ? -20.716 -5.236 -7.298 1.00 0.00 58 THR A N 17
ATOM 21828 C CA . THR A 1 58 ? -19.640 -5.773 -8.142 1.00 0.00 58 THR A CA 17
ATOM 21829 C C . THR A 1 58 ? -18.247 -5.379 -7.588 1.00 0.00 58 THR A C 17
ATOM 21830 O O . THR A 1 58 ? -18.104 -4.347 -6.933 1.00 0.00 58 THR A O 17
ATOM 21841 N N . THR A 1 59 ? -17.242 -6.235 -7.848 1.00 0.00 59 THR A N 17
ATOM 21842 C CA . THR A 1 59 ? -15.879 -6.086 -7.316 1.00 0.00 59 THR A CA 17
ATOM 21843 C C . THR A 1 59 ? -15.047 -5.094 -8.179 1.00 0.00 59 THR A C 17
ATOM 21844 O O . THR A 1 59 ? -15.384 -4.812 -9.339 1.00 0.00 59 THR A O 17
ATOM 21855 N N . LEU A 1 60 ? -13.943 -4.603 -7.589 1.00 0.00 60 LEU A N 17
ATOM 21856 C CA . LEU A 1 60 ? -13.014 -3.630 -8.205 1.00 0.00 60 LEU A CA 17
ATOM 21857 C C . LEU A 1 60 ? -12.243 -4.247 -9.388 1.00 0.00 60 LEU A C 17
ATOM 21858 O O . LEU A 1 60 ? -12.047 -3.594 -10.425 1.00 0.00 60 LEU A O 17
ATOM 21874 N N . GLU A 1 61 ? -11.803 -5.502 -9.196 1.00 0.00 61 GLU A N 17
ATOM 21875 C CA . GLU A 1 61 ? -11.101 -6.318 -10.222 1.00 0.00 61 GLU A CA 17
ATOM 21876 C C . GLU A 1 61 ? -11.885 -6.406 -11.560 1.00 0.00 61 GLU A C 17
ATOM 21877 O O . GLU A 1 61 ? -11.288 -6.544 -12.634 1.00 0.00 61 GLU A O 17
ATOM 21889 N N . GLU A 1 62 ? -13.227 -6.330 -11.467 1.00 0.00 62 GLU A N 17
ATOM 21890 C CA . GLU A 1 62 ? -14.131 -6.386 -12.629 1.00 0.00 62 GLU A CA 17
ATOM 21891 C C . GLU A 1 62 ? -14.124 -5.066 -13.403 1.00 0.00 62 GLU A C 17
ATOM 21892 O O . GLU A 1 62 ? -14.186 -5.061 -14.634 1.00 0.00 62 GLU A O 17
ATOM 21904 N N . TYR A 1 63 ? -14.024 -3.951 -12.671 1.00 0.00 63 TYR A N 17
ATOM 21905 C CA . TYR A 1 63 ? -14.070 -2.599 -13.261 1.00 0.00 63 TYR A CA 17
ATOM 21906 C C . TYR A 1 63 ? -12.669 -2.008 -13.489 1.00 0.00 63 TYR A C 17
ATOM 21907 O O . TYR A 1 63 ? -12.566 -0.828 -13.824 1.00 0.00 63 TYR A O 17
ATOM 21925 N N . ASN A 1 64 ? -11.613 -2.832 -13.297 1.00 0.00 64 ASN A N 17
ATOM 21926 C CA . ASN A 1 64 ? -10.206 -2.446 -13.573 1.00 0.00 64 ASN A CA 17
ATOM 21927 C C . ASN A 1 64 ? -9.801 -1.231 -12.706 1.00 0.00 64 ASN A C 17
ATOM 21928 O O . ASN A 1 64 ? -9.036 -0.361 -13.142 1.00 0.00 64 ASN A O 17
ATOM 21939 N N . ILE A 1 65 ? -10.319 -1.192 -11.460 1.00 0.00 65 ILE A N 17
ATOM 21940 C CA . ILE A 1 65 ? -10.025 -0.111 -10.505 1.00 0.00 65 ILE A CA 17
ATOM 21941 C C . ILE A 1 65 ? -8.550 -0.222 -10.068 1.00 0.00 65 ILE A C 17
ATOM 21942 O O . ILE A 1 65 ? -8.218 -0.952 -9.134 1.00 0.00 65 ILE A O 17
ATOM 21958 N N . THR A 1 66 ? -7.680 0.435 -10.842 1.00 0.00 66 THR A N 17
ATOM 21959 C CA . THR A 1 66 ? -6.217 0.422 -10.667 1.00 0.00 66 THR A CA 17
ATOM 21960 C C . THR A 1 66 ? -5.719 1.707 -9.963 1.00 0.00 66 THR A C 17
ATOM 21961 O O . THR A 1 66 ? -6.447 2.693 -9.925 1.00 0.00 66 THR A O 17
ATOM 21972 N N . PRO A 1 67 ? -4.470 1.713 -9.371 1.00 0.00 67 PRO A N 17
ATOM 21973 C CA . PRO A 1 67 ? -3.963 2.884 -8.604 1.00 0.00 67 PRO A CA 17
ATOM 21974 C C . PRO A 1 67 ? -3.805 4.142 -9.488 1.00 0.00 67 PRO A C 17
ATOM 21975 O O . PRO A 1 67 ? -3.197 4.077 -10.560 1.00 0.00 67 PRO A O 17
ATOM 21986 N N . GLY A 1 68 ? -4.387 5.264 -9.038 1.00 0.00 68 GLY A N 17
ATOM 21987 C CA . GLY A 1 68 ? -4.232 6.560 -9.702 1.00 0.00 68 GLY A CA 17
ATOM 21988 C C . GLY A 1 68 ? -5.380 6.924 -10.632 1.00 0.00 68 GLY A C 17
ATOM 21989 O O . GLY A 1 68 ? -5.346 7.991 -11.255 1.00 0.00 68 GLY A O 17
ATOM 21993 N N . VAL A 1 69 ? -6.398 6.047 -10.750 1.00 0.00 69 VAL A N 17
ATOM 21994 C CA . VAL A 1 69 ? -7.586 6.323 -11.587 1.00 0.00 69 VAL A CA 17
ATOM 21995 C C . VAL A 1 69 ? -8.541 7.308 -10.890 1.00 0.00 69 VAL A C 17
ATOM 21996 O O . VAL A 1 69 ? -8.582 7.387 -9.653 1.00 0.00 69 VAL A O 17
ATOM 22009 N N . THR A 1 70 ? -9.290 8.066 -11.704 1.00 0.00 70 THR A N 17
ATOM 22010 C CA . THR A 1 70 ? -10.245 9.068 -11.226 1.00 0.00 70 THR A CA 17
ATOM 22011 C C . THR A 1 70 ? -11.685 8.565 -11.459 1.00 0.00 70 THR A C 17
ATOM 22012 O O . THR A 1 70 ? -12.203 8.601 -12.584 1.00 0.00 70 THR A O 17
ATOM 22023 N N . LEU A 1 71 ? -12.280 8.024 -10.392 1.00 0.00 71 LEU A N 17
ATOM 22024 C CA . LEU A 1 71 ? -13.719 7.735 -10.322 1.00 0.00 71 LEU A CA 17
ATOM 22025 C C . LEU A 1 71 ? -14.481 9.058 -10.218 1.00 0.00 71 LEU A C 17
ATOM 22026 O O . LEU A 1 71 ? -13.909 10.084 -9.844 1.00 0.00 71 LEU A O 17
ATOM 22042 N N . GLU A 1 72 ? -15.769 9.029 -10.549 1.00 0.00 72 GLU A N 17
ATOM 22043 C CA . GLU A 1 72 ? -16.638 10.210 -10.501 1.00 0.00 72 GLU A CA 17
ATOM 22044 C C . GLU A 1 72 ? -17.975 9.821 -9.892 1.00 0.00 72 GLU A C 17
ATOM 22045 O O . GLU A 1 72 ? -18.411 8.680 -10.011 1.00 0.00 72 GLU A O 17
ATOM 22057 N N . LEU A 1 73 ? -18.605 10.772 -9.206 1.00 0.00 73 LEU A N 17
ATOM 22058 C CA . LEU A 1 73 ? -19.936 10.589 -8.633 1.00 0.00 73 LEU A CA 17
ATOM 22059 C C . LEU A 1 73 ? -20.948 11.330 -9.489 1.00 0.00 73 LEU A C 17
ATOM 22060 O O . LEU A 1 73 ? -20.789 12.522 -9.751 1.00 0.00 73 LEU A O 17
ATOM 22076 N N . LYS A 1 74 ? -21.924 10.583 -10.009 1.00 0.00 74 LYS A N 17
ATOM 22077 C CA . LYS A 1 74 ? -23.101 11.127 -10.714 1.00 0.00 74 LYS A CA 17
ATOM 22078 C C . LYS A 1 74 ? -24.336 10.778 -9.872 1.00 0.00 74 LYS A C 17
ATOM 22079 O O . LYS A 1 74 ? -24.398 9.685 -9.315 1.00 0.00 74 LYS A O 17
ATOM 22098 N N . THR A 1 75 ? -25.299 11.706 -9.767 1.00 0.00 75 THR A N 17
ATOM 22099 C CA . THR A 1 75 ? -26.464 11.547 -8.871 1.00 0.00 75 THR A CA 17
ATOM 22100 C C . THR A 1 75 ? -27.368 10.359 -9.283 1.00 0.00 75 THR A C 17
ATOM 22101 O O . THR A 1 75 ? -27.525 10.051 -10.467 1.00 0.00 75 THR A O 17
ATOM 22112 N N . ARG A 1 76 ? -27.938 9.696 -8.270 1.00 0.00 76 ARG A N 17
ATOM 22113 C CA . ARG A 1 76 ? -28.718 8.462 -8.418 1.00 0.00 76 ARG A CA 17
ATOM 22114 C C . ARG A 1 76 ? -30.118 8.688 -7.851 1.00 0.00 76 ARG A C 17
ATOM 22115 O O . ARG A 1 76 ? -30.256 9.010 -6.661 1.00 0.00 76 ARG A O 17
ATOM 22136 N N . SER A 1 77 ? -31.142 8.540 -8.698 1.00 0.00 77 SER A N 17
ATOM 22137 C CA . SER A 1 77 ? -32.538 8.598 -8.269 1.00 0.00 77 SER A CA 17
ATOM 22138 C C . SER A 1 77 ? -32.950 7.231 -7.684 1.00 0.00 77 SER A C 17
ATOM 22139 O O . SER A 1 77 ? -32.861 6.205 -8.373 1.00 0.00 77 SER A O 17
ATOM 22147 N N . SER A 1 78 ? -33.341 7.216 -6.399 1.00 0.00 78 SER A N 17
ATOM 22148 C CA . SER A 1 78 ? -33.881 6.016 -5.744 1.00 0.00 78 SER A CA 17
ATOM 22149 C C . SER A 1 78 ? -35.298 5.721 -6.298 1.00 0.00 78 SER A C 17
ATOM 22150 O O . SER A 1 78 ? -36.286 6.336 -5.870 1.00 0.00 78 SER A O 17
ATOM 22158 N N . GLY A 1 79 ? -35.347 4.834 -7.324 1.00 0.00 79 GLY A N 17
ATOM 22159 C CA . GLY A 1 79 ? -36.577 4.519 -8.064 1.00 0.00 79 GLY A CA 17
ATOM 22160 C C . GLY A 1 79 ? -37.707 4.013 -7.166 1.00 0.00 79 GLY A C 17
ATOM 22161 O O . GLY A 1 79 ? -37.526 3.043 -6.423 1.00 0.00 79 GLY A O 17
ATOM 22165 N N . HIS A 1 80 ? -38.867 4.683 -7.243 1.00 0.00 80 HIS A N 17
ATOM 22166 C CA . HIS A 1 80 ? -40.039 4.375 -6.408 1.00 0.00 80 HIS A CA 17
ATOM 22167 C C . HIS A 1 80 ? -40.733 3.072 -6.869 1.00 0.00 80 HIS A C 17
ATOM 22168 O O . HIS A 1 80 ? -41.632 3.090 -7.726 1.00 0.00 80 HIS A O 17
ATOM 22183 N N . GLY A 1 81 ? -40.241 1.941 -6.327 1.00 0.00 81 GLY A N 17
ATOM 22184 C CA . GLY A 1 81 ? -40.809 0.620 -6.589 1.00 0.00 81 GLY A CA 17
ATOM 22185 C C . GLY A 1 81 ? -41.813 0.227 -5.507 1.00 0.00 81 GLY A C 17
ATOM 22186 O O . GLY A 1 81 ? -43.027 0.354 -5.719 1.00 0.00 81 GLY A O 17
ATOM 22190 N N . THR A 1 82 ? -41.278 -0.208 -4.337 1.00 0.00 82 THR A N 17
ATOM 22191 C CA . THR A 1 82 ? -42.051 -0.641 -3.144 1.00 0.00 82 THR A CA 17
ATOM 22192 C C . THR A 1 82 ? -43.186 -1.654 -3.496 1.00 0.00 82 THR A C 17
ATOM 22203 N N . GLY A 1 1 ? 4.363 -6.309 -2.903 1.00 0.00 1 GLY A N 18
ATOM 22204 C CA . GLY A 1 1 ? 4.466 -4.872 -2.548 1.00 0.00 1 GLY A CA 18
ATOM 22205 C C . GLY A 1 1 ? 3.215 -4.372 -1.823 1.00 0.00 1 GLY A C 18
ATOM 22206 O O . GLY A 1 1 ? 2.749 -5.050 -0.896 1.00 0.00 1 GLY A O 18
ATOM 22209 N N . PRO A 1 2 ? 2.639 -3.182 -2.207 1.00 0.00 2 PRO A N 18
ATOM 22210 C CA . PRO A 1 2 ? 1.388 -2.666 -1.596 1.00 0.00 2 PRO A CA 18
ATOM 22211 C C . PRO A 1 2 ? 0.176 -3.547 -1.974 1.00 0.00 2 PRO A C 18
ATOM 22212 O O . PRO A 1 2 ? -0.147 -3.674 -3.165 1.00 0.00 2 PRO A O 18
ATOM 22223 N N . GLY A 1 3 ? -0.446 -4.176 -0.958 1.00 0.00 3 GLY A N 18
ATOM 22224 C CA . GLY A 1 3 ? -1.663 -4.977 -1.148 1.00 0.00 3 GLY A CA 18
ATOM 22225 C C . GLY A 1 3 ? -2.846 -4.131 -1.608 1.00 0.00 3 GLY A C 18
ATOM 22226 O O . GLY A 1 3 ? -3.664 -4.571 -2.423 1.00 0.00 3 GLY A O 18
ATOM 22230 N N . SER A 1 4 ? -2.921 -2.907 -1.072 1.00 0.00 4 SER A N 18
ATOM 22231 C CA . SER A 1 4 ? -3.893 -1.890 -1.483 1.00 0.00 4 SER A CA 18
ATOM 22232 C C . SER A 1 4 ? -3.337 -1.049 -2.655 1.00 0.00 4 SER A C 18
ATOM 22233 O O . SER A 1 4 ? -2.147 -1.132 -3.001 1.00 0.00 4 SER A O 18
ATOM 22241 N N . LEU A 1 5 ? -4.219 -0.232 -3.245 1.00 0.00 5 LEU A N 18
ATOM 22242 C CA . LEU A 1 5 ? -3.913 0.615 -4.403 1.00 0.00 5 LEU A CA 18
ATOM 22243 C C . LEU A 1 5 ? -4.598 1.986 -4.242 1.00 0.00 5 LEU A C 18
ATOM 22244 O O . LEU A 1 5 ? -5.745 2.074 -3.786 1.00 0.00 5 LEU A O 18
ATOM 22260 N N . GLU A 1 6 ? -3.869 3.054 -4.597 1.00 0.00 6 GLU A N 18
ATOM 22261 C CA . GLU A 1 6 ? -4.312 4.442 -4.383 1.00 0.00 6 GLU A CA 18
ATOM 22262 C C . GLU A 1 6 ? -5.043 4.984 -5.626 1.00 0.00 6 GLU A C 18
ATOM 22263 O O . GLU A 1 6 ? -4.423 5.248 -6.656 1.00 0.00 6 GLU A O 18
ATOM 22275 N N . ILE A 1 7 ? -6.366 5.127 -5.514 1.00 0.00 7 ILE A N 18
ATOM 22276 C CA . ILE A 1 7 ? -7.231 5.685 -6.575 1.00 0.00 7 ILE A CA 18
ATOM 22277 C C . ILE A 1 7 ? -7.798 7.055 -6.139 1.00 0.00 7 ILE A C 18
ATOM 22278 O O . ILE A 1 7 ? -7.438 7.582 -5.083 1.00 0.00 7 ILE A O 18
ATOM 22294 N N . LYS A 1 8 ? -8.685 7.619 -6.983 1.00 0.00 8 LYS A N 18
ATOM 22295 C CA . LYS A 1 8 ? -9.414 8.870 -6.705 1.00 0.00 8 LYS A CA 18
ATOM 22296 C C . LYS A 1 8 ? -10.935 8.655 -6.826 1.00 0.00 8 LYS A C 18
ATOM 22297 O O . LYS A 1 8 ? -11.381 7.732 -7.511 1.00 0.00 8 LYS A O 18
ATOM 22316 N N . ILE A 1 9 ? -11.718 9.514 -6.131 1.00 0.00 9 ILE A N 18
ATOM 22317 C CA . ILE A 1 9 ? -13.198 9.580 -6.269 1.00 0.00 9 ILE A CA 18
ATOM 22318 C C . ILE A 1 9 ? -13.637 11.068 -6.297 1.00 0.00 9 ILE A C 18
ATOM 22319 O O . ILE A 1 9 ? -13.768 11.711 -5.249 1.00 0.00 9 ILE A O 18
ATOM 22335 N N . ARG A 1 10 ? -13.830 11.604 -7.503 1.00 0.00 10 ARG A N 18
ATOM 22336 C CA . ARG A 1 10 ? -14.379 12.957 -7.721 1.00 0.00 10 ARG A CA 18
ATOM 22337 C C . ARG A 1 10 ? -15.894 12.973 -7.401 1.00 0.00 10 ARG A C 18
ATOM 22338 O O . ARG A 1 10 ? -16.653 12.200 -7.976 1.00 0.00 10 ARG A O 18
ATOM 22359 N N . THR A 1 11 ? -16.321 13.842 -6.471 1.00 0.00 11 THR A N 18
ATOM 22360 C CA . THR A 1 11 ? -17.728 13.939 -6.025 1.00 0.00 11 THR A CA 18
ATOM 22361 C C . THR A 1 11 ? -18.503 15.007 -6.825 1.00 0.00 11 THR A C 18
ATOM 22362 O O . THR A 1 11 ? -17.915 15.726 -7.640 1.00 0.00 11 THR A O 18
ATOM 22373 N N . THR A 1 12 ? -19.823 15.125 -6.557 1.00 0.00 12 THR A N 18
ATOM 22374 C CA . THR A 1 12 ? -20.676 16.194 -7.128 1.00 0.00 12 THR A CA 18
ATOM 22375 C C . THR A 1 12 ? -20.380 17.579 -6.492 1.00 0.00 12 THR A C 18
ATOM 22376 O O . THR A 1 12 ? -20.883 18.606 -6.969 1.00 0.00 12 THR A O 18
ATOM 22387 N N . GLU A 1 13 ? -19.571 17.596 -5.408 1.00 0.00 13 GLU A N 18
ATOM 22388 C CA . GLU A 1 13 ? -19.073 18.843 -4.780 1.00 0.00 13 GLU A CA 18
ATOM 22389 C C . GLU A 1 13 ? -17.872 19.409 -5.577 1.00 0.00 13 GLU A C 18
ATOM 22390 O O . GLU A 1 13 ? -17.429 20.535 -5.326 1.00 0.00 13 GLU A O 18
ATOM 22402 N N . GLY A 1 14 ? -17.349 18.603 -6.526 1.00 0.00 14 GLY A N 18
ATOM 22403 C CA . GLY A 1 14 ? -16.241 19.016 -7.394 1.00 0.00 14 GLY A CA 18
ATOM 22404 C C . GLY A 1 14 ? -14.869 18.826 -6.746 1.00 0.00 14 GLY A C 18
ATOM 22405 O O . GLY A 1 14 ? -13.885 19.438 -7.170 1.00 0.00 14 GLY A O 18
ATOM 22409 N N . ARG A 1 15 ? -14.818 17.991 -5.699 1.00 0.00 15 ARG A N 18
ATOM 22410 C CA . ARG A 1 15 ? -13.568 17.646 -4.976 1.00 0.00 15 ARG A CA 18
ATOM 22411 C C . ARG A 1 15 ? -13.190 16.197 -5.306 1.00 0.00 15 ARG A C 18
ATOM 22412 O O . ARG A 1 15 ? -14.069 15.385 -5.572 1.00 0.00 15 ARG A O 18
ATOM 22433 N N . THR A 1 16 ? -11.893 15.872 -5.280 1.00 0.00 16 THR A N 18
ATOM 22434 C CA . THR A 1 16 ? -11.410 14.538 -5.668 1.00 0.00 16 THR A CA 18
ATOM 22435 C C . THR A 1 16 ? -10.720 13.852 -4.472 1.00 0.00 16 THR A C 18
ATOM 22436 O O . THR A 1 16 ? -9.724 14.353 -3.938 1.00 0.00 16 THR A O 18
ATOM 22447 N N . LEU A 1 17 ? -11.286 12.708 -4.063 1.00 0.00 17 LEU A N 18
ATOM 22448 C CA . LEU A 1 17 ? -10.916 11.985 -2.835 1.00 0.00 17 LEU A CA 18
ATOM 22449 C C . LEU A 1 17 ? -9.877 10.897 -3.146 1.00 0.00 17 LEU A C 18
ATOM 22450 O O . LEU A 1 17 ? -10.235 9.813 -3.624 1.00 0.00 17 LEU A O 18
ATOM 2246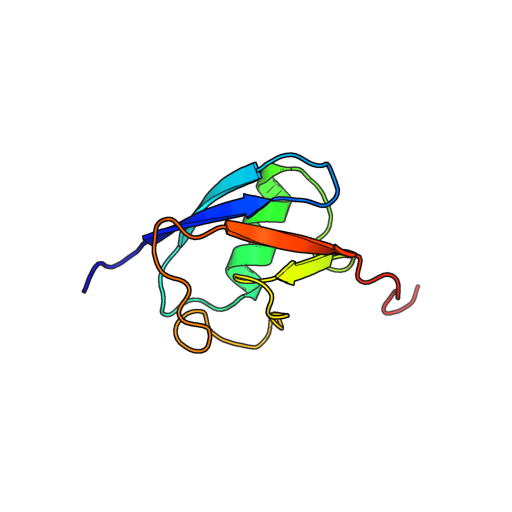6 N N . THR A 1 18 ? -8.598 11.198 -2.891 1.00 0.00 18 THR A N 18
ATOM 22467 C CA . THR A 1 18 ? -7.500 10.260 -3.156 1.00 0.00 18 THR A CA 18
ATOM 22468 C C . THR A 1 18 ? -7.376 9.265 -1.981 1.00 0.00 18 THR A C 18
ATOM 22469 O O . THR A 1 18 ? -6.811 9.600 -0.935 1.00 0.00 18 THR A O 18
ATOM 22480 N N . VAL A 1 19 ? -7.948 8.058 -2.152 1.00 0.00 19 VAL A N 18
ATOM 22481 C CA . VAL A 1 19 ? -7.967 7.004 -1.110 1.00 0.00 19 VAL A CA 18
ATOM 22482 C C . VAL A 1 19 ? -7.154 5.792 -1.578 1.00 0.00 19 VAL A C 18
ATOM 22483 O O . VAL A 1 19 ? -6.862 5.661 -2.766 1.00 0.00 19 VAL A O 18
ATOM 22496 N N . ASP A 1 20 ? -6.799 4.910 -0.635 1.00 0.00 20 ASP A N 18
ATOM 22497 C CA . ASP A 1 20 ? -6.148 3.622 -0.936 1.00 0.00 20 ASP A CA 18
ATOM 22498 C C . ASP A 1 20 ? -7.042 2.482 -0.416 1.00 0.00 20 ASP A C 18
ATOM 22499 O O . ASP A 1 20 ? -7.447 2.469 0.753 1.00 0.00 20 ASP A O 18
ATOM 22508 N N . VAL A 1 21 ? -7.396 1.569 -1.330 1.00 0.00 21 VAL A N 18
ATOM 22509 C CA . VAL A 1 21 ? -8.309 0.429 -1.089 1.00 0.00 21 VAL A CA 18
ATOM 22510 C C . VAL A 1 21 ? -7.753 -0.828 -1.778 1.00 0.00 21 VAL A C 18
ATOM 22511 O O . VAL A 1 21 ? -6.981 -0.728 -2.724 1.00 0.00 21 VAL A O 18
ATOM 22524 N N . LYS A 1 22 ? -8.157 -2.007 -1.298 1.00 0.00 22 LYS A N 18
ATOM 22525 C CA . LYS A 1 22 ? -7.685 -3.298 -1.845 1.00 0.00 22 LYS A CA 18
ATOM 22526 C C . LYS A 1 22 ? -8.488 -3.650 -3.134 1.00 0.00 22 LYS A C 18
ATOM 22527 O O . LYS A 1 22 ? -9.687 -3.368 -3.194 1.00 0.00 22 LYS A O 18
ATOM 22546 N N . PRO A 1 23 ? -7.840 -4.255 -4.188 1.00 0.00 23 PRO A N 18
ATOM 22547 C CA . PRO A 1 23 ? -8.504 -4.566 -5.499 1.00 0.00 23 PRO A CA 18
ATOM 22548 C C . PRO A 1 23 ? -9.649 -5.598 -5.377 1.00 0.00 23 PRO A C 18
ATOM 22549 O O . PRO A 1 23 ? -10.548 -5.655 -6.222 1.00 0.00 23 PRO A O 18
ATOM 22560 N N . ASP A 1 24 ? -9.594 -6.394 -4.312 1.00 0.00 24 ASP A N 18
ATOM 22561 C CA . ASP A 1 24 ? -10.549 -7.483 -4.037 1.00 0.00 24 ASP A CA 18
ATOM 22562 C C . ASP A 1 24 ? -11.829 -6.985 -3.337 1.00 0.00 24 ASP A C 18
ATOM 22563 O O . ASP A 1 24 ? -12.753 -7.783 -3.126 1.00 0.00 24 ASP A O 18
ATOM 22572 N N . ARG A 1 25 ? -11.882 -5.679 -2.979 1.00 0.00 25 ARG A N 18
ATOM 22573 C CA . ARG A 1 25 ? -13.062 -5.071 -2.316 1.00 0.00 25 ARG A CA 18
ATOM 22574 C C . ARG A 1 25 ? -14.199 -4.864 -3.328 1.00 0.00 25 ARG A C 18
ATOM 22575 O O . ARG A 1 25 ? -13.967 -4.918 -4.534 1.00 0.00 25 ARG A O 18
ATOM 22596 N N . THR A 1 26 ? -15.428 -4.645 -2.833 1.00 0.00 26 THR A N 18
ATOM 22597 C CA . THR A 1 26 ? -16.591 -4.322 -3.689 1.00 0.00 26 THR A CA 18
ATOM 22598 C C . THR A 1 26 ? -16.702 -2.807 -3.884 1.00 0.00 26 THR A C 18
ATOM 22599 O O . THR A 1 26 ? -16.075 -2.026 -3.153 1.00 0.00 26 THR A O 18
ATOM 22610 N N . ILE A 1 27 ? -17.501 -2.395 -4.884 1.00 0.00 27 ILE A N 18
ATOM 22611 C CA . ILE A 1 27 ? -17.786 -0.970 -5.145 1.00 0.00 27 ILE A CA 18
ATOM 22612 C C . ILE A 1 27 ? -18.550 -0.355 -3.946 1.00 0.00 27 ILE A C 18
ATOM 22613 O O . ILE A 1 27 ? -18.420 0.835 -3.674 1.00 0.00 27 ILE A O 18
ATOM 22629 N N . GLU A 1 28 ? -19.295 -1.219 -3.207 1.00 0.00 28 GLU A N 18
ATOM 22630 C CA . GLU A 1 28 ? -19.960 -0.876 -1.923 1.00 0.00 28 GLU A CA 18
ATOM 22631 C C . GLU A 1 28 ? -18.976 -0.246 -0.916 1.00 0.00 28 GLU A C 18
ATOM 22632 O O . GLU A 1 28 ? -19.311 0.735 -0.239 1.00 0.00 28 GLU A O 18
ATOM 22644 N N . GLU A 1 29 ? -17.769 -0.848 -0.834 1.00 0.00 29 GLU A N 18
ATOM 22645 C CA . GLU A 1 29 ? -16.682 -0.382 0.049 1.00 0.00 29 GLU A CA 18
ATOM 22646 C C . GLU A 1 29 ? -16.269 1.042 -0.333 1.00 0.00 29 GLU A C 18
ATOM 22647 O O . GLU A 1 29 ? -16.107 1.887 0.539 1.00 0.00 29 GLU A O 18
ATOM 22659 N N . LEU A 1 30 ? -16.156 1.294 -1.658 1.00 0.00 30 LEU A N 18
ATOM 22660 C CA . LEU A 1 30 ? -15.821 2.629 -2.208 1.00 0.00 30 LEU A CA 18
ATOM 22661 C C . LEU A 1 30 ? -16.873 3.667 -1.815 1.00 0.00 30 LEU A C 18
ATOM 22662 O O . LEU A 1 30 ? -16.520 4.780 -1.438 1.00 0.00 30 LEU A O 18
ATOM 22678 N N . MET A 1 31 ? -18.158 3.262 -1.913 1.00 0.00 31 MET A N 18
ATOM 22679 C CA . MET A 1 31 ? -19.319 4.111 -1.574 1.00 0.00 31 MET A CA 18
ATOM 22680 C C . MET A 1 31 ? -19.273 4.557 -0.094 1.00 0.00 31 MET A C 18
ATOM 22681 O O . MET A 1 31 ? -19.666 5.679 0.243 1.00 0.00 31 MET A O 18
ATOM 22695 N N . GLU A 1 32 ? -18.743 3.677 0.763 1.00 0.00 32 GLU A N 18
ATOM 22696 C CA . GLU A 1 32 ? -18.531 3.971 2.191 1.00 0.00 32 GLU A CA 18
ATOM 22697 C C . GLU A 1 32 ? -17.325 4.887 2.405 1.00 0.00 32 GLU A C 18
ATOM 22698 O O . GLU A 1 32 ? -17.361 5.759 3.276 1.00 0.00 32 GLU A O 18
ATOM 22710 N N . LYS A 1 33 ? -16.261 4.669 1.614 1.00 0.00 33 LYS A N 18
ATOM 22711 C CA . LYS A 1 33 ? -15.018 5.446 1.736 1.00 0.00 33 LYS A CA 18
ATOM 22712 C C . LYS A 1 33 ? -15.255 6.911 1.357 1.00 0.00 33 LYS A C 18
ATOM 22713 O O . LYS A 1 33 ? -14.901 7.801 2.117 1.00 0.00 33 LYS A O 18
ATOM 22732 N N . LEU A 1 34 ? -15.912 7.150 0.208 1.00 0.00 34 LEU A N 18
ATOM 22733 C CA . LEU A 1 34 ? -16.261 8.516 -0.233 1.00 0.00 34 LEU A CA 18
ATOM 22734 C C . LEU A 1 34 ? -17.221 9.182 0.776 1.00 0.00 34 LEU A C 18
ATOM 22735 O O . LEU A 1 34 ? -17.089 10.370 1.057 1.00 0.00 34 LEU A O 18
ATOM 22751 N N . LYS A 1 35 ? -18.128 8.375 1.373 1.00 0.00 35 LYS A N 18
ATOM 22752 C CA . LYS A 1 35 ? -19.051 8.843 2.437 1.00 0.00 35 LYS A CA 18
ATOM 22753 C C . LYS A 1 35 ? -18.269 9.389 3.661 1.00 0.00 35 LYS A C 18
ATOM 22754 O O . LYS A 1 35 ? -18.583 10.469 4.156 1.00 0.00 35 LYS A O 18
ATOM 22773 N N . GLU A 1 36 ? -17.241 8.655 4.120 1.00 0.00 36 GLU A N 18
ATOM 22774 C CA . GLU A 1 36 ? -16.453 9.052 5.319 1.00 0.00 36 GLU A CA 18
ATOM 22775 C C . GLU A 1 36 ? -15.375 10.116 4.976 1.00 0.00 36 GLU A C 18
ATOM 22776 O O . GLU A 1 36 ? -14.777 10.705 5.883 1.00 0.00 36 GLU A O 18
ATOM 22788 N N . GLN A 1 37 ? -15.142 10.352 3.667 1.00 0.00 37 GLN A N 18
ATOM 22789 C CA . GLN A 1 37 ? -14.158 11.352 3.181 1.00 0.00 37 GLN A CA 18
ATOM 22790 C C . GLN A 1 37 ? -14.777 12.748 2.993 1.00 0.00 37 GLN A C 18
ATOM 22791 O O . GLN A 1 37 ? -14.144 13.745 3.343 1.00 0.00 37 GLN A O 18
ATOM 22805 N N . THR A 1 38 ? -15.993 12.821 2.415 1.00 0.00 38 THR A N 18
ATOM 22806 C CA . THR A 1 38 ? -16.644 14.116 2.065 1.00 0.00 38 THR A CA 18
ATOM 22807 C C . THR A 1 38 ? -17.972 14.324 2.828 1.00 0.00 38 THR A C 18
ATOM 22808 O O . THR A 1 38 ? -18.405 15.468 3.014 1.00 0.00 38 THR A O 18
ATOM 22819 N N . GLY A 1 39 ? -18.617 13.222 3.259 1.00 0.00 39 GLY A N 18
ATOM 22820 C CA . GLY A 1 39 ? -19.822 13.293 4.113 1.00 0.00 39 GLY A CA 18
ATOM 22821 C C . GLY A 1 39 ? -21.130 12.997 3.390 1.00 0.00 39 GLY A C 18
ATOM 22822 O O . GLY A 1 39 ? -22.128 12.654 4.044 1.00 0.00 39 GLY A O 18
ATOM 22826 N N . VAL A 1 40 ? -21.139 13.120 2.048 1.00 0.00 40 VAL A N 18
ATOM 22827 C CA . VAL A 1 40 ? -22.363 12.944 1.239 1.00 0.00 40 VAL A CA 18
ATOM 22828 C C . VAL A 1 40 ? -22.806 11.442 1.223 1.00 0.00 40 VAL A C 18
ATOM 22829 O O . VAL A 1 40 ? -21.965 10.554 1.008 1.00 0.00 40 VAL A O 18
ATOM 22842 N N . PRO A 1 41 ? -24.121 11.132 1.542 1.00 0.00 41 PRO A N 18
ATOM 22843 C CA . PRO A 1 41 ? -24.655 9.744 1.552 1.00 0.00 41 PRO A CA 18
ATOM 22844 C C . PRO A 1 41 ? -24.582 9.078 0.155 1.00 0.00 41 PRO A C 18
ATOM 22845 O O . PRO A 1 41 ? -25.091 9.644 -0.823 1.00 0.00 41 PRO A O 18
ATOM 22856 N N . PRO A 1 42 ? -23.969 7.845 0.058 1.00 0.00 42 PRO A N 18
ATOM 22857 C CA . PRO A 1 42 ? -23.705 7.165 -1.239 1.00 0.00 42 PRO A CA 18
ATOM 22858 C C . PRO A 1 42 ? -24.986 6.774 -2.006 1.00 0.00 42 PRO A C 18
ATOM 22859 O O . PRO A 1 42 ? -24.933 6.535 -3.213 1.00 0.00 42 PRO A O 18
ATOM 22870 N N . GLU A 1 43 ? -26.123 6.715 -1.287 1.00 0.00 43 GLU A N 18
ATOM 22871 C CA . GLU A 1 43 ? -27.445 6.381 -1.865 1.00 0.00 43 GLU A CA 18
ATOM 22872 C C . GLU A 1 43 ? -27.896 7.412 -2.920 1.00 0.00 43 GLU A C 18
ATOM 22873 O O . GLU A 1 43 ? -28.686 7.095 -3.821 1.00 0.00 43 GLU A O 18
ATOM 22885 N N . GLN A 1 44 ? -27.399 8.654 -2.769 1.00 0.00 44 GLN A N 18
ATOM 22886 C CA . GLN A 1 44 ? -27.720 9.776 -3.669 1.00 0.00 44 GLN A CA 18
ATOM 22887 C C . GLN A 1 44 ? -26.674 9.914 -4.788 1.00 0.00 44 GLN A C 18
ATOM 22888 O O . GLN A 1 44 ? -26.722 10.880 -5.556 1.00 0.00 44 GLN A O 18
ATOM 22902 N N . LEU A 1 45 ? -25.720 8.957 -4.862 1.00 0.00 45 LEU A N 18
ATOM 22903 C CA . LEU A 1 45 ? -24.643 8.947 -5.877 1.00 0.00 45 LEU A CA 18
ATOM 22904 C C . LEU A 1 45 ? -24.586 7.605 -6.620 1.00 0.00 45 LEU A C 18
ATOM 22905 O O . LEU A 1 45 ? -25.177 6.605 -6.196 1.00 0.00 45 LEU A O 18
ATOM 22921 N N . ARG A 1 46 ? -23.854 7.635 -7.744 1.00 0.00 46 ARG A N 18
ATOM 22922 C CA . ARG A 1 46 ? -23.491 6.465 -8.551 1.00 0.00 46 ARG A CA 18
ATOM 22923 C C . ARG A 1 46 ? -21.990 6.570 -8.854 1.00 0.00 46 ARG A C 18
ATOM 22924 O O . ARG A 1 46 ? -21.539 7.599 -9.383 1.00 0.00 46 ARG A O 18
ATOM 22945 N N . VAL A 1 47 ? -21.227 5.524 -8.500 1.00 0.00 47 VAL A N 18
ATOM 22946 C CA . VAL A 1 47 ? -19.774 5.472 -8.732 1.00 0.00 47 VAL A CA 18
ATOM 22947 C C . VAL A 1 47 ? -19.506 5.173 -10.221 1.00 0.00 47 VAL A C 18
ATOM 22948 O O . VAL A 1 47 ? -20.067 4.227 -10.774 1.00 0.00 47 VAL A O 18
ATOM 22961 N N . ILE A 1 48 ? -18.675 6.015 -10.861 1.00 0.00 48 ILE A N 18
ATOM 22962 C CA . ILE A 1 48 ? -18.391 5.959 -12.311 1.00 0.00 48 ILE A CA 18
ATOM 22963 C C . ILE A 1 48 ? -16.872 5.845 -12.539 1.00 0.00 48 ILE A C 18
ATOM 22964 O O . ILE A 1 48 ? -16.117 6.677 -12.056 1.00 0.00 48 ILE A O 18
ATOM 22980 N N . TYR A 1 49 ? -16.439 4.821 -13.277 1.00 0.00 49 TYR A N 18
ATOM 22981 C CA . TYR A 1 49 ? -15.030 4.634 -13.673 1.00 0.00 49 TYR A CA 18
ATOM 22982 C C . TYR A 1 49 ? -14.887 4.852 -15.173 1.00 0.00 49 TYR A C 18
ATOM 22983 O O . TYR A 1 49 ? -15.356 4.024 -15.961 1.00 0.00 49 TYR A O 18
ATOM 23001 N N . ASN A 1 50 ? -14.262 5.983 -15.546 1.00 0.00 50 ASN A N 18
ATOM 23002 C CA . ASN A 1 50 ? -13.850 6.276 -16.932 1.00 0.00 50 ASN A CA 18
ATOM 23003 C C . ASN A 1 50 ? -15.075 6.253 -17.899 1.00 0.00 50 ASN A C 18
ATOM 23004 O O . ASN A 1 50 ? -14.984 5.817 -19.052 1.00 0.00 50 ASN A O 18
ATOM 23015 N N . GLY A 1 51 ? -16.234 6.721 -17.380 1.00 0.00 51 GLY A N 18
ATOM 23016 C CA . GLY A 1 51 ? -17.481 6.825 -18.154 1.00 0.00 51 GLY A CA 18
ATOM 23017 C C . GLY A 1 51 ? -18.415 5.628 -17.988 1.00 0.00 51 GLY A C 18
ATOM 23018 O O . GLY A 1 51 ? -19.539 5.653 -18.486 1.00 0.00 51 GLY A O 18
ATOM 23022 N N . ARG A 1 52 ? -17.950 4.585 -17.287 1.00 0.00 52 ARG A N 18
ATOM 23023 C CA . ARG A 1 52 ? -18.730 3.354 -17.023 1.00 0.00 52 ARG A CA 18
ATOM 23024 C C . ARG A 1 52 ? -19.374 3.421 -15.634 1.00 0.00 52 ARG A C 18
ATOM 23025 O O . ARG A 1 52 ? -18.709 3.795 -14.675 1.00 0.00 52 ARG A O 18
ATOM 23046 N N . GLU A 1 53 ? -20.661 3.035 -15.526 1.00 0.00 53 GLU A N 18
ATOM 23047 C CA . GLU A 1 53 ? -21.341 2.943 -14.226 1.00 0.00 53 GLU A CA 18
ATOM 23048 C C . GLU A 1 53 ? -20.901 1.656 -13.516 1.00 0.00 53 GLU A C 18
ATOM 23049 O O . GLU A 1 53 ? -20.841 0.583 -14.135 1.00 0.00 53 GLU A O 18
ATOM 23061 N N . LEU A 1 54 ? -20.578 1.775 -12.225 1.00 0.00 54 LEU A N 18
ATOM 23062 C CA . LEU A 1 54 ? -20.074 0.660 -11.415 1.00 0.00 54 LEU A CA 18
ATOM 23063 C C . LEU A 1 54 ? -21.174 0.152 -10.488 1.00 0.00 54 LEU A C 18
ATOM 23064 O O . LEU A 1 54 ? -21.637 0.883 -9.594 1.00 0.00 54 LEU A O 18
ATOM 23080 N N . GLU A 1 55 ? -21.589 -1.094 -10.727 1.00 0.00 55 GLU A N 18
ATOM 23081 C CA . GLU A 1 55 ? -22.549 -1.801 -9.888 1.00 0.00 55 GLU A CA 18
ATOM 23082 C C . GLU A 1 55 ? -21.916 -2.102 -8.521 1.00 0.00 55 GLU A C 18
ATOM 23083 O O . GLU A 1 55 ? -20.805 -2.645 -8.481 1.00 0.00 55 GLU A O 18
ATOM 23095 N N . PRO A 1 56 ? -22.623 -1.781 -7.382 1.00 0.00 56 PRO A N 18
ATOM 23096 C CA . PRO A 1 56 ? -22.096 -2.021 -6.007 1.00 0.00 56 PRO A CA 18
ATOM 23097 C C . PRO A 1 56 ? -21.868 -3.533 -5.737 1.00 0.00 56 PRO A C 18
ATOM 23098 O O . PRO A 1 56 ? -20.964 -3.921 -4.987 1.00 0.00 56 PRO A O 18
ATOM 23109 N N . ARG A 1 57 ? -22.668 -4.351 -6.441 1.00 0.00 57 ARG A N 18
ATOM 23110 C CA . ARG A 1 57 ? -22.662 -5.827 -6.370 1.00 0.00 57 ARG A CA 18
ATOM 23111 C C . ARG A 1 57 ? -21.300 -6.417 -6.802 1.00 0.00 57 ARG A C 18
ATOM 23112 O O . ARG A 1 57 ? -20.891 -7.482 -6.332 1.00 0.00 57 ARG A O 18
ATOM 23133 N N . THR A 1 58 ? -20.616 -5.689 -7.697 1.00 0.00 58 THR A N 18
ATOM 23134 C CA . THR A 1 58 ? -19.377 -6.138 -8.355 1.00 0.00 58 THR A CA 18
ATOM 23135 C C . THR A 1 58 ? -18.120 -5.602 -7.608 1.00 0.00 58 THR A C 18
ATOM 23136 O O . THR A 1 58 ? -18.203 -4.599 -6.889 1.00 0.00 58 THR A O 18
ATOM 23147 N N . THR A 1 59 ? -16.961 -6.290 -7.773 1.00 0.00 59 THR A N 18
ATOM 23148 C CA . THR A 1 59 ? -15.686 -5.893 -7.136 1.00 0.00 59 THR A CA 18
ATOM 23149 C C . THR A 1 59 ? -14.849 -4.968 -8.052 1.00 0.00 59 THR A C 18
ATOM 23150 O O . THR A 1 59 ? -15.164 -4.783 -9.241 1.00 0.00 59 THR A O 18
ATOM 23161 N N . LEU A 1 60 ? -13.778 -4.406 -7.458 1.00 0.00 60 LEU A N 18
ATOM 23162 C CA . LEU A 1 60 ? -12.878 -3.412 -8.086 1.00 0.00 60 LEU A CA 18
ATOM 23163 C C . LEU A 1 60 ? -12.089 -4.031 -9.249 1.00 0.00 60 LEU A C 18
ATOM 23164 O O . LEU A 1 60 ? -12.029 -3.466 -10.346 1.00 0.00 60 LEU A O 18
ATOM 23180 N N . GLU A 1 61 ? -11.503 -5.204 -8.975 1.00 0.00 61 GLU A N 18
ATOM 23181 C CA . GLU A 1 61 ? -10.653 -5.958 -9.925 1.00 0.00 61 GLU A CA 18
ATOM 23182 C C . GLU A 1 61 ? -11.394 -6.298 -11.240 1.00 0.00 61 GLU A C 18
ATOM 23183 O O . GLU A 1 61 ? -10.768 -6.403 -12.305 1.00 0.00 61 GLU A O 18
ATOM 23195 N N . GLU A 1 62 ? -12.731 -6.451 -11.145 1.00 0.00 62 GLU A N 18
ATOM 23196 C CA . GLU A 1 62 ? -13.600 -6.733 -12.297 1.00 0.00 62 GLU A CA 18
ATOM 23197 C C . GLU A 1 62 ? -13.667 -5.526 -13.240 1.00 0.00 62 GLU A C 18
ATOM 23198 O O . GLU A 1 62 ? -13.640 -5.683 -14.462 1.00 0.00 62 GLU A O 18
ATOM 23210 N N . TYR A 1 63 ? -13.733 -4.317 -12.656 1.00 0.00 63 TYR A N 18
ATOM 23211 C CA . TYR A 1 63 ? -13.753 -3.050 -13.423 1.00 0.00 63 TYR A CA 18
ATOM 23212 C C . TYR A 1 63 ? -12.336 -2.534 -13.712 1.00 0.00 63 TYR A C 18
ATOM 23213 O O . TYR A 1 63 ? -12.190 -1.576 -14.470 1.00 0.00 63 TYR A O 18
ATOM 23231 N N . ASN A 1 64 ? -11.321 -3.181 -13.098 1.00 0.00 64 ASN A N 18
ATOM 23232 C CA . ASN A 1 64 ? -9.912 -2.760 -13.157 1.00 0.00 64 ASN A CA 18
ATOM 23233 C C . ASN A 1 64 ? -9.758 -1.368 -12.500 1.00 0.00 64 ASN A C 18
ATOM 23234 O O . ASN A 1 64 ? -9.390 -0.375 -13.136 1.00 0.00 64 ASN A O 18
ATOM 23245 N N . ILE A 1 65 ? -10.129 -1.299 -11.216 1.00 0.00 65 ILE A N 18
ATOM 23246 C CA . ILE A 1 65 ? -9.921 -0.099 -10.393 1.00 0.00 65 ILE A CA 18
ATOM 23247 C C . ILE A 1 65 ? -8.494 -0.169 -9.819 1.00 0.00 65 ILE A C 18
ATOM 23248 O O . ILE A 1 65 ? -8.276 -0.558 -8.669 1.00 0.00 65 ILE A O 18
ATOM 23264 N N . THR A 1 66 ? -7.527 0.102 -10.704 1.00 0.00 66 THR A N 18
ATOM 23265 C CA . THR A 1 66 ? -6.089 0.032 -10.421 1.00 0.00 66 THR A CA 18
ATOM 23266 C C . THR A 1 66 ? -5.543 1.428 -10.017 1.00 0.00 66 THR A C 18
ATOM 23267 O O . THR A 1 66 ? -6.176 2.441 -10.327 1.00 0.00 66 THR A O 18
ATOM 23278 N N . PRO A 1 67 ? -4.348 1.519 -9.325 1.00 0.00 67 PRO A N 18
ATOM 23279 C CA . PRO A 1 67 ? -3.887 2.780 -8.687 1.00 0.00 67 PRO A CA 18
ATOM 23280 C C . PRO A 1 67 ? -3.592 3.900 -9.713 1.00 0.00 67 PRO A C 18
ATOM 23281 O O . PRO A 1 67 ? -2.877 3.678 -10.694 1.00 0.00 67 PRO A O 18
ATOM 23292 N N . GLY A 1 68 ? -4.173 5.084 -9.482 1.00 0.00 68 GLY A N 18
ATOM 23293 C CA . GLY A 1 68 ? -3.937 6.264 -10.313 1.00 0.00 68 GLY A CA 18
ATOM 23294 C C . GLY A 1 68 ? -5.164 6.709 -11.094 1.00 0.00 68 GLY A C 18
ATOM 23295 O O . GLY A 1 68 ? -5.152 7.792 -11.675 1.00 0.00 68 GLY A O 18
ATOM 23299 N N . VAL A 1 69 ? -6.229 5.891 -11.094 1.00 0.00 69 VAL A N 18
ATOM 23300 C CA . VAL A 1 69 ? -7.462 6.186 -11.856 1.00 0.00 69 VAL A CA 18
ATOM 23301 C C . VAL A 1 69 ? -8.397 7.114 -11.058 1.00 0.00 69 VAL A C 18
ATOM 23302 O O . VAL A 1 69 ? -8.356 7.134 -9.826 1.00 0.00 69 VAL A O 18
ATOM 23315 N N . THR A 1 70 ? -9.242 7.875 -11.775 1.00 0.00 70 THR A N 18
ATOM 23316 C CA . THR A 1 70 ? -10.175 8.839 -11.178 1.00 0.00 70 THR A CA 18
ATOM 23317 C C . THR A 1 70 ? -11.626 8.410 -11.433 1.00 0.00 70 THR A C 18
ATOM 23318 O O . THR A 1 70 ? -12.107 8.423 -12.576 1.00 0.00 70 THR A O 18
ATOM 23329 N N . LEU A 1 71 ? -12.289 7.985 -10.350 1.00 0.00 71 LEU A N 18
ATOM 23330 C CA . LEU A 1 71 ? -13.735 7.731 -10.324 1.00 0.00 71 LEU A CA 18
ATOM 23331 C C . LEU A 1 71 ? -14.483 9.072 -10.247 1.00 0.00 71 LEU A C 18
ATOM 23332 O O . LEU A 1 71 ? -13.885 10.108 -9.942 1.00 0.00 71 LEU A O 18
ATOM 23348 N N . GLU A 1 72 ? -15.789 9.038 -10.531 1.00 0.00 72 GLU A N 18
ATOM 23349 C CA . GLU A 1 72 ? -16.664 10.221 -10.504 1.00 0.00 72 GLU A CA 18
ATOM 23350 C C . GLU A 1 72 ? -18.023 9.827 -9.922 1.00 0.00 72 GLU A C 18
ATOM 23351 O O . GLU A 1 72 ? -18.473 8.693 -10.089 1.00 0.00 72 GLU A O 18
ATOM 23363 N N . LEU A 1 73 ? -18.665 10.769 -9.224 1.00 0.00 73 LEU A N 18
ATOM 23364 C CA . LEU A 1 73 ? -19.965 10.551 -8.574 1.00 0.00 73 LEU A CA 18
ATOM 23365 C C . LEU A 1 73 ? -21.035 11.366 -9.278 1.00 0.00 73 LEU A C 18
ATOM 23366 O O . LEU A 1 73 ? -20.957 12.592 -9.336 1.00 0.00 73 LEU A O 18
ATOM 23382 N N . LYS A 1 74 ? -21.997 10.667 -9.872 1.00 0.00 74 LYS A N 18
ATOM 23383 C CA . LYS A 1 74 ? -23.172 11.276 -10.503 1.00 0.00 74 LYS A CA 18
ATOM 23384 C C . LYS A 1 74 ? -24.365 11.090 -9.580 1.00 0.00 74 LYS A C 18
ATOM 23385 O O . LYS A 1 74 ? -24.505 10.021 -8.990 1.00 0.00 74 LYS A O 18
ATOM 23404 N N . THR A 1 75 ? -25.213 12.122 -9.459 1.00 0.00 75 THR A N 18
ATOM 23405 C CA . THR A 1 75 ? -26.411 12.063 -8.614 1.00 0.00 75 THR A CA 18
ATOM 23406 C C . THR A 1 75 ? -27.347 10.932 -9.087 1.00 0.00 75 THR A C 18
ATOM 23407 O O . THR A 1 75 ? -27.723 10.878 -10.271 1.00 0.00 75 THR A O 18
ATOM 23418 N N . ARG A 1 76 ? -27.640 9.985 -8.171 1.00 0.00 76 ARG A N 18
ATOM 23419 C CA . ARG A 1 76 ? -28.672 8.963 -8.359 1.00 0.00 76 ARG A CA 18
ATOM 23420 C C . ARG A 1 76 ? -30.030 9.692 -8.430 1.00 0.00 76 ARG A C 18
ATOM 23421 O O . ARG A 1 76 ? -30.671 9.979 -7.415 1.00 0.00 76 ARG A O 18
ATOM 23442 N N . SER A 1 77 ? -30.367 10.096 -9.653 1.00 0.00 77 SER A N 18
ATOM 23443 C CA . SER A 1 77 ? -31.552 10.877 -9.972 1.00 0.00 77 SER A CA 18
ATOM 23444 C C . SER A 1 77 ? -32.472 10.030 -10.869 1.00 0.00 77 SER A C 18
ATOM 23445 O O . SER A 1 77 ? -32.325 9.994 -12.095 1.00 0.00 77 SER A O 18
ATOM 23453 N N . SER A 1 78 ? -33.362 9.266 -10.215 1.00 0.00 78 SER A N 18
ATOM 23454 C CA . SER A 1 78 ? -34.349 8.395 -10.878 1.00 0.00 78 SER A CA 18
ATOM 23455 C C . SER A 1 78 ? -35.717 9.105 -11.005 1.00 0.00 78 SER A C 18
ATOM 23456 O O . SER A 1 78 ? -36.678 8.513 -11.500 1.00 0.00 78 SER A O 18
ATOM 23464 N N . GLY A 1 79 ? -35.775 10.390 -10.571 1.00 0.00 79 GLY A N 18
ATOM 23465 C CA . GLY A 1 79 ? -36.997 11.204 -10.624 1.00 0.00 79 GLY A CA 18
ATOM 23466 C C . GLY A 1 79 ? -37.486 11.467 -12.043 1.00 0.00 79 GLY A C 18
ATOM 23467 O O . GLY A 1 79 ? -38.672 11.739 -12.253 1.00 0.00 79 GLY A O 18
ATOM 23471 N N . HIS A 1 80 ? -36.560 11.410 -13.016 1.00 0.00 80 HIS A N 18
ATOM 23472 C CA . HIS A 1 80 ? -36.891 11.378 -14.452 1.00 0.00 80 HIS A CA 18
ATOM 23473 C C . HIS A 1 80 ? -36.505 9.985 -14.990 1.00 0.00 80 HIS A C 18
ATOM 23474 O O . HIS A 1 80 ? -35.327 9.727 -15.269 1.00 0.00 80 HIS A O 18
ATOM 23489 N N . GLY A 1 81 ? -37.495 9.080 -15.077 1.00 0.00 81 GLY A N 18
ATOM 23490 C CA . GLY A 1 81 ? -37.267 7.694 -15.504 1.00 0.00 81 GLY A CA 18
ATOM 23491 C C . GLY A 1 81 ? -38.512 7.089 -16.136 1.00 0.00 81 GLY A C 18
ATOM 23492 O O . GLY A 1 81 ? -38.415 6.354 -17.118 1.00 0.00 81 GLY A O 18
ATOM 23496 N N . THR A 1 82 ? -39.683 7.389 -15.548 1.00 0.00 82 THR A N 18
ATOM 23497 C CA . THR A 1 82 ? -40.993 7.020 -16.111 1.00 0.00 82 THR A CA 18
ATOM 23498 C C . THR A 1 82 ? -41.388 8.046 -17.212 1.00 0.00 82 THR A C 18
ATOM 23509 N N . GLY A 1 1 ? 0.682 0.096 0.937 1.00 0.00 1 GLY A N 19
ATOM 23510 C CA . GLY A 1 1 ? 1.629 -0.767 0.205 1.00 0.00 1 GLY A CA 19
ATOM 23511 C C . GLY A 1 1 ? 0.925 -1.812 -0.650 1.00 0.00 1 GLY A C 19
ATOM 23512 O O . GLY A 1 1 ? -0.259 -1.623 -0.984 1.00 0.00 1 GLY A O 19
ATOM 23515 N N . PRO A 1 2 ? 1.639 -2.932 -1.037 1.00 0.00 2 PRO A N 19
ATOM 23516 C CA . PRO A 1 2 ? 1.049 -4.062 -1.806 1.00 0.00 2 PRO A CA 19
ATOM 23517 C C . PRO A 1 2 ? -0.197 -4.671 -1.121 1.00 0.00 2 PRO A C 19
ATOM 23518 O O . PRO A 1 2 ? -0.279 -4.726 0.110 1.00 0.00 2 PRO A O 19
ATOM 23529 N N . GLY A 1 3 ? -1.148 -5.129 -1.944 1.00 0.00 3 GLY A N 19
ATOM 23530 C CA . GLY A 1 3 ? -2.450 -5.615 -1.469 1.00 0.00 3 GLY A CA 19
ATOM 23531 C C . GLY A 1 3 ? -3.537 -4.560 -1.617 1.00 0.00 3 GLY A C 19
ATOM 23532 O O . GLY A 1 3 ? -4.716 -4.893 -1.742 1.00 0.00 3 GLY A O 19
ATOM 23536 N N . SER A 1 4 ? -3.128 -3.280 -1.566 1.00 0.00 4 SER A N 19
ATOM 23537 C CA . SER A 1 4 ? -3.996 -2.126 -1.800 1.00 0.00 4 SER A CA 19
ATOM 23538 C C . SER A 1 4 ? -3.443 -1.284 -2.965 1.00 0.00 4 SER A C 19
ATOM 23539 O O . SER A 1 4 ? -2.305 -1.500 -3.416 1.00 0.00 4 SER A O 19
ATOM 23547 N N . LEU A 1 5 ? -4.245 -0.307 -3.414 1.00 0.00 5 LEU A N 19
ATOM 23548 C CA . LEU A 1 5 ? -3.918 0.602 -4.532 1.00 0.00 5 LEU A CA 19
ATOM 23549 C C . LEU A 1 5 ? -4.656 1.944 -4.359 1.00 0.00 5 LEU A C 19
ATOM 23550 O O . LEU A 1 5 ? -5.825 1.970 -3.959 1.00 0.00 5 LEU A O 19
ATOM 23566 N N . GLU A 1 6 ? -3.970 3.059 -4.659 1.00 0.00 6 GLU A N 19
ATOM 23567 C CA . GLU A 1 6 ? -4.486 4.405 -4.380 1.00 0.00 6 GLU A CA 19
ATOM 23568 C C . GLU A 1 6 ? -5.222 4.975 -5.597 1.00 0.00 6 GLU A C 19
ATOM 23569 O O . GLU A 1 6 ? -4.606 5.310 -6.612 1.00 0.00 6 GLU A O 19
ATOM 23581 N N . ILE A 1 7 ? -6.552 5.056 -5.491 1.00 0.00 7 ILE A N 19
ATOM 23582 C CA . ILE A 1 7 ? -7.410 5.678 -6.510 1.00 0.00 7 ILE A CA 19
ATOM 23583 C C . ILE A 1 7 ? -7.942 7.024 -5.994 1.00 0.00 7 ILE A C 19
ATOM 23584 O O . ILE A 1 7 ? -7.660 7.426 -4.858 1.00 0.00 7 ILE A O 19
ATOM 23600 N N . LYS A 1 8 ? -8.711 7.718 -6.843 1.00 0.00 8 LYS A N 19
ATOM 23601 C CA . LYS A 1 8 ? -9.311 9.024 -6.521 1.00 0.00 8 LYS A CA 19
ATOM 23602 C C . LYS A 1 8 ? -10.792 9.013 -6.910 1.00 0.00 8 LYS A C 19
ATOM 23603 O O . LYS A 1 8 ? -11.148 8.400 -7.911 1.00 0.00 8 LYS A O 19
ATOM 23622 N N . ILE A 1 9 ? -11.663 9.655 -6.103 1.00 0.00 9 ILE A N 19
ATOM 23623 C CA . ILE A 1 9 ? -13.109 9.738 -6.391 1.00 0.00 9 ILE A CA 19
ATOM 23624 C C . ILE A 1 9 ? -13.546 11.219 -6.396 1.00 0.00 9 ILE A C 19
ATOM 23625 O O . ILE A 1 9 ? -13.759 11.815 -5.330 1.00 0.00 9 ILE A O 19
ATOM 23641 N N . ARG A 1 10 ? -13.623 11.822 -7.595 1.00 0.00 10 ARG A N 19
ATOM 23642 C CA . ARG A 1 10 ? -14.197 13.167 -7.776 1.00 0.00 10 ARG A CA 19
ATOM 23643 C C . ARG A 1 10 ? -15.702 13.143 -7.428 1.00 0.00 10 ARG A C 19
ATOM 23644 O O . ARG A 1 10 ? -16.467 12.408 -8.043 1.00 0.00 10 ARG A O 19
ATOM 23665 N N . THR A 1 11 ? -16.106 13.931 -6.436 1.00 0.00 11 THR A N 19
ATOM 23666 C CA . THR A 1 11 ? -17.507 14.017 -6.007 1.00 0.00 11 THR A CA 19
ATOM 23667 C C . THR A 1 11 ? -18.345 14.928 -6.930 1.00 0.00 11 THR A C 19
ATOM 23668 O O . THR A 1 11 ? -17.813 15.593 -7.830 1.00 0.00 11 THR A O 19
ATOM 23679 N N . THR A 1 12 ? -19.661 14.962 -6.661 1.00 0.00 12 THR A N 19
ATOM 23680 C CA . THR A 1 12 ? -20.578 15.981 -7.208 1.00 0.00 12 THR A CA 19
ATOM 23681 C C . THR A 1 12 ? -20.208 17.387 -6.686 1.00 0.00 12 THR A C 19
ATOM 23682 O O . THR A 1 12 ? -20.537 18.400 -7.315 1.00 0.00 12 THR A O 19
ATOM 23693 N N . GLU A 1 13 ? -19.529 17.419 -5.515 1.00 0.00 13 GLU A N 19
ATOM 23694 C CA . GLU A 1 13 ? -19.022 18.659 -4.896 1.00 0.00 13 GLU A CA 19
ATOM 23695 C C . GLU A 1 13 ? -17.785 19.185 -5.664 1.00 0.00 13 GLU A C 19
ATOM 23696 O O . GLU A 1 13 ? -17.393 20.340 -5.504 1.00 0.00 13 GLU A O 19
ATOM 23708 N N . GLY A 1 14 ? -17.165 18.301 -6.476 1.00 0.00 14 GLY A N 19
ATOM 23709 C CA . GLY A 1 14 ? -16.003 18.646 -7.301 1.00 0.00 14 GLY A CA 19
ATOM 23710 C C . GLY A 1 14 ? -14.691 18.146 -6.710 1.00 0.00 14 GLY A C 19
ATOM 23711 O O . GLY A 1 14 ? -13.736 17.879 -7.458 1.00 0.00 14 GLY A O 19
ATOM 23715 N N . ARG A 1 15 ? -14.645 18.024 -5.362 1.00 0.00 15 ARG A N 19
ATOM 23716 C CA . ARG A 1 15 ? -13.436 17.591 -4.627 1.00 0.00 15 ARG A CA 19
ATOM 23717 C C . ARG A 1 15 ? -13.060 16.130 -4.980 1.00 0.00 15 ARG A C 19
ATOM 23718 O O . ARG A 1 15 ? -13.925 15.252 -5.034 1.00 0.00 15 ARG A O 19
ATOM 23739 N N . THR A 1 16 ? -11.769 15.894 -5.222 1.00 0.00 16 THR A N 19
ATOM 23740 C CA . THR A 1 16 ? -11.247 14.586 -5.644 1.00 0.00 16 THR A CA 19
ATOM 23741 C C . THR A 1 16 ? -10.643 13.849 -4.421 1.00 0.00 16 THR A C 19
ATOM 23742 O O . THR A 1 16 ? -9.632 14.285 -3.862 1.00 0.00 16 THR A O 19
ATOM 23753 N N . LEU A 1 17 ? -11.298 12.744 -4.008 1.00 0.00 17 LEU A N 19
ATOM 23754 C CA . LEU A 1 17 ? -10.993 12.012 -2.757 1.00 0.00 17 LEU A CA 19
ATOM 23755 C C . LEU A 1 17 ? -9.953 10.914 -3.016 1.00 0.00 17 LEU A C 19
ATOM 23756 O O . LEU A 1 17 ? -10.295 9.827 -3.494 1.00 0.00 17 LEU A O 19
ATOM 23772 N N . THR A 1 18 ? -8.691 11.218 -2.710 1.00 0.00 18 THR A N 19
ATOM 23773 C CA . THR A 1 18 ? -7.559 10.314 -2.957 1.00 0.00 18 THR A CA 19
ATOM 23774 C C . THR A 1 18 ? -7.413 9.314 -1.786 1.00 0.00 18 THR A C 19
ATOM 23775 O O . THR A 1 18 ? -6.893 9.670 -0.719 1.00 0.00 18 THR A O 19
ATOM 23786 N N . VAL A 1 19 ? -7.922 8.081 -1.980 1.00 0.00 19 VAL A N 19
ATOM 23787 C CA . VAL A 1 19 ? -7.903 7.007 -0.960 1.00 0.00 19 VAL A CA 19
ATOM 23788 C C . VAL A 1 19 ? -7.292 5.729 -1.545 1.00 0.00 19 VAL A C 19
ATOM 23789 O O . VAL A 1 19 ? -7.369 5.495 -2.757 1.00 0.00 19 VAL A O 19
ATOM 23802 N N . ASP A 1 20 ? -6.693 4.896 -0.681 1.00 0.00 20 ASP A N 19
ATOM 23803 C CA . ASP A 1 20 ? -6.186 3.577 -1.085 1.00 0.00 20 ASP A CA 19
ATOM 23804 C C . ASP A 1 20 ? -7.177 2.499 -0.632 1.00 0.00 20 ASP A C 19
ATOM 23805 O O . ASP A 1 20 ? -7.731 2.568 0.474 1.00 0.00 20 ASP A O 19
ATOM 23814 N N . VAL A 1 21 ? -7.422 1.535 -1.520 1.00 0.00 21 VAL A N 19
ATOM 23815 C CA . VAL A 1 21 ? -8.357 0.415 -1.317 1.00 0.00 21 VAL A CA 19
ATOM 23816 C C . VAL A 1 21 ? -7.803 -0.841 -1.999 1.00 0.00 21 VAL A C 19
ATOM 23817 O O . VAL A 1 21 ? -7.015 -0.751 -2.944 1.00 0.00 21 VAL A O 19
ATOM 23830 N N . LYS A 1 22 ? -8.241 -2.006 -1.530 1.00 0.00 22 LYS A N 19
ATOM 23831 C CA . LYS A 1 22 ? -7.794 -3.296 -2.067 1.00 0.00 22 LYS A CA 19
ATOM 23832 C C . LYS A 1 22 ? -8.655 -3.668 -3.296 1.00 0.00 22 LYS A C 19
ATOM 23833 O O . LYS A 1 22 ? -9.868 -3.479 -3.253 1.00 0.00 22 LYS A O 19
ATOM 23852 N N . PRO A 1 23 ? -8.048 -4.180 -4.417 1.00 0.00 23 PRO A N 19
ATOM 23853 C CA . PRO A 1 23 ? -8.800 -4.510 -5.660 1.00 0.00 23 PRO A CA 19
ATOM 23854 C C . PRO A 1 23 ? -9.826 -5.656 -5.478 1.00 0.00 23 PRO A C 19
ATOM 23855 O O . PRO A 1 23 ? -10.756 -5.789 -6.276 1.00 0.00 23 PRO A O 19
ATOM 23866 N N . ASP A 1 24 ? -9.657 -6.468 -4.416 1.00 0.00 24 ASP A N 19
ATOM 23867 C CA . ASP A 1 24 ? -10.584 -7.576 -4.099 1.00 0.00 24 ASP A CA 19
ATOM 23868 C C . ASP A 1 24 ? -11.852 -7.077 -3.374 1.00 0.00 24 ASP A C 19
ATOM 23869 O O . ASP A 1 24 ? -12.791 -7.852 -3.166 1.00 0.00 24 ASP A O 19
ATOM 23878 N N . ARG A 1 25 ? -11.871 -5.782 -2.990 1.00 0.00 25 ARG A N 19
ATOM 23879 C CA . ARG A 1 25 ? -13.029 -5.152 -2.319 1.00 0.00 25 ARG A CA 19
ATOM 23880 C C . ARG A 1 25 ? -14.191 -4.955 -3.301 1.00 0.00 25 ARG A C 19
ATOM 23881 O O . ARG A 1 25 ? -14.003 -5.026 -4.516 1.00 0.00 25 ARG A O 19
ATOM 23902 N N . THR A 1 26 ? -15.391 -4.710 -2.760 1.00 0.00 26 THR A N 19
ATOM 23903 C CA . THR A 1 26 ? -16.580 -4.393 -3.561 1.00 0.00 26 THR A CA 19
ATOM 23904 C C . THR A 1 26 ? -16.681 -2.878 -3.763 1.00 0.00 26 THR A C 19
ATOM 23905 O O . THR A 1 26 ? -16.024 -2.102 -3.058 1.00 0.00 26 THR A O 19
ATOM 23916 N N . ILE A 1 27 ? -17.489 -2.454 -4.745 1.00 0.00 27 ILE A N 19
ATOM 23917 C CA . ILE A 1 27 ? -17.722 -1.028 -5.022 1.00 0.00 27 ILE A CA 19
ATOM 23918 C C . ILE A 1 27 ? -18.488 -0.395 -3.836 1.00 0.00 27 ILE A C 19
ATOM 23919 O O . ILE A 1 27 ? -18.385 0.807 -3.608 1.00 0.00 27 ILE A O 19
ATOM 23935 N N . GLU A 1 28 ? -19.215 -1.248 -3.056 1.00 0.00 28 GLU A N 19
ATOM 23936 C CA . GLU A 1 28 ? -19.852 -0.851 -1.775 1.00 0.00 28 GLU A CA 19
ATOM 23937 C C . GLU A 1 28 ? -18.833 -0.190 -0.839 1.00 0.00 28 GLU A C 19
ATOM 23938 O O . GLU A 1 28 ? -19.127 0.847 -0.249 1.00 0.00 28 GLU A O 19
ATOM 23950 N N . GLU A 1 29 ? -17.638 -0.825 -0.728 1.00 0.00 29 GLU A N 19
ATOM 23951 C CA . GLU A 1 29 ? -16.494 -0.294 0.034 1.00 0.00 29 GLU A CA 19
ATOM 23952 C C . GLU A 1 29 ? -16.190 1.138 -0.389 1.00 0.00 29 GLU A C 19
ATOM 23953 O O . GLU A 1 29 ? -16.127 2.010 0.457 1.00 0.00 29 GLU A O 19
ATOM 23965 N N . LEU A 1 30 ? -16.069 1.362 -1.715 1.00 0.00 30 LEU A N 19
ATOM 23966 C CA . LEU A 1 30 ? -15.767 2.690 -2.289 1.00 0.00 30 LEU A CA 19
ATOM 23967 C C . LEU A 1 30 ? -16.816 3.724 -1.876 1.00 0.00 30 LEU A C 19
ATOM 23968 O O . LEU A 1 30 ? -16.462 4.819 -1.454 1.00 0.00 30 LEU A O 19
ATOM 23984 N N . MET A 1 31 ? -18.102 3.331 -1.996 1.00 0.00 31 MET A N 19
ATOM 23985 C CA . MET A 1 31 ? -19.263 4.174 -1.653 1.00 0.00 31 MET A CA 19
ATOM 23986 C C . MET A 1 31 ? -19.216 4.608 -0.167 1.00 0.00 31 MET A C 19
ATOM 23987 O O . MET A 1 31 ? -19.642 5.712 0.188 1.00 0.00 31 MET A O 19
ATOM 24001 N N . GLU A 1 32 ? -18.665 3.727 0.680 1.00 0.00 32 GLU A N 19
ATOM 24002 C CA . GLU A 1 32 ? -18.500 3.975 2.122 1.00 0.00 32 GLU A CA 19
ATOM 24003 C C . GLU A 1 32 ? -17.271 4.855 2.418 1.00 0.00 32 GLU A C 19
ATOM 24004 O O . GLU A 1 32 ? -17.296 5.652 3.360 1.00 0.00 32 GLU A O 19
ATOM 24016 N N . LYS A 1 33 ? -16.201 4.683 1.615 1.00 0.00 33 LYS A N 19
ATOM 24017 C CA . LYS A 1 33 ? -14.965 5.485 1.745 1.00 0.00 33 LYS A CA 19
ATOM 24018 C C . LYS A 1 33 ? -15.273 6.959 1.433 1.00 0.00 33 LYS A C 19
ATOM 24019 O O . LYS A 1 33 ? -15.000 7.836 2.238 1.00 0.00 33 LYS A O 19
ATOM 24038 N N . LEU A 1 34 ? -15.876 7.208 0.258 1.00 0.00 34 LEU A N 19
ATOM 24039 C CA . LEU A 1 34 ? -16.250 8.568 -0.172 1.00 0.00 34 LEU A CA 19
ATOM 24040 C C . LEU A 1 34 ? -17.293 9.180 0.781 1.00 0.00 34 LEU A C 19
ATOM 24041 O O . LEU A 1 34 ? -17.270 10.388 1.016 1.00 0.00 34 LEU A O 19
ATOM 24057 N N . LYS A 1 35 ? -18.167 8.334 1.370 1.00 0.00 35 LYS A N 19
ATOM 24058 C CA . LYS A 1 35 ? -19.116 8.767 2.418 1.00 0.00 35 LYS A CA 19
ATOM 24059 C C . LYS A 1 35 ? -18.371 9.308 3.661 1.00 0.00 35 LYS A C 19
ATOM 24060 O O . LYS A 1 35 ? -18.697 10.379 4.156 1.00 0.00 35 LYS A O 19
ATOM 24079 N N . GLU A 1 36 ? -17.357 8.576 4.152 1.00 0.00 36 GLU A N 19
ATOM 24080 C CA . GLU A 1 36 ? -16.613 8.972 5.373 1.00 0.00 36 GLU A CA 19
ATOM 24081 C C . GLU A 1 36 ? -15.588 10.098 5.076 1.00 0.00 36 GLU A C 19
ATOM 24082 O O . GLU A 1 36 ? -15.015 10.679 6.005 1.00 0.00 36 GLU A O 19
ATOM 24094 N N . GLN A 1 37 ? -15.364 10.397 3.772 1.00 0.00 37 GLN A N 19
ATOM 24095 C CA . GLN A 1 37 ? -14.486 11.507 3.331 1.00 0.00 37 GLN A CA 19
ATOM 24096 C C . GLN A 1 37 ? -15.263 12.840 3.265 1.00 0.00 37 GLN A C 19
ATOM 24097 O O . GLN A 1 37 ? -15.005 13.757 4.048 1.00 0.00 37 GLN A O 19
ATOM 24111 N N . THR A 1 38 ? -16.221 12.933 2.326 1.00 0.00 38 THR A N 19
ATOM 24112 C CA . THR A 1 38 ? -16.951 14.196 2.022 1.00 0.00 38 THR A CA 19
ATOM 24113 C C . THR A 1 38 ? -18.294 14.286 2.786 1.00 0.00 38 THR A C 19
ATOM 24114 O O . THR A 1 38 ? -18.826 15.386 2.976 1.00 0.00 38 THR A O 19
ATOM 24125 N N . GLY A 1 39 ? -18.834 13.133 3.221 1.00 0.00 39 GLY A N 19
ATOM 24126 C CA . GLY A 1 39 ? -20.084 13.092 4.000 1.00 0.00 39 GLY A CA 19
ATOM 24127 C C . GLY A 1 39 ? -21.348 12.947 3.165 1.00 0.00 39 GLY A C 19
ATOM 24128 O O . GLY A 1 39 ? -22.444 12.838 3.728 1.00 0.00 39 GLY A O 19
ATOM 24132 N N . VAL A 1 40 ? -21.208 12.944 1.828 1.00 0.00 40 VAL A N 19
ATOM 24133 C CA . VAL A 1 40 ? -22.359 12.843 0.911 1.00 0.00 40 VAL A CA 19
ATOM 24134 C C . VAL A 1 40 ? -22.899 11.376 0.912 1.00 0.00 40 VAL A C 19
ATOM 24135 O O . VAL A 1 40 ? -22.102 10.430 0.804 1.00 0.00 40 VAL A O 19
ATOM 24148 N N . PRO A 1 41 ? -24.247 11.156 1.118 1.00 0.00 41 PRO A N 19
ATOM 24149 C CA . PRO A 1 41 ? -24.834 9.794 1.220 1.00 0.00 41 PRO A CA 19
ATOM 24150 C C . PRO A 1 41 ? -24.793 9.027 -0.131 1.00 0.00 41 PRO A C 19
ATOM 24151 O O . PRO A 1 41 ? -25.395 9.482 -1.109 1.00 0.00 41 PRO A O 19
ATOM 24162 N N . PRO A 1 42 ? -24.099 7.835 -0.191 1.00 0.00 42 PRO A N 19
ATOM 24163 C CA . PRO A 1 42 ? -23.861 7.087 -1.461 1.00 0.00 42 PRO A CA 19
ATOM 24164 C C . PRO A 1 42 ? -25.152 6.588 -2.142 1.00 0.00 42 PRO A C 19
ATOM 24165 O O . PRO A 1 42 ? -25.132 6.248 -3.327 1.00 0.00 42 PRO A O 19
ATOM 24176 N N . GLU A 1 43 ? -26.257 6.546 -1.379 1.00 0.00 43 GLU A N 19
ATOM 24177 C CA . GLU A 1 43 ? -27.601 6.194 -1.894 1.00 0.00 43 GLU A CA 19
ATOM 24178 C C . GLU A 1 43 ? -28.052 7.157 -3.017 1.00 0.00 43 GLU A C 19
ATOM 24179 O O . GLU A 1 43 ? -28.790 6.770 -3.933 1.00 0.00 43 GLU A O 19
ATOM 24191 N N . GLN A 1 44 ? -27.588 8.413 -2.925 1.00 0.00 44 GLN A N 19
ATOM 24192 C CA . GLN A 1 44 ? -27.914 9.479 -3.887 1.00 0.00 44 GLN A CA 19
ATOM 24193 C C . GLN A 1 44 ? -26.781 9.681 -4.908 1.00 0.00 44 GLN A C 19
ATOM 24194 O O . GLN A 1 44 ? -26.788 10.675 -5.638 1.00 0.00 44 GLN A O 19
ATOM 24208 N N . LEU A 1 45 ? -25.801 8.757 -4.943 1.00 0.00 45 LEU A N 19
ATOM 24209 C CA . LEU A 1 45 ? -24.646 8.822 -5.873 1.00 0.00 45 LEU A CA 19
ATOM 24210 C C . LEU A 1 45 ? -24.466 7.509 -6.645 1.00 0.00 45 LEU A C 19
ATOM 24211 O O . LEU A 1 45 ? -24.997 6.458 -6.268 1.00 0.00 45 LEU A O 19
ATOM 24227 N N . ARG A 1 46 ? -23.696 7.616 -7.736 1.00 0.00 46 ARG A N 19
ATOM 24228 C CA . ARG A 1 46 ? -23.255 6.497 -8.569 1.00 0.00 46 ARG A CA 19
ATOM 24229 C C . ARG A 1 46 ? -21.731 6.600 -8.675 1.00 0.00 46 ARG A C 19
ATOM 24230 O O . ARG A 1 46 ? -21.218 7.661 -9.065 1.00 0.00 46 ARG A O 19
ATOM 24251 N N . VAL A 1 47 ? -21.016 5.529 -8.312 1.00 0.00 47 VAL A N 19
ATOM 24252 C CA . VAL A 1 47 ? -19.566 5.437 -8.541 1.00 0.00 47 VAL A CA 19
ATOM 24253 C C . VAL A 1 47 ? -19.331 5.134 -10.030 1.00 0.00 47 VAL A C 19
ATOM 24254 O O . VAL A 1 47 ? -19.862 4.155 -10.549 1.00 0.00 47 VAL A O 19
ATOM 24267 N N . ILE A 1 48 ? -18.579 6.010 -10.711 1.00 0.00 48 ILE A N 19
ATOM 24268 C CA . ILE A 1 48 ? -18.339 5.925 -12.164 1.00 0.00 48 ILE A CA 19
ATOM 24269 C C . ILE A 1 48 ? -16.825 5.795 -12.420 1.00 0.00 48 ILE A C 19
ATOM 24270 O O . ILE A 1 48 ? -16.036 6.515 -11.819 1.00 0.00 48 ILE A O 19
ATOM 24286 N N . TYR A 1 49 ? -16.441 4.877 -13.313 1.00 0.00 49 TYR A N 19
ATOM 24287 C CA . TYR A 1 49 ? -15.048 4.693 -13.751 1.00 0.00 49 TYR A CA 19
ATOM 24288 C C . TYR A 1 49 ? -14.987 4.760 -15.278 1.00 0.00 49 TYR A C 19
ATOM 24289 O O . TYR A 1 49 ? -15.631 3.951 -15.948 1.00 0.00 49 TYR A O 19
ATOM 24307 N N . ASN A 1 50 ? -14.229 5.747 -15.805 1.00 0.00 50 ASN A N 19
ATOM 24308 C CA . ASN A 1 50 ? -13.903 5.875 -17.246 1.00 0.00 50 ASN A CA 19
ATOM 24309 C C . ASN A 1 50 ? -15.174 6.184 -18.106 1.00 0.00 50 ASN A C 19
ATOM 24310 O O . ASN A 1 50 ? -15.136 6.127 -19.339 1.00 0.00 50 ASN A O 19
ATOM 24321 N N . GLY A 1 51 ? -16.286 6.573 -17.432 1.00 0.00 51 GLY A N 19
ATOM 24322 C CA . GLY A 1 51 ? -17.586 6.813 -18.094 1.00 0.00 51 GLY A CA 19
ATOM 24323 C C . GLY A 1 51 ? -18.588 5.674 -17.900 1.00 0.00 51 GLY A C 19
ATOM 24324 O O . GLY A 1 51 ? -19.746 5.797 -18.294 1.00 0.00 51 GLY A O 19
ATOM 24328 N N . ARG A 1 52 ? -18.131 4.573 -17.285 1.00 0.00 52 ARG A N 19
ATOM 24329 C CA . ARG A 1 52 ? -18.946 3.372 -16.996 1.00 0.00 52 ARG A CA 19
ATOM 24330 C C . ARG A 1 52 ? -19.522 3.455 -15.579 1.00 0.00 52 ARG A C 19
ATOM 24331 O O . ARG A 1 52 ? -18.800 3.793 -14.643 1.00 0.00 52 ARG A O 19
ATOM 24352 N N . GLU A 1 53 ? -20.820 3.128 -15.424 1.00 0.00 53 GLU A N 19
ATOM 24353 C CA . GLU A 1 53 ? -21.461 3.085 -14.102 1.00 0.00 53 GLU A CA 19
ATOM 24354 C C . GLU A 1 53 ? -21.092 1.769 -13.393 1.00 0.00 53 GLU A C 19
ATOM 24355 O O . GLU A 1 53 ? -21.311 0.674 -13.933 1.00 0.00 53 GLU A O 19
ATOM 24367 N N . LEU A 1 54 ? -20.501 1.898 -12.201 1.00 0.00 54 LEU A N 19
ATOM 24368 C CA . LEU A 1 54 ? -20.082 0.756 -11.379 1.00 0.00 54 LEU A CA 19
ATOM 24369 C C . LEU A 1 54 ? -21.192 0.415 -10.382 1.00 0.00 54 LEU A C 19
ATOM 24370 O O . LEU A 1 54 ? -21.599 1.274 -9.582 1.00 0.00 54 LEU A O 19
ATOM 24386 N N . GLU A 1 55 ? -21.678 -0.827 -10.450 1.00 0.00 55 GLU A N 19
ATOM 24387 C CA . GLU A 1 55 ? -22.667 -1.352 -9.506 1.00 0.00 55 GLU A CA 19
ATOM 24388 C C . GLU A 1 55 ? -21.966 -1.714 -8.183 1.00 0.00 55 GLU A C 19
ATOM 24389 O O . GLU A 1 55 ? -20.932 -2.390 -8.228 1.00 0.00 55 GLU A O 19
ATOM 24401 N N . PRO A 1 56 ? -22.521 -1.279 -6.996 1.00 0.00 56 PRO A N 19
ATOM 24402 C CA . PRO A 1 56 ? -21.910 -1.518 -5.655 1.00 0.00 56 PRO A CA 19
ATOM 24403 C C . PRO A 1 56 ? -21.616 -3.013 -5.378 1.00 0.00 56 PRO A C 19
ATOM 24404 O O . PRO A 1 56 ? -20.606 -3.355 -4.747 1.00 0.00 56 PRO A O 19
ATOM 24415 N N . ARG A 1 57 ? -22.483 -3.873 -5.931 1.00 0.00 57 ARG A N 19
ATOM 24416 C CA . ARG A 1 57 ? -22.482 -5.343 -5.710 1.00 0.00 57 ARG A CA 19
ATOM 24417 C C . ARG A 1 57 ? -21.180 -6.006 -6.222 1.00 0.00 57 ARG A C 19
ATOM 24418 O O . ARG A 1 57 ? -20.694 -6.990 -5.644 1.00 0.00 57 ARG A O 19
ATOM 24439 N N . THR A 1 58 ? -20.635 -5.433 -7.302 1.00 0.00 58 THR A N 19
ATOM 24440 C CA . THR A 1 58 ? -19.464 -5.961 -8.028 1.00 0.00 58 THR A CA 19
ATOM 24441 C C . THR A 1 58 ? -18.146 -5.589 -7.307 1.00 0.00 58 THR A C 19
ATOM 24442 O O . THR A 1 58 ? -18.131 -4.649 -6.512 1.00 0.00 58 THR A O 19
ATOM 24453 N N . THR A 1 59 ? -17.045 -6.325 -7.587 1.00 0.00 59 THR A N 19
ATOM 24454 C CA . THR A 1 59 ? -15.707 -6.010 -7.043 1.00 0.00 59 THR A CA 19
ATOM 24455 C C . THR A 1 59 ? -14.922 -5.063 -7.980 1.00 0.00 59 THR A C 19
ATOM 24456 O O . THR A 1 59 ? -15.264 -4.905 -9.162 1.00 0.00 59 THR A O 19
ATOM 24467 N N . LEU A 1 60 ? -13.863 -4.444 -7.417 1.00 0.00 60 LEU A N 19
ATOM 24468 C CA . LEU A 1 60 ? -13.008 -3.436 -8.088 1.00 0.00 60 LEU A CA 19
ATOM 24469 C C . LEU A 1 60 ? -12.243 -4.039 -9.275 1.00 0.00 60 LEU A C 19
ATOM 24470 O O . LEU A 1 60 ? -12.177 -3.447 -10.358 1.00 0.00 60 LEU A O 19
ATOM 24486 N N . GLU A 1 61 ? -11.672 -5.221 -9.032 1.00 0.00 61 GLU A N 19
ATOM 24487 C CA . GLU A 1 61 ? -10.843 -5.958 -10.003 1.00 0.00 61 GLU A CA 19
ATOM 24488 C C . GLU A 1 61 ? -11.596 -6.291 -11.310 1.00 0.00 61 GLU A C 19
ATOM 24489 O O . GLU A 1 61 ? -10.968 -6.449 -12.366 1.00 0.00 61 GLU A O 19
ATOM 24501 N N . GLU A 1 62 ? -12.936 -6.374 -11.226 1.00 0.00 62 GLU A N 19
ATOM 24502 C CA . GLU A 1 62 ? -13.802 -6.612 -12.394 1.00 0.00 62 GLU A CA 19
ATOM 24503 C C . GLU A 1 62 ? -13.803 -5.390 -13.322 1.00 0.00 62 GLU A C 19
ATOM 24504 O O . GLU A 1 62 ? -13.813 -5.531 -14.551 1.00 0.00 62 GLU A O 19
ATOM 24516 N N . TYR A 1 63 ? -13.783 -4.194 -12.714 1.00 0.00 63 TYR A N 19
ATOM 24517 C CA . TYR A 1 63 ? -13.750 -2.912 -13.446 1.00 0.00 63 TYR A CA 19
ATOM 24518 C C . TYR A 1 63 ? -12.303 -2.437 -13.689 1.00 0.00 63 TYR A C 19
ATOM 24519 O O . TYR A 1 63 ? -12.109 -1.384 -14.298 1.00 0.00 63 TYR A O 19
ATOM 24537 N N . ASN A 1 64 ? -11.308 -3.227 -13.211 1.00 0.00 64 ASN A N 19
ATOM 24538 C CA . ASN A 1 64 ? -9.866 -2.901 -13.305 1.00 0.00 64 ASN A CA 19
ATOM 24539 C C . ASN A 1 64 ? -9.581 -1.545 -12.627 1.00 0.00 64 ASN A C 19
ATOM 24540 O O . ASN A 1 64 ? -8.940 -0.640 -13.189 1.00 0.00 64 ASN A O 19
ATOM 24551 N N . ILE A 1 65 ? -10.107 -1.417 -11.400 1.00 0.00 65 ILE A N 19
ATOM 24552 C CA . ILE A 1 65 ? -9.844 -0.272 -10.528 1.00 0.00 65 ILE A CA 19
ATOM 24553 C C . ILE A 1 65 ? -8.402 -0.400 -10.001 1.00 0.00 65 ILE A C 19
ATOM 24554 O O . ILE A 1 65 ? -8.141 -1.087 -9.007 1.00 0.00 65 ILE A O 19
ATOM 24570 N N . THR A 1 66 ? -7.477 0.174 -10.776 1.00 0.00 66 THR A N 19
ATOM 24571 C CA . THR A 1 66 ? -6.026 0.148 -10.521 1.00 0.00 66 THR A CA 19
ATOM 24572 C C . THR A 1 66 ? -5.533 1.556 -10.091 1.00 0.00 66 THR A C 19
ATOM 24573 O O . THR A 1 66 ? -6.242 2.532 -10.324 1.00 0.00 66 THR A O 19
ATOM 24584 N N . PRO A 1 67 ? -4.313 1.696 -9.449 1.00 0.00 67 PRO A N 19
ATOM 24585 C CA . PRO A 1 67 ? -3.885 2.979 -8.830 1.00 0.00 67 PRO A CA 19
ATOM 24586 C C . PRO A 1 67 ? -3.654 4.108 -9.862 1.00 0.00 67 PRO A C 19
ATOM 24587 O O . PRO A 1 67 ? -3.164 3.861 -10.969 1.00 0.00 67 PRO A O 19
ATOM 24598 N N . GLY A 1 68 ? -4.030 5.342 -9.481 1.00 0.00 68 GLY A N 19
ATOM 24599 C CA . GLY A 1 68 ? -3.820 6.525 -10.311 1.00 0.00 68 GLY A CA 19
ATOM 24600 C C . GLY A 1 68 ? -5.067 6.956 -11.064 1.00 0.00 68 GLY A C 19
ATOM 24601 O O . GLY A 1 68 ? -5.123 8.090 -11.550 1.00 0.00 68 GLY A O 19
ATOM 24605 N N . VAL A 1 69 ? -6.073 6.061 -11.167 1.00 0.00 69 VAL A N 19
ATOM 24606 C CA . VAL A 1 69 ? -7.328 6.357 -11.888 1.00 0.00 69 VAL A CA 19
ATOM 24607 C C . VAL A 1 69 ? -8.213 7.319 -11.075 1.00 0.00 69 VAL A C 19
ATOM 24608 O O . VAL A 1 69 ? -8.095 7.403 -9.838 1.00 0.00 69 VAL A O 19
ATOM 24621 N N . THR A 1 70 ? -9.097 8.042 -11.778 1.00 0.00 70 THR A N 19
ATOM 24622 C CA . THR A 1 70 ? -9.990 9.025 -11.162 1.00 0.00 70 THR A CA 19
ATOM 24623 C C . THR A 1 70 ? -11.455 8.640 -11.422 1.00 0.00 70 THR A C 19
ATOM 24624 O O . THR A 1 70 ? -11.988 8.890 -12.510 1.00 0.00 70 THR A O 19
ATOM 24635 N N . LEU A 1 71 ? -12.063 7.978 -10.430 1.00 0.00 71 LEU A N 19
ATOM 24636 C CA . LEU A 1 71 ? -13.516 7.735 -10.371 1.00 0.00 71 LEU A CA 19
ATOM 24637 C C . LEU A 1 71 ? -14.271 9.060 -10.189 1.00 0.00 71 LEU A C 19
ATOM 24638 O O . LEU A 1 71 ? -13.671 10.092 -9.865 1.00 0.00 71 LEU A O 19
ATOM 24654 N N . GLU A 1 72 ? -15.591 9.018 -10.396 1.00 0.00 72 GLU A N 19
ATOM 24655 C CA . GLU A 1 72 ? -16.475 10.183 -10.253 1.00 0.00 72 GLU A CA 19
ATOM 24656 C C . GLU A 1 72 ? -17.785 9.783 -9.573 1.00 0.00 72 GLU A C 19
ATOM 24657 O O . GLU A 1 72 ? -18.124 8.598 -9.486 1.00 0.00 72 GLU A O 19
ATOM 24669 N N . LEU A 1 73 ? -18.506 10.798 -9.080 1.00 0.00 73 LEU A N 19
ATOM 24670 C CA . LEU A 1 73 ? -19.830 10.648 -8.471 1.00 0.00 73 LEU A CA 19
ATOM 24671 C C . LEU A 1 73 ? -20.844 11.461 -9.256 1.00 0.00 73 LEU A C 19
ATOM 24672 O O . LEU A 1 73 ? -20.713 12.683 -9.376 1.00 0.00 73 LEU A O 19
ATOM 24688 N N . LYS A 1 74 ? -21.811 10.763 -9.847 1.00 0.00 74 LYS A N 19
ATOM 24689 C CA . LYS A 1 74 ? -22.982 11.374 -10.494 1.00 0.00 74 LYS A CA 19
ATOM 24690 C C . LYS A 1 74 ? -24.214 10.996 -9.672 1.00 0.00 74 LYS A C 19
ATOM 24691 O O . LYS A 1 74 ? -24.287 9.879 -9.172 1.00 0.00 74 LYS A O 19
ATOM 24710 N N . THR A 1 75 ? -25.166 11.925 -9.530 1.00 0.00 75 THR A N 19
ATOM 24711 C CA . THR A 1 75 ? -26.368 11.721 -8.702 1.00 0.00 75 THR A CA 19
ATOM 24712 C C . THR A 1 75 ? -27.226 10.526 -9.202 1.00 0.00 75 THR A C 19
ATOM 24713 O O . THR A 1 75 ? -27.403 10.342 -10.405 1.00 0.00 75 THR A O 19
ATOM 24724 N N . ARG A 1 76 ? -27.702 9.712 -8.252 1.00 0.00 76 ARG A N 19
ATOM 24725 C CA . ARG A 1 76 ? -28.559 8.541 -8.515 1.00 0.00 76 ARG A CA 19
ATOM 24726 C C . ARG A 1 76 ? -30.022 8.935 -8.264 1.00 0.00 76 ARG A C 19
ATOM 24727 O O . ARG A 1 76 ? -30.301 9.679 -7.311 1.00 0.00 76 ARG A O 19
ATOM 24748 N N . SER A 1 77 ? -30.929 8.426 -9.136 1.00 0.00 77 SER A N 19
ATOM 24749 C CA . SER A 1 77 ? -32.385 8.703 -9.104 1.00 0.00 77 SER A CA 19
ATOM 24750 C C . SER A 1 77 ? -32.705 10.166 -9.508 1.00 0.00 77 SER A C 19
ATOM 24751 O O . SER A 1 77 ? -31.808 11.014 -9.654 1.00 0.00 77 SER A O 19
ATOM 24759 N N . SER A 1 78 ? -34.000 10.438 -9.723 1.00 0.00 78 SER A N 19
ATOM 24760 C CA . SER A 1 78 ? -34.514 11.792 -9.987 1.00 0.00 78 SER A CA 19
ATOM 24761 C C . SER A 1 78 ? -34.682 12.566 -8.662 1.00 0.00 78 SER A C 19
ATOM 24762 O O . SER A 1 78 ? -34.836 13.792 -8.661 1.00 0.00 78 SER A O 19
ATOM 24770 N N . GLY A 1 79 ? -34.648 11.823 -7.544 1.00 0.00 79 GLY A N 19
ATOM 24771 C CA . GLY A 1 79 ? -34.777 12.382 -6.200 1.00 0.00 79 GLY A CA 19
ATOM 24772 C C . GLY A 1 79 ? -35.792 11.612 -5.374 1.00 0.00 79 GLY A C 19
ATOM 24773 O O . GLY A 1 79 ? -36.463 10.697 -5.880 1.00 0.00 79 GLY A O 19
ATOM 24777 N N . HIS A 1 80 ? -35.910 11.986 -4.095 1.00 0.00 80 HIS A N 19
ATOM 24778 C CA . HIS A 1 80 ? -36.885 11.397 -3.160 1.00 0.00 80 HIS A CA 19
ATOM 24779 C C . HIS A 1 80 ? -38.218 12.180 -3.262 1.00 0.00 80 HIS A C 19
ATOM 24780 O O . HIS A 1 80 ? -38.671 12.817 -2.307 1.00 0.00 80 HIS A O 19
ATOM 24795 N N . GLY A 1 81 ? -38.831 12.134 -4.461 1.00 0.00 81 GLY A N 19
ATOM 24796 C CA . GLY A 1 81 ? -40.061 12.877 -4.749 1.00 0.00 81 GLY A CA 19
ATOM 24797 C C . GLY A 1 81 ? -41.307 12.135 -4.286 1.00 0.00 81 GLY A C 19
ATOM 24798 O O . GLY A 1 81 ? -42.101 11.666 -5.110 1.00 0.00 81 GLY A O 19
ATOM 24802 N N . THR A 1 82 ? -41.447 12.005 -2.959 1.00 0.00 82 THR A N 19
ATOM 24803 C CA . THR A 1 82 ? -42.590 11.355 -2.314 1.00 0.00 82 THR A CA 19
ATOM 24804 C C . THR A 1 82 ? -43.709 12.395 -2.048 1.00 0.00 82 THR A C 19
ATOM 24815 N N . GLY A 1 1 ? -0.669 1.819 -1.894 1.00 0.00 1 GLY A N 20
ATOM 24816 C CA . GLY A 1 1 ? 0.582 1.059 -1.677 1.00 0.00 1 GLY A CA 20
ATOM 24817 C C . GLY A 1 1 ? 0.485 -0.373 -2.201 1.00 0.00 1 GLY A C 20
ATOM 24818 O O . GLY A 1 1 ? -0.493 -0.702 -2.881 1.00 0.00 1 GLY A O 20
ATOM 24821 N N . PRO A 1 2 ? 1.486 -1.264 -1.890 1.00 0.00 2 PRO A N 20
ATOM 24822 C CA . PRO A 1 2 ? 1.504 -2.675 -2.365 1.00 0.00 2 PRO A CA 20
ATOM 24823 C C . PRO A 1 2 ? 0.373 -3.520 -1.731 1.00 0.00 2 PRO A C 20
ATOM 24824 O O . PRO A 1 2 ? -0.027 -3.271 -0.588 1.00 0.00 2 PRO A O 20
ATOM 24835 N N . GLY A 1 3 ? -0.147 -4.504 -2.495 1.00 0.00 3 GLY A N 20
ATOM 24836 C CA . GLY A 1 3 ? -1.284 -5.348 -2.063 1.00 0.00 3 GLY A CA 20
ATOM 24837 C C . GLY A 1 3 ? -2.637 -4.674 -2.313 1.00 0.00 3 GLY A C 20
ATOM 24838 O O . GLY A 1 3 ? -3.597 -5.310 -2.782 1.00 0.00 3 GLY A O 20
ATOM 24842 N N . SER A 1 4 ? -2.709 -3.385 -1.952 1.00 0.00 4 SER A N 20
ATOM 24843 C CA . SER A 1 4 ? -3.850 -2.509 -2.217 1.00 0.00 4 SER A CA 20
ATOM 24844 C C . SER A 1 4 ? -3.572 -1.633 -3.465 1.00 0.00 4 SER A C 20
ATOM 24845 O O . SER A 1 4 ? -2.716 -1.977 -4.288 1.00 0.00 4 SER A O 20
ATOM 24853 N N . LEU A 1 5 ? -4.316 -0.519 -3.606 1.00 0.00 5 LEU A N 20
ATOM 24854 C CA . LEU A 1 5 ? -4.136 0.464 -4.685 1.00 0.00 5 LEU A CA 20
ATOM 24855 C C . LEU A 1 5 ? -4.830 1.785 -4.316 1.00 0.00 5 LEU A C 20
ATOM 24856 O O . LEU A 1 5 ? -5.960 1.790 -3.816 1.00 0.00 5 LEU A O 20
ATOM 24872 N N . GLU A 1 6 ? -4.139 2.905 -4.548 1.00 0.00 6 GLU A N 20
ATOM 24873 C CA . GLU A 1 6 ? -4.622 4.231 -4.138 1.00 0.00 6 GLU A CA 20
ATOM 24874 C C . GLU A 1 6 ? -5.266 4.944 -5.329 1.00 0.00 6 GLU A C 20
ATOM 24875 O O . GLU A 1 6 ? -4.579 5.352 -6.266 1.00 0.00 6 GLU A O 20
ATOM 24887 N N . ILE A 1 7 ? -6.596 5.050 -5.289 1.00 0.00 7 ILE A N 20
ATOM 24888 C CA . ILE A 1 7 ? -7.399 5.684 -6.344 1.00 0.00 7 ILE A CA 20
ATOM 24889 C C . ILE A 1 7 ? -7.942 7.043 -5.876 1.00 0.00 7 ILE A C 20
ATOM 24890 O O . ILE A 1 7 ? -7.735 7.450 -4.730 1.00 0.00 7 ILE A O 20
ATOM 24906 N N . LYS A 1 8 ? -8.666 7.719 -6.779 1.00 0.00 8 LYS A N 20
ATOM 24907 C CA . LYS A 1 8 ? -9.252 9.053 -6.539 1.00 0.00 8 LYS A CA 20
ATOM 24908 C C . LYS A 1 8 ? -10.748 9.039 -6.890 1.00 0.00 8 LYS A C 20
ATOM 24909 O O . LYS A 1 8 ? -11.118 8.542 -7.947 1.00 0.00 8 LYS A O 20
ATOM 24928 N N . ILE A 1 9 ? -11.619 9.546 -5.986 1.00 0.00 9 ILE A N 20
ATOM 24929 C CA . ILE A 1 9 ? -13.068 9.675 -6.258 1.00 0.00 9 ILE A CA 20
ATOM 24930 C C . ILE A 1 9 ? -13.428 11.170 -6.316 1.00 0.00 9 ILE A C 20
ATOM 24931 O O . ILE A 1 9 ? -13.502 11.844 -5.277 1.00 0.00 9 ILE A O 20
ATOM 24947 N N . ARG A 1 10 ? -13.602 11.687 -7.531 1.00 0.00 10 ARG A N 20
ATOM 24948 C CA . ARG A 1 10 ? -14.078 13.058 -7.762 1.00 0.00 10 ARG A CA 20
ATOM 24949 C C . ARG A 1 10 ? -15.599 13.117 -7.511 1.00 0.00 10 ARG A C 20
ATOM 24950 O O . ARG A 1 10 ? -16.377 12.500 -8.244 1.00 0.00 10 ARG A O 20
ATOM 24971 N N . THR A 1 11 ? -16.013 13.831 -6.457 1.00 0.00 11 THR A N 20
ATOM 24972 C CA . THR A 1 11 ? -17.430 13.962 -6.077 1.00 0.00 11 THR A CA 20
ATOM 24973 C C . THR A 1 11 ? -18.237 14.798 -7.090 1.00 0.00 11 THR A C 20
ATOM 24974 O O . THR A 1 11 ? -17.687 15.353 -8.051 1.00 0.00 11 THR A O 20
ATOM 24985 N N . THR A 1 12 ? -19.550 14.888 -6.841 1.00 0.00 12 THR A N 20
ATOM 24986 C CA . THR A 1 12 ? -20.475 15.714 -7.642 1.00 0.00 12 THR A CA 20
ATOM 24987 C C . THR A 1 12 ? -20.248 17.219 -7.351 1.00 0.00 12 THR A C 20
ATOM 24988 O O . THR A 1 12 ? -20.651 18.094 -8.137 1.00 0.00 12 THR A O 20
ATOM 24999 N N . GLU A 1 13 ? -19.609 17.490 -6.192 1.00 0.00 13 GLU A N 20
ATOM 25000 C CA . GLU A 1 13 ? -19.084 18.821 -5.829 1.00 0.00 13 GLU A CA 20
ATOM 25001 C C . GLU A 1 13 ? -17.904 19.179 -6.752 1.00 0.00 13 GLU A C 20
ATOM 25002 O O . GLU A 1 13 ? -17.729 20.337 -7.142 1.00 0.00 13 GLU A O 20
ATOM 25014 N N . GLY A 1 14 ? -17.102 18.142 -7.081 1.00 0.00 14 GLY A N 20
ATOM 25015 C CA . GLY A 1 14 ? -15.917 18.273 -7.924 1.00 0.00 14 GLY A CA 20
ATOM 25016 C C . GLY A 1 14 ? -14.618 18.053 -7.165 1.00 0.00 14 GLY A C 20
ATOM 25017 O O . GLY A 1 14 ? -13.550 18.023 -7.789 1.00 0.00 14 GLY A O 20
ATOM 25021 N N . ARG A 1 15 ? -14.704 17.889 -5.819 1.00 0.00 15 ARG A N 20
ATOM 25022 C CA . ARG A 1 15 ? -13.516 17.658 -4.960 1.00 0.00 15 ARG A CA 20
ATOM 25023 C C . ARG A 1 15 ? -12.994 16.217 -5.159 1.00 0.00 15 ARG A C 20
ATOM 25024 O O . ARG A 1 15 ? -13.779 15.298 -5.378 1.00 0.00 15 ARG A O 20
ATOM 25045 N N . THR A 1 16 ? -11.678 16.027 -5.074 1.00 0.00 16 THR A N 20
ATOM 25046 C CA . THR A 1 16 ? -11.048 14.712 -5.266 1.00 0.00 16 THR A CA 20
ATOM 25047 C C . THR A 1 16 ? -10.762 14.045 -3.900 1.00 0.00 16 THR A C 20
ATOM 25048 O O . THR A 1 16 ? -10.138 14.651 -3.020 1.00 0.00 16 THR A O 20
ATOM 25059 N N . LEU A 1 17 ? -11.241 12.803 -3.736 1.00 0.00 17 LEU A N 20
ATOM 25060 C CA . LEU A 1 17 ? -11.080 12.015 -2.496 1.00 0.00 17 LEU A CA 20
ATOM 25061 C C . LEU A 1 17 ? -10.141 10.835 -2.768 1.00 0.00 17 LEU A C 20
ATOM 25062 O O . LEU A 1 17 ? -10.583 9.755 -3.198 1.00 0.00 17 LEU A O 20
ATOM 25078 N N . THR A 1 18 ? -8.846 11.063 -2.546 1.00 0.00 18 THR A N 20
ATOM 25079 C CA . THR A 1 18 ? -7.805 10.068 -2.803 1.00 0.00 18 THR A CA 20
ATOM 25080 C C . THR A 1 18 ? -7.726 9.058 -1.634 1.00 0.00 18 THR A C 20
ATOM 25081 O O . THR A 1 18 ? -7.214 9.380 -0.554 1.00 0.00 18 THR A O 20
ATOM 25092 N N . VAL A 1 19 ? -8.289 7.854 -1.849 1.00 0.00 19 VAL A N 20
ATOM 25093 C CA . VAL A 1 19 ? -8.323 6.772 -0.843 1.00 0.00 19 VAL A CA 20
ATOM 25094 C C . VAL A 1 19 ? -7.553 5.550 -1.356 1.00 0.00 19 VAL A C 20
ATOM 25095 O O . VAL A 1 19 ? -7.435 5.345 -2.569 1.00 0.00 19 VAL A O 20
ATOM 25108 N N . ASP A 1 20 ? -7.044 4.729 -0.429 1.00 0.00 20 ASP A N 20
ATOM 25109 C CA . ASP A 1 20 ? -6.332 3.485 -0.766 1.00 0.00 20 ASP A CA 20
ATOM 25110 C C . ASP A 1 20 ? -7.178 2.270 -0.335 1.00 0.00 20 ASP A C 20
ATOM 25111 O O . ASP A 1 20 ? -7.603 2.170 0.823 1.00 0.00 20 ASP A O 20
ATOM 25120 N N . VAL A 1 21 ? -7.461 1.388 -1.301 1.00 0.00 21 VAL A N 20
ATOM 25121 C CA . VAL A 1 21 ? -8.287 0.167 -1.133 1.00 0.00 21 VAL A CA 20
ATOM 25122 C C . VAL A 1 21 ? -7.714 -0.966 -2.002 1.00 0.00 21 VAL A C 20
ATOM 25123 O O . VAL A 1 21 ? -6.985 -0.706 -2.949 1.00 0.00 21 VAL A O 20
ATOM 25136 N N . LYS A 1 22 ? -8.057 -2.218 -1.680 1.00 0.00 22 LYS A N 20
ATOM 25137 C CA . LYS A 1 22 ? -7.580 -3.396 -2.442 1.00 0.00 22 LYS A CA 20
ATOM 25138 C C . LYS A 1 22 ? -8.459 -3.632 -3.689 1.00 0.00 22 LYS A C 20
ATOM 25139 O O . LYS A 1 22 ? -9.627 -3.247 -3.683 1.00 0.00 22 LYS A O 20
ATOM 25158 N N . PRO A 1 23 ? -7.923 -4.290 -4.773 1.00 0.00 23 PRO A N 20
ATOM 25159 C CA . PRO A 1 23 ? -8.750 -4.687 -5.952 1.00 0.00 23 PRO A CA 20
ATOM 25160 C C . PRO A 1 23 ? -9.795 -5.765 -5.576 1.00 0.00 23 PRO A C 20
ATOM 25161 O O . PRO A 1 23 ? -10.813 -5.933 -6.257 1.00 0.00 23 PRO A O 20
ATOM 25172 N N . ASP A 1 24 ? -9.514 -6.462 -4.463 1.00 0.00 24 ASP A N 20
ATOM 25173 C CA . ASP A 1 24 ? -10.380 -7.502 -3.879 1.00 0.00 24 ASP A CA 20
ATOM 25174 C C . ASP A 1 24 ? -11.669 -6.910 -3.285 1.00 0.00 24 ASP A C 20
ATOM 25175 O O . ASP A 1 24 ? -12.660 -7.628 -3.116 1.00 0.00 24 ASP A O 20
ATOM 25184 N N . ARG A 1 25 ? -11.645 -5.594 -2.963 1.00 0.00 25 ARG A N 20
ATOM 25185 C CA . ARG A 1 25 ? -12.787 -4.908 -2.318 1.00 0.00 25 ARG A CA 20
ATOM 25186 C C . ARG A 1 25 ? -13.955 -4.771 -3.306 1.00 0.00 25 ARG A C 20
ATOM 25187 O O . ARG A 1 25 ? -13.762 -4.892 -4.516 1.00 0.00 25 ARG A O 20
ATOM 25208 N N . THR A 1 26 ? -15.153 -4.527 -2.771 1.00 0.00 26 THR A N 20
ATOM 25209 C CA . THR A 1 26 ? -16.366 -4.299 -3.569 1.00 0.00 26 THR A CA 20
ATOM 25210 C C . THR A 1 26 ? -16.585 -2.794 -3.773 1.00 0.00 26 THR A C 20
ATOM 25211 O O . THR A 1 26 ? -15.937 -1.969 -3.107 1.00 0.00 26 THR A O 20
ATOM 25222 N N . ILE A 1 27 ? -17.488 -2.436 -4.699 1.00 0.00 27 ILE A N 20
ATOM 25223 C CA . ILE A 1 27 ? -17.847 -1.028 -4.959 1.00 0.00 27 ILE A CA 20
ATOM 25224 C C . ILE A 1 27 ? -18.564 -0.434 -3.723 1.00 0.00 27 ILE A C 20
ATOM 25225 O O . ILE A 1 27 ? -18.498 0.772 -3.489 1.00 0.00 27 ILE A O 20
ATOM 25241 N N . GLU A 1 28 ? -19.205 -1.322 -2.920 1.00 0.00 28 GLU A N 20
ATOM 25242 C CA . GLU A 1 28 ? -19.745 -0.996 -1.573 1.00 0.00 28 GLU A CA 20
ATOM 25243 C C . GLU A 1 28 ? -18.697 -0.286 -0.695 1.00 0.00 28 GLU A C 20
ATOM 25244 O O . GLU A 1 28 ? -19.004 0.714 -0.033 1.00 0.00 28 GLU A O 20
ATOM 25256 N N . GLU A 1 29 ? -17.456 -0.813 -0.731 1.00 0.00 29 GLU A N 20
ATOM 25257 C CA . GLU A 1 29 ? -16.323 -0.287 0.053 1.00 0.00 29 GLU A CA 20
ATOM 25258 C C . GLU A 1 29 ? -15.929 1.113 -0.438 1.00 0.00 29 GLU A C 20
ATOM 25259 O O . GLU A 1 29 ? -15.553 1.959 0.362 1.00 0.00 29 GLU A O 20
ATOM 25271 N N . LEU A 1 30 ? -16.036 1.343 -1.762 1.00 0.00 30 LEU A N 20
ATOM 25272 C CA . LEU A 1 30 ? -15.744 2.658 -2.374 1.00 0.00 30 LEU A CA 20
ATOM 25273 C C . LEU A 1 30 ? -16.752 3.709 -1.921 1.00 0.00 30 LEU A C 20
ATOM 25274 O O . LEU A 1 30 ? -16.371 4.831 -1.579 1.00 0.00 30 LEU A O 20
ATOM 25290 N N . MET A 1 31 ? -18.040 3.318 -1.940 1.00 0.00 31 MET A N 20
ATOM 25291 C CA . MET A 1 31 ? -19.157 4.171 -1.517 1.00 0.00 31 MET A CA 20
ATOM 25292 C C . MET A 1 31 ? -19.014 4.533 -0.024 1.00 0.00 31 MET A C 20
ATOM 25293 O O . MET A 1 31 ? -19.328 5.652 0.375 1.00 0.00 31 MET A O 20
ATOM 25307 N N . GLU A 1 32 ? -18.488 3.576 0.770 1.00 0.00 32 GLU A N 20
ATOM 25308 C CA . GLU A 1 32 ? -18.141 3.791 2.191 1.00 0.00 32 GLU A CA 20
ATOM 25309 C C . GLU A 1 32 ? -17.086 4.896 2.327 1.00 0.00 32 GLU A C 20
ATOM 25310 O O . GLU A 1 32 ? -17.241 5.817 3.133 1.00 0.00 32 GLU A O 20
ATOM 25322 N N . LYS A 1 33 ? -16.015 4.767 1.520 1.00 0.00 33 LYS A N 20
ATOM 25323 C CA . LYS A 1 33 ? -14.851 5.664 1.589 1.00 0.00 33 LYS A CA 20
ATOM 25324 C C . LYS A 1 33 ? -15.227 7.113 1.240 1.00 0.00 33 LYS A C 20
ATOM 25325 O O . LYS A 1 33 ? -14.968 8.014 2.022 1.00 0.00 33 LYS A O 20
ATOM 25344 N N . LEU A 1 34 ? -15.867 7.327 0.083 1.00 0.00 34 LEU A N 20
ATOM 25345 C CA . LEU A 1 34 ? -16.274 8.682 -0.356 1.00 0.00 34 LEU A CA 20
ATOM 25346 C C . LEU A 1 34 ? -17.285 9.308 0.636 1.00 0.00 34 LEU A C 20
ATOM 25347 O O . LEU A 1 34 ? -17.306 10.530 0.813 1.00 0.00 34 LEU A O 20
ATOM 25363 N N . LYS A 1 35 ? -18.085 8.452 1.311 1.00 0.00 35 LYS A N 20
ATOM 25364 C CA . LYS A 1 35 ? -19.006 8.882 2.383 1.00 0.00 35 LYS A CA 20
ATOM 25365 C C . LYS A 1 35 ? -18.227 9.380 3.622 1.00 0.00 35 LYS A C 20
ATOM 25366 O O . LYS A 1 35 ? -18.519 10.453 4.137 1.00 0.00 35 LYS A O 20
ATOM 25385 N N . GLU A 1 36 ? -17.233 8.605 4.092 1.00 0.00 36 GLU A N 20
ATOM 25386 C CA . GLU A 1 36 ? -16.467 8.952 5.317 1.00 0.00 36 GLU A CA 20
ATOM 25387 C C . GLU A 1 36 ? -15.494 10.129 5.057 1.00 0.00 36 GLU A C 20
ATOM 25388 O O . GLU A 1 36 ? -15.058 10.802 6.000 1.00 0.00 36 GLU A O 20
ATOM 25400 N N . GLN A 1 37 ? -15.185 10.382 3.768 1.00 0.00 37 GLN A N 20
ATOM 25401 C CA . GLN A 1 37 ? -14.278 11.467 3.341 1.00 0.00 37 GLN A CA 20
ATOM 25402 C C . GLN A 1 37 ? -14.990 12.831 3.314 1.00 0.00 37 GLN A C 20
ATOM 25403 O O . GLN A 1 37 ? -14.642 13.725 4.097 1.00 0.00 37 GLN A O 20
ATOM 25417 N N . THR A 1 38 ? -15.977 13.001 2.412 1.00 0.00 38 THR A N 20
ATOM 25418 C CA . THR A 1 38 ? -16.668 14.305 2.230 1.00 0.00 38 THR A CA 20
ATOM 25419 C C . THR A 1 38 ? -17.965 14.381 3.076 1.00 0.00 38 THR A C 20
ATOM 25420 O O . THR A 1 38 ? -18.332 15.461 3.559 1.00 0.00 38 THR A O 20
ATOM 25431 N N . GLY A 1 39 ? -18.651 13.233 3.259 1.00 0.00 39 GLY A N 20
ATOM 25432 C CA . GLY A 1 39 ? -19.866 13.167 4.090 1.00 0.00 39 GLY A CA 20
ATOM 25433 C C . GLY A 1 39 ? -21.164 12.990 3.314 1.00 0.00 39 GLY A C 20
ATOM 25434 O O . GLY A 1 39 ? -22.237 12.914 3.933 1.00 0.00 39 GLY A O 20
ATOM 25438 N N . VAL A 1 40 ? -21.087 12.906 1.973 1.00 0.00 40 VAL A N 20
ATOM 25439 C CA . VAL A 1 40 ? -22.286 12.812 1.108 1.00 0.00 40 VAL A CA 20
ATOM 25440 C C . VAL A 1 40 ? -22.859 11.362 1.112 1.00 0.00 40 VAL A C 20
ATOM 25441 O O . VAL A 1 40 ? -22.092 10.402 0.965 1.00 0.00 40 VAL A O 20
ATOM 25454 N N . PRO A 1 41 ? -24.212 11.170 1.336 1.00 0.00 41 PRO A N 20
ATOM 25455 C CA . PRO A 1 41 ? -24.838 9.826 1.339 1.00 0.00 41 PRO A CA 20
ATOM 25456 C C . PRO A 1 41 ? -24.844 9.187 -0.080 1.00 0.00 41 PRO A C 20
ATOM 25457 O O . PRO A 1 41 ? -25.503 9.709 -0.991 1.00 0.00 41 PRO A O 20
ATOM 25468 N N . PRO A 1 42 ? -24.111 8.039 -0.287 1.00 0.00 42 PRO A N 20
ATOM 25469 C CA . PRO A 1 42 ? -23.917 7.423 -1.628 1.00 0.00 42 PRO A CA 20
ATOM 25470 C C . PRO A 1 42 ? -25.188 6.753 -2.183 1.00 0.00 42 PRO A C 20
ATOM 25471 O O . PRO A 1 42 ? -25.189 6.267 -3.317 1.00 0.00 42 PRO A O 20
ATOM 25482 N N . GLU A 1 43 ? -26.256 6.729 -1.366 1.00 0.00 43 GLU A N 20
ATOM 25483 C CA . GLU A 1 43 ? -27.603 6.302 -1.794 1.00 0.00 43 GLU A CA 20
ATOM 25484 C C . GLU A 1 43 ? -28.169 7.266 -2.865 1.00 0.00 43 GLU A C 20
ATOM 25485 O O . GLU A 1 43 ? -29.079 6.907 -3.620 1.00 0.00 43 GLU A O 20
ATOM 25497 N N . GLN A 1 44 ? -27.629 8.499 -2.897 1.00 0.00 44 GLN A N 20
ATOM 25498 C CA . GLN A 1 44 ? -28.005 9.536 -3.872 1.00 0.00 44 GLN A CA 20
ATOM 25499 C C . GLN A 1 44 ? -26.950 9.680 -4.984 1.00 0.00 44 GLN A C 20
ATOM 25500 O O . GLN A 1 44 ? -27.041 10.611 -5.791 1.00 0.00 44 GLN A O 20
ATOM 25514 N N . LEU A 1 45 ? -25.933 8.791 -5.004 1.00 0.00 45 LEU A N 20
ATOM 25515 C CA . LEU A 1 45 ? -24.817 8.852 -5.985 1.00 0.00 45 LEU A CA 20
ATOM 25516 C C . LEU A 1 45 ? -24.612 7.519 -6.713 1.00 0.00 45 LEU A C 20
ATOM 25517 O O . LEU A 1 45 ? -25.165 6.477 -6.341 1.00 0.00 45 LEU A O 20
ATOM 25533 N N . ARG A 1 46 ? -23.795 7.608 -7.777 1.00 0.00 46 ARG A N 20
ATOM 25534 C CA . ARG A 1 46 ? -23.315 6.477 -8.574 1.00 0.00 46 ARG A CA 20
ATOM 25535 C C . ARG A 1 46 ? -21.788 6.618 -8.678 1.00 0.00 46 ARG A C 20
ATOM 25536 O O . ARG A 1 46 ? -21.301 7.696 -9.061 1.00 0.00 46 ARG A O 20
ATOM 25557 N N . VAL A 1 47 ? -21.047 5.559 -8.321 1.00 0.00 47 VAL A N 20
ATOM 25558 C CA . VAL A 1 47 ? -19.588 5.499 -8.528 1.00 0.00 47 VAL A CA 20
ATOM 25559 C C . VAL A 1 47 ? -19.324 5.211 -10.016 1.00 0.00 47 VAL A C 20
ATOM 25560 O O . VAL A 1 47 ? -19.844 4.236 -10.558 1.00 0.00 47 VAL A O 20
ATOM 25573 N N . ILE A 1 48 ? -18.548 6.093 -10.670 1.00 0.00 48 ILE A N 20
ATOM 25574 C CA . ILE A 1 48 ? -18.377 6.108 -12.135 1.00 0.00 48 ILE A CA 20
ATOM 25575 C C . ILE A 1 48 ? -16.879 6.075 -12.514 1.00 0.00 48 ILE A C 20
ATOM 25576 O O . ILE A 1 48 ? -16.162 7.057 -12.323 1.00 0.00 48 ILE A O 20
ATOM 25592 N N . TYR A 1 49 ? -16.423 4.948 -13.070 1.00 0.00 49 TYR A N 20
ATOM 25593 C CA . TYR A 1 49 ? -15.039 4.798 -13.564 1.00 0.00 49 TYR A CA 20
ATOM 25594 C C . TYR A 1 49 ? -14.996 5.084 -15.062 1.00 0.00 49 TYR A C 20
ATOM 25595 O O . TYR A 1 49 ? -15.502 4.286 -15.854 1.00 0.00 49 TYR A O 20
ATOM 25613 N N . ASN A 1 50 ? -14.434 6.254 -15.427 1.00 0.00 50 ASN A N 20
ATOM 25614 C CA . ASN A 1 50 ? -14.097 6.608 -16.832 1.00 0.00 50 ASN A CA 20
ATOM 25615 C C . ASN A 1 50 ? -15.354 6.783 -17.722 1.00 0.00 50 ASN A C 20
ATOM 25616 O O . ASN A 1 50 ? -15.253 6.781 -18.955 1.00 0.00 50 ASN A O 20
ATOM 25627 N N . GLY A 1 51 ? -16.522 6.981 -17.079 1.00 0.00 51 GLY A N 20
ATOM 25628 C CA . GLY A 1 51 ? -17.813 7.094 -17.780 1.00 0.00 51 GLY A CA 20
ATOM 25629 C C . GLY A 1 51 ? -18.692 5.848 -17.639 1.00 0.00 51 GLY A C 20
ATOM 25630 O O . GLY A 1 51 ? -19.828 5.838 -18.126 1.00 0.00 51 GLY A O 20
ATOM 25634 N N . ARG A 1 52 ? -18.153 4.791 -16.990 1.00 0.00 52 ARG A N 20
ATOM 25635 C CA . ARG A 1 52 ? -18.870 3.514 -16.759 1.00 0.00 52 ARG A CA 20
ATOM 25636 C C . ARG A 1 52 ? -19.464 3.484 -15.343 1.00 0.00 52 ARG A C 20
ATOM 25637 O O . ARG A 1 52 ? -18.784 3.844 -14.381 1.00 0.00 52 ARG A O 20
ATOM 25658 N N . GLU A 1 53 ? -20.733 3.035 -15.232 1.00 0.00 53 GLU A N 20
ATOM 25659 C CA . GLU A 1 53 ? -21.432 2.926 -13.942 1.00 0.00 53 GLU A CA 20
ATOM 25660 C C . GLU A 1 53 ? -20.997 1.641 -13.219 1.00 0.00 53 GLU A C 20
ATOM 25661 O O . GLU A 1 53 ? -21.030 0.553 -13.809 1.00 0.00 53 GLU A O 20
ATOM 25673 N N . LEU A 1 54 ? -20.562 1.781 -11.955 1.00 0.00 54 LEU A N 20
ATOM 25674 C CA . LEU A 1 54 ? -20.023 0.665 -11.161 1.00 0.00 54 LEU A CA 20
ATOM 25675 C C . LEU A 1 54 ? -21.086 0.157 -10.185 1.00 0.00 54 LEU A C 20
ATOM 25676 O O . LEU A 1 54 ? -21.569 0.909 -9.322 1.00 0.00 54 LEU A O 20
ATOM 25692 N N . GLU A 1 55 ? -21.437 -1.123 -10.339 1.00 0.00 55 GLU A N 20
ATOM 25693 C CA . GLU A 1 55 ? -22.494 -1.774 -9.554 1.00 0.00 55 GLU A CA 20
ATOM 25694 C C . GLU A 1 55 ? -21.963 -2.149 -8.158 1.00 0.00 55 GLU A C 20
ATOM 25695 O O . GLU A 1 55 ? -20.885 -2.750 -8.070 1.00 0.00 55 GLU A O 20
ATOM 25707 N N . PRO A 1 56 ? -22.723 -1.841 -7.054 1.00 0.00 56 PRO A N 20
ATOM 25708 C CA . PRO A 1 56 ? -22.273 -2.084 -5.648 1.00 0.00 56 PRO A CA 20
ATOM 25709 C C . PRO A 1 56 ? -21.985 -3.577 -5.353 1.00 0.00 56 PRO A C 20
ATOM 25710 O O . PRO A 1 56 ? -21.133 -3.906 -4.518 1.00 0.00 56 PRO A O 20
ATOM 25721 N N . ARG A 1 57 ? -22.670 -4.458 -6.105 1.00 0.00 57 ARG A N 20
ATOM 25722 C CA . ARG A 1 57 ? -22.579 -5.929 -5.952 1.00 0.00 57 ARG A CA 20
ATOM 25723 C C . ARG A 1 57 ? -21.297 -6.524 -6.590 1.00 0.00 57 ARG A C 20
ATOM 25724 O O . ARG A 1 57 ? -21.062 -7.734 -6.499 1.00 0.00 57 ARG A O 20
ATOM 25745 N N . THR A 1 58 ? -20.488 -5.672 -7.240 1.00 0.00 58 THR A N 20
ATOM 25746 C CA . THR A 1 58 ? -19.303 -6.097 -8.013 1.00 0.00 58 THR A CA 20
ATOM 25747 C C . THR A 1 58 ? -18.005 -5.632 -7.303 1.00 0.00 58 THR A C 20
ATOM 25748 O O . THR A 1 58 ? -18.041 -4.677 -6.524 1.00 0.00 58 THR A O 20
ATOM 25759 N N . THR A 1 59 ? -16.872 -6.330 -7.560 1.00 0.00 59 THR A N 20
ATOM 25760 C CA . THR A 1 59 ? -15.544 -5.955 -7.021 1.00 0.00 59 THR A CA 20
ATOM 25761 C C . THR A 1 59 ? -14.789 -4.992 -7.965 1.00 0.00 59 THR A C 20
ATOM 25762 O O . THR A 1 59 ? -15.200 -4.758 -9.112 1.00 0.00 59 THR A O 20
ATOM 25773 N N . LEU A 1 60 ? -13.665 -4.452 -7.448 1.00 0.00 60 LEU A N 20
ATOM 25774 C CA . LEU A 1 60 ? -12.835 -3.421 -8.114 1.00 0.00 60 LEU A CA 20
ATOM 25775 C C . LEU A 1 60 ? -12.049 -4.005 -9.294 1.00 0.00 60 LEU A C 20
ATOM 25776 O O . LEU A 1 60 ? -11.943 -3.381 -10.359 1.00 0.00 60 LEU A O 20
ATOM 25792 N N . GLU A 1 61 ? -11.498 -5.204 -9.069 1.00 0.00 61 GLU A N 20
ATOM 25793 C CA . GLU A 1 61 ? -10.722 -5.966 -10.073 1.00 0.00 61 GLU A CA 20
ATOM 25794 C C . GLU A 1 61 ? -11.523 -6.191 -11.383 1.00 0.00 61 GLU A C 20
ATOM 25795 O O . GLU A 1 61 ? -10.951 -6.229 -12.477 1.00 0.00 61 GLU A O 20
ATOM 25807 N N . GLU A 1 62 ? -12.856 -6.289 -11.240 1.00 0.00 62 GLU A N 20
ATOM 25808 C CA . GLU A 1 62 ? -13.800 -6.507 -12.353 1.00 0.00 62 GLU A CA 20
ATOM 25809 C C . GLU A 1 62 ? -13.978 -5.256 -13.237 1.00 0.00 62 GLU A C 20
ATOM 25810 O O . GLU A 1 62 ? -14.357 -5.373 -14.410 1.00 0.00 62 GLU A O 20
ATOM 25822 N N . TYR A 1 63 ? -13.715 -4.065 -12.672 1.00 0.00 63 TYR A N 20
ATOM 25823 C CA . TYR A 1 63 ? -13.820 -2.776 -13.406 1.00 0.00 63 TYR A CA 20
ATOM 25824 C C . TYR A 1 63 ? -12.444 -2.170 -13.713 1.00 0.00 63 TYR A C 20
ATOM 25825 O O . TYR A 1 63 ? -12.385 -1.048 -14.230 1.00 0.00 63 TYR A O 20
ATOM 25843 N N . ASN A 1 64 ? -11.354 -2.908 -13.389 1.00 0.00 64 ASN A N 20
ATOM 25844 C CA . ASN A 1 64 ? -9.960 -2.447 -13.601 1.00 0.00 64 ASN A CA 20
ATOM 25845 C C . ASN A 1 64 ? -9.694 -1.153 -12.787 1.00 0.00 64 ASN A C 20
ATOM 25846 O O . ASN A 1 64 ? -9.050 -0.198 -13.250 1.00 0.00 64 ASN A O 20
ATOM 25857 N N . ILE A 1 65 ? -10.214 -1.133 -11.551 1.00 0.00 65 ILE A N 20
ATOM 25858 C CA . ILE A 1 65 ? -9.957 -0.042 -10.606 1.00 0.00 65 ILE A CA 20
ATOM 25859 C C . ILE A 1 65 ? -8.515 -0.193 -10.085 1.00 0.00 65 ILE A C 20
ATOM 25860 O O . ILE A 1 65 ? -8.267 -0.907 -9.116 1.00 0.00 65 ILE A O 20
ATOM 25876 N N . THR A 1 66 ? -7.581 0.410 -10.828 1.00 0.00 66 THR A N 20
ATOM 25877 C CA . THR A 1 66 ? -6.127 0.326 -10.587 1.00 0.00 66 THR A CA 20
ATOM 25878 C C . THR A 1 66 ? -5.588 1.619 -9.914 1.00 0.00 66 THR A C 20
ATOM 25879 O O . THR A 1 66 ? -6.288 2.627 -9.903 1.00 0.00 66 THR A O 20
ATOM 25890 N N . PRO A 1 67 ? -4.339 1.611 -9.313 1.00 0.00 67 PRO A N 20
ATOM 25891 C CA . PRO A 1 67 ? -3.820 2.778 -8.549 1.00 0.00 67 PRO A CA 20
ATOM 25892 C C . PRO A 1 67 ? -3.652 4.038 -9.432 1.00 0.00 67 PRO A C 20
ATOM 25893 O O . PRO A 1 67 ? -2.960 4.009 -10.455 1.00 0.00 67 PRO A O 20
ATOM 25904 N N . GLY A 1 68 ? -4.342 5.118 -9.037 1.00 0.00 68 GLY A N 20
ATOM 25905 C CA . GLY A 1 68 ? -4.203 6.423 -9.669 1.00 0.00 68 GLY A CA 20
ATOM 25906 C C . GLY A 1 68 ? -5.383 6.803 -10.542 1.00 0.00 68 GLY A C 20
ATOM 25907 O O . GLY A 1 68 ? -5.425 7.921 -11.057 1.00 0.00 68 GLY A O 20
ATOM 25911 N N . VAL A 1 69 ? -6.350 5.886 -10.720 1.00 0.00 69 VAL A N 20
ATOM 25912 C CA . VAL A 1 69 ? -7.520 6.136 -11.580 1.00 0.00 69 VAL A CA 20
ATOM 25913 C C . VAL A 1 69 ? -8.519 7.089 -10.893 1.00 0.00 69 VAL A C 20
ATOM 25914 O O . VAL A 1 69 ? -8.687 7.052 -9.666 1.00 0.00 69 VAL A O 20
ATOM 25927 N N . THR A 1 70 ? -9.162 7.953 -11.695 1.00 0.00 70 THR A N 20
ATOM 25928 C CA . THR A 1 70 ? -10.108 8.961 -11.201 1.00 0.00 70 THR A CA 20
ATOM 25929 C C . THR A 1 70 ? -11.560 8.514 -11.488 1.00 0.00 70 THR A C 20
ATOM 25930 O O . THR A 1 70 ? -12.025 8.537 -12.635 1.00 0.00 70 THR A O 20
ATOM 25941 N N . LEU A 1 71 ? -12.218 8.022 -10.428 1.00 0.00 71 LEU A N 20
ATOM 25942 C CA . LEU A 1 71 ? -13.674 7.788 -10.374 1.00 0.00 71 LEU A CA 20
ATOM 25943 C C . LEU A 1 71 ? -14.412 9.133 -10.270 1.00 0.00 71 LEU A C 20
ATOM 25944 O O . LEU A 1 71 ? -13.806 10.170 -9.991 1.00 0.00 71 LEU A O 20
ATOM 25960 N N . GLU A 1 72 ? -15.730 9.094 -10.491 1.00 0.00 72 GLU A N 20
ATOM 25961 C CA . GLU A 1 72 ? -16.600 10.281 -10.506 1.00 0.00 72 GLU A CA 20
ATOM 25962 C C . GLU A 1 72 ? -17.928 9.939 -9.812 1.00 0.00 72 GLU A C 20
ATOM 25963 O O . GLU A 1 72 ? -18.330 8.770 -9.780 1.00 0.00 72 GLU A O 20
ATOM 25975 N N . LEU A 1 73 ? -18.585 10.950 -9.223 1.00 0.00 73 LEU A N 20
ATOM 25976 C CA . LEU A 1 73 ? -19.917 10.792 -8.606 1.00 0.00 73 LEU A CA 20
ATOM 25977 C C . LEU A 1 73 ? -20.975 11.537 -9.409 1.00 0.00 73 LEU A C 20
ATOM 25978 O O . LEU A 1 73 ? -20.964 12.767 -9.487 1.00 0.00 73 LEU A O 20
ATOM 25994 N N . LYS A 1 74 ? -21.858 10.759 -10.038 1.00 0.00 74 LYS A N 20
ATOM 25995 C CA . LYS A 1 74 ? -23.064 11.261 -10.713 1.00 0.00 74 LYS A CA 20
ATOM 25996 C C . LYS A 1 74 ? -24.250 11.094 -9.764 1.00 0.00 74 LYS A C 20
ATOM 25997 O O . LYS A 1 74 ? -24.270 10.147 -8.974 1.00 0.00 74 LYS A O 20
ATOM 26016 N N . THR A 1 75 ? -25.228 12.009 -9.845 1.00 0.00 75 THR A N 20
ATOM 26017 C CA . THR A 1 75 ? -26.455 11.922 -9.039 1.00 0.00 75 THR A CA 20
ATOM 26018 C C . THR A 1 75 ? -27.274 10.689 -9.470 1.00 0.00 75 THR A C 20
ATOM 26019 O O . THR A 1 75 ? -27.330 10.363 -10.660 1.00 0.00 75 THR A O 20
ATOM 26030 N N . ARG A 1 76 ? -27.858 9.983 -8.496 1.00 0.00 76 ARG A N 20
ATOM 26031 C CA . ARG A 1 76 ? -28.713 8.820 -8.749 1.00 0.00 76 ARG A CA 20
ATOM 26032 C C . ARG A 1 76 ? -30.168 9.246 -8.542 1.00 0.00 76 ARG A C 20
ATOM 26033 O O . ARG A 1 76 ? -30.672 9.260 -7.407 1.00 0.00 76 ARG A O 20
ATOM 26054 N N . SER A 1 77 ? -30.805 9.699 -9.638 1.00 0.00 77 SER A N 20
ATOM 26055 C CA . SER A 1 77 ? -32.205 10.122 -9.615 1.00 0.00 77 SER A CA 20
ATOM 26056 C C . SER A 1 77 ? -33.117 8.882 -9.594 1.00 0.00 77 SER A C 20
ATOM 26057 O O . SER A 1 77 ? -33.481 8.340 -10.644 1.00 0.00 77 SER A O 20
ATOM 26065 N N . SER A 1 78 ? -33.410 8.389 -8.369 1.00 0.00 78 SER A N 20
ATOM 26066 C CA . SER A 1 78 ? -34.362 7.285 -8.148 1.00 0.00 78 SER A CA 20
ATOM 26067 C C . SER A 1 78 ? -35.764 7.722 -8.598 1.00 0.00 78 SER A C 20
ATOM 26068 O O . SER A 1 78 ? -36.537 6.924 -9.143 1.00 0.00 78 SER A O 20
ATOM 26076 N N . GLY A 1 79 ? -36.061 9.012 -8.353 1.00 0.00 79 GLY A N 20
ATOM 26077 C CA . GLY A 1 79 ? -37.255 9.657 -8.871 1.00 0.00 79 GLY A CA 20
ATOM 26078 C C . GLY A 1 79 ? -37.144 9.935 -10.365 1.00 0.00 79 GLY A C 20
ATOM 26079 O O . GLY A 1 79 ? -36.239 10.664 -10.793 1.00 0.00 79 GLY A O 20
ATOM 26083 N N . HIS A 1 80 ? -38.046 9.323 -11.156 1.00 0.00 80 HIS A N 20
ATOM 26084 C CA . HIS A 1 80 ? -38.122 9.517 -12.616 1.00 0.00 80 HIS A CA 20
ATOM 26085 C C . HIS A 1 80 ? -38.655 10.936 -12.916 1.00 0.00 80 HIS A C 20
ATOM 26086 O O . HIS A 1 80 ? -39.864 11.149 -13.066 1.00 0.00 80 HIS A O 20
ATOM 26101 N N . GLY A 1 81 ? -37.732 11.915 -12.933 1.00 0.00 81 GLY A N 20
ATOM 26102 C CA . GLY A 1 81 ? -38.070 13.326 -13.148 1.00 0.00 81 GLY A CA 20
ATOM 26103 C C . GLY A 1 81 ? -37.654 13.818 -14.519 1.00 0.00 81 GLY A C 20
ATOM 26104 O O . GLY A 1 81 ? -37.248 14.978 -14.676 1.00 0.00 81 GLY A O 20
ATOM 26108 N N . THR A 1 82 ? -37.782 12.928 -15.515 1.00 0.00 82 THR A N 20
ATOM 26109 C CA . THR A 1 82 ? -37.391 13.187 -16.902 1.00 0.00 82 THR A CA 20
ATOM 26110 C C . THR A 1 82 ? -38.063 12.147 -17.840 1.00 0.00 82 THR A C 20
#